Protein 6PFZ (pdb70)

Radius of gyration: 51.64 Å; Cα contacts (8 Å, |Δi|>4): 5431; chains: 4; bounding box: 135×80×158 Å

Nearest PDB structures (foldseek):
  6pfz-assembly1_D  TM=1.002E+00  e=0.000E+00  Archaeoglobus fulgidus DSM 4304
  6pfz-assembly2_A  TM=9.974E-01  e=3.075E-101  Archaeoglobus fulgidus DSM 4304
  6pfz-assembly1_C  TM=9.922E-01  e=6.246E-100  Archaeoglobus fulgidus DSM 4304
  3cgc-assembly1_B  TM=9.602E-01  e=4.867E-48  Bacillus anthracis str. Ames
  2cdu-assembly1_B  TM=9.432E-01  e=9.566E-44  Fructilactobacillus sanfranciscensis

Sequence (2153 aa):
MNVVVIGGGAAGLKAASRIRRKDGDASITVVEAGKYVSLGRCGLPYYVGGLVHEVDNLRETTVRDEAYFKKLKNIDVLTETVATEIDRSRKTVKIVRNGSEDELNYDYLVIATGARPAKPPIEGIEAEGVVTLTSAEEAEKIIEMWEEGAEKAVVIGAGFIGLESAEALKNLDMEVTVIEMMDRVAPAMLDREMAVLVENHLREKGVNVVTSTRVEKIVSQKVRAVIANGKEYPADVVVVATGIKPNSELAEKAGLKIGETGAIWVDEYMRTSDESIYAGGDCVETTCLVTGKKIIAPFGDVANKQGRVIGENITGGRAVFPGVIRTAIFKVFDFTAASAGVNEQMAKEAGLDYFTVIAPSPDRAHYYPQANYIRLKLIVEKGSWRVIGAQGVGMGEVAKRIDVLSTAIQAGMTIDQLANLDLAYAPPYSPALDPVITIANVAMNKRDGLFEGINVFEKEDIVILDVRSEEERIESEKVIHIPILELRERLDEIPRDKEIVVVCAIGLRSFEASRILKHAGFEKVKILEGGMAFWFMNVVVIGGGAAGLKAASRIRRKDGDASITVVEAGKYVSLGRCGLPYYVGGLVHEVDNLRETTYGAVRDEAYFKKLKNIDVLTETVATEIDRSRKTVKIVRNGSEDELNYDYLVIATGARPAKPPIEGIEAEGVVTLTSAEEAEKIIEMWEEGAEKAVVIGAGFIGLESAEALKNLDMEVTVIEMMDRVAPAMLDREMAVLVENHLREKGVNVVTSTRVEKIVSQDDKVRAVIANGKEYPADVVVVATGIKPNSELAEKAGLKIGETGAIWVDEYMRTSDESIYAGGDCVETTCLVTGKKIIAPFGDVANKQGRVIGENITGGRAVFPGVIRTAIFKVFDFTAASAGVNEQMAKEAGLDYFTVIAPSPDRAHYYPQANYIRLKLIVEKGSWRVIGAQGVGMGEVAKRIDVLSTAIQAGMTIDQLANLDLAYAPPYSPALDPVITIANVAMNKRDGLFEGINVFELKDIVILDVRSEEERIESEKVIHIPILELRERLDEIPRDKEIVVVCAIGLRSFEASRILKHAGFEKVKILEGGMAFWFMNVVVIGGGAAGLKAASRIRRKDGDASITVVEAGKYVSLGRCGLPYYVGGLVHEVDNLRETTYGAVRDEAYFKKLKNIDVLTETVATEIDRSRKTVKIVRNGSEDELNYDYLVIATGARPAKPPIEGIEAEGVVTLTSAEEAEKIIEMWEEGAEKAVVIGAGFIGLESAEALKNLDMEVTVIEMMDRVAPAMLDREMAVLVENHLREKGVNVVTSTRVEKIVSQDDKVRAVIANGKEYPADVVVVATGIKPNSELAEKAGLKIGETGAIWVDEYMRTSDESIYAGGDCVETTCLVTGKKIIAPFGDVANKQGRVIGENITGGRAVFPGVIRTAIFKVFDFTAASAGVNEQMAKEAGLDYFTVIAPSPDRAHYYPQANYIRLKLIVEKGSWRVIGAQGVGMGEVAKRIDVLSTAIQAGMTIDQLANLDLAYAPPYSPALDPVITIANVAMNKRDGLFEGINVFELKEDIVILDVRSEEERIESEKVIHIPILELRERLDEIPRDKEIVVVCAIGLRSFEASRILKHAGFKVKILEGGMAFWFMNVVVIGGGAAGLKAASRIRRKDGDASITVVEAGKYVSLGRCGLPYYVGGLVHEVDNLRETRDEAYFKKLKNIDVLTETVATEIDRSRKTVKIVRNGSEDELNYDYLVIATGARPAKPPIEGIEAEGVVTLTSAEEAEKIIEMWEEGAEKAVVIGAGFIGLESAEALKNLDMEVTVIEMMDRVAPAMLDREMAVLVENHLREKGVNVVTSTRVEKIVSQDDKVRAVINGKEYPADVVVVATGIKPNSELAEKAGLKIGETGAIWVDEYMRTSDESIYAGGDCVETTCLVTGKKIIAPFGDVANKQGRVIGENITGGRAVFPGVIRTAIFKVFDFTAASAGVNEQMAKEAGLDYFTVIAPSPDRAHYYPQANYIRLKLIVEKGSWRVIGAQGVGMGEVAKRIDVLSTAIQAGMTIDQLANLDLAYAPPYSPALDPVITIANVAMNKRDGLFEGINVFELKEIVILDVRSEEEFKTRRKVIHIPILELRERLDEIPRDKEIVVVCAIGLRSFEASRILKHAGFEKVKILEGGMAFWF

Solvent-accessible surface area: 81467 Å² total; per-residue (Å²): 96,52,0,2,0,11,11,7,38,48,6,0,12,59,0,0,8,3,0,12,30,53,41,26,114,6,56,3,17,0,4,29,67,29,128,82,1,24,28,23,107,49,0,0,11,14,22,6,15,41,74,5,169,103,18,36,36,3,16,49,83,160,98,50,50,61,61,37,8,90,85,10,19,59,0,65,12,51,28,94,4,68,13,46,91,10,68,79,104,158,85,7,0,6,0,47,88,140,75,69,127,61,82,24,108,7,70,68,0,0,3,6,34,20,10,88,31,25,79,32,143,28,108,28,33,162,25,138,4,21,3,14,19,39,37,2,97,62,0,68,84,3,28,78,23,94,126,133,47,11,110,85,2,1,0,10,1,0,29,73,80,0,0,18,4,0,21,5,4,43,78,24,124,4,100,0,6,0,1,14,81,78,57,24,0,3,18,76,12,0,11,112,19,0,0,32,16,0,21,58,15,0,102,150,79,35,0,54,9,33,38,73,18,157,29,93,80,4,30,56,130,62,2,107,0,32,0,30,125,46,115,104,24,68,1,38,1,0,4,8,15,45,40,65,75,13,32,8,87,32,0,113,121,18,52,6,99,47,8,165,43,34,0,0,73,12,32,96,65,2,65,7,56,27,114,13,0,14,0,0,5,24,0,1,2,8,38,0,71,38,42,48,84,57,12,44,4,39,42,19,7,3,8,20,4,1,0,25,11,0,0,32,10,4,27,74,29,162,5,46,10,70,5,1,0,43,4,9,7,1,38,0,25,78,16,10,0,0,8,1,3,2,5,45,86,21,0,129,100,39,65,47,117,38,43,21,0,4,10,5,11,27,4,62,7,79,36,26,46,135,28,45,91,0,40,1,0,0,0,0,49,48,58,64,93,12,2,10,0,0,2,0,0,0,74,27,51,0,0,5,2,0,1,2,1,0,1,0,8,46,42,42,14,26,0,52,93,0,12,17,4,2,8,1,34,6,7,14,34,2,19,33,25,7,0,1,4,34,1,0,18,28,0,17,6,45,64,63,50,16,14,130,15,65,46,20,124,102,138,78,111,35,7,16,0,6,0,35,100,122,93,152,36,24,155,64,156,59,38,53,57,0,30,14,62,79,0,46,122,86,34,153,84,3,44,92,119,78,92,1,7,0,4,1,20,44,18,134,76,0,22,15,0,10,32,9,0,118,87,52,45,27,156,49,20,14,3,2,10,0,0,32,25,1,96,146,90,56,1,2,0,8,12,3,32,50,7,0,12,37,0,0,5,2,0,9,29,47,33,31,127,3,51,1,17,0,2,28,61,23,143,42,6,22,24,27,113,56,0,0,8,11,16,6,12,44,74,6,154,121,7,62,50,6,29,44,18,79,34,62,27,56,46,56,74,62,19,7,94,41,9,23,48,0,55,8,34,23,111,1,73,16,53,91,15,55,80,108,112,72,15,0,75,4,40,112,141,75,72,111,80,82,28,96,7,59,61,0,0,0,9,33,21,15,92,30,22,120,24,139,29,114,26,18,160,14,114,6,23,8,8,23,38,34,1,93,48,0,59,72,2,43,84,33,105,139,139,44,10,97,87,1,0,0,12,7,0,27,69,65,0,1,17,3,0,22,4,2,50,71,16,127,0,117,4,20,0,2,10,129,66,57,15,0,2,25,79,14,0,6,125,16,0,0,19,18,0,17,46,15,1,101,140,72,36,0,70,9,34,29,78,21,50,21,91,99,4,51,34,138,126,65,42,49,3,0,27,0,47,80,48,42,110,46,78,2,52,1,4,3,4,23,60,38,66,119,10,42,5,73,32,0,88,165,15,56,7,104,50,15,183,44,31,0,0,71,10,28,101,84,4,81,7,50,23,118,24,0,16,0,0,3,28,0,2,2,6,31,0,74,34,42,51,97,80,20,49,4,34,47,16,6,2,7,23,8,1,0,22,8,1,0,18,12,7,24,75,23,225,20,54,4,61,3,1,1,40,8,16,9,1,48,1,28,76,20,9,0,0,6,1,3,1,3,37,97,26,0,139,107,43,64,51,95,32,26,20,0,12,14,6,7,25,4,63,7,62,39,18,45,136,37,37,78,0,42,0,0,0,0,0,27,98,60,40,73,116,3,7,0,0,2,0,0,0,83,31,50,0,3,3,1,0,1,1,0,0,0,0,11,50,40,32,13,29,0,56,87,0,9,31,4,5,5,0,33,5,6,11,28,1,19,29,20,4,0,0,2,34,0,0,12,37,0,20,5,52,58,59,55,23,19,131,30,56,94,8,98,53,94,222,135,45,10,25,0,5,0,16,66,40,85,153,37,15,160,60,118,48,36,48,63,0,30,14,72,76,0,71,114,81,26,124,69,4,44,123,145,72,100,1,6,0,1,0,25,29,15,110,39,0,27,12,0,5,20,13,0,118,88,35,51,4,105,41,22,17,6,0,13,0,0,32,31,3,92,125,81,58,1,2,0,10,11,4,35,46,7,0,13,58,0,0,4,4,0,9,44,50,35,25,125,6,53,1,16,0,2,25,58,25,132,61,6,22,27,20,107,52,0,0,17,13,25,6,13,34,82,6,141,125,10,42,31,1,17,48,31,69,160,44,59,65,46,34,72,56,34,6,94,105,8,18,58,0,55,12,41,27,85,1,64,11,58,114,14,48,87,110,138,66,7,0,6,0,46,110,129,89,70,121,79,81,32,103,6,53,71,0,1,1,6,36,23,21,100,29,35,101,34,140,27,110,23,18,164,13,113,9,14,2,3,17,29,43,0,92,38,0,74,117,6,40,84,44,93,127,123,59,18,95,105,2,0,0,15,6,0,28,64,63,0,0,12,6,0,21,6,3,61,76,16,107,5,73,0,17,0,1,18,95,81,71,21,0,3,21,85,18,0,7,96,31,0,0,16,18,0,16,52,8,0,106,135,80,24,0,68,11,30,29,78,20,128,12,84,84,1,24,52,115,138,62,44,7,70,0,28,0,36,134,56,117,88,25,68,3,59,1,0,1,4,19,58,38,59,75,5,40,4,58,29,1,113,171,16,54,8,106,44,8,179,43,18,0,0,72,12,31,94,47,3,46,6,54,20,144,19,0,7,0,0,6,30,0,2,5,11,40,0,71,11,37,44,93,83,18,41,5,39,49,18,10,3,8,18,12,1,0,37,8,0,0,21,7,7,22,77,13,143,26,46,6,70,4,1,1,46,7,12,7,0,46,0,26,72,25,8,0,0,6,1,4,2,3,43,84,23,0,134,115,44,65,46,94,42,24,27,0,14,8,6,6,24,3,59,8,65,46,21,44,138,30,44,56,0,45,0,1,0,0,0,31,100,56,60,74,66,0,0,0,0,2,0,0,0,96,16,47,0,0,3,2,0,1,1,0,0,0,0,7,46,42,28,12,31,0,54,92,0,11,21,5,4,3,1,36,5,5,12,36,0,19,32,25,4,0,0,3,33,0,0,18,32,0,23,11,49,64,58,44,22,17,133,24,29,86,6,56,16,104,98,78,133,16,5,0,0,5,0,19,53,82,108,168,199,18,108,44,112,56,37,65,55,1,30,6,52,88,0,74,87,70,30,121,77,7,32,144,118,81,94,2,2,0,2,0,24,30,13,121,18,0,28,15,0,8,14,13,0,108,83,35,60,31,102,30,20,7,4,20,1,0,36,30,1,67,140,76,48,0,4,0,10,12,5,30,45,10,0,9,56,0,0,5,1,0,8,36,57,44,16,122,3,62,3,21,0,3,30,63,28,64,76,5,19,29,19,106,51,0,1,18,14,17,6,21,38,76,3,155,82,5,59,40,6,39,88,139,92,61,72,36,36,4,85,98,10,25,49,0,63,14,34,36,66,2,75,8,67,111,12,40,88,104,136,73,2,0,7,5,52,109,151,73,71,127,91,68,31,93,4,70,74,0,2,0,6,34,24,23,88,41,20,112,26,130,37,122,23,24,145,14,116,7,20,13,24,20,46,39,2,96,56,0,70,48,3,35,41,40,106,125,141,47,9,100,76,3,1,0,12,7,0,28,66,75,0,2,17,3,0,19,5,1,55,82,25,136,3,122,4,21,0,2,11,96,66,82,10,0,2,22,62,9,0,7,117,14,0,0,15,26,0,23,33,20,1,102,151,76,38,1,67,5,34,28,71,6,161,15,99,85,2,41,57,136,137,92,75,13,14,1,26,0,96,64,113,113,34,85,3,10,2,0,2,8,16,57,43,61,101,10,38,4,81,49,0,88,179,14,55,7,126,46,14,184,43,34,0,0,80,7,30,74,90,1,85,6,55,28,129,8,0,17,0,1,6,26,0,3,4,10,28,0,75,16,39,44,75,76,18,40,9,42,41,15,9,4,7,18,10,1,1,32,10,0,0,15,13,7,33,70,26,88,17,59,4,45,3,0,1,33,4,11,8,0,35,1,21,77,17,8,0,0,5,2,4,2,5,42,63,28,0,130,128,42,68,40,92,40,23,23,0,5,12,9,8,28,6,57,4,65,38,20,48,136,30,38,85,0,36,1,4,0,0,0,29,91,53,65,75,67,0,0,0,2,3,0,0,0,72,21,50,1,3,4,0,0,0,2,0,0,1,0,7,56,38,29,14,26,0,67,104,0,6,27,2,6,6,1,32,5,4,14,28,1,22,32,22,4,0,0,1,34,0,0,14,35,0,14,7,45,58,74,48,22,14,101,18,31,46,11,110,118,118,66,138,120,15,42,0,9,0,23,68,126,70,165,115,126,39,105,95,71,49,34,51,0,25,11,64,71,0,61,97,101,52,133,94,10,72,43,130,44,83,4,19,0,13,1,28,37,13,133,72,0,32,7,0,8,52,19,0,44,98,49,61,36,92,45,13,55,5,16,12,2,0,17,19,5,75,139

Structure (mmCIF, N/CA/C/O backbone):
data_6PFZ
#
_entry.id   6PFZ
#
_cell.length_a   84.976
_cell.length_b   100.355
_cell.length_c   136.196
_cell.angle_alpha   90.000
_cell.angle_beta   91.894
_cell.angle_gamma   90.000
#
_symmetry.space_group_name_H-M   'P 1 21 1'
#
loop_
_entity.id
_entity.type
_entity.pdbx_description
1 polymer 'NADH oxidase (NoxA-3)'
2 non-polymer 'FLAVIN-ADENINE DINUCLEOTIDE'
3 non-polymer 'COENZYME A'
4 non-polymer 'CALCIUM ION'
5 water water
#
loop_
_atom_site.group_PDB
_atom_site.id
_atom_site.type_symbol
_atom_site.label_atom_id
_atom_site.label_alt_id
_atom_site.label_comp_id
_atom_site.label_asym_id
_atom_site.label_entity_id
_atom_site.label_seq_id
_atom_site.pdbx_PDB_ins_code
_atom_site.Cartn_x
_atom_site.Cartn_y
_atom_site.Cartn_z
_atom_site.occupancy
_atom_site.B_iso_or_equiv
_atom_site.auth_seq_id
_atom_site.auth_comp_id
_atom_site.auth_asym_id
_atom_site.auth_atom_id
_atom_site.pdbx_PDB_model_num
ATOM 1 N N . MET A 1 1 ? -32.27053 12.07247 174.40210 1.000 69.99860 1 MET D N 1
ATOM 2 C CA . MET A 1 1 ? -32.52348 12.07535 175.85311 1.000 71.34352 1 MET D CA 1
ATOM 3 C C . MET A 1 1 ? -32.99424 13.44736 176.36928 1.000 68.88995 1 MET D C 1
ATOM 4 O O . MET A 1 1 ? -32.40209 14.48531 176.03238 1.000 75.09417 1 MET D O 1
ATOM 9 N N . ASN A 1 2 ? -34.04821 13.48044 177.18432 1.000 58.37431 2 ASN D N 1
ATOM 10 C CA . ASN A 1 2 ? -34.40399 14.70042 177.89447 1.000 58.72882 2 ASN D CA 1
ATOM 11 C C . ASN A 1 2 ? -34.43098 14.40925 179.39144 1.000 53.20252 2 ASN D C 1
ATOM 12 O O . ASN A 1 2 ? -34.98612 13.39729 179.83235 1.000 51.44796 2 ASN D O 1
ATOM 17 N N . VAL A 1 3 ? -33.77682 15.26706 180.16051 1.000 53.04678 3 VAL D N 1
ATOM 18 C CA . VAL A 1 3 ? -33.57980 15.05987 181.58648 1.000 51.50040 3 VAL D CA 1
ATOM 19 C C . VAL A 1 3 ? -34.28059 16.19290 182.30864 1.000 51.58867 3 VAL D C 1
ATOM 20 O O . VAL A 1 3 ? -34.20642 17.35594 181.88776 1.000 56.99052 3 VAL D O 1
ATOM 24 N N . VAL A 1 4 ? -34.99260 15.85989 183.36363 1.000 51.60454 4 VAL D N 1
ATOM 25 C CA . VAL A 1 4 ? -35.68042 16.86391 184.15776 1.000 49.26785 4 VAL D CA 1
ATOM 26 C C . VAL A 1 4 ? -35.05936 16.89866 185.54074 1.000 53.85849 4 VAL D C 1
ATOM 27 O O . VAL A 1 4 ? -34.57050 15.88252 186.06561 1.000 52.71406 4 VAL D O 1
ATOM 31 N N . VAL A 1 5 ? -34.99015 18.10959 186.08988 1.000 49.89916 5 VAL D N 1
ATOM 32 C CA . VAL A 1 5 ? -34.37606 18.37835 187.38089 1.000 50.06835 5 VAL D CA 1
ATOM 33 C C . VAL A 1 5 ? -35.32589 19.25440 188.20802 1.000 57.21367 5 VAL D C 1
ATOM 34 O O . VAL A 1 5 ? -35.60572 20.39349 187.79916 1.000 62.07922 5 VAL D O 1
ATOM 38 N N . ILE A 1 6 ? -35.69591 18.82033 189.39698 1.000 58.51006 6 ILE D N 1
ATOM 39 C CA . ILE A 1 6 ? -36.54276 19.58236 190.30510 1.000 57.61894 6 ILE D CA 1
ATOM 40 C C . ILE A 1 6 ? -35.69858 20.48813 191.18917 1.000 57.94404 6 ILE D C 1
ATOM 41 O O . ILE A 1 6 ? -35.11162 20.01793 192.13510 1.000 47.04848 6 ILE D O 1
ATOM 46 N N . GLY A 1 7 ? -35.71139 21.77216 190.91632 1.000 59.77437 7 GLY D N 1
ATOM 47 C CA . GLY A 1 7 ? -35.01921 22.67495 191.77539 1.000 44.82436 7 GLY D CA 1
ATOM 48 C C . GLY A 1 7 ? -33.64617 23.06578 191.42539 1.000 50.94372 7 GLY D C 1
ATOM 49 O O . GLY A 1 7 ? -32.81931 22.25468 191.12626 1.000 59.06473 7 GLY D O 1
ATOM 50 N N . GLY A 1 8 ? -33.42196 24.35873 191.49752 1.000 62.09223 8 GLY D N 1
ATOM 51 C CA . GLY A 1 8 ? -32.14588 24.93456 191.19054 1.000 66.56875 8 GLY D CA 1
ATOM 52 C C . GLY A 1 8 ? -31.35079 25.21430 192.42254 1.000 59.38510 8 GLY D C 1
ATOM 53 O O . GLY A 1 8 ? -30.97960 26.33221 192.66865 1.000 73.64292 8 GLY D O 1
ATOM 54 N N . GLY A 1 9 ? -31.08792 24.18917 193.19742 1.000 46.45334 9 GLY D N 1
ATOM 55 C CA . GLY A 1 9 ? -30.30585 24.36591 194.38341 1.000 46.21899 9 GLY D CA 1
ATOM 56 C C . GLY A 1 9 ? -28.95890 24.19377 193.79334 1.000 57.61723 9 GLY D C 1
ATOM 57 O O . GLY A 1 9 ? -28.81292 24.32088 192.61935 1.000 62.97084 9 GLY D O 1
ATOM 58 N N . ALA A 1 10 ? -27.97592 23.89152 194.60127 1.000 55.87320 10 ALA D N 1
ATOM 59 C CA . ALA A 1 10 ? -26.66197 23.65737 194.11720 1.000 56.08625 10 ALA D CA 1
ATOM 60 C C . ALA A 1 10 ? -26.67720 22.35945 193.42505 1.000 52.51636 10 ALA D C 1
ATOM 61 O O . ALA A 1 10 ? -26.33926 22.26252 192.29503 1.000 66.94838 10 ALA D O 1
ATOM 63 N N . ALA A 1 11 ? -27.08334 21.33143 194.11595 1.000 43.48166 11 ALA D N 1
ATOM 64 C CA . ALA A 1 11 ? -27.12757 19.99951 193.51380 1.000 39.82981 11 ALA D CA 1
ATOM 65 C C . ALA A 1 11 ? -27.84762 20.00477 192.17583 1.000 41.95857 11 ALA D C 1
ATOM 66 O O . ALA A 1 11 ? -27.34275 19.44180 191.19375 1.000 37.34142 11 ALA D O 1
ATOM 68 N N . GLY A 1 12 ? -29.04753 20.59297 192.13194 1.000 45.59712 12 GLY D N 1
ATOM 69 C CA . GLY A 1 12 ? -29.81958 20.57423 190.90396 1.000 41.87477 12 GLY D CA 1
ATOM 70 C C . GLY A 1 12 ? -29.05753 21.14524 189.72200 1.000 51.03476 12 GLY D C 1
ATOM 71 O O . GLY A 1 12 ? -28.94767 20.50434 188.66792 1.000 53.07604 12 GLY D O 1
ATOM 72 N N . LEU A 1 13 ? -28.48434 22.35013 189.87912 1.000 48.89694 13 LEU D N 1
ATOM 73 C CA . LEU A 1 13 ? -27.81628 22.97215 188.72816 1.000 44.50627 13 LEU D CA 1
ATOM 74 C C . LEU A 1 13 ? -26.40237 22.44096 188.47205 1.000 50.55024 13 LEU D C 1
ATOM 75 O O . LEU A 1 13 ? -25.96541 22.46402 187.32504 1.000 63.88843 13 LEU D O 1
ATOM 80 N N . LYS A 1 14 ? -25.69242 21.92673 189.47896 1.000 44.74944 14 LYS D N 1
ATOM 81 C CA . LYS A 1 14 ? -24.43053 21.29157 189.11485 1.000 49.70511 14 LYS D CA 1
ATOM 82 C C . LYS A 1 14 ? -24.66677 19.98569 188.37771 1.000 48.02146 14 LYS D C 1
ATOM 83 O O . LYS A 1 14 ? -23.97685 19.70170 187.39865 1.000 52.62007 14 LYS D O 1
ATOM 89 N N . ALA A 1 15 ? -25.66087 19.20180 188.80966 1.000 53.02506 15 ALA D N 1
ATOM 90 C CA . ALA A 1 15 ? -26.05009 18.01695 188.04254 1.000 44.36470 15 ALA D CA 1
ATOM 91 C C . ALA A 1 15 ? -26.37409 18.37517 186.59359 1.000 45.18386 15 ALA D C 1
ATOM 92 O O . ALA A 1 15 ? -25.82622 17.77518 185.65550 1.000 49.54092 15 ALA D O 1
ATOM 94 N N . ALA A 1 16 ? -27.28194 19.34433 186.39773 1.000 44.34039 16 ALA D N 1
ATOM 95 C CA . ALA A 1 16 ? -27.64092 19.75754 185.04479 1.000 45.35425 16 ALA D CA 1
ATOM 96 C C . ALA A 1 16 ? -26.41188 20.21043 184.26580 1.000 48.08453 16 ALA D C 1
ATOM 97 O O . ALA A 1 16 ? -26.24598 19.85854 183.08775 1.000 55.72522 16 ALA D O 1
ATOM 99 N N . SER A 1 17 ? -25.51674 20.95222 184.91585 1.000 44.35300 17 SER D N 1
ATOM 100 C CA . SER A 1 17 ? -24.35568 21.46811 184.20486 1.000 46.71979 17 SER D CA 1
ATOM 101 C C . SER A 1 17 ? -23.41088 20.33701 183.79270 1.000 44.50399 17 SER D C 1
ATOM 102 O O . SER A 1 17 ? -22.91193 20.30806 182.65868 1.000 51.34620 17 SER D O 1
ATOM 105 N N . ARG A 1 18 ? -23.19300 19.36988 184.67159 1.000 43.04759 18 ARG D N 1
ATOM 106 C CA . ARG A 1 18 ? -22.32319 18.25778 184.31943 1.000 47.80865 18 ARG D CA 1
ATOM 107 C C . ARG A 1 18 ? -22.91036 17.47300 183.16736 1.000 49.72561 18 ARG D C 1
ATOM 108 O O . ARG A 1 18 ? -22.16647 16.92798 182.34227 1.000 57.08751 18 ARG D O 1
ATOM 116 N N . ILE A 1 19 ? -24.24138 17.34022 183.11940 1.000 47.17195 19 ILE D N 1
ATOM 117 C CA . ILE A 1 19 ? -24.80853 16.66744 181.94834 1.000 52.32565 19 ILE D CA 1
ATOM 118 C C . ILE A 1 19 ? -24.54145 17.46654 180.68242 1.000 51.65327 19 ILE D C 1
ATOM 119 O O . ILE A 1 19 ? -24.09057 16.91358 179.67234 1.000 53.26779 19 ILE D O 1
ATOM 124 N N . ARG A 1 20 ? -24.83324 18.76158 180.74258 1.000 47.70927 20 ARG D N 1
ATOM 125 C CA . ARG A 1 20 ? -24.65414 19.66068 179.60867 1.000 50.54079 20 ARG D CA 1
ATOM 126 C C . ARG A 1 20 ? -23.25917 19.60753 178.99161 1.000 51.51234 20 ARG D C 1
ATOM 127 O O . ARG A 1 20 ? -23.11621 19.66064 177.77062 1.000 56.87020 20 ARG D O 1
ATOM 135 N N . ARG A 1 21 ? -22.23216 19.50927 179.82957 1.000 51.31329 21 ARG D N 1
ATOM 136 C CA . ARG A 1 21 ? -20.87218 19.47111 179.32251 1.000 55.64694 21 ARG D CA 1
ATOM 137 C C . ARG A 1 21 ? -20.55142 18.15714 178.61235 1.000 65.74470 21 ARG D C 1
ATOM 138 O O . ARG A 1 21 ? -19.70445 18.13411 177.70732 1.000 67.79645 21 ARG D O 1
ATOM 146 N N . LYS A 1 22 ? -21.25657 17.08821 178.94026 1.000 60.42009 22 LYS D N 1
ATOM 147 C CA . LYS A 1 22 ? -21.01780 15.81325 178.30811 1.000 50.92972 22 LYS D CA 1
ATOM 148 C C . LYS A 1 22 ? -22.04289 15.45753 177.24810 1.000 59.97981 22 LYS D C 1
ATOM 149 O O . LYS A 1 22 ? -21.86008 14.44958 176.55998 1.000 61.74250 22 LYS D O 1
ATOM 155 N N . ASP A 1 23 ? -23.11977 16.23672 177.10623 1.000 59.74706 23 ASP D N 1
ATOM 156 C CA . ASP A 1 23 ? -24.09985 16.00699 176.04724 1.000 62.48108 23 ASP D CA 1
ATOM 157 C C . ASP A 1 23 ? -24.73366 17.32614 175.62641 1.000 68.48703 23 ASP D C 1
ATOM 158 O O . ASP A 1 23 ? -25.46753 17.96217 176.39651 1.000 69.18729 23 ASP D O 1
ATOM 163 N N . GLY A 1 24 ? -24.37664 17.74522 174.40645 1.000 69.20637 24 GLY D N 1
ATOM 164 C CA . GLY A 1 24 ? -24.92647 18.93337 173.79660 1.000 65.48654 24 GLY D CA 1
ATOM 165 C C . GLY A 1 24 ? -26.29452 18.74866 173.21763 1.000 69.73614 24 GLY D C 1
ATOM 166 O O . GLY A 1 24 ? -26.97238 19.72480 172.87276 1.000 83.22869 24 GLY D O 1
ATOM 167 N N . ASP A 1 25 ? -26.71672 17.50474 173.06851 1.000 66.83267 25 ASP D N 1
ATOM 168 C CA . ASP A 1 25 ? -27.99379 17.25001 172.43952 1.000 67.06410 25 ASP D CA 1
ATOM 169 C C . ASP A 1 25 ? -29.13978 17.05508 173.44254 1.000 72.30742 25 ASP D C 1
ATOM 170 O O . ASP A 1 25 ? -30.28575 17.35630 173.09562 1.000 72.93991 25 ASP D O 1
ATOM 175 N N . ALA A 1 26 ? -28.83079 16.67989 174.68549 1.000 69.46951 26 ALA D N 1
ATOM 176 C CA . ALA A 1 26 ? -29.88981 16.33196 175.62149 1.000 57.70135 26 ALA D CA 1
ATOM 177 C C . ALA A 1 26 ? -30.69361 17.56705 175.94966 1.000 52.36646 26 ALA D C 1
ATOM 178 O O . ALA A 1 26 ? -30.17043 18.67596 175.96476 1.000 52.20649 26 ALA D O 1
ATOM 180 N N . SER A 1 27 ? -31.97463 17.37522 176.18368 1.000 56.52431 27 SER D N 1
ATOM 181 C CA . SER A 1 27 ? -32.80844 18.45630 176.68684 1.000 60.27186 27 SER D CA 1
ATOM 182 C C . SER A 1 27 ? -32.79439 18.39013 178.20483 1.000 54.23096 27 SER D C 1
ATOM 183 O O . SER A 1 27 ? -33.09654 17.34611 178.79672 1.000 61.33966 27 SER D O 1
ATOM 186 N N . ILE A 1 28 ? -32.39920 19.48199 178.83394 1.000 51.26783 28 ILE D N 1
ATOM 187 C CA . ILE A 1 28 ? -32.34514 19.53182 180.28194 1.000 53.26517 28 ILE D CA 1
ATOM 188 C C . ILE A 1 28 ? -33.29595 20.63392 180.71210 1.000 62.61549 28 ILE D C 1
ATOM 189 O O . ILE A 1 28 ? -33.16078 21.78895 180.27922 1.000 66.92769 28 ILE D O 1
ATOM 194 N N . THR A 1 29 ? -34.31798 20.26100 181.47310 1.000 66.25918 29 THR D N 1
ATOM 195 C CA . THR A 1 29 ? -35.25180 21.22908 182.05624 1.000 60.81727 29 THR D CA 1
ATOM 196 C C . THR A 1 29 ? -35.16175 21.22590 183.57623 1.000 53.59931 29 THR D C 1
ATOM 197 O O . THR A 1 29 ? -35.27289 20.17284 184.21312 1.000 57.48168 29 THR D O 1
ATOM 201 N N . VAL A 1 30 ? -35.01854 22.41581 184.14936 1.000 53.24615 30 VAL D N 1
ATOM 202 C CA . VAL A 1 30 ? -34.90745 22.59763 185.59538 1.000 51.62448 30 VAL D CA 1
ATOM 203 C C . VAL A 1 30 ? -36.10431 23.41777 186.06252 1.000 57.53597 30 VAL D C 1
ATOM 204 O O . VAL A 1 30 ? -36.34315 24.52986 185.56465 1.000 52.01136 30 VAL D O 1
ATOM 208 N N . VAL A 1 31 ? -36.85936 22.87078 187.01848 1.000 58.22210 31 VAL D N 1
ATOM 209 C CA . VAL A 1 31 ? -38.04824 23.52291 187.55660 1.000 55.05033 31 VAL D CA 1
ATOM 210 C C . VAL A 1 31 ? -37.74410 24.06670 188.94665 1.000 60.71565 31 VAL D C 1
ATOM 211 O O . VAL A 1 31 ? -37.30118 23.31653 189.82855 1.000 62.97510 31 VAL D O 1
ATOM 215 N N . GLU A 1 32 ? -38.06989 25.34573 189.16580 1.000 60.62665 32 GLU D N 1
ATOM 216 C CA . GLU A 1 32 ? -37.73573 26.05654 190.39487 1.000 52.89052 32 GLU D CA 1
ATOM 217 C C . GLU A 1 32 ? -38.96360 26.75567 190.95300 1.000 57.28358 32 GLU D C 1
ATOM 218 O O . GLU A 1 32 ? -39.58949 27.56985 190.26311 1.000 55.35093 32 GLU D O 1
ATOM 224 N N . ALA A 1 33 ? -39.25259 26.48357 192.23298 1.000 64.64236 33 ALA D N 1
ATOM 225 C CA . ALA A 1 33 ? -40.46750 26.94169 192.90207 1.000 63.57760 33 ALA D CA 1
ATOM 226 C C . ALA A 1 33 ? -40.42425 28.40564 193.28823 1.000 64.28112 33 ALA D C 1
ATOM 227 O O . ALA A 1 33 ? -41.47515 29.03779 193.42234 1.000 71.81370 33 ALA D O 1
ATOM 229 N N . GLY A 1 34 ? -39.23516 28.96443 193.44925 1.000 67.77094 34 GLY D N 1
ATOM 230 C CA . GLY A 1 34 ? -39.07293 30.32336 193.88940 1.000 75.79796 34 GLY D CA 1
ATOM 231 C C . GLY A 1 34 ? -38.61383 31.17642 192.72248 1.000 67.60693 34 GLY D C 1
ATOM 232 O O . GLY A 1 34 ? -38.35295 30.68950 191.62541 1.000 59.56903 34 GLY D O 1
ATOM 233 N N . LYS A 1 35 ? -38.55462 32.48438 192.97662 1.000 70.97829 35 LYS D N 1
ATOM 234 C CA . LYS A 1 35 ? -38.20251 33.41444 191.91572 1.000 59.94202 35 LYS D CA 1
ATOM 235 C C . LYS A 1 35 ? -36.73855 33.26025 191.53064 1.000 60.16633 35 LYS D C 1
ATOM 236 O O . LYS A 1 35 ? -36.40359 33.27733 190.34063 1.000 56.29670 35 LYS D O 1
ATOM 242 N N . TYR A 1 36 ? -35.89954 33.08901 192.52259 1.000 72.70420 36 TYR D N 1
ATOM 243 C CA . TYR A 1 36 ? -34.49155 33.03682 192.26954 1.000 67.51945 36 TYR D CA 1
ATOM 244 C C . TYR A 1 36 ? -33.77177 31.74972 192.06337 1.000 59.41707 36 TYR D C 1
ATOM 245 O O . TYR A 1 36 ? -33.64487 30.91961 192.93927 1.000 51.95261 36 TYR D O 1
ATOM 254 N N . VAL A 1 37 ? -33.16683 31.61676 190.91233 1.000 67.19491 37 VAL D N 1
ATOM 255 C CA . VAL A 1 37 ? -32.43003 30.42567 190.61917 1.000 66.24881 37 VAL D CA 1
ATOM 256 C C . VAL A 1 37 ? -30.96800 30.52440 190.95712 1.000 74.38659 37 VAL D C 1
ATOM 257 O O . VAL A 1 37 ? -30.31087 31.45534 190.57421 1.000 81.26434 37 VAL D O 1
ATOM 261 N N . SER A 1 38 ? -30.45813 29.53024 191.65799 1.000 71.94034 38 SER D N 1
ATOM 262 C CA . SER A 1 38 ? -29.04513 29.45699 191.96093 1.000 79.54959 38 SER D CA 1
ATOM 263 C C . SER A 1 38 ? -28.42395 30.35677 193.00801 1.000 87.93762 38 SER D C 1
ATOM 264 O O . SER A 1 38 ? -27.21792 30.52958 193.00299 1.000 86.97698 38 SER D O 1
ATOM 267 N N . LEU A 1 39 ? -29.21583 30.92180 193.89810 1.000 88.53367 39 LEU D N 1
ATOM 268 C CA . LEU A 1 39 ? -28.68165 31.80360 194.91718 1.000 75.17362 39 LEU D CA 1
ATOM 269 C C . LEU A 1 39 ? -27.74874 31.04635 195.82006 1.000 67.76862 39 LEU D C 1
ATOM 270 O O . LEU A 1 39 ? -27.99491 29.90535 196.13095 1.000 62.73236 39 LEU D O 1
ATOM 275 N N . GLY A 1 40 ? -26.67262 31.68713 196.24710 1.000 63.24841 40 GLY D N 1
ATOM 276 C CA . GLY A 1 40 ? -25.72469 31.02588 197.11199 1.000 59.25162 40 GLY D CA 1
ATOM 277 C C . GLY A 1 40 ? -26.21562 31.18980 198.51602 1.000 65.32156 40 GLY D C 1
ATOM 278 O O . GLY A 1 40 ? -25.98744 32.18669 199.15013 1.000 60.94063 40 GLY D O 1
ATOM 279 N N . ARG A 1 41 ? -26.89775 30.23585 199.07294 1.000 71.68978 41 ARG D N 1
ATOM 280 C CA . ARG A 1 41 ? -27.36466 30.45177 200.42198 1.000 60.86736 41 ARG D CA 1
ATOM 281 C C . ARG A 1 41 ? -26.30760 30.62848 201.49896 1.000 59.68628 41 ARG D C 1
ATOM 282 O O . ARG A 1 41 ? -26.48945 31.34241 202.43505 1.000 56.08005 41 ARG D O 1
ATOM 290 N N . CYS A 1 42 ? -25.21371 29.92332 201.37385 1.000 63.76940 42 CYS D N 1
ATOM 291 C CA . CYS A 1 42 ? -24.17769 29.86104 202.39280 1.000 53.22251 42 CYS D CA 1
ATOM 292 C C . CYS A 1 42 ? -23.66645 31.24492 202.75794 1.000 48.21481 42 CYS D C 1
ATOM 293 O O . CYS A 1 42 ? -23.09339 31.40771 203.83993 1.000 56.05166 42 CYS D O 1
ATOM 296 N N . GLY A 1 43 ? -23.89733 32.24006 201.89206 1.000 42.91342 43 GLY D N 1
ATOM 297 C CA . GLY A 1 43 ? -23.54710 33.63498 202.07820 1.000 42.40848 43 GLY D CA 1
ATOM 298 C C . GLY A 1 43 ? -24.62393 34.57809 202.60935 1.000 46.94531 43 GLY D C 1
ATOM 299 O O . GLY A 1 43 ? -24.33573 35.76002 202.82547 1.000 41.49960 43 GLY D O 1
ATOM 300 N N . LEU A 1 44 ? -25.86000 34.10926 202.81134 1.000 48.48118 44 LEU D N 1
ATOM 301 C CA . LEU A 1 44 ? -26.87083 35.00836 203.34348 1.000 37.94957 44 LEU D CA 1
ATOM 302 C C . LEU A 1 44 ? -26.50569 35.58015 204.70053 1.000 47.84237 44 LEU D C 1
ATOM 303 O O . LEU A 1 44 ? -26.79450 36.76518 204.91567 1.000 39.45021 44 LEU D O 1
ATOM 308 N N . PRO A 1 45 ? -25.86078 34.85195 205.62542 1.000 56.98436 45 PRO D N 1
ATOM 309 C CA . PRO A 1 45 ? -25.46762 35.51474 206.88948 1.000 44.88548 45 PRO D CA 1
ATOM 310 C C . PRO A 1 45 ? -24.55645 36.69063 206.65258 1.000 35.41344 45 PRO D C 1
ATOM 311 O O . PRO A 1 45 ? -24.84725 37.78362 207.15071 1.000 38.09629 45 PRO D O 1
ATOM 315 N N . TYR A 1 46 ? -23.51450 36.51855 205.82152 1.000 36.79734 46 TYR D N 1
ATOM 316 C CA . TYR A 1 46 ? -22.55534 37.59243 205.53561 1.000 47.79322 46 TYR D CA 1
ATOM 317 C C . TYR A 1 46 ? -23.16820 38.71162 204.71076 1.000 49.31177 46 TYR D C 1
ATOM 318 O O . TYR A 1 46 ? -22.63902 39.82754 204.69786 1.000 46.90425 46 TYR D O 1
ATOM 327 N N . TYR A 1 47 ? -24.29126 38.43888 204.05477 1.000 47.64387 47 TYR D N 1
ATOM 328 C CA . TYR A 1 47 ? -25.08812 39.50107 203.47392 1.000 42.70271 47 TYR D CA 1
ATOM 329 C C . TYR A 1 47 ? -25.73494 40.34505 204.56304 1.000 49.93908 47 TYR D C 1
ATOM 330 O O . TYR A 1 47 ? -25.62275 41.57003 204.56317 1.000 62.53030 47 TYR D O 1
ATOM 339 N N . VAL A 1 48 ? -26.44901 39.69006 205.47799 1.000 61.67924 48 VAL D N 1
ATOM 340 C CA . VAL A 1 48 ? -27.07686 40.41503 206.57209 1.000 52.43727 48 VAL D CA 1
ATOM 341 C C . VAL A 1 48 ? -26.01871 41.15878 207.37614 1.000 45.12182 48 VAL D C 1
ATOM 342 O O . VAL A 1 48 ? -26.19551 42.32776 207.74027 1.000 58.04638 48 VAL D O 1
ATOM 346 N N . GLY A 1 49 ? -24.89680 40.50657 207.64802 1.000 38.91343 49 GLY D N 1
ATOM 347 C CA . GLY A 1 49 ? -23.83368 41.14931 208.39806 1.000 42.33209 49 GLY D CA 1
ATOM 348 C C . GLY A 1 49 ? -23.11753 42.26128 207.65815 1.000 57.74353 49 GLY D C 1
ATOM 349 O O . GLY A 1 49 ? -22.30339 42.96309 208.26720 1.000 69.30813 49 GLY D O 1
ATOM 350 N N . GLY A 1 50 ? -23.38155 42.42247 206.36818 1.000 62.75800 50 GLY D N 1
ATOM 351 C CA . GLY A 1 50 ? -22.87340 43.54847 205.62829 1.000 55.30600 50 GLY D CA 1
ATOM 352 C C . GLY A 1 50 ? -21.59646 43.29836 204.86221 1.000 49.23732 50 GLY D C 1
ATOM 353 O O . GLY A 1 50 ? -21.19736 44.16638 204.08830 1.000 67.77594 50 GLY D O 1
ATOM 354 N N . LEU A 1 51 ? -20.95664 42.15824 205.03306 1.000 46.95157 51 LEU D N 1
ATOM 355 C CA . LEU A 1 51 ? -19.73671 41.87713 204.29399 1.000 52.31080 51 LEU D CA 1
ATOM 356 C C . LEU A 1 51 ? -20.02877 41.82234 202.82199 1.000 52.20434 51 LEU D C 1
ATOM 357 O O . LEU A 1 51 ? -19.21674 42.21930 202.02801 1.000 57.98179 51 LEU D O 1
ATOM 362 N N . VAL A 1 52 ? -21.20586 41.34956 202.47298 1.000 60.17494 52 VAL D N 1
ATOM 363 C CA . VAL A 1 52 ? -21.61292 41.27278 201.08899 1.000 60.74391 52 VAL D CA 1
ATOM 364 C C . VAL A 1 52 ? -22.62676 42.36896 200.92015 1.000 63.20522 52 VAL D C 1
ATOM 365 O O . VAL A 1 52 ? -23.63273 42.38305 201.59019 1.000 72.00255 52 VAL D O 1
ATOM 369 N N . HIS A 1 53 ? -22.38064 43.30103 200.02124 1.000 56.65876 53 HIS D N 1
ATOM 370 C CA . HIS A 1 53 ? -23.30847 44.40819 199.82840 1.000 72.29893 53 HIS D CA 1
ATOM 371 C C . HIS A 1 53 ? -24.69953 44.16348 199.28243 1.000 77.57829 53 HIS D C 1
ATOM 372 O O . HIS A 1 53 ? -25.64842 44.74657 199.75053 1.000 83.94902 53 HIS D O 1
ATOM 379 N N . GLU A 1 54 ? -24.81970 43.31961 198.28234 1.000 71.77895 54 GLU D N 1
ATOM 380 C CA . GLU A 1 54 ? -26.09576 43.10188 197.65436 1.000 72.70451 54 GLU D CA 1
ATOM 381 C C . GLU A 1 54 ? -26.46999 41.65194 197.62721 1.000 70.28486 54 GLU D C 1
ATOM 382 O O . GLU A 1 54 ? -25.63613 40.81583 197.42108 1.000 77.54721 54 GLU D O 1
ATOM 388 N N . VAL A 1 55 ? -27.73303 41.34812 197.80822 1.000 64.70380 55 VAL D N 1
ATOM 389 C CA . VAL A 1 55 ? -28.15125 39.96619 197.83008 1.000 71.23003 55 VAL D CA 1
ATOM 390 C C . VAL A 1 55 ? -27.79439 39.37528 196.52100 1.000 73.73144 55 VAL D C 1
ATOM 391 O O . VAL A 1 55 ? -27.43658 38.23323 196.42386 1.000 75.41114 55 VAL D O 1
ATOM 395 N N . ASP A 1 56 ? -27.91430 40.17741 195.49410 1.000 75.00149 56 ASP D N 1
ATOM 396 C CA . ASP A 1 56 ? -27.66343 39.70352 194.16603 1.000 75.08356 56 ASP D CA 1
ATOM 397 C C . ASP A 1 56 ? -26.25251 39.20632 193.97393 1.000 81.74586 56 ASP D C 1
ATOM 398 O O . ASP A 1 56 ? -25.99767 38.45638 193.06583 1.000 97.64502 56 ASP D O 1
ATOM 403 N N . ASN A 1 57 ? -25.32942 39.63408 194.80294 1.000 70.62293 57 ASN D N 1
ATOM 404 C CA . ASN A 1 57 ? -23.96349 39.19888 194.65384 1.000 67.32680 57 ASN D CA 1
ATOM 405 C C . ASN A 1 57 ? -23.79372 37.70884 194.79167 1.000 65.88154 57 ASN D C 1
ATOM 406 O O . ASN A 1 57 ? -22.97284 37.12678 194.12857 1.000 75.48035 57 ASN D O 1
ATOM 411 N N . LEU A 1 58 ? -24.56979 37.09786 195.66463 1.000 51.93880 58 LEU D N 1
ATOM 412 C CA . LEU A 1 58 ? -24.50700 35.67182 195.94347 1.000 60.18181 58 LEU D CA 1
ATOM 413 C C . LEU A 1 58 ? -24.89017 34.87602 194.71339 1.000 68.28025 58 LEU D C 1
ATOM 414 O O . LEU A 1 58 ? -24.87437 33.64601 194.75425 1.000 67.78817 58 LEU D O 1
ATOM 419 N N . ARG A 1 59 ? -25.21510 35.57719 193.61948 1.000 71.53258 59 ARG D N 1
ATOM 420 C CA . ARG A 1 59 ? -25.47125 34.96838 192.31742 1.000 68.10673 59 ARG D CA 1
ATOM 421 C C . ARG A 1 59 ? -24.58718 35.62336 191.23446 1.000 78.18799 59 ARG D C 1
ATOM 422 O O . ARG A 1 59 ? -25.08616 36.03056 190.18453 1.000 87.76682 59 ARG D O 1
ATOM 430 N N . GLU A 1 60 ? -23.31015 35.79613 191.47643 1.000 76.98531 60 GLU D N 1
ATOM 431 C CA . GLU A 1 60 ? -22.53708 36.45212 190.45448 1.000 80.74983 60 GLU D CA 1
ATOM 432 C C . GLU A 1 60 ? -21.26921 35.70795 190.18435 1.000 83.89170 60 GLU D C 1
ATOM 433 O O . GLU A 1 60 ? -20.93432 34.80482 190.90924 1.000 88.77259 60 GLU D O 1
ATOM 439 N N . THR A 1 61 ? -20.56219 36.09696 189.12737 1.000 84.68987 61 THR D N 1
ATOM 440 C CA . THR A 1 61 ? -19.30930 35.44880 188.76325 1.000 81.50368 61 THR D CA 1
ATOM 441 C C . THR A 1 61 ? -18.15414 36.44462 188.75432 1.000 75.27751 61 THR D C 1
ATOM 442 O O . THR A 1 61 ? -17.01919 36.09640 189.07924 1.000 59.91456 61 THR D O 1
ATOM 446 N N . THR A 1 62 ? -18.45196 37.68471 188.38147 1.000 80.55750 62 THR D N 1
ATOM 447 C CA . THR A 1 62 ? -17.43980 38.73356 188.32855 1.000 86.59409 62 THR D CA 1
ATOM 448 C C . THR A 1 62 ? -17.95163 39.95672 187.57571 1.000 86.95740 62 THR D C 1
ATOM 449 O O . THR A 1 62 ? -19.09256 40.38188 187.76379 1.000 95.89941 62 THR D O 1
ATOM 453 N N . VAL A 1 66 ? -25.64382 38.92401 186.92187 1.000 79.05282 66 VAL D N 1
ATOM 454 C CA . VAL A 1 66 ? -26.58693 38.04309 187.60781 1.000 79.25787 66 VAL D CA 1
ATOM 455 C C . VAL A 1 66 ? -26.91316 36.82724 186.73268 1.000 70.55748 66 VAL D C 1
ATOM 456 O O . VAL A 1 66 ? -27.23119 36.92142 185.54571 1.000 69.70493 66 VAL D O 1
ATOM 460 N N . ARG A 1 67 ? -26.77132 35.68414 187.37555 1.000 64.16734 67 ARG D N 1
ATOM 461 C CA . ARG A 1 67 ? -26.84955 34.36322 186.78440 1.000 53.06021 67 ARG D CA 1
ATOM 462 C C . ARG A 1 67 ? -28.27363 33.80643 186.89139 1.000 52.29166 67 ARG D C 1
ATOM 463 O O . ARG A 1 67 ? -28.54975 32.87739 187.65630 1.000 50.72489 67 ARG D O 1
ATOM 471 N N . ASP A 1 68 ? -29.17757 34.37767 186.09749 1.000 62.54580 68 ASP D N 1
ATOM 472 C CA . ASP A 1 68 ? -30.58563 33.98690 185.99850 1.000 68.51203 68 ASP D CA 1
ATOM 473 C C . ASP A 1 68 ? -30.85784 32.98407 184.86240 1.000 70.67782 68 ASP D C 1
ATOM 474 O O . ASP A 1 68 ? -29.93695 32.42699 184.24830 1.000 74.81471 68 ASP D O 1
ATOM 479 N N . GLU A 1 69 ? -32.15089 32.69430 184.63341 1.000 64.34528 69 GLU D N 1
ATOM 480 C CA . GLU A 1 69 ? -32.55908 31.73648 183.60132 1.000 62.26078 69 GLU D CA 1
ATOM 481 C C . GLU A 1 69 ? -31.99007 32.09855 182.23334 1.000 68.91564 69 GLU D C 1
ATOM 482 O O . GLU A 1 69 ? -31.64324 31.21658 181.43723 1.000 72.45405 69 GLU D O 1
ATOM 488 N N . ALA A 1 70 ? -31.92688 33.39457 181.92648 1.000 65.82264 70 ALA D N 1
ATOM 489 C CA . ALA A 1 70 ? -31.28286 33.81861 180.69451 1.000 61.83435 70 ALA D CA 1
ATOM 490 C C . ALA A 1 70 ? -29.82093 33.38738 180.68140 1.000 62.23166 70 ALA D C 1
ATOM 491 O O . ALA A 1 70 ? -29.29503 32.98741 179.63634 1.000 59.19207 70 ALA D O 1
ATOM 493 N N . TYR A 1 71 ? -29.13887 33.48114 181.83139 1.000 62.02012 71 TYR D N 1
ATOM 494 C CA . TYR A 1 71 ? -27.78295 32.93691 181.94128 1.000 60.55245 71 TYR D CA 1
ATOM 495 C C . TYR A 1 71 ? -27.76420 31.45095 181.60611 1.000 60.54841 71 TYR D C 1
ATOM 496 O O . TYR A 1 71 ? -27.00730 31.00893 180.72903 1.000 56.53592 71 TYR D O 1
ATOM 505 N N . PHE A 1 72 ? -28.59630 30.65900 182.28405 1.000 61.98065 72 PHE D N 1
ATOM 506 C CA . PHE A 1 72 ? -28.54954 29.21702 182.04289 1.000 57.87126 72 PHE D CA 1
ATOM 507 C C . PHE A 1 72 ? -29.01965 28.83525 180.64286 1.000 67.22024 72 PHE D C 1
ATOM 508 O O . PHE A 1 72 ? -28.68484 27.73725 180.16873 1.000 65.92075 72 PHE D O 1
ATOM 516 N N . LYS A 1 73 ? -29.78253 29.71445 179.98199 1.000 72.99661 73 LYS D N 1
ATOM 517 C CA . LYS A 1 73 ? -30.20062 29.49467 178.59898 1.000 67.85243 73 LYS D CA 1
ATOM 518 C C . LYS A 1 73 ? -29.09859 29.87461 177.62298 1.000 73.45532 73 LYS D C 1
ATOM 519 O O . LYS A 1 73 ? -28.76375 29.10665 176.71288 1.000 79.61459 73 LYS D O 1
ATOM 525 N N . LYS A 1 74 ? -28.53540 31.06450 177.80010 1.000 74.20218 74 LYS D N 1
ATOM 526 C CA . LYS A 1 74 ? -27.56136 31.56345 176.84512 1.000 69.14905 74 LYS D CA 1
ATOM 527 C C . LYS A 1 74 ? -26.25548 30.77823 176.95098 1.000 61.34933 74 LYS D C 1
ATOM 528 O O . LYS A 1 74 ? -25.62756 30.47024 175.93392 1.000 66.75145 74 LYS D O 1
ATOM 534 N N . LEU A 1 75 ? -25.84949 30.41203 178.16592 1.000 60.97666 75 LEU D N 1
ATOM 535 C CA . LEU A 1 75 ? -24.54258 29.79780 178.36481 1.000 62.48520 75 LEU D CA 1
ATOM 536 C C . LEU A 1 75 ? -24.58782 28.28281 178.33864 1.000 61.81518 75 LEU D C 1
ATOM 537 O O . LEU A 1 75 ? -23.67394 27.65573 177.80353 1.000 59.63283 75 LEU D O 1
ATOM 542 N N . LYS A 1 76 ? -25.62790 27.66291 178.87461 1.000 62.26797 76 LYS D N 1
ATOM 543 C CA . LYS A 1 76 ? -25.62213 26.20990 178.96744 1.000 57.67508 76 LYS D CA 1
ATOM 544 C C . LYS A 1 76 ? -26.78325 25.59817 178.21642 1.000 59.76320 76 LYS D C 1
ATOM 545 O O . LYS A 1 76 ? -26.96544 24.38120 178.25829 1.000 54.01930 76 LYS D O 1
ATOM 551 N N . ASN A 1 77 ? -27.55615 26.41437 177.52254 1.000 70.44318 77 ASN D N 1
ATOM 552 C CA . ASN A 1 77 ? -28.70425 25.95664 176.75853 1.000 73.10079 77 ASN D CA 1
ATOM 553 C C . ASN A 1 77 ? -29.58136 25.06068 177.62246 1.000 65.39963 77 ASN D C 1
ATOM 554 O O . ASN A 1 77 ? -30.03954 23.99680 177.19336 1.000 59.64657 77 ASN D O 1
ATOM 559 N N . ILE A 1 78 ? -29.75525 25.47357 178.87651 1.000 61.55952 78 ILE D N 1
ATOM 560 C CA . ILE A 1 78 ? -30.60232 24.78659 179.84347 1.000 61.32459 78 ILE D CA 1
ATOM 561 C C . ILE A 1 78 ? -31.87118 25.60677 180.05761 1.000 62.08053 78 ILE D C 1
ATOM 562 O O . ILE A 1 78 ? -31.80398 26.83474 180.20874 1.000 70.04510 78 ILE D O 1
ATOM 567 N N . ASP A 1 79 ? -33.02829 24.94396 179.99457 1.000 60.55471 79 ASP D N 1
ATOM 568 C CA . ASP A 1 79 ? -34.31118 25.63215 180.12570 1.000 59.20323 79 ASP D CA 1
ATOM 569 C C . ASP A 1 79 ? -34.72313 25.58605 181.58971 1.000 57.55602 79 ASP D C 1
ATOM 570 O O . ASP A 1 79 ? -35.18227 24.55607 182.08561 1.000 57.32040 79 ASP D O 1
ATOM 575 N N . VAL A 1 80 ? -34.53992 26.71094 182.27783 1.000 59.02163 80 VAL D N 1
ATOM 576 C CA . VAL A 1 80 ? -34.81185 26.86183 183.70385 1.000 58.04057 80 VAL D CA 1
ATOM 577 C C . VAL A 1 80 ? -36.17474 27.51303 183.85798 1.000 57.50223 80 VAL D C 1
ATOM 578 O O . VAL A 1 80 ? -36.41158 28.61412 183.35211 1.000 60.66700 80 VAL D O 1
ATOM 582 N N . LEU A 1 81 ? -37.08483 26.80810 184.51393 1.000 55.61588 81 LEU D N 1
ATOM 583 C CA . LEU A 1 81 ? -38.43674 27.29729 184.74704 1.000 61.71199 81 LEU D CA 1
ATOM 584 C C . LEU A 1 81 ? -38.58161 27.82015 186.17910 1.000 71.38539 81 LEU D C 1
ATOM 585 O O . LEU A 1 81 ? -38.66269 27.04405 187.13302 1.000 72.33823 81 LEU D O 1
ATOM 590 N N . THR A 1 82 ? -38.68639 29.13815 186.30725 1.000 75.04339 82 THR D N 1
ATOM 591 C CA . THR A 1 82 ? -38.81425 29.75502 187.61633 1.000 67.58952 82 THR D CA 1
ATOM 592 C C . THR A 1 82 ? -40.26224 29.69620 188.08037 1.000 77.14558 82 THR D C 1
ATOM 593 O O . THR A 1 82 ? -41.19027 29.71044 187.26641 1.000 84.49105 82 THR D O 1
ATOM 597 N N . GLU A 1 83 ? -40.45321 29.58608 189.40237 1.000 73.70112 83 GLU D N 1
ATOM 598 C CA . GLU A 1 83 ? -41.78117 29.70923 189.99443 1.000 63.56787 83 GLU D CA 1
ATOM 599 C C . GLU A 1 83 ? -42.71835 28.67744 189.39635 1.000 57.37325 83 GLU D C 1
ATOM 600 O O . GLU A 1 83 ? -43.86732 28.95666 189.04142 1.000 63.13556 83 GLU D O 1
ATOM 606 N N . THR A 1 84 ? -42.19255 27.47837 189.25620 1.000 53.62856 84 THR D N 1
ATOM 607 C CA . THR A 1 84 ? -42.92774 26.34455 188.74910 1.000 53.75120 84 THR D CA 1
ATOM 608 C C . THR A 1 84 ? -42.77388 25.25741 189.79697 1.000 61.12446 84 THR D C 1
ATOM 609 O O . THR A 1 84 ? -41.65494 24.81320 190.06588 1.000 70.87705 84 THR D O 1
ATOM 613 N N . VAL A 1 85 ? -43.85993 24.81951 190.38696 1.000 52.37148 85 VAL D N 1
ATOM 614 C CA . VAL A 1 85 ? -43.73405 23.82237 191.43984 1.000 52.47421 85 VAL D CA 1
ATOM 615 C C . VAL A 1 85 ? -43.93129 22.44947 190.81569 1.000 60.01380 85 VAL D C 1
ATOM 616 O O . VAL A 1 85 ? -44.75235 22.27771 189.91271 1.000 70.90455 85 VAL D O 1
ATOM 620 N N . ALA A 1 86 ? -43.11142 21.49230 191.21656 1.000 57.09355 86 ALA D N 1
ATOM 621 C CA . ALA A 1 86 ? -43.31666 20.10437 190.83641 1.000 54.01000 86 ALA D CA 1
ATOM 622 C C . ALA A 1 86 ? -44.18472 19.48239 191.91937 1.000 63.96999 86 ALA D C 1
ATOM 623 O O . ALA A 1 86 ? -43.82167 19.51920 193.09836 1.000 60.55511 86 ALA D O 1
ATOM 625 N N . THR A 1 87 ? -45.35081 18.95462 191.52435 1.000 75.66857 87 THR D N 1
ATOM 626 C CA . THR A 1 87 ? -46.37786 18.47268 192.44534 1.000 66.60362 87 THR D CA 1
ATOM 627 C C . THR A 1 87 ? -46.35509 16.97365 192.63717 1.000 59.40130 87 THR D C 1
ATOM 628 O O . THR A 1 87 ? -46.53012 16.51055 193.76512 1.000 65.80998 87 THR D O 1
ATOM 632 N N . GLU A 1 88 ? -46.15225 16.19374 191.57707 1.000 62.46555 88 GLU D N 1
ATOM 633 C CA . GLU A 1 88 ? -46.19948 14.73874 191.68091 1.000 59.90226 88 GLU D CA 1
ATOM 634 C C . GLU A 1 88 ? -45.21061 14.13069 190.69781 1.000 55.19394 88 GLU D C 1
ATOM 635 O O . GLU A 1 88 ? -44.97956 14.67478 189.61486 1.000 59.09511 88 GLU D O 1
ATOM 641 N N . ILE A 1 89 ? -44.60577 13.01355 191.07766 1.000 44.66834 89 ILE D N 1
ATOM 642 C CA . ILE A 1 89 ? -43.77292 12.27153 190.13855 1.000 59.08037 89 ILE D CA 1
ATOM 643 C C . ILE A 1 89 ? -44.41315 10.90365 189.91742 1.000 82.79223 89 ILE D C 1
ATOM 644 O O . ILE A 1 89 ? -44.81122 10.24561 190.88836 1.000 99.73717 89 ILE D O 1
ATOM 649 N N . ASP A 1 90 ? -44.49727 10.45081 188.64837 1.000 78.79485 90 ASP D N 1
ATOM 650 C CA . ASP A 1 90 ? -44.98349 9.09592 188.35823 1.000 68.26433 90 ASP D CA 1
ATOM 651 C C . ASP A 1 90 ? -43.99365 8.30685 187.51211 1.000 63.14854 90 ASP D C 1
ATOM 652 O O . ASP A 1 90 ? -43.80165 8.59396 186.32713 1.000 59.53178 90 ASP D O 1
ATOM 657 N N . ARG A 1 91 ? -43.42079 7.28469 188.15697 1.000 71.96471 91 ARG D N 1
ATOM 658 C CA . ARG A 1 91 ? -42.33794 6.46858 187.62284 1.000 73.97012 91 ARG D CA 1
ATOM 659 C C . ARG A 1 91 ? -42.78012 5.53677 186.51575 1.000 76.14791 91 ARG D C 1
ATOM 660 O O . ARG A 1 91 ? -41.96321 5.17974 185.66068 1.000 81.81885 91 ARG D O 1
ATOM 668 N N . SER A 1 92 ? -44.04119 5.12598 186.50875 1.000 65.46680 92 SER D N 1
ATOM 669 C CA . SER A 1 92 ? -44.48737 4.23616 185.44767 1.000 72.13679 92 SER D CA 1
ATOM 670 C C . SER A 1 92 ? -44.59330 4.99733 184.13676 1.000 76.80412 92 SER D C 1
ATOM 671 O O . SER A 1 92 ? -44.04440 4.59636 183.09869 1.000 84.41143 92 SER D O 1
ATOM 674 N N . ARG A 1 93 ? -45.28912 6.11143 184.19891 1.000 70.47818 93 ARG D N 1
ATOM 675 C CA . ARG A 1 93 ? -45.50801 7.05259 183.13902 1.000 70.40276 93 ARG D CA 1
ATOM 676 C C . ARG A 1 93 ? -44.24491 7.77644 182.69206 1.000 74.20073 93 ARG D C 1
ATOM 677 O O . ARG A 1 93 ? -44.20687 8.29756 181.56512 1.000 69.73738 93 ARG D O 1
ATOM 685 N N . LYS A 1 94 ? -43.22688 7.79018 183.56102 1.000 74.72607 94 LYS D N 1
ATOM 686 C CA . LYS A 1 94 ? -42.03275 8.63400 183.47807 1.000 64.35098 94 LYS D CA 1
ATOM 687 C C . LYS A 1 94 ? -42.40653 10.07110 183.12525 1.000 54.74333 94 LYS D C 1
ATOM 688 O O . LYS A 1 94 ? -41.92947 10.66313 182.15730 1.000 60.79016 94 LYS D O 1
ATOM 694 N N . THR A 1 95 ? -43.27241 10.63514 183.95134 1.000 56.11605 95 THR D N 1
ATOM 695 C CA . THR A 1 95 ? -43.67020 12.02422 183.79351 1.000 70.70080 95 THR D CA 1
ATOM 696 C C . THR A 1 95 ? -43.64003 12.74206 185.14359 1.000 73.59997 95 THR D C 1
ATOM 697 O O . THR A 1 95 ? -43.68609 12.12495 186.21753 1.000 70.54533 95 THR D O 1
ATOM 701 N N . VAL A 1 96 ? -43.56883 14.07006 185.06874 1.000 64.69550 96 VAL D N 1
ATOM 702 C CA . VAL A 1 96 ? -43.59665 14.93193 186.24184 1.000 57.55751 96 VAL D CA 1
ATOM 703 C C . VAL A 1 96 ? -44.64749 16.00413 185.98800 1.000 50.52241 96 VAL D C 1
ATOM 704 O O . VAL A 1 96 ? -44.63542 16.66225 184.94107 1.000 48.61147 96 VAL D O 1
ATOM 708 N N . LYS A 1 97 ? -45.58743 16.13318 186.90705 1.000 51.13182 97 LYS D N 1
ATOM 709 C CA . LYS A 1 97 ? -46.61627 17.15935 186.79620 1.000 64.85673 97 LYS D CA 1
ATOM 710 C C . LYS A 1 97 ? -46.12104 18.46020 187.42933 1.000 71.76531 97 LYS D C 1
ATOM 711 O O . LYS A 1 97 ? -45.68800 18.46800 188.59131 1.000 60.29499 97 LYS D O 1
ATOM 713 N N . ILE A 1 98 ? -46.14190 19.54729 186.65545 1.000 77.40801 98 ILE D N 1
ATOM 714 C CA . ILE A 1 98 ? -45.78467 20.86518 187.16858 1.000 68.92766 98 ILE D CA 1
ATOM 715 C C . ILE A 1 98 ? -46.99753 21.79338 187.11773 1.000 69.94036 98 ILE D C 1
ATOM 716 O O . ILE A 1 98 ? -47.86958 21.67461 186.25175 1.000 69.90613 98 ILE D O 1
ATOM 721 N N . VAL A 1 99 ? -47.02134 22.75828 188.03384 1.000 66.55632 99 VAL D N 1
ATOM 722 C CA . VAL A 1 99 ? -47.97616 23.86543 188.01000 1.000 63.30775 99 VAL D CA 1
ATOM 723 C C . VAL A 1 99 ? -47.15897 25.13332 187.81811 1.000 57.45592 99 VAL D C 1
ATOM 724 O O . VAL A 1 99 ? -46.44387 25.57711 188.72914 1.000 54.55329 99 VAL D O 1
ATOM 728 N N . ARG A 1 100 ? -47.30692 25.73448 186.64119 1.000 66.01660 100 ARG D N 1
ATOM 729 C CA . ARG A 1 100 ? -46.64273 26.98441 186.29030 1.000 66.45578 100 ARG D CA 1
ATOM 730 C C . ARG A 1 100 ? -47.72960 27.96064 185.83945 1.000 71.19992 100 ARG D C 1
ATOM 731 O O . ARG A 1 100 ? -48.50668 27.64986 184.93745 1.000 72.21710 100 ARG D O 1
ATOM 739 N N . ASN A 1 101 ? -47.79339 29.13357 186.46659 1.000 76.22723 101 ASN D N 1
ATOM 740 C CA . ASN A 1 101 ? -48.80525 30.10077 186.12773 1.000 79.70603 101 ASN D CA 1
ATOM 741 C C . ASN A 1 101 ? -50.20629 29.71195 186.49974 1.000 84.49098 101 ASN D C 1
ATOM 742 O O . ASN A 1 101 ? -51.15226 30.08018 185.82882 1.000 87.25984 101 ASN D O 1
ATOM 747 N N . GLY A 1 102 ? -50.34537 28.96286 187.57066 1.000 75.61268 102 GLY D N 1
ATOM 748 C CA . GLY A 1 102 ? -51.66342 28.58401 188.01267 1.000 74.86763 102 GLY D CA 1
ATOM 749 C C . GLY A 1 102 ? -52.36158 27.76924 186.97660 1.000 71.42486 102 GLY D C 1
ATOM 750 O O . GLY A 1 102 ? -53.55459 27.74444 186.89964 1.000 73.68765 102 GLY D O 1
ATOM 751 N N . SER A 1 103 ? -51.58172 27.07921 186.18550 1.000 66.87575 103 SER D N 1
ATOM 752 C CA . SER A 1 103 ? -52.08990 26.21240 185.18042 1.000 65.10711 103 SER D CA 1
ATOM 753 C C . SER A 1 1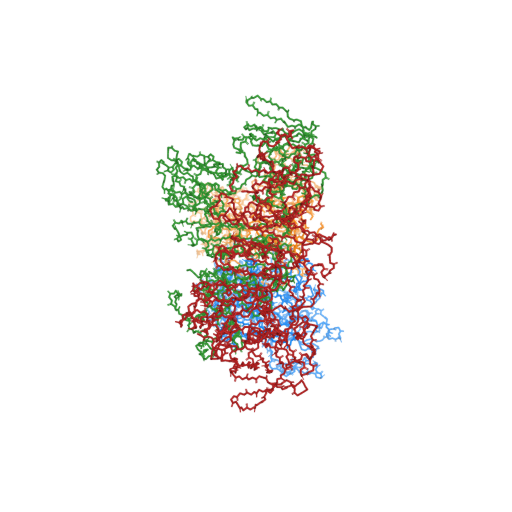03 ? -51.24907 25.03423 185.46725 1.000 69.42613 103 SER D C 1
ATOM 754 O O . SER A 1 103 ? -50.23803 25.15000 186.11523 1.000 65.25738 103 SER D O 1
ATOM 757 N N . GLU A 1 104 ? -51.69127 23.88836 185.01414 1.000 71.89809 104 GLU D N 1
ATOM 758 C CA . GLU A 1 104 ? -51.04046 22.61922 185.29298 1.000 66.61280 104 GLU D CA 1
ATOM 759 C C . GLU A 1 104 ? -50.65561 21.99631 183.95789 1.000 64.79101 104 GLU D C 1
ATOM 760 O O . GLU A 1 104 ? -51.45164 22.01754 183.01492 1.000 70.30822 104 GLU D O 1
ATOM 766 N N . ASP A 1 105 ? -49.39968 21.59113 183.82980 1.000 57.46343 105 ASP D N 1
ATOM 767 C CA . ASP A 1 105 ? -48.89783 20.89318 182.65570 1.000 67.51312 105 ASP D CA 1
ATOM 768 C C . ASP A 1 105 ? -48.16001 19.64001 183.12253 1.000 62.51999 105 ASP D C 1
ATOM 769 O O . ASP A 1 105 ? -48.13302 19.32987 184.31550 1.000 55.62531 105 ASP D O 1
ATOM 774 N N . GLU A 1 106 ? -47.55916 18.91202 182.18443 1.000 60.00507 106 GLU D N 1
ATOM 775 C CA . GLU A 1 106 ? -46.72833 17.76185 182.50327 1.000 64.10475 106 GLU D CA 1
ATOM 776 C C . GLU A 1 106 ? -45.40536 17.81073 181.74623 1.000 62.98965 106 GLU D C 1
ATOM 777 O O . GLU A 1 106 ? -45.29430 18.41483 180.67629 1.000 62.66523 106 GLU D O 1
ATOM 783 N N . LEU A 1 107 ? -44.39844 17.16350 182.33412 1.000 60.38871 107 LEU D N 1
ATOM 784 C CA . LEU A 1 107 ? -43.03046 17.12134 181.83006 1.000 54.97887 107 LEU D CA 1
ATOM 785 C C . LEU A 1 107 ? -42.65470 15.66931 181.56889 1.000 67.97005 107 LEU D C 1
ATOM 786 O O . LEU A 1 107 ? -42.71380 14.83422 182.48079 1.000 73.12017 107 LEU D O 1
ATOM 791 N N . ASN A 1 108 ? -42.25979 15.37139 180.33284 1.000 71.27279 108 ASN D N 1
ATOM 792 C CA . ASN A 1 108 ? -41.81002 14.03035 179.98667 1.000 63.26870 108 ASN D CA 1
ATOM 793 C C . ASN A 1 108 ? -40.33403 13.88108 180.33360 1.000 62.46753 108 ASN D C 1
ATOM 794 O O . ASN A 1 108 ? -39.54289 14.80998 180.13268 1.000 69.15370 108 ASN D O 1
ATOM 799 N N . TYR A 1 109 ? -39.95220 12.71096 180.85445 1.000 57.38494 109 TYR D N 1
ATOM 800 C CA . TYR A 1 109 ? -38.54822 12.49070 181.16838 1.000 59.69618 109 TYR D CA 1
ATOM 801 C C . TYR A 1 109 ? -38.10546 11.05767 180.88920 1.000 69.98933 109 TYR D C 1
ATOM 802 O O . TYR A 1 109 ? -38.87860 10.10077 181.02712 1.000 64.77903 109 TYR D O 1
ATOM 811 N N . ASP A 1 110 ? -36.81949 10.92550 180.53614 1.000 79.86782 110 ASP D N 1
ATOM 812 C CA . ASP A 1 110 ? -36.07769 9.66339 180.48397 1.000 68.89751 110 ASP D CA 1
ATOM 813 C C . ASP A 1 110 ? -35.27868 9.41912 181.75891 1.000 71.86530 110 ASP D C 1
ATOM 814 O O . ASP A 1 110 ? -35.27184 8.30206 182.29279 1.000 87.35729 110 ASP D O 1
ATOM 819 N N . TYR A 1 111 ? -34.55551 10.43295 182.22100 1.000 56.69952 111 TYR D N 1
ATOM 820 C CA . TYR A 1 111 ? -33.95346 10.45071 183.54398 1.000 51.91369 111 TYR D CA 1
ATOM 821 C C . TYR A 1 111 ? -34.43023 11.68970 184.29014 1.000 66.68196 111 TYR D C 1
ATOM 822 O O . TYR A 1 111 ? -34.53008 12.78678 183.70926 1.000 75.60098 111 TYR D O 1
ATOM 831 N N . LEU A 1 112 ? -34.70421 11.49760 185.57913 1.000 63.53015 112 LEU D N 1
ATOM 832 C CA . LEU A 1 112 ? -35.21102 12.52458 186.47426 1.000 55.28989 112 LEU D CA 1
ATOM 833 C C . LEU A 1 112 ? -34.26495 12.70030 187.65024 1.000 46.31397 112 LEU D C 1
ATOM 834 O O . LEU A 1 112 ? -33.82508 11.72416 188.26312 1.000 48.86384 112 LEU D O 1
ATOM 839 N N . VAL A 1 113 ? -33.99374 13.94522 188.00137 1.000 52.08973 113 VAL D N 1
ATOM 840 C CA . VAL A 1 113 ? -33.18165 14.25396 189.16538 1.000 58.03037 113 VAL D CA 1
ATOM 841 C C . VAL A 1 113 ? -34.06249 14.98198 190.16849 1.000 58.17558 113 VAL D C 1
ATOM 842 O O . VAL A 1 113 ? -34.73635 15.94813 189.80463 1.000 73.38737 113 VAL D O 1
ATOM 846 N N . ILE A 1 114 ? -34.12553 14.46685 191.39844 1.000 44.27509 114 ILE D N 1
ATOM 847 C CA . ILE A 1 114 ? -34.80138 15.13184 192.51654 1.000 53.77899 114 ILE D CA 1
ATOM 848 C C . ILE A 1 114 ? -33.74324 15.84857 193.35758 1.000 53.47454 114 ILE D C 1
ATOM 849 O O . ILE A 1 114 ? -32.90932 15.19437 194.00047 1.000 43.34511 114 ILE D O 1
ATOM 854 N N . ALA A 1 115 ? -33.75703 17.18457 193.37773 1.000 49.60287 115 ALA D N 1
ATOM 855 C CA . ALA A 1 115 ? -32.78388 17.93133 194.16478 1.000 51.70045 115 ALA D CA 1
ATOM 856 C C . ALA A 1 115 ? -33.50967 19.06837 194.86493 1.000 53.76134 115 ALA D C 1
ATOM 857 O O . ALA A 1 115 ? -33.22049 20.24734 194.71105 1.000 46.79145 115 ALA D O 1
ATOM 859 N N . THR A 1 116 ? -34.47770 18.68843 195.66592 1.000 57.04081 116 THR D N 1
ATOM 860 C CA . THR A 1 116 ? -35.39253 19.63651 196.26606 1.000 48.69275 116 THR D CA 1
ATOM 861 C C . THR A 1 116 ? -34.87239 20.21428 197.56811 1.000 46.87040 116 THR D C 1
ATOM 862 O O . THR A 1 116 ? -35.59125 20.98632 198.21222 1.000 49.16149 116 THR D O 1
ATOM 866 N N . GLY A 1 117 ? -33.68244 19.80604 198.00902 1.000 47.88973 117 GLY D N 1
ATOM 867 C CA . GLY A 1 117 ? -33.18629 20.44483 199.21207 1.000 53.98440 117 GLY D CA 1
ATOM 868 C C . GLY A 1 117 ? -34.02030 20.10482 200.43507 1.000 56.46976 117 GLY D C 1
ATOM 869 O O . GLY A 1 117 ? -34.72146 19.10193 200.47598 1.000 62.26119 117 GLY D O 1
ATOM 870 N N . ALA A 1 118 ? -33.95413 20.98370 201.43416 1.000 49.37878 118 ALA D N 1
ATOM 871 C CA . ALA A 1 118 ? -34.54712 20.74365 202.74216 1.000 35.35761 118 ALA D CA 1
ATOM 872 C C . ALA A 1 118 ? -35.24190 21.99570 203.25432 1.000 35.50923 118 ALA D C 1
ATOM 873 O O . ALA A 1 118 ? -34.77673 23.11365 203.02843 1.000 42.25951 118 ALA D O 1
ATOM 875 N N . ARG A 1 119 ? -36.37291 21.82181 203.85635 1.000 44.90270 119 ARG D N 1
ATOM 876 C CA . ARG A 1 119 ? -36.97170 22.96583 204.52650 1.000 53.82024 119 ARG D CA 1
ATOM 877 C C . ARG A 1 119 ? -36.47663 23.06659 205.96249 1.000 50.25218 119 ARG D C 1
ATOM 878 O O . ARG A 1 119 ? -36.01977 22.07545 206.54136 1.000 44.15648 119 ARG D O 1
ATOM 886 N N . PRO A 1 120 ? -36.56942 24.25454 206.57463 1.000 45.75466 120 PRO D N 1
ATOM 887 C CA . PRO A 1 120 ? -36.15535 24.38731 207.97763 1.000 48.11254 120 PRO D CA 1
ATOM 888 C C . PRO A 1 120 ? -37.15542 23.70537 208.89259 1.000 52.30580 120 PRO D C 1
ATOM 889 O O . PRO A 1 120 ? -38.36139 23.95157 208.80766 1.000 56.71810 120 PRO D O 1
ATOM 893 N N . ALA A 1 121 ? -36.64852 22.88419 209.80748 1.000 63.79353 121 ALA D N 1
ATOM 894 C CA . ALA A 1 121 ? -37.54758 22.28122 210.78644 1.000 72.70502 121 ALA D CA 1
ATOM 895 C C . ALA A 1 121 ? -38.07537 23.37520 211.69858 1.000 72.66668 121 ALA D C 1
ATOM 896 O O . ALA A 1 121 ? -37.31022 24.20002 212.22865 1.000 71.14268 121 ALA D O 1
ATOM 898 N N . LYS A 1 122 ? -39.39036 23.36939 211.88963 1.000 63.78653 122 LYS D N 1
ATOM 899 C CA . LYS A 1 122 ? -40.02617 24.45741 212.61578 1.000 61.69362 122 LYS D CA 1
ATOM 900 C C . LYS A 1 122 ? -40.52420 23.93334 213.94274 1.000 58.64221 122 LYS D C 1
ATOM 901 O O . LYS A 1 122 ? -41.46033 23.11548 213.96368 1.000 69.86124 122 LYS D O 1
ATOM 907 N N . PRO A 1 123 ? -39.95109 24.35212 215.06776 1.000 53.63816 123 PRO D N 1
ATOM 908 C CA . PRO A 1 123 ? -40.38313 23.79604 216.35972 1.000 57.78690 123 PRO D CA 1
ATOM 909 C C . PRO A 1 123 ? -41.83907 24.12624 216.64181 1.000 54.75380 123 PRO D C 1
ATOM 910 O O . PRO A 1 123 ? -42.27889 25.27633 216.49795 1.000 50.30476 123 PRO D O 1
ATOM 914 N N . PRO A 1 124 ? -42.62922 23.11033 217.01272 1.000 62.75437 124 PRO D N 1
ATOM 915 C CA . PRO A 1 124 ? -44.07218 23.30853 217.22780 1.000 66.82032 124 PRO D CA 1
ATOM 916 C C . PRO A 1 124 ? -44.37901 24.07043 218.51289 1.000 71.03971 124 PRO D C 1
ATOM 917 O O . PRO A 1 124 ? -44.56106 23.50334 219.59984 1.000 66.76099 124 PRO D O 1
ATOM 921 N N . ILE A 1 125 ? -44.43981 25.38946 218.36804 1.000 71.50109 125 ILE D N 1
ATOM 922 C CA . ILE A 1 125 ? -44.51062 26.33435 219.46815 1.000 68.92173 125 ILE D CA 1
ATOM 923 C C . ILE A 1 125 ? -45.59346 27.36556 219.15631 1.000 61.49052 125 ILE D C 1
ATOM 924 O O . ILE A 1 125 ? -45.95947 27.57074 217.99734 1.000 62.32838 125 ILE D O 1
ATOM 929 N N . GLU A 1 126 ? -46.17733 27.94253 220.19839 1.000 56.90880 126 GLU D N 1
ATOM 930 C CA . GLU A 1 126 ? -47.16718 28.98271 219.96055 1.000 62.47340 126 GLU D CA 1
ATOM 931 C C . GLU A 1 126 ? -46.50399 30.27166 219.47867 1.000 63.83245 126 GLU D C 1
ATOM 932 O O . GLU A 1 126 ? -45.48790 30.70044 220.03068 1.000 59.67454 126 GLU D O 1
ATOM 938 N N . GLY A 1 127 ? -47.05993 30.88387 218.42776 1.000 67.00004 127 GLY D N 1
ATOM 939 C CA . GLY A 1 127 ? -46.50975 32.14184 217.95088 1.000 66.91203 127 GLY D CA 1
ATOM 940 C C . GLY A 1 127 ? -45.31580 32.03775 217.02682 1.000 63.96994 127 GLY D C 1
ATOM 941 O O . GLY A 1 127 ? -44.69665 33.07069 216.71792 1.000 52.80101 127 GLY D O 1
ATOM 942 N N . ILE A 1 128 ? -44.96101 30.82474 216.58967 1.000 69.94141 128 ILE D N 1
ATOM 943 C CA . ILE A 1 128 ? -43.82507 30.65466 215.69761 1.000 63.49448 128 ILE D CA 1
ATOM 944 C C . ILE A 1 128 ? -44.06302 31.26186 214.32069 1.000 67.74402 128 ILE D C 1
ATOM 945 O O . ILE A 1 128 ? -43.10503 31.41479 213.55067 1.000 76.88609 128 ILE D O 1
ATOM 950 N N . GLU A 1 129 ? -45.30098 31.62909 213.98378 1.000 62.10675 129 GLU D N 1
ATOM 951 C CA . GLU A 1 129 ? -45.59992 32.27328 212.71186 1.000 57.66841 129 GLU D CA 1
ATOM 952 C C . GLU A 1 129 ? -45.79668 33.77529 212.90904 1.000 59.49748 129 GLU D C 1
ATOM 953 O O . GLU A 1 129 ? -46.14560 34.50545 211.97313 1.000 71.29820 129 GLU D O 1
ATOM 959 N N . ALA A 1 130 ? -45.43255 34.29010 214.07408 1.000 51.89854 130 ALA D N 1
ATOM 960 C CA . ALA A 1 130 ? -45.55732 35.72310 214.25225 1.000 60.64465 130 ALA D CA 1
ATOM 961 C C . ALA A 1 130 ? -44.60723 36.47705 213.31530 1.000 61.40011 130 ALA D C 1
ATOM 962 O O . ALA A 1 130 ? -43.72035 35.90099 212.65820 1.000 64.74548 130 ALA D O 1
ATOM 964 N N . GLU A 1 131 ? -44.82603 37.80310 213.24945 1.000 55.48060 131 GLU D N 1
ATOM 965 C CA . GLU A 1 131 ? -44.01092 38.68106 212.41452 1.000 49.42358 131 GLU D CA 1
ATOM 966 C C . GLU A 1 131 ? -42.76982 39.09778 213.18152 1.000 53.87090 131 GLU D C 1
ATOM 967 O O . GLU A 1 131 ? -42.85372 39.51866 214.34257 1.000 52.89441 131 GLU D O 1
ATOM 973 N N . GLY A 1 132 ? -41.61986 39.02467 212.50347 1.000 49.81433 132 GLY D N 1
ATOM 974 C CA . GLY A 1 132 ? -40.31982 39.10540 213.13643 1.000 45.14725 132 GLY D CA 1
ATOM 975 C C . GLY A 1 132 ? -39.63303 37.77326 213.34426 1.000 48.62284 132 GLY D C 1
ATOM 976 O O . GLY A 1 132 ? -38.43602 37.75404 213.66221 1.000 51.11590 132 GLY D O 1
ATOM 977 N N . VAL A 1 133 ? -40.36421 36.66639 213.21116 1.000 55.70666 133 VAL D N 1
ATOM 978 C CA . VAL A 1 133 ? -39.78842 35.32930 213.27499 1.000 53.58859 133 VAL D CA 1
ATOM 979 C C . VAL A 1 133 ? -39.30753 34.94138 211.88993 1.000 53.25183 133 VAL D C 1
ATOM 980 O O . VAL A 1 133 ? -40.09057 34.93861 210.93296 1.000 62.04523 133 VAL D O 1
ATOM 984 N N . VAL A 1 134 ? -38.03359 34.57419 211.77784 1.000 52.81502 134 VAL D N 1
ATOM 985 C CA . VAL A 1 134 ? -37.47369 34.24324 210.47578 1.000 50.46478 134 VAL D CA 1
ATOM 986 C C . VAL A 1 134 ? -36.61789 32.98110 210.54561 1.000 46.06805 134 VAL D C 1
ATOM 987 O O . VAL A 1 134 ? -36.24793 32.48192 211.61354 1.000 42.47407 134 VAL D O 1
ATOM 991 N N . THR A 1 135 ? -36.29501 32.49518 209.35754 1.000 52.39044 135 THR D N 1
ATOM 992 C CA . THR A 1 135 ? -35.27718 31.49805 209.11339 1.000 57.05537 135 THR D CA 1
ATOM 993 C C . THR A 1 135 ? -34.33011 32.15001 208.12643 1.000 69.20836 135 THR D C 1
ATOM 994 O O . THR A 1 135 ? -34.75700 33.00716 207.35354 1.000 76.47724 135 THR D O 1
ATOM 998 N N . LEU A 1 136 ? -33.05917 31.75681 208.12534 1.000 66.52097 136 LEU D N 1
ATOM 999 C CA . LEU A 1 136 ? -32.19113 32.27479 207.06237 1.000 58.05674 136 LEU D CA 1
ATOM 1000 C C . LEU A 1 136 ? -32.14032 31.32391 205.88326 1.000 66.23013 136 LEU D C 1
ATOM 1001 O O . LEU A 1 136 ? -31.07339 31.05780 205.35119 1.000 82.60786 136 LEU D O 1
ATOM 1006 N N . THR A 1 137 ? -33.28841 30.88015 205.39925 1.000 59.22065 137 THR D N 1
ATOM 1007 C CA . THR A 1 137 ? -33.25661 29.87026 204.35814 1.000 63.34951 137 THR D CA 1
ATOM 1008 C C . THR A 1 137 ? -33.32957 30.48143 202.97821 1.000 62.39860 137 THR D C 1
ATOM 1009 O O . THR A 1 137 ? -32.77669 29.90245 202.03712 1.000 51.58956 137 THR D O 1
ATOM 1013 N N . SER A 1 138 ? -33.83838 31.70552 202.86936 1.000 62.46811 138 SER D N 1
ATOM 1014 C CA . SER A 1 138 ? -33.97033 32.32469 201.57244 1.000 61.08768 138 SER D CA 1
ATOM 1015 C C . SER A 1 138 ? -33.62609 33.80263 201.63259 1.000 54.95044 138 SER D C 1
ATOM 1016 O O . SER A 1 138 ? -33.64595 34.45751 202.68766 1.000 53.49423 138 SER D O 1
ATOM 1019 N N . ALA A 1 139 ? -33.33005 34.31771 200.44364 1.000 42.58650 139 ALA D N 1
ATOM 1020 C CA . ALA A 1 139 ? -33.01183 35.71968 200.32878 1.000 46.09610 139 ALA D CA 1
ATOM 1021 C C . ALA A 1 139 ? -34.16368 36.55580 200.83592 1.000 47.76416 139 ALA D C 1
ATOM 1022 O O . ALA A 1 139 ? -33.94049 37.63670 201.39003 1.000 61.60342 139 ALA D O 1
ATOM 1024 N N . GLU A 1 140 ? -35.40177 36.07002 200.65191 1.000 48.27127 140 GLU D N 1
ATOM 1025 C CA . GLU A 1 140 ? -36.59264 36.76115 201.17203 1.000 52.13004 140 GLU D CA 1
ATOM 1026 C C . GLU A 1 140 ? -36.55155 36.93097 202.68405 1.000 47.26260 140 GLU D C 1
ATOM 1027 O O . GLU A 1 140 ? -36.73536 38.04194 203.19718 1.000 48.95956 140 GLU D O 1
ATOM 1033 N N . GLU A 1 141 ? -36.26470 35.85984 203.41792 1.000 43.95935 141 GLU D N 1
ATOM 1034 C CA . GLU A 1 141 ? -36.22962 36.00568 204.86493 1.000 42.96842 141 GLU D CA 1
ATOM 1035 C C . GLU A 1 141 ? -35.05347 36.87144 205.29299 1.000 48.63031 141 GLU D C 1
ATOM 1036 O O . GLU A 1 141 ? -35.20530 37.72737 206.16909 1.000 54.44541 141 GLU D O 1
ATOM 1042 N N . ALA A 1 142 ? -33.90051 36.72833 204.63093 1.000 52.32417 142 ALA D N 1
ATOM 1043 C CA . ALA A 1 142 ? -32.72038 37.51610 205.00097 1.000 59.77006 142 ALA D CA 1
ATOM 1044 C C . ALA A 1 142 ? -32.97614 39.02316 204.89815 1.000 55.43396 142 ALA D C 1
ATOM 1045 O O . ALA A 1 142 ? -32.66499 39.79000 205.82323 1.000 50.51185 142 ALA D O 1
ATOM 1047 N N . GLU A 1 143 ? -33.51111 39.47137 203.76122 1.000 52.74454 143 GLU D N 1
ATOM 1048 C CA . GLU A 1 143 ? -33.75189 40.90941 203.71139 1.000 60.88631 143 GLU D CA 1
ATOM 1049 C C . GLU A 1 143 ? -34.97979 41.31152 204.51948 1.000 56.16692 143 GLU D C 1
ATOM 1050 O O . GLU A 1 143 ? -35.09759 42.49449 204.88662 1.000 67.04561 143 GLU D O 1
ATOM 1056 N N . LYS A 1 144 ? -35.85993 40.36262 204.86741 1.000 46.29102 144 LYS D N 1
ATOM 1057 C CA . LYS A 1 144 ? -36.82584 40.69465 205.90648 1.000 46.76426 144 LYS D CA 1
ATOM 1058 C C . LYS A 1 144 ? -36.10772 41.12340 207.18350 1.000 45.62261 144 LYS D C 1
ATOM 1059 O O . LYS A 1 144 ? -36.43554 42.15338 207.78163 1.000 54.92868 144 LYS D O 1
ATOM 1065 N N . ILE A 1 145 ? -35.04682 40.40319 207.55938 1.000 44.54659 145 ILE D N 1
ATOM 1066 C CA . ILE A 1 145 ? -34.28271 40.84293 208.72641 1.000 46.20331 145 ILE D CA 1
ATOM 1067 C C . ILE A 1 145 ? -33.72050 42.24387 208.49854 1.000 48.11900 145 ILE D C 1
ATOM 1068 O O . ILE A 1 145 ? -33.86033 43.13480 209.35065 1.000 49.17596 145 ILE D O 1
ATOM 1073 N N . ILE A 1 146 ? -33.10051 42.46990 207.33254 1.000 46.40780 146 ILE D N 1
ATOM 1074 C CA . ILE A 1 146 ? -32.41231 43.74981 207.20466 1.000 52.70120 146 ILE D CA 1
ATOM 1075 C C . ILE A 1 146 ? -33.40412 44.89996 207.28683 1.000 51.98828 146 ILE D C 1
ATOM 1076 O O . ILE A 1 146 ? -33.11494 45.93284 207.90593 1.000 63.50561 146 ILE D O 1
ATOM 1081 N N . GLU A 1 147 ? -34.63117 44.67920 206.82085 1.000 50.18841 147 GLU D N 1
ATOM 1082 C CA . GLU A 1 147 ? -35.59500 45.77336 206.81001 1.000 53.92697 147 GLU D CA 1
ATOM 1083 C C . GLU A 1 147 ? -36.18991 46.01430 208.18206 1.000 64.63394 147 GLU D C 1
ATOM 1084 O O . GLU A 1 147 ? -36.37271 47.17628 208.57619 1.000 62.26946 147 GLU D O 1
ATOM 1090 N N . MET A 1 148 ? -36.37705 44.95324 208.97994 1.000 67.10117 148 MET D N 1
ATOM 1091 C CA . MET A 1 148 ? -36.79497 45.16015 210.36298 1.000 58.60928 148 MET D CA 1
ATOM 1092 C C . MET A 1 148 ? -35.73982 45.89289 211.16903 1.000 58.30848 148 MET D C 1
ATOM 1093 O O . MET A 1 148 ? -36.06068 46.55683 212.15111 1.000 55.97403 148 MET D O 1
ATOM 1098 N N . TRP A 1 149 ? -34.48286 45.75173 210.79996 1.000 58.34208 149 TRP D N 1
ATOM 1099 C CA . TRP A 1 149 ? -33.46670 46.57050 211.44002 1.000 61.69541 149 TRP D CA 1
ATOM 1100 C C . TRP A 1 149 ? -33.50050 48.00056 210.91218 1.000 64.74768 149 TRP D C 1
ATOM 1101 O O . TRP A 1 149 ? -33.23232 48.95244 211.66128 1.000 63.92441 149 TRP D O 1
ATOM 1112 N N . GLU A 1 150 ? -33.77452 48.15075 209.61121 1.000 58.69586 150 GLU D N 1
ATOM 1113 C CA . GLU A 1 150 ? -33.95433 49.47185 209.03636 1.000 60.98043 150 GLU D CA 1
ATOM 1114 C C . GLU A 1 150 ? -35.08619 50.19695 209.74749 1.000 73.21879 150 GLU D C 1
ATOM 1115 O O . GLU A 1 150 ? -34.99399 51.39890 210.02962 1.000 80.91710 150 GLU D O 1
ATOM 1121 N N . GLU A 1 151 ? -36.14229 49.46708 210.08744 1.000 67.94923 151 GLU D N 1
ATOM 1122 C CA . GLU A 1 151 ? -37.22018 50.01716 210.89354 1.000 63.53346 151 GLU D CA 1
ATOM 1123 C C . GLU A 1 151 ? -36.83110 50.17593 212.35455 1.000 61.35571 151 GLU D C 1
ATOM 1124 O O . GLU A 1 151 ? -37.59898 50.75897 213.12364 1.000 79.24609 151 GLU D O 1
ATOM 1130 N N . GLY A 1 152 ? -35.70317 49.62570 212.77444 1.000 54.03481 152 GLY D N 1
ATOM 1131 C CA . GLY A 1 152 ? -35.15906 50.01347 214.05547 1.000 60.21374 152 GLY D CA 1
ATOM 1132 C C . GLY A 1 152 ? -35.19720 48.92136 215.09835 1.000 62.08307 152 GLY D C 1
ATOM 1133 O O . GLY A 1 152 ? -35.36411 49.19926 216.28938 1.000 70.85266 152 GLY D O 1
ATOM 1134 N N . ALA A 1 153 ? -34.99041 47.67838 214.68820 1.000 54.07474 153 ALA D N 1
ATOM 1135 C CA . ALA A 1 153 ? -34.98455 46.59227 215.64808 1.000 52.60721 153 ALA D CA 1
ATOM 1136 C C . ALA A 1 153 ? -33.61353 46.54398 216.30002 1.000 59.44416 153 ALA D C 1
ATOM 1137 O O . ALA A 1 153 ? -32.58754 46.65989 215.62000 1.000 66.02267 153 ALA D O 1
ATOM 1139 N N . GLU A 1 154 ? -33.58551 46.34683 217.60800 1.000 65.43676 154 GLU D N 1
ATOM 1140 C CA . GLU A 1 154 ? -32.33151 46.22455 218.31994 1.000 65.75724 154 GLU D CA 1
ATOM 1141 C C . GLU A 1 154 ? -32.16467 44.98842 219.21179 1.000 65.75153 154 GLU D C 1
ATOM 1142 O O . GLU A 1 154 ? -31.11069 44.75919 219.74573 1.000 68.85559 154 GLU D O 1
ATOM 1148 N N . LYS A 1 155 ? -33.19979 44.18957 219.35974 1.000 58.49787 155 LYS D N 1
ATOM 1149 C CA . LYS A 1 155 ? -33.14895 43.00846 220.20861 1.000 59.92804 155 LYS D CA 1
ATOM 1150 C C . LYS A 1 155 ? -33.37517 41.74959 219.40647 1.000 54.01895 155 LYS D C 1
ATOM 1151 O O . LYS A 1 155 ? -34.23421 41.72182 218.57050 1.000 49.67266 155 LYS D O 1
ATOM 1157 N N . ALA A 1 156 ? -32.59633 40.70944 219.64133 1.000 57.30059 156 ALA D N 1
ATOM 1158 C CA . ALA A 1 156 ? -32.77755 39.48055 218.90020 1.000 49.78092 156 ALA D CA 1
ATOM 1159 C C . ALA A 1 156 ? -32.53672 38.23343 219.67005 1.000 42.36847 156 ALA D C 1
ATOM 1160 O O . ALA A 1 156 ? -31.75170 38.17120 220.56801 1.000 43.60839 156 ALA D O 1
ATOM 1162 N N . VAL A 1 157 ? -33.23390 37.21558 219.27096 1.000 41.55903 157 VAL D N 1
ATOM 1163 C CA . VAL A 1 157 ? -33.07608 35.90449 219.87081 1.000 45.52122 157 VAL D CA 1
ATOM 1164 C C . VAL A 1 157 ? -32.90029 34.86959 218.76568 1.000 52.77523 157 VAL D C 1
ATOM 1165 O O . VAL A 1 157 ? -33.67433 34.84282 217.79571 1.000 61.75854 157 VAL D O 1
ATOM 1169 N N . VAL A 1 158 ? -31.85341 34.05341 218.88855 1.000 40.81414 158 VAL D N 1
ATOM 1170 C CA . VAL A 1 158 ? -31.57262 32.93246 218.00042 1.000 44.85400 158 VAL D CA 1
ATOM 1171 C C . VAL A 1 158 ? -31.86180 31.65442 218.78428 1.000 51.17640 158 VAL D C 1
ATOM 1172 O O . VAL A 1 158 ? -31.44578 31.51422 219.94625 1.000 50.76167 158 VAL D O 1
ATOM 1176 N N . ILE A 1 159 ? -32.62096 30.74961 218.18321 1.000 47.32232 159 ILE D N 1
ATOM 1177 C CA . ILE A 1 159 ? -32.85815 29.43458 218.76907 1.000 54.85431 159 ILE D CA 1
ATOM 1178 C C . ILE A 1 159 ? -32.07534 28.41455 217.95393 1.000 58.99450 159 ILE D C 1
ATOM 1179 O O . ILE A 1 159 ? -32.39542 28.16573 216.77991 1.000 58.54147 159 ILE D O 1
ATOM 1184 N N . GLY A 1 160 ? -31.05041 27.82931 218.58683 1.000 53.66930 160 GLY D N 1
ATOM 1185 C CA . GLY A 1 160 ? -30.12858 26.91324 217.95169 1.000 51.50771 160 GLY D CA 1
ATOM 1186 C C . GLY A 1 160 ? -28.69350 27.41101 217.92869 1.000 54.52298 160 GLY D C 1
ATOM 1187 O O . GLY A 1 160 ? -28.37836 28.43903 217.32680 1.000 54.65636 160 GLY D O 1
ATOM 1188 N N . ALA A 1 161 ? -27.80160 26.64380 218.54957 1.000 55.98661 161 ALA D N 1
ATOM 1189 C CA . ALA A 1 161 ? -26.38056 26.90659 218.46555 1.000 53.10045 161 ALA D CA 1
ATOM 1190 C C . ALA A 1 161 ? -25.70974 26.06760 217.36743 1.000 54.74693 161 ALA D C 1
ATOM 1191 O O . ALA A 1 161 ? -24.50478 25.78540 217.44635 1.000 52.71614 161 ALA D O 1
ATOM 1193 N N . GLY A 1 162 ? -26.45683 25.69784 216.32342 1.000 47.29440 162 GLY D N 1
ATOM 1194 C CA . GLY A 1 162 ? -25.85897 25.09888 215.15733 1.000 47.52358 162 GLY D CA 1
ATOM 1195 C C . GLY A 1 162 ? -25.07783 26.17983 214.43942 1.000 62.60583 162 GLY D C 1
ATOM 1196 O O . GLY A 1 162 ? -25.03463 27.33878 214.85755 1.000 72.71988 162 GLY D O 1
ATOM 1197 N N . PHE A 1 163 ? -24.43993 25.80286 213.32635 1.000 62.88275 163 PHE D N 1
ATOM 1198 C CA . PHE A 1 163 ? -23.66379 26.80582 212.59444 1.000 54.56413 163 PHE D CA 1
ATOM 1199 C C . PHE A 1 163 ? -24.55864 27.91002 212.03560 1.000 47.11377 163 PHE D C 1
ATOM 1200 O O . PHE A 1 163 ? -24.24744 29.09895 212.19972 1.000 46.66706 163 PHE D O 1
ATOM 1208 N N . ILE A 1 164 ? -25.73571 27.55927 211.51160 1.000 40.53197 164 ILE D N 1
ATOM 1209 C CA . ILE A 1 164 ? -26.58957 28.60746 210.96375 1.000 41.09412 164 ILE D CA 1
ATOM 1210 C C . ILE A 1 164 ? -26.97437 29.58640 212.05587 1.000 42.82356 164 ILE D C 1
ATOM 1211 O O . ILE A 1 164 ? -26.83318 30.80940 211.89900 1.000 39.16321 164 ILE D O 1
ATOM 1216 N N . GLY A 1 165 ? -27.37541 29.06234 213.21183 1.000 50.52421 165 GLY D N 1
ATOM 1217 C CA . GLY A 1 165 ? -27.70723 29.93126 214.32694 1.000 40.70195 165 GLY D CA 1
ATOM 1218 C C . GLY A 1 165 ? -26.55108 30.82703 214.72600 1.000 46.72476 165 GLY D C 1
ATOM 1219 O O . GLY A 1 165 ? -26.72188 32.03404 214.91114 1.000 49.01363 165 GLY D O 1
ATOM 1220 N N . LEU A 1 166 ? -25.34617 30.25283 214.82889 1.000 54.53658 166 LEU D N 1
ATOM 1221 C CA . LEU A 1 166 ? -24.21102 31.02960 215.32393 1.000 57.74380 166 LEU D CA 1
ATOM 1222 C C . LEU A 1 166 ? -23.77689 32.12264 214.33204 1.000 65.72738 166 LEU D C 1
ATOM 1223 O O . LEU A 1 166 ? -23.57469 33.28856 214.71916 1.000 51.54598 166 LEU D O 1
ATOM 1228 N N . GLU A 1 167 ? -23.72799 31.76578 213.05400 1.000 68.94663 167 GLU D N 1
ATOM 1229 C CA . GLU A 1 167 ? -23.40588 32.73384 212.02209 1.000 62.43979 167 GLU D CA 1
ATOM 1230 C C . GLU A 1 167 ? -24.43369 33.86499 212.10426 1.000 64.52205 167 GLU D C 1
ATOM 1231 O O . GLU A 1 167 ? -24.10552 35.02597 211.85838 1.000 74.97532 167 GLU D O 1
ATOM 1237 N N . SER A 1 168 ? -25.67573 33.52615 212.45527 1.000 49.03231 168 SER D N 1
ATOM 1238 C CA . SER A 1 168 ? -26.72757 34.53130 212.58242 1.000 44.47426 168 SER D CA 1
ATOM 1239 C C . SER A 1 168 ? -26.49139 35.40513 213.79951 1.000 39.60854 168 SER D C 1
ATOM 1240 O O . SER A 1 168 ? -26.79220 36.59918 213.79165 1.000 37.99956 168 SER D O 1
ATOM 1243 N N . ALA A 1 169 ? -26.00144 34.81293 214.87642 1.000 46.27513 169 ALA D N 1
ATOM 1244 C CA . ALA A 1 169 ? -25.66227 35.62075 216.03350 1.000 45.63621 169 ALA D CA 1
ATOM 1245 C C . ALA A 1 169 ? -24.63212 36.68163 215.64558 1.000 50.21424 169 ALA D C 1
ATOM 1246 O O . ALA A 1 169 ? -24.77192 37.85861 216.00972 1.000 52.39399 169 ALA D O 1
ATOM 1248 N N . GLU A 1 170 ? -23.58620 36.29955 214.89050 1.000 53.80270 170 GLU D N 1
ATOM 1249 C CA . GLU A 1 170 ? -22.61605 37.34343 214.57658 1.000 55.91129 170 GLU D CA 1
ATOM 1250 C C . GLU A 1 170 ? -23.20793 38.33663 213.57972 1.000 60.83580 170 GLU D C 1
ATOM 1251 O O . GLU A 1 170 ? -23.06773 39.55559 213.74685 1.000 55.27523 170 GLU D O 1
ATOM 1257 N N . ALA A 1 171 ? -23.94704 37.84286 212.58669 1.000 56.16251 171 ALA D N 1
ATOM 1258 C CA . ALA A 1 171 ? -24.50194 38.75406 211.59281 1.000 45.80335 171 ALA D CA 1
ATOM 1259 C C . ALA A 1 171 ? -25.42775 39.76914 212.23996 1.000 48.45725 171 ALA D C 1
ATOM 1260 O O . ALA A 1 171 ? -25.38958 40.95517 211.90709 1.000 55.20079 171 ALA D O 1
ATOM 1262 N N . LEU A 1 172 ? -26.22379 39.32715 213.20494 1.000 53.27083 172 LEU D N 1
ATOM 1263 C CA . LEU A 1 172 ? -27.20163 40.17323 213.87107 1.000 42.14639 172 LEU D CA 1
ATOM 1264 C C . LEU A 1 172 ? -26.51644 41.13602 214.83715 1.000 45.23886 172 LEU D C 1
ATOM 1265 O O . LEU A 1 172 ? -26.93025 42.29907 214.96330 1.000 54.85321 172 LEU D O 1
ATOM 1270 N N . LYS A 1 173 ? -25.45249 40.67277 215.50706 1.000 42.41286 173 LYS D N 1
ATOM 1271 C CA . LYS A 1 173 ? -24.66832 41.56155 216.35813 1.000 47.85793 173 LYS D CA 1
ATOM 1272 C C . LYS A 1 173 ? -23.86619 42.56852 215.54222 1.000 61.31448 173 LYS D C 1
ATOM 1273 O O . LYS A 1 173 ? -23.52500 43.64341 216.04532 1.000 68.39130 173 LYS D O 1
ATOM 1279 N N . ASN A 1 174 ? -23.49929 42.22360 214.30716 1.000 55.62430 174 ASN D N 1
ATOM 1280 C CA . ASN A 1 174 ? -22.87316 43.22159 213.45725 1.000 47.60285 174 ASN D CA 1
ATOM 1281 C C . ASN A 1 174 ? -23.80699 44.38078 213.14442 1.000 57.40248 174 ASN D C 1
ATOM 1282 O O . ASN A 1 174 ? -23.34783 45.45075 212.72252 1.000 66.90925 174 ASN D O 1
ATOM 1287 N N . LEU A 1 175 ? -25.10401 44.19996 213.34544 1.000 50.72749 175 LEU D N 1
ATOM 1288 C CA . LEU A 1 175 ? -26.06885 45.26514 213.14060 1.000 58.55495 175 LEU D CA 1
ATOM 1289 C C . LEU A 1 175 ? -26.24167 46.06002 214.42970 1.000 69.19650 175 LEU D C 1
ATOM 1290 O O . LEU A 1 175 ? -27.12754 46.91815 214.53082 1.000 81.69334 175 LEU D O 1
ATOM 1295 N N . ASP A 1 176 ? -25.31568 45.83277 215.36264 1.000 61.94996 176 ASP D N 1
ATOM 1296 C CA . ASP A 1 176 ? -25.30454 46.36261 216.71770 1.000 52.52340 176 ASP D CA 1
ATOM 1297 C C . ASP A 1 176 ? -26.65554 46.20475 217.40973 1.000 49.33271 176 ASP D C 1
ATOM 1298 O O . ASP A 1 176 ? -27.21737 47.13478 217.97885 1.000 50.68230 176 ASP D O 1
ATOM 1303 N N . MET A 1 177 ? -27.16574 44.99084 217.34761 1.000 58.15804 177 MET D N 1
ATOM 1304 C CA . MET A 1 177 ? -28.31578 44.54393 218.11460 1.000 55.30286 177 MET D CA 1
ATOM 1305 C C . MET A 1 177 ? -27.76586 43.77971 219.30450 1.000 57.42048 177 MET D C 1
ATOM 1306 O O . MET A 1 177 ? -26.57990 43.46752 219.36042 1.000 56.84523 177 MET D O 1
ATOM 1311 N N . GLU A 1 178 ? -28.62286 43.52074 220.28250 1.000 64.17964 178 GLU D N 1
ATOM 1312 C CA . GLU A 1 178 ? -28.22995 42.72555 221.43539 1.000 62.60945 178 GLU D CA 1
ATOM 1313 C C . GLU A 1 178 ? -28.77218 41.32166 221.20926 1.000 55.64609 178 GLU D C 1
ATOM 1314 O O . GLU A 1 178 ? -29.98521 41.13087 221.06128 1.000 53.59683 178 GLU D O 1
ATOM 1320 N N . VAL A 1 179 ? -27.87333 40.35352 221.15311 1.000 55.39783 179 VAL D N 1
ATOM 1321 C CA . VAL A 1 179 ? -28.17956 39.05964 220.55998 1.000 53.66408 179 VAL D CA 1
ATOM 1322 C C . VAL A 1 179 ? -28.10369 37.98750 221.63886 1.000 43.97643 179 VAL D C 1
ATOM 1323 O O . VAL A 1 179 ? -27.02971 37.74627 222.20179 1.000 45.64512 179 VAL D O 1
ATOM 1327 N N . THR A 1 180 ? -29.18580 37.23066 221.80281 1.000 42.88119 180 THR D N 1
ATOM 1328 C CA . THR A 1 180 ? -29.18595 36.10155 222.72569 1.000 46.94476 180 THR D CA 1
ATOM 1329 C C . THR A 1 180 ? -29.39818 34.79667 221.97955 1.000 49.66386 180 THR D C 1
ATOM 1330 O O . THR A 1 180 ? -30.23323 34.70991 221.06957 1.000 43.89448 180 THR D O 1
ATOM 1334 N N . VAL A 1 181 ? -28.67433 33.76951 222.40540 1.000 55.38786 181 VAL D N 1
ATOM 1335 C CA . VAL A 1 181 ? -28.76756 32.45259 221.79726 1.000 53.39367 181 VAL D CA 1
ATOM 1336 C C . VAL A 1 181 ? -29.27468 31.46355 222.84517 1.000 62.30038 181 VAL D C 1
ATOM 1337 O O . VAL A 1 181 ? -28.78264 31.43435 223.98415 1.000 51.11491 181 VAL D O 1
ATOM 1341 N N . ILE A 1 182 ? -30.30781 30.71376 222.48612 1.000 67.94353 182 ILE D N 1
ATOM 1342 C CA . ILE A 1 182 ? -30.89594 29.71375 223.36103 1.000 64.60536 182 ILE D CA 1
ATOM 1343 C C . ILE A 1 182 ? -30.75018 28.36081 222.67187 1.000 55.49497 182 ILE D C 1
ATOM 1344 O O . ILE A 1 182 ? -31.31725 28.16202 221.58987 1.000 51.93456 182 ILE D O 1
ATOM 1349 N N . GLU A 1 183 ? -30.03830 27.41962 223.30974 1.000 48.14470 183 GLU D N 1
ATOM 1350 C CA . GLU A 1 183 ? -29.88854 26.06366 222.76858 1.000 53.28981 183 GLU D CA 1
ATOM 1351 C C . GLU A 1 183 ? -30.24366 25.01460 223.84248 1.000 56.12175 183 GLU D C 1
ATOM 1352 O O . GLU A 1 183 ? -29.80461 25.10240 224.99447 1.000 45.45457 183 GLU D O 1
ATOM 1358 N N . MET A 1 184 ? -31.03384 24.00777 223.43440 1.000 55.73005 184 MET D N 1
ATOM 1359 C CA . MET A 1 184 ? -31.49996 22.99773 224.37930 1.000 61.95849 184 MET D CA 1
ATOM 1360 C C . MET A 1 184 ? -30.36108 22.14749 224.94316 1.000 64.76266 184 MET D C 1
ATOM 1361 O O . MET A 1 184 ? -30.46311 21.67138 226.08211 1.000 81.05805 184 MET D O 1
ATOM 1366 N N . MET A 1 185 ? -29.29214 21.91341 224.18610 1.000 56.99721 185 MET D N 1
ATOM 1367 C CA . MET A 1 185 ? -28.25226 21.03818 224.70596 1.000 56.66040 185 MET D CA 1
ATOM 1368 C C . MET A 1 185 ? -27.23211 21.80693 225.56301 1.000 58.35081 185 MET D C 1
ATOM 1369 O O . MET A 1 185 ? -27.18691 23.03492 225.58314 1.000 73.26155 185 MET D O 1
ATOM 1374 N N . ASP A 1 186 ? -26.38820 21.05671 226.26989 1.000 46.88914 186 ASP D N 1
ATOM 1375 C CA . ASP A 1 186 ? -25.45608 21.60845 227.25492 1.000 53.04280 186 ASP D CA 1
ATOM 1376 C C . ASP A 1 186 ? -24.33097 22.43534 226.66697 1.000 51.78907 186 ASP D C 1
ATOM 1377 O O . ASP A 1 186 ? -23.50286 22.94012 227.43300 1.000 46.40620 186 ASP D O 1
ATOM 1382 N N . ARG A 1 187 ? -24.20801 22.49447 225.34997 1.000 58.89035 187 ARG D N 1
ATOM 1383 C CA . ARG A 1 187 ? -23.05893 23.14536 224.74101 1.000 63.34390 187 ARG D CA 1
ATOM 1384 C C . ARG A 1 187 ? -23.44988 23.75557 223.40009 1.000 56.54618 187 ARG D C 1
ATOM 1385 O O . ARG A 1 187 ? -24.28899 23.21578 222.66206 1.000 64.00075 187 ARG D O 1
ATOM 1393 N N . VAL A 1 188 ? -22.78272 24.85250 223.06019 1.000 46.25866 188 VAL D N 1
ATOM 1394 C CA . VAL A 1 188 ? -22.93768 25.38668 221.71925 1.000 51.25246 188 VAL D CA 1
ATOM 1395 C C . VAL A 1 188 ? -22.41888 24.39171 220.66012 1.000 48.88841 188 VAL D C 1
ATOM 1396 O O . VAL A 1 188 ? -21.65402 23.46456 220.96499 1.000 56.82140 188 VAL D O 1
ATOM 1400 N N . ALA A 1 189 ? -22.89790 24.55093 219.43016 1.000 42.58416 189 ALA D N 1
ATOM 1401 C CA . ALA A 1 189 ? -22.49507 23.71099 218.30405 1.000 41.98207 189 ALA D CA 1
ATOM 1402 C C . ALA A 1 189 ? -22.44430 22.21294 218.66788 1.000 53.01184 189 ALA D C 1
ATOM 1403 O O . ALA A 1 189 ? -21.41440 21.57880 218.49677 1.000 50.16689 189 ALA D O 1
ATOM 1405 N N . PRO A 1 190 ? -23.58037 21.66207 219.16186 1.000 59.39010 190 PRO D N 1
ATOM 1406 C CA . PRO A 1 190 ? -23.52458 20.23401 219.60470 1.000 55.62844 190 PRO D CA 1
ATOM 1407 C C . PRO A 1 190 ? -2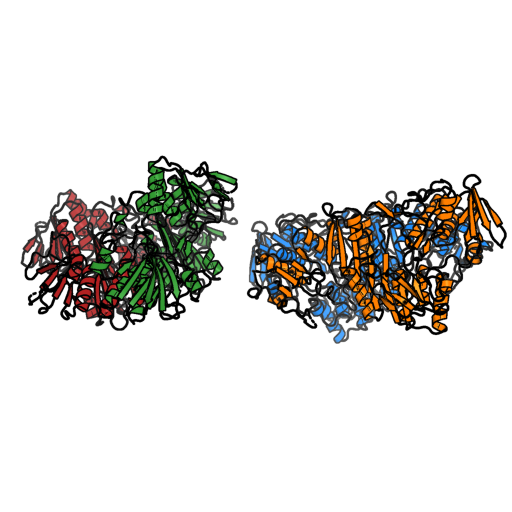3.01377 19.23604 218.57656 1.000 50.07284 190 PRO D C 1
ATOM 1408 O O . PRO A 1 190 ? -22.14489 18.42086 218.92244 1.000 48.22888 190 PRO D O 1
ATOM 1412 N N . ALA A 1 191 ? -23.52482 19.25526 217.33159 1.000 49.21989 191 ALA D N 1
ATOM 1413 C CA . ALA A 1 191 ? -23.12501 18.24531 216.35046 1.000 41.22571 191 ALA D CA 1
ATOM 1414 C C . ALA A 1 191 ? -21.62702 18.27910 216.08741 1.000 42.86010 191 ALA D C 1
ATOM 1415 O O . ALA A 1 191 ? -21.02919 17.24704 215.77027 1.000 47.86242 191 ALA D O 1
ATOM 1417 N N . MET A 1 192 ? -20.99683 19.43798 216.25251 1.000 49.78836 192 MET D N 1
ATOM 1418 C CA . MET A 1 192 ? -19.58382 19.56480 215.92148 1.000 53.43488 192 MET D CA 1
ATOM 1419 C C . MET A 1 192 ? -18.66881 19.36652 217.12642 1.000 53.17525 192 MET D C 1
ATOM 1420 O O . MET A 1 192 ? -17.69393 18.61237 217.05430 1.000 47.54580 192 MET D O 1
ATOM 1425 N N . LEU A 1 193 ? -18.97567 19.97044 218.26150 1.000 52.74627 193 LEU D N 1
ATOM 1426 C CA . LEU A 1 193 ? -17.97362 20.03716 219.30547 1.000 49.68037 193 LEU D CA 1
ATOM 1427 C C . LEU A 1 193 ? -18.40069 19.31909 220.57940 1.000 49.10169 193 LEU D C 1
ATOM 1428 O O . LEU A 1 193 ? -19.57373 18.97725 220.79541 1.000 57.86172 193 LEU D O 1
ATOM 1433 N N . ASP A 1 194 ? -17.40269 19.12683 221.43335 1.000 47.42197 194 ASP D N 1
ATOM 1434 C CA . ASP A 1 194 ? -17.54071 18.63670 222.79430 1.000 47.39760 194 ASP D CA 1
ATOM 1435 C C . ASP A 1 194 ? -17.46649 19.78758 223.79442 1.000 52.80291 194 ASP D C 1
ATOM 1436 O O . ASP A 1 194 ? -17.04233 20.90655 223.46853 1.000 57.03396 194 ASP D O 1
ATOM 1441 N N . ARG A 1 195 ? -17.89849 19.50251 225.02941 1.000 57.14045 195 ARG D N 1
ATOM 1442 C CA . ARG A 1 195 ? -18.10629 20.58643 225.98654 1.000 60.09629 195 ARG D CA 1
ATOM 1443 C C . ARG A 1 195 ? -16.80616 21.30719 226.28557 1.000 63.80017 195 ARG D C 1
ATOM 1444 O O . ARG A 1 195 ? -16.74297 22.54318 226.26471 1.000 74.81032 195 ARG D O 1
ATOM 1452 N N . GLU A 1 196 ? -15.74927 20.53800 226.52344 1.000 53.04800 196 GLU D N 1
ATOM 1453 C CA . GLU A 1 196 ? -14.44017 21.11576 226.79346 1.000 52.66739 196 GLU D CA 1
ATOM 1454 C C . GLU A 1 196 ? -14.07505 22.13882 225.71656 1.000 58.00823 196 GLU D C 1
ATOM 1455 O O . GLU A 1 196 ? -13.56287 23.21571 226.02266 1.000 55.86023 196 GLU D O 1
ATOM 1461 N N . MET A 1 197 ? -14.34015 21.79801 224.45753 1.000 64.18538 197 MET D N 1
ATOM 1462 C CA . MET A 1 197 ? -14.04305 22.68908 223.34762 1.000 57.92344 197 MET D CA 1
ATOM 1463 C C . MET A 1 197 ? -15.13289 23.72328 223.18478 1.000 53.84644 197 MET D C 1
ATOM 1464 O O . MET A 1 197 ? -14.82972 24.89425 222.93690 1.000 63.64381 197 MET D O 1
ATOM 1469 N N . ALA A 1 198 ? -16.38595 23.30345 223.38478 1.000 48.81394 198 ALA D N 1
ATOM 1470 C CA . ALA A 1 198 ? -17.51983 24.15767 223.06992 1.000 46.75317 198 ALA D CA 1
ATOM 1471 C C . ALA A 1 198 ? -17.59360 25.36658 223.98405 1.000 43.86979 198 ALA D C 1
ATOM 1472 O O . ALA A 1 198 ? -18.13645 26.41071 223.59519 1.000 55.44551 198 ALA D O 1
ATOM 1474 N N . VAL A 1 199 ? -17.05458 25.25135 225.19502 1.000 44.89684 199 VAL D N 1
ATOM 1475 C CA . VAL A 1 199 ? -17.10636 26.39126 226.09015 1.000 50.45402 199 VAL D CA 1
ATOM 1476 C C . VAL A 1 199 ? -16.29419 27.57519 225.56425 1.000 64.07837 199 VAL D C 1
ATOM 1477 O O . VAL A 1 199 ? -16.61300 28.72421 225.86939 1.000 84.24349 199 VAL D O 1
ATOM 1481 N N . LEU A 1 200 ? -15.21427 27.27910 224.84618 1.000 50.78971 200 LEU D N 1
ATOM 1482 C CA . LEU A 1 200 ? -14.34012 28.31502 224.31427 1.000 47.15450 200 LEU D CA 1
ATOM 1483 C C . LEU A 1 200 ? -15.15702 29.17726 223.38039 1.000 43.57045 200 LEU D C 1
ATOM 1484 O O . LEU A 1 200 ? -15.21482 30.39925 223.51953 1.000 49.86867 200 LEU D O 1
ATOM 1489 N N . VAL A 1 201 ? -15.79616 28.51747 222.42534 1.000 41.98791 201 VAL D N 1
ATOM 1490 C CA . VAL A 1 201 ? -16.64409 29.19771 221.46545 1.000 41.45648 201 VAL D CA 1
ATOM 1491 C C . VAL A 1 201 ? -17.67093 30.04379 222.20258 1.000 43.79866 201 VAL D C 1
ATOM 1492 O O . VAL A 1 201 ? -17.82774 31.25384 221.95472 1.000 45.57928 201 VAL D O 1
ATOM 1496 N N . GLU A 1 202 ? -18.37399 29.41579 223.13854 1.000 49.45981 202 GLU D N 1
ATOM 1497 C CA . GLU A 1 202 ? -19.31085 30.13285 223.99165 1.000 64.68188 202 GLU D CA 1
ATOM 1498 C C . GLU A 1 202 ? -18.69162 31.41868 224.55977 1.000 67.13677 202 GLU D C 1
ATOM 1499 O O . GLU A 1 202 ? -19.15746 32.53679 224.28292 1.000 72.00552 202 GLU D O 1
ATOM 1505 N N . ASN A 1 203 ? -17.58162 31.27643 225.29772 1.000 51.49732 203 ASN D N 1
ATOM 1506 C CA . ASN A 1 203 ? -17.00441 32.40625 226.00782 1.000 50.02812 203 ASN D CA 1
ATOM 1507 C C . ASN A 1 203 ? -16.55028 33.48829 225.05493 1.000 56.85035 203 ASN D C 1
ATOM 1508 O O . ASN A 1 203 ? -16.70508 34.67428 225.35307 1.000 52.82975 203 ASN D O 1
ATOM 1513 N N . HIS A 1 204 ? -15.99438 33.10933 223.89986 1.000 63.00506 204 HIS D N 1
ATOM 1514 C CA . HIS A 1 204 ? -15.70425 34.13840 222.91097 1.000 58.66314 204 HIS D CA 1
ATOM 1515 C C . HIS A 1 204 ? -16.97915 34.86065 222.47610 1.000 49.69153 204 HIS D C 1
ATOM 1516 O O . HIS A 1 204 ? -16.96197 36.08167 222.26923 1.000 48.83286 204 HIS D O 1
ATOM 1523 N N . LEU A 1 205 ? -18.10727 34.14383 222.40206 1.000 44.65723 205 LEU D N 1
ATOM 1524 C CA . LEU A 1 205 ? -19.36118 34.79707 222.05318 1.000 43.63958 205 LEU D CA 1
ATOM 1525 C C . LEU A 1 205 ? -19.74398 35.82401 223.10931 1.000 51.95952 205 LEU D C 1
ATOM 1526 O O . LEU A 1 205 ? -20.05581 36.97710 222.77845 1.000 63.60759 205 LEU D O 1
ATOM 1531 N N . ARG A 1 206 ? -19.74699 35.42787 224.39326 1.000 49.33814 206 ARG D N 1
ATOM 1532 C CA . ARG A 1 206 ? -20.10680 36.40381 225.43239 1.000 53.64971 206 ARG D CA 1
ATOM 1533 C C . ARG A 1 206 ? -19.08662 37.52963 225.57047 1.000 56.54183 206 ARG D C 1
ATOM 1534 O O . ARG A 1 206 ? -19.45743 38.66066 225.89262 1.000 68.35043 206 ARG D O 1
ATOM 1542 N N . GLU A 1 207 ? -17.80867 37.26246 225.32940 1.000 57.62586 207 GLU D N 1
ATOM 1543 C CA . GLU A 1 207 ? -16.83549 38.33329 225.42748 1.000 53.10613 207 GLU D CA 1
ATOM 1544 C C . GLU A 1 207 ? -16.94839 39.26744 224.24859 1.000 47.90444 207 GLU D C 1
ATOM 1545 O O . GLU A 1 207 ? -16.44221 40.38936 224.31170 1.000 49.44743 207 GLU D O 1
ATOM 1551 N N . LYS A 1 208 ? -17.60650 38.81867 223.18256 1.000 54.76721 208 LYS D N 1
ATOM 1552 C CA . LYS A 1 208 ? -18.02241 39.65586 222.07167 1.000 59.40432 208 LYS D CA 1
ATOM 1553 C C . LYS A 1 208 ? -19.48234 40.06208 222.18177 1.000 63.17339 208 LYS D C 1
ATOM 1554 O O . LYS A 1 208 ? -20.07631 40.48728 221.19084 1.000 71.18999 208 LYS D O 1
ATOM 1560 N N . GLY A 1 209 ? -20.09433 39.86404 223.34077 1.000 51.72182 209 GLY D N 1
ATOM 1561 C CA . GLY A 1 209 ? -21.38522 40.46622 223.57189 1.000 46.60484 209 GLY D CA 1
ATOM 1562 C C . GLY A 1 209 ? -22.58535 39.79848 222.93386 1.000 63.21901 209 GLY D C 1
ATOM 1563 O O . GLY A 1 209 ? -23.64426 40.43666 222.84797 1.000 72.15053 209 GLY D O 1
ATOM 1564 N N . VAL A 1 210 ? -22.46957 38.58653 222.40972 1.000 57.77474 210 VAL D N 1
ATOM 1565 C CA . VAL A 1 210 ? -23.66770 37.82375 222.09268 1.000 50.47103 210 VAL D CA 1
ATOM 1566 C C . VAL A 1 210 ? -23.85881 36.85165 223.24557 1.000 57.97195 210 VAL D C 1
ATOM 1567 O O . VAL A 1 210 ? -23.08795 35.90251 223.40644 1.000 80.65002 210 VAL D O 1
ATOM 1571 N N . ASN A 1 211 ? -24.86874 37.09072 224.07164 1.000 53.41799 211 ASN D N 1
ATOM 1572 C CA . ASN A 1 211 ? -25.09783 36.26662 225.24955 1.000 51.30831 211 ASN D CA 1
ATOM 1573 C C . ASN A 1 211 ? -25.76805 34.94877 224.86243 1.000 58.56745 211 ASN D C 1
ATOM 1574 O O . ASN A 1 211 ? -26.42211 34.82999 223.82644 1.000 51.69181 211 ASN D O 1
ATOM 1579 N N . VAL A 1 212 ? -25.50219 33.92264 225.64931 1.000 68.39980 212 VAL D N 1
ATOM 1580 C CA . VAL A 1 212 ? -25.87141 32.57274 225.26817 1.000 61.66104 212 VAL D CA 1
ATOM 1581 C C . VAL A 1 212 ? -26.35149 31.81368 226.49110 1.000 54.69152 212 VAL D C 1
ATOM 1582 O O . VAL A 1 212 ? -25.74444 31.89147 227.56209 1.000 57.54556 212 VAL D O 1
ATOM 1586 N N . VAL A 1 213 ? -27.44461 31.07387 226.32406 1.000 49.36427 213 VAL D N 1
ATOM 1587 C CA . VAL A 1 213 ? -28.05070 30.29085 227.39399 1.000 51.42600 213 VAL D CA 1
ATOM 1588 C C . VAL A 1 213 ? -28.11694 28.85392 226.89283 1.000 53.27999 213 VAL D C 1
ATOM 1589 O O . VAL A 1 213 ? -28.70903 28.58113 225.83582 1.000 53.76212 213 VAL D O 1
ATOM 1593 N N . THR A 1 214 ? -27.39106 27.95573 227.54270 1.000 63.97603 214 THR D N 1
ATOM 1594 C CA . THR A 1 214 ? -27.44630 26.56478 227.12555 1.000 62.63247 214 THR D CA 1
ATOM 1595 C C . THR A 1 214 ? -28.40039 25.79984 228.01750 1.000 60.05593 214 THR D C 1
ATOM 1596 O O . THR A 1 214 ? -28.79727 26.26878 229.08557 1.000 59.84085 214 THR D O 1
ATOM 1600 N N . SER A 1 215 ? -28.68360 24.56593 227.59737 1.000 51.24801 215 SER D N 1
ATOM 1601 C CA . SER A 1 215 ? -29.54771 23.65098 228.33730 1.000 45.92697 215 SER D CA 1
ATOM 1602 C C . SER A 1 215 ? -30.83459 24.36514 228.73943 1.000 52.59604 215 SER D C 1
ATOM 1603 O O . SER A 1 215 ? -31.21253 24.42507 229.91045 1.000 57.99560 215 SER D O 1
ATOM 1606 N N . THR A 1 216 ? -31.43152 25.02535 227.74752 1.000 55.53319 216 THR D N 1
ATOM 1607 C CA . THR A 1 216 ? -32.70340 25.71954 227.85565 1.000 44.68045 216 THR D CA 1
ATOM 1608 C C . THR A 1 216 ? -33.56250 25.39881 226.63864 1.000 48.08106 216 THR D C 1
ATOM 1609 O O . THR A 1 216 ? -33.06053 25.44185 225.51463 1.000 55.28176 216 THR D O 1
ATOM 1613 N N . ARG A 1 217 ? -34.85753 25.15199 226.83566 1.000 52.74856 217 ARG D N 1
ATOM 1614 C CA . ARG A 1 217 ? -35.80359 25.05627 225.72669 1.000 47.34955 217 ARG D CA 1
ATOM 1615 C C . ARG A 1 217 ? -36.60739 26.33941 225.56786 1.000 51.36713 217 ARG D C 1
ATOM 1616 O O . ARG A 1 217 ? -36.74223 27.14033 226.49096 1.000 63.68418 217 ARG D O 1
ATOM 1624 N N . VAL A 1 218 ? -37.15940 26.52863 224.38490 1.000 46.72022 218 VAL D N 1
ATOM 1625 C CA . VAL A 1 218 ? -38.05924 27.64680 224.14806 1.000 57.88491 218 VAL D CA 1
ATOM 1626 C C . VAL A 1 218 ? -39.47532 27.11101 224.28405 1.000 62.47548 218 VAL D C 1
ATOM 1627 O O . VAL A 1 218 ? -39.77351 26.02211 223.77494 1.000 59.60298 218 VAL D O 1
ATOM 1631 N N . GLU A 1 219 ? -40.34617 27.85607 224.98117 1.000 61.18686 219 GLU D N 1
ATOM 1632 C CA . GLU A 1 219 ? -41.64724 27.32923 225.40316 1.000 53.90398 219 GLU D CA 1
ATOM 1633 C C . GLU A 1 219 ? -42.81015 28.04848 224.76328 1.000 61.20702 219 GLU D C 1
ATOM 1634 O O . GLU A 1 219 ? -43.84126 27.43568 224.48025 1.000 54.12410 219 GLU D O 1
ATOM 1640 N N . LYS A 1 220 ? -42.64295 29.35248 224.56342 1.000 68.18163 220 LYS D N 1
ATOM 1641 C CA . LYS A 1 220 ? -43.58784 30.22771 223.88556 1.000 63.60985 220 LYS D CA 1
ATOM 1642 C C . LYS A 1 220 ? -42.88866 31.47166 223.35167 1.000 64.54781 220 LYS D C 1
ATOM 1643 O O . LYS A 1 220 ? -41.85857 31.91243 223.87468 1.000 63.96173 220 LYS D O 1
ATOM 1649 N N . ILE A 1 221 ? -43.54360 32.05887 222.35376 1.000 58.54044 221 ILE D N 1
ATOM 1650 C CA . ILE A 1 221 ? -43.22542 33.36388 221.79789 1.000 57.96814 221 ILE D CA 1
ATOM 1651 C C . ILE A 1 221 ? -44.45427 34.25006 221.95804 1.000 63.62615 221 ILE D C 1
ATOM 1652 O O . ILE A 1 221 ? -45.54934 33.89028 221.51004 1.000 72.78694 221 ILE D O 1
ATOM 1657 N N . VAL A 1 222 ? -44.29707 35.36296 222.63916 1.000 59.96746 222 VAL D N 1
ATOM 1658 C CA . VAL A 1 222 ? -45.36091 36.32911 222.82331 1.000 62.98228 222 VAL D CA 1
ATOM 1659 C C . VAL A 1 222 ? -45.24679 37.31922 221.67041 1.000 65.53835 222 VAL D C 1
ATOM 1660 O O . VAL A 1 222 ? -44.21081 37.39013 221.01438 1.000 60.86432 222 VAL D O 1
ATOM 1664 N N . SER A 1 223 ? -46.31468 38.07441 221.42454 1.000 63.25007 223 SER D N 1
ATOM 1665 C CA . SER A 1 223 ? -46.35056 39.08854 220.37665 1.000 65.74376 223 SER D CA 1
ATOM 1666 C C . SER A 1 223 ? -47.44539 40.12069 220.55381 1.000 75.31555 223 SER D C 1
ATOM 1667 O O . SER A 1 223 ? -48.13635 40.13969 221.54884 1.000 79.44812 223 SER D O 1
ATOM 1670 N N . GLN A 1 224 ? -47.60429 40.98083 219.55691 1.000 79.61506 224 GLN D N 1
ATOM 1671 C CA . GLN A 1 224 ? -48.61312 42.02298 219.59807 1.000 77.77209 224 GLN D CA 1
ATOM 1672 C C . GLN A 1 224 ? -49.08712 42.39222 218.20312 1.000 67.52309 224 GLN D C 1
ATOM 1673 O O . GLN A 1 224 ? -49.49128 41.53537 217.41904 1.000 55.25020 224 GLN D O 1
ATOM 1675 N N . LYS A 1 227 ? -45.94545 40.38276 217.86878 1.000 74.78185 227 LYS D N 1
ATOM 1676 C CA . LYS A 1 227 ? -44.66538 40.90760 217.41879 1.000 74.50528 227 LYS D CA 1
ATOM 1677 C C . LYS A 1 227 ? -43.49139 40.64931 218.37572 1.000 78.69444 227 LYS D C 1
ATOM 1678 O O . LYS A 1 227 ? -42.77323 41.54915 218.78080 1.000 78.70691 227 LYS D O 1
ATOM 1680 N N . VAL A 1 228 ? -43.34958 39.38025 218.71857 1.000 83.95791 228 VAL D N 1
ATOM 1681 C CA . VAL A 1 228 ? -42.27564 38.78599 219.51647 1.000 84.48665 228 VAL D CA 1
ATOM 1682 C C . VAL A 1 228 ? -41.80252 39.19275 220.93650 1.000 82.63248 228 VAL D C 1
ATOM 1683 O O . VAL A 1 228 ? -41.91233 40.32873 221.34863 1.000 51.23150 228 VAL D O 1
ATOM 1687 N N . ARG A 1 229 ? -41.24966 38.17259 221.61236 1.000 88.58731 229 ARG D N 1
ATOM 1688 C CA . ARG A 1 229 ? -40.67062 38.13635 222.96034 1.000 70.89854 229 ARG D CA 1
ATOM 1689 C C . ARG A 1 229 ? -40.62185 36.60831 223.25216 1.000 61.82102 229 ARG D C 1
ATOM 1690 O O . ARG A 1 229 ? -41.56696 35.94849 222.96412 1.000 65.19981 229 ARG D O 1
ATOM 1698 N N . ALA A 1 230 ? -39.53992 36.01808 223.75306 1.000 54.87111 230 ALA D N 1
ATOM 1699 C CA . ALA A 1 230 ? -39.50115 34.59206 223.83690 1.000 53.98564 230 ALA D CA 1
ATOM 1700 C C . ALA A 1 230 ? -39.31316 34.17288 225.24484 1.000 55.76739 230 ALA D C 1
ATOM 1701 O O . ALA A 1 230 ? -38.40007 34.59866 225.90186 1.000 54.25783 230 ALA D O 1
ATOM 1703 N N . VAL A 1 231 ? -40.19528 33.32396 225.71178 1.000 61.37993 231 VAL D N 1
ATOM 1704 C CA . VAL A 1 231 ? -40.10131 32.83780 227.04972 1.000 68.88747 231 VAL D CA 1
ATOM 1705 C C . VAL A 1 231 ? -39.20950 31.63167 226.94355 1.000 74.28080 231 VAL D C 1
ATOM 1706 O O . VAL A 1 231 ? -39.39166 30.80879 226.07847 1.000 67.40868 231 VAL D O 1
ATOM 1710 N N . ILE A 1 232 ? -38.23048 31.53242 227.81851 1.000 79.93241 232 ILE D N 1
ATOM 1711 C CA . ILE A 1 232 ? -37.32066 30.42228 227.77335 1.000 76.31138 232 ILE D CA 1
ATOM 1712 C C . ILE A 1 232 ? -37.48774 29.66416 229.03627 1.000 79.44584 232 ILE D C 1
ATOM 1713 O O . ILE A 1 232 ? -38.10262 30.17316 229.95535 1.000 77.26653 232 ILE D O 1
ATOM 1715 N N . ALA A 1 233 ? -36.90392 28.46106 229.10711 1.000 78.81357 233 ALA D N 1
ATOM 1716 C CA . ALA A 1 233 ? -36.95002 27.58594 230.28501 1.000 72.07794 233 ALA D CA 1
ATOM 1717 C C . ALA A 1 233 ? -36.69784 28.44376 231.46310 1.000 84.58019 233 ALA D C 1
ATOM 1718 O O . ALA A 1 233 ? -36.07568 29.47668 231.31820 1.000 92.53016 233 ALA D O 1
ATOM 1720 N N . ASN A 1 234 ? -37.19986 28.06271 232.62108 1.000 80.09822 234 ASN D N 1
ATOM 1721 C CA . ASN A 1 234 ? -37.02168 28.90055 233.77417 1.000 76.24175 234 ASN D CA 1
ATOM 1722 C C . ASN A 1 234 ? -37.89551 30.08073 233.44733 1.000 81.09447 234 ASN D C 1
ATOM 1723 O O . ASN A 1 234 ? -37.79632 31.12365 234.04844 1.000 98.83822 234 ASN D O 1
ATOM 1728 N N . GLY A 1 235 ? -38.76557 29.92298 232.46734 1.000 66.53527 235 GLY D N 1
ATOM 1729 C CA . GLY A 1 235 ? -39.64340 31.03014 232.24750 1.000 70.05044 235 GLY D CA 1
ATOM 1730 C C . GLY A 1 235 ? -38.91820 32.32803 232.19762 1.000 76.06699 235 GLY D C 1
ATOM 1731 O O . GLY A 1 235 ? -39.49202 33.36209 232.45876 1.000 73.42801 235 GLY D O 1
ATOM 1732 N N . LYS A 1 236 ? -37.65622 32.29387 231.84557 1.000 80.03641 236 LYS D N 1
ATOM 1733 C CA . LYS A 1 236 ? -36.92602 33.53677 231.76868 1.000 74.27376 236 LYS D CA 1
ATOM 1734 C C . LYS A 1 236 ? -37.52797 34.14400 230.54577 1.000 60.93859 236 LYS D C 1
ATOM 1735 O O . LYS A 1 236 ? -37.71112 33.45614 229.56670 1.000 57.49866 236 LYS D O 1
ATOM 1741 N N . GLU A 1 237 ? -37.86077 35.41505 230.58693 1.000 51.80905 237 GLU D N 1
ATOM 1742 C CA . GLU A 1 237 ? -38.38472 36.01626 229.38101 1.000 52.39561 237 GLU D CA 1
ATOM 1743 C C . GLU A 1 237 ? -37.32759 36.94916 228.79108 1.000 63.70467 237 GLU D C 1
ATOM 1744 O O . GLU A 1 237 ? -36.82442 37.83701 229.47616 1.000 73.31901 237 GLU D O 1
ATOM 1750 N N . TYR A 1 238 ? -37.00967 36.72026 227.49504 1.000 68.64550 238 TYR D N 1
ATOM 1751 C CA . TYR A 1 238 ? -36.06059 37.44420 226.65709 1.000 69.52702 238 TYR D CA 1
ATOM 1752 C C . TYR A 1 238 ? -36.79248 38.33942 225.71422 1.000 71.14495 238 TYR D C 1
ATOM 1753 O O . TYR A 1 238 ? -37.55260 37.81764 224.84919 1.000 62.61216 238 TYR D O 1
ATOM 1762 N N . PRO A 1 239 ? -36.76127 39.62540 225.85536 1.000 71.94807 239 PRO D N 1
ATOM 1763 C CA . PRO A 1 239 ? -37.45818 40.47062 224.87948 1.000 66.04207 239 PRO D CA 1
ATOM 1764 C C . PRO A 1 239 ? -36.93026 40.25170 223.46944 1.000 54.27746 239 PRO D C 1
ATOM 1765 O O . PRO A 1 239 ? -35.70931 39.97452 223.30236 1.000 47.71422 239 PRO D O 1
ATOM 1769 N N . ALA A 1 240 ? -37.75827 40.45193 222.52749 1.000 62.53285 240 ALA D N 1
ATOM 1770 C CA . ALA A 1 240 ? -37.28335 40.21001 221.19944 1.000 58.24212 240 ALA D CA 1
ATOM 1771 C C . ALA A 1 240 ? -37.96526 41.05524 220.12356 1.000 61.72304 240 ALA D C 1
ATOM 1772 O O . ALA A 1 240 ? -39.18323 41.24843 220.13963 1.000 68.97970 240 ALA D O 1
ATOM 1774 N N . ASP A 1 241 ? -37.18322 41.54122 219.18759 1.000 53.12659 241 ASP D N 1
ATOM 1775 C CA . ASP A 1 241 ? -37.78915 42.19044 218.05569 1.000 48.73271 241 ASP D CA 1
ATOM 1776 C C . ASP A 1 241 ? -37.54632 41.43655 216.75859 1.000 49.11417 241 ASP D C 1
ATOM 1777 O O . ASP A 1 241 ? -38.27732 41.65277 215.78864 1.000 51.83274 241 ASP D O 1
ATOM 1782 N N . VAL A 1 242 ? -36.57247 40.52740 216.73245 1.000 52.68903 242 VAL D N 1
ATOM 1783 C CA . VAL A 1 242 ? -36.40666 39.55749 215.66534 1.000 50.70078 242 VAL D CA 1
ATOM 1784 C C . VAL A 1 242 ? -36.03684 38.25736 216.35218 1.000 53.70610 242 VAL D C 1
ATOM 1785 O O . VAL A 1 242 ? -35.38180 38.25713 217.39916 1.000 60.82345 242 VAL D O 1
ATOM 1789 N N . VAL A 1 243 ? -36.50704 37.14349 215.80907 1.000 53.25909 243 VAL D N 1
ATOM 1790 C CA . VAL A 1 243 ? -36.02623 35.82937 216.22791 1.000 47.02556 243 VAL D CA 1
ATOM 1791 C C . VAL A 1 243 ? -35.69840 35.03046 214.97280 1.000 49.08172 243 VAL D C 1
ATOM 1792 O O . VAL A 1 243 ? -36.43343 35.10069 213.97784 1.000 47.02822 243 VAL D O 1
ATOM 1796 N N . VAL A 1 244 ? -34.53551 34.37827 214.96169 1.000 50.48441 244 VAL D N 1
ATOM 1797 C CA . VAL A 1 244 ? -34.22270 33.41534 213.91257 1.000 42.20798 244 VAL D CA 1
ATOM 1798 C C . VAL A 1 244 ? -34.23290 32.02527 214.53641 1.000 40.66253 244 VAL D C 1
ATOM 1799 O O . VAL A 1 244 ? -33.57090 31.76505 215.55036 1.000 41.02739 244 VAL D O 1
ATOM 1803 N N . VAL A 1 245 ? -35.00606 31.14946 213.93934 1.000 51.53979 245 VAL D N 1
ATOM 1804 C CA . VAL A 1 245 ? -35.07126 29.77142 214.38319 1.000 50.46168 245 VAL D CA 1
ATOM 1805 C C . VAL A 1 245 ? -34.04741 29.01535 213.57207 1.000 43.27506 245 VAL D C 1
ATOM 1806 O O . VAL A 1 245 ? -34.12745 29.01150 212.33907 1.000 50.48600 245 VAL D O 1
ATOM 1810 N N . ALA A 1 246 ? -33.08448 28.39512 214.24496 1.000 38.70858 246 ALA D N 1
ATOM 1811 C CA . ALA A 1 246 ? -32.02563 27.62803 213.59084 1.000 38.44051 246 ALA D CA 1
ATOM 1812 C C . ALA A 1 246 ? -31.89182 26.26093 214.26268 1.000 41.03315 246 ALA D C 1
ATOM 1813 O O . ALA A 1 246 ? -30.84486 25.88371 214.79960 1.000 43.76426 246 ALA D O 1
ATOM 1815 N N . THR A 1 247 ? -32.99494 25.51611 214.23864 1.000 39.06826 247 THR D N 1
ATOM 1816 C CA . THR A 1 247 ? -33.15510 24.32304 215.05551 1.000 40.41733 247 THR D CA 1
ATOM 1817 C C . THR A 1 247 ? -32.86533 23.03208 214.30735 1.000 46.74227 247 THR D C 1
ATOM 1818 O O . THR A 1 247 ? -32.83248 21.96001 214.92323 1.000 59.44625 247 THR D O 1
ATOM 1822 N N . GLY A 1 248 ? -32.53336 23.11317 213.03635 1.000 41.43090 248 GLY D N 1
ATOM 1823 C CA . GLY A 1 248 ? -32.41258 21.94425 212.20321 1.000 44.06362 248 GLY D CA 1
ATOM 1824 C C . GLY A 1 248 ? -33.36261 22.02053 211.03026 1.000 47.10377 248 GLY D C 1
ATOM 1825 O O . GLY A 1 248 ? -34.09446 22.99167 210.84439 1.000 45.02056 248 GLY D O 1
ATOM 1826 N N . ILE A 1 249 ? -33.30580 20.98161 210.20514 1.000 51.05415 249 ILE D N 1
ATOM 1827 C CA . ILE A 1 249 ? -33.99085 20.97686 208.92916 1.000 54.19245 249 ILE D CA 1
ATOM 1828 C C . ILE A 1 249 ? -34.81806 19.69501 208.80005 1.000 57.36226 249 ILE D C 1
ATOM 1829 O O . ILE A 1 249 ? -34.85616 18.86491 209.70996 1.000 60.26455 249 ILE D O 1
ATOM 1834 N N . LYS A 1 250 ? -35.52512 19.57225 207.66306 1.000 52.82351 250 LYS D N 1
ATOM 1835 C CA . LYS A 1 250 ? -36.28233 18.36942 207.23696 1.000 60.73050 250 LYS D CA 1
ATOM 1836 C C . LYS A 1 250 ? -36.01240 18.24554 205.73793 1.000 66.45215 250 LYS D C 1
ATOM 1837 O O . LYS A 1 250 ? -36.14627 19.24865 205.00705 1.000 70.23556 250 LYS D O 1
ATOM 1843 N N . PRO A 1 251 ? -35.65461 17.05554 205.23478 1.000 58.15148 251 PRO D N 1
ATOM 1844 C CA . PRO A 1 251 ? -35.40569 16.91167 203.79276 1.000 41.34891 251 PRO D CA 1
ATOM 1845 C C . PRO A 1 251 ? -36.69970 17.01596 203.00682 1.000 53.20819 251 PRO D C 1
ATOM 1846 O O . PRO A 1 251 ? -37.74976 16.54307 203.45680 1.000 60.94517 251 PRO D O 1
ATOM 1850 N N . ASN A 1 252 ? -36.63264 17.68208 201.84789 1.000 53.72374 252 ASN D N 1
ATOM 1851 C CA . ASN A 1 252 ? -37.82263 17.89636 201.01596 1.000 52.93188 252 ASN D CA 1
ATOM 1852 C C . ASN A 1 252 ? -38.05186 16.68550 200.10283 1.000 54.25539 252 ASN D C 1
ATOM 1853 O O . ASN A 1 252 ? -37.99289 16.74963 198.87084 1.000 51.32741 252 ASN D O 1
ATOM 1858 N N . SER A 1 253 ? -38.37401 15.56948 200.76372 1.000 49.05014 253 SER D N 1
ATOM 1859 C CA . SER A 1 253 ? -38.42324 14.24055 200.17557 1.000 46.41171 253 SER D CA 1
ATOM 1860 C C . SER A 1 253 ? -39.83834 13.70680 199.94656 1.000 46.83715 253 SER D C 1
ATOM 1861 O O . SER A 1 253 ? -40.00054 12.50285 199.70843 1.000 42.93154 253 SER D O 1
ATOM 1864 N N . GLU A 1 254 ? -40.86920 14.54995 200.06269 1.000 60.26164 254 GLU D N 1
ATOM 1865 C CA . GLU A 1 254 ? -42.23528 14.03616 200.16669 1.000 61.22334 254 GLU D CA 1
ATOM 1866 C C . GLU A 1 254 ? -42.77840 13.54039 198.83265 1.000 55.14015 254 GLU D C 1
ATOM 1867 O O . GLU A 1 254 ? -43.49356 12.53051 198.79056 1.000 66.77670 254 GLU D O 1
ATOM 1873 N N . LEU A 1 255 ? -42.48533 14.24747 197.74172 1.000 52.41863 255 LEU D N 1
ATOM 1874 C CA . LEU A 1 255 ? -42.87346 13.76968 196.41668 1.000 60.69165 255 LEU D CA 1
ATOM 1875 C C . LEU A 1 255 ? -42.25968 12.41961 196.13351 1.000 62.77320 255 LEU D C 1
ATOM 1876 O O . LEU A 1 255 ? -42.81583 11.62879 195.35844 1.000 58.66470 255 LEU D O 1
ATOM 1881 N N . ALA A 1 256 ? -41.10170 12.16036 196.74344 1.000 55.11850 256 ALA D N 1
ATOM 1882 C CA . ALA A 1 256 ? -40.41491 10.89127 196.56127 1.000 56.87567 256 ALA D CA 1
ATOM 1883 C C . ALA A 1 256 ? -41.19207 9.72733 197.17417 1.000 60.60487 256 ALA D C 1
ATOM 1884 O O . ALA A 1 256 ? -41.48525 8.74345 196.48707 1.000 62.82321 256 ALA D O 1
ATOM 1886 N N . GLU A 1 257 ? -41.54401 9.80824 198.46019 1.000 57.05761 257 GLU D N 1
ATOM 1887 C CA . GLU A 1 257 ? -42.25617 8.66429 199.01608 1.000 57.33413 257 GLU D CA 1
ATOM 1888 C C . GLU A 1 257 ? -43.66420 8.60157 198.45713 1.000 62.28972 257 GLU D C 1
ATOM 1889 O O . GLU A 1 257 ? -44.24838 7.51268 198.36703 1.000 82.90496 257 GLU D O 1
ATOM 1895 N N . LYS A 1 258 ? -44.22703 9.75071 198.07628 1.000 52.34997 258 LYS D N 1
ATOM 1896 C CA . LYS A 1 258 ? -45.52706 9.71698 197.42732 1.000 56.83317 258 LYS D CA 1
ATOM 1897 C C . LYS A 1 258 ? -45.44722 9.02813 196.06024 1.000 60.81052 258 LYS D C 1
ATOM 1898 O O . LYS A 1 258 ? -46.43833 8.44133 195.61221 1.000 70.03456 258 LYS D O 1
ATOM 1904 N N . ALA A 1 259 ? -44.28025 9.01601 195.42320 1.000 61.47916 259 ALA D N 1
ATOM 1905 C CA . ALA A 1 259 ? -44.08641 8.27812 194.17711 1.000 65.94661 259 ALA D CA 1
ATOM 1906 C C . ALA A 1 259 ? -43.70864 6.79504 194.37393 1.000 59.38892 259 ALA D C 1
ATOM 1907 O O . ALA A 1 259 ? -43.51179 6.08412 193.37684 1.000 58.09369 259 ALA D O 1
ATOM 1909 N N . GLY A 1 260 ? -43.67267 6.29589 195.61287 1.000 57.33667 260 GLY D N 1
ATOM 1910 C CA . GLY A 1 260 ? -43.27487 4.93280 195.90970 1.000 68.08980 260 GLY D CA 1
ATOM 1911 C C . GLY A 1 260 ? -41.77891 4.66055 196.00962 1.000 68.58836 260 GLY D C 1
ATOM 1912 O O . GLY A 1 260 ? -41.39309 3.51346 196.27947 1.000 65.63765 260 GLY D O 1
ATOM 1913 N N . LEU A 1 261 ? -40.93076 5.67444 195.83170 1.000 63.71364 261 LEU D N 1
ATOM 1914 C CA . LEU A 1 261 ? -39.49278 5.49019 195.99963 1.000 58.23725 261 LEU D CA 1
ATOM 1915 C C . LEU A 1 261 ? -39.15776 5.29497 197.45959 1.000 59.21823 261 LEU D C 1
ATOM 1916 O O . LEU A 1 261 ? -39.96469 5.54600 198.34865 1.000 75.00802 261 LEU D O 1
ATOM 1921 N N . LYS A 1 262 ? -37.94082 4.86675 197.70650 1.000 60.88519 262 LYS D N 1
ATOM 1922 C CA . LYS A 1 262 ? -37.58084 4.40154 199.03443 1.000 67.69026 262 LYS D CA 1
ATOM 1923 C C . LYS A 1 262 ? -37.08163 5.57237 199.86755 1.000 60.69193 262 LYS D C 1
ATOM 1924 O O . LYS A 1 262 ? -36.24852 6.36329 199.40461 1.000 60.14024 262 LYS D O 1
ATOM 1930 N N . ILE A 1 263 ? -37.58956 5.68531 201.09258 1.000 56.09383 263 ILE D N 1
ATOM 1931 C CA . ILE A 1 263 ? -37.16137 6.72514 202.02668 1.000 56.20966 263 ILE D CA 1
ATOM 1932 C C . ILE A 1 263 ? -36.33143 6.08389 203.13258 1.000 56.39599 263 ILE D C 1
ATOM 1933 O O . ILE A 1 263 ? -36.76956 5.11189 203.75448 1.000 62.39977 263 ILE D O 1
ATOM 1938 N N . GLY A 1 264 ? -35.14733 6.63467 203.38960 1.000 44.30204 264 GLY D N 1
ATOM 1939 C CA . GLY A 1 264 ? -34.24839 6.04942 204.35950 1.000 49.92355 264 GLY D CA 1
ATOM 1940 C C . GLY A 1 264 ? -34.65429 6.31332 205.80254 1.000 53.05174 264 GLY D C 1
ATOM 1941 O O . GLY A 1 264 ? -35.57516 7.07343 206.11166 1.000 52.77114 264 GLY D O 1
ATOM 1942 N N . GLU A 1 265 ? -33.92236 5.67010 206.70844 1.000 51.98347 265 GLU D N 1
ATOM 1943 C CA . GLU A 1 265 ? -34.24729 5.76400 208.12246 1.000 55.70946 265 GLU D CA 1
ATOM 1944 C C . GLU A 1 265 ? -34.20205 7.17293 208.68362 1.000 49.54687 265 GLU D C 1
ATOM 1945 O O . GLU A 1 265 ? -34.89897 7.44693 209.65968 1.000 46.33430 265 GLU D O 1
ATOM 1951 N N . THR A 1 266 ? -33.56393 8.10990 208.00270 1.000 45.59382 266 THR D N 1
ATOM 1952 C CA . THR A 1 266 ? -33.46869 9.50884 208.41286 1.000 45.71650 266 THR D CA 1
ATOM 1953 C C . THR A 1 266 ? -34.64557 10.38308 207.97800 1.000 47.35766 266 THR D C 1
ATOM 1954 O O . THR A 1 266 ? -34.76237 11.52904 208.43613 1.000 51.13970 266 THR D O 1
ATOM 1958 N N . GLY A 1 267 ? -35.49867 9.90531 207.09298 1.000 54.82207 267 GLY D N 1
ATOM 1959 C CA . GLY A 1 267 ? -36.50856 10.74354 206.48711 1.000 54.31668 267 GLY D CA 1
ATOM 1960 C C . GLY A 1 267 ? -36.11453 11.30363 205.13816 1.000 47.45396 267 GLY D C 1
ATOM 1961 O O . GLY A 1 267 ? -36.99147 11.81685 204.41825 1.000 53.99537 267 GLY D O 1
ATOM 1962 N N . ALA A 1 268 ? -34.84956 11.15647 204.75009 1.000 40.33597 268 ALA D N 1
ATOM 1963 C CA . ALA A 1 268 ? -34.37253 11.65154 203.47313 1.000 40.70791 268 ALA D CA 1
ATOM 1964 C C . ALA A 1 268 ? -34.47074 10.55167 202.42101 1.000 52.10748 268 ALA D C 1
ATOM 1965 O O . ALA A 1 268 ? -34.54792 9.36365 202.75288 1.000 54.35543 268 ALA D O 1
ATOM 1967 N N . ILE A 1 269 ? -34.48673 10.95582 201.13806 1.000 58.71996 269 ILE D N 1
ATOM 1968 C CA . ILE A 1 269 ? -34.50592 9.95794 200.06995 1.000 57.14695 269 ILE D CA 1
ATOM 1969 C C . ILE A 1 269 ? -33.27006 9.09473 200.17880 1.000 49.68661 269 ILE D C 1
ATOM 1970 O O . ILE A 1 269 ? -32.16697 9.60753 200.38982 1.000 52.71942 269 ILE D O 1
ATOM 1975 N N . TRP A 1 270 ? -33.46627 7.77577 200.14066 1.000 47.87649 270 TRP D N 1
ATOM 1976 C CA . TRP A 1 270 ? -32.34942 6.84360 200.09752 1.000 49.45706 270 TRP D CA 1
ATOM 1977 C C . TRP A 1 270 ? -31.69647 6.82165 198.71449 1.000 50.62569 270 TRP D C 1
ATOM 1978 O O . TRP A 1 270 ? -32.37750 6.85487 197.68152 1.000 52.55999 270 TRP D O 1
ATOM 1989 N N . VAL A 1 271 ? -30.36448 6.79944 198.69944 1.000 47.02598 271 VAL D N 1
ATOM 1990 C CA . VAL A 1 271 ? -29.62754 6.65346 197.45739 1.000 43.68348 271 VAL D CA 1
ATOM 1991 C C . VAL A 1 271 ? -28.52270 5.63926 197.65924 1.000 40.72373 271 VAL D C 1
ATOM 1992 O O . VAL A 1 271 ? -28.02169 5.44506 198.77320 1.000 42.12559 271 VAL D O 1
ATOM 1996 N N . ASP A 1 272 ? -28.15784 4.97233 196.57215 1.000 40.73703 272 ASP D N 1
ATOM 1997 C CA . ASP A 1 272 ? -27.01098 4.08614 196.61801 1.000 46.17841 272 ASP D CA 1
ATOM 1998 C C . ASP A 1 272 ? -25.74986 4.89697 196.33105 1.000 53.67490 272 ASP D C 1
ATOM 1999 O O . ASP A 1 272 ? -25.80668 6.10501 196.09119 1.000 54.63878 272 ASP D O 1
ATOM 2004 N N . GLU A 1 273 ? -24.60197 4.21980 196.27594 1.000 52.10751 273 GLU D N 1
ATOM 2005 C CA . GLU A 1 273 ? -23.35087 4.93263 196.00597 1.000 52.09210 273 GLU D CA 1
ATOM 2006 C C . GLU A 1 273 ? -23.36881 5.64878 194.65105 1.000 50.64191 273 GLU D C 1
ATOM 2007 O O . GLU A 1 273 ? -22.66866 6.64669 194.48014 1.000 40.86728 273 GLU D O 1
ATOM 2013 N N . TYR A 1 274 ? -24.10193 5.12401 193.66502 1.000 51.05728 274 TYR D N 1
ATOM 2014 C CA . TYR A 1 274 ? -24.17787 5.76517 192.35509 1.000 43.24176 274 TYR D CA 1
ATOM 2015 C C . TYR A 1 274 ? -25.07468 6.98931 192.33726 1.000 51.47184 274 TYR D C 1
ATOM 2016 O O . TYR A 1 274 ? -25.06560 7.70943 191.32135 1.000 57.81784 274 TYR D O 1
ATOM 2025 N N . MET A 1 275 ? -25.82460 7.22131 193.43432 1.000 48.73883 275 MET D N 1
ATOM 2026 C CA . MET A 1 275 ? -26.73642 8.33942 193.70848 1.000 53.14815 275 MET D CA 1
ATOM 2027 C C . MET A 1 275 ? -28.10248 8.07271 193.11450 1.000 51.77570 275 MET D C 1
ATOM 2028 O O . MET A 1 275 ? -28.90534 8.99586 192.90863 1.000 49.09851 275 MET D O 1
ATOM 2033 N N . ARG A 1 276 ? -28.33269 6.81778 192.76137 1.000 46.69053 276 ARG D N 1
ATOM 2034 C CA . ARG A 1 276 ? -29.65778 6.37604 192.37936 1.000 52.37507 276 ARG D CA 1
ATOM 2035 C C . ARG A 1 276 ? -30.49578 6.03803 193.59636 1.000 60.11296 276 ARG D C 1
ATOM 2036 O O . ARG A 1 276 ? -29.97680 5.71783 194.67130 1.000 68.30823 276 ARG D O 1
ATOM 2044 N N . THR A 1 277 ? -31.80780 5.97227 193.34140 1.000 50.78346 277 THR D N 1
ATOM 2045 C CA . THR A 1 277 ? -32.95883 5.60936 194.15140 1.000 47.16015 277 THR D CA 1
ATOM 2046 C C . THR A 1 277 ? -33.49706 4.22048 193.81126 1.000 51.08890 277 THR D C 1
ATOM 2047 O O . THR A 1 277 ? -32.81521 3.42745 193.15215 1.000 55.37688 277 THR D O 1
ATOM 2051 N N . SER A 1 278 ? -34.71310 3.91762 194.27927 1.000 55.19949 278 SER D N 1
ATOM 2052 C CA . SER A 1 278 ? -35.36331 2.67777 193.86916 1.000 49.82753 278 SER D CA 1
ATOM 2053 C C . SER A 1 278 ? -35.52136 2.66697 192.35716 1.000 61.06127 278 SER D C 1
ATOM 2054 O O . SER A 1 278 ? -34.95953 1.79896 191.67005 1.000 69.05058 278 SER D O 1
ATOM 2057 N N . ASP A 1 279 ? -36.13722 3.68713 191.77930 1.000 63.20753 279 ASP D N 1
ATOM 2058 C CA . ASP A 1 279 ? -36.22727 3.75231 190.32531 1.000 65.92209 279 ASP D CA 1
ATOM 2059 C C . ASP A 1 279 ? -34.88821 4.21616 189.78031 1.000 58.97737 279 ASP D C 1
ATOM 2060 O O . ASP A 1 279 ? -34.40104 5.24804 190.15141 1.000 53.42331 279 ASP D O 1
ATOM 2065 N N . GLU A 1 280 ? -34.30937 3.42417 188.88320 1.000 62.34561 280 GLU D N 1
ATOM 2066 C CA . GLU A 1 280 ? -33.01834 3.74903 188.28719 1.000 59.44485 280 GLU D CA 1
ATOM 2067 C C . GLU A 1 280 ? -33.04417 5.02413 187.44234 1.000 63.21706 280 GLU D C 1
ATOM 2068 O O . GLU A 1 280 ? -32.01407 5.67598 187.26437 1.000 69.06492 280 GLU D O 1
ATOM 2074 N N . SER A 1 281 ? -34.21513 5.37637 186.92242 1.000 59.85591 281 SER D N 1
ATOM 2075 C CA . SER A 1 281 ? -34.34598 6.55248 186.10556 1.000 61.95107 281 SER D CA 1
ATOM 2076 C C . SER A 1 281 ? -34.37375 7.79439 186.95570 1.000 67.91692 281 SER D C 1
ATOM 2077 O O . SER A 1 281 ? -34.28460 8.89244 186.40882 1.000 71.06863 281 SER D O 1
ATOM 2080 N N . ILE A 1 282 ? -34.40973 7.62725 188.27768 1.000 53.72245 282 ILE D N 1
ATOM 2081 C CA . ILE A 1 282 ? -34.58152 8.71817 189.22381 1.000 47.67182 282 ILE D CA 1
ATOM 2082 C C . ILE A 1 282 ? -33.34648 8.76187 190.11777 1.000 52.62017 282 ILE D C 1
ATOM 2083 O O . ILE A 1 282 ? -33.15958 7.90175 190.99666 1.000 47.32722 282 ILE D O 1
ATOM 2088 N N . TYR A 1 283 ? -32.49133 9.75777 189.87185 1.000 53.33944 283 TYR D N 1
ATOM 2089 C CA . TYR A 1 283 ? -31.35325 10.06149 190.72184 1.000 48.53814 283 TYR D CA 1
ATOM 2090 C C . TYR A 1 283 ? -31.75304 11.16645 191.68798 1.000 50.75624 283 TYR D C 1
ATOM 2091 O O . TYR A 1 283 ? -32.61892 11.99662 191.40310 1.000 49.06943 283 TYR D O 1
ATOM 2100 N N . ALA A 1 284 ? -31.10300 11.18321 192.83396 1.000 55.77907 284 ALA D N 1
ATOM 2101 C CA . ALA A 1 284 ? -31.46981 12.14416 193.85008 1.000 50.29243 284 ALA D CA 1
ATOM 2102 C C . ALA A 1 284 ? -30.21472 12.50887 194.60607 1.000 47.88303 284 ALA D C 1
ATOM 2103 O O . ALA A 1 284 ? -29.37585 11.64071 194.88495 1.000 57.80146 284 ALA D O 1
ATOM 2105 N N . GLY A 1 285 ? -30.07351 13.79982 194.87821 1.000 36.26759 285 GLY D N 1
ATOM 2106 C CA . GLY A 1 285 ? -28.89341 14.28256 195.55822 1.000 37.01968 285 GLY D CA 1
ATOM 2107 C C . GLY A 1 285 ? -29.15917 15.63453 196.16839 1.000 46.73511 285 GLY D C 1
ATOM 2108 O O . GLY A 1 285 ? -30.08507 16.35272 195.76950 1.000 58.06999 285 GLY D O 1
ATOM 2109 N N . GLY A 1 286 ? -28.28307 16.01629 197.07940 1.000 36.23552 286 GLY D N 1
ATOM 2110 C CA . GLY A 1 286 ? -28.44185 17.29224 197.73555 1.000 38.45864 286 GLY D CA 1
ATOM 2111 C C . GLY A 1 286 ? -28.99083 17.10817 199.13255 1.000 40.82582 286 GLY D C 1
ATOM 2112 O O . GLY A 1 286 ? -28.79697 16.05607 199.74142 1.000 36.04478 286 GLY D O 1
ATOM 2113 N N . ASP A 1 287 ? -29.67465 18.12822 199.65168 1.000 43.11854 287 ASP D N 1
ATOM 2114 C CA . ASP A 1 287 ? -30.12460 18.11614 201.03970 1.000 44.28632 287 ASP D CA 1
ATOM 2115 C C . ASP A 1 287 ? -31.24174 17.12528 201.33163 1.000 51.56033 287 ASP D C 1
ATOM 2116 O O . ASP A 1 287 ? -31.61072 16.97821 202.50563 1.000 53.27774 287 ASP D O 1
ATOM 2121 N N . CYS A 1 288 ? -31.86987 16.55950 200.30359 1.000 52.14061 288 CYS D N 1
ATOM 2122 C CA . CYS A 1 288 ? -32.95701 15.61065 200.48452 1.000 50.40666 288 CYS D CA 1
ATOM 2123 C C . CYS A 1 288 ? -32.51124 14.15456 200.61334 1.000 49.29136 288 CYS D C 1
ATOM 2124 O O . CYS A 1 288 ? -33.36937 13.27268 200.77228 1.000 45.55360 288 CYS D O 1
ATOM 2127 N N . VAL A 1 289 ? -31.22129 13.86036 200.57626 1.000 43.05314 289 VAL D N 1
ATOM 2128 C CA . VAL A 1 289 ? -30.82151 12.47032 200.40709 1.000 41.97992 289 VAL D CA 1
ATOM 2129 C C . VAL A 1 289 ? -30.10854 11.99407 201.65001 1.000 50.84107 289 VAL D C 1
ATOM 2130 O O . VAL A 1 289 ? -29.44440 12.75788 202.36207 1.000 52.99206 289 VAL D O 1
ATOM 2134 N N . GLU A 1 290 ? -30.30974 10.71407 201.92888 1.000 54.63440 290 GLU D N 1
ATOM 2135 C CA . GLU A 1 290 ? -29.55081 10.01283 202.94477 1.000 55.12458 290 GLU D CA 1
ATOM 2136 C C . GLU A 1 290 ? -28.13187 9.74867 202.43069 1.000 57.31358 290 GLU D C 1
ATOM 2137 O O . GLU A 1 290 ? -27.92096 9.48677 201.23765 1.000 56.25797 290 GLU D O 1
ATOM 2143 N N . THR A 1 291 ? -27.16283 9.78341 203.35766 1.000 53.97637 291 THR D N 1
ATOM 2144 C CA . THR A 1 291 ? -25.73186 9.64321 203.08659 1.000 47.12551 291 THR D CA 1
ATOM 2145 C C . THR A 1 291 ? -25.12998 8.68500 204.10146 1.000 43.22181 291 THR D C 1
ATOM 2146 O O . THR A 1 291 ? -25.70798 8.40898 205.15245 1.000 40.14910 291 THR D O 1
ATOM 2150 N N . THR A 1 292 ? -23.91106 8.25284 203.83836 1.000 43.63763 292 THR D N 1
ATOM 2151 C CA . THR A 1 292 ? -23.20116 7.40462 204.77724 1.000 42.16575 292 THR D CA 1
ATOM 2152 C C . THR A 1 292 ? -22.15100 8.21937 205.51930 1.000 48.88662 292 THR D C 1
ATOM 2153 O O . THR A 1 292 ? -21.43290 9.00633 204.90136 1.000 54.49534 292 THR D O 1
ATOM 2157 N N . CYS A 1 293 ? -22.08898 8.06321 206.84428 1.000 56.04725 293 CYS D N 1
ATOM 2158 C CA . CYS A 1 293 ? -20.95587 8.54994 207.63729 1.000 59.73642 293 CYS D CA 1
ATOM 2159 C C . CYS A 1 293 ? -19.84204 7.50878 207.52913 1.000 51.96733 293 CYS D C 1
ATOM 2160 O O . CYS A 1 293 ? -20.01521 6.35176 207.93201 1.000 52.22118 293 CYS D O 1
ATOM 2163 N N . LEU A 1 294 ? -18.69900 7.89566 206.98313 1.000 40.03158 294 LEU D N 1
ATOM 2164 C CA . LEU A 1 294 ? -17.77018 6.83755 206.63498 1.000 40.78746 294 LEU D CA 1
ATOM 2165 C C . LEU A 1 294 ? -17.03423 6.22630 207.81088 1.000 35.10882 294 LEU D C 1
ATOM 2166 O O . LEU A 1 294 ? -16.48041 5.13523 207.65574 1.000 44.32776 294 LEU D O 1
ATOM 2171 N N . VAL A 1 295 ? -16.93108 6.88916 208.95595 1.000 34.67446 295 VAL D N 1
ATOM 2172 C CA . VAL A 1 295 ? -16.15815 6.22192 209.99985 1.000 35.89993 295 VAL D CA 1
ATOM 2173 C C . VAL A 1 295 ? -16.99929 5.18097 210.73976 1.000 54.46891 295 VAL D C 1
ATOM 2174 O O . VAL A 1 295 ? -16.46342 4.21382 211.27864 1.000 54.16242 295 VAL D O 1
ATOM 2178 N N . THR A 1 296 ? -18.31126 5.35517 210.79783 1.000 64.84824 296 THR D N 1
ATOM 2179 C CA . THR A 1 296 ? -19.13638 4.42022 211.54976 1.000 62.29548 296 THR D CA 1
ATOM 2180 C C . THR A 1 296 ? -20.06554 3.58546 210.67770 1.000 50.05799 296 THR D C 1
ATOM 2181 O O . THR A 1 296 ? -20.61568 2.59549 211.16061 1.000 44.81893 296 THR D O 1
ATOM 2185 N N . GLY A 1 297 ? -20.21454 3.93463 209.40274 1.000 47.09841 297 GLY D N 1
ATOM 2186 C CA . GLY A 1 297 ? -21.18567 3.30888 208.53871 1.000 45.98372 297 GLY D CA 1
ATOM 2187 C C . GLY A 1 297 ? -22.60359 3.77208 208.75681 1.000 47.86030 297 GLY D C 1
ATOM 2188 O O . GLY A 1 297 ? -23.50169 3.29430 208.05979 1.000 51.63720 297 GLY D O 1
ATOM 2189 N N . LYS A 1 298 ? -22.82141 4.68001 209.68192 1.000 51.68058 298 LYS D N 1
ATOM 2190 C CA . LYS A 1 298 ? -24.15132 5.16619 209.97303 1.000 54.90039 298 LYS D CA 1
ATOM 2191 C C . LYS A 1 298 ? -24.80124 5.95142 208.85714 1.000 60.80979 298 LYS D C 1
ATOM 2192 O O . LYS A 1 298 ? -24.13516 6.62839 208.11219 1.000 61.22117 298 LYS D O 1
ATOM 2198 N N . LYS A 1 299 ? -26.12025 5.85964 208.75218 1.000 58.45866 299 LYS D N 1
ATOM 2199 C CA . LYS A 1 299 ? -26.87517 6.61187 207.75329 1.000 54.28293 299 LYS D CA 1
ATOM 2200 C C . LYS A 1 299 ? -27.29494 7.93886 208.39445 1.000 55.07621 299 LYS D C 1
ATOM 2201 O O . LYS A 1 299 ? -27.78289 7.95181 209.53347 1.000 51.76103 299 LYS D O 1
ATOM 2207 N N . ILE A 1 300 ? -27.04779 9.05690 207.68657 1.000 52.16771 300 ILE D N 1
ATOM 2208 C CA . ILE A 1 300 ? -27.21055 10.41287 208.22673 1.000 50.89907 300 ILE D CA 1
ATOM 2209 C C . ILE A 1 300 ? -27.66045 11.35007 207.11285 1.000 49.24081 300 ILE D C 1
ATOM 2210 O O . ILE A 1 300 ? -27.73755 10.98721 205.93781 1.000 50.05172 300 ILE D O 1
ATOM 2215 N N . ILE A 1 301 ? -27.97324 12.56907 207.49000 1.000 42.87178 301 ILE D N 1
ATOM 2216 C CA . ILE A 1 301 ? -28.30711 13.60423 206.53513 1.000 45.10060 301 ILE D CA 1
ATOM 2217 C C . ILE A 1 301 ? -27.19994 14.63604 206.65020 1.000 46.79660 301 ILE D C 1
ATOM 2218 O O . ILE A 1 301 ? -26.95282 15.17288 207.73725 1.000 38.39441 301 ILE D O 1
ATOM 2223 N N . ALA A 1 302 ? -26.47995 14.85105 205.55420 1.000 54.07403 302 ALA D N 1
ATOM 2224 C CA . ALA A 1 302 ? -25.39779 15.82288 205.57127 1.000 45.70871 302 ALA D CA 1
ATOM 2225 C C . ALA A 1 302 ? -25.80963 17.04504 204.76042 1.000 36.72224 302 ALA D C 1
ATOM 2226 O O . ALA A 1 302 ? -25.32564 17.25409 203.63443 1.000 38.49269 302 ALA D O 1
ATOM 2228 N N . PRO A 1 303 ? -26.57148 17.87110 205.30154 1.000 37.92618 303 PRO D N 1
ATOM 2229 C CA . PRO A 1 303 ? -27.17434 18.94728 204.49568 1.000 43.45266 303 PRO D CA 1
ATOM 2230 C C . PRO A 1 303 ? -26.17816 20.08414 204.32678 1.000 53.22150 303 PRO D C 1
ATOM 2231 O O . PRO A 1 303 ? -26.27597 21.15009 204.94090 1.000 56.66518 303 PRO D O 1
ATOM 2235 N N . PHE A 1 304 ? -25.14723 19.83807 203.52571 1.000 44.33148 304 PHE D N 1
ATOM 2236 C CA . PHE A 1 304 ? -24.08508 20.81392 203.35978 1.000 46.61996 304 PHE D CA 1
ATOM 2237 C C . PHE A 1 304 ? -23.90709 21.11406 201.88381 1.000 58.80785 304 PHE D C 1
ATOM 2238 O O . PHE A 1 304 ? -24.24425 20.28621 201.02573 1.000 60.79915 304 PHE D O 1
ATOM 2246 N N . GLY A 1 305 ? -23.36891 22.31200 201.60892 1.000 51.66132 305 GLY D N 1
ATOM 2247 C CA . GLY A 1 305 ? -23.20489 22.73213 200.23296 1.000 36.85735 305 GLY D CA 1
ATOM 2248 C C . GLY A 1 305 ? -22.11704 21.96004 199.50984 1.000 41.51328 305 GLY D C 1
ATOM 2249 O O . GLY A 1 305 ? -22.32016 21.51420 198.37679 1.000 44.85762 305 GLY D O 1
ATOM 2250 N N . ASP A 1 306 ? -21.00807 21.65679 200.19476 1.000 48.09700 306 ASP D N 1
ATOM 2251 C CA . ASP A 1 306 ? -19.97222 20.86370 199.52864 1.000 47.22693 306 ASP D CA 1
ATOM 2252 C C . ASP A 1 306 ? -20.46545 19.45582 199.17250 1.000 45.17508 306 ASP D C 1
ATOM 2253 O O . ASP A 1 306 ? -20.25357 18.98891 198.04143 1.000 40.37783 306 ASP D O 1
ATOM 2258 N N . VAL A 1 307 ? -21.20952 18.79483 200.06645 1.000 38.48181 307 VAL D N 1
ATOM 2259 C CA . VAL A 1 307 ? -21.66875 17.47195 199.66432 1.000 35.17020 307 VAL D CA 1
ATOM 2260 C C . VAL A 1 307 ? -22.68177 17.60424 198.54437 1.000 41.75568 307 VAL D C 1
ATOM 2261 O O . VAL A 1 307 ? -22.75294 16.74635 197.64828 1.000 49.37887 307 VAL D O 1
ATOM 2265 N N . ALA A 1 308 ? -23.43360 18.70136 198.54152 1.000 45.33896 308 ALA D N 1
ATOM 2266 C CA . ALA A 1 308 ? -24.43460 18.90163 197.50958 1.000 42.42568 308 ALA D CA 1
ATOM 2267 C C . ALA A 1 308 ? -23.78965 18.92769 196.13156 1.000 50.76984 308 ALA D C 1
ATOM 2268 O O . ALA A 1 308 ? -24.24879 18.23286 195.21550 1.000 60.10936 308 ALA D O 1
ATOM 2270 N N . ASN A 1 309 ? -22.71553 19.72353 195.96361 1.000 52.45075 309 ASN D N 1
ATOM 2271 C CA . ASN A 1 309 ? -22.07456 19.80958 194.63759 1.000 44.79371 309 ASN D CA 1
ATOM 2272 C C . ASN A 1 309 ? -21.33278 18.51850 194.27442 1.000 37.99832 309 ASN D C 1
ATOM 2273 O O . ASN A 1 309 ? -21.29289 18.13163 193.08938 1.000 45.99718 309 ASN D O 1
ATOM 2278 N N . LYS A 1 310 ? -20.68785 17.85329 195.24332 1.000 31.25295 310 LYS D N 1
ATOM 2279 C CA . LYS A 1 310 ? -19.99506 16.62723 194.86216 1.000 32.23422 310 LYS D CA 1
ATOM 2280 C C . LYS A 1 310 ? -20.99724 15.62845 194.28408 1.000 38.74712 310 LYS D C 1
ATOM 2281 O O . LYS A 1 310 ? -20.84536 15.14055 193.14902 1.000 33.31920 310 LYS D O 1
ATOM 2287 N N . GLN A 1 311 ? -22.11024 15.43955 194.99610 1.000 47.51451 311 GLN D N 1
ATOM 2288 C CA . GLN A 1 311 ? -23.16640 14.56377 194.51705 1.000 44.08215 311 GLN D CA 1
ATOM 2289 C C . GLN A 1 311 ? -23.68637 15.03300 193.17412 1.000 49.31513 311 GLN D C 1
ATOM 2290 O O . GLN A 1 311 ? -23.80453 14.24613 192.23403 1.000 52.50050 311 GLN D O 1
ATOM 2296 N N . GLY A 1 312 ? -24.02217 16.31607 193.07427 1.000 52.96830 312 GLY D N 1
ATOM 2297 C CA . GLY A 1 312 ? -24.55114 16.84029 191.83135 1.000 56.25932 312 GLY D CA 1
ATOM 2298 C C . GLY A 1 312 ? -23.65823 16.52128 190.65728 1.000 50.66854 312 GLY D C 1
ATOM 2299 O O . GLY A 1 312 ? -24.14832 16.18648 189.57226 1.000 51.32279 312 GLY D O 1
ATOM 2300 N N . ARG A 1 313 ? -22.32722 16.57004 190.86824 1.000 50.33573 313 ARG D N 1
ATOM 2301 C CA . ARG A 1 313 ? -21.41531 16.22102 189.78417 1.000 50.49519 313 ARG D CA 1
ATOM 2302 C C . ARG A 1 313 ? -21.47856 14.73807 189.45400 1.000 55.36968 313 ARG D C 1
ATOM 2303 O O . ARG A 1 313 ? -21.48366 14.35020 188.27396 1.000 46.02041 313 ARG D O 1
ATOM 2311 N N . VAL A 1 314 ? -21.54666 13.88597 190.47191 1.000 54.63153 314 VAL D N 1
ATOM 2312 C CA . VAL A 1 314 ? -21.56489 12.47101 190.13675 1.000 39.22370 314 VAL D CA 1
ATOM 2313 C C . VAL A 1 314 ? -22.90198 12.09129 189.47976 1.000 41.11505 314 VAL D C 1
ATOM 2314 O O . VAL A 1 314 ? -22.93913 11.32441 188.49867 1.000 42.12058 314 VAL D O 1
ATOM 2318 N N . ILE A 1 315 ? -24.01087 12.68241 189.95786 1.000 45.97502 315 ILE D N 1
ATOM 2319 C CA . ILE A 1 315 ? -25.33092 12.50169 189.34589 1.000 45.50204 315 ILE D CA 1
ATOM 2320 C C . ILE A 1 315 ? -25.27792 12.84185 187.86593 1.000 47.36294 315 ILE D C 1
ATOM 2321 O O . ILE A 1 315 ? -25.62108 12.01500 186.99885 1.000 48.73879 315 ILE D O 1
ATOM 2326 N N . GLY A 1 316 ? -24.78974 14.05381 187.55705 1.000 51.27855 316 GLY D N 1
ATOM 2327 C CA . GLY A 1 316 ? -24.64373 14.44394 186.17009 1.000 50.79517 316 GLY D CA 1
ATOM 2328 C C . GLY A 1 316 ? -23.76391 13.47889 185.39195 1.000 56.80706 316 GLY D C 1
ATOM 2329 O O . GLY A 1 316 ? -24.05200 13.17706 184.23092 1.000 51.94391 316 GLY D O 1
ATOM 2330 N N . GLU A 1 317 ? -22.75098 12.89365 186.04984 1.000 59.29890 317 GLU D N 1
ATOM 2331 C CA . GLU A 1 317 ? -21.84215 11.97759 185.35271 1.000 44.34364 317 GLU D CA 1
ATOM 2332 C C . GLU A 1 317 ? -22.49837 10.65473 184.96558 1.000 47.86354 317 GLU D C 1
ATOM 2333 O O . GLU A 1 317 ? -22.15950 10.07980 183.92150 1.000 55.91716 317 GLU D O 1
ATOM 2339 N N . ASN A 1 318 ? -23.44042 10.15579 185.76056 1.000 50.39891 318 ASN D N 1
ATOM 2340 C CA . ASN A 1 318 ? -24.04164 8.86993 185.41144 1.000 58.76665 318 ASN D CA 1
ATOM 2341 C C . ASN A 1 318 ? -25.25765 8.98222 184.52650 1.000 56.18545 318 ASN D C 1
ATOM 2342 O O . ASN A 1 318 ? -25.50883 8.07335 183.72340 1.000 49.70054 318 ASN D O 1
ATOM 2347 N N . ILE A 1 319 ? -26.05448 10.03533 184.68264 1.000 56.99651 319 ILE D N 1
ATOM 2348 C CA . ILE A 1 319 ? -27.08747 10.29260 183.69971 1.000 43.46926 319 ILE D CA 1
ATOM 2349 C C . ILE A 1 319 ? -26.47554 10.21766 182.30468 1.000 48.53061 319 ILE D C 1
ATOM 2350 O O . ILE A 1 319 ? -27.04067 9.61186 181.38063 1.000 47.03334 319 ILE D O 1
ATOM 2355 N N . THR A 1 320 ? -25.27245 10.77849 182.15370 1.000 60.77559 320 THR D N 1
ATOM 2356 C CA . THR A 1 320 ? -24.51948 10.91451 180.90468 1.000 56.59762 320 THR D CA 1
ATOM 2357 C C . THR A 1 320 ? -23.55567 9.74538 180.70552 1.000 63.33858 320 THR D C 1
ATOM 2358 O O . THR A 1 320 ? -22.45567 9.85527 180.15549 1.000 69.91053 320 THR D O 1
ATOM 2362 N N . GLY A 1 321 ? -24.01284 8.57141 181.10740 1.000 64.26742 321 GLY D N 1
ATOM 2363 C CA . GLY A 1 321 ? -23.35205 7.32233 180.82124 1.000 61.02940 321 GLY D CA 1
ATOM 2364 C C . GLY A 1 321 ? -22.11007 7.02705 181.63016 1.000 52.61634 321 GLY D C 1
ATOM 2365 O O . GLY A 1 321 ? -21.19519 6.35996 181.13005 1.000 55.59183 321 GLY D O 1
ATOM 2366 N N . GLY A 1 322 ? -22.09497 7.37090 182.89620 1.000 53.22964 322 GLY D N 1
ATOM 2367 C CA . GLY A 1 322 ? -20.84598 7.13663 183.56513 1.000 55.01369 322 GLY D CA 1
ATOM 2368 C C . GLY A 1 322 ? -21.00507 6.26352 184.76903 1.000 59.98216 322 GLY D C 1
ATOM 2369 O O . GLY A 1 322 ? -22.04717 5.62166 184.99100 1.000 59.57707 322 GLY D O 1
ATOM 2370 N N . ARG A 1 323 ? -19.94005 6.25726 185.55899 1.000 60.40759 323 ARG D N 1
ATOM 2371 C CA . ARG A 1 323 ? -19.87612 5.49711 186.79191 1.000 61.16205 323 ARG D CA 1
ATOM 2372 C C . ARG A 1 323 ? -19.36993 6.46991 187.86600 1.000 71.81513 323 ARG D C 1
ATOM 2373 O O . ARG A 1 323 ? -18.17089 6.66470 188.10497 1.000 64.53472 323 ARG D O 1
ATOM 2381 N N . ALA A 1 324 ? -20.31580 7.08999 188.53410 1.000 78.44086 324 ALA D N 1
ATOM 2382 C CA . ALA A 1 324 ? -19.99862 8.01582 189.59019 1.000 65.34010 324 ALA D CA 1
ATOM 2383 C C . ALA A 1 324 ? -20.15668 7.33769 190.92412 1.000 60.37735 324 ALA D C 1
ATOM 2384 O O . ALA A 1 324 ? -21.05280 6.51281 191.11206 1.000 63.27005 324 ALA D O 1
ATOM 2386 N N . VAL A 1 325 ? -19.29759 7.68545 191.86613 1.000 45.47767 325 VAL D N 1
ATOM 2387 C CA . VAL A 1 325 ? -19.45163 7.12133 193.19107 1.000 38.72525 325 VAL D CA 1
ATOM 2388 C C . VAL A 1 325 ? -19.31841 8.23419 194.19719 1.000 45.53284 325 VAL D C 1
ATOM 2389 O O . VAL A 1 325 ? -18.42728 9.08307 194.06626 1.000 50.63465 325 VAL D O 1
ATOM 2393 N N . PHE A 1 326 ? -20.22838 8.25023 195.16123 1.000 55.23670 326 PHE D N 1
ATOM 2394 C CA . PHE A 1 326 ? -20.18719 9.14209 196.31833 1.000 54.15985 326 PHE D CA 1
ATOM 2395 C C . PHE A 1 326 ? -20.34229 8.24398 197.53523 1.000 55.10269 326 PHE D C 1
ATOM 2396 O O . PHE A 1 326 ? -21.49032 7.95812 197.95624 1.000 74.12306 326 PHE D O 1
ATOM 2404 N N . PRO A 1 327 ? -19.25233 7.81474 198.16614 1.000 42.30978 327 PRO D N 1
ATOM 2405 C CA . PRO A 1 327 ? -19.34445 6.80763 199.24303 1.000 39.45919 327 PRO D CA 1
ATOM 2406 C C . PRO A 1 327 ? -19.96733 7.32358 200.53711 1.000 41.26136 327 PRO D C 1
ATOM 2407 O O . PRO A 1 327 ? -20.34542 6.52555 201.40304 1.000 42.68889 327 PRO D O 1
ATOM 2411 N N . GLY A 1 328 ? -20.05111 8.61458 200.72426 1.000 52.37514 328 GLY D N 1
ATOM 2412 C CA . GLY A 1 328 ? -20.49499 9.11350 201.99433 1.000 41.37949 328 GLY D CA 1
ATOM 2413 C C . GLY A 1 328 ? -19.66578 10.31533 202.33744 1.000 41.29126 328 GLY D C 1
ATOM 2414 O O . GLY A 1 328 ? -19.08072 10.93934 201.46049 1.000 43.52502 328 GLY D O 1
ATOM 2415 N N . VAL A 1 329 ? -19.67868 10.67819 203.61248 1.000 40.04428 329 VAL D N 1
ATOM 2416 C CA . VAL A 1 329 ? -19.03947 11.87704 204.10859 1.000 34.06501 329 VAL D CA 1
ATOM 2417 C C . VAL A 1 329 ? -18.41847 11.56379 205.46453 1.000 47.78138 329 VAL D C 1
ATOM 2418 O O . VAL A 1 329 ? -18.55663 10.45875 205.99541 1.000 53.81069 329 VAL D O 1
ATOM 2422 N N . ILE A 1 330 ? -17.76929 12.57662 206.03662 1.000 49.33469 330 ILE D N 1
ATOM 2423 C CA . ILE A 1 330 ? -17.07926 12.48037 207.31759 1.000 40.86690 330 ILE D CA 1
ATOM 2424 C C . ILE A 1 330 ? -17.54605 13.55033 208.29372 1.000 40.85354 330 ILE D C 1
ATOM 2425 O O . ILE A 1 330 ? -17.02000 13.63712 209.41072 1.000 38.46735 330 ILE D O 1
ATOM 2430 N N . ARG A 1 331 ? -18.56694 14.33453 207.91785 1.000 46.43368 331 ARG D N 1
ATOM 2431 C CA . ARG A 1 331 ? -19.14375 15.37353 208.77399 1.000 40.05143 331 ARG D CA 1
ATOM 2432 C C . ARG A 1 331 ? -18.08457 16.40132 209.17906 1.000 32.81518 331 ARG D C 1
ATOM 2433 O O . ARG A 1 331 ? -17.97146 16.79417 210.34510 1.000 45.93539 331 ARG D O 1
ATOM 2441 N N . THR A 1 332 ? -17.28254 16.81130 208.20908 1.000 25.46425 332 THR D N 1
ATOM 2442 C CA . THR A 1 332 ? -16.28037 17.85612 208.39216 1.000 47.28462 332 THR D CA 1
ATOM 2443 C C . THR A 1 332 ? -16.92316 19.21025 208.12634 1.000 33.67689 332 THR D C 1
ATOM 2444 O O . THR A 1 332 ? -17.09914 19.60641 206.97039 1.000 30.34741 332 THR D O 1
ATOM 2448 N N . ALA A 1 333 ? -17.20701 19.95318 209.18243 1.000 38.61060 333 ALA D N 1
ATOM 2449 C CA . ALA A 1 333 ? -17.85981 21.24429 209.05460 1.000 38.29049 333 ALA D CA 1
ATOM 2450 C C . ALA A 1 333 ? -17.00462 22.28508 209.74569 1.000 25.50704 333 ALA D C 1
ATOM 2451 O O . ALA A 1 333 ? -16.19563 21.97785 210.62762 1.000 29.61283 333 ALA D O 1
ATOM 2453 N N . ILE A 1 334 ? -17.19343 23.52616 209.32283 1.000 24.52567 334 ILE D N 1
ATOM 2454 C CA . ILE A 1 334 ? -16.43424 24.64598 209.85893 1.000 34.70422 334 ILE D CA 1
ATOM 2455 C C . ILE A 1 334 ? -17.35504 25.85012 209.91210 1.000 38.35504 334 ILE D C 1
ATOM 2456 O O . ILE A 1 334 ? -18.19005 26.03535 209.02215 1.000 51.52036 334 ILE D O 1
ATOM 2461 N N . PHE A 1 335 ? -17.26188 26.64098 210.97318 1.000 25.03860 335 PHE D N 1
ATOM 2462 C CA . PHE A 1 335 ? -17.92368 27.93609 210.95035 1.000 33.70441 335 PHE D CA 1
ATOM 2463 C C . PHE A 1 335 ? -17.04649 28.96088 211.63344 1.000 30.86761 335 PHE D C 1
ATOM 2464 O O . PHE A 1 335 ? -16.14351 28.62365 212.40837 1.000 34.70984 335 PHE D O 1
ATOM 2472 N N . LYS A 1 336 ? -17.34430 30.21795 211.35859 1.000 28.89902 336 LYS D N 1
ATOM 2473 C CA . LYS A 1 336 ? -16.64210 31.34178 211.92369 1.000 38.91589 336 LYS D CA 1
ATOM 2474 C C . LYS A 1 336 ? -17.53094 32.17382 212.80282 1.000 42.38466 336 LYS D C 1
ATOM 2475 O O . LYS A 1 336 ? -18.59289 32.57603 212.41090 1.000 52.21942 336 LYS D O 1
ATOM 2481 N N . VAL A 1 337 ? -17.08285 32.43761 214.00783 1.000 34.96261 337 VAL D N 1
ATOM 2482 C CA . VAL A 1 337 ? -17.81669 33.25663 214.90895 1.000 35.69787 337 VAL D CA 1
ATOM 2483 C C . VAL A 1 337 ? -16.85151 34.28843 215.35603 1.000 43.19261 337 VAL D C 1
ATOM 2484 O O . VAL A 1 337 ? -15.93853 33.99020 216.08596 1.000 34.30828 337 VAL D O 1
ATOM 2488 N N . PHE A 1 338 ? -17.04933 35.51551 214.93617 1.000 53.37379 338 PHE D N 1
ATOM 2489 C CA . PHE A 1 338 ? -16.17314 36.57932 215.36126 1.000 47.49585 338 PHE D CA 1
ATOM 2490 C C . PHE A 1 338 ? -14.71419 36.36512 215.04718 1.000 38.91226 338 PHE D C 1
ATOM 2491 O O . PHE A 1 338 ? -14.35425 36.23019 213.91415 1.000 35.66028 338 PHE D O 1
ATOM 2499 N N . ASP A 1 339 ? -13.87215 36.39588 216.06316 1.000 41.94775 339 ASP D N 1
ATOM 2500 C CA . ASP A 1 339 ? -12.44418 36.22667 215.91108 1.000 41.52308 339 ASP D CA 1
ATOM 2501 C C . ASP A 1 339 ? -12.02840 34.78059 215.99891 1.000 42.49881 339 ASP D C 1
ATOM 2502 O O . ASP A 1 339 ? -10.88346 34.47043 215.84883 1.000 52.46948 339 ASP D O 1
ATOM 2507 N N . PHE A 1 340 ? -12.98853 33.90672 216.23984 1.000 48.10994 340 PHE D N 1
ATOM 2508 C CA . PHE A 1 340 ? -12.77175 32.48766 216.41368 1.000 44.78810 340 PHE D CA 1
ATOM 2509 C C . PHE A 1 340 ? -13.25193 31.61686 215.29060 1.000 44.66752 340 PHE D C 1
ATOM 2510 O O . PHE A 1 340 ? -14.18690 31.94609 214.61667 1.000 47.83251 340 PHE D O 1
ATOM 2518 N N . THR A 1 341 ? -12.59712 30.47978 215.11744 1.000 47.35163 341 THR D N 1
ATOM 2519 C CA . THR A 1 341 ? -12.98531 29.53196 214.09235 1.000 46.27447 341 THR D CA 1
ATOM 2520 C C . THR A 1 341 ? -13.21248 28.24191 214.84722 1.000 47.43059 341 THR D C 1
ATOM 2521 O O . THR A 1 341 ? -12.44250 27.94168 215.76815 1.000 47.98993 341 THR D O 1
ATOM 2525 N N . ALA A 1 342 ? -14.30061 27.53112 214.52718 1.000 55.18792 342 ALA D N 1
ATOM 2526 C CA . ALA A 1 342 ? -14.59879 26.21810 215.11104 1.000 46.87415 342 ALA D CA 1
ATOM 2527 C C . ALA A 1 342 ? -14.81400 25.21126 213.98193 1.000 52.88969 342 ALA D C 1
ATOM 2528 O O . ALA A 1 342 ? -15.50198 25.52648 212.99299 1.000 66.40551 342 ALA D O 1
ATOM 2530 N N . ALA A 1 343 ? -14.22818 24.00715 214.12278 1.000 39.29323 343 ALA D N 1
ATOM 2531 C CA . ALA A 1 343 ? -14.31138 23.00428 213.06367 1.000 35.97331 343 ALA D CA 1
ATOM 2532 C C . ALA A 1 343 ? -14.23558 21.60420 213.64151 1.000 43.65329 343 ALA D C 1
ATOM 2533 O O . ALA A 1 343 ? -13.55158 21.36198 214.63846 1.000 48.52641 343 ALA D O 1
ATOM 2535 N N . SER A 1 344 ? -14.85375 20.66638 212.92542 1.000 47.97397 344 SER D N 1
ATOM 2536 C CA . SER A 1 344 ? -14.91996 19.26335 213.31327 1.000 47.22171 344 SER D CA 1
ATOM 2537 C C . SER A 1 344 ? -14.84214 18.40548 212.06017 1.000 48.91538 344 SER D C 1
ATOM 2538 O O . SER A 1 344 ? -15.22312 18.83066 210.95823 1.000 48.29306 344 SER D O 1
ATOM 2541 N N . ALA A 1 345 ? -14.27533 17.21937 212.22502 1.000 51.92270 345 ALA D N 1
ATOM 2542 C CA . ALA A 1 345 ? -14.26552 16.22349 211.17190 1.000 45.80779 345 ALA D CA 1
ATOM 2543 C C . ALA A 1 345 ? -14.36972 14.85943 211.82375 1.000 51.70676 345 ALA D C 1
ATOM 2544 O O . ALA A 1 345 ? -13.82371 14.63622 212.91271 1.000 57.34546 345 ALA D O 1
ATOM 2546 N N . GLY A 1 346 ? -15.06588 13.95361 211.17468 1.000 44.61045 346 GLY D N 1
ATOM 2547 C CA . GLY A 1 346 ? -15.06807 12.63955 211.74553 1.000 46.00279 346 GLY D CA 1
ATOM 2548 C C . GLY A 1 346 ? -15.99004 12.55056 212.94456 1.000 44.01895 346 GLY D C 1
ATOM 2549 O O . GLY A 1 346 ? -16.86990 13.37567 213.18468 1.000 41.86997 346 GLY D O 1
ATOM 2550 N N . VAL A 1 347 ? -15.75917 11.53944 213.70743 1.000 55.79693 347 VAL D N 1
ATOM 2551 C CA . VAL A 1 347 ? -16.66918 11.26646 214.80144 1.000 58.46407 347 VAL D CA 1
ATOM 2552 C C . VAL A 1 347 ? -16.39599 12.18428 215.99353 1.000 58.88324 347 VAL D C 1
ATOM 2553 O O . VAL A 1 347 ? -15.29590 12.70408 216.21855 1.000 60.42247 347 VAL D O 1
ATOM 2557 N N . ASN A 1 348 ? -17.46092 12.43937 216.71960 1.000 64.08507 348 ASN D N 1
ATOM 2558 C CA . ASN A 1 348 ? -17.44076 13.18023 217.95668 1.000 63.73632 348 ASN D CA 1
ATOM 2559 C C . ASN A 1 348 ? -17.69286 12.22914 219.13158 1.000 57.66475 348 ASN D C 1
ATOM 2560 O O . ASN A 1 348 ? -18.18805 11.11824 218.94148 1.000 64.24600 348 ASN D O 1
ATOM 2565 N N . GLU A 1 349 ? -17.37375 12.67395 220.35562 1.000 53.07006 349 GLU D N 1
ATOM 2566 C CA . GLU A 1 349 ? -17.51384 11.80984 221.53853 1.000 54.71855 349 GLU D CA 1
ATOM 2567 C C . GLU A 1 349 ? -18.89494 11.16004 221.63851 1.000 58.53830 349 GLU D C 1
ATOM 2568 O O . GLU A 1 349 ? -19.00613 9.93804 221.84237 1.000 60.12324 349 GLU D O 1
ATOM 2574 N N . GLN A 1 350 ? -19.95882 11.96622 221.53864 1.000 49.72431 350 GLN D N 1
ATOM 2575 C CA . GLN A 1 350 ? -21.29090 11.41142 221.71862 1.000 49.04223 350 GLN D CA 1
ATOM 2576 C C . GLN A 1 350 ? -21.59910 10.39759 220.63352 1.000 53.14714 350 GLN D C 1
ATOM 2577 O O . GLN A 1 350 ? -22.00627 9.25962 220.91541 1.000 49.06287 350 GLN D O 1
ATOM 2583 N N . MET A 1 351 ? -21.34308 10.77469 219.37955 1.000 62.43878 351 MET D N 1
ATOM 2584 C CA . MET A 1 351 ? -21.61127 9.87085 218.27746 1.000 64.79116 351 MET D CA 1
ATOM 2585 C C . MET A 1 351 ? -20.68146 8.65970 218.28329 1.000 56.78771 351 MET D C 1
ATOM 2586 O O . MET A 1 351 ? -21.01165 7.62582 217.69319 1.000 50.25976 351 MET D O 1
ATOM 2591 N N . ALA A 1 352 ? -19.52042 8.76745 218.92326 1.000 58.58783 352 ALA D N 1
ATOM 2592 C CA . ALA A 1 352 ? -18.63260 7.61430 219.02910 1.000 61.06017 352 ALA D CA 1
ATOM 2593 C C . ALA A 1 352 ? -19.17672 6.59427 220.01200 1.000 59.91355 352 ALA D C 1
ATOM 2594 O O . ALA A 1 352 ? -19.21892 5.39531 219.70987 1.000 58.13946 352 ALA D O 1
ATOM 2596 N N . LYS A 1 353 ? -19.60761 7.04721 221.20107 1.000 56.53506 353 LYS D N 1
ATOM 2597 C CA . LYS A 1 353 ? -20.20373 6.09120 222.13198 1.000 53.90154 353 LYS D CA 1
ATOM 2598 C C . LYS A 1 353 ? -21.51384 5.52747 221.58497 1.000 59.76766 353 LYS D C 1
ATOM 2599 O O . LYS A 1 353 ? -21.79702 4.33749 221.77685 1.000 57.39925 353 LYS D O 1
ATOM 2605 N N . GLU A 1 354 ? -22.32173 6.34867 220.89009 1.000 64.28872 354 GLU D N 1
ATOM 2606 C CA . GLU A 1 354 ? -23.55384 5.79193 220.33607 1.000 62.80884 354 GLU D CA 1
ATOM 2607 C C . GLU A 1 354 ? -23.24003 4.85701 219.17796 1.000 62.49037 354 GLU D C 1
ATOM 2608 O O . GLU A 1 354 ? -24.05618 3.98717 218.86689 1.000 67.36082 354 GLU D O 1
ATOM 2614 N N . ALA A 1 355 ? -22.07203 5.00190 218.54793 1.000 65.46831 355 ALA D N 1
ATOM 2615 C CA . ALA A 1 355 ? -21.58622 4.01493 217.58780 1.000 62.94142 355 ALA D CA 1
ATOM 2616 C C . ALA A 1 355 ? -20.89338 2.84074 218.26465 1.000 56.05461 355 ALA D C 1
ATOM 2617 O O . ALA A 1 355 ? -20.45456 1.90975 217.58852 1.000 50.93403 355 ALA D O 1
ATOM 2619 N N . GLY A 1 356 ? -20.74033 2.89557 219.57965 1.000 62.05671 356 GLY D N 1
ATOM 2620 C CA . GLY A 1 356 ? -20.19748 1.77240 220.30050 1.000 61.12930 356 GLY D CA 1
ATOM 2621 C C . GLY A 1 356 ? -18.72352 1.52518 220.15242 1.000 57.74854 356 GLY D C 1
ATOM 2622 O O . GLY A 1 356 ? -18.26768 0.42608 220.47728 1.000 69.67588 356 GLY D O 1
ATOM 2623 N N . LEU A 1 357 ? -17.96039 2.50012 219.67250 1.000 54.28752 357 LEU D N 1
ATOM 2624 C CA . LEU A 1 357 ? -16.52242 2.31991 219.52343 1.000 59.83222 357 LEU D CA 1
ATOM 2625 C C . LEU A 1 357 ? -15.79432 2.65765 220.82044 1.000 73.01729 357 LEU D C 1
ATOM 2626 O O . LEU A 1 357 ? -16.16814 3.60062 221.52956 1.000 76.23091 357 LEU D O 1
ATOM 2631 N N . ASP A 1 358 ? -14.71342 1.92844 221.10832 1.000 74.36291 358 ASP D N 1
ATOM 2632 C CA . ASP A 1 358 ? -13.95134 2.19918 222.32432 1.000 75.31048 358 ASP D CA 1
ATOM 2633 C C . ASP A 1 358 ? -12.69924 2.93204 221.88135 1.000 70.65296 358 ASP D C 1
ATOM 2634 O O . ASP A 1 358 ? -11.97834 2.46002 220.99727 1.000 71.94979 358 ASP D O 1
ATOM 2639 N N . TYR A 1 359 ? -12.50403 4.11494 222.45248 1.000 65.53077 359 TYR D N 1
ATOM 2640 C CA . TYR A 1 359 ? -11.60588 5.14185 221.96156 1.000 61.67049 359 TYR D CA 1
ATOM 2641 C C . TYR A 1 359 ? -10.99273 5.84962 223.14362 1.000 61.60936 359 TYR D C 1
ATOM 2642 O O . TYR A 1 359 ? -11.44571 5.71857 224.28062 1.000 60.05514 359 TYR D O 1
ATOM 2651 N N . PHE A 1 360 ? -9.98761 6.65050 222.84467 1.000 69.41709 360 PHE D N 1
ATOM 2652 C CA . PHE A 1 360 ? -9.43543 7.57230 223.80775 1.000 66.18443 360 PHE D CA 1
ATOM 2653 C C . PHE A 1 360 ? -9.27423 8.94635 223.17290 1.000 58.78455 360 PHE D C 1
ATOM 2654 O O . PHE A 1 360 ? -9.36925 9.14250 221.94893 1.000 44.73028 360 PHE D O 1
ATOM 2662 N N . THR A 1 361 ? -9.09505 9.90922 224.05400 1.000 68.21234 361 THR D N 1
ATOM 2663 C CA . THR A 1 361 ? -9.13484 11.30727 223.68816 1.000 65.74587 361 THR D CA 1
ATOM 2664 C C . THR A 1 361 ? -7.84771 12.01502 224.10320 1.000 66.20201 361 THR D C 1
ATOM 2665 O O . THR A 1 361 ? -7.20374 11.63680 225.09113 1.000 69.73255 361 THR D O 1
ATOM 2669 N N . VAL A 1 362 ? -7.44958 13.03904 223.34130 1.000 55.40107 362 VAL D N 1
ATOM 2670 C CA . VAL A 1 362 ? -6.34843 13.88281 223.79235 1.000 49.49314 362 VAL D CA 1
ATOM 2671 C C . VAL A 1 362 ? -6.53823 15.28990 223.26752 1.000 43.34356 362 VAL D C 1
ATOM 2672 O O . VAL A 1 362 ? -7.13723 15.49512 222.21156 1.000 50.16861 362 VAL D O 1
ATOM 2676 N N . ILE A 1 363 ? -6.06104 16.27274 224.03661 1.000 45.11182 363 ILE D N 1
ATOM 2677 C CA . ILE A 1 363 ? -6.18783 17.69180 223.68877 1.000 51.01750 363 ILE D CA 1
ATOM 2678 C C . ILE A 1 363 ? -4.82872 18.37757 223.82080 1.000 47.98846 363 ILE D C 1
ATOM 2679 O O . ILE A 1 363 ? -4.19569 18.30435 224.87977 1.000 57.00063 363 ILE D O 1
ATOM 2684 N N . ALA A 1 364 ? -4.38864 19.07662 222.77186 1.000 36.56904 364 ALA D N 1
ATOM 2685 C CA . ALA A 1 364 ? -3.08654 19.74541 222.82989 1.000 41.67814 364 ALA D CA 1
ATOM 2686 C C . ALA A 1 364 ? -3.01937 20.98550 221.93703 1.000 48.76265 364 ALA D C 1
ATOM 2687 O O . ALA A 1 364 ? -2.66443 20.90457 220.75000 1.000 52.67874 364 ALA D O 1
ATOM 2689 N N . PRO A 1 365 ? -3.28316 22.16547 222.50117 1.000 48.63800 365 PRO D N 1
ATOM 2690 C CA . PRO A 1 365 ? -3.06599 23.42052 221.75430 1.000 45.01372 365 PRO D CA 1
ATOM 2691 C C . PRO A 1 365 ? -1.59295 23.74332 221.49728 1.000 52.90915 365 PRO D C 1
ATOM 2692 O O . PRO A 1 365 ? -0.69299 23.34009 222.23920 1.000 60.65334 365 PRO D O 1
ATOM 2696 N N . SER A 1 366 ? -1.35787 24.47840 220.40836 1.000 53.45697 366 SER D N 1
ATOM 2697 C CA . SER A 1 366 ? -0.02286 24.70925 219.86233 1.000 51.98510 366 SER D CA 1
ATOM 2698 C C . SER A 1 366 ? -0.06570 25.94336 218.97047 1.000 50.16327 366 SER D C 1
ATOM 2699 O O . SER A 1 366 ? -1.14264 26.36558 218.53156 1.000 50.92067 366 SER D O 1
ATOM 2702 N N . PRO A 1 367 ? 1.08639 26.54521 218.68450 1.000 45.18067 367 PRO D N 1
ATOM 2703 C CA . PRO A 1 367 ? 1.08956 27.81929 217.93364 1.000 50.32092 367 PRO D CA 1
ATOM 2704 C C . PRO A 1 367 ? 0.76049 27.72051 216.43064 1.000 50.57496 367 PRO D C 1
ATOM 2705 O O . PRO A 1 367 ? 1.16632 26.80653 215.71153 1.000 52.75145 367 PRO D O 1
ATOM 2709 N N . ASP A 1 368 ? 0.01464 28.72968 215.98478 1.000 57.61072 368 ASP D N 1
ATOM 2710 C CA . ASP A 1 368 ? -0.36338 28.96090 214.59682 1.000 43.98961 368 ASP D CA 1
ATOM 2711 C C . ASP A 1 368 ? 0.84459 28.96381 213.67778 1.000 45.88377 368 ASP D C 1
ATOM 2712 O O . ASP A 1 368 ? 0.83045 28.36793 212.59471 1.000 47.25302 368 ASP D O 1
ATOM 2717 N N . ARG A 1 369 ? 1.90371 29.65159 214.10382 1.000 49.39051 369 ARG D N 1
ATOM 2718 C CA . ARG A 1 369 ? 3.14970 29.76348 213.36978 1.000 40.43137 369 ARG D CA 1
ATOM 2719 C C . ARG A 1 369 ? 4.27873 29.69619 214.37774 1.000 39.55162 369 ARG D C 1
ATOM 2720 O O . ARG A 1 369 ? 4.04475 29.53509 215.57473 1.000 50.49340 369 ARG D O 1
ATOM 2728 N N . ALA A 1 370 ? 5.51573 29.81305 213.89870 1.000 42.23305 370 ALA D N 1
ATOM 2729 C CA . ALA A 1 370 ? 6.64277 29.87176 214.82267 1.000 53.75765 370 ALA D CA 1
ATOM 2730 C C . ALA A 1 370 ? 6.40499 30.97869 215.85380 1.000 52.14980 370 ALA D C 1
ATOM 2731 O O . ALA A 1 370 ? 6.04316 32.11578 215.50294 1.000 47.56737 370 ALA D O 1
ATOM 2733 N N . HIS A 1 371 ? 6.58298 30.61651 217.13575 1.000 54.25463 371 HIS D N 1
ATOM 2734 C CA . HIS A 1 371 ? 6.16515 31.47845 218.24287 1.000 64.93966 371 HIS D CA 1
ATOM 2735 C C . HIS A 1 371 ? 6.73837 32.88938 218.12900 1.000 66.04122 371 HIS D C 1
ATOM 2736 O O . HIS A 1 371 ? 6.08554 33.84943 218.56214 1.000 66.32081 371 HIS D O 1
ATOM 2743 N N . TYR A 1 372 ? 7.96638 33.02724 217.57897 1.000 63.32654 372 TYR D N 1
ATOM 2744 C CA . TYR A 1 372 ? 8.62857 34.32216 217.36409 1.000 71.62832 372 TYR D CA 1
ATOM 2745 C C . TYR A 1 372 ? 8.08065 35.09238 216.16620 1.000 64.04826 372 TYR D C 1
ATOM 2746 O O . TYR A 1 372 ? 8.36484 36.29435 216.04033 1.000 53.93504 372 TYR D O 1
ATOM 2755 N N . TYR A 1 373 ? 7.35451 34.40960 215.22915 1.000 48.31072 373 TYR D N 1
ATOM 2756 C CA . TYR A 1 373 ? 6.79358 35.11882 214.08625 1.000 53.38056 373 TYR D CA 1
ATOM 2757 C C . TYR A 1 373 ? 5.57772 35.92697 214.50739 1.000 66.76077 373 TYR D C 1
ATOM 2758 O O . TYR A 1 373 ? 4.80569 35.49899 215.39337 1.000 76.10344 373 TYR D O 1
ATOM 2767 N N . PRO A 1 374 ? 5.34588 37.08007 213.90453 1.000 66.26675 374 PRO D N 1
ATOM 2768 C CA . PRO A 1 374 ? 4.20003 37.93121 214.28266 1.000 59.34575 374 PRO D CA 1
ATOM 2769 C C . PRO A 1 374 ? 2.85092 37.28546 213.95464 1.000 61.45691 374 PRO D C 1
ATOM 2770 O O . PRO A 1 374 ? 2.71577 36.58760 212.94557 1.000 66.98593 374 PRO D O 1
ATOM 2774 N N . GLN A 1 375 ? 1.85400 37.59953 214.77471 1.000 63.36225 375 GLN D N 1
ATOM 2775 C CA . GLN A 1 375 ? 0.44992 37.11476 214.68871 1.000 55.54395 375 GLN D CA 1
ATOM 2776 C C . GLN A 1 375 ? 0.30769 35.61176 214.88055 1.000 56.62854 375 GLN D C 1
ATOM 2777 O O . GLN A 1 375 ? -0.64943 35.00397 214.38451 1.000 58.16434 375 GLN D O 1
ATOM 2783 N N . ALA A 1 376 ? 1.23662 34.99753 215.59544 1.000 61.20898 376 ALA D N 1
ATOM 2784 C CA . ALA A 1 376 ? 1.03641 33.62552 215.99830 1.000 55.87584 376 ALA D CA 1
ATOM 2785 C C . ALA A 1 376 ? -0.14856 33.56060 216.95433 1.000 54.54585 376 ALA D C 1
ATOM 2786 O O . ALA A 1 376 ? -0.23340 34.34151 217.89842 1.000 57.59438 376 ALA D O 1
ATOM 2788 N N . ASN A 1 377 ? -1.08771 32.66878 216.70527 1.000 48.15392 377 ASN D N 1
ATOM 2789 C CA . ASN A 1 377 ? -2.07772 32.38182 217.73027 1.000 44.72857 377 ASN D CA 1
ATOM 2790 C C . ASN A 1 377 ? -1.93193 30.94774 218.20510 1.000 42.56166 377 ASN D C 1
ATOM 2791 O O . ASN A 1 377 ? -1.15907 30.16568 217.66399 1.000 38.27128 377 ASN D O 1
ATOM 2796 N N . TYR A 1 378 ? -2.63394 30.62473 219.27209 1.000 52.66499 378 TYR D N 1
ATOM 2797 C CA . TYR A 1 378 ? -2.64214 29.26867 219.80894 1.000 49.73794 378 TYR D CA 1
ATOM 2798 C C . TYR A 1 378 ? -3.98525 28.63893 219.46192 1.000 53.66816 378 TYR D C 1
ATOM 2799 O O . TYR A 1 378 ? -5.02616 29.06903 219.96801 1.000 53.56570 378 TYR D O 1
ATOM 2808 N N . ILE A 1 379 ? -3.97244 27.66303 218.56181 1.000 41.35466 379 ILE D N 1
ATOM 2809 C CA . ILE A 1 379 ? -5.19956 26.94825 218.25478 1.000 34.42860 379 ILE D CA 1
ATOM 2810 C C . ILE A 1 379 ? -5.31870 25.81916 219.25865 1.000 45.52304 379 ILE D C 1
ATOM 2811 O O . ILE A 1 379 ? -4.31476 25.36094 219.80656 1.000 57.03389 379 ILE D O 1
ATOM 2816 N N . ARG A 1 380 ? -6.54176 25.37832 219.53765 1.000 43.02611 380 ARG D N 1
ATOM 2817 C CA . ARG A 1 380 ? -6.75592 24.22626 220.39853 1.000 41.28810 380 ARG D CA 1
ATOM 2818 C C . ARG A 1 380 ? -7.28413 23.08544 219.54642 1.000 38.76938 380 ARG D C 1
ATOM 2819 O O . ARG A 1 380 ? -8.31413 23.22768 218.88647 1.000 33.39605 380 ARG D O 1
ATOM 2827 N N . LEU A 1 381 ? -6.57130 21.97233 219.55327 1.000 45.68065 381 LEU D N 1
ATOM 2828 C CA . LEU A 1 381 ? -6.98652 20.78447 218.83015 1.000 47.63355 381 LEU D CA 1
ATOM 2829 C C . LEU A 1 381 ? -7.36865 19.69442 219.81404 1.000 45.38555 381 LEU D C 1
ATOM 2830 O O . LEU A 1 381 ? -6.67866 19.43620 220.81699 1.000 38.18701 381 LEU D O 1
ATOM 2835 N N . LYS A 1 382 ? -8.46777 19.05563 219.50901 1.000 37.31551 382 LYS D N 1
ATOM 2836 C CA . LYS A 1 382 ? -8.83094 17.84061 220.17989 1.000 48.09824 382 LYS D CA 1
ATOM 2837 C C . LYS A 1 382 ? -8.86715 16.71973 219.17476 1.000 43.15046 382 LYS D C 1
ATOM 2838 O O . LYS A 1 382 ? -9.42516 16.88294 218.08780 1.000 35.13347 382 LYS D O 1
ATOM 2844 N N . LEU A 1 383 ? -8.31432 15.57260 219.58061 1.000 58.55261 383 LEU D N 1
ATOM 2845 C CA . LEU A 1 383 ? -8.17854 14.36767 218.76547 1.000 56.78792 383 LEU D CA 1
ATOM 2846 C C . LEU A 1 383 ? -8.84070 13.15770 219.43336 1.000 48.22888 383 LEU D C 1
ATOM 2847 O O . LEU A 1 383 ? -8.53272 12.82252 220.59131 1.000 44.36871 383 LEU D O 1
ATOM 2852 N N . ILE A 1 384 ? -9.69584 12.46992 218.67831 1.000 37.74071 384 ILE D N 1
ATOM 2853 C CA . ILE A 1 384 ? -10.37401 11.26998 219.13720 1.000 38.36819 384 ILE D CA 1
ATOM 2854 C C . ILE A 1 384 ? -9.79923 10.10297 218.34105 1.000 47.49822 384 ILE D C 1
ATOM 2855 O O . ILE A 1 384 ? -10.04930 9.95815 217.12805 1.000 48.93185 384 ILE D O 1
ATOM 2860 N N . VAL A 1 385 ? -9.03634 9.24778 219.01793 1.000 54.22250 385 VAL D N 1
ATOM 2861 C CA . VAL A 1 385 ? -8.41755 8.09275 218.36778 1.000 52.78195 385 VAL D CA 1
ATOM 2862 C C . VAL A 1 385 ? -9.00474 6.75679 218.82565 1.000 54.29923 385 VAL D C 1
ATOM 2863 O O . VAL A 1 385 ? -9.11674 6.49168 220.02362 1.000 44.13870 385 VAL D O 1
ATOM 2867 N N . GLU A 1 386 ? -9.37491 5.92296 217.85757 1.000 53.28103 386 GLU D N 1
ATOM 2868 C CA . GLU A 1 386 ? -9.95711 4.60902 218.12744 1.000 61.20109 386 GLU D CA 1
ATOM 2869 C C . GLU A 1 386 ? -8.97824 3.61680 218.76129 1.000 63.18754 386 GLU D C 1
ATOM 2870 O O . GLU A 1 386 ? -7.79126 3.60164 218.43625 1.000 57.66709 386 GLU D O 1
ATOM 2876 N N . LYS A 1 387 ? -9.49734 2.79378 219.66822 1.000 60.24615 387 LYS D N 1
ATOM 2877 C CA . LYS A 1 387 ? -8.70547 1.78157 220.36808 1.000 55.82795 387 LYS D CA 1
ATOM 2878 C C . LYS A 1 387 ? -8.30969 0.59661 219.48393 1.000 66.56605 387 LYS D C 1
ATOM 2879 O O . LYS A 1 387 ? -9.00378 0.26283 218.52392 1.000 83.23726 387 LYS D O 1
ATOM 2881 N N . GLY A 1 388 ? -7.18778 -0.03461 219.82482 1.000 50.93372 388 GLY D N 1
ATOM 2882 C CA . GLY A 1 388 ? -6.68099 -1.18561 219.09467 1.000 53.10921 388 GLY D CA 1
ATOM 2883 C C . GLY A 1 388 ? -6.07899 -0.84255 217.74669 1.000 52.32954 388 GLY D C 1
ATOM 2884 O O . GLY A 1 388 ? -4.90804 -1.12271 217.48961 1.000 52.63744 388 GLY D O 1
ATOM 2885 N N . SER A 1 389 ? -6.90192 -0.24632 216.88778 1.000 63.97124 389 SER D N 1
ATOM 2886 C CA . SER A 1 389 ? -6.49791 0.15776 215.54481 1.000 63.06717 389 SER D CA 1
ATOM 2887 C C . SER A 1 389 ? -5.41474 1.23259 215.54689 1.000 67.06815 389 SER D C 1
ATOM 2888 O O . SER A 1 389 ? -4.49677 1.20054 214.72686 1.000 76.98962 389 SER D O 1
ATOM 2891 N N . TRP A 1 390 ? -5.78656 2.18156 216.38502 1.000 60.41575 390 TRP D N 1
ATOM 2892 C CA . TRP A 1 390 ? -5.17835 3.43843 216.67213 1.000 57.65863 390 TRP D CA 1
ATOM 2893 C C . TRP A 1 390 ? -5.49322 4.47559 215.64426 1.000 61.98975 390 TRP D C 1
ATOM 2894 O O . TRP A 1 390 ? -4.84007 5.46850 215.55035 1.000 56.54858 390 TRP D O 1
ATOM 2905 N N . ARG A 1 391 ? -6.54929 4.22784 214.89827 1.000 68.23620 391 ARG D N 1
ATOM 2906 C CA . ARG A 1 391 ? -7.02418 5.11804 213.85939 1.000 54.93155 391 ARG D CA 1
ATOM 2907 C C . ARG A 1 391 ? -7.53596 6.43206 214.38056 1.000 45.40838 391 ARG D C 1
ATOM 2908 O O . ARG A 1 391 ? -8.04091 6.49002 215.45058 1.000 40.21204 391 ARG D O 1
ATOM 2910 N N . VAL A 1 392 ? -7.40182 7.49912 213.61067 1.000 34.62387 392 VAL D N 1
ATOM 2911 C CA . VAL A 1 392 ? -7.89660 8.77816 214.03683 1.000 44.72794 392 VAL D CA 1
ATOM 2912 C C . VAL A 1 392 ? -9.27562 8.79644 213.45789 1.000 43.41437 392 VAL D C 1
ATOM 2913 O O . VAL A 1 392 ? -9.42368 8.69860 212.26888 1.000 44.48471 392 VAL D O 1
ATOM 2917 N N . ILE A 1 393 ? -10.28457 8.91450 214.30394 1.000 42.10646 393 ILE D N 1
ATOM 2918 C CA . ILE A 1 393 ? -11.67159 8.87878 213.84498 1.000 41.77170 393 ILE D CA 1
ATOM 2919 C C . ILE A 1 393 ? -12.39537 10.18886 214.07016 1.000 47.77482 393 ILE D C 1
ATOM 2920 O O . ILE A 1 393 ? -13.55037 10.32410 213.63122 1.000 55.07196 393 ILE D O 1
ATOM 2925 N N . GLY A 1 394 ? -11.78120 11.14769 214.74324 1.000 36.61662 394 GLY D N 1
ATOM 2926 C CA . GLY A 1 394 ? -12.39699 12.44678 214.80341 1.000 36.58685 394 GLY D CA 1
ATOM 2927 C C . GLY A 1 394 ? -11.45180 13.49757 215.33049 1.000 43.28814 394 GLY D C 1
ATOM 2928 O O . GLY A 1 394 ? -10.55982 13.19534 216.13343 1.000 47.48349 394 GLY D O 1
ATOM 2929 N N . ALA A 1 395 ? -11.59562 14.73265 214.84464 1.000 48.43952 395 ALA D N 1
ATOM 2930 C CA . ALA A 1 395 ? -10.84243 15.83947 215.41174 1.000 48.39808 395 ALA D CA 1
ATOM 2931 C C . ALA A 1 395 ? -11.68123 17.11160 215.42591 1.000 39.07834 395 ALA D C 1
ATOM 2932 O O . ALA A 1 395 ? -12.51222 17.35183 214.54597 1.000 45.02072 395 ALA D O 1
ATOM 2934 N N . GLN A 1 396 ? -11.44606 17.92445 216.44199 1.000 34.96865 396 GLN D N 1
ATOM 2935 C CA . GLN A 1 396 ? -12.08885 19.21054 216.56916 1.000 34.47949 396 GLN D CA 1
ATOM 2936 C C . GLN A 1 396 ? -11.01068 20.22333 216.86423 1.000 33.50453 396 GLN D C 1
ATOM 2937 O O . GLN A 1 396 ? -10.03570 19.92410 217.56416 1.000 33.85011 396 GLN D O 1
ATOM 2943 N N . GLY A 1 397 ? -11.19351 21.41242 216.31937 1.000 31.96877 397 GLY D N 1
ATOM 2944 C CA . GLY A 1 397 ? -10.32233 22.50525 216.64446 1.000 31.84612 397 GLY D CA 1
ATOM 2945 C C . GLY A 1 397 ? -11.07012 23.81235 216.74364 1.000 37.69995 397 GLY D C 1
ATOM 2946 O O . GLY A 1 397 ? -11.94810 24.10259 215.91570 1.000 37.65935 397 GLY D O 1
ATOM 2947 N N . VAL A 1 398 ? -10.70195 24.63219 217.73172 1.000 34.01048 398 VAL D N 1
ATOM 2948 C CA . VAL A 1 398 ? -11.29773 25.94726 217.92389 1.000 35.20464 398 VAL D CA 1
ATOM 2949 C C . VAL A 1 398 ? -10.18856 26.93404 218.25996 1.000 35.41342 398 VAL D C 1
ATOM 2950 O O . VAL A 1 398 ? -9.14260 26.56182 218.81088 1.000 34.88611 398 VAL D O 1
ATOM 2954 N N . GLY A 1 399 ? -10.42437 28.21411 217.99411 1.000 38.33176 399 GLY D N 1
ATOM 2955 C CA . GLY A 1 399 ? -9.44220 29.22192 218.34919 1.000 34.72011 399 GLY D CA 1
ATOM 2956 C C . GLY A 1 399 ? -9.37503 30.47100 217.49832 1.000 38.11213 399 GLY D C 1
ATOM 2957 O O . GLY A 1 399 ? -10.11804 30.63123 216.53137 1.000 37.51712 399 GLY D O 1
ATOM 2958 N N . MET A 1 400 ? -8.39489 31.27982 217.76238 1.000 56.87753 400 MET D N 1
ATOM 2959 C CA . MET A 1 400 ? -8.19774 32.44587 216.98550 1.000 60.63509 400 MET D CA 1
ATOM 2960 C C . MET A 1 400 ? -6.97783 32.05376 216.22441 1.000 65.12723 400 MET D C 1
ATOM 2961 O O . MET A 1 400 ? -6.01987 31.63354 216.83233 1.000 77.26635 400 MET D O 1
ATOM 2966 N N . GLY A 1 401 ? -6.99186 32.15991 214.91143 1.000 54.11888 401 GLY D N 1
ATOM 2967 C CA . GLY A 1 401 ? -5.81995 31.78581 214.15734 1.000 45.80745 401 GLY D CA 1
ATOM 2968 C C . GLY A 1 401 ? -6.22814 30.82400 213.11225 1.000 35.70783 401 GLY D C 1
ATOM 2969 O O . GLY A 1 401 ? -7.39517 30.64120 212.93227 1.000 44.12237 401 GLY D O 1
ATOM 2970 N N . GLU A 1 402 ? -5.28426 30.20692 212.43014 1.000 34.68298 402 GLU D N 1
ATOM 2971 C CA . GLU A 1 402 ? -5.65245 29.28410 211.39005 1.000 49.12733 402 GLU D CA 1
ATOM 2972 C C . GLU A 1 402 ? -5.89564 27.92207 211.95491 1.000 51.35194 402 GLU D C 1
ATOM 2973 O O . GLU A 1 402 ? -4.98475 27.19190 212.21779 1.000 43.42517 402 GLU D O 1
ATOM 2979 N N . VAL A 1 403 ? -7.15469 27.57625 212.13292 1.000 39.18010 403 VAL D N 1
ATOM 2980 C CA . VAL A 1 403 ? -7.45888 26.23625 212.59878 1.000 39.96496 403 VAL D CA 1
ATOM 2981 C C . VAL A 1 403 ? -7.87706 25.43845 211.37070 1.000 33.93675 403 VAL D C 1
ATOM 2982 O O . VAL A 1 403 ? -7.52325 24.26341 211.22956 1.000 31.55337 403 VAL D O 1
ATOM 2986 N N . ALA A 1 404 ? -8.53698 26.11366 210.42380 1.000 35.41104 404 ALA D N 1
ATOM 2987 C CA . ALA A 1 404 ? -9.12314 25.41488 209.28375 1.000 39.19820 404 ALA D CA 1
ATOM 2988 C C . ALA A 1 404 ? -8.08130 24.54880 208.56361 1.000 43.67339 404 ALA D C 1
ATOM 2989 O O . ALA A 1 404 ? -8.37949 23.42490 208.12650 1.000 40.54946 404 ALA D O 1
ATOM 2991 N N . LYS A 1 405 ? -6.85223 25.04562 208.42762 1.000 25.95915 405 LYS D N 1
ATOM 2992 C CA . LYS A 1 405 ? -5.85638 24.21853 207.78549 1.000 26.80364 405 LYS D CA 1
ATOM 2993 C C . LYS A 1 405 ? -5.74357 22.86344 208.49934 1.000 43.17371 405 LYS D C 1
ATOM 2994 O O . LYS A 1 405 ? -5.89176 21.79353 207.87122 1.000 55.87501 405 LYS D O 1
ATOM 3000 N N . ARG A 1 406 ? -5.57452 22.88426 209.83333 1.000 43.31259 406 ARG D N 1
ATOM 3001 C CA . ARG A 1 406 ? -5.32969 21.61914 210.52618 1.000 36.38449 406 ARG D CA 1
ATOM 3002 C C . ARG A 1 406 ? -6.54084 20.69434 210.47312 1.000 34.23152 406 ARG D C 1
ATOM 3003 O O . ARG A 1 406 ? -6.37504 19.47632 210.42098 1.000 41.17864 406 ARG D O 1
ATOM 3011 N N . ILE A 1 407 ? -7.75276 21.23354 210.42923 1.000 30.76604 407 ILE D N 1
ATOM 3012 C CA . ILE A 1 407 ? -8.88991 20.32574 210.27417 1.000 42.09822 407 ILE D CA 1
ATOM 3013 C C . ILE A 1 407 ? -9.00804 19.80892 208.82711 1.000 58.13880 407 ILE D C 1
ATOM 3014 O O . ILE A 1 407 ? -9.47923 18.68602 208.61300 1.000 54.63214 407 ILE D O 1
ATOM 3019 N N . ASP A 1 408 ? -8.57096 20.56496 207.80718 1.000 56.16364 408 ASP D N 1
ATOM 3020 C CA . ASP A 1 408 ? -8.58910 19.98812 206.46312 1.000 34.04087 408 ASP D CA 1
ATOM 3021 C C . ASP A 1 408 ? -7.59129 18.83797 206.35295 1.000 41.36235 408 ASP D C 1
ATOM 3022 O O . ASP A 1 408 ? -7.93148 17.75908 205.83384 1.000 44.76449 408 ASP D O 1
ATOM 3027 N N . VAL A 1 409 ? -6.39224 19.00272 206.92693 1.000 51.17379 409 VAL D N 1
ATOM 3028 C CA . VAL A 1 409 ? -5.39841 17.92856 206.88377 1.000 41.92387 409 VAL D CA 1
ATOM 3029 C C . VAL A 1 409 ? -5.86557 16.71955 207.69565 1.000 48.98699 409 VAL D C 1
ATOM 3030 O O . VAL A 1 409 ? -5.83277 15.57560 207.20752 1.000 54.32916 409 VAL D O 1
ATOM 3034 N N . LEU A 1 410 ? -6.34449 16.95848 208.93470 1.000 50.90334 410 LEU D N 1
ATOM 3035 C CA . LEU A 1 410 ? -6.79963 15.85446 209.77359 1.000 41.88200 410 LEU D CA 1
ATOM 3036 C C . LEU A 1 410 ? -8.02576 15.17072 209.18056 1.000 39.87433 410 LEU D C 1
ATOM 3037 O O . LEU A 1 410 ? -8.15795 13.93873 209.27642 1.000 42.21448 410 LEU D O 1
ATOM 3042 N N . SER A 1 411 ? -8.90667 15.93093 208.52567 1.000 29.44369 411 SER D N 1
ATOM 3043 C CA . SER A 1 411 ? -10.04579 15.30719 207.87565 1.000 31.28353 411 SER D CA 1
ATOM 3044 C C . SER A 1 411 ? -9.56398 14.35823 206.79152 1.000 35.99470 411 SER D C 1
ATOM 3045 O O . SER A 1 411 ? -10.05416 13.21832 206.67741 1.000 35.37557 411 SER D O 1
ATOM 3048 N N . THR A 1 412 ? -8.54694 14.79116 206.03153 1.000 35.03493 412 THR D N 1
ATOM 3049 C CA . THR A 1 412 ? -7.95012 13.90517 205.03541 1.000 38.41685 412 THR D CA 1
ATOM 3050 C C . THR A 1 412 ? -7.38329 12.64201 205.67025 1.000 45.07120 412 THR D C 1
ATOM 3051 O O . THR A 1 412 ? -7.59349 11.53410 205.15913 1.000 38.85674 412 THR D O 1
ATOM 3055 N N . ALA A 1 413 ? -6.65023 12.78477 206.77824 1.000 53.72336 413 ALA D N 1
ATOM 3056 C CA . ALA A 1 413 ? -6.08839 11.60761 207.43108 1.000 53.07185 413 ALA D CA 1
ATOM 3057 C C . ALA A 1 413 ? -7.18853 10.64674 207.87002 1.000 58.26166 413 ALA D C 1
ATOM 3058 O O . ALA A 1 413 ? -7.05473 9.41873 207.70887 1.000 52.61496 413 ALA D O 1
ATOM 3060 N N . ILE A 1 414 ? -8.27542 11.19184 208.44612 1.000 56.29602 414 ILE D N 1
ATOM 3061 C CA . ILE A 1 414 ? -9.37953 10.36396 208.92607 1.000 46.58563 414 ILE D CA 1
ATOM 3062 C C . ILE A 1 414 ? -10.01270 9.59619 207.77700 1.000 40.61437 414 ILE D C 1
ATOM 3063 O O . ILE A 1 414 ? -10.29388 8.39723 207.89388 1.000 46.49165 414 ILE D O 1
ATOM 3068 N N . GLN A 1 415 ? -10.22464 10.25936 206.63909 1.000 36.27594 415 GLN D N 1
ATOM 3069 C CA . GLN A 1 415 ? -10.83279 9.54058 205.52603 1.000 39.08420 415 GLN D CA 1
ATOM 3070 C C . GLN A 1 415 ? -9.89598 8.49250 204.91088 1.000 51.14026 415 GLN D C 1
ATOM 3071 O O . GLN A 1 415 ? -10.38015 7.52664 204.30878 1.000 59.86789 415 GLN D O 1
ATOM 3077 N N . ALA A 1 416 ? -8.57595 8.63627 205.09884 1.000 53.42918 416 ALA D N 1
ATOM 3078 C CA . ALA A 1 416 ? -7.55911 7.69015 204.67170 1.000 47.07640 416 ALA D CA 1
ATOM 3079 C C . ALA A 1 416 ? -7.25524 6.63999 205.71257 1.000 48.15091 416 ALA D C 1
ATOM 3080 O O . ALA A 1 416 ? -6.39739 5.78888 205.47744 1.000 60.55406 416 ALA D O 1
ATOM 3082 N N . GLY A 1 417 ? -7.89819 6.70496 206.86860 1.000 52.63143 417 GLY D N 1
ATOM 3083 C CA . GLY A 1 417 ? -7.68031 5.70881 207.89848 1.000 56.01396 417 GLY D CA 1
ATOM 3084 C C . GLY A 1 417 ? -6.33428 5.75752 208.57744 1.000 54.97504 417 GLY D C 1
ATOM 3085 O O . GLY A 1 417 ? -5.83842 4.72439 209.03730 1.000 68.65292 417 GLY D O 1
ATOM 3086 N N . MET A 1 418 ? -5.70909 6.91842 208.63054 1.000 43.52027 418 MET D N 1
ATOM 3087 C CA . MET A 1 418 ? -4.39906 6.99714 209.24851 1.000 42.29116 418 MET D CA 1
ATOM 3088 C C . MET A 1 418 ? -4.44603 6.78198 210.75748 1.000 40.98162 418 MET D C 1
ATOM 3089 O O . MET A 1 418 ? -5.40395 7.16105 211.45056 1.000 46.65531 418 MET D O 1
ATOM 3094 N N . THR A 1 419 ? -3.41912 6.12576 211.25937 1.000 40.41729 419 THR D N 1
ATOM 3095 C CA . THR A 1 419 ? -3.22209 5.98557 212.68935 1.000 40.78028 419 THR D CA 1
ATOM 3096 C C . THR A 1 419 ? -2.31189 7.11537 213.16744 1.000 45.85258 419 THR D C 1
ATOM 3097 O O . THR A 1 419 ? -1.53983 7.68333 212.39448 1.000 44.93632 419 THR D O 1
ATOM 3101 N N . ILE A 1 420 ? -2.41779 7.44524 214.45448 1.000 53.92358 420 ILE D N 1
ATOM 3102 C CA . ILE A 1 420 ? -1.56561 8.47004 215.05857 1.000 44.48742 420 ILE D CA 1
ATOM 3103 C C . ILE A 1 420 ? -0.09466 8.17283 214.84048 1.000 36.82701 420 ILE D C 1
ATOM 3104 O O . ILE A 1 420 ? 0.74448 9.08470 214.82955 1.000 39.39651 420 ILE D O 1
ATOM 3109 N N . ASP A 1 421 ? 0.24013 6.90780 214.64432 1.000 42.16033 421 ASP D N 1
ATOM 3110 C CA . ASP A 1 421 ? 1.62506 6.54060 214.42823 1.000 45.00272 421 ASP D CA 1
ATOM 3111 C C . ASP A 1 421 ? 2.09308 6.94568 213.04626 1.000 44.33684 421 ASP D C 1
ATOM 3112 O O . ASP A 1 421 ? 3.21815 7.42052 212.88827 1.000 52.17947 421 ASP D O 1
ATOM 3117 N N . GLN A 1 422 ? 1.23202 6.81093 212.03728 1.000 51.08154 422 GLN D N 1
ATOM 3118 C CA . GLN A 1 422 ? 1.57305 7.34803 210.72932 1.000 49.94579 422 GLN D CA 1
ATOM 3119 C C . GLN A 1 422 ? 1.26129 8.83709 210.62550 1.000 34.45164 422 GLN D C 1
ATOM 3120 O O . GLN A 1 422 ? 1.89837 9.53308 209.82756 1.000 38.71366 422 GLN D O 1
ATOM 3126 N N . LEU A 1 423 ? 0.32540 9.34515 211.42659 1.000 39.07132 423 LEU D N 1
ATOM 3127 C CA . LEU A 1 423 ? 0.10463 10.79017 211.47777 1.000 42.04274 423 LEU D CA 1
ATOM 3128 C C . LEU A 1 423 ? 1.35276 11.54592 211.94180 1.000 44.73860 423 LEU D C 1
ATOM 3129 O O . LEU A 1 423 ? 1.65392 12.63293 211.42792 1.000 31.42323 423 LEU D O 1
ATOM 3134 N N . ALA A 1 424 ? 2.09371 10.99270 212.90771 1.000 51.80171 424 ALA D N 1
ATOM 3135 C CA . ALA A 1 424 ? 3.21785 11.73346 213.46976 1.000 43.79685 424 ALA D CA 1
ATOM 3136 C C . ALA A 1 424 ? 4.30486 12.03740 212.45075 1.000 46.91826 424 ALA D C 1
ATOM 3137 O O . ALA A 1 424 ? 5.04602 13.00526 212.63883 1.000 51.36284 424 ALA D O 1
ATOM 3139 N N . ASN A 1 425 ? 4.40670 11.24950 211.37466 1.000 45.64382 425 ASN D N 1
ATOM 3140 C CA . ASN A 1 425 ? 5.47768 11.37145 210.38963 1.000 49.10099 425 ASN D CA 1
ATOM 3141 C C . ASN A 1 425 ? 5.07376 12.16065 209.15874 1.000 46.54744 425 ASN D C 1
ATOM 3142 O O . ASN A 1 425 ? 5.87875 12.31862 208.23072 1.000 62.16880 425 ASN D O 1
ATOM 3147 N N . LEU A 1 426 ? 3.88385 12.73283 209.17884 1.000 36.80880 426 LEU D N 1
ATOM 3148 C CA . LEU A 1 426 ? 3.27789 13.27206 207.97793 1.000 41.73548 426 LEU D CA 1
ATOM 3149 C C . LEU A 1 426 ? 4.11706 14.45699 207.50003 1.000 32.58562 426 LEU D C 1
ATOM 3150 O O . LEU A 1 426 ? 4.53023 15.30183 208.29611 1.000 33.27588 426 LEU D O 1
ATOM 3155 N N . ASP A 1 427 ? 4.50601 14.44607 206.23901 1.000 33.98479 427 ASP D N 1
ATOM 3156 C CA . ASP A 1 427 ? 5.33017 15.53899 205.74511 1.000 43.24089 427 ASP D CA 1
ATOM 3157 C C . ASP A 1 427 ? 4.39434 16.68218 205.35827 1.000 37.88339 427 ASP D C 1
ATOM 3158 O O . ASP A 1 427 ? 3.63428 16.55541 204.39228 1.000 46.70919 427 ASP D O 1
ATOM 3163 N N . LEU A 1 428 ? 4.44154 17.79309 206.10939 1.000 33.19876 428 LEU D N 1
ATOM 3164 C CA . LEU A 1 428 ? 3.64072 18.98424 205.86456 1.000 25.49830 428 LEU D CA 1
ATOM 3165 C C . LEU A 1 428 ? 4.52089 20.15215 205.46865 1.000 32.23789 428 LEU D C 1
ATOM 3166 O O . LEU A 1 428 ? 5.75188 20.06595 205.51460 1.000 38.00585 428 LEU D O 1
ATOM 3171 N N . ALA A 1 429 ? 3.86205 21.26329 205.10680 1.000 32.15622 429 ALA D N 1
ATOM 3172 C CA . ALA A 1 429 ? 4.53922 22.45925 204.57291 1.000 31.16437 429 ALA D CA 1
ATOM 3173 C C . ALA A 1 429 ? 4.86042 23.42507 205.69701 1.000 37.78833 429 ALA D C 1
ATOM 3174 O O . ALA A 1 429 ? 4.01956 24.22516 206.10813 1.000 59.01258 429 ALA D O 1
ATOM 3176 N N . TYR A 1 430 ? 6.11343 23.44283 206.10597 1.000 30.05224 430 TYR D N 1
ATOM 3177 C CA . TYR A 1 430 ? 6.54160 24.22263 207.25104 1.000 32.37753 430 TYR D CA 1
ATOM 3178 C C . TYR A 1 430 ? 7.52276 25.33052 206.88413 1.000 48.48565 430 TYR D C 1
ATOM 3179 O O . TYR A 1 430 ? 8.55170 25.08842 206.24106 1.000 52.23462 430 TYR D O 1
ATOM 3188 N N . ALA A 1 431 ? 7.21397 26.54051 207.34127 1.000 55.55678 431 ALA D N 1
ATOM 3189 C CA . ALA A 1 431 ? 8.12815 27.67437 207.35637 1.000 50.06005 431 ALA D CA 1
ATOM 3190 C C . ALA A 1 431 ? 7.60834 28.63633 208.41149 1.000 42.78719 431 ALA D C 1
ATOM 3191 O O . ALA A 1 431 ? 6.40136 28.65349 208.68154 1.000 40.07286 431 ALA D O 1
ATOM 3193 N N . PRO A 1 432 ? 8.47249 29.40312 209.05255 1.000 38.59629 432 PRO D N 1
ATOM 3194 C CA . PRO A 1 432 ? 8.06865 30.16105 210.22765 1.000 40.19988 432 PRO D CA 1
ATOM 3195 C C . PRO A 1 432 ? 6.75677 30.92128 210.07778 1.000 40.56704 432 PRO D C 1
ATOM 3196 O O . PRO A 1 432 ? 5.97781 30.96429 211.03682 1.000 41.48064 432 PRO D O 1
ATOM 3200 N N . PRO A 1 433 ? 6.43682 31.52446 208.93386 1.000 40.56379 433 PRO D N 1
ATOM 3201 C CA . PRO A 1 433 ? 5.14693 32.22567 208.85099 1.000 40.18176 433 PRO D CA 1
ATOM 3202 C C . PRO A 1 433 ? 3.92778 31.33089 208.65493 1.000 39.04142 433 PRO D C 1
ATOM 3203 O O . PRO A 1 433 ? 2.80286 31.84306 208.67603 1.000 36.72407 433 PRO D O 1
ATOM 3207 N N . TYR A 1 434 ? 4.08956 30.01888 208.49678 1.000 45.17609 434 TYR D N 1
ATOM 3208 C CA . TYR A 1 434 ? 2.98641 29.11009 208.19672 1.000 34.18291 434 TYR D CA 1
ATOM 3209 C C . TYR A 1 434 ? 2.75528 28.02801 209.24860 1.000 47.06542 434 TYR D C 1
ATOM 3210 O O . TYR A 1 434 ? 1.63820 27.50817 209.33359 1.000 58.82655 434 TYR D O 1
ATOM 3219 N N . SER A 1 435 ? 3.77524 27.64176 209.97352 1.000 43.67303 435 SER D N 1
ATOM 3220 C CA . SER A 1 435 ? 3.60212 26.62868 210.95942 1.000 43.57622 435 SER D CA 1
ATOM 3221 C C . SER A 1 435 ? 4.81216 26.66739 211.79738 1.000 38.62606 435 SER D C 1
ATOM 3222 O O . SER A 1 435 ? 5.77223 27.23429 211.38040 1.000 36.16611 435 SER D O 1
ATOM 3225 N N . PRO A 1 436 ? 4.75010 26.01427 213.01630 1.000 44.21942 436 PRO D N 1
ATOM 3226 C CA . PRO A 1 436 ? 6.01312 25.98698 213.74625 1.000 41.40073 436 PRO D CA 1
ATOM 3227 C C . PRO A 1 436 ? 6.79791 24.81792 213.17009 1.000 44.57318 436 PRO D C 1
ATOM 3228 O O . PRO A 1 436 ? 6.42380 24.33110 212.11905 1.000 37.81530 436 PRO D O 1
ATOM 3232 N N . ALA A 1 437 ? 7.87787 24.37868 213.78801 1.000 49.35158 437 ALA D N 1
ATOM 3233 C CA . ALA A 1 437 ? 8.63167 23.27363 213.21785 1.000 54.54173 437 ALA D CA 1
ATOM 3234 C C . ALA A 1 437 ? 7.79047 22.02477 213.10274 1.000 55.16669 437 ALA D C 1
ATOM 3235 O O . ALA A 1 437 ? 7.78733 21.39289 212.09467 1.000 47.77207 437 ALA D O 1
ATOM 3237 N N . LEU A 1 438 ? 7.04545 21.68578 214.13373 1.000 48.55488 438 LEU D N 1
ATOM 3238 C CA . LEU A 1 438 ? 6.17727 20.53992 214.11264 1.000 33.61565 438 LEU D CA 1
ATOM 3239 C C . LEU A 1 438 ? 4.84437 21.15413 214.12775 1.000 44.41628 438 LEU D C 1
ATOM 3240 O O . LEU A 1 438 ? 4.53552 21.92608 215.00085 1.000 55.10831 438 LEU D O 1
ATOM 3245 N N . ASP A 1 439 ? 4.04228 20.81736 213.14975 1.000 46.54708 439 ASP D N 1
ATOM 3246 C CA . ASP A 1 439 ? 2.75237 21.40258 213.04686 1.000 42.52569 439 ASP D CA 1
ATOM 3247 C C . ASP A 1 439 ? 1.86734 20.95760 214.14184 1.000 47.39188 439 ASP D C 1
ATOM 3248 O O . ASP A 1 439 ? 2.03219 19.90051 214.68172 1.000 46.53939 439 ASP D O 1
ATOM 3253 N N . PRO A 1 440 ? 0.90548 21.77871 214.48897 1.000 54.78016 440 PRO D N 1
ATOM 3254 C CA . PRO A 1 440 ? -0.01455 21.36274 215.55896 1.000 48.95489 440 PRO D CA 1
ATOM 3255 C C . PRO A 1 440 ? -0.59278 19.96685 215.37082 1.000 53.28043 440 PRO D C 1
ATOM 3256 O O . PRO A 1 440 ? -0.73785 19.23576 216.36374 1.000 58.31425 440 PRO D O 1
ATOM 3260 N N . VAL A 1 441 ? -0.85789 19.55803 214.11979 1.000 46.60150 441 VAL D N 1
ATOM 3261 C CA . VAL A 1 441 ? -1.34411 18.21014 213.83265 1.000 39.34260 441 VAL D CA 1
ATOM 3262 C C . VAL A 1 441 ? -0.31726 17.17593 214.25550 1.000 42.36861 441 VAL D C 1
ATOM 3263 O O . VAL A 1 441 ? -0.63139 16.18190 214.92540 1.000 51.06522 441 VAL D O 1
ATOM 3267 N N . ILE A 1 442 ? 0.93576 17.40477 213.90448 1.000 42.82044 442 ILE D N 1
ATOM 3268 C CA . ILE A 1 442 ? 1.97263 16.45357 214.26133 1.000 50.70704 442 ILE D CA 1
ATOM 3269 C C . ILE A 1 442 ? 2.12067 16.39637 215.77632 1.000 49.11632 442 ILE D C 1
ATOM 3270 O O . ILE A 1 442 ? 2.33953 15.32927 216.35719 1.000 35.58777 442 ILE D O 1
ATOM 3275 N N . THR A 1 443 ? 1.99788 17.54532 216.44445 1.000 54.12319 443 THR D N 1
ATOM 3276 C CA . THR A 1 443 ? 2.16794 17.56413 217.89145 1.000 44.93346 443 THR D CA 1
ATOM 3277 C C . THR A 1 443 ? 1.05184 16.80422 218.59841 1.000 40.21367 443 THR D C 1
ATOM 3278 O O . THR A 1 443 ? 1.31974 15.96409 219.46130 1.000 38.38247 443 THR D O 1
ATOM 3282 N N . ILE A 1 444 ? -0.20513 17.03947 218.21648 1.000 41.62438 444 ILE D N 1
ATOM 3283 C CA . ILE A 1 444 ? -1.28223 16.29956 218.86744 1.000 36.93106 444 ILE D CA 1
ATOM 3284 C C . ILE A 1 444 ? -1.11347 14.80957 218.60126 1.000 38.31288 444 ILE D C 1
ATOM 3285 O O . ILE A 1 444 ? -1.38357 13.97751 219.48218 1.000 39.69560 444 ILE D O 1
ATOM 3290 N N . ALA A 1 445 ? -0.59757 14.44762 217.41820 1.000 50.13180 445 ALA D N 1
ATOM 3291 C CA . ALA A 1 445 ? -0.31381 13.04261 217.14003 1.000 45.79606 445 ALA D CA 1
ATOM 3292 C C . ALA A 1 445 ? 0.63414 12.48734 218.18994 1.000 43.91498 445 ALA D C 1
ATOM 3293 O O . ALA A 1 445 ? 0.37200 11.42931 218.78483 1.000 41.02445 445 ALA D O 1
ATOM 3295 N N . ASN A 1 446 ? 1.70527 13.24013 218.48998 1.000 49.76593 446 ASN D N 1
ATOM 3296 C CA . ASN A 1 446 ? 2.68223 12.75887 219.46289 1.000 45.87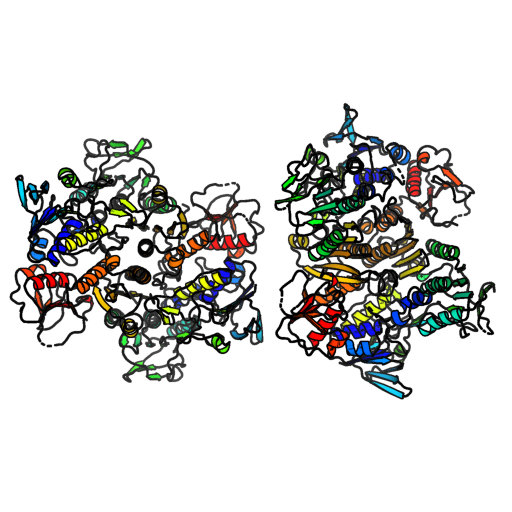876 446 ASN D CA 1
ATOM 3297 C C . ASN A 1 446 ? 2.09528 12.71481 220.85991 1.000 38.10544 446 ASN D C 1
ATOM 3298 O O . ASN A 1 446 ? 2.36216 11.77568 221.61679 1.000 40.18431 446 ASN D O 1
ATOM 3303 N N . VAL A 1 447 ? 1.27945 13.70189 221.22005 1.000 37.78696 447 VAL D N 1
ATOM 3304 C CA . VAL A 1 447 ? 0.67849 13.68984 222.55007 1.000 38.69548 447 VAL D CA 1
ATOM 3305 C C . VAL A 1 447 ? -0.24769 12.48397 222.68597 1.000 36.35964 447 VAL D C 1
ATOM 3306 O O . VAL A 1 447 ? -0.29076 11.82486 223.73790 1.000 37.32206 447 VAL D O 1
ATOM 3310 N N . ALA A 1 448 ? -0.97478 12.15421 221.61296 1.000 30.85185 448 ALA D N 1
ATOM 3311 C CA . ALA A 1 448 ? -1.78598 10.94333 221.62385 1.000 38.22778 448 ALA D CA 1
ATOM 3312 C C . ALA A 1 448 ? -0.92617 9.69418 221.80468 1.000 46.92115 448 ALA D C 1
ATOM 3313 O O . ALA A 1 448 ? -1.18626 8.88012 222.70260 1.000 52.87383 448 ALA D O 1
ATOM 3315 N N . MET A 1 449 ? 0.13878 9.54010 221.00562 1.000 47.82062 449 MET D N 1
ATOM 3316 C CA . MET A 1 449 ? 0.99260 8.37394 221.22946 1.000 57.95099 449 MET D CA 1
ATOM 3317 C C . MET A 1 449 ? 1.62366 8.40368 222.61244 1.000 66.57384 449 MET D C 1
ATOM 3318 O O . MET A 1 449 ? 2.19251 7.39454 223.04531 1.000 71.54558 449 MET D O 1
ATOM 3323 N N . ASN A 1 450 ? 1.63487 9.55761 223.27457 1.000 58.80022 450 ASN D N 1
ATOM 3324 C CA . ASN A 1 450 ? 2.09892 9.57538 224.64956 1.000 57.41758 450 ASN D CA 1
ATOM 3325 C C . ASN A 1 450 ? 1.02688 9.08544 225.61454 1.000 53.55656 450 ASN D C 1
ATOM 3326 O O . ASN A 1 450 ? 1.36083 8.51427 226.65846 1.000 46.21339 450 ASN D O 1
ATOM 3331 N N . LYS A 1 451 ? -0.25410 9.31668 225.31261 1.000 58.01923 451 LYS D N 1
ATOM 3332 C CA . LYS A 1 451 ? -1.29617 8.67875 226.11358 1.000 53.44426 451 LYS D CA 1
ATOM 3333 C C . LYS A 1 451 ? -1.30641 7.18478 225.89941 1.000 45.34369 451 LYS D C 1
ATOM 3334 O O . LYS A 1 451 ? -1.22550 6.41866 226.86032 1.000 44.58739 451 LYS D O 1
ATOM 3340 N N . ARG A 1 452 ? -1.39053 6.75793 224.64337 1.000 44.90485 452 ARG D N 1
ATOM 3341 C CA . ARG A 1 452 ? -1.45276 5.33498 224.34821 1.000 55.66477 452 ARG D CA 1
ATOM 3342 C C . ARG A 1 452 ? -0.25486 4.60172 224.95808 1.000 54.73473 452 ARG D C 1
ATOM 3343 O O . ARG A 1 452 ? -0.41200 3.55767 225.60997 1.000 49.51709 452 ARG D O 1
ATOM 3351 N N . ASP A 1 453 ? 0.94823 5.17254 224.81510 1.000 58.75909 453 ASP D N 1
ATOM 3352 C CA . ASP A 1 453 ? 2.10615 4.55629 225.47099 1.000 66.39068 453 ASP D CA 1
ATOM 3353 C C . ASP A 1 453 ? 2.08223 4.68912 227.01001 1.000 64.52629 453 ASP D C 1
ATOM 3354 O O . ASP A 1 453 ? 2.98517 4.15390 227.66891 1.000 55.36823 453 ASP D O 1
ATOM 3359 N N . GLY A 1 454 ? 1.08736 5.36421 227.60112 1.000 62.33286 454 GLY D N 1
ATOM 3360 C CA . GLY A 1 454 ? 1.00643 5.46306 229.04413 1.000 43.88550 454 GLY D CA 1
ATOM 3361 C C . GLY A 1 454 ? 2.00360 6.40583 229.67720 1.000 58.42850 454 GLY D C 1
ATOM 3362 O O . GLY A 1 454 ? 2.14964 6.37267 230.89919 1.000 58.88477 454 GLY D O 1
ATOM 3363 N N . LEU A 1 455 ? 2.72270 7.23180 228.89727 1.000 65.19473 455 LEU D N 1
ATOM 3364 C CA . LEU A 1 455 ? 3.77286 8.07657 229.48233 1.000 55.01667 455 LEU D CA 1
ATOM 3365 C C . LEU A 1 455 ? 3.19707 9.19357 230.31647 1.000 46.56496 455 LEU D C 1
ATOM 3366 O O . LEU A 1 455 ? 3.91319 9.77336 231.13651 1.000 51.15751 455 LEU D O 1
ATOM 3371 N N . PHE A 1 456 ? 1.93011 9.52279 230.12956 1.000 42.83904 456 PHE D N 1
ATOM 3372 C CA . PHE A 1 456 ? 1.30930 10.48079 231.02369 1.000 48.43864 456 PHE D CA 1
ATOM 3373 C C . PHE A 1 456 ? -0.13976 10.05899 231.23869 1.000 54.44237 456 PHE D C 1
ATOM 3374 O O . PHE A 1 456 ? -0.79988 9.52720 230.34466 1.000 47.97996 456 PHE D O 1
ATOM 3382 N N . GLU A 1 457 ? -0.62968 10.31594 232.42974 1.000 68.21050 457 GLU D N 1
ATOM 3383 C CA . GLU A 1 457 ? -2.04969 10.17113 232.71678 1.000 67.30334 457 GLU D CA 1
ATOM 3384 C C . GLU A 1 457 ? -2.65247 11.55922 232.80595 1.000 61.79157 457 GLU D C 1
ATOM 3385 O O . GLU A 1 457 ? -2.43831 12.30907 233.76303 1.000 60.94409 457 GLU D O 1
ATOM 3391 N N . GLY A 1 458 ? -3.44446 11.81446 231.77801 1.000 62.10767 458 GLY D N 1
ATOM 3392 C CA . GLY A 1 458 ? -4.01527 13.10258 231.51318 1.000 59.44914 458 GLY D CA 1
ATOM 3393 C C . GLY A 1 458 ? -5.51227 13.02079 231.75222 1.000 60.28173 458 GLY D C 1
ATOM 3394 O O . GLY A 1 458 ? -6.18544 12.08794 231.30414 1.000 64.88906 458 GLY D O 1
ATOM 3395 N N . ILE A 1 459 ? -6.04208 14.08180 232.36036 1.000 53.39005 459 ILE D N 1
ATOM 3396 C CA . ILE A 1 459 ? -7.46705 14.25300 232.61243 1.000 53.83003 459 ILE D CA 1
ATOM 3397 C C . ILE A 1 459 ? -7.88784 15.65311 232.21361 1.000 59.55810 459 ILE D C 1
ATOM 3398 O O . ILE A 1 459 ? -7.09170 16.55298 232.23968 1.000 71.48430 459 ILE D O 1
ATOM 3403 N N . ASN A 1 460 ? -9.14982 15.83335 231.86167 1.000 63.08014 460 ASN D N 1
ATOM 3404 C CA . ASN A 1 460 ? -9.64963 17.13248 231.40284 1.000 69.21311 460 ASN D CA 1
ATOM 3405 C C . ASN A 1 460 ? -10.10643 18.19445 232.37097 1.000 60.21288 460 ASN D C 1
ATOM 3406 O O . ASN A 1 460 ? -9.99341 18.07330 233.55595 1.000 70.13639 460 ASN D O 1
ATOM 3411 N N . VAL A 1 461 ? -10.64528 19.27459 231.81511 1.000 52.29687 461 VAL D N 1
ATOM 3412 C CA . VAL A 1 461 ? -11.13507 20.38758 232.62026 1.000 60.24569 461 VAL D CA 1
ATOM 3413 C C . VAL A 1 461 ? -12.39711 20.00070 233.38326 1.000 69.03593 461 VAL D C 1
ATOM 3414 O O . VAL A 1 461 ? -13.48604 20.49790 233.09436 1.000 66.56377 461 VAL D O 1
ATOM 3418 N N . PHE A 1 462 ? -12.24321 19.11156 234.35915 1.000 72.85359 462 PHE D N 1
ATOM 3419 C CA . PHE A 1 462 ? -13.36925 18.65665 235.16614 1.000 67.30035 462 PHE D CA 1
ATOM 3420 C C . PHE A 1 462 ? -12.89332 17.97543 236.44405 1.000 71.01843 462 PHE D C 1
ATOM 3421 O O . PHE A 1 462 ? -12.79151 16.74941 236.50391 1.000 69.71588 462 PHE D O 1
ATOM 3429 N N . GLU A 1 463 ? -12.60215 18.77627 237.46313 1.000 69.01522 463 GLU D N 1
ATOM 3430 C CA . GLU A 1 463 ? -12.13619 18.25205 238.74105 1.000 71.74821 463 GLU D CA 1
ATOM 3431 C C . GLU A 1 463 ? -13.30622 17.82414 239.62205 1.000 70.96898 463 GLU D C 1
ATOM 3432 O O . GLU A 1 463 ? -14.09507 18.65721 240.06917 1.000 57.13663 463 GLU D O 1
ATOM 3438 N N . LYS A 1 470 ? -13.28608 17.79668 243.70205 1.000 90.19246 470 LYS D N 1
ATOM 3439 C CA . LYS A 1 470 ? -13.63703 17.77657 245.11806 1.000 80.09931 470 LYS D CA 1
ATOM 3440 C C . LYS A 1 470 ? -13.01319 16.59040 245.83390 1.000 75.72655 470 LYS D C 1
ATOM 3441 O O . LYS A 1 470 ? -13.68728 15.84043 246.51284 1.000 63.22228 470 LYS D O 1
ATOM 3443 N N . GLU A 1 471 ? -11.70822 16.43621 245.65783 1.000 81.20995 471 GLU D N 1
ATOM 3444 C CA . GLU A 1 471 ? -10.94037 15.35802 246.25168 1.000 81.91802 471 GLU D CA 1
ATOM 3445 C C . GLU A 1 471 ? -9.63026 15.93676 246.73670 1.000 97.38995 471 GLU D C 1
ATOM 3446 O O . GLU A 1 471 ? -9.19512 16.93475 246.22680 1.000 105.25416 471 GLU D O 1
ATOM 3448 N N . ASP A 1 472 ? -8.99032 15.32155 247.71561 1.000 100.75090 472 ASP D N 1
ATOM 3449 C CA . ASP A 1 472 ? -7.73322 15.85029 248.22662 1.000 93.60421 472 ASP D CA 1
ATOM 3450 C C . ASP A 1 472 ? -6.70626 15.84125 247.13558 1.000 88.35117 472 ASP D C 1
ATOM 3451 O O . ASP A 1 472 ? -6.50444 14.83029 246.49546 1.000 89.14534 472 ASP D O 1
ATOM 3456 N N . ILE A 1 473 ? -6.08509 16.97318 246.87469 1.000 96.29182 473 ILE D N 1
ATOM 3457 C CA . ILE A 1 473 ? -5.11913 16.98815 245.80465 1.000 89.46293 473 ILE D CA 1
ATOM 3458 C C . ILE A 1 473 ? -4.40292 18.30704 245.75478 1.000 76.45303 473 ILE D C 1
ATOM 3459 O O . ILE A 1 473 ? -4.91674 19.33907 246.18491 1.000 77.67764 473 ILE D O 1
ATOM 3464 N N . VAL A 1 474 ? -3.19895 18.25691 245.21873 1.000 68.63065 474 VAL D N 1
ATOM 3465 C CA . VAL A 1 474 ? -2.38776 19.44479 245.10183 1.000 77.43939 474 VAL D CA 1
ATOM 3466 C C . VAL A 1 474 ? -2.25977 19.76794 243.61586 1.000 77.18442 474 VAL D C 1
ATOM 3467 O O . VAL A 1 474 ? -1.92094 18.89598 242.80175 1.000 69.62186 474 VAL D O 1
ATOM 3471 N N . ILE A 1 475 ? -2.57558 21.00503 243.26101 1.000 75.09916 475 ILE D N 1
ATOM 3472 C CA . ILE A 1 475 ? -2.47456 21.48717 241.89606 1.000 68.38381 475 ILE D CA 1
ATOM 3473 C C . ILE A 1 475 ? -1.08647 22.09996 241.74108 1.000 65.28483 475 ILE D C 1
ATOM 3474 O O . ILE A 1 475 ? -0.79228 23.15185 242.31119 1.000 58.43035 475 ILE D O 1
ATOM 3479 N N . LEU A 1 476 ? -0.21960 21.40791 240.99197 1.000 79.17781 476 LEU D N 1
ATOM 3480 C CA . LEU A 1 476 ? 1.15246 21.85572 240.74497 1.000 81.25751 476 LEU D CA 1
ATOM 3481 C C . LEU A 1 476 ? 1.10457 22.84186 239.58808 1.000 85.53169 476 LEU D C 1
ATOM 3482 O O . LEU A 1 476 ? 0.65948 22.49405 238.49206 1.000 83.43438 476 LEU D O 1
ATOM 3487 N N . ASP A 1 477 ? 1.53478 24.07376 239.82820 1.000 86.59850 477 ASP D N 1
ATOM 3488 C CA . ASP A 1 477 ? 1.33291 25.14391 238.86033 1.000 81.13168 477 ASP D CA 1
ATOM 3489 C C . ASP A 1 477 ? 2.66194 25.48977 238.18832 1.000 76.07736 477 ASP D C 1
ATOM 3490 O O . ASP A 1 477 ? 3.52306 26.13457 238.79736 1.000 81.39606 477 ASP D O 1
ATOM 3495 N N . VAL A 1 478 ? 2.95584 25.13186 236.96127 1.000 72.63928 478 VAL D N 1
ATOM 3496 C CA . VAL A 1 478 ? 4.25790 25.60370 236.52428 1.000 67.31900 478 VAL D CA 1
ATOM 3497 C C . VAL A 1 478 ? 4.04705 26.77084 235.61342 1.000 74.29770 478 VAL D C 1
ATOM 3498 O O . VAL A 1 478 ? 3.47999 26.63605 234.56542 1.000 88.16570 478 VAL D O 1
ATOM 3502 N N . ARG A 1 479 ? 4.49225 27.93472 236.03753 1.000 75.20799 479 ARG D N 1
ATOM 3503 C CA . ARG A 1 479 ? 4.32941 29.12784 235.24867 1.000 78.80956 479 ARG D CA 1
ATOM 3504 C C . ARG A 1 479 ? 5.21860 30.22664 235.77776 1.000 81.21581 479 ARG D C 1
ATOM 3505 O O . ARG A 1 479 ? 5.82162 30.08842 236.81972 1.000 81.35683 479 ARG D O 1
ATOM 3513 N N . SER A 1 480 ? 5.32175 31.31770 235.04488 1.000 84.98468 480 SER D N 1
ATOM 3514 C CA . SER A 1 480 ? 6.14494 32.42252 235.48197 1.000 84.53140 480 SER D CA 1
ATOM 3515 C C . SER A 1 480 ? 5.37115 33.60258 236.07413 1.000 86.67590 480 SER D C 1
ATOM 3516 O O . SER A 1 480 ? 5.69426 34.09041 237.14318 1.000 81.38981 480 SER D O 1
ATOM 3519 N N . GLU A 1 481 ? 4.33719 34.05182 235.38122 1.000 91.94947 481 GLU D N 1
ATOM 3520 C CA . GLU A 1 481 ? 3.54439 35.18189 235.85038 1.000 89.90675 481 GLU D CA 1
ATOM 3521 C C . GLU A 1 481 ? 2.12733 34.73709 236.13438 1.000 89.14673 481 GLU D C 1
ATOM 3522 O O . GLU A 1 481 ? 1.48720 34.14128 235.28034 1.000 76.67733 481 GLU D O 1
ATOM 3528 N N . GLU A 1 482 ? 1.63142 35.03503 237.32943 1.000 95.77832 482 GLU D N 1
ATOM 3529 C CA . GLU A 1 482 ? 0.30637 34.60520 237.67143 1.000 92.78192 482 GLU D CA 1
ATOM 3530 C C . GLU A 1 482 ? -0.63645 35.79536 237.59460 1.000 100.82417 482 GLU D C 1
ATOM 3531 O O . GLU A 1 482 ? -0.73328 36.63027 238.48670 1.000 97.71218 482 GLU D O 1
ATOM 3537 N N . GLU A 1 483 ? -1.33548 35.86560 236.48163 1.000 103.26848 483 GLU D N 1
ATOM 3538 C CA . GLU A 1 483 ? -2.28932 36.91977 236.28179 1.000 101.75221 483 GLU D CA 1
ATOM 3539 C C . GLU A 1 483 ? -3.56044 36.28703 235.72576 1.000 96.54539 483 GLU D C 1
ATOM 3540 O O . GLU A 1 483 ? -3.74663 35.06605 235.79163 1.000 90.31565 483 GLU D O 1
ATOM 3546 N N . ARG A 1 488 ? -4.67484 33.46007 237.00149 1.000 80.93435 488 ARG D N 1
ATOM 3547 C CA . ARG A 1 488 ? -4.60506 32.02203 237.19232 1.000 77.77073 488 ARG D CA 1
ATOM 3548 C C . ARG A 1 488 ? -5.59510 31.51407 238.23130 1.000 77.68993 488 ARG D C 1
ATOM 3549 O O . ARG A 1 488 ? -6.29596 32.28012 238.83241 1.000 76.32778 488 ARG D O 1
ATOM 3551 N N . ILE A 1 489 ? -5.68231 30.19807 238.37416 1.000 76.11457 489 ILE D N 1
ATOM 3552 C CA . ILE A 1 489 ? -6.62139 29.49012 239.24811 1.000 72.58385 489 ILE D CA 1
ATOM 3553 C C . ILE A 1 489 ? -6.94624 30.10202 240.60219 1.000 96.35176 489 ILE D C 1
ATOM 3554 O O . ILE A 1 489 ? -7.87328 29.67909 241.29118 1.000 101.90244 489 ILE D O 1
ATOM 3559 N N . GLU A 1 490 ? -6.19907 31.11186 240.98828 1.000 112.36268 490 GLU D N 1
ATOM 3560 C CA . GLU A 1 490 ? -6.44292 31.74175 242.27636 1.000 108.46424 490 GLU D CA 1
ATOM 3561 C C . GLU A 1 490 ? -5.95603 30.79556 243.32024 1.000 111.37163 490 GLU D C 1
ATOM 3562 O O . GLU A 1 490 ? -4.78100 30.89733 243.70320 1.000 116.46834 490 GLU D O 1
ATOM 3568 N N . SER A 1 491 ? -6.79916 29.87064 243.77516 1.000 97.76488 491 SER D N 1
ATOM 3569 C CA . SER A 1 491 ? -6.28427 28.92945 244.76304 1.000 93.64013 491 SER D CA 1
ATOM 3570 C C . SER A 1 491 ? -7.17043 27.81853 245.26495 1.000 91.09475 491 SER D C 1
ATOM 3571 O O . SER A 1 491 ? -8.19650 27.52076 244.69695 1.000 88.76031 491 SER D O 1
ATOM 3574 N N . GLU A 1 492 ? -6.68548 27.22733 246.35386 1.000 96.84760 492 GLU D N 1
ATOM 3575 C CA . GLU A 1 492 ? -7.26663 26.15134 247.09476 1.000 99.36037 492 GLU D CA 1
ATOM 3576 C C . GLU A 1 492 ? -6.49583 24.93526 246.71560 1.000 87.32400 492 GLU D C 1
ATOM 3577 O O . GLU A 1 492 ? -6.88298 24.22643 245.80653 1.000 82.21938 492 GLU D O 1
ATOM 3583 N N . LYS A 1 493 ? -5.39384 24.70701 247.41053 1.000 71.02672 493 LYS D N 1
ATOM 3584 C CA . LYS A 1 493 ? -4.58004 23.54291 247.15337 1.000 70.05732 493 LYS D CA 1
ATOM 3585 C C . LYS A 1 493 ? -3.76005 23.73092 245.91236 1.000 79.06653 493 LYS D C 1
ATOM 3586 O O . LYS A 1 493 ? -3.62623 22.82899 245.11625 1.000 83.24426 493 LYS D O 1
ATOM 3588 N N . VAL A 1 494 ? -3.20487 24.91885 245.75747 1.000 80.61606 494 VAL D N 1
ATOM 3589 C CA . VAL A 1 494 ? -2.38286 25.23885 244.61848 1.000 68.29344 494 VAL D CA 1
ATOM 3590 C C . VAL A 1 494 ? -0.99580 25.53457 245.10146 1.000 74.23968 494 VAL D C 1
ATOM 3591 O O . VAL A 1 494 ? -0.82564 26.31945 246.00354 1.000 80.77458 494 VAL D O 1
ATOM 3595 N N . ILE A 1 495 ? 0.00808 24.91848 244.50236 1.000 78.27171 495 ILE D N 1
ATOM 3596 C CA . ILE A 1 495 ? 1.37114 25.19622 244.89834 1.000 76.17059 495 ILE D CA 1
ATOM 3597 C C . ILE A 1 495 ? 2.04217 25.70025 243.66237 1.000 67.91368 495 ILE D C 1
ATOM 3598 O O . ILE A 1 495 ? 1.92104 25.11639 242.62731 1.000 69.18025 495 ILE D O 1
ATOM 3603 N N . HIS A 1 496 ? 2.74335 26.80013 243.77647 1.000 68.94883 496 HIS D N 1
ATOM 3604 C CA . HIS A 1 496 ? 3.38940 27.36916 242.62351 1.000 78.51601 496 HIS D CA 1
ATOM 3605 C C . HIS A 1 496 ? 4.90037 27.14091 242.66143 1.000 85.81600 496 HIS D C 1
ATOM 3606 O O . HIS A 1 496 ? 5.58047 27.59670 243.58945 1.000 87.73175 496 HIS D O 1
ATOM 3613 N N . ILE A 1 497 ? 5.42522 26.48995 241.61933 1.000 82.23531 497 ILE D N 1
ATOM 3614 C CA . ILE A 1 497 ? 6.85818 26.23674 241.41525 1.000 74.59019 497 ILE D CA 1
ATOM 3615 C C . ILE A 1 497 ? 7.12114 26.33587 239.91425 1.000 66.93556 497 ILE D C 1
ATOM 3616 O O . ILE A 1 497 ? 6.72997 25.43602 239.16217 1.000 63.98722 497 ILE D O 1
ATOM 3621 N N . PRO A 1 498 ? 7.75929 27.39682 239.43635 1.000 68.44907 498 PRO D N 1
ATOM 3622 C CA . PRO A 1 498 ? 8.01025 27.49494 237.99035 1.000 67.33090 498 PRO D CA 1
ATOM 3623 C C . PRO A 1 498 ? 8.86505 26.32786 237.54719 1.000 65.44257 498 PRO D C 1
ATOM 3624 O O . PRO A 1 498 ? 9.71000 25.84864 238.29710 1.000 66.57574 498 PRO D O 1
ATOM 3628 N N . ILE A 1 499 ? 8.67794 25.90803 236.28815 1.000 63.30123 499 ILE D N 1
ATOM 3629 C CA . ILE A 1 499 ? 9.22572 24.61399 235.85698 1.000 67.00796 499 ILE D CA 1
ATOM 3630 C C . ILE A 1 499 ? 10.73972 24.62474 235.91993 1.000 70.76888 499 ILE D C 1
ATOM 3631 O O . ILE A 1 499 ? 11.36757 23.60561 236.25679 1.000 78.86268 499 ILE D O 1
ATOM 3636 N N . LEU A 1 500 ? 11.37689 25.77168 235.61303 1.000 63.28286 500 LEU D N 1
ATOM 3637 C CA . LEU A 1 500 ? 12.83689 25.78145 235.57798 1.000 62.03464 500 LEU D CA 1
ATOM 3638 C C . LEU A 1 500 ? 13.47293 25.72020 236.95295 1.000 65.96921 500 LEU D C 1
ATOM 3639 O O . LEU A 1 500 ? 14.69191 25.56299 237.03489 1.000 69.00813 500 LEU D O 1
ATOM 3644 N N . GLU A 1 501 ? 12.68698 25.81220 238.01199 1.000 67.28453 501 GLU D N 1
ATOM 3645 C CA . GLU A 1 501 ? 13.17400 25.58297 239.35595 1.000 71.53829 501 GLU D CA 1
ATOM 3646 C C . GLU A 1 501 ? 12.67181 24.27999 239.91982 1.000 76.57852 501 GLU D C 1
ATOM 3647 O O . GLU A 1 501 ? 13.13978 23.85880 240.97775 1.000 84.74377 501 GLU D O 1
ATOM 3653 N N . LEU A 1 502 ? 11.76468 23.61421 239.21578 1.000 69.72074 502 LEU D N 1
ATOM 3654 C CA . LEU A 1 502 ? 11.06553 22.49725 239.81868 1.000 76.56481 502 LEU D CA 1
ATOM 3655 C C . LEU A 1 502 ? 12.02935 21.35507 240.09251 1.000 93.83563 502 LEU D C 1
ATOM 3656 O O . LEU A 1 502 ? 11.81427 20.60500 241.04944 1.000 99.23875 502 LEU D O 1
ATOM 3661 N N . ARG A 1 503 ? 13.08130 21.20100 239.25346 1.000 92.09873 503 ARG D N 1
ATOM 3662 C CA . ARG A 1 503 ? 13.94611 20.01085 239.31929 1.000 81.01401 503 ARG D CA 1
ATOM 3663 C C . ARG A 1 503 ? 14.51612 19.75261 240.71024 1.000 72.48756 503 ARG D C 1
ATOM 3664 O O . ARG A 1 503 ? 14.64696 18.59454 241.12411 1.000 69.05001 503 ARG D O 1
ATOM 3672 N N . GLU A 1 504 ? 14.79733 20.87749 241.35536 1.000 72.03928 504 GLU D N 1
ATOM 3673 C CA . GLU A 1 504 ? 15.35239 20.99525 242.67635 1.000 78.82672 504 GLU D CA 1
ATOM 3674 C C . GLU A 1 504 ? 14.34447 21.19029 243.81541 1.000 86.28721 504 GLU D C 1
ATOM 3675 O O . GLU A 1 504 ? 14.43740 20.52416 244.83333 1.000 83.02499 504 GLU D O 1
ATOM 3681 N N . ARG A 1 505 ? 13.41161 22.11945 243.66755 1.000 87.81779 505 ARG D N 1
ATOM 3682 C CA . ARG A 1 505 ? 12.42268 22.36349 244.70861 1.000 81.36311 505 ARG D CA 1
ATOM 3683 C C . ARG A 1 505 ? 11.41751 21.24665 244.74752 1.000 80.21312 505 ARG D C 1
ATOM 3684 O O . ARG A 1 505 ? 10.44649 21.28188 244.03656 1.000 87.98353 505 ARG D O 1
ATOM 3692 N N . LEU A 1 506 ? 11.63837 20.19653 245.49440 1.000 77.11828 506 LEU D N 1
ATOM 3693 C CA . LEU A 1 506 ? 10.64620 19.15269 245.44332 1.000 78.93571 506 LEU D CA 1
ATOM 3694 C C . LEU A 1 506 ? 10.11219 18.78462 246.78130 1.000 87.08029 506 LEU D C 1
ATOM 3695 O O . LEU A 1 506 ? 8.95314 18.40480 246.89130 1.000 84.31060 506 LEU D O 1
ATOM 3700 N N . ASP A 1 507 ? 10.94425 18.90738 247.81128 1.000 92.75003 507 ASP D N 1
ATOM 3701 C CA . ASP A 1 507 ? 10.42726 18.64731 249.12627 1.000 102.79228 507 ASP D CA 1
ATOM 3702 C C . ASP A 1 507 ? 9.75448 19.96839 249.34844 1.000 100.32741 507 ASP D C 1
ATOM 3703 O O . ASP A 1 507 ? 10.29664 20.88824 249.91752 1.000 101.51724 507 ASP D O 1
ATOM 3708 N N . GLU A 1 508 ? 8.55546 20.00764 248.80249 1.000 96.51674 508 GLU D N 1
ATOM 3709 C CA . GLU A 1 508 ? 7.62664 21.10079 248.84865 1.000 87.22119 508 GLU D CA 1
ATOM 3710 C C . GLU A 1 508 ? 6.36851 20.40804 248.39062 1.000 91.05282 508 GLU D C 1
ATOM 3711 O O . GLU A 1 508 ? 5.33655 20.52313 249.00367 1.000 106.11067 508 GLU D O 1
ATOM 3717 N N . ILE A 1 509 ? 6.46635 19.65914 247.30853 1.000 84.56747 509 ILE D N 1
ATOM 3718 C CA . ILE A 1 509 ? 5.33022 18.93338 246.81549 1.000 89.93442 509 ILE D CA 1
ATOM 3719 C C . ILE A 1 509 ? 5.28305 17.69529 247.66435 1.000 103.32286 509 ILE D C 1
ATOM 3720 O O . ILE A 1 509 ? 6.18192 16.86816 247.58922 1.000 113.60678 509 ILE D O 1
ATOM 3725 N N . PRO A 1 510 ? 4.26807 17.63436 248.50038 1.000 100.90413 510 PRO D N 1
ATOM 3726 C CA . PRO A 1 510 ? 4.06694 16.54328 249.43727 1.000 99.49380 510 PRO D CA 1
ATOM 3727 C C . PRO A 1 510 ? 3.92870 15.22138 248.73712 1.000 109.54598 510 PRO D C 1
ATOM 3728 O O . PRO A 1 510 ? 2.95964 14.98462 248.04313 1.000 116.62327 510 PRO D O 1
ATOM 3732 N N . ARG A 1 511 ? 4.89957 14.35021 248.92299 1.000 111.72113 511 ARG D N 1
ATOM 3733 C CA . ARG A 1 511 ? 4.84834 13.04929 248.29484 1.000 108.79809 511 ARG D CA 1
ATOM 3734 C C . ARG A 1 511 ? 3.75823 12.20839 248.92779 1.000 114.59498 511 ARG D C 1
ATOM 3735 O O . ARG A 1 511 ? 3.97506 11.04532 249.23565 1.000 119.00387 511 ARG D O 1
ATOM 3737 N N . ASP A 1 512 ? 2.58233 12.79055 249.13190 1.000 112.34612 512 ASP D N 1
ATOM 3738 C CA . ASP A 1 512 ? 1.49124 12.05566 249.76086 1.000 100.85869 512 ASP D CA 1
ATOM 3739 C C . ASP A 1 512 ? 0.25220 12.04595 248.92990 1.000 94.09013 512 ASP D C 1
ATOM 3740 O O . ASP A 1 512 ? -0.36197 11.00906 248.76081 1.000 94.71413 512 ASP D O 1
ATOM 3745 N N . LYS A 1 513 ? -0.14563 13.20106 248.44105 1.000 92.91277 513 LYS D N 1
ATOM 3746 C CA . LYS A 1 513 ? -1.39165 13.27534 247.70710 1.000 88.73662 513 LYS D CA 1
ATOM 3747 C C . LYS A 1 513 ? -1.30271 13.19850 246.20009 1.000 87.05478 513 LYS D C 1
ATOM 3748 O O . LYS A 1 513 ? -0.24770 13.38339 245.63507 1.000 74.89957 513 LYS D O 1
ATOM 3754 N N . GLU A 1 514 ? -2.44178 12.91375 245.57110 1.000 102.72080 514 GLU D N 1
ATOM 3755 C CA . GLU A 1 514 ? -2.52284 12.88593 244.12210 1.000 89.54468 514 GLU D CA 1
ATOM 3756 C C . GLU A 1 514 ? -2.26764 14.28795 243.58225 1.000 81.92529 514 GLU D C 1
ATOM 3757 O O . GLU A 1 514 ? -2.86546 15.26899 244.03138 1.000 88.89863 514 GLU D O 1
ATOM 3763 N N . ILE A 1 515 ? -1.36366 14.38991 242.64622 1.000 77.73235 515 ILE D N 1
ATOM 3764 C CA . ILE A 1 515 ? -0.90847 15.68189 242.15335 1.000 83.17846 515 ILE D CA 1
ATOM 3765 C C . ILE A 1 515 ? -1.53348 15.90114 240.78740 1.000 83.96739 515 ILE D C 1
ATOM 3766 O O . ILE A 1 515 ? -1.66566 14.95625 240.00330 1.000 80.61529 515 ILE D O 1
ATOM 3771 N N . VAL A 1 516 ? -1.95130 17.12724 240.50055 1.000 81.50292 516 VAL D N 1
ATOM 3772 C CA . VAL A 1 516 ? -2.50330 17.44848 239.18861 1.000 74.11350 516 VAL D CA 1
ATOM 3773 C C . VAL A 1 516 ? -1.65414 18.59540 238.64171 1.000 73.61780 516 VAL D C 1
ATOM 3774 O O . VAL A 1 516 ? -1.68194 19.71235 239.16183 1.000 78.41096 516 VAL D O 1
ATOM 3778 N N . VAL A 1 517 ? -0.76022 18.28537 237.70864 1.000 75.21383 517 VAL D N 1
ATOM 3779 C CA . VAL A 1 517 ? 0.07693 19.33830 237.13473 1.000 67.69372 517 VAL D CA 1
ATOM 3780 C C . VAL A 1 517 ? -0.72499 20.12154 236.11184 1.000 66.07308 517 VAL D C 1
ATOM 3781 O O . VAL A 1 517 ? -1.36411 19.55174 235.21980 1.000 62.82551 517 VAL D O 1
ATOM 3785 N N . VAL A 1 518 ? -0.71977 21.43852 236.25699 1.000 69.05737 518 VAL D N 1
ATOM 3786 C CA . VAL A 1 518 ? -1.44366 22.34574 235.37612 1.000 65.02291 518 VAL D CA 1
ATOM 3787 C C . VAL A 1 518 ? -0.48051 23.42764 234.89121 1.000 73.63738 518 VAL D C 1
ATOM 3788 O O . VAL A 1 518 ? 0.24462 24.03643 235.69125 1.000 82.60110 518 VAL D O 1
ATOM 3792 N N . CYS A 1 519 ? -0.38253 23.59277 233.57122 1.000 74.44637 519 CYS D N 1
ATOM 3793 C CA . CYS A 1 519 ? 0.43762 24.68370 233.04331 1.000 71.22710 519 CYS D CA 1
ATOM 3794 C C . CYS A 1 519 ? -0.39529 25.48594 232.05543 1.000 76.25827 519 CYS D C 1
ATOM 3795 O O . CYS A 1 519 ? -1.59833 25.23615 231.90145 1.000 74.16816 519 CYS D O 1
ATOM 3798 N N . ALA A 1 520 ? 0.25983 26.38992 231.32851 1.000 80.35130 520 ALA D N 1
ATOM 3799 C CA . ALA A 1 520 ? -0.43605 27.34613 230.46064 1.000 78.16656 520 ALA D CA 1
ATOM 3800 C C . ALA A 1 520 ? -1.16320 26.66837 229.30360 1.000 77.40791 520 ALA D C 1
ATOM 3801 O O . ALA A 1 520 ? -2.32516 26.98959 229.01367 1.000 87.09431 520 ALA D O 1
ATOM 3803 N N . ILE A 1 521 ? -0.49137 25.75435 228.59847 1.000 69.72709 521 ILE D N 1
ATOM 3804 C CA . ILE A 1 521 ? -1.08251 25.13257 227.42142 1.000 65.15153 521 ILE D CA 1
ATOM 3805 C C . ILE A 1 521 ? -1.10375 23.59456 227.53725 1.000 65.79259 521 ILE D C 1
ATOM 3806 O O . ILE A 1 521 ? -1.94188 22.91776 226.92420 1.000 76.09978 521 ILE D O 1
ATOM 3811 N N . GLY A 1 522 ? -0.33081 23.02734 228.45216 1.000 62.83892 522 GLY D N 1
ATOM 3812 C CA . GLY A 1 522 ? -0.28903 21.58131 228.60499 1.000 62.41173 522 GLY D CA 1
ATOM 3813 C C . GLY A 1 522 ? 1.04886 20.97314 228.28887 1.000 58.18018 522 GLY D C 1
ATOM 3814 O O . GLY A 1 522 ? 1.24068 19.77208 228.53573 1.000 52.45779 522 GLY D O 1
ATOM 3815 N N . LEU A 1 523 ? 1.96696 21.74706 227.71193 1.000 68.67594 523 LEU D N 1
ATOM 3816 C CA . LEU A 1 523 ? 3.26686 21.23590 227.28582 1.000 55.81878 523 LEU D CA 1
ATOM 3817 C C . LEU A 1 523 ? 4.28789 21.13261 228.42677 1.000 48.94485 523 LEU D C 1
ATOM 3818 O O . LEU A 1 523 ? 4.80773 20.03749 228.74363 1.000 47.62850 523 LEU D O 1
ATOM 3823 N N . ARG A 1 524 ? 4.53009 22.23949 229.11989 1.000 49.54558 524 ARG D N 1
ATOM 3824 C CA . ARG A 1 524 ? 5.50112 22.15422 230.18684 1.000 58.45712 524 ARG D CA 1
ATOM 3825 C C . ARG A 1 524 ? 5.00102 21.28417 231.30976 1.000 65.08385 524 ARG D C 1
ATOM 3826 O O . ARG A 1 524 ? 5.81297 20.76696 232.08268 1.000 62.70330 524 ARG D O 1
ATOM 3834 N N . SER A 1 525 ? 3.67999 21.08237 231.37679 1.000 67.67738 525 SER D N 1
ATOM 3835 C CA . SER A 1 525 ? 3.11688 20.13436 232.32670 1.000 65.13001 525 SER D CA 1
ATOM 3836 C C . SER A 1 525 ? 3.60864 18.74131 232.03753 1.000 57.09053 525 SER D C 1
ATOM 3837 O O . SER A 1 525 ? 4.02456 18.02314 232.94243 1.000 54.96267 525 SER D O 1
ATOM 3840 N N . PHE A 1 526 ? 3.55753 18.33546 230.77249 1.000 55.80098 526 PHE D N 1
ATOM 3841 C CA . PHE A 1 526 ? 4.08631 17.03142 230.42232 1.000 57.82395 526 PHE D CA 1
ATOM 3842 C C . PHE A 1 526 ? 5.54131 16.92514 230.86425 1.000 67.31911 526 PHE D C 1
ATOM 3843 O O . PHE A 1 526 ? 5.93617 15.89901 231.43912 1.000 84.71891 526 PHE D O 1
ATOM 3851 N N . GLU A 1 527 ? 6.36847 17.96903 230.63734 1.000 53.57881 527 GLU D N 1
ATOM 3852 C CA . GLU A 1 527 ? 7.74445 17.72776 231.10726 1.000 52.09453 527 GLU D CA 1
ATOM 3853 C C . GLU A 1 527 ? 7.85852 17.79757 232.63927 1.000 58.01450 527 GLU D C 1
ATOM 3854 O O . GLU A 1 527 ? 8.75744 17.15736 233.20916 1.000 63.57838 527 GLU D O 1
ATOM 3860 N N . ALA A 1 528 ? 6.91565 18.45364 233.33138 1.000 59.06955 528 ALA D N 1
ATOM 3861 C CA . ALA A 1 528 ? 6.87769 18.39348 234.79137 1.000 51.55016 528 ALA D CA 1
ATOM 3862 C C . ALA A 1 528 ? 6.45249 17.01150 235.26923 1.000 54.10305 528 ALA D C 1
ATOM 3863 O O . ALA A 1 528 ? 7.12642 16.38930 236.10114 1.000 56.30793 528 ALA D O 1
ATOM 3865 N N . SER A 1 529 ? 5.33739 16.51773 234.73722 1.000 54.40722 529 SER D N 1
ATOM 3866 C CA . SER A 1 529 ? 4.81320 15.20778 235.09609 1.000 57.49754 529 SER D CA 1
ATOM 3867 C C . SER A 1 529 ? 5.86702 14.12363 234.92093 1.000 62.51677 529 SER D C 1
ATOM 3868 O O . SER A 1 529 ? 5.98491 13.22452 235.76682 1.000 63.87930 529 SER D O 1
ATOM 3871 N N . ARG A 1 530 ? 6.65199 14.19163 233.82991 1.000 72.38072 530 ARG D N 1
ATOM 3872 C CA . ARG A 1 530 ? 7.71283 13.20048 233.65976 1.000 64.63520 530 ARG D CA 1
ATOM 3873 C C . ARG A 1 530 ? 8.84290 13.44819 234.65074 1.000 65.77110 530 ARG D C 1
ATOM 3874 O O . ARG A 1 530 ? 9.41477 12.48404 235.17561 1.000 72.34512 530 ARG D O 1
ATOM 3882 N N . ILE A 1 531 ? 9.13111 14.71310 234.98387 1.000 65.38791 531 ILE D N 1
ATOM 3883 C CA . ILE A 1 531 ? 10.16319 14.95483 235.99686 1.000 73.79778 531 ILE D CA 1
ATOM 3884 C C . ILE A 1 531 ? 9.81712 14.23974 237.29980 1.000 88.78836 531 ILE D C 1
ATOM 3885 O O . ILE A 1 531 ? 10.63102 13.47654 237.86568 1.000 97.99318 531 ILE D O 1
ATOM 3890 N N . LEU A 1 532 ? 8.57117 14.40188 237.75886 1.000 82.01259 532 LEU D N 1
ATOM 3891 C CA . LEU A 1 532 ? 8.12911 13.74881 238.99080 1.000 79.48435 532 LEU D CA 1
ATOM 3892 C C . LEU A 1 532 ? 8.07687 12.24884 238.85764 1.000 73.47441 532 LEU D C 1
ATOM 3893 O O . LEU A 1 532 ? 8.39279 11.52968 239.81754 1.000 72.38457 532 LEU D O 1
ATOM 3898 N N . LYS A 1 533 ? 7.70674 11.74403 237.66559 1.000 80.18284 533 LYS D N 1
ATOM 3899 C CA . LYS A 1 533 ? 7.78751 10.31605 237.40443 1.000 91.21520 533 LYS D CA 1
ATOM 3900 C C . LYS A 1 533 ? 9.18244 9.78879 237.74632 1.000 89.87044 533 LYS D C 1
ATOM 3901 O O . LYS A 1 533 ? 9.31630 8.79668 238.47220 1.000 87.57587 533 LYS D O 1
ATOM 3907 N N . HIS A 1 534 ? 10.19754 10.54567 237.34837 1.000 92.37737 534 HIS D N 1
ATOM 3908 C CA . HIS A 1 534 ? 11.56350 10.21441 237.69928 1.000 94.05656 534 HIS D CA 1
ATOM 3909 C C . HIS A 1 534 ? 11.67157 10.26622 239.22928 1.000 89.38020 534 HIS D C 1
ATOM 3910 O O . HIS A 1 534 ? 12.31645 9.40806 239.83116 1.000 90.95986 534 HIS D O 1
ATOM 3917 N N . ALA A 1 535 ? 11.04075 11.26125 239.86442 1.000 86.83367 535 ALA D N 1
ATOM 3918 C CA . ALA A 1 535 ? 11.08481 11.34408 241.32642 1.000 95.40599 535 ALA D CA 1
ATOM 3919 C C . ALA A 1 535 ? 10.21267 10.28914 242.02634 1.000 108.31826 535 ALA D C 1
ATOM 3920 O O . ALA A 1 535 ? 10.27470 10.16999 243.25832 1.000 82.65049 535 ALA D O 1
ATOM 3922 N N . GLY A 1 536 ? 9.48151 9.46534 241.26827 1.000 103.69172 536 GLY D N 1
ATOM 3923 C CA . GLY A 1 536 ? 8.64537 8.41341 241.82818 1.000 94.04027 536 GLY D CA 1
ATOM 3924 C C . GLY A 1 536 ? 7.34646 8.87055 242.46728 1.000 88.45050 536 GLY D C 1
ATOM 3925 O O . GLY A 1 536 ? 6.83538 8.17053 243.34022 1.000 89.87789 536 GLY D O 1
ATOM 3926 N N . PHE A 1 537 ? 6.81163 10.01767 242.09243 1.000 77.56539 537 PHE D N 1
ATOM 3927 C CA . PHE A 1 537 ? 5.59273 10.48980 242.71053 1.000 82.12386 537 PHE D CA 1
ATOM 3928 C C . PHE A 1 537 ? 4.36958 9.61601 242.52448 1.000 93.60060 537 PHE D C 1
ATOM 3929 O O . PHE A 1 537 ? 3.39563 9.72508 243.25252 1.000 97.72752 537 PHE D O 1
ATOM 3937 N N . GLU A 1 538 ? 4.41541 8.73411 241.55338 1.000 97.68477 538 GLU D N 1
ATOM 3938 C CA . GLU A 1 538 ? 3.29926 7.83932 241.27832 1.000 100.58098 538 GLU D CA 1
ATOM 3939 C C . GLU A 1 538 ? 1.99635 8.51057 240.93644 1.000 98.12996 538 GLU D C 1
ATOM 3940 O O . GLU A 1 538 ? 1.62332 8.59276 239.77546 1.000 88.42842 538 GLU D O 1
ATOM 3946 N N . LYS A 1 539 ? 1.29546 8.96956 241.95852 1.000 100.80875 539 LYS D N 1
ATOM 3947 C CA . LYS A 1 539 ? -0.00645 9.58379 241.75863 1.000 98.84686 539 LYS D CA 1
ATOM 3948 C C . LYS A 1 539 ? 0.03676 10.99884 241.23179 1.000 93.56139 539 LYS D C 1
ATOM 3949 O O . LYS A 1 539 ? -0.43507 11.93585 241.83491 1.000 95.10649 539 LYS D O 1
ATOM 3951 N N . VAL A 1 540 ? 0.61273 11.11788 240.06478 1.000 90.98931 540 VAL D N 1
ATOM 3952 C CA . VAL A 1 540 ? 0.73990 12.36094 239.36192 1.000 91.29397 540 VAL D CA 1
ATOM 3953 C C . VAL A 1 540 ? -0.07716 12.23221 238.11393 1.000 85.88364 540 VAL D C 1
ATOM 3954 O O . VAL A 1 540 ? 0.02566 11.26128 237.39682 1.000 87.51320 540 VAL D O 1
ATOM 3958 N N . LYS A 1 541 ? -0.90702 13.21837 237.86208 1.000 74.15288 541 LYS D N 1
ATOM 3959 C CA . LYS A 1 541 ? -1.72306 13.19663 236.69010 1.000 65.71014 541 LYS D CA 1
ATOM 3960 C C . LYS A 1 541 ? -1.53187 14.53767 236.11725 1.000 69.39799 541 LYS D C 1
ATOM 3961 O O . LYS A 1 541 ? -0.87172 15.36850 236.68332 1.000 76.46651 541 LYS D O 1
ATOM 3963 N N . ILE A 1 542 ? -2.12088 14.74889 234.97629 1.000 68.30547 542 ILE D N 1
ATOM 3964 C CA . ILE A 1 542 ? -1.99770 16.03595 234.28843 1.000 61.40524 542 ILE D CA 1
ATOM 3965 C C . ILE A 1 542 ? -3.30764 16.56222 233.70854 1.000 57.53420 542 ILE D C 1
ATOM 3966 O O . ILE A 1 542 ? -4.17678 15.79240 233.28348 1.000 55.77780 542 ILE D O 1
ATOM 3971 N N . LEU A 1 543 ? -3.44943 17.90124 233.70369 1.000 56.57442 543 LEU D N 1
ATOM 3972 C CA . LEU A 1 543 ? -4.57234 18.57849 233.04081 1.000 56.22503 543 LEU D CA 1
ATOM 3973 C C . LEU A 1 543 ? -4.22537 18.78860 231.57482 1.000 69.76281 543 LEU D C 1
ATOM 3974 O O . LEU A 1 543 ? -3.57522 19.77754 231.21391 1.000 76.48342 543 LEU D O 1
ATOM 3979 N N . GLU A 1 544 ? -4.74054 17.90978 230.71474 1.000 75.67058 544 GLU D N 1
ATOM 3980 C CA . GLU A 1 544 ? -4.51757 18.03391 229.28275 1.000 71.11074 544 GLU D CA 1
ATOM 3981 C C . GLU A 1 544 ? -5.39941 19.15511 228.73791 1.000 73.75380 544 GLU D C 1
ATOM 3982 O O . GLU A 1 544 ? -6.60139 19.22527 229.01596 1.000 80.08910 544 GLU D O 1
ATOM 3988 N N . GLY A 1 545 ? -4.77829 20.08109 227.99799 1.000 65.86818 545 GLY D N 1
ATOM 3989 C CA . GLY A 1 545 ? -5.42112 21.29825 227.54215 1.000 75.32803 545 GLY D CA 1
ATOM 3990 C C . GLY A 1 545 ? -4.80789 22.56208 228.14627 1.000 81.13673 545 GLY D C 1
ATOM 3991 O O . GLY A 1 545 ? -4.90775 23.63616 227.54739 1.000 85.32651 545 GLY D O 1
ATOM 3992 N N . GLY A 1 546 ? -4.23287 22.44486 229.33523 1.000 71.98465 546 GLY D N 1
ATOM 3993 C CA . GLY A 1 546 ? -3.61566 23.61669 229.92834 1.000 64.64900 546 GLY D CA 1
ATOM 3994 C C . GLY A 1 546 ? -4.60348 24.61578 230.50449 1.000 60.40059 546 GLY D C 1
ATOM 3995 O O . GLY A 1 546 ? -5.81751 24.40197 230.56351 1.000 57.52088 546 GLY D O 1
ATOM 3996 N N . MET A 1 547 ? -4.04129 25.75065 230.91760 1.000 58.19272 547 MET D N 1
ATOM 3997 C CA . MET A 1 547 ? -4.82909 26.84871 231.46575 1.000 63.17198 547 MET D CA 1
ATOM 3998 C C . MET A 1 547 ? -5.90805 27.34199 230.52285 1.000 72.41746 547 MET D C 1
ATOM 3999 O O . MET A 1 547 ? -6.85993 27.98209 230.97795 1.000 79.92788 547 MET D O 1
ATOM 4004 N N . ALA A 1 548 ? -5.76314 27.09711 229.22081 1.000 71.97540 548 ALA D N 1
ATOM 4005 C CA . ALA A 1 548 ? -6.71309 27.63337 228.25591 1.000 69.40023 548 ALA D CA 1
ATOM 4006 C C . ALA A 1 548 ? -8.14715 27.19357 228.53991 1.000 71.13653 548 ALA D C 1
ATOM 4007 O O . ALA A 1 548 ? -9.09204 27.91775 228.21103 1.000 87.25455 548 ALA D O 1
ATOM 4009 N N . PHE A 1 549 ? -8.34231 26.02053 229.12979 1.000 59.74153 549 PHE D N 1
ATOM 4010 C CA . PHE A 1 549 ? -9.70139 25.48473 229.26678 1.000 65.22694 549 PHE D CA 1
ATOM 4011 C C . PHE A 1 549 ? -10.31129 25.78567 230.63583 1.000 70.14795 549 PHE D C 1
ATOM 4012 O O . PHE A 1 549 ? -10.82741 24.89568 231.32375 1.000 71.85075 549 PHE D O 1
ATOM 4020 N N . TRP A 1 550 ? -10.27607 27.05962 231.03197 1.000 75.34682 550 TRP D N 1
ATOM 4021 C CA . TRP A 1 550 ? -10.51297 27.40851 232.42302 1.000 62.74108 550 TRP D CA 1
ATOM 4022 C C . TRP A 1 550 ? -11.32376 28.70062 232.56020 1.000 64.52319 550 TRP D C 1
ATOM 4023 O O . TRP A 1 550 ? -11.25965 29.59670 231.70730 1.000 63.18049 550 TRP D O 1
ATOM 4034 N N . PHE A 1 551 ? -12.07970 28.78261 233.66723 1.000 64.43868 551 PHE D N 1
ATOM 4035 C CA . PHE A 1 551 ? -12.97852 29.89972 233.99039 1.000 69.15543 551 PHE D CA 1
ATOM 4036 C C . PHE A 1 551 ? -12.83438 30.42454 235.40945 1.000 75.68395 551 PHE D C 1
ATOM 4037 O O . PHE A 1 551 ? -13.78127 31.00763 235.95155 1.000 75.13330 551 PHE D O 1
ATOM 4045 N N . MET B 1 1 ? 8.63505 16.16450 165.77146 1.000 40.91448 1 MET A N 1
ATOM 4046 C CA . MET B 1 1 ? 7.88610 16.34413 164.51338 1.000 44.11282 1 MET A CA 1
ATOM 4047 C C . MET B 1 1 ? 7.29210 15.02799 164.04276 1.000 53.41784 1 MET A C 1
ATOM 4048 O O . MET B 1 1 ? 7.75307 13.95112 164.46510 1.000 63.49078 1 MET A O 1
ATOM 4053 N N . ASN B 1 2 ? 6.29514 15.10674 163.15269 1.000 39.01475 2 ASN A N 1
ATOM 4054 C CA . ASN B 1 2 ? 5.67214 13.91857 162.57503 1.000 39.10118 2 ASN A CA 1
ATOM 4055 C C . ASN B 1 2 ? 6.06020 13.76512 161.10909 1.000 41.20546 2 ASN A C 1
ATOM 4056 O O . ASN B 1 2 ? 5.79724 14.65988 160.29681 1.000 53.97883 2 ASN A O 1
ATOM 4061 N N . VAL B 1 3 ? 6.62219 12.60101 160.75747 1.000 39.65507 3 VAL A N 1
ATOM 4062 C CA . VAL B 1 3 ? 7.00524 12.30258 159.37857 1.000 35.75466 3 VAL A CA 1
ATOM 4063 C C . VAL B 1 3 ? 6.19724 11.10446 158.93090 1.000 28.82772 3 VAL A C 1
ATOM 4064 O O . VAL B 1 3 ? 6.28821 10.02364 159.52624 1.000 30.11346 3 VAL A O 1
ATOM 4068 N N . VAL B 1 4 ? 5.46929 11.27214 157.84383 1.000 29.76314 4 VAL A N 1
ATOM 4069 C CA . VAL B 1 4 ? 4.73830 10.17696 157.24313 1.000 35.60463 4 VAL A CA 1
ATOM 4070 C C . VAL B 1 4 ? 5.37734 9.95454 155.88822 1.000 46.70610 4 VAL A C 1
ATOM 4071 O O . VAL B 1 4 ? 5.73838 10.91733 155.19194 1.000 47.81106 4 VAL A O 1
ATOM 4075 N N . VAL B 1 5 ? 5.52534 8.69343 155.52061 1.000 49.72612 5 VAL A N 1
ATOM 4076 C CA . VAL B 1 5 ? 6.10138 8.27405 154.27276 1.000 40.40405 5 VAL A CA 1
ATOM 4077 C C . VAL B 1 5 ? 5.15739 7.31487 153.66001 1.000 34.53681 5 VAL A C 1
ATOM 4078 O O . VAL B 1 5 ? 4.82036 6.37507 154.29929 1.000 30.85782 5 VAL A O 1
ATOM 4082 N N . ILE B 1 6 ? 4.73544 7.52251 152.43894 1.000 31.10244 6 ILE A N 1
ATOM 4083 C CA . ILE B 1 6 ? 3.85345 6.57733 151.83619 1.000 33.56234 6 ILE A CA 1
ATOM 4084 C C . ILE B 1 6 ? 4.66148 5.72405 150.92648 1.000 36.32501 6 ILE A C 1
ATOM 4085 O O . ILE B 1 6 ? 5.34251 6.20679 150.09236 1.000 34.23363 6 ILE A O 1
ATOM 4090 N N . GLY B 1 7 ? 4.55845 4.43210 151.10587 1.000 39.12916 7 GLY A N 1
ATOM 4091 C CA . GLY B 1 7 ? 5.25947 3.46386 150.32519 1.000 24.15309 7 GLY A CA 1
ATOM 4092 C C . GLY B 1 7 ? 6.38343 3.10011 151.19334 1.000 29.90686 7 GLY A C 1
ATOM 4093 O O . GLY B 1 7 ? 6.96042 3.95028 151.78310 1.000 36.18420 7 GLY A O 1
ATOM 4094 N N . GLY B 1 8 ? 6.69841 1.83212 151.24874 1.000 35.69048 8 GLY A N 1
ATOM 4095 C CA . GLY B 1 8 ? 7.77238 1.39836 152.07791 1.000 32.03401 8 GLY A CA 1
ATOM 4096 C C . GLY B 1 8 ? 8.71239 0.48314 151.38322 1.000 41.29410 8 GLY A C 1
ATOM 4097 O O . GLY B 1 8 ? 8.86636 -0.66976 151.72958 1.000 28.93577 8 GLY A O 1
ATOM 4098 N N . GLY B 1 9 ? 9.29844 1.04581 150.34007 1.000 58.44587 9 GLY A N 1
ATOM 4099 C CA . GLY B 1 9 ? 10.27546 0.43453 149.47029 1.000 46.98667 9 GLY A CA 1
ATOM 4100 C C . GLY B 1 9 ? 11.65046 0.99959 149.71517 1.000 39.67006 9 GLY A C 1
ATOM 4101 O O . GLY B 1 9 ? 11.94143 1.42792 150.79406 1.000 44.52730 9 GLY A O 1
ATOM 4102 N N . ALA B 1 10 ? 12.51150 0.96328 148.72122 1.000 40.37054 10 ALA A N 1
ATOM 4103 C CA . ALA B 1 10 ? 13.84950 1.46832 148.90012 1.000 49.27166 10 ALA A CA 1
ATOM 4104 C C . ALA B 1 10 ? 13.93351 2.93640 149.18267 1.000 47.02679 10 ALA A C 1
ATOM 4105 O O . ALA B 1 10 ? 14.50947 3.33569 150.16157 1.000 51.31002 10 ALA A O 1
ATOM 4107 N N . ALA B 1 11 ? 13.28355 3.73916 148.37141 1.000 49.42030 11 ALA A N 1
ATOM 4108 C CA . ALA B 1 11 ? 13.31556 5.15822 148.56998 1.000 30.35101 11 ALA A CA 1
ATOM 4109 C C . ALA B 1 11 ? 12.67751 5.49262 149.84685 1.000 43.36616 11 ALA A C 1
ATOM 4110 O O . ALA B 1 11 ? 13.19849 6.22985 150.63065 1.000 53.29095 11 ALA A O 1
ATOM 4112 N N . GLY B 1 12 ? 11.54650 4.87970 150.08099 1.000 55.43798 12 GLY A N 1
ATOM 4113 C CA . GLY B 1 12 ? 10.79946 5.16107 151.26788 1.000 54.93052 12 GLY A CA 1
ATOM 4114 C C . GLY B 1 12 ? 11.53341 4.86544 152.51900 1.000 65.42546 12 GLY A C 1
ATOM 4115 O O . GLY B 1 12 ? 11.43638 5.62972 153.43476 1.000 64.36887 12 GLY A O 1
ATOM 4116 N N . LEU B 1 13 ? 12.25439 3.75845 152.57136 1.000 54.87686 13 LEU A N 1
ATOM 4117 C CA . LEU B 1 13 ? 12.97034 3.44081 153.79148 1.000 38.94119 13 LEU A CA 1
ATOM 4118 C C . LEU B 1 13 ? 14.30934 4.08883 153.90334 1.000 36.73619 13 LEU A C 1
ATOM 4119 O O . LEU B 1 13 ? 14.81730 4.20115 154.97732 1.000 36.36963 13 LEU A O 1
ATOM 4124 N N . LYS B 1 14 ? 14.90139 4.48049 152.80624 1.000 36.77061 14 LYS A N 1
ATOM 4125 C CA . LYS B 1 14 ? 16.14839 5.15850 152.89808 1.000 36.61413 14 LYS A CA 1
ATOM 4126 C C . LYS B 1 14 ? 15.80339 6.45171 153.56068 1.000 38.74035 14 LYS A C 1
ATOM 4127 O O . LYS B 1 14 ? 16.46036 6.87097 154.44958 1.000 38.87149 14 LYS A O 1
ATOM 4133 N N . ALA B 1 15 ? 14.73441 7.07859 153.12645 1.000 41.36561 15 ALA A N 1
ATOM 4134 C CA . ALA B 1 15 ? 14.30240 8.32478 153.74605 1.000 36.82455 15 ALA A CA 1
ATOM 4135 C C . ALA B 1 15 ? 14.03434 8.13224 155.24210 1.000 39.45685 15 ALA A C 1
ATOM 4136 O O . ALA B 1 15 ? 14.65532 8.79249 156.08592 1.000 55.47880 15 ALA A O 1
ATOM 4138 N N . ALA B 1 16 ? 13.15532 7.18936 155.59535 1.000 33.00289 16 ALA A N 1
ATOM 4139 C CA . ALA B 1 16 ? 12.82426 7.00779 156.99940 1.000 33.53199 16 ALA A CA 1
ATOM 4140 C C . ALA B 1 16 ? 14.06723 6.74303 157.85352 1.000 33.79116 16 ALA A C 1
ATOM 4141 O O . ALA B 1 16 ? 14.19819 7.27836 158.96237 1.000 39.11804 16 ALA A O 1
ATOM 4143 N N . SER B 1 17 ? 14.99824 5.92386 157.34481 1.000 42.08597 17 SER A N 1
ATOM 4144 C CA . SER B 1 17 ? 16.16820 5.49108 158.11198 1.000 38.79593 17 SER A CA 1
ATOM 4145 C C . SER B 1 17 ? 17.15021 6.62814 158.34968 1.000 33.46196 17 SER A C 1
ATOM 4146 O O . SER B 1 17 ? 17.74717 6.73846 159.43266 1.000 44.05700 17 SER A O 1
ATOM 4149 N N . ARG B 1 18 ? 17.35426 7.45683 157.33243 1.000 34.92564 18 ARG A N 1
ATOM 4150 C CA . ARG B 1 18 ? 18.18927 8.63387 157.49111 1.000 33.09162 18 ARG A CA 1
ATOM 4151 C C . ARG B 1 18 ? 17.55024 9.58518 158.48979 1.000 32.96509 18 ARG A C 1
ATOM 4152 O O . ARG B 1 18 ? 18.21421 10.07945 159.41667 1.000 34.96601 18 ARG A O 1
ATOM 4160 N N . ILE B 1 19 ? 16.22725 9.75017 158.39469 1.000 41.94310 19 ILE A N 1
ATOM 4161 C CA . ILE B 1 19 ? 15.55122 10.64446 159.32740 1.000 37.32939 19 ILE A CA 1
ATOM 4162 C C . ILE B 1 19 ? 15.77116 10.18189 160.75155 1.000 32.57612 19 ILE A C 1
ATOM 4163 O O . ILE B 1 19 ? 16.10714 10.99615 161.61931 1.000 36.00540 19 ILE A O 1
ATOM 4168 N N . ARG B 1 20 ? 15.67014 8.86397 161.00594 1.000 33.69879 20 ARG A N 1
ATOM 4169 C CA . ARG B 1 20 ? 15.86808 8.40538 162.37509 1.000 36.82566 20 ARG A CA 1
ATOM 4170 C C . ARG B 1 20 ? 17.32606 8.54549 162.81110 1.000 40.00827 20 ARG A C 1
ATOM 4171 O O . ARG B 1 20 ? 17.59802 8.82784 163.98702 1.000 44.18607 20 ARG A O 1
ATOM 4179 N N . ARG B 1 21 ? 18.28810 8.36720 161.90019 1.000 47.95959 21 ARG A N 1
ATOM 4180 C CA . ARG B 1 21 ? 19.66208 8.53332 162.36019 1.000 45.87347 21 ARG A CA 1
ATOM 4181 C C . ARG B 1 21 ? 19.90508 9.95045 162.79077 1.000 37.79217 21 ARG A C 1
ATOM 4182 O O . ARG B 1 21 ? 20.72105 10.19071 163.68073 1.000 38.30815 21 ARG A O 1
ATOM 4190 N N . LYS B 1 22 ? 19.19312 10.89328 162.19046 1.000 38.24666 22 LYS A N 1
ATOM 4191 C CA . LYS B 1 22 ? 19.47613 12.29834 162.41204 1.000 40.67075 22 LYS A CA 1
ATOM 4192 C C . LYS B 1 22 ? 18.56010 12.94966 163.43281 1.000 44.55956 22 LYS A C 1
ATOM 4193 O O . LYS B 1 22 ? 18.86309 14.05580 163.89449 1.000 44.38493 22 LYS A O 1
ATOM 4199 N N . ASP B 1 23 ? 17.45808 12.29379 163.80097 1.000 51.27012 23 ASP A N 1
ATOM 4200 C CA . ASP B 1 23 ? 16.46005 12.89008 164.70175 1.000 59.12464 23 ASP A CA 1
ATOM 4201 C C . ASP B 1 23 ? 15.86600 11.73633 165.50608 1.000 55.48491 23 ASP A C 1
ATOM 4202 O O . ASP B 1 23 ? 14.93101 11.07420 165.04524 1.000 50.77991 23 ASP A O 1
ATOM 4207 N N . GLY B 1 24 ? 16.35496 11.55169 166.73515 1.000 56.72628 24 GLY A N 1
ATOM 4208 C CA . GLY B 1 24 ? 15.84991 10.46495 167.56546 1.000 60.32908 24 GLY A CA 1
ATOM 4209 C C . GLY B 1 24 ? 14.48989 10.70316 168.17734 1.000 63.08905 24 GLY A C 1
ATOM 4210 O O . GLY B 1 24 ? 13.84986 9.74630 168.62061 1.000 61.35251 24 GLY A O 1
ATOM 4211 N N . ASP B 1 25 ? 14.03191 11.95915 168.13994 1.000 60.94077 25 ASP A N 1
ATOM 4212 C CA . ASP B 1 25 ? 12.79189 12.44434 168.72475 1.000 53.37501 25 ASP A CA 1
ATOM 4213 C C . ASP B 1 25 ? 11.63593 12.45306 167.72670 1.000 50.35126 25 ASP A C 1
ATOM 4214 O O . ASP B 1 25 ? 10.47291 12.44320 168.13966 1.000 50.53680 25 ASP A O 1
ATOM 4219 N N . ALA B 1 26 ? 11.90698 12.41866 166.43072 1.000 53.56096 26 ALA A N 1
ATOM 4220 C CA . ALA B 1 26 ? 10.80501 12.47239 165.48066 1.000 43.31312 26 ALA A CA 1
ATOM 4221 C C . ALA B 1 26 ? 9.99600 11.16139 165.45803 1.000 42.38402 26 ALA A C 1
ATOM 4222 O O . ALA B 1 26 ? 10.52298 10.04844 165.65039 1.000 44.43160 26 ALA A O 1
ATOM 4224 N N . SER B 1 27 ? 8.69501 11.30732 165.18794 1.000 47.46459 27 SER A N 1
ATOM 4225 C CA . SER B 1 27 ? 7.82000 10.16826 164.94525 1.000 49.80242 27 SER A CA 1
ATOM 4226 C C . SER B 1 27 ? 7.81806 9.87881 163.45034 1.000 45.93879 27 SER A C 1
ATOM 4227 O O . SER B 1 27 ? 7.44310 10.74657 162.65706 1.000 48.63989 27 SER A O 1
ATOM 4230 N N . ILE B 1 28 ? 8.22806 8.67568 163.06372 1.000 53.29192 28 ILE A N 1
ATOM 4231 C CA . ILE B 1 28 ? 8.26310 8.30426 161.66083 1.000 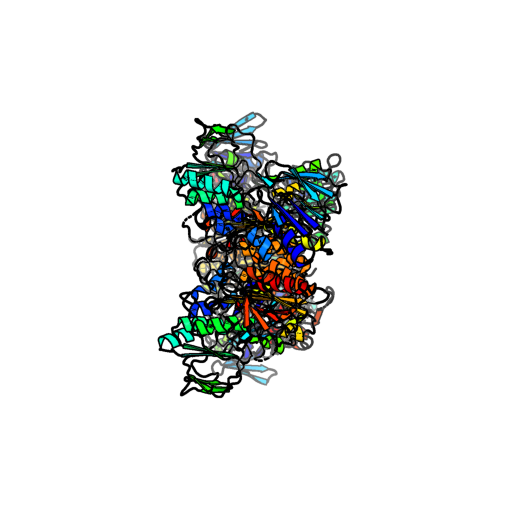56.85440 28 ILE A CA 1
ATOM 4232 C C . ILE B 1 28 ? 7.34010 7.11821 161.47016 1.000 54.13081 28 ILE A C 1
ATOM 4233 O O . ILE B 1 28 ? 7.60206 6.01136 161.96750 1.000 37.90029 28 ILE A O 1
ATOM 4238 N N . THR B 1 29 ? 6.28213 7.34900 160.71005 1.000 44.84750 29 THR A N 1
ATOM 4239 C CA . THR B 1 29 ? 5.30713 6.34489 160.32631 1.000 36.36132 29 THR A CA 1
ATOM 4240 C C . THR B 1 29 ? 5.44618 6.13943 158.82038 1.000 39.51200 29 THR A C 1
ATOM 4241 O O . THR B 1 29 ? 5.49723 7.11820 158.06209 1.000 38.08008 29 THR A O 1
ATOM 4245 N N . VAL B 1 30 ? 5.54918 4.88630 158.38377 1.000 41.22648 30 VAL A N 1
ATOM 4246 C CA . VAL B 1 30 ? 5.57223 4.56587 156.95886 1.000 39.26982 30 VAL A CA 1
ATOM 4247 C C . VAL B 1 30 ? 4.43523 3.58680 156.67612 1.000 40.94539 30 VAL A C 1
ATOM 4248 O O . VAL B 1 30 ? 4.28019 2.58001 157.38242 1.000 36.47475 30 VAL A O 1
ATOM 4252 N N . VAL B 1 31 ? 3.60627 3.91450 155.67099 1.000 41.11361 31 VAL A N 1
ATOM 4253 C CA . VAL B 1 31 ? 2.47628 3.08540 155.27720 1.000 29.15835 31 VAL A CA 1
ATOM 4254 C C . VAL B 1 31 ? 2.91231 2.29802 154.05845 1.000 29.54893 31 VAL A C 1
ATOM 4255 O O . VAL B 1 31 ? 3.62735 2.81175 153.19132 1.000 36.84541 31 VAL A O 1
ATOM 4259 N N . GLU B 1 32 ? 2.59230 1.01403 154.06483 1.000 31.23976 32 GLU A N 1
ATOM 4260 C CA . GLU B 1 32 ? 2.95233 0.06771 153.02013 1.000 33.07646 32 GLU A CA 1
ATOM 4261 C C . GLU B 1 32 ? 1.67433 -0.64940 152.63530 1.000 38.75495 32 GLU A C 1
ATOM 4262 O O . GLU B 1 32 ? 0.92229 -1.10712 153.50541 1.000 40.66450 32 GLU A O 1
ATOM 4268 N N . ALA B 1 33 ? 1.40238 -0.69078 151.33930 1.000 41.14392 33 ALA A N 1
ATOM 4269 C CA . ALA B 1 33 ? 0.14939 -1.25290 150.89542 1.000 35.88690 33 ALA A CA 1
ATOM 4270 C C . ALA B 1 33 ? 0.15436 -2.76887 151.00688 1.000 33.29695 33 ALA A C 1
ATOM 4271 O O . ALA B 1 33 ? -0.91265 -3.37481 151.14903 1.000 27.41656 33 ALA A O 1
ATOM 4273 N N . GLY B 1 34 ? 1.32736 -3.39188 151.00612 1.000 28.18753 34 GLY A N 1
ATOM 4274 C CA . GLY B 1 34 ? 1.42134 -4.82691 150.93056 1.000 29.62694 34 GLY A CA 1
ATOM 4275 C C . GLY B 1 34 ? 1.86328 -5.46952 152.22877 1.000 34.37817 34 GLY A C 1
ATOM 4276 O O . GLY B 1 34 ? 1.93225 -4.85020 153.28358 1.000 29.69319 34 GLY A O 1
ATOM 4277 N N . LYS B 1 35 ? 2.11127 -6.77656 152.11517 1.000 42.35390 35 LYS A N 1
ATOM 4278 C CA . LYS B 1 35 ? 2.55722 -7.61323 153.21644 1.000 45.14030 35 LYS A CA 1
ATOM 4279 C C . LYS B 1 35 ? 4.03121 -7.36217 153.47642 1.000 54.29140 35 LYS A C 1
ATOM 4280 O O . LYS B 1 35 ? 4.46517 -7.19283 154.62139 1.000 60.40990 35 LYS A O 1
ATOM 4286 N N . TYR B 1 36 ? 4.78725 -7.27751 152.39943 1.000 51.53582 36 TYR A N 1
ATOM 4287 C CA . TYR B 1 36 ? 6.23525 -7.26552 152.40548 1.000 56.66869 36 TYR A CA 1
ATOM 4288 C C . TYR B 1 36 ? 6.68027 -5.81352 152.42605 1.000 53.47857 36 TYR A C 1
ATOM 4289 O O . TYR B 1 36 ? 5.98530 -4.95268 151.88177 1.000 49.19439 36 TYR A O 1
ATOM 4298 N N . VAL B 1 37 ? 7.73425 -5.52031 153.18001 1.000 50.07561 37 VAL A N 1
ATOM 4299 C CA . VAL B 1 37 ? 8.33926 -4.19132 153.18062 1.000 41.09212 37 VAL A CA 1
ATOM 4300 C C . VAL B 1 37 ? 9.85826 -4.32634 153.16072 1.000 53.76140 37 VAL A C 1
ATOM 4301 O O . VAL B 1 37 ? 10.41823 -5.20715 153.82701 1.000 54.70988 37 VAL A O 1
ATOM 4305 N N . SER B 1 38 ? 10.53130 -3.41657 152.43547 1.000 59.63696 38 SER A N 1
ATOM 4306 C CA . SER B 1 38 ? 11.99031 -3.45464 152.26854 1.000 58.32025 38 SER A CA 1
ATOM 4307 C C . SER B 1 38 ? 12.45232 -4.68289 151.47093 1.000 64.41149 38 SER A C 1
ATOM 4308 O O . SER B 1 38 ? 13.57331 -5.16284 151.65812 1.000 59.72814 38 SER A O 1
ATOM 4311 N N . LEU B 1 39 ? 11.58735 -5.23913 150.62606 1.000 64.90494 39 LEU A N 1
ATOM 4312 C CA . LEU B 1 39 ? 11.94036 -6.43136 149.87644 1.000 61.32522 39 LEU A CA 1
ATOM 4313 C C . LEU B 1 39 ? 12.83341 -6.03973 148.72035 1.000 47.81389 39 LEU A C 1
ATOM 4314 O O . LEU B 1 39 ? 12.45145 -5.19297 147.91308 1.000 45.51076 39 LEU A O 1
ATOM 4319 N N . GLY B 1 40 ? 13.97841 -6.71278 148.59460 1.000 44.59514 40 GLY A N 1
ATOM 4320 C CA . GLY B 1 40 ? 14.94245 -6.41411 147.55055 1.000 41.31484 40 GLY A CA 1
ATOM 4321 C C . GLY B 1 40 ? 14.50649 -6.98051 146.21070 1.000 38.64345 40 GLY A C 1
ATOM 4322 O O . GLY B 1 40 ? 14.91349 -8.07264 145.78205 1.000 32.50313 40 GLY A O 1
ATOM 4323 N N . ARG B 1 41 ? 13.63853 -6.22770 145.54144 1.000 45.40258 41 ARG A N 1
ATOM 4324 C CA . ARG B 1 41 ? 13.00056 -6.77505 144.35958 1.000 44.23312 41 ARG A CA 1
ATOM 4325 C C . ARG B 1 41 ? 13.97260 -6.96041 143.22968 1.000 41.83923 41 ARG A C 1
ATOM 4326 O O . ARG B 1 41 ? 13.70463 -7.76768 142.32991 1.000 57.29106 41 ARG A O 1
ATOM 4334 N N . CYS B 1 42 ? 15.09361 -6.22641 143.25050 1.000 40.44782 42 CYS A N 1
ATOM 4335 C CA . CYS B 1 42 ? 16.06365 -6.32375 142.17056 1.000 35.62882 42 CYS A CA 1
ATOM 4336 C C . CYS B 1 42 ? 16.61064 -7.71980 142.04301 1.000 35.58124 42 CYS A C 1
ATOM 4337 O O . CYS B 1 42 ? 17.09068 -8.07513 140.96613 1.000 42.26292 42 CYS A O 1
ATOM 4340 N N . GLY B 1 43 ? 16.50259 -8.51948 143.09924 1.000 46.82606 43 GLY A N 1
ATOM 4341 C CA . GLY B 1 43 ? 16.89557 -9.90746 143.18768 1.000 48.66364 43 GLY A CA 1
ATOM 4342 C C . GLY B 1 43 ? 15.81357 -10.93353 142.89595 1.000 52.72136 43 GLY A C 1
ATOM 4343 O O . GLY B 1 43 ? 16.08455 -12.12751 142.98232 1.000 46.42432 43 GLY A O 1
ATOM 4344 N N . LEU B 1 44 ? 14.57258 -10.54960 142.60779 1.000 43.32346 44 LEU A N 1
ATOM 4345 C CA . LEU B 1 44 ? 13.57858 -11.57368 142.32206 1.000 43.97369 44 LEU A CA 1
ATOM 4346 C C . LEU B 1 44 ? 13.90961 -12.44305 141.09734 1.000 39.84371 44 LEU A C 1
ATOM 4347 O O . LEU B 1 44 ? 13.54460 -13.60504 141.10968 1.000 39.15075 44 LEU A O 1
ATOM 4352 N N . PRO B 1 45 ? 14.57466 -11.92538 140.04721 1.000 44.84753 45 PRO A N 1
ATOM 4353 C CA . PRO B 1 45 ? 14.99369 -12.86871 138.98251 1.000 33.82808 45 PRO A CA 1
ATOM 4354 C C . PRO B 1 45 ? 15.89765 -13.97856 139.49888 1.000 28.06861 45 PRO A C 1
ATOM 4355 O O . PRO B 1 45 ? 15.63765 -15.15765 139.21423 1.000 28.72723 45 PRO A O 1
ATOM 4359 N N . TYR B 1 46 ? 16.90363 -13.64632 140.32881 1.000 29.04735 46 TYR A N 1
ATOM 4360 C CA . TYR B 1 46 ? 17.85960 -14.63018 140.85615 1.000 41.97949 46 TYR A CA 1
ATOM 4361 C C . TYR B 1 46 ? 17.21655 -15.61387 141.83442 1.000 54.32478 46 TYR A C 1
ATOM 4362 O O . TYR B 1 46 ? 17.72952 -16.72081 142.05378 1.000 54.37729 46 TYR A O 1
ATOM 4371 N N . TYR B 1 47 ? 16.07653 -15.25569 142.38427 1.000 53.48838 47 TYR A N 1
ATOM 4372 C CA . TYR B 1 47 ? 15.28849 -16.19045 143.14653 1.000 51.27409 47 TYR A CA 1
ATOM 4373 C C . TYR B 1 47 ? 14.60351 -17.18072 142.23680 1.000 50.34371 47 TYR A C 1
ATOM 4374 O O . TYR B 1 47 ? 14.70149 -18.39365 142.44417 1.000 66.00457 47 TYR A O 1
ATOM 4383 N N . VAL B 1 48 ? 13.89856 -16.67801 141.22362 1.000 39.28279 48 VAL A N 1
ATOM 4384 C CA . VAL B 1 48 ? 13.17958 -17.58527 140.34587 1.000 38.85137 48 VAL A CA 1
ATOM 4385 C C . VAL B 1 48 ? 14.16459 -18.57747 139.71821 1.000 46.45869 48 VAL A C 1
ATOM 4386 O O . VAL B 1 48 ? 13.92157 -19.79348 139.69057 1.000 38.52976 48 VAL A O 1
ATOM 4390 N N . GLY B 1 49 ? 15.30961 -18.07563 139.24810 1.000 36.21287 49 GLY A N 1
ATOM 4391 C CA . GLY B 1 49 ? 16.35363 -18.85583 138.62737 1.000 41.62038 49 GLY A CA 1
ATOM 4392 C C . GLY B 1 49 ? 17.10258 -19.77256 139.57068 1.000 50.39907 49 GLY A C 1
ATOM 4393 O O . GLY B 1 49 ? 17.97659 -20.51671 139.11294 1.000 51.19462 49 GLY A O 1
ATOM 4394 N N . GLY B 1 50 ? 16.85553 -19.68416 140.87564 1.000 53.37341 50 GLY A N 1
ATOM 4395 C CA . GLY B 1 50 ? 17.40148 -20.65688 141.80796 1.000 46.49418 50 GLY A CA 1
ATOM 4396 C C . GLY B 1 50 ? 18.69846 -20.28169 142.51090 1.000 48.29715 50 GLY A C 1
ATOM 4397 O O . GLY B 1 50 ? 19.15542 -21.04943 143.37115 1.000 52.28579 50 GLY A O 1
ATOM 4398 N N . LEU B 1 51 ? 19.28149 -19.13779 142.18357 1.000 53.90858 51 LEU A N 1
ATOM 4399 C CA . LEU B 1 51 ? 20.51047 -18.66261 142.81847 1.000 55.84659 51 LEU A CA 1
ATOM 4400 C C . LEU B 1 51 ? 20.29942 -18.33417 144.26537 1.000 55.07924 51 LEU A C 1
ATOM 4401 O O . LEU B 1 51 ? 21.15639 -18.55194 145.07446 1.000 58.47579 51 LEU A O 1
ATOM 4406 N N . VAL B 1 52 ? 19.15142 -17.76906 144.58015 1.000 59.32869 52 VAL A N 1
ATOM 4407 C CA . VAL B 1 52 ? 18.81437 -17.45364 145.94904 1.000 62.61039 52 VAL A CA 1
ATOM 4408 C C . VAL B 1 52 ? 17.76634 -18.50354 146.26132 1.000 67.59907 52 VAL A C 1
ATOM 4409 O O . VAL B 1 52 ? 16.82837 -18.66075 145.52733 1.000 71.91178 52 VAL A O 1
ATOM 4413 N N . HIS B 1 53 ? 17.93829 -19.24521 147.33055 1.000 64.29549 53 HIS A N 1
ATOM 4414 C CA . HIS B 1 53 ? 17.03727 -20.33911 147.63485 1.000 58.18201 53 HIS A CA 1
ATOM 4415 C C . HIS B 1 53 ? 15.57626 -20.08400 147.94572 1.000 54.95268 53 HIS A C 1
ATOM 4416 O O . HIS B 1 53 ? 14.71926 -20.89008 147.63893 1.000 58.55319 53 HIS A O 1
ATOM 4423 N N . GLU B 1 54 ? 15.30825 -18.96780 148.57937 1.000 55.43221 54 GLU A N 1
ATOM 4424 C CA . GLU B 1 54 ? 13.96924 -18.59366 148.98221 1.000 62.95454 54 GLU A CA 1
ATOM 4425 C C . GLU B 1 54 ? 13.86626 -17.05364 149.04673 1.000 60.72928 54 GLU A C 1
ATOM 4426 O O . GLU B 1 54 ? 14.83825 -16.34257 149.32056 1.000 53.69246 54 GLU A O 1
ATOM 4432 N N . VAL B 1 55 ? 12.67227 -16.53472 148.74053 1.000 68.33701 55 VAL A N 1
ATOM 4433 C CA . VAL B 1 55 ? 12.43429 -15.08573 148.68908 1.000 61.43384 55 VAL A CA 1
ATOM 4434 C C . VAL B 1 55 ? 12.71725 -14.35333 150.02087 1.000 51.47914 55 VAL A C 1
ATOM 4435 O O . VAL B 1 55 ? 13.07227 -13.16234 149.99152 1.000 50.63330 55 VAL A O 1
ATOM 4439 N N . ASP B 1 56 ? 12.60720 -14.98897 151.20406 1.000 48.21456 56 ASP A N 1
ATOM 4440 C CA . ASP B 1 56 ? 12.97616 -14.23960 152.43385 1.000 68.22931 56 ASP A CA 1
ATOM 4441 C C . ASP B 1 56 ? 14.48117 -13.92160 152.50881 1.000 67.42824 56 ASP A C 1
ATOM 4442 O O . ASP B 1 56 ? 14.93114 -13.21532 153.43061 1.000 66.86030 56 ASP A O 1
ATOM 4447 N N . ASN B 1 57 ? 15.26719 -14.43589 151.56499 1.000 59.28643 57 ASN A N 1
ATOM 4448 C CA . ASN B 1 57 ? 16.66220 -14.05294 151.48893 1.000 61.03790 57 ASN A CA 1
ATOM 4449 C C . ASN B 1 57 ? 16.82925 -12.72916 150.76053 1.000 56.10869 57 ASN A C 1
ATOM 4450 O O . ASN B 1 57 ? 17.92625 -12.15817 150.77840 1.000 52.93555 57 ASN A O 1
ATOM 4455 N N . LEU B 1 58 ? 15.73527 -12.15930 150.25432 1.000 59.61165 58 LEU A N 1
ATOM 4456 C CA . LEU B 1 58 ? 15.74931 -10.83748 149.65092 1.000 53.43710 58 LEU A CA 1
ATOM 4457 C C . LEU B 1 58 ? 15.31929 -9.72519 150.58957 1.000 54.04171 58 LEU A C 1
ATOM 4458 O O . LEU B 1 58 ? 15.29432 -8.56232 150.16621 1.000 54.71186 58 LEU A O 1
ATOM 4463 N N . ARG B 1 59 ? 14.93124 -10.04281 151.82465 1.000 58.44425 59 ARG A N 1
ATOM 4464 C CA . ARG B 1 59 ? 14.71122 -9.02250 152.84233 1.000 62.78489 59 ARG A CA 1
ATOM 4465 C C . ARG B 1 59 ? 15.40416 -9.43011 154.14848 1.000 62.83450 59 ARG A C 1
ATOM 4466 O O . ARG B 1 59 ? 14.79912 -9.42078 155.22245 1.000 72.75809 59 ARG A O 1
ATOM 4474 N N . GLU B 1 60 ? 16.70216 -9.74515 154.06262 1.000 55.06912 60 GLU A N 1
ATOM 4475 C CA . GLU B 1 60 ? 17.52211 -10.11582 155.21677 1.000 59.34312 60 GLU A CA 1
ATOM 4476 C C . GLU B 1 60 ? 18.65212 -9.12878 155.37451 1.000 56.01052 60 GLU A C 1
ATOM 4477 O O . GLU B 1 60 ? 18.86016 -8.25004 154.53825 1.000 65.79431 60 GLU A O 1
ATOM 4483 N N . THR B 1 61 ? 19.41908 -9.34547 156.43261 1.000 53.44905 61 THR A N 1
ATOM 4484 C CA . THR B 1 61 ? 20.69907 -8.70541 156.69246 1.000 54.25566 61 THR A CA 1
ATOM 4485 C C . THR B 1 61 ? 21.79707 -9.76247 156.54282 1.000 55.45422 61 THR A C 1
ATOM 4486 O O . THR B 1 61 ? 21.52406 -10.91657 156.20716 1.000 69.01375 61 THR A O 1
ATOM 4490 N N . THR B 1 62 ? 23.02106 -9.36541 156.78575 1.000 48.01791 62 THR A N 1
ATOM 4491 C CA . THR B 1 62 ? 24.08605 -10.29945 156.70707 1.000 48.50151 62 THR A CA 1
ATOM 4492 C C . THR B 1 62 ? 23.74000 -11.31813 157.75037 1.000 56.05286 62 THR A C 1
ATOM 4493 O O . THR B 1 62 ? 23.88699 -12.49419 157.54073 1.000 59.71119 62 THR A O 1
ATOM 4497 N N . TYR B 1 63 ? 23.26396 -10.85877 158.89221 1.000 57.86619 63 TYR A N 1
ATOM 4498 C CA . TYR B 1 63 ? 22.81091 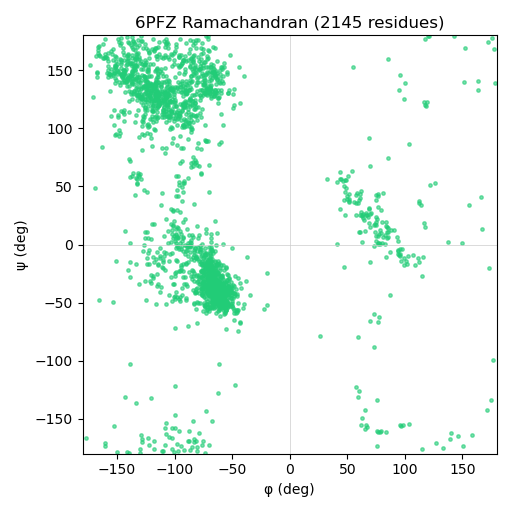-11.76246 159.90747 1.000 58.48760 63 TYR A CA 1
ATOM 4499 C C . TYR B 1 63 ? 21.46293 -12.07563 159.28051 1.000 63.50191 63 TYR A C 1
ATOM 4500 O O . TYR B 1 63 ? 20.99997 -11.31388 158.44926 1.000 51.05810 63 TYR A O 1
ATOM 4509 N N . GLY B 1 64 ? 20.85091 -13.18952 159.62683 1.000 72.15537 64 GLY A N 1
ATOM 4510 C CA . GLY B 1 64 ? 19.60993 -13.58170 158.99290 1.000 71.02538 64 GLY A CA 1
ATOM 4511 C C . GLY B 1 64 ? 18.32190 -13.26647 159.68275 1.000 70.90866 64 GLY A C 1
ATOM 4512 O O . GLY B 1 64 ? 17.52288 -14.14838 159.95999 1.000 67.95031 64 GLY A O 1
ATOM 4513 N N . ALA B 1 65 ? 18.12891 -11.98440 159.90936 1.000 60.04531 65 ALA A N 1
ATOM 4514 C CA . ALA B 1 65 ? 16.99589 -11.42018 160.57914 1.000 55.58086 65 ALA A CA 1
ATOM 4515 C C . ALA B 1 65 ? 16.17694 -10.74650 159.49591 1.000 67.49038 65 ALA A C 1
ATOM 4516 O O . ALA B 1 65 ? 16.67398 -9.92473 158.76568 1.000 65.59577 65 ALA A O 1
ATOM 4518 N N . VAL B 1 66 ? 14.91294 -11.11852 159.38297 1.000 67.19754 66 VAL A N 1
ATOM 4519 C CA . VAL B 1 66 ? 14.03799 -10.53881 158.39377 1.000 64.82740 66 VAL A CA 1
ATOM 4520 C C . VAL B 1 66 ? 13.63799 -9.13569 158.76632 1.000 59.50545 66 VAL A C 1
ATOM 4521 O O . VAL B 1 66 ? 13.35195 -8.85434 159.90023 1.000 59.22724 66 VAL A O 1
ATOM 4525 N N . ARG B 1 67 ? 13.60304 -8.25999 157.78506 1.000 58.35762 67 ARG A N 1
ATOM 4526 C CA . ARG B 1 67 ? 13.23905 -6.90190 158.04663 1.000 56.35078 67 ARG A CA 1
ATOM 4527 C C . ARG B 1 67 ? 11.75105 -6.74088 158.05453 1.000 48.07599 67 ARG A C 1
ATOM 4528 O O . ARG B 1 67 ? 11.19109 -6.09013 157.21431 1.000 42.09373 67 ARG A O 1
ATOM 4536 N N . ASP B 1 68 ? 11.11700 -7.34057 159.04268 1.000 47.19064 68 ASP A N 1
ATOM 4537 C CA . ASP B 1 68 ? 9.69500 -7.18351 159.18558 1.000 48.99900 68 ASP A CA 1
ATOM 4538 C C . ASP B 1 68 ? 9.46499 -5.92526 160.00119 1.000 50.38757 68 ASP A C 1
ATOM 4539 O O . ASP B 1 68 ? 10.40198 -5.25313 160.45902 1.000 53.26885 68 ASP A O 1
ATOM 4544 N N . GLU B 1 69 ? 8.20598 -5.58020 160.16404 1.000 59.13967 69 GLU A N 1
ATOM 4545 C CA . GLU B 1 69 ? 7.97197 -4.34997 160.89366 1.000 61.97104 69 GLU A CA 1
ATOM 4546 C C . GLU B 1 69 ? 8.61292 -4.43056 162.27071 1.000 64.34539 69 GLU A C 1
ATOM 4547 O O . GLU B 1 69 ? 9.22591 -3.45743 162.71344 1.000 59.96371 69 GLU A O 1
ATOM 4553 N N . ALA B 1 70 ? 8.60088 -5.61437 162.89407 1.000 63.61073 70 ALA A N 1
ATOM 4554 C CA . ALA B 1 70 ? 9.24483 -5.76499 164.19514 1.000 52.94814 70 ALA A CA 1
ATOM 4555 C C . ALA B 1 70 ? 10.69684 -5.31502 164.14405 1.000 42.76464 70 ALA A C 1
ATOM 4556 O O . ALA B 1 70 ? 11.15181 -4.58076 165.02885 1.000 43.45944 70 ALA A O 1
ATOM 4558 N N . TYR B 1 71 ? 11.41087 -5.68335 163.07019 1.000 49.08165 71 TYR A N 1
ATOM 4559 C CA . TYR B 1 71 ? 12.77389 -5.20644 162.84310 1.000 44.64444 71 TYR A CA 1
ATOM 4560 C C . TYR B 1 71 ? 12.83091 -3.68345 162.82764 1.000 44.02043 71 TYR A C 1
ATOM 4561 O O . TYR B 1 71 ? 13.62189 -3.07223 163.55848 1.000 42.45676 71 TYR A O 1
ATOM 4570 N N . PHE B 1 72 ? 12.01395 -3.04269 161.98842 1.000 49.88200 72 PHE A N 1
ATOM 4571 C CA . PHE B 1 72 ? 12.11997 -1.58170 161.95198 1.000 43.34044 72 PHE A CA 1
ATOM 4572 C C . PHE B 1 72 ? 11.63893 -0.92930 163.24876 1.000 45.96491 72 PHE A C 1
ATOM 4573 O O . PHE B 1 72 ? 12.01593 0.21578 163.54343 1.000 36.83643 72 PHE A O 1
ATOM 4581 N N . LYS B 1 73 ? 10.84189 -1.62705 164.05294 1.000 51.35450 73 LYS A N 1
ATOM 4582 C CA . LYS B 1 73 ? 10.43885 -0.99467 165.29573 1.000 46.62067 73 LYS A CA 1
ATOM 4583 C C . LYS B 1 73 ? 11.54281 -1.10937 166.32981 1.000 49.18020 73 LYS A C 1
ATOM 4584 O O . LYS B 1 73 ? 11.96380 -0.10020 166.90852 1.000 43.66864 73 LYS A O 1
ATOM 4590 N N . LYS B 1 74 ? 12.06479 -2.31431 166.54320 1.000 46.26427 74 LYS A N 1
ATOM 4591 C CA . LYS B 1 74 ? 13.10975 -2.42202 167.54927 1.000 50.87431 74 LYS A CA 1
ATOM 4592 C C . LYS B 1 74 ? 14.35677 -1.65517 167.10408 1.000 45.05845 74 LYS A C 1
ATOM 4593 O O . LYS B 1 74 ? 14.85676 -0.80695 167.84584 1.000 40.79577 74 LYS A O 1
ATOM 4595 N N . LEU B 1 75 ? 14.86181 -1.96454 165.91420 1.000 58.89707 75 LEU A N 1
ATOM 4596 C CA . LEU B 1 75 ? 16.09584 -1.36471 165.39106 1.000 64.01525 75 LEU A CA 1
ATOM 4597 C C . LEU B 1 75 ? 16.14788 0.11116 164.95461 1.000 58.61438 75 LEU A C 1
ATOM 4598 O O . LEU B 1 75 ? 17.23188 0.69414 164.93248 1.000 70.68434 75 LEU A O 1
ATOM 4603 N N . LYS B 1 76 ? 15.02090 0.71706 164.60039 1.000 48.59230 76 LYS A N 1
ATOM 4604 C CA . LYS B 1 76 ? 15.05793 2.09193 164.14997 1.000 51.90883 76 LYS A CA 1
ATOM 4605 C C . LYS B 1 76 ? 13.90392 2.87911 164.70569 1.000 55.46157 76 LYS A C 1
ATOM 4606 O O . LYS B 1 76 ? 13.80795 4.08202 164.41732 1.000 47.04239 76 LYS A O 1
ATOM 4612 N N . ASN B 1 77 ? 13.05788 2.24337 165.52185 1.000 55.85227 77 ASN A N 1
ATOM 4613 C CA . ASN B 1 77 ? 11.91087 2.91756 166.09860 1.000 62.16573 77 ASN A CA 1
ATOM 4614 C C . ASN B 1 77 ? 11.07292 3.62025 165.03636 1.000 41.56986 77 ASN A C 1
ATOM 4615 O O . ASN B 1 77 ? 10.69893 4.78529 165.17499 1.000 34.96604 77 ASN A O 1
ATOM 4620 N N . ILE B 1 78 ? 10.85295 2.92192 163.93456 1.000 40.79533 78 ILE A N 1
ATOM 4621 C CA . ILE B 1 78 ? 10.02600 3.37559 162.82739 1.000 43.24723 78 ILE A CA 1
ATOM 4622 C C . ILE B 1 78 ? 8.75799 2.52862 162.86060 1.000 45.13992 78 ILE A C 1
ATOM 4623 O O . ILE B 1 78 ? 8.83397 1.29765 162.97398 1.000 46.47768 78 ILE A O 1
ATOM 4628 N N . ASP B 1 79 ? 7.59100 3.17261 162.79736 1.000 47.48199 79 ASP A N 1
ATOM 4629 C CA . ASP B 1 79 ? 6.31298 2.45366 162.90453 1.000 47.59730 79 ASP A CA 1
ATOM 4630 C C . ASP B 1 79 ? 5.82703 2.07424 161.51063 1.000 36.54903 79 ASP A C 1
ATOM 4631 O O . ASP B 1 79 ? 5.23107 2.89804 160.81536 1.000 39.62909 79 ASP A O 1
ATOM 4636 N N . VAL B 1 80 ? 6.02303 0.81712 161.11402 1.000 43.84790 80 VAL A N 1
ATOM 4637 C CA . VAL B 1 80 ? 5.70308 0.36271 159.75514 1.000 48.25220 80 VAL A CA 1
ATOM 4638 C C . VAL B 1 80 ? 4.33207 -0.31127 159.75830 1.000 44.83320 80 VAL A C 1
ATOM 4639 O O . VAL B 1 80 ? 4.15303 -1.37909 160.35461 1.000 49.20602 80 VAL A O 1
ATOM 4643 N N . LEU B 1 81 ? 3.35210 0.28154 159.09108 1.000 34.41048 81 LEU A N 1
ATOM 4644 C CA . LEU B 1 81 ? 2.03009 -0.33345 159.04922 1.000 37.35173 81 LEU A CA 1
ATOM 4645 C C . LEU B 1 81 ? 1.83213 -1.01886 157.70342 1.000 31.19914 81 LEU A C 1
ATOM 4646 O O . LEU B 1 81 ? 1.52718 -0.35216 156.71420 1.000 30.26945 81 LEU A O 1
ATOM 4651 N N . THR B 1 82 ? 2.00712 -2.33888 157.64382 1.000 33.12682 82 THR A N 1
ATOM 4652 C CA . THR B 1 82 ? 1.83716 -2.99527 156.36702 1.000 29.79197 82 THR A CA 1
ATOM 4653 C C . THR B 1 82 ? 0.34417 -3.24132 156.11004 1.000 35.97633 82 THR A C 1
ATOM 4654 O O . THR B 1 82 ? -0.50686 -3.02005 156.97594 1.000 44.36588 82 THR A O 1
ATOM 4658 N N . GLU B 1 83 ? 0.02921 -3.63969 154.87914 1.000 39.17495 83 GLU A N 1
ATOM 4659 C CA . GLU B 1 83 ? -1.35178 -3.84981 154.42616 1.000 43.03593 83 GLU A CA 1
ATOM 4660 C C . GLU B 1 83 ? -2.25177 -2.63472 154.70775 1.000 49.46427 83 GLU A C 1
ATOM 4661 O O . GLU B 1 83 ? -3.43679 -2.75661 155.00375 1.000 42.22800 83 GLU A O 1
ATOM 4667 N N . THR B 1 84 ? -1.68875 -1.44578 154.52241 1.000 44.56867 84 THR A N 1
ATOM 4668 C CA . THR B 1 84 ? -2.33074 -0.15770 154.74600 1.000 39.55247 84 THR A CA 1
ATOM 4669 C C . THR B 1 84 ? -2.24768 0.65990 153.45675 1.000 36.82712 84 THR A C 1
ATOM 4670 O O . THR B 1 84 ? -1.15466 0.86773 152.92073 1.000 30.52854 84 THR A O 1
ATOM 4674 N N . VAL B 1 85 ? -3.37466 1.08876 152.92958 1.000 47.43970 85 VAL A N 1
ATOM 4675 C CA . VAL B 1 85 ? -3.35460 1.86238 151.69335 1.000 38.90353 85 VAL A CA 1
ATOM 4676 C C . VAL B 1 85 ? -3.41059 3.34648 151.99490 1.000 31.73747 85 VAL A C 1
ATOM 4677 O O . VAL B 1 85 ? -4.11862 3.77676 152.90074 1.000 36.85202 85 VAL A O 1
ATOM 4681 N N . ALA B 1 86 ? -2.64756 4.12624 151.24669 1.000 35.08083 86 ALA A N 1
ATOM 4682 C CA . ALA B 1 86 ? -2.78054 5.57824 151.23924 1.000 34.46194 86 ALA A CA 1
ATOM 4683 C C . ALA B 1 86 ? -3.76349 5.97592 150.14608 1.000 39.99751 86 ALA A C 1
ATOM 4684 O O . ALA B 1 86 ? -3.50445 5.73256 148.96517 1.000 55.66315 86 ALA A O 1
ATOM 4686 N N . THR B 1 87 ? -4.87150 6.59905 150.51685 1.000 34.89638 87 THR A N 1
ATOM 4687 C CA . THR B 1 87 ? -5.88446 6.88775 149.51273 1.000 34.45831 87 THR A CA 1
ATOM 4688 C C . THR B 1 87 ? -5.85642 8.34062 149.05629 1.000 39.76644 87 THR A C 1
ATOM 4689 O O . THR B 1 87 ? -6.16737 8.62227 147.89719 1.000 46.87714 87 THR A O 1
ATOM 4693 N N . GLU B 1 88 ? -5.52044 9.27288 149.95102 1.000 37.42874 88 GLU A N 1
ATOM 4694 C CA . GLU B 1 88 ? -5.59741 10.69779 149.65658 1.000 42.90480 88 GLU A CA 1
ATOM 4695 C C . GLU B 1 88 ? -4.65844 11.45306 150.57739 1.000 66.76897 88 GLU A C 1
ATOM 4696 O O . GLU B 1 88 ? -4.46249 11.06641 151.73251 1.000 51.50609 88 GLU A O 1
ATOM 4702 N N . ILE B 1 89 ? -4.08740 12.54590 150.06708 1.000 59.77121 89 ILE A N 1
ATOM 4703 C CA . ILE B 1 89 ? -3.33142 13.52413 150.84881 1.000 43.62391 89 ILE A CA 1
ATOM 4704 C C . ILE B 1 89 ? -4.09741 14.83516 150.90938 1.000 54.20821 89 ILE A C 1
ATOM 4705 O O . ILE B 1 89 ? -4.66436 15.28186 149.90223 1.000 62.80347 89 ILE A O 1
ATOM 4710 N N . ASP B 1 90 ? -4.11744 15.44351 152.08420 1.000 45.06207 90 ASP A N 1
ATOM 4711 C CA . ASP B 1 90 ? -4.73943 16.74858 152.27978 1.000 44.62597 90 ASP A CA 1
ATOM 4712 C C . ASP B 1 90 ? -3.68044 17.69674 152.84453 1.000 51.63056 90 ASP A C 1
ATOM 4713 O O . ASP B 1 90 ? -3.41549 17.69810 154.05554 1.000 55.13242 90 ASP A O 1
ATOM 4718 N N . ARG B 1 91 ? -3.13840 18.54246 151.95630 1.000 55.40792 91 ARG A N 1
ATOM 4719 C CA . ARG B 1 91 ? -2.04940 19.45654 152.27406 1.000 48.37371 91 ARG A CA 1
ATOM 4720 C C . ARG B 1 91 ? -2.54941 20.66779 153.04867 1.000 60.76029 91 ARG A C 1
ATOM 4721 O O . ARG B 1 91 ? -1.77543 21.30200 153.78151 1.000 62.75227 91 ARG A O 1
ATOM 4729 N N . SER B 1 92 ? -3.82140 21.03974 152.83651 1.000 63.90100 92 SER A N 1
ATOM 4730 C CA . SER B 1 92 ? -4.40941 22.14597 153.58616 1.000 68.18304 92 SER A CA 1
ATOM 4731 C C . SER B 1 92 ? -4.70147 21.73041 155.02127 1.000 57.35159 92 SER A C 1
ATOM 4732 O O . SER B 1 92 ? -4.56450 22.54869 155.93103 1.000 61.97277 92 SER A O 1
ATOM 4735 N N . ARG B 1 93 ? -5.03150 20.46649 155.25964 1.000 60.95310 93 ARG A N 1
ATOM 4736 C CA . ARG B 1 93 ? -5.08056 19.95990 156.62179 1.000 56.03761 93 ARG A CA 1
ATOM 4737 C C . ARG B 1 93 ? -3.82258 19.19401 157.04207 1.000 68.32100 93 ARG A C 1
ATOM 4738 O O . ARG B 1 93 ? -3.75263 18.75736 158.19521 1.000 68.85828 93 ARG A O 1
ATOM 4746 N N . LYS B 1 94 ? -2.84255 19.00573 156.15117 1.000 50.44257 94 LYS A N 1
ATOM 4747 C CA . LYS B 1 94 ? -1.61357 18.23679 156.41645 1.000 45.31958 94 LYS A CA 1
ATOM 4748 C C . LYS B 1 94 ? -1.90161 16.88501 157.11085 1.000 44.96512 94 LYS A C 1
ATOM 4749 O O . LYS B 1 94 ? -1.37966 16.56133 158.17896 1.000 51.03277 94 LYS A O 1
ATOM 4755 N N . THR B 1 95 ? -2.77160 16.09383 156.49105 1.000 46.40534 95 THR A N 1
ATOM 4756 C CA . THR B 1 95 ? -3.06464 14.74798 156.97745 1.000 43.80269 95 THR A CA 1
ATOM 4757 C C . THR B 1 95 ? -3.09660 13.85761 155.74972 1.000 53.79668 95 THR A C 1
ATOM 4758 O O . THR B 1 95 ? -3.21155 14.34227 154.61857 1.000 77.32864 95 THR A O 1
ATOM 4762 N N . VAL B 1 96 ? -3.00163 12.55067 155.95812 1.000 46.25647 96 VAL A N 1
ATOM 4763 C CA . VAL B 1 96 ? -3.11160 11.60534 154.85440 1.000 36.83058 96 VAL A CA 1
ATOM 4764 C C . VAL B 1 96 ? -4.09763 10.52147 155.25169 1.000 44.25702 96 VAL A C 1
ATOM 4765 O O . VAL B 1 96 ? -4.02967 9.99281 156.36986 1.000 62.08922 96 VAL A O 1
ATOM 4769 N N . LYS B 1 97 ? -5.03960 10.23721 154.35074 1.000 48.50913 97 LYS A N 1
ATOM 4770 C CA . LYS B 1 97 ? -6.09062 9.24628 154.54601 1.000 46.75495 97 LYS A CA 1
ATOM 4771 C C . LYS B 1 97 ? -5.53762 7.86218 154.22545 1.000 47.90677 97 LYS A C 1
ATOM 4772 O O . LYS B 1 97 ? -5.02458 7.62584 153.11754 1.000 40.91791 97 LYS A O 1
ATOM 4778 N N . ILE B 1 98 ? -5.59667 6.95848 155.20872 1.000 47.29558 98 ILE A N 1
ATOM 4779 C CA . ILE B 1 98 ? -5.19868 5.56942 155.02415 1.000 44.11375 98 ILE A CA 1
ATOM 4780 C C . ILE B 1 98 ? -6.42770 4.70250 155.23037 1.000 47.92279 98 ILE A C 1
ATOM 4781 O O . ILE B 1 98 ? -7.38372 5.10171 155.90021 1.000 52.08373 98 ILE A O 1
ATOM 4786 N N . VAL B 1 99 ? -6.35270 3.47035 154.76175 1.000 48.73923 99 VAL A N 1
ATOM 4787 C CA . VAL B 1 99 ? -7.36772 2.46944 155.00201 1.000 52.44952 99 VAL A CA 1
ATOM 4788 C C . VAL B 1 99 ? -6.64376 1.26561 155.58641 1.000 50.41122 99 VAL A C 1
ATOM 4789 O O . VAL B 1 99 ? -5.92074 0.62639 154.88763 1.000 53.06560 99 VAL A O 1
ATOM 4793 N N . ARG B 1 100 ? -6.83981 0.96599 156.85349 1.000 56.48106 100 ARG A N 1
ATOM 4794 C CA . ARG B 1 100 ? -6.19684 -0.18984 157.42186 1.000 46.86879 100 ARG A CA 1
ATOM 4795 C C . ARG B 1 100 ? -7.25688 -1.06966 157.96309 1.000 46.20308 100 ARG A C 1
ATOM 4796 O O . ARG B 1 100 ? -8.03590 -0.65641 158.78194 1.000 47.81108 100 ARG A O 1
ATOM 4804 N N . ASN B 1 101 ? -7.27287 -2.30480 157.52146 1.000 42.69533 101 ASN A N 1
ATOM 4805 C CA . ASN B 1 101 ? -8.24990 -3.23964 157.99571 1.000 43.58582 101 ASN A CA 1
ATOM 4806 C C . ASN B 1 101 ? -9.65489 -2.94275 157.59457 1.000 45.51690 101 ASN A C 1
ATOM 4807 O O . ASN B 1 101 ? -10.57892 -3.33753 158.26265 1.000 61.13665 101 ASN A O 1
ATOM 4812 N N . GLY B 1 102 ? -9.82084 -2.24808 156.49935 1.000 43.32671 102 GLY A N 1
ATOM 4813 C CA . GLY B 1 102 ? -11.14381 -1.92620 156.04620 1.000 44.45145 102 GLY A CA 1
ATOM 4814 C C . GLY B 1 102 ? -11.74283 -0.75398 156.75083 1.000 56.36875 102 GLY A C 1
ATOM 4815 O O . GLY B 1 102 ? -12.88681 -0.45403 156.52969 1.000 82.48704 102 GLY A O 1
ATOM 4816 N N . SER B 1 103 ? -10.96885 -0.08173 157.58265 1.000 50.80712 103 SER A N 1
ATOM 4817 C CA . SER B 1 103 ? -11.43586 1.09649 158.28328 1.000 56.89525 103 SER A CA 1
ATOM 4818 C C . SER B 1 103 ? -10.59083 2.21432 157.75897 1.000 54.03350 103 SER A C 1
ATOM 4819 O O . SER B 1 103 ? -9.44782 2.01821 157.47007 1.000 41.88621 103 SER A O 1
ATOM 4822 N N . GLU B 1 104 ? -11.17081 3.38628 157.62059 1.000 47.95176 104 GLU A N 1
ATOM 4823 C CA . GLU B 1 104 ? -10.48077 4.52511 157.09127 1.000 42.73399 104 GLU A CA 1
ATOM 4824 C C . GLU B 1 104 ? -9.91980 5.34045 158.22705 1.000 52.52663 104 GLU A C 1
ATOM 4825 O O . GLU B 1 104 ? -10.61284 5.63474 159.16593 1.000 65.06156 104 GLU A O 1
ATOM 4831 N N . ASP B 1 105 ? -8.65580 5.71041 158.15798 1.000 54.98931 105 ASP A N 1
ATOM 4832 C CA . ASP B 1 105 ? -8.06883 6.48973 159.22877 1.000 50.91223 105 ASP A CA 1
ATOM 4833 C C . ASP B 1 105 ? -7.21480 7.64358 158.78045 1.000 53.57354 105 ASP A C 1
ATOM 4834 O O . ASP B 1 105 ? -7.01975 7.83323 157.61940 1.000 59.55227 105 ASP A O 1
ATOM 4839 N N . GLU B 1 106 ? -6.74082 8.44786 159.71422 1.000 61.46878 106 GLU A N 1
ATOM 4840 C CA . GLU B 1 106 ? -5.93579 9.59374 159.34191 1.000 50.53470 106 GLU A CA 1
ATOM 4841 C C . GLU B 1 106 ? -4.59082 9.53593 160.03997 1.000 55.11008 106 GLU A C 1
ATOM 4842 O O . GLU B 1 106 ? -4.45687 9.01327 161.15114 1.000 55.94179 106 GLU A O 1
ATOM 4848 N N . LEU B 1 107 ? -3.59579 10.07371 159.33685 1.000 63.74136 107 LEU A N 1
ATOM 4849 C CA . LEU B 1 107 ? -2.20980 10.16682 159.76387 1.000 54.46212 107 LEU A CA 1
ATOM 4850 C C . LEU B 1 107 ? -1.82278 11.63879 159.70444 1.000 48.00266 107 LEU A C 1
ATOM 4851 O O . LEU B 1 107 ? -2.03073 12.29348 158.67223 1.000 47.47467 107 LEU A O 1
ATOM 4856 N N . ASN B 1 108 ? -1.33381 12.17813 160.82130 1.000 51.93972 108 ASN A N 1
ATOM 4857 C CA . ASN B 1 108 ? -0.84980 13.55914 160.86989 1.000 54.46482 108 ASN A CA 1
ATOM 4858 C C . ASN B 1 108 ? 0.62022 13.64500 160.48192 1.000 49.83680 108 ASN A C 1
ATOM 4859 O O . ASN B 1 108 ? 1.44119 12.86414 160.97119 1.000 53.30662 108 ASN A O 1
ATOM 4864 N N . TYR B 1 109 ? 0.97626 14.66676 159.69463 1.000 49.77034 109 TYR A N 1
ATOM 4865 C CA . TYR B 1 109 ? 2.37328 14.85762 159.30762 1.000 55.69362 109 TYR A CA 1
ATOM 4866 C C . TYR B 1 109 ? 2.78830 16.32662 159.30919 1.000 56.88462 109 TYR A C 1
ATOM 4867 O O . TYR B 1 109 ? 2.05432 17.21149 158.84690 1.000 41.34851 109 TYR A O 1
ATOM 4876 N N . ASP B 1 110 ? 4.05729 16.54071 159.67217 1.000 57.10804 110 ASP A N 1
ATOM 4877 C CA . ASP B 1 110 ? 4.78031 17.79665 159.51082 1.000 43.50525 110 ASP A CA 1
ATOM 4878 C C . ASP B 1 110 ? 5.47636 17.80123 158.15485 1.000 38.58848 110 ASP A C 1
ATOM 4879 O O . ASP B 1 110 ? 5.34640 18.76200 157.39955 1.000 45.29214 110 ASP A O 1
ATOM 4884 N N . TYR B 1 111 ? 6.17336 16.70912 157.81820 1.000 44.10350 111 TYR A N 1
ATOM 4885 C CA . TYR B 1 111 ? 6.71940 16.44371 156.48830 1.000 44.66731 111 TYR A CA 1
ATOM 4886 C C . TYR B 1 111 ? 6.21241 15.11456 155.96469 1.000 34.67952 111 TYR A C 1
ATOM 4887 O O . TYR B 1 111 ? 6.20137 14.11478 156.68799 1.000 43.37486 111 TYR A O 1
ATOM 4896 N N . LEU B 1 112 ? 5.90545 15.06717 154.68169 1.000 32.76582 112 LEU A N 1
ATOM 4897 C CA . LEU B 1 112 ? 5.43846 13.83999 154.06505 1.000 36.60282 112 LEU A CA 1
ATOM 4898 C C . LEU B 1 112 ? 6.40750 13.45764 152.93820 1.000 36.84801 112 LEU A C 1
ATOM 4899 O O . LEU B 1 112 ? 6.85454 14.31139 152.15396 1.000 34.93505 112 LEU A O 1
ATOM 4904 N N . VAL B 1 113 ? 6.73449 12.17261 152.85460 1.000 37.82935 113 VAL A N 1
ATOM 4905 C CA . VAL B 1 113 ? 7.60452 11.63628 151.81380 1.000 38.19580 113 VAL A CA 1
ATOM 4906 C C . VAL B 1 113 ? 6.74754 10.70603 150.95605 1.000 40.53834 113 VAL A C 1
ATOM 4907 O O . VAL B 1 113 ? 6.11551 9.79520 151.49730 1.000 39.76891 113 VAL A O 1
ATOM 4911 N N . ILE B 1 114 ? 6.69259 10.94463 149.64097 1.000 32.78248 114 ILE A N 1
ATOM 4912 C CA . ILE B 1 114 ? 5.96862 10.06836 148.71521 1.000 39.32841 114 ILE A CA 1
ATOM 4913 C C . ILE B 1 114 ? 6.95563 9.11216 148.07954 1.000 43.44464 114 ILE A C 1
ATOM 4914 O O . ILE B 1 114 ? 7.84966 9.53492 147.33844 1.000 54.10998 114 ILE A O 1
ATOM 4919 N N . ALA B 1 115 ? 6.80660 7.81824 148.33592 1.000 56.52718 115 ALA A N 1
ATOM 4920 C CA . ALA B 1 115 ? 7.72261 6.85305 147.75125 1.000 58.58900 115 ALA A CA 1
ATOM 4921 C C . ALA B 1 115 ? 6.91961 5.66090 147.23358 1.000 42.10949 115 ALA A C 1
ATOM 4922 O O . ALA B 1 115 ? 7.06958 4.52403 147.67893 1.000 50.80737 115 ALA A O 1
ATOM 4924 N N . THR B 1 116 ? 6.03765 5.93762 146.27947 1.000 27.40515 116 THR A N 1
ATOM 4925 C CA . THR B 1 116 ? 5.06666 4.95850 145.82573 1.000 28.85644 116 THR A CA 1
ATOM 4926 C C . THR B 1 116 ? 5.57269 4.08814 144.68901 1.000 33.23869 116 THR A C 1
ATOM 4927 O O . THR B 1 116 ? 4.84870 3.20002 144.24725 1.000 26.44154 116 THR A O 1
ATOM 4931 N N . GLY B 1 117 ? 6.75771 4.34997 144.17497 1.000 36.96161 117 GLY A N 1
ATOM 4932 C CA . GLY B 1 117 ? 7.28274 3.51665 143.12825 1.000 48.93959 117 GLY A CA 1
ATOM 4933 C C . GLY B 1 117 ? 6.46279 3.60127 141.85719 1.000 50.36920 117 GLY A C 1
ATOM 4934 O O . GLY B 1 117 ? 5.72581 4.54721 141.61388 1.000 55.01284 117 GLY A O 1
ATOM 4935 N N . ALA B 1 118 ? 6.60281 2.57602 141.02951 1.000 40.44097 118 ALA A N 1
ATOM 4936 C CA . ALA B 1 118 ? 5.94886 2.55564 139.73349 1.000 39.66921 118 ALA A CA 1
ATOM 4937 C C . ALA B 1 118 ? 5.37885 1.16258 139.53289 1.000 46.76109 118 ALA A C 1
ATOM 4938 O O . ALA B 1 118 ? 6.00882 0.16768 139.89521 1.000 58.66172 118 ALA A O 1
ATOM 4940 N N . ARG B 1 119 ? 4.18687 1.09443 138.99086 1.000 37.07846 119 ARG A N 1
ATOM 4941 C CA . ARG B 1 119 ? 3.57986 -0.18266 138.65323 1.000 37.90747 119 ARG A CA 1
ATOM 4942 C C . ARG B 1 119 ? 4.05891 -0.65908 137.28639 1.000 45.82843 119 ARG A C 1
ATOM 4943 O O . ARG B 1 119 ? 4.61795 0.11968 136.51318 1.000 51.22560 119 ARG A O 1
ATOM 4951 N N . PRO B 1 120 ? 3.90590 -1.94218 136.96877 1.000 46.43538 120 PRO A N 1
ATOM 4952 C CA . PRO B 1 120 ? 4.22895 -2.37359 135.60492 1.000 40.20951 120 PRO A CA 1
ATOM 4953 C C . PRO B 1 120 ? 3.22599 -1.81588 134.61171 1.000 48.08063 120 PRO A C 1
ATOM 4954 O O . PRO B 1 120 ? 2.02699 -1.70678 134.88663 1.000 33.47861 120 PRO A O 1
ATOM 4958 N N . ALA B 1 121 ? 3.77404 -1.33923 133.49959 1.000 62.40587 121 ALA A N 1
ATOM 4959 C CA . ALA B 1 121 ? 2.97709 -0.90856 132.36343 1.000 52.38978 121 ALA A CA 1
ATOM 4960 C C . ALA B 1 121 ? 2.33410 -2.11775 131.72077 1.000 51.41311 121 ALA A C 1
ATOM 4961 O O . ALA B 1 121 ? 2.99010 -3.13883 131.48110 1.000 57.50742 121 ALA A O 1
ATOM 4963 N N . LYS B 1 122 ? 1.04911 -1.97182 131.42068 1.000 43.08291 122 LYS A N 1
ATOM 4964 C CA . LYS B 1 122 ? 0.19312 -3.02797 130.90096 1.000 44.87058 122 LYS A CA 1
ATOM 4965 C C . LYS B 1 122 ? -0.11782 -2.74041 129.44386 1.000 47.97751 122 LYS A C 1
ATOM 4966 O O . LYS B 1 122 ? -0.87380 -1.79649 129.14655 1.000 55.60617 122 LYS A O 1
ATOM 4972 N N . PRO B 1 123 ? 0.42320 -3.50870 128.50512 1.000 47.90319 123 PRO A N 1
ATOM 4973 C CA . PRO B 1 123 ? 0.07526 -3.28512 127.10404 1.000 52.39723 123 PRO A CA 1
ATOM 4974 C C . PRO B 1 123 ? -1.40174 -3.56916 126.90607 1.000 49.92675 123 PRO A C 1
ATOM 4975 O O . PRO B 1 123 ? -1.91177 -4.60402 127.35436 1.000 54.78008 123 PRO A O 1
ATOM 4979 N N . PRO B 1 124 ? -2.12070 -2.69035 126.26177 1.000 46.72919 124 PRO A N 1
ATOM 4980 C CA . PRO B 1 124 ? -3.55370 -2.94639 126.04880 1.000 51.21364 124 PRO A CA 1
ATOM 4981 C C . PRO B 1 124 ? -3.79167 -4.06369 125.04413 1.000 53.28890 124 PRO A C 1
ATOM 4982 O O . PRO B 1 124 ? -3.90563 -3.84806 123.83106 1.000 57.69282 124 PRO A O 1
ATOM 4986 N N . ILE B 1 125 ? -3.85271 -5.27753 125.56949 1.000 52.72416 125 ILE A N 1
ATOM 4987 C CA . ILE B 1 125 ? -3.91769 -6.48678 124.76186 1.000 55.04680 125 ILE A CA 1
ATOM 4988 C C . ILE B 1 125 ? -5.01073 -7.38160 125.32009 1.000 57.30723 125 ILE A C 1
ATOM 4989 O O . ILE B 1 125 ? -5.17477 -7.51022 126.54412 1.000 62.02222 125 ILE A O 1
ATOM 4994 N N . GLU B 1 126 ? -5.71270 -8.05486 124.42027 1.000 64.39905 126 GLU A N 1
ATOM 4995 C CA . GLU B 1 126 ? -6.71573 -9.00872 124.84052 1.000 67.26880 126 GLU A CA 1
ATOM 4996 C C . GLU B 1 126 ? -6.04677 -10.22253 125.47791 1.000 59.75574 126 GLU A C 1
ATOM 4997 O O . GLU B 1 126 ? -5.13175 -10.82172 124.89913 1.000 65.66092 126 GLU A O 1
ATOM 5003 N N . GLY B 1 127 ? -6.53082 -10.60017 126.65801 1.000 63.74140 127 GLY A N 1
ATOM 5004 C CA . GLY B 1 127 ? -5.95486 -11.68795 127.41936 1.000 53.72484 127 GLY A CA 1
ATOM 5005 C C . GLY B 1 127 ? -4.78189 -11.32469 128.30129 1.000 50.26450 127 GLY A C 1
ATOM 5006 O O . GLY B 1 127 ? -4.19792 -12.21851 128.92759 1.000 45.41050 127 GLY A O 1
ATOM 5007 N N . ILE B 1 128 ? -4.43988 -10.04166 128.42692 1.000 59.13246 128 ILE A N 1
ATOM 5008 C CA . ILE B 1 128 ? -3.27890 -9.72843 129.24087 1.000 56.97771 128 ILE A CA 1
ATOM 5009 C C . ILE B 1 128 ? -3.54396 -10.01298 130.72094 1.000 54.57494 128 ILE A C 1
ATOM 5010 O O . ILE B 1 128 ? -2.59299 -10.12475 131.50401 1.000 50.99284 128 ILE A O 1
ATOM 5015 N N . GLU B 1 129 ? -4.80098 -10.21084 131.12395 1.000 60.44812 129 GLU A N 1
ATOM 5016 C CA . GLU B 1 129 ? -5.10804 -10.52041 132.51504 1.000 56.56272 129 GLU A CA 1
ATOM 5017 C C . GLU B 1 129 ? -5.36307 -12.00634 132.73948 1.000 56.68778 129 GLU A C 1
ATOM 5018 O O . GLU B 1 129 ? -5.71011 -12.40700 133.85359 1.000 62.59746 129 GLU A O 1
ATOM 5024 N N . ALA B 1 130 ? -5.13704 -12.83765 131.72974 1.000 49.61942 130 ALA A N 1
ATOM 5025 C CA . ALA B 1 130 ? -5.35006 -14.26561 131.86116 1.000 48.71338 130 ALA A CA 1
ATOM 5026 C C . ALA B 1 130 ? -4.35511 -14.87232 132.85439 1.000 47.49475 130 ALA A C 1
ATOM 5027 O O . ALA B 1 130 ? -3.40111 -14.23120 133.29923 1.000 53.57283 130 ALA A O 1
ATOM 5029 N N . GLU B 1 131 ? -4.58314 -16.13121 133.20776 1.000 46.31131 131 GLU A N 1
ATOM 5030 C CA . GLU B 1 131 ? -3.72118 -16.79092 134.18399 1.000 49.10688 131 GLU A CA 1
ATOM 5031 C C . GLU B 1 131 ? -2.49616 -17.42313 133.54823 1.000 43.26812 131 GLU A C 1
ATOM 5032 O O . GLU B 1 131 ? -2.57713 -18.08445 132.51143 1.000 49.49583 131 GLU A O 1
ATOM 5038 N N . GLY B 1 132 ? -1.35319 -17.20495 134.19221 1.000 31.95086 132 GLY A N 1
ATOM 5039 C CA . GLY B 1 132 ? -0.05517 -17.44314 133.61433 1.000 32.12455 132 GLY A CA 1
ATOM 5040 C C . GLY B 1 132 ? 0.63687 -16.19732 133.07298 1.000 42.88322 132 GLY A C 1
ATOM 5041 O O . GLY B 1 132 ? 1.85988 -16.22540 132.85403 1.000 37.72177 132 GLY A O 1
ATOM 5042 N N . VAL B 1 133 ? -0.09111 -15.10838 132.84362 1.000 52.06345 133 VAL A N 1
ATOM 5043 C CA . VAL B 1 133 ? 0.54992 -13.84648 132.52326 1.000 47.02357 133 VAL A CA 1
ATOM 5044 C C . VAL B 1 133 ? 0.86588 -13.16409 133.84006 1.000 55.65061 133 VAL A C 1
ATOM 5045 O O . VAL B 1 133 ? -0.02515 -12.96382 134.67397 1.000 56.49071 133 VAL A O 1
ATOM 5049 N N . VAL B 1 134 ? 2.13688 -12.82904 134.03501 1.000 64.41878 134 VAL A N 1
ATOM 5050 C CA . VAL B 1 134 ? 2.63684 -12.26767 135.28286 1.000 66.73855 134 VAL A CA 1
ATOM 5051 C C . VAL B 1 134 ? 3.63386 -11.16078 134.96056 1.000 51.14674 134 VAL A C 1
ATOM 5052 O O . VAL B 1 134 ? 4.04991 -10.97414 133.80952 1.000 35.50128 134 VAL A O 1
ATOM 5056 N N . THR B 1 135 ? 4.06383 -10.46647 136.01437 1.000 47.02563 135 THR A N 1
ATOM 5057 C CA . THR B 1 135 ? 5.13485 -9.48250 135.95511 1.000 39.32386 135 THR A CA 1
ATOM 5058 C C . THR B 1 135 ? 6.24880 -9.86922 136.92527 1.000 40.85044 135 THR A C 1
ATOM 5059 O O . THR B 1 135 ? 6.13076 -10.81999 137.68255 1.000 50.51564 135 THR A O 1
ATOM 5063 N N . LEU B 1 136 ? 7.41782 -9.28128 136.78813 1.000 38.74445 136 LEU A N 1
ATOM 5064 C CA . LEU B 1 136 ? 8.36977 -9.47596 137.87823 1.000 40.08740 136 LEU A CA 1
ATOM 5065 C C . LEU B 1 136 ? 8.30775 -8.29467 138.82887 1.000 45.20223 136 LEU A C 1
ATOM 5066 O O . LEU B 1 136 ? 9.30475 -7.61961 139.05370 1.000 51.27340 136 LEU A O 1
ATOM 5071 N N . THR B 1 137 ? 7.11974 -7.96550 139.33172 1.000 44.51787 137 THR A N 1
ATOM 5072 C CA . THR B 1 137 ? 6.98372 -6.78624 140.17736 1.000 48.28871 137 THR A CA 1
ATOM 5073 C C . THR B 1 137 ? 6.97666 -7.09579 141.66245 1.000 61.88860 137 THR A C 1
ATOM 5074 O O . THR B 1 137 ? 7.35164 -6.23755 142.46621 1.000 74.12267 137 THR A O 1
ATOM 5078 N N . SER B 1 138 ? 6.62063 -8.31167 142.06181 1.000 60.26496 138 SER A N 1
ATOM 5079 C CA . SER B 1 138 ? 6.46357 -8.56623 143.47688 1.000 46.63142 138 SER A CA 1
ATOM 5080 C C . SER B 1 138 ? 6.83654 -9.99814 143.81533 1.000 41.56154 138 SER A C 1
ATOM 5081 O O . SER B 1 138 ? 6.79656 -10.89640 142.95860 1.000 50.78627 138 SER A O 1
ATOM 5084 N N . ALA B 1 139 ? 7.14249 -10.21675 145.10241 1.000 38.40226 139 ALA A N 1
ATOM 5085 C CA . ALA B 1 139 ? 7.52246 -11.56563 145.52483 1.000 43.74736 139 ALA A CA 1
ATOM 5086 C C . ALA B 1 139 ? 6.39346 -12.54570 145.24309 1.000 49.77646 139 ALA A C 1
ATOM 5087 O O . ALA B 1 139 ? 6.62746 -13.65385 144.75143 1.000 57.88019 139 ALA A O 1
ATOM 5089 N N . GLU B 1 140 ? 5.15545 -12.10862 145.46291 1.000 49.68179 140 GLU A N 1
ATOM 5090 C CA . GLU B 1 140 ? 3.99945 -12.94869 145.18412 1.000 57.93810 140 GLU A CA 1
ATOM 5091 C C . GLU B 1 140 ? 3.99250 -13.34913 143.70924 1.000 45.46318 140 GLU A C 1
ATOM 5092 O O . GLU B 1 140 ? 3.66950 -14.49623 143.36757 1.000 51.27929 140 GLU A O 1
ATOM 5098 N N . GLU B 1 141 ? 4.38155 -12.41540 142.82997 1.000 41.51673 141 GLU A N 1
ATOM 5099 C CA . GLU B 1 141 ? 4.41660 -12.66184 141.39105 1.000 38.56682 141 GLU A CA 1
ATOM 5100 C C . GLU B 1 141 ? 5.49860 -13.68497 141.00440 1.000 38.58840 141 GLU A C 1
ATOM 5101 O O . GLU B 1 141 ? 5.22962 -14.65720 140.25868 1.000 46.35343 141 GLU A O 1
ATOM 5107 N N . ALA B 1 142 ? 6.69858 -13.54881 141.58840 1.000 47.54080 142 ALA A N 1
ATOM 5108 C CA . ALA B 1 142 ? 7.76858 -14.52789 141.35874 1.000 47.10142 142 ALA A CA 1
ATOM 5109 C C . ALA B 1 142 ? 7.38254 -15.93274 141.85015 1.000 37.66788 142 ALA A C 1
ATOM 5110 O O . ALA B 1 142 ? 7.66055 -16.95095 141.18247 1.000 38.89076 142 ALA A O 1
ATOM 5112 N N . GLU B 1 143 ? 6.76650 -16.01537 143.03315 1.000 36.54762 143 GLU A N 1
ATOM 5113 C CA . GLU B 1 143 ? 6.28446 -17.30923 143.49853 1.000 40.15129 143 GLU A CA 1
ATOM 5114 C C . GLU B 1 143 ? 5.26749 -17.88451 142.52066 1.000 47.88353 143 GLU A C 1
ATOM 5115 O O . GLU B 1 143 ? 5.35649 -19.05463 142.14002 1.000 47.35688 143 GLU A O 1
ATOM 5121 N N . LYS B 1 144 ? 4.30152 -17.07663 142.08438 1.000 46.15432 144 LYS A N 1
ATOM 5122 C CA . LYS B 1 144 ? 3.37955 -17.55793 141.06649 1.000 32.61223 144 LYS A CA 1
ATOM 5123 C C . LYS B 1 144 ? 4.13858 -18.26328 139.94973 1.000 33.97113 144 LYS A C 1
ATOM 5124 O O . LYS B 1 144 ? 3.75858 -19.36739 139.54205 1.000 32.44672 144 LYS A O 1
ATOM 5130 N N . ILE B 1 145 ? 5.26061 -17.68443 139.49060 1.000 40.35025 145 ILE A N 1
ATOM 5131 C CA . ILE B 1 145 ? 6.04964 -18.37775 138.46084 1.000 43.53782 145 ILE A CA 1
ATOM 5132 C C . ILE B 1 145 ? 6.51760 -19.75061 138.95928 1.000 38.58397 145 ILE A C 1
ATOM 5133 O O . ILE B 1 145 ? 6.33461 -20.77381 138.28358 1.000 32.33440 145 ILE A O 1
ATOM 5138 N N . ILE B 1 146 ? 7.10256 -19.80625 140.16231 1.000 31.89260 146 ILE A N 1
ATOM 5139 C CA . ILE B 1 146 ? 7.68152 -21.08913 140.58173 1.000 40.98017 146 ILE A CA 1
ATOM 5140 C C . ILE B 1 146 ? 6.60350 -22.16207 140.72501 1.000 42.16436 146 ILE A C 1
ATOM 5141 O O . ILE B 1 146 ? 6.85750 -23.32716 140.44037 1.000 60.49865 146 ILE A O 1
ATOM 5146 N N . GLU B 1 147 ? 5.40550 -21.70894 141.10583 1.000 41.66913 147 GLU A N 1
ATOM 5147 C CA . GLU B 1 147 ? 4.22048 -22.55189 141.21604 1.000 44.12380 147 GLU A CA 1
ATOM 5148 C C . GLU B 1 147 ? 3.80953 -23.08031 139.83718 1.000 45.77874 147 GLU A C 1
ATOM 5149 O O . GLU B 1 147 ? 3.51052 -24.26634 139.69853 1.000 52.52462 147 GLU A O 1
ATOM 5155 N N . MET B 1 148 ? 3.80858 -22.22162 138.80992 1.000 44.38308 148 MET A N 1
ATOM 5156 C CA . MET B 1 148 ? 3.47362 -22.71802 137.45606 1.000 54.19245 148 MET A CA 1
ATOM 5157 C C . MET B 1 148 ? 4.53763 -23.68520 136.90839 1.000 57.91364 148 MET A C 1
ATOM 5158 O O . MET B 1 148 ? 4.19064 -24.65041 136.21367 1.000 60.86096 148 MET A O 1
ATOM 5163 N N . TRP B 1 149 ? 5.80261 -23.53509 137.33440 1.000 63.26855 149 TRP A N 1
ATOM 5164 C CA . TRP B 1 149 ? 6.86262 -24.46123 136.91472 1.000 55.00411 149 TRP A CA 1
ATOM 5165 C C . TRP B 1 149 ? 6.67158 -25.81903 137.55812 1.000 53.64728 149 TRP A C 1
ATOM 5166 O O . TRP B 1 149 ? 6.68859 -26.85724 136.87044 1.000 59.38432 149 TRP A O 1
ATOM 5177 N N . GLU B 1 150 ? 6.36353 -25.79964 138.85610 1.000 40.24065 150 GLU A N 1
ATOM 5178 C CA . GLU B 1 150 ? 6.10748 -27.01541 139.59546 1.000 45.58778 150 GLU A CA 1
ATOM 5179 C C . GLU B 1 150 ? 4.94150 -27.78257 139.00165 1.000 51.27104 150 GLU A C 1
ATOM 5180 O O . GLU B 1 150 ? 4.96148 -29.01659 138.96103 1.000 69.90214 150 GLU A O 1
ATOM 5186 N N . GLU B 1 151 ? 3.89852 -27.08169 138.57540 1.000 53.28149 151 GLU A N 1
ATOM 5187 C CA . GLU B 1 151 ? 2.76154 -27.74087 137.93956 1.000 57.49774 151 GLU A CA 1
ATOM 5188 C C . GLU B 1 151 ? 3.01159 -28.11631 136.49168 1.000 51.90133 151 GLU A C 1
ATOM 5189 O O . GLU B 1 151 ? 2.09661 -28.63249 135.84580 1.000 55.79141 151 GLU A O 1
ATOM 5195 N N . GLY B 1 152 ? 4.14261 -27.72450 135.92260 1.000 58.28672 152 GLY A N 1
ATOM 5196 C CA . GLY B 1 152 ? 4.55965 -28.29289 134.65579 1.000 70.54997 152 GLY A CA 1
ATOM 5197 C C . GLY B 1 152 ? 4.58071 -27.31524 133.50450 1.000 80.37948 152 GLY A C 1
ATOM 5198 O O . GLY B 1 152 ? 4.39475 -27.69859 132.33961 1.000 85.41483 152 GLY A O 1
ATOM 5199 N N . ALA B 1 153 ? 4.91572 -26.06315 133.79313 1.000 64.55045 153 ALA A N 1
ATOM 5200 C CA . ALA B 1 153 ? 5.02277 -25.07047 132.74683 1.000 47.64828 153 ALA A CA 1
ATOM 5201 C C . ALA B 1 153 ? 6.39679 -25.23268 132.12493 1.000 45.88205 153 ALA A C 1
ATOM 5202 O O . ALA B 1 153 ? 7.40176 -25.15048 132.83095 1.000 62.77717 153 ALA A O 1
ATOM 5204 N N . GLU B 1 154 ? 6.44583 -25.49007 130.81901 1.000 41.74840 154 GLU A N 1
ATOM 5205 C CA . GLU B 1 154 ? 7.70086 -25.72431 130.10913 1.000 43.03705 154 GLU A CA 1
ATOM 5206 C C . GLU B 1 154 ? 7.93391 -24.75066 128.95084 1.000 40.59787 154 GLU A C 1
ATOM 5207 O O . GLU B 1 154 ? 8.99994 -24.76486 128.32489 1.000 44.06282 154 GLU A O 1
ATOM 5213 N N . LYS B 1 155 ? 6.98194 -23.90274 128.64755 1.000 38.16790 155 LYS A N 1
ATOM 5214 C CA . LYS B 1 155 ? 7.09599 -23.03209 127.50229 1.000 36.17452 155 LYS A CA 1
ATOM 5215 C C . LYS B 1 155 ? 6.80699 -21.62294 127.98285 1.000 42.68784 155 LYS A C 1
ATOM 5216 O O . LYS B 1 155 ? 5.90196 -21.40768 128.78575 1.000 42.13774 155 LYS A O 1
ATOM 5222 N N . ALA B 1 156 ? 7.62702 -20.68007 127.57760 1.000 39.76133 156 ALA A N 1
ATOM 5223 C CA . ALA B 1 156 ? 7.53401 -19.36289 128.17720 1.000 41.10863 156 ALA A CA 1
ATOM 5224 C C . ALA B 1 156 ? 7.72307 -18.31822 127.10189 1.000 44.24477 156 ALA A C 1
ATOM 5225 O O . ALA B 1 156 ? 8.53910 -18.48850 126.19197 1.000 41.14178 156 ALA A O 1
ATOM 5227 N N . VAL B 1 157 ? 6.98608 -17.22617 127.23053 1.000 42.65832 157 VAL A N 1
ATOM 5228 C CA . VAL B 1 157 ? 7.14612 -16.08644 126.35419 1.000 41.08911 157 VAL A CA 1
ATOM 5229 C C . VAL B 1 157 ? 7.31111 -14.84418 127.20382 1.000 43.20045 157 VAL A C 1
ATOM 5230 O O . VAL B 1 157 ? 6.47308 -14.56391 128.06470 1.000 40.66726 157 VAL A O 1
ATOM 5234 N N . VAL B 1 158 ? 8.38513 -14.10027 126.94363 1.000 38.00861 158 VAL A N 1
ATOM 5235 C CA . VAL B 1 158 ? 8.68712 -12.84307 127.61726 1.000 34.06297 158 VAL A CA 1
ATOM 5236 C C . VAL B 1 158 ? 8.45617 -11.74037 126.61892 1.000 50.17774 158 VAL A C 1
ATOM 5237 O O . VAL B 1 158 ? 9.07621 -11.74870 125.55594 1.000 54.68164 158 VAL A O 1
ATOM 5241 N N . ILE B 1 159 ? 7.65317 -10.74326 126.96859 1.000 30.19198 159 ILE A N 1
ATOM 5242 C CA . ILE B 1 159 ? 7.38122 -9.61853 126.07323 1.000 36.67968 159 ILE A CA 1
ATOM 5243 C C . ILE B 1 159 ? 8.18521 -8.42339 126.56790 1.000 43.35831 159 ILE A C 1
ATOM 5244 O O . ILE B 1 159 ? 7.86118 -7.83307 127.60771 1.000 32.31869 159 ILE A O 1
ATOM 5249 N N . GLY B 1 160 ? 9.20725 -8.02363 125.81382 1.000 30.72063 160 GLY A N 1
ATOM 5250 C CA . GLY B 1 160 ? 10.07924 -6.98949 126.31654 1.000 28.42791 160 GLY A CA 1
ATOM 5251 C C . GLY B 1 160 ? 11.49923 -7.48146 126.47074 1.000 32.69486 160 GLY A C 1
ATOM 5252 O O . GLY B 1 160 ? 11.75219 -8.42023 127.22503 1.000 33.64580 160 GLY A O 1
ATOM 5253 N N . ALA B 1 161 ? 12.43826 -6.85169 125.75758 1.000 39.49688 161 ALA A N 1
ATOM 5254 C CA . ALA B 1 161 ? 13.85126 -7.16767 125.87873 1.000 45.27130 161 ALA A CA 1
ATOM 5255 C C . ALA B 1 161 ? 14.62024 -6.16842 126.74146 1.000 36.77431 161 ALA A C 1
ATOM 5256 O O . ALA B 1 161 ? 15.82825 -5.98149 126.54945 1.000 39.05211 161 ALA A O 1
ATOM 5258 N N . GLY B 1 162 ? 13.97521 -5.54511 127.71425 1.000 37.38918 162 GLY A N 1
ATOM 5259 C CA . GLY B 1 162 ? 14.72518 -4.70985 128.62102 1.000 32.90146 162 GLY A CA 1
ATOM 5260 C C . GLY B 1 162 ? 15.59614 -5.56059 129.52031 1.000 34.77248 162 GLY A C 1
ATOM 5261 O O . GLY B 1 162 ? 15.75213 -6.76964 129.33669 1.000 53.48378 162 GLY A O 1
ATOM 5262 N N . PHE B 1 163 ? 16.21111 -4.89830 130.50213 1.000 39.87896 163 PHE A N 1
ATOM 5263 C CA . PHE B 1 163 ? 16.96706 -5.65600 131.49939 1.000 43.16067 163 PHE A CA 1
ATOM 5264 C C . PHE B 1 163 ? 16.06702 -6.62876 132.27065 1.000 41.34142 163 PHE A C 1
ATOM 5265 O O . PHE B 1 163 ? 16.48100 -7.75267 132.57801 1.000 52.58396 163 PHE A O 1
ATOM 5273 N N . ILE B 1 164 ? 14.83501 -6.23064 132.58949 1.000 35.67891 164 ILE A N 1
ATOM 5274 C CA . ILE B 1 164 ? 13.99197 -7.13740 133.36873 1.000 46.20679 164 ILE A CA 1
ATOM 5275 C C . ILE B 1 164 ? 13.56899 -8.32065 132.51407 1.000 50.41938 164 ILE A C 1
ATOM 5276 O O . ILE B 1 164 ? 13.57596 -9.47351 132.96642 1.000 49.81806 164 ILE A O 1
ATOM 5281 N N . GLY B 1 165 ? 13.18504 -8.06302 131.26798 1.000 52.80049 165 GLY A N 1
ATOM 5282 C CA . GLY B 1 165 ? 12.82906 -9.16329 130.38630 1.000 43.49339 165 GLY A CA 1
ATOM 5283 C C . GLY B 1 165 ? 13.95905 -10.16035 130.23865 1.000 35.94926 165 GLY A C 1
ATOM 5284 O O . GLY B 1 165 ? 13.77003 -11.36329 130.40200 1.000 30.41538 165 GLY A O 1
ATOM 5285 N N . LEU B 1 166 ? 15.14707 -9.64645 129.93253 1.000 48.84331 166 LEU A N 1
ATOM 5286 C CA . LEU B 1 166 ? 16.32907 -10.48352 129.76683 1.000 30.88592 166 LEU A CA 1
ATOM 5287 C C . LEU B 1 166 ? 16.57401 -11.31414 131.02009 1.000 28.86962 166 LEU A C 1
ATOM 5288 O O . LEU B 1 166 ? 16.59099 -12.54316 130.96647 1.000 31.55156 166 LEU A O 1
ATOM 5293 N N . GLU B 1 167 ? 16.76397 -10.63480 132.14890 1.000 37.05294 167 GLU A N 1
ATOM 5294 C CA . GLU B 1 167 ? 16.99792 -11.31542 133.41711 1.000 38.21472 167 GLU A CA 1
ATOM 5295 C C . GLU B 1 167 ? 15.95790 -12.41135 133.59240 1.000 38.04238 167 GLU A C 1
ATOM 5296 O O . GLU B 1 167 ? 16.27687 -13.53224 133.99076 1.000 30.83403 167 GLU A O 1
ATOM 5302 N N . SER B 1 168 ? 14.70891 -12.07643 133.28526 1.000 36.25852 168 SER A N 1
ATOM 5303 C CA . SER B 1 168 ? 13.60190 -13.02939 133.38550 1.000 34.41125 168 SER A CA 1
ATOM 5304 C C . SER B 1 168 ? 13.78592 -14.20668 132.44387 1.000 35.24649 168 SER A C 1
ATOM 5305 O O . SER B 1 168 ? 13.44589 -15.34957 132.78720 1.000 33.69556 168 SER A O 1
ATOM 5308 N N . ALA B 1 169 ? 14.24997 -13.93005 131.22180 1.000 32.14392 169 ALA A N 1
ATOM 5309 C CA . ALA B 1 169 ? 14.48099 -14.97835 130.24213 1.000 32.14468 169 ALA A CA 1
ATOM 5310 C C . ALA B 1 169 ? 15.51696 -15.96121 130.75546 1.000 39.34019 169 ALA A C 1
ATOM 5311 O O . ALA B 1 169 ? 15.30794 -17.17922 130.71683 1.000 40.60903 169 ALA A O 1
ATOM 5313 N N . GLU B 1 170 ? 16.63195 -15.44506 131.29035 1.000 35.57654 170 GLU A N 1
ATOM 5314 C CA . GLU B 1 170 ? 17.63491 -16.37792 131.78667 1.000 31.98593 170 GLU A CA 1
ATOM 5315 C C . GLU B 1 170 ? 17.09986 -17.12955 132.98188 1.000 34.50813 170 GLU A C 1
ATOM 5316 O O . GLU B 1 170 ? 17.26984 -18.35553 133.07726 1.000 43.14921 170 GLU A O 1
ATOM 5322 N N . ALA B 1 171 ? 16.39484 -16.43027 133.87964 1.000 37.15781 171 ALA A N 1
ATOM 5323 C CA . ALA B 1 171 ? 15.89978 -17.13791 135.04484 1.000 42.70907 171 ALA A CA 1
ATOM 5324 C C . ALA B 1 171 ? 14.92878 -18.23003 134.61513 1.000 48.41163 171 ALA A C 1
ATOM 5325 O O . ALA B 1 171 ? 14.84575 -19.29984 135.23845 1.000 57.17778 171 ALA A O 1
ATOM 5327 N N . LEU B 1 172 ? 14.18983 -17.96135 133.54802 1.000 46.73825 172 LEU A N 1
ATOM 5328 C CA . LEU B 1 172 ? 13.17683 -18.88148 133.06026 1.000 47.33878 172 LEU A CA 1
ATOM 5329 C C . LEU B 1 172 ? 13.83185 -20.08370 132.37365 1.000 51.55610 172 LEU A C 1
ATOM 5330 O O . LEU B 1 172 ? 13.33483 -21.22166 132.46998 1.000 38.36736 172 LEU A O 1
ATOM 5335 N N . LYS B 1 173 ? 14.96887 -19.84592 131.70262 1.000 46.76906 173 LYS A N 1
ATOM 5336 C CA . LYS B 1 173 ? 15.73388 -20.91011 131.07997 1.000 41.68003 173 LYS A CA 1
ATOM 5337 C C . LYS B 1 173 ? 16.39683 -21.81481 132.12127 1.000 35.72195 173 LYS A C 1
ATOM 5338 O O . LYS B 1 173 ? 16.54683 -23.01887 131.91064 1.000 34.31767 173 LYS A O 1
ATOM 5344 N N . ASN B 1 174 ? 16.79080 -21.25447 133.24712 1.000 36.40391 174 ASN A N 1
ATOM 5345 C CA . ASN B 1 174 ? 17.19274 -22.03512 134.40837 1.000 44.83148 174 ASN A CA 1
ATOM 5346 C C . ASN B 1 174 ? 16.05171 -22.90295 134.94559 1.000 33.48833 174 ASN A C 1
ATOM 5347 O O . ASN B 1 174 ? 16.27567 -23.75068 135.81786 1.000 29.73164 174 ASN A O 1
ATOM 5352 N N . LEU B 1 175 ? 14.82173 -22.64506 134.51547 1.000 29.47787 175 LEU A N 1
ATOM 5353 C CA . LEU B 1 175 ? 13.70371 -23.48794 134.86868 1.000 29.75719 175 LEU A CA 1
ATOM 5354 C C . LEU B 1 175 ? 13.43173 -24.58825 133.82700 1.000 35.98392 175 LEU A C 1
ATOM 5355 O O . LEU B 1 175 ? 12.33473 -25.16124 133.80914 1.000 42.60716 175 LEU A O 1
ATOM 5360 N N . ASP B 1 176 ? 14.41476 -24.90452 132.98714 1.000 40.67270 176 ASP A N 1
ATOM 5361 C CA . ASP B 1 176 ? 14.27579 -25.90484 131.92943 1.000 35.80360 176 ASP A CA 1
ATOM 5362 C C . ASP B 1 176 ? 13.02982 -25.63408 131.07030 1.000 41.66764 176 ASP A C 1
ATOM 5363 O O . ASP B 1 176 ? 12.35983 -26.55922 130.59156 1.000 47.40333 176 ASP A O 1
ATOM 5368 N N . MET B 1 177 ? 12.73885 -24.35015 130.83490 1.000 37.30557 177 MET A N 1
ATOM 5369 C CA . MET B 1 177 ? 11.65489 -23.91840 129.95673 1.000 39.01045 177 MET A CA 1
ATOM 5370 C C . MET B 1 177 ? 12.21394 -23.41481 128.63160 1.000 53.85844 177 MET A C 1
ATOM 5371 O O . MET B 1 177 ? 13.19895 -22.66983 128.61241 1.000 69.36613 177 MET A O 1
ATOM 5376 N N . GLU B 1 178 ? 11.57698 -23.77614 127.52269 1.000 46.87027 178 GLU A N 1
ATOM 5377 C CA . GLU B 1 178 ? 11.94304 -23.14353 126.26151 1.000 46.40116 178 GLU A CA 1
ATOM 5378 C C . GLU B 1 178 ? 11.39806 -21.71353 126.24605 1.000 40.89835 178 GLU A C 1
ATOM 5379 O O . GLU B 1 178 ? 10.23305 -21.48041 126.57894 1.000 45.38277 178 GLU A O 1
ATOM 5385 N N . VAL B 1 179 ? 12.24708 -20.73864 125.90879 1.000 51.32710 179 VAL A N 1
ATOM 5386 C CA . VAL B 1 179 ? 11.92409 -19.32956 126.15635 1.000 42.94709 179 VAL A CA 1
ATOM 5387 C C . VAL B 1 179 ? 12.01115 -18.52095 124.85511 1.000 35.47161 179 VAL A C 1
ATOM 5388 O O . VAL B 1 179 ? 12.96718 -18.65020 124.08118 1.000 43.63723 179 VAL A O 1
ATOM 5392 N N . THR B 1 180 ? 11.00317 -17.71402 124.60383 1.000 31.74717 180 THR A N 1
ATOM 5393 C CA . THR B 1 180 ? 11.02222 -16.80236 123.48155 1.000 36.71777 180 THR A CA 1
ATOM 5394 C C . THR B 1 180 ? 10.87722 -15.38020 123.99711 1.000 46.19160 180 THR A C 1
ATOM 5395 O O . THR B 1 180 ? 10.03819 -15.10693 124.86000 1.000 38.95775 180 THR A O 1
ATOM 5399 N N . VAL B 1 181 ? 11.63425 -14.45438 123.43986 1.000 51.05397 181 VAL A N 1
ATOM 5400 C CA . VAL B 1 181 ? 11.50226 -13.06526 123.83743 1.000 58.38973 181 VAL A CA 1
ATOM 5401 C C . VAL B 1 181 ? 11.03031 -12.27462 122.63018 1.000 50.83407 181 VAL A C 1
ATOM 5402 O O . VAL B 1 181 ? 11.56135 -12.43996 121.52025 1.000 55.20592 181 VAL A O 1
ATOM 5406 N N . ILE B 1 182 ? 9.99031 -11.46654 122.83789 1.000 53.84350 182 ILE A N 1
ATOM 5407 C CA . ILE B 1 182 ? 9.37436 -10.66985 121.78363 1.000 64.90514 182 ILE A CA 1
ATOM 5408 C C . ILE B 1 182 ? 9.61137 -9.20676 122.11019 1.000 56.68662 182 ILE A C 1
ATOM 5409 O O . ILE B 1 182 ? 9.17934 -8.72043 123.16803 1.000 50.77698 182 ILE A O 1
ATOM 5414 N N . GLU B 1 183 ? 10.24442 -8.49305 121.17800 1.000 54.44452 183 GLU A N 1
ATOM 5415 C CA . GLU B 1 183 ? 10.55343 -7.09099 121.36859 1.000 43.78497 183 GLU A CA 1
ATOM 5416 C C . GLU B 1 183 ? 9.99148 -6.26233 120.22631 1.000 47.66898 183 GLU A C 1
ATOM 5417 O O . GLU B 1 183 ? 10.13752 -6.62069 119.05643 1.000 45.11784 183 GLU A O 1
ATOM 5423 N N . MET B 1 184 ? 9.34548 -5.15422 120.58595 1.000 54.09255 184 MET A N 1
ATOM 5424 C CA . MET B 1 184 ? 8.77153 -4.23150 119.60965 1.000 71.33843 184 MET A CA 1
ATOM 5425 C C . MET B 1 184 ? 9.85757 -3.54377 118.78348 1.000 52.93245 184 MET A C 1
ATOM 5426 O O . MET B 1 184 ? 9.66762 -3.29713 117.59040 1.000 46.12489 184 MET A O 1
ATOM 5431 N N . MET B 1 185 ? 11.01155 -3.27560 119.38445 1.000 45.41746 185 MET A N 1
ATOM 5432 C CA . MET B 1 185 ? 12.08258 -2.50380 118.77525 1.000 48.64710 185 MET A CA 1
ATOM 5433 C C . MET B 1 185 ? 12.98061 -3.38008 117.88455 1.000 56.41701 185 MET A C 1
ATOM 5434 O O . MET B 1 185 ? 12.88959 -4.61408 117.86892 1.000 69.48215 185 MET A O 1
ATOM 5439 N N . ASP B 1 186 ? 13.87964 -2.71932 117.14639 1.000 49.45301 186 ASP A N 1
ATOM 5440 C CA . ASP B 1 186 ? 14.76367 -3.42361 116.22363 1.000 45.02929 186 ASP A CA 1
ATOM 5441 C C . ASP B 1 186 ? 15.84963 -4.22540 116.94292 1.000 42.35676 186 ASP A C 1
ATOM 5442 O O . ASP B 1 186 ? 16.63165 -4.90262 116.27515 1.000 60.32529 186 ASP A O 1
ATOM 5447 N N . ARG B 1 187 ? 15.99358 -4.07401 118.25488 1.000 35.35950 187 ARG A N 1
ATOM 5448 C CA . ARG B 1 187 ? 17.06755 -4.76481 118.94513 1.000 42.88180 187 ARG A CA 1
ATOM 5449 C C . ARG B 1 187 ? 16.64649 -5.05037 120.37720 1.000 53.26095 187 ARG A C 1
ATOM 5450 O O . ARG B 1 187 ? 15.71948 -4.43820 120.90498 1.000 51.51252 187 ARG A O 1
ATOM 5458 N N . VAL B 1 188 ? 17.29845 -6.03520 120.98452 1.000 57.24732 188 VAL A N 1
ATOM 5459 C CA . VAL B 1 188 ? 17.14440 -6.22176 122.41857 1.000 45.69791 188 VAL A CA 1
ATOM 5460 C C . VAL B 1 188 ? 17.80238 -5.05354 123.16624 1.000 45.55456 188 VAL A C 1
ATOM 5461 O O . VAL B 1 188 ? 18.77841 -4.44570 122.66709 1.000 52.63764 188 VAL A O 1
ATOM 5465 N N . ALA B 1 189 ? 17.33534 -4.80717 124.38115 1.000 50.26734 189 ALA A N 1
ATOM 5466 C CA . ALA B 1 189 ? 17.76533 -3.67292 125.21182 1.000 56.92885 189 ALA A CA 1
ATOM 5467 C C . ALA B 1 189 ? 17.78137 -2.31013 124.52441 1.000 49.32334 189 ALA A C 1
ATOM 5468 O O . ALA B 1 189 ? 18.80838 -1.64914 124.52325 1.000 40.38528 189 ALA A O 1
ATOM 5470 N N . PRO B 1 190 ? 16.63740 -1.89229 123.94924 1.000 51.03866 190 PRO A N 1
ATOM 5471 C CA . PRO B 1 190 ? 16.63444 -0.60852 123.17985 1.000 48.62178 190 PRO A CA 1
ATOM 5472 C C . PRO B 1 190 ? 17.15843 0.56272 123.98551 1.000 43.10678 190 PRO A C 1
ATOM 5473 O O . PRO B 1 190 ? 17.99446 1.32854 123.45331 1.000 42.64433 190 PRO A O 1
ATOM 5477 N N . ALA B 1 191 ? 16.69738 0.80110 125.22042 1.000 44.28156 191 ALA A N 1
ATOM 5478 C CA . ALA B 1 191 ? 17.05437 1.99932 125.98307 1.000 46.33478 191 ALA A CA 1
ATOM 5479 C C . ALA B 1 191 ? 18.54336 2.07737 126.21411 1.000 39.31190 191 ALA A C 1
ATOM 5480 O O . ALA B 1 191 ? 19.10037 3.16543 126.41480 1.000 50.34789 191 ALA A O 1
ATOM 5482 N N . MET B 1 192 ? 19.19935 0.93837 126.23248 1.000 44.15645 192 MET A N 1
ATOM 5483 C CA . MET B 1 192 ? 20.59533 0.83546 126.59056 1.000 45.50168 192 MET A CA 1
ATOM 5484 C C . MET B 1 192 ? 21.56037 0.74909 125.39762 1.000 52.95315 192 MET A C 1
ATOM 5485 O O . MET B 1 192 ? 22.60338 1.40907 125.39146 1.000 52.24538 192 MET A O 1
ATOM 5490 N N . LEU B 1 193 ? 21.26940 -0.05022 124.38185 1.000 50.51186 193 LEU A N 1
ATOM 5491 C CA . LEU B 1 193 ? 22.28144 -0.32754 123.36798 1.000 40.47908 193 LEU A CA 1
ATOM 5492 C C . LEU B 1 193 ? 21.84950 0.07704 121.96184 1.000 41.98746 193 LEU A C 1
ATOM 5493 O O . LEU B 1 193 ? 20.67651 0.16995 121.61277 1.000 39.88978 193 LEU A O 1
ATOM 5498 N N . ASP B 1 194 ? 22.85253 0.32578 121.12680 1.000 46.86457 194 ASP A N 1
ATOM 5499 C CA . ASP B 1 194 ? 22.61959 0.72536 119.74467 1.000 53.98677 194 ASP A CA 1
ATOM 5500 C C . ASP B 1 194 ? 22.00460 -0.41488 118.93999 1.000 65.92122 194 ASP A C 1
ATOM 5501 O O . ASP B 1 194 ? 21.30757 -1.26970 119.48723 1.000 83.79736 194 ASP A O 1
ATOM 5506 N N . ARG B 1 195 ? 22.26665 -0.42227 117.63700 1.000 75.03100 195 ARG A N 1
ATOM 5507 C CA . ARG B 1 195 ? 21.73967 -1.45554 116.75430 1.000 70.06384 195 ARG A CA 1
ATOM 5508 C C . ARG B 1 195 ? 22.74867 -2.58361 116.56168 1.000 50.66918 195 ARG A C 1
ATOM 5509 O O . ARG B 1 195 ? 22.37966 -3.70671 116.21801 1.000 49.38362 195 ARG A O 1
ATOM 5517 N N . GLU B 1 196 ? 24.02166 -2.27656 116.78563 1.000 55.81321 196 GLU A N 1
ATOM 5518 C CA . GLU B 1 196 ? 25.08565 -3.26361 116.63697 1.000 48.76285 196 GLU A CA 1
ATOM 5519 C C . GLU B 1 196 ? 25.30259 -4.03922 117.93222 1.000 65.04096 196 GLU A C 1
ATOM 5520 O O . GLU B 1 196 ? 24.98358 -5.22519 118.01756 1.000 87.30268 196 GLU A O 1
ATOM 5526 N N . MET B 1 197 ? 25.84957 -3.36193 118.93603 1.000 70.53394 197 MET A N 1
ATOM 5527 C CA . MET B 1 197 ? 26.11051 -3.98554 120.22823 1.000 57.97050 197 MET A CA 1
ATOM 5528 C C . MET B 1 197 ? 24.92048 -4.81838 120.69044 1.000 52.31762 197 MET A C 1
ATOM 5529 O O . MET B 1 197 ? 25.07944 -5.79416 121.42374 1.000 42.55313 197 MET A O 1
ATOM 5534 N N . ALA B 1 198 ? 23.72650 -4.42550 120.25827 1.000 50.98719 198 ALA A N 1
ATOM 5535 C CA . ALA B 1 198 ? 22.50648 -5.13337 120.62744 1.000 47.00422 198 ALA A CA 1
ATOM 5536 C C . ALA B 1 198 ? 22.45049 -6.51257 119.97686 1.000 50.69751 198 ALA A C 1
ATOM 5537 O O . ALA B 1 198 ? 21.75346 -7.40741 120.45610 1.000 57.32854 198 ALA A O 1
ATOM 5539 N N . VAL B 1 199 ? 23.18753 -6.67591 118.88294 1.000 60.34355 199 VAL A N 1
ATOM 5540 C CA . VAL B 1 199 ? 23.22254 -7.93913 118.16932 1.000 59.55639 199 VAL A CA 1
ATOM 5541 C C . VAL B 1 199 ? 24.06249 -8.94590 118.94466 1.000 51.07053 199 VAL A C 1
ATOM 5542 O O . VAL B 1 199 ? 23.62247 -10.07083 119.14998 1.000 56.28111 199 VAL A O 1
ATOM 5546 N N . LEU B 1 200 ? 25.15648 -8.50372 119.57756 1.000 44.62645 200 LEU A N 1
ATOM 5547 C CA . LEU B 1 200 ? 26.05244 -9.47054 120.21889 1.000 40.70338 200 LEU A CA 1
ATOM 5548 C C . LEU B 1 200 ? 25.44738 -10.09615 121.46806 1.000 44.03150 200 LEU A C 1
ATOM 5549 O O . LEU B 1 200 ? 25.62036 -11.31108 121.71643 1.000 46.70472 200 LEU A O 1
ATOM 5554 N N . VAL B 1 201 ? 24.67537 -9.30692 122.22279 1.000 42.81808 201 VAL A N 1
ATOM 5555 C CA . VAL B 1 201 ? 23.86432 -9.87458 123.28993 1.000 38.49736 201 VAL A CA 1
ATOM 5556 C C . VAL B 1 201 ? 22.86833 -10.86375 122.70019 1.000 40.70513 201 VAL A C 1
ATOM 5557 O O . VAL B 1 201 ? 22.78730 -12.02562 123.11954 1.000 43.93994 201 VAL A O 1
ATOM 5561 N N . GLU B 1 202 ? 22.13037 -10.42605 121.68203 1.000 36.74581 202 GLU A N 1
ATOM 5562 C CA . GLU B 1 202 ? 21.15339 -11.29223 121.03326 1.000 38.74181 202 GLU A CA 1
ATOM 5563 C C . GLU B 1 202 ? 21.72638 -12.66634 120.68670 1.000 43.98181 202 GLU A C 1
ATOM 5564 O O . GLU B 1 202 ? 21.16635 -13.69522 121.07499 1.000 49.56271 202 GLU A O 1
ATOM 5570 N N . ASN B 1 203 ? 22.82041 -12.71559 119.92475 1.000 49.28372 203 ASN A N 1
ATOM 5571 C CA . ASN B 1 203 ? 23.31341 -14.03371 119.55317 1.000 44.86880 203 ASN A CA 1
ATOM 5572 C C . ASN B 1 203 ? 23.71135 -14.81234 120.79242 1.000 41.00545 203 ASN A C 1
ATOM 5573 O O . ASN B 1 203 ? 23.47933 -16.02631 120.87078 1.000 42.61615 203 ASN A O 1
ATOM 5578 N N . HIS B 1 204 ? 24.27832 -14.14004 121.79724 1.000 38.36395 204 HIS A N 1
ATOM 5579 C CA . HIS B 1 204 ? 24.59326 -14.89868 122.99848 1.000 35.74123 204 HIS A CA 1
ATOM 5580 C C . HIS B 1 204 ? 23.34924 -15.56149 123.56864 1.000 43.09362 204 HIS A C 1
ATOM 5581 O O . HIS B 1 204 ? 23.40720 -16.71034 124.04999 1.000 48.90045 204 HIS A O 1
ATOM 5588 N N . LEU B 1 205 ? 22.20725 -14.87051 123.45339 1.000 54.43380 205 LEU A N 1
ATOM 5589 C CA . LEU B 1 205 ? 20.93722 -15.41036 123.90550 1.000 38.46954 205 LEU A CA 1
ATOM 5590 C C . LEU B 1 205 ? 20.53424 -16.60361 123.06485 1.000 45.54492 205 LEU A C 1
ATOM 5591 O O . LEU B 1 205 ? 20.31221 -17.69544 123.59417 1.000 50.41943 205 LEU A O 1
ATOM 5596 N N . ARG B 1 206 ? 20.50829 -16.44701 121.74180 1.000 38.38356 206 ARG A N 1
ATOM 5597 C CA . ARG B 1 206 ? 20.08131 -17.57725 120.93113 1.000 41.12747 206 ARG A CA 1
ATOM 5598 C C . ARG B 1 206 ? 21.02429 -18.75620 121.12052 1.000 37.73494 206 ARG A C 1
ATOM 5599 O O . ARG B 1 206 ? 20.58127 -19.91418 121.17285 1.000 41.35068 206 ARG A O 1
ATOM 5607 N N . GLU B 1 207 ? 22.30528 -18.48615 121.35449 1.000 48.85839 207 GLU A N 1
ATOM 5608 C CA . GLU B 1 207 ? 23.23226 -19.59111 121.53086 1.000 47.01597 207 GLU A CA 1
ATOM 5609 C C . GLU B 1 207 ? 23.09520 -20.23869 122.89705 1.000 38.20986 207 GLU A C 1
ATOM 5610 O O . GLU B 1 207 ? 23.46718 -21.40665 123.03542 1.000 33.98831 207 GLU A O 1
ATOM 5616 N N . LYS B 1 208 ? 22.44817 -19.56339 123.85682 1.000 43.18792 208 LYS A N 1
ATOM 5617 C CA . LYS B 1 208 ? 22.05712 -20.21301 125.10200 1.000 43.76936 208 LYS A CA 1
ATOM 5618 C C . LYS B 1 208 ? 20.61511 -20.72300 125.06510 1.000 43.40647 208 LYS A C 1
ATOM 5619 O O . LYS B 1 208 ? 20.11107 -21.22969 126.08324 1.000 42.91554 208 LYS A O 1
ATOM 5625 N N . GLY B 1 209 ? 19.99316 -20.73435 123.88608 1.000 47.11934 209 GLY A N 1
ATOM 5626 C CA . GLY B 1 209 ? 18.68015 -21.32737 123.76521 1.000 43.46796 209 GLY A CA 1
ATOM 5627 C C . GLY B 1 209 ? 17.53115 -20.42324 124.14889 1.000 42.55058 209 GLY A C 1
ATOM 5628 O O . GLY B 1 209 ? 16.42813 -20.91014 124.42200 1.000 46.17210 209 GLY A O 1
ATOM 5629 N N . VAL B 1 210 ? 17.76216 -19.12121 124.24551 1.000 46.37343 210 VAL A N 1
ATOM 5630 C CA . VAL B 1 210 ? 16.69017 -18.14716 124.37617 1.000 40.63483 210 VAL A CA 1
ATOM 5631 C C . VAL B 1 210 ? 16.42423 -17.61758 122.98800 1.000 45.97239 210 VAL A C 1
ATOM 5632 O O . VAL B 1 210 ? 17.24426 -16.88076 122.42881 1.000 51.18270 210 VAL A O 1
ATOM 5636 N N . ASN B 1 211 ? 15.29225 -17.98873 122.42207 1.000 48.50966 211 ASN A N 1
ATOM 5637 C CA . ASN B 1 211 ? 14.97230 -17.53814 121.08192 1.000 55.12422 211 ASN A CA 1
ATOM 5638 C C . ASN B 1 211 ? 14.42332 -16.10912 121.12547 1.000 57.95782 211 ASN A C 1
ATOM 5639 O O . ASN B 1 211 ? 13.68129 -15.73183 122.04033 1.000 58.34775 211 ASN A O 1
ATOM 5644 N N . VAL B 1 212 ? 14.77737 -15.30942 120.12524 1.000 55.32237 212 VAL A N 1
ATOM 5645 C CA . VAL B 1 212 ? 14.60038 -13.86639 120.22379 1.000 54.64232 212 VAL A CA 1
ATOM 5646 C C . VAL B 1 212 ? 14.06044 -13.34678 118.90762 1.000 45.20466 212 VAL A C 1
ATOM 5647 O O . VAL B 1 212 ? 14.56347 -13.70912 117.83974 1.000 52.45773 212 VAL A O 1
ATOM 5651 N N . VAL B 1 213 ? 12.99545 -12.56375 118.97134 1.000 46.58836 213 VAL A N 1
ATOM 5652 C CA . VAL B 1 213 ? 12.38450 -12.01711 117.77615 1.000 46.51035 213 VAL A CA 1
ATOM 5653 C C . VAL B 1 213 ? 12.12851 -10.53203 118.01069 1.000 48.27236 213 VAL A C 1
ATOM 5654 O O . VAL B 1 213 ? 11.29948 -10.15476 118.85654 1.000 50.76857 213 VAL A O 1
ATOM 5658 N N . THR B 1 214 ? 12.86455 -9.69226 117.28746 1.000 57.24883 214 THR A N 1
ATOM 5659 C CA . THR B 1 214 ? 12.77456 -8.24722 117.42202 1.000 55.70099 214 THR A CA 1
ATOM 5660 C C . THR B 1 214 ? 11.83161 -7.65252 116.38880 1.000 50.24135 214 THR A C 1
ATOM 5661 O O . THR B 1 214 ? 11.19963 -8.35175 115.59699 1.000 42.98896 214 THR A O 1
ATOM 5665 N N . SER B 1 215 ? 11.65762 -6.34348 116.50340 1.000 47.15491 215 SER A N 1
ATOM 5666 C CA . SER B 1 215 ? 10.90166 -5.55076 115.55713 1.000 44.58194 215 SER A CA 1
ATOM 5667 C C . SER B 1 215 ? 9.51767 -6.14882 115.29626 1.000 47.27732 215 SER A C 1
ATOM 5668 O O . SER B 1 215 ? 9.01071 -6.12116 114.17623 1.000 76.08852 215 SER A O 1
ATOM 5671 N N . THR B 1 216 ? 8.88662 -6.70350 116.33241 1.000 42.76180 216 THR A N 1
ATOM 5672 C CA . THR B 1 216 ? 7.51762 -7.19853 116.18850 1.000 45.07979 216 THR A CA 1
ATOM 5673 C C . THR B 1 216 ? 6.67958 -6.80415 117.39435 1.000 41.82718 216 THR A C 1
ATOM 5674 O O . THR B 1 216 ? 7.16854 -6.76081 118.52736 1.000 40.49787 216 THR A O 1
ATOM 5678 N N . ARG B 1 217 ? 5.41059 -6.53521 117.14522 1.000 49.60063 217 ARG A N 1
ATOM 5679 C CA . ARG B 1 217 ? 4.47655 -6.31787 118.23212 1.000 39.38981 217 ARG A CA 1
ATOM 5680 C C . ARG B 1 217 ? 3.71553 -7.58476 118.54948 1.000 43.13687 217 ARG A C 1
ATOM 5681 O O . ARG B 1 217 ? 3.69054 -8.55499 117.78677 1.000 44.05317 217 ARG A O 1
ATOM 5683 N N . VAL B 1 218 ? 3.15848 -7.57840 119.73146 1.000 52.30261 218 VAL A N 1
ATOM 5684 C CA . VAL B 1 218 ? 2.29345 -8.64224 120.19575 1.000 52.34324 218 VAL A CA 1
ATOM 5685 C C . VAL B 1 218 ? 0.88547 -8.20832 119.87556 1.000 58.60029 218 VAL A C 1
ATOM 5686 O O . VAL B 1 218 ? 0.54248 -7.01928 120.01019 1.000 60.28093 218 VAL A O 1
ATOM 5690 N N . GLU B 1 219 ? 0.07447 -9.14346 119.40181 1.000 59.32718 219 GLU A N 1
ATOM 5691 C CA . GLU B 1 219 ? -1.24150 -8.71957 118.97364 1.000 62.74755 219 GLU A CA 1
ATOM 5692 C C . GLU B 1 219 ? -2.34754 -9.24029 119.85475 1.000 47.42286 219 GLU A C 1
ATOM 5693 O O . GLU B 1 219 ? -3.30354 -8.50020 120.08849 1.000 44.46644 219 GLU A O 1
ATOM 5699 N N . LYS B 1 220 ? -2.24158 -10.46913 120.36313 1.000 41.55700 220 LYS A N 1
ATOM 5700 C CA . LYS B 1 220 ? -3.17462 -10.93281 121.37823 1.000 43.42164 220 LYS A CA 1
ATOM 5701 C C . LYS B 1 220 ? -2.63467 -12.15158 122.16062 1.000 48.83505 220 LYS A C 1
ATOM 5702 O O . LYS B 1 220 ? -1.70566 -12.84173 121.71787 1.000 55.28309 220 LYS A O 1
ATOM 5708 N N . ILE B 1 221 ? -3.20872 -12.37922 123.34667 1.000 49.80012 221 ILE A N 1
ATOM 5709 C CA . ILE B 1 221 ? -2.85276 -13.51997 124.18303 1.000 49.17469 221 ILE A CA 1
ATOM 5710 C C . ILE B 1 221 ? -4.04778 -14.44792 124.27627 1.000 51.18005 221 ILE A C 1
ATOM 5711 O O . ILE B 1 221 ? -5.11279 -14.08376 124.78912 1.000 51.42367 221 ILE A O 1
ATOM 5716 N N . VAL B 1 222 ? -3.84878 -15.65606 123.82764 1.000 45.46257 222 VAL A N 1
ATOM 5717 C CA . VAL B 1 222 ? -4.87379 -16.68106 123.78691 1.000 51.99591 222 VAL A CA 1
ATOM 5718 C C . VAL B 1 222 ? -4.89085 -17.35165 125.13412 1.000 64.22910 222 VAL A C 1
ATOM 5719 O O . VAL B 1 222 ? -3.83387 -17.65350 125.70225 1.000 62.73480 222 VAL A O 1
ATOM 5723 N N . SER B 1 223 ? -6.07987 -17.65449 125.63816 1.000 65.02648 223 SER A N 1
ATOM 5724 C CA . SER B 1 223 ? -6.20493 -18.26008 126.95534 1.000 61.63625 223 SER A CA 1
ATOM 5725 C C . SER B 1 223 ? -6.70895 -19.68101 127.16576 1.000 66.21350 223 SER A C 1
ATOM 5726 O O . SER B 1 223 ? -6.18499 -20.37976 128.01999 1.000 71.56596 223 SER A O 1
ATOM 5729 N N . GLN B 1 224 ? -7.72793 -20.10722 126.44785 1.000 66.62085 224 GLN A N 1
ATOM 5730 C CA . GLN B 1 224 ? -8.25296 -21.45115 126.65923 1.000 71.64751 224 GLN A CA 1
ATOM 5731 C C . GLN B 1 224 ? -8.53102 -21.71370 128.14230 1.000 78.98756 224 GLN A C 1
ATOM 5732 O O . GLN B 1 224 ? -7.97705 -22.64352 128.73461 1.000 75.29517 224 GLN A O 1
ATOM 5738 N N . ASP B 1 225 ? -9.39803 -20.88251 128.72302 1.000 70.96942 225 ASP A N 1
ATOM 5739 C CA . ASP B 1 225 ? -9.76608 -20.96308 130.12103 1.000 55.62087 225 ASP A CA 1
ATOM 5740 C C . ASP B 1 225 ? -8.65110 -20.37985 130.93889 1.000 54.56193 225 ASP A C 1
ATOM 5741 O O . ASP B 1 225 ? -8.26015 -20.90454 131.96207 1.000 44.59495 225 ASP A O 1
ATOM 5746 N N . ASP B 1 226 ? -8.12907 -19.25799 130.48857 1.000 70.99218 226 ASP A N 1
ATOM 5747 C CA . ASP B 1 226 ? -7.02209 -18.63179 131.17943 1.000 65.66360 226 ASP A CA 1
ATOM 5748 C C . ASP B 1 226 ? -5.76110 -19.50886 131.01174 1.000 58.38184 226 ASP A C 1
ATOM 5749 O O . ASP B 1 226 ? -5.53514 -20.38862 131.81001 1.000 49.33182 226 ASP A O 1
ATOM 5754 N N . LYS B 1 227 ? -4.94505 -19.27718 129.98670 1.000 58.72796 227 LYS A N 1
ATOM 5755 C CA . LYS B 1 227 ? -3.74606 -20.08625 129.80999 1.000 63.17325 227 LYS A CA 1
ATOM 5756 C C . LYS B 1 227 ? -2.80601 -19.91563 128.60297 1.000 63.54302 227 LYS A C 1
ATOM 5757 O O . LYS B 1 227 ? -1.96000 -19.03165 128.57574 1.000 54.36281 227 LYS A O 1
ATOM 5759 N N . VAL B 1 228 ? -3.02699 -20.83291 127.65224 1.000 61.25270 228 VAL A N 1
ATOM 5760 C CA . VAL B 1 228 ? -2.34394 -21.18431 126.37438 1.000 65.45009 228 VAL A CA 1
ATOM 5761 C C . VAL B 1 228 ? -1.40790 -20.43461 125.41518 1.000 59.66528 228 VAL A C 1
ATOM 5762 O O . VAL B 1 228 ? -0.37189 -20.97471 125.12639 1.000 48.67526 228 VAL A O 1
ATOM 5766 N N . ARG B 1 229 ? -1.70286 -19.28078 124.85182 1.000 55.69422 229 ARG A N 1
ATOM 5767 C CA . ARG B 1 229 ? -0.62682 -18.76106 123.96171 1.000 45.91056 229 ARG A CA 1
ATOM 5768 C C . ARG B 1 229 ? -0.59478 -17.31822 123.46227 1.000 42.59809 229 ARG A C 1
ATOM 5769 O O . ARG B 1 229 ? -1.57578 -16.63619 123.49202 1.000 62.67589 229 ARG A O 1
ATOM 5771 N N . ALA B 1 230 ? 0.55924 -16.88338 122.97618 1.000 45.41784 230 ALA A N 1
ATOM 5772 C CA . ALA B 1 230 ? 0.75128 -15.51753 122.49577 1.000 48.04938 230 ALA A CA 1
ATOM 5773 C C . ALA B 1 230 ? 0.92133 -15.38499 120.98974 1.000 55.15867 230 ALA A C 1
ATOM 5774 O O . ALA B 1 230 ? 1.45035 -16.25318 120.36402 1.000 43.77316 230 ALA A O 1
ATOM 5776 N N . VAL B 1 231 ? 0.42337 -14.31216 120.38039 1.000 53.43595 231 VAL A N 1
ATOM 5777 C CA . VAL B 1 231 ? 0.47843 -14.12561 118.92334 1.000 55.77468 231 VAL A CA 1
ATOM 5778 C C . VAL B 1 231 ? 1.28646 -12.91474 118.52600 1.000 55.75245 231 VAL A C 1
ATOM 5779 O O . VAL B 1 231 ? 1.10145 -11.88657 119.08468 1.000 50.82806 231 VAL A O 1
ATOM 5783 N N . ILE B 1 232 ? 2.16349 -13.03405 117.54107 1.000 58.12277 232 ILE A N 1
ATOM 5784 C CA . ILE B 1 232 ? 3.02152 -11.91317 117.17277 1.000 55.65754 232 ILE A CA 1
ATOM 5785 C C . ILE B 1 232 ? 2.95958 -11.20758 115.82155 1.000 58.57499 232 ILE A C 1
ATOM 5786 O O . ILE B 1 232 ? 2.64561 -11.79089 114.78571 1.000 54.35467 232 ILE A O 1
ATOM 5788 N N . ALA B 1 233 ? 3.32160 -9.92357 115.85617 1.000 79.06141 233 ALA A N 1
ATOM 5789 C CA . ALA B 1 233 ? 3.36065 -8.99492 114.70289 1.000 76.77541 233 ALA A CA 1
ATOM 5790 C C . ALA B 1 233 ? 3.40470 -9.63433 113.35909 1.000 78.93819 233 ALA A C 1
ATOM 5791 O O . ALA B 1 233 ? 3.01574 -9.04263 112.36689 1.000 84.30366 233 ALA A O 1
ATOM 5793 N N . ASN B 1 234 ? 3.90168 -10.84335 113.32347 1.000 73.36379 234 ASN A N 1
ATOM 5794 C CA . ASN B 1 234 ? 3.88972 -11.58272 112.11470 1.000 79.99846 234 ASN A CA 1
ATOM 5795 C C . ASN B 1 234 ? 2.65071 -12.45969 112.14192 1.000 76.79066 234 ASN A C 1
ATOM 5796 O O . ASN B 1 234 ? 2.42173 -13.20697 111.21313 1.000 87.39993 234 ASN A O 1
ATOM 5798 N N . GLY B 1 235 ? 1.84467 -12.37436 113.19286 1.000 56.08107 235 GLY A N 1
ATOM 5799 C CA . GLY B 1 235 ? 0.66465 -13.19332 113.26606 1.000 57.81990 235 GLY A CA 1
ATOM 5800 C C . GLY B 1 235 ? 1.06363 -14.62628 113.44351 1.000 54.24206 235 GLY A C 1
ATOM 5801 O O . GLY B 1 235 ? 0.28363 -15.51734 113.20675 1.000 54.21443 235 GLY A O 1
ATOM 5802 N N . LYS B 1 236 ? 2.29461 -14.83716 113.86862 1.000 45.07832 236 LYS A N 1
ATOM 5803 C CA . LYS B 1 236 ? 2.79258 -16.15109 114.11704 1.000 44.48635 236 LYS A CA 1
ATOM 5804 C C . LYS B 1 236 ? 2.46653 -16.43265 115.56111 1.000 50.55712 236 LYS A C 1
ATOM 5805 O O . LYS B 1 236 ? 2.60751 -15.58640 116.39186 1.000 43.45311 236 LYS A O 1
ATOM 5807 N N . GLU B 1 237 ? 2.01150 -17.62856 115.85246 1.000 55.17615 237 GLU A N 1
ATOM 5808 C CA . GLU B 1 237 ? 1.63444 -17.99415 117.18256 1.000 48.19339 237 GLU A CA 1
ATOM 5809 C C . GLU B 1 237 ? 2.77241 -18.60393 117.95279 1.000 55.44926 237 GLU A C 1
ATOM 5810 O O . GLU B 1 237 ? 3.46442 -19.45409 117.44407 1.000 65.51973 237 GLU A O 1
ATOM 5816 N N . TYR B 1 238 ? 2.95837 -18.19156 119.19667 1.000 59.56709 238 TYR A N 1
ATOM 5817 C CA . TYR B 1 238 ? 4.01433 -18.77433 119.98488 1.000 49.63419 238 TYR A CA 1
ATOM 5818 C C . TYR B 1 238 ? 3.37228 -19.42897 121.15706 1.000 56.87199 238 TYR A C 1
ATOM 5819 O O . TYR B 1 238 ? 2.69126 -18.78773 121.91384 1.000 70.11919 238 TYR A O 1
ATOM 5828 N N . PRO B 1 239 ? 3.60025 -20.78594 121.26948 1.000 53.74944 239 PRO A N 1
ATOM 5829 C CA . PRO B 1 239 ? 2.97720 -21.41758 122.42765 1.000 60.12571 239 PRO A CA 1
ATOM 5830 C C . PRO B 1 239 ? 3.69516 -21.08620 123.70357 1.000 57.98917 239 PRO A C 1
ATOM 5831 O O . PRO B 1 239 ? 4.90316 -21.08521 123.72162 1.000 58.30783 239 PRO A O 1
ATOM 5835 N N . ALA B 1 240 ? 2.94312 -20.81687 124.75546 1.000 53.36569 240 ALA A N 1
ATOM 5836 C CA . ALA B 1 240 ? 3.52108 -20.47849 126.02438 1.000 48.44648 240 ALA A CA 1
ATOM 5837 C C . ALA B 1 240 ? 2.74003 -20.96412 127.22450 1.000 42.07434 240 ALA A C 1
ATOM 5838 O O . ALA B 1 240 ? 1.54703 -20.97511 127.20446 1.000 40.57235 240 ALA A O 1
ATOM 5840 N N . ASP B 1 241 ? 3.44298 -21.33681 128.27964 1.000 33.48365 241 ASP A N 1
ATOM 5841 C CA . ASP B 1 241 ? 2.84293 -21.72641 129.54674 1.000 33.62852 241 ASP A CA 1
ATOM 5842 C C . ASP B 1 241 ? 3.07490 -20.72209 130.64044 1.000 36.05701 241 ASP A C 1
ATOM 5843 O O . ASP B 1 241 ? 2.54386 -20.89375 131.71747 1.000 40.76797 241 ASP A O 1
ATOM 5848 N N . VAL B 1 242 ? 3.97792 -19.78116 130.44719 1.000 36.30455 242 VAL A N 1
ATOM 5849 C CA . VAL B 1 242 ? 4.00891 -18.56191 131.24582 1.000 35.00926 242 VAL A CA 1
ATOM 5850 C C . VAL B 1 242 ? 4.34596 -17.43220 130.30349 1.000 36.41497 242 VAL A C 1
ATOM 5851 O O . VAL B 1 242 ? 5.12499 -17.60550 129.35757 1.000 37.17583 242 VAL A O 1
ATOM 5855 N N . VAL B 1 243 ? 3.75196 -16.27812 130.56212 1.000 50.31831 243 VAL A N 1
ATOM 5856 C CA . VAL B 1 243 ? 4.10300 -15.05633 129.87376 1.000 57.45749 243 VAL A CA 1
ATOM 5857 C C . VAL B 1 243 ? 4.44798 -14.03301 130.93346 1.000 61.74788 243 VAL A C 1
ATOM 5858 O O . VAL B 1 243 ? 3.64395 -13.79073 131.84836 1.000 71.28310 243 VAL A O 1
ATOM 5862 N N . VAL B 1 244 ? 5.64599 -13.45006 130.83133 1.000 43.33509 244 VAL A N 1
ATOM 5863 C CA . VAL B 1 244 ? 6.05297 -12.38779 131.73202 1.000 45.06173 244 VAL A CA 1
ATOM 5864 C C . VAL B 1 244 ? 6.05002 -11.12605 130.89164 1.000 39.16581 244 VAL A C 1
ATOM 5865 O O . VAL B 1 244 ? 6.62306 -11.10139 129.79666 1.000 38.97312 244 VAL A O 1
ATOM 5869 N N . VAL B 1 245 ? 5.31001 -10.12390 131.33331 1.000 37.26455 245 VAL A N 1
ATOM 5870 C CA . VAL B 1 245 ? 5.24706 -8.86912 130.60493 1.000 34.17900 245 VAL A CA 1
ATOM 5871 C C . VAL B 1 245 ? 6.25204 -7.94095 131.22168 1.000 32.95683 245 VAL A C 1
ATOM 5872 O O . VAL B 1 245 ? 6.18900 -7.67558 132.42560 1.000 44.40354 245 VAL A O 1
ATOM 5876 N N . ALA B 1 246 ? 7.20008 -7.48020 130.42358 1.000 34.93808 246 ALA A N 1
ATOM 5877 C CA . ALA B 1 246 ? 8.17307 -6.53006 130.93933 1.000 48.01456 246 ALA A CA 1
ATOM 5878 C C . ALA B 1 246 ? 8.35312 -5.37336 129.95198 1.000 43.39024 246 ALA A C 1
ATOM 5879 O O . ALA B 1 246 ? 9.45714 -5.03650 129.53192 1.000 45.67989 246 ALA A O 1
ATOM 5881 N N . THR B 1 247 ? 7.25415 -4.70145 129.62874 1.000 35.21874 247 THR A N 1
ATOM 5882 C CA . THR B 1 247 ? 7.22720 -3.73677 128.54244 1.000 40.57102 247 THR A CA 1
ATOM 5883 C C . THR B 1 247 ? 7.46220 -2.32463 129.01302 1.000 46.99715 247 THR A C 1
ATOM 5884 O O . THR B 1 247 ? 7.22724 -1.38486 128.24873 1.000 57.71350 247 THR A O 1
ATOM 5888 N N . GLY B 1 248 ? 7.84115 -2.15226 130.26099 1.000 40.48497 248 GLY A N 1
ATOM 5889 C CA . GLY B 1 248 ? 7.96215 -0.84309 130.84159 1.000 47.88373 248 GLY A CA 1
ATOM 5890 C C . GLY B 1 248 ? 7.05211 -0.70071 132.03652 1.000 43.29142 248 GLY A C 1
ATOM 5891 O O . GLY B 1 248 ? 6.32908 -1.62059 132.41077 1.000 54.07913 248 GLY A O 1
ATOM 5892 N N . ILE B 1 249 ? 7.12610 0.49147 132.64316 1.000 33.86947 249 ILE A N 1
ATOM 5893 C CA . ILE B 1 249 ? 6.51605 0.80187 133.92904 1.000 40.10053 249 ILE A CA 1
ATOM 5894 C C . ILE B 1 249 ? 5.69907 2.09385 133.82062 1.000 42.20644 249 ILE A C 1
ATOM 5895 O O . ILE B 1 249 ? 5.61112 2.71553 132.76043 1.000 34.34474 249 ILE A O 1
ATOM 5900 N N . LYS B 1 250 ? 5.08604 2.49220 134.95247 1.000 50.86077 250 LYS A N 1
ATOM 5901 C CA . LYS B 1 250 ? 4.22305 3.67123 135.03708 1.000 47.65143 250 LYS A CA 1
ATOM 5902 C C . LYS B 1 250 ? 4.24900 4.23167 136.46691 1.000 49.03922 250 LYS A C 1
ATOM 5903 O O . LYS B 1 250 ? 3.80596 3.55596 137.42710 1.000 53.82194 250 LYS A O 1
ATOM 5909 N N . PRO B 1 251 ? 4.76801 5.45372 136.65056 1.000 45.12166 251 PRO A N 1
ATOM 5910 C CA . PRO B 1 251 ? 4.97797 5.97713 138.01241 1.000 48.52464 251 PRO A CA 1
ATOM 5911 C C . PRO B 1 251 ? 3.68894 6.08739 138.83433 1.000 47.46014 251 PRO A C 1
ATOM 5912 O O . PRO B 1 251 ? 2.64396 6.52226 138.34816 1.000 45.92350 251 PRO A O 1
ATOM 5916 N N . ASN B 1 252 ? 3.77988 5.71978 140.11445 1.000 35.88447 252 ASN A N 1
ATOM 5917 C CA . ASN B 1 252 ? 2.59285 5.69305 140.96941 1.000 39.30003 252 ASN A CA 1
ATOM 5918 C C . ASN B 1 252 ? 2.33085 7.11219 141.41297 1.000 38.99312 252 ASN A C 1
ATOM 5919 O O . ASN B 1 252 ? 2.38981 7.46455 142.59486 1.000 40.27089 252 ASN A O 1
ATOM 5924 N N . SER B 1 253 ? 1.94890 7.90390 140.43571 1.000 40.57890 253 SER A N 1
ATOM 5925 C CA . SER B 1 253 ? 1.94391 9.32996 140.61928 1.000 38.39241 253 SER A CA 1
ATOM 5926 C C . SER B 1 253 ? 0.56591 9.88707 140.94506 1.000 39.79938 253 SER A C 1
ATOM 5927 O O . SER B 1 253 ? 0.45891 11.08217 141.25269 1.000 40.01319 253 SER A O 1
ATOM 5930 N N . GLU B 1 254 ? -0.46111 9.03212 141.04828 1.000 45.26237 254 GLU A N 1
ATOM 5931 C CA . GLU B 1 254 ? -1.83411 9.53516 141.14308 1.000 51.57805 254 GLU A CA 1
ATOM 5932 C C . GLU B 1 254 ? -2.18615 10.14159 142.51588 1.000 46.45161 254 GLU A C 1
ATOM 5933 O O . GLU B 1 254 ? -2.95314 11.12261 142.55755 1.000 39.94165 254 GLU A O 1
ATOM 5939 N N . LEU B 1 255 ? -1.66720 9.63892 143.64805 1.000 38.52105 255 LEU A N 1
ATOM 5940 C CA . LEU B 1 255 ? -1.94324 10.39430 144.86681 1.000 36.78073 255 LEU A CA 1
ATOM 5941 C C . LEU B 1 255 ? -1.47621 11.82626 144.75940 1.000 37.31114 255 LEU A C 1
ATOM 5942 O O . LEU B 1 255 ? -2.25221 12.74734 145.01109 1.000 40.98281 255 LEU A O 1
ATOM 5947 N N . ALA B 1 256 ? -0.25219 12.03709 144.27738 1.000 41.54808 256 ALA A N 1
ATOM 5948 C CA . ALA B 1 256 ? 0.30282 13.38709 144.27399 1.000 38.92468 256 ALA A CA 1
ATOM 5949 C C . ALA B 1 256 ? -0.48313 14.29381 143.34068 1.000 36.80345 256 ALA A C 1
ATOM 5950 O O . ALA B 1 256 ? -0.85613 15.40993 143.72133 1.000 34.19358 256 ALA A O 1
ATOM 5952 N N . GLU B 1 257 ? -0.79509 13.81145 142.13582 1.000 37.40018 257 GLU A N 1
ATOM 5953 C CA . GLU B 1 257 ? -1.52904 14.66518 141.21053 1.000 43.62238 257 GLU A CA 1
ATOM 5954 C C . GLU B 1 257 ? -2.89206 14.98237 141.75939 1.000 40.24625 257 GLU A C 1
ATOM 5955 O O . GLU B 1 257 ? -3.21105 16.15544 141.98402 1.000 63.84411 257 GLU A O 1
ATOM 5961 N N . LYS B 1 258 ? -3.71708 13.95946 142.02266 1.000 43.53515 258 LYS A N 1
ATOM 5962 C CA . LYS B 1 258 ? -5.03410 14.22765 142.60853 1.000 63.79051 258 LYS A CA 1
ATOM 5963 C C . LYS B 1 258 ? -4.93814 15.09703 143.87727 1.000 52.57364 258 LYS A C 1
ATOM 5964 O O . LYS B 1 258 ? -5.84314 15.88813 144.15600 1.000 48.98342 258 LYS A O 1
ATOM 5970 N N . ALA B 1 259 ? -3.82117 15.00425 144.63334 1.000 51.87437 259 ALA A N 1
ATOM 5971 C CA . ALA B 1 259 ? -3.53320 15.94557 145.71707 1.000 45.50499 259 ALA A CA 1
ATOM 5972 C C . ALA B 1 259 ? -3.11116 17.38241 145.20065 1.000 55.87318 259 ALA A C 1
ATOM 5973 O O . ALA B 1 259 ? -2.57518 18.21764 145.96342 1.000 61.02332 259 ALA A O 1
ATOM 5975 N N . GLY B 1 260 ? -3.23211 17.70902 143.91755 1.000 55.37014 260 GLY A N 1
ATOM 5976 C CA . GLY B 1 260 ? -2.88007 19.03588 143.46516 1.000 57.12031 260 GLY A CA 1
ATOM 5977 C C . GLY B 1 260 ? -1.40306 19.30381 143.29013 1.000 59.47856 260 GLY A C 1
ATOM 5978 O O . GLY B 1 260 ? -1.04203 20.43470 142.94080 1.000 74.68939 260 GLY A O 1
ATOM 5979 N N . LEU B 1 261 ? -0.53808 18.32288 143.54846 1.000 58.09527 261 LEU A N 1
ATOM 5980 C CA . LEU B 1 261 ? 0.88593 18.47678 143.28747 1.000 46.97112 261 LEU A CA 1
ATOM 5981 C C . LEU B 1 261 ? 1.12498 18.44832 141.78149 1.000 50.34108 261 LEU A C 1
ATOM 5982 O O . LEU B 1 261 ? 0.29501 17.94810 141.01161 1.000 49.07885 261 LEU A O 1
ATOM 5987 N N . LYS B 1 262 ? 2.29101 18.93618 141.36938 1.000 40.86284 262 LYS A N 1
ATOM 5988 C CA . LYS B 1 262 ? 2.55906 19.18275 139.96032 1.000 46.79503 262 LYS A CA 1
ATOM 5989 C C . LYS B 1 262 ? 3.22207 17.93657 139.38872 1.000 49.07518 262 LYS A C 1
ATOM 5990 O O . LYS B 1 262 ? 4.15204 17.39674 139.98392 1.000 57.96504 262 LYS A O 1
ATOM 5996 N N . ILE B 1 263 ? 2.73810 17.49223 138.24284 1.000 47.43523 263 ILE A N 1
ATOM 5997 C CA . ILE B 1 263 ? 3.27711 16.29903 137.60822 1.000 46.82052 263 ILE A CA 1
ATOM 5998 C C . ILE B 1 263 ? 4.05417 16.75265 136.38211 1.000 50.33051 263 ILE A C 1
ATOM 5999 O O . ILE B 1 263 ? 3.52521 17.51241 135.56886 1.000 65.83438 263 ILE A O 1
ATOM 6004 N N . GLY B 1 264 ? 5.30517 16.31359 136.24129 1.000 48.27376 264 GLY A N 1
ATOM 6005 C CA . GLY B 1 264 ? 6.11821 16.75224 135.12119 1.000 49.18149 264 GLY A CA 1
ATOM 6006 C C . GLY B 1 264 ? 5.63925 16.10285 133.83437 1.000 49.00513 264 GLY A C 1
ATOM 6007 O O . GLY B 1 264 ? 4.66724 15.35686 133.80656 1.000 40.27812 264 GLY A O 1
ATOM 6008 N N . GLU B 1 265 ? 6.30930 16.43851 132.73129 1.000 45.07240 265 GLU A N 1
ATOM 6009 C CA . GLU B 1 265 ? 5.85434 15.89213 131.46044 1.000 51.65310 265 GLU A CA 1
ATOM 6010 C C . GLU B 1 265 ? 5.99532 14.37010 131.38491 1.000 60.54728 265 GLU A C 1
ATOM 6011 O O . GLU B 1 265 ? 5.34335 13.74486 130.53707 1.000 74.61563 265 GLU A O 1
ATOM 6017 N N . THR B 1 266 ? 6.74628 13.74737 132.28712 1.000 52.59820 266 THR A N 1
ATOM 6018 C CA . THR B 1 266 ? 6.85227 12.30332 132.12956 1.000 49.82970 266 THR A CA 1
ATOM 6019 C C . THR B 1 266 ? 5.67724 11.54652 132.74175 1.000 42.77431 266 THR A C 1
ATOM 6020 O O . THR B 1 266 ? 5.44923 10.39142 132.39009 1.000 48.17302 266 THR A O 1
ATOM 6024 N N . GLY B 1 267 ? 4.86821 12.20677 133.54752 1.000 45.58827 267 GLY A N 1
ATOM 6025 C CA . GLY B 1 267 ? 3.84818 11.57003 134.35267 1.000 51.42830 267 GLY A CA 1
ATOM 6026 C C . GLY B 1 267 ? 4.24512 11.33747 135.79776 1.000 45.76843 267 GLY A C 1
ATOM 6027 O O . GLY B 1 267 ? 3.36508 11.08573 136.63080 1.000 44.59234 267 GLY A O 1
ATOM 6028 N N . ALA B 1 268 ? 5.52311 11.50555 136.12776 1.000 40.21579 268 ALA A N 1
ATOM 6029 C CA . ALA B 1 268 ? 6.03805 11.30595 137.46884 1.000 40.81899 268 ALA A CA 1
ATOM 6030 C C . ALA B 1 268 ? 6.02704 12.61418 138.24244 1.000 37.12665 268 ALA A C 1
ATOM 6031 O O . ALA B 1 268 ? 5.99308 13.70201 137.67211 1.000 41.35192 268 ALA A O 1
ATOM 6033 N N . ILE B 1 269 ? 6.05299 12.48959 139.56648 1.000 47.58233 269 ILE A N 1
ATOM 6034 C CA . ILE B 1 269 ? 6.01997 13.66185 140.42712 1.000 59.48254 269 ILE A CA 1
ATOM 6035 C C . ILE B 1 269 ? 7.24099 14.52775 140.17090 1.000 65.76517 269 ILE A C 1
ATOM 6036 O O . ILE B 1 269 ? 8.38299 14.04876 140.23409 1.000 55.28548 269 ILE A O 1
ATOM 6041 N N . TRP B 1 270 ? 7.00602 15.82067 139.90150 1.000 63.26591 270 TRP A N 1
ATOM 6042 C CA . TRP B 1 270 ? 8.08804 16.78762 139.78125 1.000 51.19257 270 TRP A CA 1
ATOM 6043 C C . TRP B 1 270 ? 8.73999 17.05003 141.14520 1.000 42.13936 270 TRP A C 1
ATOM 6044 O O . TRP B 1 270 ? 8.06995 17.24335 142.16611 1.000 40.91786 270 TRP A O 1
ATOM 6055 N N . VAL B 1 271 ? 10.06199 17.05602 141.15524 1.000 45.17531 271 VAL A N 1
ATOM 6056 C CA . VAL B 1 271 ? 10.84195 17.39837 142.33917 1.000 45.71556 271 VAL A CA 1
ATOM 6057 C C . VAL B 1 271 ? 11.94698 18.33922 141.90493 1.000 46.05431 271 VAL A C 1
ATOM 6058 O O . VAL B 1 271 ? 12.38702 18.29487 140.75796 1.000 42.86872 271 VAL A O 1
ATOM 6062 N N . ASP B 1 272 ? 12.39995 19.17150 142.83969 1.000 41.41156 272 ASP A N 1
ATOM 6063 C CA . ASP B 1 272 ? 13.49297 20.10541 142.60845 1.000 43.70626 272 ASP A CA 1
ATOM 6064 C C . ASP B 1 272 ? 14.82696 19.37146 142.80572 1.000 54.32726 272 ASP A C 1
ATOM 6065 O O . ASP B 1 272 ? 14.87894 18.13348 142.88510 1.000 49.97025 272 ASP A O 1
ATOM 6070 N N . GLU B 1 273 ? 15.93597 20.12445 142.83353 1.000 59.94765 273 GLU A N 1
ATOM 6071 C CA . GLU B 1 273 ? 17.23195 19.50852 143.11877 1.000 51.49864 273 GLU A CA 1
ATOM 6072 C C . GLU B 1 273 ? 17.24289 18.82294 144.48898 1.000 46.92829 273 GLU A C 1
ATOM 6073 O O . GLU B 1 273 ? 17.84387 17.76098 144.66232 1.000 46.96436 273 GLU A O 1
ATOM 6079 N N . TYR B 1 274 ? 16.64386 19.46825 145.48576 1.000 47.89519 274 TYR A N 1
ATOM 6080 C CA . TYR B 1 274 ? 16.61980 18.98966 146.85890 1.000 44.38831 274 TYR A CA 1
ATOM 6081 C C . TYR B 1 274 ? 15.57078 17.93174 147.07919 1.000 44.88497 274 TYR A C 1
ATOM 6082 O O . TYR B 1 274 ? 15.46873 17.43009 148.20433 1.000 42.34329 274 TYR A O 1
ATOM 6091 N N . MET B 1 275 ? 14.74881 17.66244 146.05324 1.000 52.53501 275 MET A N 1
ATOM 6092 C CA . MET B 1 275 ? 13.73380 16.60945 146.05352 1.000 42.52504 275 MET A CA 1
ATOM 6093 C C . MET B 1 275 ? 12.39078 17.02866 146.66834 1.000 52.04053 275 MET A C 1
ATOM 6094 O O . MET B 1 275 ? 11.57776 16.15377 147.00158 1.000 49.88957 275 MET A O 1
ATOM 6099 N N . ARG B 1 276 ? 12.16079 18.34172 146.86293 1.000 47.61062 276 ARG A N 1
ATOM 6100 C CA . ARG B 1 276 ? 10.86378 18.84486 147.27873 1.000 31.85161 276 ARG A CA 1
ATOM 6101 C C . ARG B 1 276 ? 9.94483 18.90051 146.07268 1.000 39.56558 276 ARG A C 1
ATOM 6102 O O . ARG B 1 276 ? 10.38287 18.86015 144.92271 1.000 38.67403 276 ARG A O 1
ATOM 6110 N N . THR B 1 277 ? 8.64882 18.96461 146.34461 1.000 47.86455 277 THR A N 1
ATOM 6111 C CA . THR B 1 277 ? 7.73686 19.11229 145.24253 1.000 53.10510 277 THR A CA 1
ATOM 6112 C C . THR B 1 277 ? 7.15688 20.52830 145.26308 1.000 57.27393 277 THR A C 1
ATOM 6113 O O . THR B 1 277 ? 7.74087 21.45348 145.86682 1.000 56.46657 277 THR A O 1
ATOM 6117 N N . SER B 1 278 ? 5.99691 20.68812 144.62199 1.000 49.86004 278 SER A N 1
ATOM 6118 C CA . SER B 1 278 ? 5.27492 21.94415 144.69158 1.000 49.39109 278 SER A CA 1
ATOM 6119 C C . SER B 1 278 ? 5.04587 22.33959 146.14545 1.000 49.43600 278 SER A C 1
ATOM 6120 O O . SER B 1 278 ? 5.36387 23.46471 146.55412 1.000 59.46872 278 SER A O 1
ATOM 6123 N N . ASP B 1 279 ? 4.49683 21.42884 146.94571 1.000 48.91339 279 ASP A N 1
ATOM 6124 C CA . ASP B 1 279 ? 4.34378 21.68828 148.37462 1.000 56.96148 279 ASP A CA 1
ATOM 6125 C C . ASP B 1 279 ? 5.69775 21.53247 149.04672 1.000 46.15408 279 ASP A C 1
ATOM 6126 O O . ASP B 1 279 ? 6.43975 20.58738 148.78004 1.000 46.91193 279 ASP A O 1
ATOM 6131 N N . GLU B 1 280 ? 6.04673 22.49371 149.87844 1.000 38.88704 280 GLU A N 1
ATOM 6132 C CA . GLU B 1 280 ? 7.36571 22.40988 150.46952 1.000 47.59943 280 GLU A CA 1
ATOM 6133 C C . GLU B 1 280 ? 7.45765 21.48824 151.66980 1.000 46.25391 280 GLU A C 1
ATOM 6134 O O . GLU B 1 280 ? 8.56963 21.27737 152.16091 1.000 46.19179 280 GLU A O 1
ATOM 6140 N N . SER B 1 281 ? 6.32062 21.04142 152.22089 1.000 44.48294 281 SER A N 1
ATOM 6141 C CA . SER B 1 281 ? 6.28357 20.02774 153.27520 1.000 45.62083 281 SER A CA 1
ATOM 6142 C C . SER B 1 281 ? 6.24757 18.62257 152.71163 1.000 53.93157 281 SER A C 1
ATOM 6143 O O . SER B 1 281 ? 6.19553 17.65281 153.49292 1.000 60.64130 281 SER A O 1
ATOM 6146 N N . ILE B 1 282 ? 6.22162 18.49917 151.38466 1.000 46.89305 282 ILE A N 1
ATOM 6147 C CA . ILE B 1 282 ? 6.01463 17.22697 150.73604 1.000 42.11589 282 ILE A CA 1
ATOM 6148 C C . ILE B 1 282 ? 7.24566 16.95170 149.89117 1.000 45.10677 282 ILE A C 1
ATOM 6149 O O . ILE B 1 282 ? 7.46871 17.61839 148.87298 1.000 34.13688 282 ILE A O 1
ATOM 6154 N N . TYR B 1 283 ? 8.05763 15.98683 150.33349 1.000 51.99397 283 TYR A N 1
ATOM 6155 C CA . TYR B 1 283 ? 9.18565 15.44159 149.58970 1.000 51.85868 283 TYR A CA 1
ATOM 6156 C C . TYR B 1 283 ? 8.78866 14.15038 148.88208 1.000 42.20847 283 TYR A C 1
ATOM 6157 O O . TYR B 1 283 ? 7.86664 13.44651 149.30026 1.000 28.76528 283 TYR A O 1
ATOM 6166 N N . ALA B 1 284 ? 9.48870 13.83004 147.80020 1.000 34.25404 284 ALA A N 1
ATOM 6167 C CA . ALA B 1 284 ? 9.11571 12.63582 147.06055 1.000 40.78848 284 ALA A CA 1
ATOM 6168 C C . ALA B 1 284 ? 10.33373 12.03059 146.35878 1.000 37.69126 284 ALA A C 1
ATOM 6169 O O . ALA B 1 284 ? 11.20176 12.75743 145.87359 1.000 36.57719 284 ALA A O 1
ATOM 6171 N N . GLY B 1 285 ? 10.40571 10.69258 146.33319 1.000 29.46363 285 GLY A N 1
ATOM 6172 C CA . GLY B 1 285 ? 11.55673 10.02439 145.75943 1.000 33.92648 285 GLY A CA 1
ATOM 6173 C C . GLY B 1 285 ? 11.27073 8.61925 145.27185 1.000 47.82923 285 GLY A C 1
ATOM 6174 O O . GLY B 1 285 ? 10.21471 8.02734 145.51699 1.000 65.61215 285 GLY A O 1
ATOM 6175 N N . GLY B 1 286 ? 12.20975 8.10201 144.51604 1.000 35.53333 286 GLY A N 1
ATOM 6176 C CA . GLY B 1 286 ? 12.06975 6.75886 144.03344 1.000 34.33721 286 GLY A CA 1
ATOM 6177 C C . GLY B 1 286 ? 11.54880 6.68744 142.61045 1.000 34.71691 286 GLY A C 1
ATOM 6178 O O . GLY B 1 286 ? 11.66984 7.61719 141.81417 1.000 33.48942 286 GLY A O 1
ATOM 6179 N N . ASP B 1 287 ? 10.93580 5.55135 142.30777 1.000 40.61187 287 ASP A N 1
ATOM 6180 C CA . ASP B 1 287 ? 10.49185 5.30495 140.94482 1.000 28.73949 287 ASP A CA 1
ATOM 6181 C C . ASP B 1 287 ? 9.30487 6.17084 140.54052 1.000 36.63094 287 ASP A C 1
ATOM 6182 O O . ASP B 1 287 ? 8.96492 6.18248 139.35450 1.000 47.32244 287 ASP A O 1
ATOM 6187 N N . CYS B 1 288 ? 8.62085 6.83313 141.48629 1.000 29.79946 288 CYS A N 1
ATOM 6188 C CA . CYS B 1 288 ? 7.47687 7.66604 141.12499 1.000 41.17818 288 CYS A CA 1
ATOM 6189 C C . CYS B 1 288 ? 7.87390 9.09191 140.72058 1.000 40.54394 288 CYS A C 1
ATOM 6190 O O . CYS B 1 288 ? 6.98793 9.91184 140.43830 1.000 35.07312 288 CYS A O 1
ATOM 6193 N N . VAL B 1 289 ? 9.17191 9.40389 140.70953 1.000 36.30354 289 VAL A N 1
ATOM 6194 C CA . VAL B 1 289 ? 9.66793 10.77488 140.69213 1.000 25.87495 289 VAL A CA 1
ATOM 6195 C C . VAL B 1 289 ? 10.44098 11.02848 139.41709 1.000 26.90289 289 VAL A C 1
ATOM 6196 O O . VAL B 1 289 ? 11.25898 10.20135 139.00237 1.000 49.18630 289 VAL A O 1
ATOM 6200 N N . GLU B 1 290 ? 10.24001 12.20631 138.84472 1.000 32.01966 290 GLU A N 1
ATOM 6201 C CA . GLU B 1 290 ? 10.95107 12.65694 137.65061 1.000 32.45820 290 GLU A CA 1
ATOM 6202 C C . GLU B 1 290 ? 12.38506 13.10302 137.96453 1.000 37.20791 290 GLU A C 1
ATOM 6203 O O . GLU B 1 290 ? 12.68703 13.65334 139.03238 1.000 48.60394 290 GLU A O 1
ATOM 6209 N N . THR B 1 291 ? 13.27509 12.88472 137.01463 1.000 37.75557 291 THR A N 1
ATOM 6210 C CA . THR B 1 291 ? 14.66409 13.23976 137.22157 1.000 36.60913 291 THR A CA 1
ATOM 6211 C C . THR B 1 291 ? 15.26714 13.83737 135.94942 1.000 35.67295 291 THR A C 1
ATOM 6212 O O . THR B 1 291 ? 14.63219 13.90606 134.89137 1.000 36.93813 291 THR A O 1
ATOM 6216 N N . THR B 1 292 ? 16.50515 14.30039 136.06732 1.000 37.18693 292 THR A N 1
ATOM 6217 C CA . THR B 1 292 ? 17.22620 14.88404 134.93917 1.000 42.50620 292 THR A CA 1
ATOM 6218 C C . THR B 1 292 ? 18.27921 13.95884 134.33949 1.000 36.59907 292 THR A C 1
ATOM 6219 O O . THR B 1 292 ? 19.11017 13.38105 135.05270 1.000 39.33322 292 THR A O 1
ATOM 6223 N N . CYS B 1 293 ? 18.30426 13.88844 133.02252 1.000 29.19778 293 CYS A N 1
ATOM 6224 C CA . CYS B 1 293 ? 19.46927 13.33023 132.35673 1.000 31.37552 293 CYS A CA 1
ATOM 6225 C C . CYS B 1 293 ? 20.55329 14.40120 132.32044 1.000 41.74145 293 CYS A C 1
ATOM 6226 O O . CYS B 1 293 ? 20.35332 15.46602 131.72511 1.000 37.59954 293 CYS A O 1
ATOM 6229 N N . LEU B 1 294 ? 21.69326 14.13538 132.96657 1.000 44.17217 294 LEU A N 1
ATOM 6230 C CA . LEU B 1 294 ? 22.73527 15.15140 133.06030 1.000 23.74843 294 LEU A CA 1
ATOM 6231 C C . LEU B 1 294 ? 23.48632 15.32399 131.75827 1.000 34.79862 294 LEU A C 1
ATOM 6232 O O . LEU B 1 294 ? 24.03434 16.40892 131.54797 1.000 32.76775 294 LEU A O 1
ATOM 6237 N N . VAL B 1 295 ? 23.47534 14.32272 130.85958 1.000 34.26451 295 VAL A N 1
ATOM 6238 C CA . VAL B 1 295 ? 24.14739 14.50732 129.58055 1.000 41.96194 295 VAL A CA 1
ATOM 6239 C C . VAL B 1 295 ? 23.34544 15.46407 128.71723 1.000 42.70185 295 VAL A C 1
ATOM 6240 O O . VAL B 1 295 ? 23.91447 16.31986 128.03199 1.000 54.34074 295 VAL A O 1
ATOM 6244 N N . THR B 1 296 ? 22.01843 15.41512 128.80419 1.000 47.43654 296 THR A N 1
ATOM 6245 C CA . THR B 1 296 ? 21.20548 16.28987 127.96490 1.000 52.35137 296 THR A CA 1
ATOM 6246 C C . THR B 1 296 ? 20.34946 17.32311 128.71155 1.000 43.30718 296 THR A C 1
ATOM 6247 O O . THR B 1 296 ? 19.80850 18.22692 128.06526 1.000 45.20446 296 THR A O 1
ATOM 6251 N N . GLY B 1 297 ? 20.18841 17.23151 130.02557 1.000 38.73100 297 GLY A N 1
ATOM 6252 C CA . GLY B 1 297 ? 19.25840 18.13872 130.68326 1.000 44.28462 297 GLY A CA 1
ATOM 6253 C C . GLY B 1 297 ? 17.78340 17.81568 130.48330 1.000 49.40530 297 GLY A C 1
ATOM 6254 O O . GLY B 1 297 ? 16.92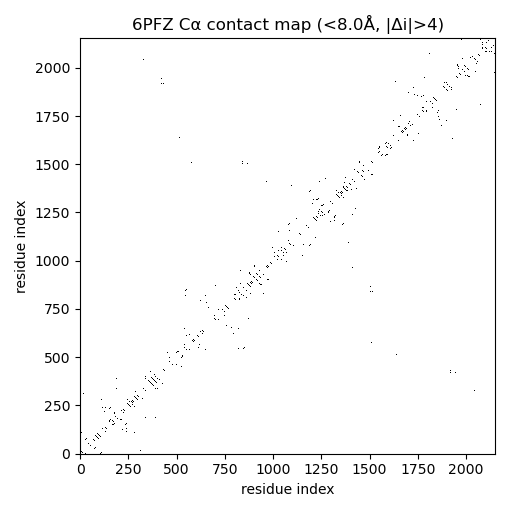540 18.60882 130.89203 1.000 49.48281 297 GLY A O 1
ATOM 6255 N N . LYS B 1 298 ? 17.46341 16.72448 129.79662 1.000 49.93925 298 LYS A N 1
ATOM 6256 C CA . LYS B 1 298 ? 16.09342 16.28743 129.58570 1.000 45.74707 298 LYS A CA 1
ATOM 6257 C C . LYS B 1 298 ? 15.51236 15.71383 130.87086 1.000 37.86344 298 LYS A C 1
ATOM 6258 O O . LYS B 1 298 ? 16.21432 15.09006 131.66907 1.000 40.14048 298 LYS A O 1
ATOM 6264 N N . LYS B 1 299 ? 14.21635 15.90991 131.07675 1.000 42.98314 299 LYS A N 1
ATOM 6265 C CA . LYS B 1 299 ? 13.57930 15.34327 132.26190 1.000 40.53128 299 LYS A CA 1
ATOM 6266 C C . LYS B 1 299 ? 13.03530 13.96618 131.92429 1.000 35.34141 299 LYS A C 1
ATOM 6267 O O . LYS B 1 299 ? 12.49034 13.76885 130.83133 1.000 39.84766 299 LYS A O 1
ATOM 6273 N N . ILE B 1 300 ? 13.31025 12.98844 132.80660 1.000 36.00375 300 ILE A N 1
ATOM 6274 C CA . ILE B 1 300 ? 13.07824 11.56636 132.51502 1.000 39.48765 300 ILE A CA 1
ATOM 6275 C C . ILE B 1 300 ? 12.73419 10.74374 133.75526 1.000 33.26130 300 ILE A C 1
ATOM 6276 O O . ILE B 1 300 ? 12.76315 11.24408 134.88311 1.000 36.89025 300 ILE A O 1
ATOM 6281 N N . ILE B 1 301 ? 12.44918 9.45368 133.55464 1.000 37.53240 301 ILE A N 1
ATOM 6282 C CA . ILE B 1 301 ? 12.13613 8.53902 134.64991 1.000 42.94095 301 ILE A CA 1
ATOM 6283 C C . ILE B 1 301 ? 13.28411 7.55105 134.80325 1.000 31.56698 301 ILE A C 1
ATOM 6284 O O . ILE B 1 301 ? 13.52813 6.73077 133.90851 1.000 37.83651 301 ILE A O 1
ATOM 6289 N N . ALA B 1 302 ? 13.97107 7.59838 135.93926 1.000 36.76844 302 ALA A N 1
ATOM 6290 C CA . ALA B 1 302 ? 15.08204 6.67944 136.17458 1.000 33.06998 302 ALA A CA 1
ATOM 6291 C C . ALA B 1 302 ? 14.70299 5.68178 137.26487 1.000 41.41206 302 ALA A C 1
ATOM 6292 O O . ALA B 1 302 ? 15.01895 5.89013 138.44582 1.000 50.54161 302 ALA A O 1
ATOM 6294 N N . PRO B 1 303 ? 14.01299 4.63868 136.92316 1.000 30.88112 303 PRO A N 1
ATOM 6295 C CA . PRO B 1 303 ? 13.42494 3.69899 137.91742 1.000 31.71871 303 PRO A CA 1
ATOM 6296 C C . PRO B 1 303 ? 14.39291 2.61211 138.35979 1.000 32.60723 303 PRO A C 1
ATOM 6297 O O . PRO B 1 303 ? 14.22691 1.45902 138.04813 1.000 35.89048 303 PRO A O 1
ATOM 6301 N N . PHE B 1 304 ? 15.40789 2.99633 139.12171 1.000 35.41143 304 PHE A N 1
ATOM 6302 C CA . PHE B 1 304 ? 16.48786 2.11444 139.53702 1.000 32.78157 304 PHE A CA 1
ATOM 6303 C C . PHE B 1 304 ? 16.66280 2.18790 141.04700 1.000 39.56125 304 PHE A C 1
ATOM 6304 O O . PHE B 1 304 ? 16.27579 3.16410 141.69669 1.000 36.41419 304 PHE A O 1
ATOM 6312 N N . GLY B 1 305 ? 17.21577 1.11706 141.60835 1.000 52.95028 305 GLY A N 1
ATOM 6313 C CA . GLY B 1 305 ? 17.37871 1.05350 143.05137 1.000 36.81387 305 GLY A CA 1
ATOM 6314 C C . GLY B 1 305 ? 18.51271 1.90464 143.55716 1.000 29.50727 305 GLY A C 1
ATOM 6315 O O . GLY B 1 305 ? 18.43767 2.46297 144.66499 1.000 24.28870 305 GLY A O 1
ATOM 6316 N N . ASP B 1 306 ? 19.54974 2.05037 142.73715 1.000 39.36434 306 ASP A N 1
ATOM 6317 C CA . ASP B 1 306 ? 20.68674 2.88547 143.09194 1.000 34.57866 306 ASP A CA 1
ATOM 6318 C C . ASP B 1 306 ? 20.20075 4.32850 143.19549 1.000 35.55815 306 ASP A C 1
ATOM 6319 O O . ASP B 1 306 ? 20.56472 5.05278 144.12228 1.000 37.66474 306 ASP A O 1
ATOM 6324 N N . VAL B 1 307 ? 19.37079 4.73722 142.23733 1.000 30.48758 307 VAL A N 1
ATOM 6325 C CA . VAL B 1 307 ? 18.81281 6.08523 142.22490 1.000 27.06650 307 VAL A CA 1
ATOM 6326 C C . VAL B 1 307 ? 17.80677 6.26258 143.34581 1.000 38.13349 307 VAL A C 1
ATOM 6327 O O . VAL B 1 307 ? 17.73576 7.32477 143.96549 1.000 45.67424 307 VAL A O 1
ATOM 6331 N N . ALA B 1 308 ? 17.02874 5.21768 143.64710 1.000 34.85400 308 ALA A N 1
ATOM 6332 C CA . ALA B 1 308 ? 16.04170 5.31302 144.72503 1.000 35.30247 308 ALA A CA 1
ATOM 6333 C C . ALA B 1 308 ? 16.71166 5.53542 146.07299 1.000 47.95192 308 ALA A C 1
ATOM 6334 O O . ALA B 1 308 ? 16.33964 6.44965 146.80470 1.000 39.55015 308 ALA A O 1
ATOM 6336 N N . ASN B 1 309 ? 17.72963 4.73351 146.41127 1.000 43.27759 309 ASN A N 1
ATOM 6337 C CA . ASN B 1 309 ? 18.39359 4.95689 147.69323 1.000 30.97821 309 ASN A CA 1
ATOM 6338 C C . ASN B 1 309 ? 19.10160 6.29489 147.72385 1.000 34.75417 309 ASN A C 1
ATOM 6339 O O . ASN B 1 309 ? 19.00758 7.01720 148.72463 1.000 41.94560 309 ASN A O 1
ATOM 6344 N N . LYS B 1 310 ? 19.75165 6.67555 146.60976 1.000 32.98514 310 LYS A N 1
ATOM 6345 C CA . LYS B 1 310 ? 20.42967 7.96652 146.56739 1.000 36.12671 310 LYS A CA 1
ATOM 6346 C C . LYS B 1 310 ? 19.44367 9.09762 146.84601 1.000 33.55472 310 LYS A C 1
ATOM 6347 O O . LYS B 1 310 ? 19.66865 9.94289 147.74376 1.000 38.50220 310 LYS A O 1
ATOM 6353 N N . GLN B 1 311 ? 18.29370 9.06443 146.16998 1.000 25.90660 311 GLN A N 1
ATOM 6354 C CA . GLN B 1 311 ? 17.28870 10.08052 146.42963 1.000 35.52845 311 GLN A CA 1
ATOM 6355 C C . GLN B 1 311 ? 16.82865 10.02697 147.88063 1.000 53.93759 311 GLN A C 1
ATOM 6356 O O . GLN B 1 311 ? 16.82963 11.04818 148.57432 1.000 58.01265 311 GLN A O 1
ATOM 6362 N N . GLY B 1 312 ? 16.45261 8.82812 148.35598 1.000 52.94833 312 GLY A N 1
ATOM 6363 C CA . GLY B 1 312 ? 15.90256 8.68053 149.69701 1.000 37.74843 312 GLY A CA 1
ATOM 6364 C C . GLY B 1 312 ? 16.80153 9.23285 150.78187 1.000 41.00862 312 GLY A C 1
ATOM 6365 O O . GLY B 1 312 ? 16.32750 9.81315 151.76568 1.000 49.89460 312 GLY A O 1
ATOM 6366 N N . ARG B 1 313 ? 18.11353 9.05479 150.62897 1.000 35.64300 313 ARG A N 1
ATOM 6367 C CA . ARG B 1 313 ? 19.01850 9.58208 151.64185 1.000 35.26065 313 ARG A CA 1
ATOM 6368 C C . ARG B 1 313 ? 19.05052 11.09906 151.57239 1.000 43.00160 313 ARG A C 1
ATOM 6369 O O . ARG B 1 313 ? 19.08749 11.79138 152.61118 1.000 30.69061 313 ARG A O 1
ATOM 6377 N N . VAL B 1 314 ? 18.99457 11.63269 150.34123 1.000 53.31380 314 VAL A N 1
ATOM 6378 C CA . VAL B 1 314 ? 19.00960 13.08365 150.20379 1.000 39.20525 314 VAL A CA 1
ATOM 6379 C C . VAL B 1 314 ? 17.75458 13.67685 150.83856 1.000 43.87668 314 VAL A C 1
ATOM 6380 O O . VAL B 1 314 ? 17.83356 14.62210 151.63928 1.000 59.63765 314 VAL A O 1
ATOM 6384 N N . ILE B 1 315 ? 16.59558 13.04879 150.58471 1.000 44.04872 315 ILE A N 1
ATOM 6385 C CA . ILE B 1 315 ? 15.31857 13.46499 151.17253 1.000 43.62474 315 ILE A CA 1
ATOM 6386 C C . ILE B 1 315 ? 15.38351 13.44745 152.69654 1.000 42.65368 315 ILE A C 1
ATOM 6387 O O . ILE B 1 315 ? 15.04550 14.43366 153.36723 1.000 33.85262 315 ILE A O 1
ATOM 6392 N N . GLY B 1 316 ? 15.81347 12.32562 153.27490 1.000 49.14275 316 GLY A N 1
ATOM 6393 C CA . GLY B 1 316 ? 15.89342 12.29306 154.72391 1.000 52.17301 316 GLY A CA 1
ATOM 6394 C C . GLY B 1 316 ? 16.81041 13.36522 155.29162 1.000 43.26584 316 GLY A C 1
ATOM 6395 O O . GLY B 1 316 ? 16.48938 13.97353 156.32042 1.000 36.24941 316 GLY A O 1
ATOM 6396 N N . GLU B 1 317 ? 17.90744 13.68199 154.57856 1.000 49.85237 317 GLU A N 1
ATOM 6397 C CA . GLU B 1 317 ? 18.83943 14.68413 155.09229 1.000 52.89602 317 GLU A CA 1
ATOM 6398 C C . GLU B 1 317 ? 18.21845 16.07913 155.07685 1.000 52.94753 317 GLU A C 1
ATOM 6399 O O . GLU B 1 317 ? 18.48143 16.87841 155.99562 1.000 44.27039 317 GLU A O 1
ATOM 6405 N N . ASN B 1 318 ? 17.31649 16.35785 154.11673 1.000 47.86883 318 ASN A N 1
ATOM 6406 C CA . ASN B 1 318 ? 16.81851 17.72484 154.05230 1.000 41.56286 318 ASN A CA 1
ATOM 6407 C C . ASN B 1 318 ? 15.68648 17.99016 155.04317 1.000 47.42953 318 ASN A C 1
ATOM 6408 O O . ASN B 1 318 ? 15.70046 19.01337 155.74086 1.000 50.83437 318 ASN A O 1
ATOM 6413 N N . ILE B 1 319 ? 14.76146 17.04522 155.20543 1.000 50.92050 319 ILE A N 1
ATOM 6414 C CA . ILE B 1 319 ? 13.74642 17.16655 156.25235 1.000 49.76925 319 ILE A CA 1
ATOM 6415 C C . ILE B 1 319 ? 14.37838 17.51694 157.57927 1.000 48.64897 319 ILE A C 1
ATOM 6416 O O . ILE B 1 319 ? 13.88236 18.37217 158.32099 1.000 67.32239 319 ILE A O 1
ATOM 6421 N N . THR B 1 320 ? 15.49836 16.87902 157.87550 1.000 46.07636 320 THR A N 1
ATOM 6422 C CA . THR B 1 320 ? 16.17831 17.01740 159.15349 1.000 52.99100 320 THR A CA 1
ATOM 6423 C C . THR B 1 320 ? 17.24933 18.11837 159.11919 1.000 53.93782 320 THR A C 1
ATOM 6424 O O . THR B 1 320 ? 18.38631 17.97550 159.57728 1.000 60.55455 320 THR A O 1
ATOM 6428 N N . GLY B 1 321 ? 16.86236 19.25420 158.54183 1.000 44.15180 321 GLY A N 1
ATOM 6429 C CA . GLY B 1 321 ? 17.67537 20.44823 158.66950 1.000 58.00107 321 GLY A CA 1
ATOM 6430 C C . GLY B 1 321 ? 18.91740 20.42196 157.82556 1.000 65.55326 321 GLY A C 1
ATOM 6431 O O . GLY B 1 321 ? 20.01139 20.75809 158.30750 1.000 78.00151 321 GLY A O 1
ATOM 6432 N N . GLY B 1 322 ? 18.81145 19.96858 156.57669 1.000 60.08762 322 GLY A N 1
ATOM 6433 C CA . GLY B 1 322 ? 19.95348 19.83831 155.71677 1.000 62.99223 322 GLY A CA 1
ATOM 6434 C C . GLY B 1 322 ? 19.77654 20.53390 154.37756 1.000 62.62430 322 GLY A C 1
ATOM 6435 O O . GLY B 1 322 ? 18.68656 20.98880 154.00038 1.000 75.94991 322 GLY A O 1
ATOM 6436 N N . ARG B 1 323 ? 20.89156 20.61667 153.66957 1.000 51.09444 323 ARG A N 1
ATOM 6437 C CA . ARG B 1 323 ? 20.91462 20.93624 152.24648 1.000 48.51987 323 ARG A CA 1
ATOM 6438 C C . ARG B 1 323 ? 21.74763 19.81705 151.64985 1.000 51.77892 323 ARG A C 1
ATOM 6439 O O . ARG B 1 323 ? 22.96462 19.77809 151.83391 1.000 54.91825 323 ARG A O 1
ATOM 6447 N N . ALA B 1 324 ? 21.07364 18.85387 151.04411 1.000 58.55259 324 ALA A N 1
ATOM 6448 C CA . ALA B 1 324 ? 21.70266 17.83462 150.23345 1.000 44.13792 324 ALA A CA 1
ATOM 6449 C C . ALA B 1 324 ? 20.97271 17.86323 148.91141 1.000 50.16013 324 ALA A C 1
ATOM 6450 O O . ALA B 1 324 ? 19.81072 18.26022 148.82925 1.000 50.89711 324 ALA A O 1
ATOM 6452 N N . VAL B 1 325 ? 21.67774 17.50590 147.86255 1.000 59.13359 325 VAL A N 1
ATOM 6453 C CA . VAL B 1 325 ? 21.11479 17.60951 146.53149 1.000 48.13383 325 VAL A CA 1
ATOM 6454 C C . VAL B 1 325 ? 21.37981 16.34526 145.71989 1.000 42.54964 325 VAL A C 1
ATOM 6455 O O . VAL B 1 325 ? 22.32279 15.58932 145.98415 1.000 51.24938 325 VAL A O 1
ATOM 6459 N N . PHE B 1 326 ? 20.45884 16.06399 144.80994 1.000 34.76303 326 PHE A N 1
ATOM 6460 C CA . PHE B 1 326 ? 20.58486 14.99069 143.82927 1.000 38.09633 326 PHE A CA 1
ATOM 6461 C C . PHE B 1 326 ? 20.42792 15.62628 142.46507 1.000 47.61260 326 PHE A C 1
ATOM 6462 O O . PHE B 1 326 ? 19.28894 15.79915 141.99297 1.000 44.78990 326 PHE A O 1
ATOM 6470 N N . PRO B 1 327 ? 21.50795 15.97106 141.77100 1.000 45.49665 327 PRO A N 1
ATOM 6471 C CA . PRO B 1 327 ? 21.35201 16.75468 140.52776 1.000 42.41723 327 PRO A CA 1
ATOM 6472 C C . PRO B 1 327 ? 20.74204 15.98933 139.33897 1.000 38.51637 327 PRO A C 1
ATOM 6473 O O . PRO B 1 327 ? 20.24009 16.62905 138.40476 1.000 37.57074 327 PRO A O 1
ATOM 6477 N N . GLY B 1 328 ? 20.73303 14.67933 139.32937 1.000 41.92231 328 GLY A N 1
ATOM 6478 C CA . GLY B 1 328 ? 20.22906 13.96198 138.18157 1.000 40.52196 328 GLY A CA 1
ATOM 6479 C C . GLY B 1 328 ? 21.02305 12.69192 138.00498 1.000 38.53346 328 GLY A C 1
ATOM 6480 O O . GLY B 1 328 ? 21.71701 12.24719 138.91614 1.000 42.75963 328 GLY A O 1
ATOM 6481 N N . VAL B 1 329 ? 20.87709 12.09856 136.82416 1.000 36.10396 329 VAL A N 1
ATOM 6482 C CA . VAL B 1 329 ? 21.45808 10.80147 136.53857 1.000 37.63101 329 VAL A CA 1
ATOM 6483 C C . VAL B 1 329 ? 22.06914 10.82004 135.14059 1.000 36.12238 329 VAL A C 1
ATOM 6484 O O . VAL B 1 329 ? 22.05018 11.82783 134.44328 1.000 46.70738 329 VAL A O 1
ATOM 6488 N N . ILE B 1 330 ? 22.66314 9.67292 134.78396 1.000 36.60032 330 ILE A N 1
ATOM 6489 C CA . ILE B 1 330 ? 23.33918 9.46153 133.51005 1.000 38.85645 330 ILE A CA 1
ATOM 6490 C C . ILE B 1 330 ? 22.80819 8.22432 132.79240 1.000 41.22351 330 ILE A C 1
ATOM 6491 O O . ILE B 1 330 ? 23.20923 7.95497 131.65450 1.000 37.63453 330 ILE A O 1
ATOM 6496 N N . ARG B 1 331 ? 21.84416 7.51851 133.38858 1.000 34.52340 331 ARG A N 1
ATOM 6497 C CA . ARG B 1 331 ? 21.28217 6.31834 132.79692 1.000 34.41441 331 ARG A CA 1
ATOM 6498 C C . ARG B 1 331 ? 22.38016 5.29127 132.62828 1.000 37.84110 331 ARG A C 1
ATOM 6499 O O . ARG B 1 331 ? 22.47319 4.64195 131.58548 1.000 45.75807 331 ARG A O 1
ATOM 6507 N N . THR B 1 332 ? 23.25812 5.20257 133.63534 1.000 30.27704 332 THR A N 1
ATOM 6508 C CA . THR B 1 332 ? 24.27211 4.14957 133.70869 1.000 31.86429 332 THR A CA 1
ATOM 6509 C C . THR B 1 332 ? 23.61807 2.87475 134.25406 1.000 39.33688 332 THR A C 1
ATOM 6510 O O . THR B 1 332 ? 23.30502 2.77911 135.44107 1.000 46.92067 332 THR A O 1
ATOM 6514 N N . ALA B 1 333 ? 23.42209 1.89249 133.39035 1.000 34.81538 333 ALA A N 1
ATOM 6515 C CA . ALA B 1 333 ? 22.75306 0.65260 133.72370 1.000 40.01004 333 ALA A CA 1
ATOM 6516 C C . ALA B 1 333 ? 23.62006 -0.54053 133.34309 1.000 36.49817 333 ALA A C 1
ATOM 6517 O O . ALA B 1 333 ? 24.44909 -0.46281 132.44010 1.000 28.86137 333 ALA A O 1
ATOM 6519 N N . ILE B 1 334 ? 23.39702 -1.65932 134.02842 1.000 45.29008 334 ILE A N 1
ATOM 6520 C CA . ILE B 1 334 ? 24.08401 -2.91940 133.76883 1.000 37.44377 334 ILE A CA 1
ATOM 6521 C C . ILE B 1 334 ? 23.09399 -4.03731 134.03813 1.000 35.51794 334 ILE A C 1
ATOM 6522 O O . ILE B 1 334 ? 22.30895 -3.96301 134.98808 1.000 37.19393 334 ILE A O 1
ATOM 6527 N N . PHE B 1 335 ? 23.11401 -5.06157 133.19344 1.000 37.21980 335 PHE A N 1
ATOM 6528 C CA . PHE B 1 335 ? 22.41898 -6.30247 133.49379 1.000 31.75949 335 PHE A CA 1
ATOM 6529 C C . PHE B 1 335 ? 23.28298 -7.48462 133.04219 1.000 36.95032 335 PHE A C 1
ATOM 6530 O O . PHE B 1 335 ? 24.19701 -7.35188 132.20518 1.000 28.43166 335 PHE A O 1
ATOM 6538 N N . LYS B 1 336 ? 22.93595 -8.64946 133.55253 1.000 30.01847 336 LYS A N 1
ATOM 6539 C CA . LYS B 1 336 ? 23.62894 -9.87355 133.26092 1.000 39.04213 336 LYS A CA 1
ATOM 6540 C C . LYS B 1 336 ? 22.82596 -10.92376 132.54121 1.000 50.42249 336 LYS A C 1
ATOM 6541 O O . LYS B 1 336 ? 21.80493 -11.32061 132.98829 1.000 41.48488 336 LYS A O 1
ATOM 6547 N N . VAL B 1 337 ? 23.31799 -11.39011 131.42137 1.000 43.89088 337 VAL A N 1
ATOM 6548 C CA . VAL B 1 337 ? 22.67901 -12.43633 130.66667 1.000 37.72802 337 VAL A CA 1
ATOM 6549 C C . VAL B 1 337 ? 23.37797 -13.69320 131.10607 1.000 57.38772 337 VAL A C 1
ATOM 6550 O O . VAL B 1 337 ? 23.95394 -13.65089 132.16708 1.000 81.22266 337 VAL A O 1
ATOM 6554 N N . PHE B 1 338 ? 23.33299 -14.80142 130.37841 1.000 39.33537 338 PHE A N 1
ATOM 6555 C CA . PHE B 1 338 ? 23.98995 -15.98627 130.91179 1.000 54.28135 338 PHE A CA 1
ATOM 6556 C C . PHE B 1 338 ? 25.47695 -15.83423 131.11280 1.000 59.72960 338 PHE A C 1
ATOM 6557 O O . PHE B 1 338 ? 25.93390 -15.92290 132.21685 1.000 54.04138 338 PHE A O 1
ATOM 6565 N N . ASP B 1 339 ? 26.21899 -15.48755 130.08372 1.000 60.14304 339 ASP A N 1
ATOM 6566 C CA . ASP B 1 339 ? 27.64599 -15.26253 130.22171 1.000 50.55455 339 ASP A CA 1
ATOM 6567 C C . ASP B 1 339 ? 28.04202 -13.88366 129.78731 1.000 46.46282 339 ASP A C 1
ATOM 6568 O O . ASP B 1 339 ? 29.14902 -13.44358 130.10921 1.000 30.08259 339 ASP A O 1
ATOM 6573 N N . PHE B 1 340 ? 27.17606 -13.20987 129.05607 1.000 48.06978 340 PHE A N 1
ATOM 6574 C CA . PHE B 1 340 ? 27.51009 -11.84497 128.75467 1.000 55.68708 340 PHE A CA 1
ATOM 6575 C C . PHE B 1 340 ? 27.08406 -10.95461 129.90938 1.000 49.29690 340 PHE A C 1
ATOM 6576 O O . PHE B 1 340 ? 26.17302 -11.25236 130.70044 1.000 46.85058 340 PHE A O 1
ATOM 6584 N N . THR B 1 341 ? 27.73907 -9.83160 129.96807 1.000 33.68036 341 THR A N 1
ATOM 6585 C CA . THR B 1 341 ? 27.31905 -8.75734 130.81272 1.000 39.98925 341 THR A CA 1
ATOM 6586 C C . THR B 1 341 ? 27.17810 -7.59363 129.85137 1.000 39.29050 341 THR A C 1
ATOM 6587 O O . THR B 1 341 ? 27.93814 -7.49394 128.87636 1.000 30.85090 341 THR A O 1
ATOM 6591 N N . ALA B 1 342 ? 26.10010 -6.83857 130.01510 1.000 50.39906 342 ALA A N 1
ATOM 6592 C CA . ALA B 1 342 ? 25.82515 -5.69282 129.16674 1.000 50.41062 342 ALA A CA 1
ATOM 6593 C C . ALA B 1 342 ? 25.67013 -4.46255 130.04836 1.000 45.20981 342 ALA A C 1
ATOM 6594 O O . ALA B 1 342 ? 24.99909 -4.51823 131.09035 1.000 55.41579 342 ALA A O 1
ATOM 6596 N N . ALA B 1 343 ? 26.29416 -3.35469 129.63605 1.000 34.08504 343 ALA A N 1
ATOM 6597 C CA . ALA B 1 343 ? 26.28215 -2.14244 130.43968 1.000 28.85377 343 ALA A CA 1
ATOM 6598 C C . ALA B 1 343 ? 26.37520 -0.94172 129.51932 1.000 39.67253 343 ALA A C 1
ATOM 6599 O O . ALA B 1 343 ? 26.87824 -1.04107 128.40037 1.000 45.77896 343 ALA A O 1
ATOM 6601 N N . SER B 1 344 ? 25.84019 0.18343 129.99296 1.000 39.89749 344 SER A N 1
ATOM 6602 C CA . SER B 1 344 ? 25.83224 1.42920 129.24458 1.000 29.17370 344 SER A CA 1
ATOM 6603 C C . SER B 1 344 ? 25.83222 2.57450 130.21723 1.000 22.94356 344 SER A C 1
ATOM 6604 O O . SER B 1 344 ? 25.33217 2.45284 131.33225 1.000 29.32084 344 SER A O 1
ATOM 6607 N N . ALA B 1 345 ? 26.37325 3.69636 129.77791 1.000 21.39517 345 ALA A N 1
ATOM 6608 C CA . ALA B 1 345 ? 26.31423 4.92159 130.54754 1.000 26.39764 345 ALA A CA 1
ATOM 6609 C C . ALA B 1 345 ? 26.13129 6.04729 129.56319 1.000 36.69757 345 ALA A C 1
ATOM 6610 O O . ALA B 1 345 ? 26.69833 6.01496 128.47222 1.000 42.35787 345 ALA A O 1
ATOM 6612 N N . GLY B 1 346 ? 25.34428 7.03342 129.95486 1.000 45.58146 346 GLY A N 1
ATOM 6613 C CA . GLY B 1 346 ? 25.16233 8.18017 129.10950 1.000 42.16099 346 GLY A CA 1
ATOM 6614 C C . GLY B 1 346 ? 24.17137 7.93384 127.98954 1.000 41.07004 346 GLY A C 1
ATOM 6615 O O . GLY B 1 346 ? 23.26936 7.08587 128.04077 1.000 46.85389 346 GLY A O 1
ATOM 6616 N N . VAL B 1 347 ? 24.30242 8.77654 127.01029 1.000 52.97862 347 VAL A N 1
ATOM 6617 C CA . VAL B 1 347 ? 23.42846 8.81720 125.84925 1.000 47.64109 347 VAL A CA 1
ATOM 6618 C C . VAL B 1 347 ? 23.86849 7.79588 124.80057 1.000 49.90235 347 VAL A C 1
ATOM 6619 O O . VAL B 1 347 ? 25.06149 7.51580 124.59770 1.000 46.32118 347 VAL A O 1
ATOM 6623 N N . ASN B 1 348 ? 22.87951 7.24368 124.11270 1.000 57.33351 348 ASN A N 1
ATOM 6624 C CA . ASN B 1 348 ? 23.07054 6.37733 122.96097 1.000 39.48537 348 ASN A CA 1
ATOM 6625 C C . ASN B 1 348 ? 22.67460 7.15796 121.72072 1.000 43.52860 348 ASN A C 1
ATOM 6626 O O . ASN B 1 348 ? 22.20461 8.29299 121.79936 1.000 45.84081 348 ASN A O 1
ATOM 6631 N N . GLU B 1 349 ? 22.94563 6.55761 120.56791 1.000 46.33247 349 GLU A N 1
ATOM 6632 C CA . GLU B 1 349 ? 22.67069 7.23123 119.31270 1.000 39.55303 349 GLU A CA 1
ATOM 6633 C C . GLU B 1 349 ? 21.24569 7.78324 119.29148 1.000 42.61977 349 GLU A C 1
ATOM 6634 O O . GLU B 1 349 ? 21.03772 8.98019 119.12711 1.000 41.33367 349 GLU A O 1
ATOM 6640 N N . GLN B 1 350 ? 20.25567 6.94234 119.56369 1.000 33.95946 350 GLN A N 1
ATOM 6641 C CA . GLN B 1 350 ? 18.87869 7.36930 119.40151 1.000 38.05661 350 GLN A CA 1
ATOM 6642 C C . GLN B 1 350 ? 18.57367 8.53659 120.31715 1.000 41.09905 350 GLN A C 1
ATOM 6643 O O . GLN B 1 350 ? 17.95769 9.53247 119.90182 1.000 52.78526 350 GLN A O 1
ATOM 6649 N N . MET B 1 351 ? 19.02062 8.44496 121.56919 1.000 49.38201 351 MET A N 1
ATOM 6650 C CA . MET B 1 351 ? 18.83360 9.56624 122.47885 1.000 46.19876 351 MET A CA 1
ATOM 6651 C C . MET B 1 351 ? 19.72263 10.73611 122.08352 1.000 43.84802 351 MET A C 1
ATOM 6652 O O . MET B 1 351 ? 19.34263 11.89417 122.28616 1.000 48.01044 351 MET A O 1
ATOM 6657 N N . ALA B 1 352 ? 20.85465 10.46089 121.42565 1.000 52.64910 352 ALA A N 1
ATOM 6658 C CA . ALA B 1 352 ? 21.75768 11.54076 121.03636 1.000 48.26684 352 ALA A CA 1
ATOM 6659 C C . ALA B 1 352 ? 21.18173 12.34742 119.89009 1.000 45.51363 352 ALA A C 1
ATOM 6660 O O . ALA B 1 352 ? 21.28075 13.58142 119.88272 1.000 42.47454 352 ALA A O 1
ATOM 6662 N N . LYS B 1 353 ? 20.59476 11.65513 118.91028 1.000 40.76335 353 LYS A N 1
ATOM 6663 C CA . LYS B 1 353 ? 19.93881 12.29180 117.77306 1.000 41.98411 353 LYS A CA 1
ATOM 6664 C C . LYS B 1 353 ? 18.72980 13.06395 118.22578 1.000 45.58423 353 LYS A C 1
ATOM 6665 O O . LYS B 1 353 ? 18.45584 14.15180 117.70444 1.000 54.86688 353 LYS A O 1
ATOM 6671 N N . GLU B 1 354 ? 17.98476 12.52425 119.19992 1.000 45.60024 354 GLU A N 1
ATOM 6672 C CA . GLU B 1 354 ? 16.82675 13.28240 119.62864 1.000 46.11242 354 GLU A CA 1
ATOM 6673 C C . GLU B 1 354 ? 17.19074 14.48665 120.47429 1.000 73.45642 354 GLU A C 1
ATOM 6674 O O . GLU B 1 354 ? 16.46175 15.48765 120.45196 1.000 61.81800 354 GLU A O 1
ATOM 6680 N N . ALA B 1 355 ? 18.33971 14.50784 121.13133 1.000 44.15395 355 ALA A N 1
ATOM 6681 C CA . ALA B 1 355 ? 18.73970 15.74103 121.79597 1.000 39.55482 355 ALA A CA 1
ATOM 6682 C C . ALA B 1 355 ? 19.34575 16.76673 120.83268 1.000 48.13969 355 ALA A C 1
ATOM 6683 O O . ALA B 1 355 ? 19.68875 17.88386 121.26135 1.000 46.78228 355 ALA A O 1
ATOM 6685 N N . GLY B 1 356 ? 19.47980 16.41634 119.55179 1.000 52.38171 356 GLY A N 1
ATOM 6686 C CA . GLY B 1 356 ? 20.06884 17.29303 118.56255 1.000 51.56440 356 GLY A CA 1
ATOM 6687 C C . GLY B 1 356 ? 21.57184 17.41404 118.65757 1.000 55.94756 356 GLY A C 1
ATOM 6688 O O . GLY B 1 356 ? 22.15688 18.33386 118.06831 1.000 49.42533 356 GLY A O 1
ATOM 6689 N N . LEU B 1 357 ? 22.22780 16.49925 119.35487 1.000 60.48169 357 LEU A N 1
ATOM 6690 C CA . LEU B 1 357 ? 23.65980 16.66427 119.50287 1.000 55.30044 357 LEU A CA 1
ATOM 6691 C C . LEU B 1 357 ? 24.38684 16.11690 118.29807 1.000 60.46522 357 LEU A C 1
ATOM 6692 O O . LEU B 1 357 ? 23.91785 15.20170 117.61233 1.000 62.62169 357 LEU A O 1
ATOM 6697 N N . ASP B 1 358 ? 25.54586 16.70481 118.06193 1.000 57.48017 358 ASP A N 1
ATOM 6698 C CA . ASP B 1 358 ? 26.38190 16.45145 116.90404 1.000 54.88063 358 ASP A CA 1
ATOM 6699 C C . ASP B 1 358 ? 27.53887 15.59559 117.39734 1.000 60.10712 358 ASP A C 1
ATOM 6700 O O . ASP B 1 358 ? 28.35184 16.04782 118.20724 1.000 60.91283 358 ASP A O 1
ATOM 6705 N N . TYR B 1 359 ? 27.61687 14.35545 116.93872 1.000 59.06437 359 TYR A N 1
ATOM 6706 C CA . TYR B 1 359 ? 28.49383 13.43665 117.64404 1.000 45.72158 359 TYR A CA 1
ATOM 6707 C C . TYR B 1 359 ? 29.13186 12.50233 116.63434 1.000 38.12698 359 TYR A C 1
ATOM 6708 O O . TYR B 1 359 ? 28.66590 12.37200 115.49836 1.000 44.92031 359 TYR A O 1
ATOM 6717 N N . PHE B 1 360 ? 30.17983 11.81045 117.07359 1.000 42.90590 360 PHE A N 1
ATOM 6718 C CA . PHE B 1 360 ? 30.75884 10.72421 116.30494 1.000 50.50616 360 PHE A CA 1
ATOM 6719 C C . PHE B 1 360 ? 30.99079 9.54749 117.24231 1.000 40.44132 360 PHE A C 1
ATOM 6720 O O . PHE B 1 360 ? 31.04875 9.71487 118.46826 1.000 33.36480 360 PHE A O 1
ATOM 6728 N N . THR B 1 361 ? 31.14380 8.35831 116.63468 1.000 44.82020 361 THR A N 1
ATOM 6729 C CA . THR B 1 361 ? 31.06276 7.04650 117.27707 1.000 35.29195 361 THR A CA 1
ATOM 6730 C C . THR B 1 361 ? 32.33976 6.25242 117.06836 1.000 41.64064 361 THR A C 1
ATOM 6731 O O . THR B 1 361 ? 33.02380 6.42611 116.06133 1.000 40.78890 361 THR A O 1
ATOM 6735 N N . VAL B 1 362 ? 32.67271 5.36571 118.00964 1.000 52.86242 362 VAL A N 1
ATOM 6736 C CA . VAL B 1 362 ? 33.76171 4.42862 117.76097 1.000 42.49231 362 VAL A CA 1
ATOM 6737 C C . VAL B 1 362 ? 33.59766 3.12985 118.54235 1.000 42.08932 362 VAL A C 1
ATOM 6738 O O . VAL B 1 362 ? 33.12262 3.10821 119.68334 1.000 38.56421 362 VAL A O 1
ATOM 6742 N N . ILE B 1 363 ? 34.06867 2.03867 117.94170 1.000 47.73075 363 ILE A N 1
ATOM 6743 C CA . ILE B 1 363 ? 33.99163 0.71485 118.54410 1.000 52.22328 363 ILE A CA 1
ATOM 6744 C C . ILE B 1 363 ? 35.37663 0.07683 118.52335 1.000 43.81311 363 ILE A C 1
ATOM 6745 O O . ILE B 1 363 ? 35.99866 -0.03050 117.45940 1.000 41.15142 363 ILE A O 1
ATOM 6750 N N . ALA B 1 364 ? 35.85358 -0.35983 119.68850 1.000 45.35695 364 ALA A N 1
ATOM 6751 C CA . ALA B 1 364 ? 37.16156 -1.00781 119.79874 1.000 42.64354 364 ALA A CA 1
ATOM 6752 C C . ALA B 1 364 ? 37.18351 -2.01146 120.96205 1.000 43.35933 364 ALA A C 1
ATOM 6753 O O . ALA B 1 364 ? 37.43247 -1.64911 122.12595 1.000 39.70325 364 ALA A O 1
ATOM 6755 N N . PRO B 1 365 ? 36.94050 -3.28154 120.67742 1.000 41.45118 365 PRO A N 1
ATOM 6756 C CA . PRO B 1 365 ? 37.16145 -4.31924 121.68575 1.000 41.61342 365 PRO A CA 1
ATOM 6757 C C . PRO B 1 365 ? 38.63843 -4.47915 122.02985 1.000 42.48076 365 PRO A C 1
ATOM 6758 O O . PRO B 1 365 ? 39.53347 -4.12740 121.26578 1.000 54.15121 365 PRO A O 1
ATOM 6762 N N . SER B 1 366 ? 38.89138 -4.96179 123.23301 1.000 39.72192 366 SER A N 1
ATOM 6763 C CA . SER B 1 366 ? 40.23336 -4.97064 123.78406 1.000 40.87384 366 SER A CA 1
ATOM 6764 C C . SER B 1 366 ? 40.24031 -5.96029 124.92436 1.000 55.59077 366 SER A C 1
ATOM 6765 O O . SER B 1 366 ? 39.17128 -6.30812 125.45343 1.000 51.97007 366 SER A O 1
ATOM 6768 N N . PRO B 1 367 ? 41.40229 -6.43819 125.33455 1.000 50.70428 367 PRO A N 1
ATOM 6769 C CA . PRO B 1 367 ? 41.39923 -7.47688 126.35587 1.000 44.16565 367 PRO A CA 1
ATOM 6770 C C . PRO B 1 367 ? 41.06619 -6.90645 127.74068 1.000 48.33568 367 PRO A C 1
ATOM 6771 O O . PRO B 1 367 ? 41.37319 -5.76035 128.07034 1.000 40.12529 367 PRO A O 1
ATOM 6775 N N . ASP B 1 368 ? 40.29415 -7.70722 128.47189 1.000 50.88670 368 ASP A N 1
ATOM 6776 C CA . ASP B 1 368 ? 39.97410 -7.55079 129.88983 1.000 39.42276 368 ASP A CA 1
ATOM 6777 C C . ASP B 1 368 ? 41.23607 -7.52553 130.78687 1.000 40.15761 368 ASP A C 1
ATOM 6778 O O . ASP B 1 368 ? 41.29904 -6.80022 131.79266 1.000 35.46403 368 ASP A O 1
ATOM 6783 N N . ARG B 1 369 ? 42.22507 -8.32965 130.41916 1.000 47.37632 369 ARG A N 1
ATOM 6784 C CA . ARG B 1 369 ? 43.47004 -8.40844 131.17323 1.000 38.51315 369 ARG A CA 1
ATOM 6785 C C . ARG B 1 369 ? 44.61407 -8.71774 130.22336 1.000 33.93146 369 ARG A C 1
ATOM 6786 O O . ARG B 1 369 ? 44.39311 -8.96510 129.03843 1.000 44.15654 369 ARG A O 1
ATOM 6794 N N . ALA B 1 370 ? 45.83805 -8.70460 130.73841 1.000 25.62418 370 ALA A N 1
ATOM 6795 C CA . ALA B 1 370 ? 46.99108 -8.98887 129.89454 1.000 27.27599 370 ALA A CA 1
ATOM 6796 C C . ALA B 1 370 ? 46.73909 -10.27111 129.10691 1.000 37.04211 370 ALA A C 1
ATOM 6797 O O . ALA B 1 370 ? 46.29206 -11.27693 129.67020 1.000 37.74673 370 ALA A O 1
ATOM 6799 N N . HIS B 1 371 ? 46.95814 -10.20251 127.78190 1.000 44.22404 371 HIS A N 1
ATOM 6800 C CA . HIS B 1 371 ? 46.57916 -11.31577 126.90923 1.000 48.79854 371 HIS A CA 1
ATOM 6801 C C . HIS B 1 371 ? 47.25213 -12.61465 127.33464 1.000 52.72706 371 HIS A C 1
ATOM 6802 O O . HIS B 1 371 ? 46.61612 -13.67564 127.34794 1.000 49.07214 371 HIS A O 1
ATOM 6809 N N . TYR B 1 372 ? 48.50811 -12.55054 127.77767 1.000 51.90018 372 TYR A N 1
ATOM 6810 C CA . TYR B 1 372 ? 49.14008 -13.79942 128.17508 1.000 48.07050 372 TYR A CA 1
ATOM 6811 C C . TYR B 1 372 ? 48.58403 -14.34802 129.47922 1.000 50.21540 372 TYR A C 1
ATOM 6812 O O . TYR B 1 372 ? 48.77600 -15.53194 129.75159 1.000 53.29361 372 TYR A O 1
ATOM 6821 N N . TYR B 1 373 ? 47.88701 -13.51376 130.29894 1.000 57.58306 373 TYR A N 1
ATOM 6822 C CA . TYR B 1 373 ? 47.35095 -13.90436 131.60504 1.000 48.10257 373 TYR A CA 1
ATOM 6823 C C . TYR B 1 373 ? 46.08395 -14.73840 131.42725 1.000 35.08795 373 TYR A C 1
ATOM 6824 O O . TYR B 1 373 ? 45.31799 -14.48867 130.49814 1.000 32.12412 373 TYR A O 1
ATOM 6833 N N . PRO B 1 374 ? 45.84590 -15.72513 132.29854 1.000 41.79811 374 PRO A N 1
ATOM 6834 C CA . PRO B 1 374 ? 44.73390 -16.66318 132.08078 1.000 43.17444 374 PRO A CA 1
ATOM 6835 C C . PRO B 1 374 ? 43.34990 -16.05613 132.20154 1.000 44.10069 374 PRO A C 1
ATOM 6836 O O . PRO B 1 374 ? 43.10988 -15.15588 133.00926 1.000 43.36789 374 PRO A O 1
ATOM 6840 N N . GLN B 1 375 ? 42.42093 -16.61636 131.40968 1.000 43.34355 375 GLN A N 1
ATOM 6841 C CA . GLN B 1 375 ? 41.00594 -16.21737 131.28850 1.000 45.00605 375 GLN A CA 1
ATOM 6842 C C . GLN B 1 375 ? 40.82397 -14.79153 130.76306 1.000 42.17453 375 GLN A C 1
ATOM 6843 O O . GLN B 1 375 ? 39.77697 -14.17145 130.97884 1.000 39.15790 375 GLN A O 1
ATOM 6849 N N . ALA B 1 376 ? 41.78101 -14.24076 130.03593 1.000 42.98289 376 ALA A N 1
ATOM 6850 C CA . ALA B 1 376 ? 41.53605 -12.94695 129.42753 1.000 43.28086 376 ALA A CA 1
ATOM 6851 C C . ALA B 1 376 ? 40.37008 -13.07923 128.45153 1.000 50.62370 376 ALA A C 1
ATOM 6852 O O . ALA B 1 376 ? 40.27510 -14.06345 127.71782 1.000 54.24161 376 ALA A O 1
ATOM 6854 N N . ASN B 1 377 ? 39.42109 -12.15320 128.51321 1.000 51.38508 377 ASN A N 1
ATOM 6855 C CA . ASN B 1 377 ? 38.36913 -12.09849 127.50715 1.000 43.96819 377 ASN A CA 1
ATOM 6856 C C . ASN B 1 377 ? 38.48818 -10.79472 126.75276 1.000 37.73840 377 ASN A C 1
ATOM 6857 O O . ASN B 1 377 ? 39.22617 -9.88661 127.15151 1.000 32.87235 377 ASN A O 1
ATOM 6862 N N . TYR B 1 378 ? 37.74322 -10.69704 125.65470 1.000 38.98037 378 TYR A N 1
ATOM 6863 C CA . TYR B 1 378 ? 37.72726 -9.46928 124.86533 1.000 42.31268 378 TYR A CA 1
ATOM 6864 C C . TYR B 1 378 ? 36.41226 -8.77017 125.16307 1.000 45.81820 378 TYR A C 1
ATOM 6865 O O . TYR B 1 378 ? 35.35427 -9.19630 124.70116 1.000 68.40664 378 TYR A O 1
ATOM 6874 N N . ILE B 1 379 ? 36.46325 -7.71395 125.89075 1.000 37.35251 379 ILE A N 1
ATOM 6875 C CA . ILE B 1 379 ? 35.22525 -6.97690 126.02748 1.000 47.37120 379 ILE A CA 1
ATOM 6876 C C . ILE B 1 379 ? 35.14031 -6.05426 124.81520 1.000 53.29603 379 ILE A C 1
ATOM 6877 O O . ILE B 1 379 ? 36.17234 -5.69245 124.24613 1.000 46.87670 379 ILE A O 1
ATOM 6882 N N . ARG B 1 380 ? 33.92833 -5.72038 124.36205 1.000 56.86437 380 ARG A N 1
ATOM 6883 C CA . ARG B 1 380 ? 33.73338 -4.75371 123.28475 1.000 35.63307 380 ARG A CA 1
ATOM 6884 C C . ARG B 1 380 ? 33.11138 -3.48053 123.84434 1.000 36.56347 380 ARG A C 1
ATOM 6885 O O . ARG B 1 380 ? 32.02436 -3.53434 124.41732 1.000 48.58760 380 ARG A O 1
ATOM 6893 N N . LEU B 1 381 ? 33.77740 -2.33860 123.63602 1.000 32.56442 381 LEU A N 1
ATOM 6894 C CA . LEU B 1 381 ? 33.27940 -1.02647 124.03860 1.000 30.05397 381 LEU A CA 1
ATOM 6895 C C . LEU B 1 381 ? 32.82946 -0.22484 122.82834 1.000 41.14689 381 LEU A C 1
ATOM 6896 O O . LEU B 1 381 ? 33.43250 -0.30817 121.75739 1.000 45.92736 381 LEU A O 1
ATOM 6901 N N . LYS B 1 382 ? 31.73146 0.50222 122.97708 1.000 45.65787 382 LYS A N 1
ATOM 6902 C CA . LYS B 1 382 ? 31.35451 1.52894 122.02776 1.000 37.32272 382 LYS A CA 1
ATOM 6903 C C . LYS B 1 382 ? 31.35850 2.82717 122.79536 1.000 34.51609 382 LYS A C 1
ATOM 6904 O O . LYS B 1 382 ? 30.89646 2.87553 123.94633 1.000 37.02891 382 LYS A O 1
ATOM 6910 N N . LEU B 1 383 ? 31.90254 3.85897 122.16207 1.000 44.57217 383 LEU A N 1
ATOM 6911 C CA . LEU B 1 383 ? 32.06353 5.18215 122.75367 1.000 39.11660 383 LEU A CA 1
ATOM 6912 C C . LEU B 1 383 ? 31.40958 6.18588 121.82234 1.000 39.23775 383 LEU A C 1
ATOM 6913 O O . LEU B 1 383 ? 31.63962 6.14150 120.60137 1.000 41.15073 383 LEU A O 1
ATOM 6918 N N . ILE B 1 384 ? 30.56557 7.05606 122.38305 1.000 36.26659 384 ILE A N 1
ATOM 6919 C CA . ILE B 1 384 ? 29.90361 8.11784 121.62970 1.000 35.19921 384 ILE A CA 1
ATOM 6920 C C . ILE B 1 384 ? 30.39961 9.45100 122.16732 1.000 34.69664 384 ILE A C 1
ATOM 6921 O O . ILE B 1 384 ? 30.07257 9.83334 123.30019 1.000 42.29421 384 ILE A O 1
ATOM 6926 N N . VAL B 1 385 ? 31.20665 10.15174 121.36513 1.000 33.18539 385 VAL A N 1
ATOM 6927 C CA . VAL B 1 385 ? 31.79665 11.43285 121.74977 1.000 34.88356 385 VAL A CA 1
ATOM 6928 C C . VAL B 1 385 ? 31.19169 12.56361 120.93440 1.000 31.94279 385 VAL A C 1
ATOM 6929 O O . VAL B 1 385 ? 30.82974 12.39226 119.76644 1.000 33.33195 385 VAL A O 1
ATOM 6933 N N . GLU B 1 386 ? 31.08669 13.73080 121.55704 1.000 31.73923 386 GLU A N 1
ATOM 6934 C CA . GLU B 1 386 ? 30.45372 14.89763 120.95467 1.000 37.20220 386 GLU A CA 1
ATOM 6935 C C . GLU B 1 386 ? 31.46276 15.81841 120.27842 1.000 40.29863 386 GLU A C 1
ATOM 6936 O O . GLU B 1 386 ? 32.47674 16.16858 120.88236 1.000 45.07034 386 GLU A O 1
ATOM 6942 N N . LYS B 1 387 ? 31.13981 16.28605 119.07427 1.000 41.96019 387 LYS A N 1
ATOM 6943 C CA . LYS B 1 387 ? 32.11885 17.01079 118.26609 1.000 38.24157 387 LYS A CA 1
ATOM 6944 C C . LYS B 1 387 ? 32.34585 18.42895 118.80867 1.000 42.51986 387 LYS A C 1
ATOM 6945 O O . LYS B 1 387 ? 31.51983 18.98518 119.53247 1.000 67.23045 387 LYS A O 1
ATOM 6951 N N . GLY B 1 388 ? 33.50687 19.00384 118.49054 1.000 33.58303 388 GLY A N 1
ATOM 6952 C CA . GLY B 1 388 ? 33.86686 20.30400 119.03115 1.000 35.15734 388 GLY A CA 1
ATOM 6953 C C . GLY B 1 388 ? 34.34381 20.29243 120.46618 1.000 35.79878 388 GLY A C 1
ATOM 6954 O O . GLY B 1 388 ? 35.46280 20.70851 120.78909 1.000 33.44147 388 GLY A O 1
ATOM 6955 N N . SER B 1 389 ? 33.45677 19.88371 121.36427 1.000 49.35933 389 SER A N 1
ATOM 6956 C CA . SER B 1 389 ? 33.83872 19.77713 122.76631 1.000 45.05084 389 SER A CA 1
ATOM 6957 C C . SER B 1 389 ? 34.75669 18.59719 122.99271 1.000 46.89132 389 SER A C 1
ATOM 6958 O O . SER B 1 389 ? 35.60966 18.63545 123.89673 1.000 40.39479 389 SER A O 1
ATOM 6961 N N . TRP B 1 390 ? 34.58471 17.55594 122.16602 1.000 52.19882 390 TRP A N 1
ATOM 6962 C CA . TRP B 1 390 ? 35.21469 16.24396 122.24944 1.000 43.28525 390 TRP A CA 1
ATOM 6963 C C . TRP B 1 390 ? 34.88463 15.51936 123.55464 1.000 35.14942 390 TRP A C 1
ATOM 6964 O O . TRP B 1 390 ? 35.49061 14.47944 123.84498 1.000 38.10288 390 TRP A O 1
ATOM 6975 N N . ARG B 1 391 ? 33.93161 16.02361 124.34646 1.000 35.37165 391 ARG A N 1
ATOM 6976 C CA . ARG B 1 391 ? 33.64955 15.35200 125.60465 1.000 41.85000 391 ARG A CA 1
ATOM 6977 C C . ARG B 1 391 ? 32.89455 14.04192 125.33102 1.000 40.96497 391 ARG A C 1
ATOM 6978 O O . ARG B 1 391 ? 32.30259 13.84361 124.26006 1.000 41.88787 391 ARG A O 1
ATOM 6986 N N . VAL B 1 392 ? 32.97850 13.11021 126.28030 1.000 34.50463 392 VAL A N 1
ATOM 6987 C CA . VAL B 1 392 ? 32.44449 11.76416 126.08469 1.000 46.94113 392 VAL A CA 1
ATOM 6988 C C . VAL B 1 392 ? 31.01847 11.71334 126.64065 1.000 52.89898 392 VAL A C 1
ATOM 6989 O O . VAL B 1 392 ? 30.80342 11.85972 127.85260 1.000 46.60668 392 VAL A O 1
ATOM 6993 N N . ILE B 1 393 ? 30.04750 11.48309 125.75069 1.000 47.82247 393 ILE A N 1
ATOM 6994 C CA . ILE B 1 393 ? 28.64149 11.59821 126.10360 1.000 38.70531 393 ILE A CA 1
ATOM 6995 C C . ILE B 1 393 ? 27.92847 10.25724 126.15998 1.000 55.48498 393 ILE A C 1
ATOM 6996 O O . ILE B 1 393 ? 26.73945 10.22636 126.52294 1.000 53.94081 393 ILE A O 1
ATOM 7001 N N . GLY B 1 394 ? 28.57047 9.16412 125.78033 1.000 43.44036 394 GLY A N 1
ATOM 7002 C CA . GLY B 1 394 ? 27.93644 7.89020 126.03870 1.000 35.34102 394 GLY A CA 1
ATOM 7003 C C . GLY B 1 394 ? 28.89943 6.75113 125.84108 1.000 41.79907 394 GLY A C 1
ATOM 7004 O O . GLY B 1 394 ? 29.71547 6.78984 124.91610 1.000 56.23949 394 GLY A O 1
ATOM 7005 N N . ALA B 1 395 ? 28.79939 5.70237 126.64739 1.000 39.17957 395 ALA A N 1
ATOM 7006 C CA . ALA B 1 395 ? 29.61838 4.52030 126.44178 1.000 27.98128 395 ALA A CA 1
ATOM 7007 C C . ALA B 1 395 ? 28.75636 3.29338 126.64612 1.000 30.02300 395 ALA A C 1
ATOM 7008 O O . ALA B 1 395 ? 27.84533 3.29964 127.47309 1.000 26.96911 395 ALA A O 1
ATOM 7010 N N . GLN B 1 396 ? 29.03038 2.25613 125.86245 1.000 25.37644 396 GLN A N 1
ATOM 7011 C CA . GLN B 1 396 ? 28.38036 0.95918 125.98882 1.000 29.84129 396 GLN A CA 1
ATOM 7012 C C . GLN B 1 396 ? 29.43134 -0.13685 125.94319 1.000 38.66606 396 GLN A C 1
ATOM 7013 O O . GLN B 1 396 ? 30.38937 -0.06509 125.16820 1.000 47.48106 396 GLN A O 1
ATOM 7019 N N . GLY B 1 397 ? 29.23730 -1.16460 126.74549 1.000 35.80641 397 GLY A N 1
ATOM 7020 C CA . GLY B 1 397 ? 30.12329 -2.29763 126.69787 1.000 42.73398 397 GLY A CA 1
ATOM 7021 C C . GLY B 1 397 ? 29.32526 -3.56256 126.87022 1.000 39.74686 397 GLY A C 1
ATOM 7022 O O . GLY B 1 397 ? 28.34524 -3.54933 127.61518 1.000 48.70534 397 GLY A O 1
ATOM 7023 N N . VAL B 1 398 ? 29.68828 -4.63679 126.15856 1.000 39.46765 398 VAL A N 1
ATOM 7024 C CA . VAL B 1 398 ? 29.02426 -5.93075 126.25593 1.000 35.46124 398 VAL A CA 1
ATOM 7025 C C . VAL B 1 398 ? 30.06125 -7.03578 126.18230 1.000 40.62156 398 VAL A C 1
ATOM 7026 O O . VAL B 1 398 ? 31.18727 -6.83193 125.72829 1.000 59.45902 398 VAL A O 1
ATOM 7030 N N . GLY B 1 399 ? 29.70521 -8.20162 126.70365 1.000 31.68600 399 GLY A N 1
ATOM 7031 C CA . GLY B 1 399 ? 30.49421 -9.37072 126.41103 1.000 32.76983 399 GLY A CA 1
ATOM 7032 C C . GLY B 1 399 ? 30.82315 -10.18535 127.63629 1.000 29.39243 399 GLY A C 1
ATOM 7033 O O . GLY B 1 399 ? 30.38111 -9.91301 128.75519 1.000 32.47739 399 GLY A O 1
ATOM 7034 N N . MET B 1 400 ? 31.62315 -11.20643 127.40763 1.000 32.35492 400 MET A N 1
ATOM 7035 C CA . MET B 1 400 ? 32.17510 -11.99511 128.48489 1.000 36.83721 400 MET A CA 1
ATOM 7036 C C . MET B 1 400 ? 33.32608 -11.21594 129.11070 1.000 42.08152 400 MET A C 1
ATOM 7037 O O . MET B 1 400 ? 33.83512 -10.24411 128.55042 1.000 50.86192 400 MET A O 1
ATOM 7042 N N . GLY B 1 401 ? 33.72303 -11.63059 130.28084 1.000 41.30061 401 GLY A N 1
ATOM 7043 C CA . GLY B 1 401 ? 34.80102 -10.94840 130.95367 1.000 52.64789 401 GLY A CA 1
ATOM 7044 C C . GLY B 1 401 ? 34.35700 -9.71916 131.72228 1.000 40.99276 401 GLY A C 1
ATOM 7045 O O . GLY B 1 401 ? 33.16800 -9.46809 131.90016 1.000 46.88467 401 GLY A O 1
ATOM 7046 N N . GLU B 1 402 ? 35.33300 -8.85908 132.02806 1.000 38.69702 402 GLU A N 1
ATOM 7047 C CA . GLU B 1 402 ? 35.13598 -7.76779 132.97572 1.000 35.11768 402 GLU A CA 1
ATOM 7048 C C . GLU B 1 402 ? 34.71802 -6.49000 132.25331 1.000 30.39963 402 GLU A C 1
ATOM 7049 O O . GLU B 1 402 ? 35.50804 -5.56808 132.03507 1.000 39.35305 402 GLU A O 1
ATOM 7055 N N . VAL B 1 403 ? 33.42104 -6.39107 131.97424 1.000 24.69965 403 VAL A N 1
ATOM 7056 C CA . VAL B 1 403 ? 32.93608 -5.21127 131.27886 1.000 24.67573 403 VAL A CA 1
ATOM 7057 C C . VAL B 1 403 ? 32.49505 -4.14096 132.29652 1.000 30.18057 403 VAL A C 1
ATOM 7058 O O . VAL B 1 403 ? 32.70408 -2.93803 132.07016 1.000 24.17139 403 VAL A O 1
ATOM 7062 N N . ALA B 1 404 ? 31.95600 -4.57660 133.44863 1.000 26.00133 404 ALA A N 1
ATOM 7063 C CA . ALA B 1 404 ? 31.30098 -3.66131 134.37233 1.000 29.52953 404 ALA A CA 1
ATOM 7064 C C . ALA B 1 404 ? 32.24598 -2.56619 134.82303 1.000 34.72278 404 ALA A C 1
ATOM 7065 O O . ALA B 1 404 ? 31.87599 -1.37918 134.84266 1.000 30.89416 404 ALA A O 1
ATOM 7067 N N . LYS B 1 405 ? 33.48496 -2.94311 135.14219 1.000 23.76030 405 LYS A N 1
ATOM 7068 C CA . LYS B 1 405 ? 34.45396 -1.96598 135.60993 1.000 20.56585 405 LYS A CA 1
ATOM 7069 C C . LYS B 1 405 ? 34.64701 -0.81828 134.61659 1.000 27.82911 405 LYS A C 1
ATOM 7070 O O . LYS B 1 405 ? 34.66601 0.36084 135.01324 1.000 42.82236 405 LYS A O 1
ATOM 7076 N N . ARG B 1 406 ? 34.83505 -1.12668 133.33069 1.000 20.69698 406 ARG A N 1
ATOM 7077 C CA . ARG B 1 406 ? 35.10710 -0.02996 132.40537 1.000 26.00416 406 ARG A CA 1
ATOM 7078 C C . ARG B 1 406 ? 33.89012 0.88299 132.20105 1.000 38.12203 406 ARG A C 1
ATOM 7079 O O . ARG B 1 406 ? 34.05415 2.07890 131.89369 1.000 25.33854 406 ARG A O 1
ATOM 7087 N N . ILE B 1 407 ? 32.66611 0.35505 132.32816 1.000 40.99778 407 ILE A N 1
ATOM 7088 C CA . ILE B 1 407 ? 31.54613 1.28101 132.16884 1.000 40.11110 407 ILE A CA 1
ATOM 7089 C C . ILE B 1 407 ? 31.42809 2.12640 133.42058 1.000 26.01003 407 ILE A C 1
ATOM 7090 O O . ILE B 1 407 ? 30.93911 3.25639 133.37222 1.000 22.48221 407 ILE A O 1
ATOM 7095 N N . ASP B 1 408 ? 31.87704 1.60673 134.55575 1.000 31.27118 408 ASP A N 1
ATOM 7096 C CA . ASP B 1 408 ? 31.92301 2.45709 135.73150 1.000 42.66199 408 ASP A CA 1
ATOM 7097 C C . ASP B 1 408 ? 32.93203 3.58501 135.52319 1.000 32.24389 408 ASP A C 1
ATOM 7098 O O . ASP B 1 408 ? 32.66403 4.75912 135.84883 1.000 25.32154 408 ASP A O 1
ATOM 7103 N N . VAL B 1 409 ? 34.09305 3.26082 134.94433 1.000 32.28609 409 VAL A N 1
ATOM 7104 C CA . VAL B 1 409 ? 35.08707 4.31175 134.75405 1.000 31.92231 409 VAL A CA 1
ATOM 7105 C C . VAL B 1 409 ? 34.60912 5.30844 133.70573 1.000 30.55025 409 VAL A C 1
ATOM 7106 O O . VAL B 1 409 ? 34.75613 6.51549 133.87937 1.000 41.34604 409 VAL A O 1
ATOM 7110 N N . LEU B 1 410 ? 34.05216 4.82911 132.59886 1.000 27.08036 410 LEU A N 1
ATOM 7111 C CA . LEU B 1 410 ? 33.58921 5.76681 131.58555 1.000 23.48846 410 LEU A CA 1
ATOM 7112 C C . LEU B 1 410 ? 32.39220 6.56597 132.06627 1.000 31.91412 410 LEU A C 1
ATOM 7113 O O . LEU B 1 410 ? 32.23123 7.71485 131.65291 1.000 37.42722 410 LEU A O 1
ATOM 7118 N N . SER B 1 411 ? 31.52516 5.98424 132.90441 1.000 41.87485 411 SER A N 1
ATOM 7119 C CA . SER B 1 411 ? 30.38915 6.72842 133.44314 1.000 38.61420 411 SER A CA 1
ATOM 7120 C C . SER B 1 411 ? 30.84213 7.83469 134.37982 1.000 35.88599 411 SER A C 1
ATOM 7121 O O . SER B 1 411 ? 30.25814 8.92970 134.37747 1.000 32.57181 411 SER A O 1
ATOM 7124 N N . THR B 1 412 ? 31.84909 7.54194 135.22595 1.000 39.84114 412 THR A N 1
ATOM 7125 C CA . THR B 1 412 ? 32.45707 8.59518 136.04865 1.000 31.00859 412 THR A CA 1
ATOM 7126 C C . THR B 1 412 ? 33.06612 9.67890 135.16435 1.000 35.35480 412 THR A C 1
ATOM 7127 O O . THR B 1 412 ? 32.83113 10.87697 135.37698 1.000 33.04077 412 THR A O 1
ATOM 7131 N N . ALA B 1 413 ? 33.79015 9.25558 134.11850 1.000 34.27469 413 ALA A N 1
ATOM 7132 C CA . ALA B 1 413 ? 34.37620 10.16827 133.14225 1.000 32.49552 413 ALA A CA 1
ATOM 7133 C C . ALA B 1 413 ? 33.30824 11.03509 132.47495 1.000 36.18168 413 ALA A C 1
ATOM 7134 O O . ALA B 1 413 ? 33.49326 12.24903 132.31058 1.000 35.85715 413 ALA A O 1
ATOM 7136 N N . ILE B 1 414 ? 32.18725 10.42398 132.07309 1.000 35.49352 414 ILE A N 1
ATOM 7137 C CA . ILE B 1 414 ? 31.10628 11.18381 131.46582 1.000 34.14008 414 ILE A CA 1
ATOM 7138 C C . ILE B 1 414 ? 30.58226 12.21611 132.44748 1.000 30.48862 414 ILE A C 1
ATOM 7139 O O . ILE B 1 414 ? 30.50828 13.40802 132.12812 1.000 20.32725 414 ILE A O 1
ATOM 7144 N N . GLN B 1 415 ? 30.32120 11.79549 133.69560 1.000 25.67438 415 GLN A N 1
ATOM 7145 C CA . GLN B 1 415 ? 29.73518 12.72280 134.66730 1.000 31.05574 415 GLN A CA 1
ATOM 7146 C C . GLN B 1 415 ? 30.68118 13.82591 135.08300 1.000 41.19754 415 GLN A C 1
ATOM 7147 O O . GLN B 1 415 ? 30.21817 14.81310 135.68068 1.000 50.22159 415 GLN A O 1
ATOM 7153 N N . ALA B 1 416 ? 31.98518 13.65482 134.84510 1.000 36.97534 416 ALA A N 1
ATOM 7154 C CA . ALA B 1 416 ? 32.95019 14.72487 135.04181 1.000 37.89613 416 ALA A CA 1
ATOM 7155 C C . ALA B 1 416 ? 33.15525 15.54148 133.77957 1.000 36.72430 416 ALA A C 1
ATOM 7156 O O . ALA B 1 416 ? 33.98726 16.44247 133.77933 1.000 44.41568 416 ALA A O 1
ATOM 7158 N N . GLY B 1 417 ? 32.48228 15.19916 132.69065 1.000 35.01545 417 GLY A N 1
ATOM 7159 C CA . GLY B 1 417 ? 32.66934 15.92278 131.44944 1.000 39.38985 417 GLY A CA 1
ATOM 7160 C C . GLY B 1 417 ? 34.02436 15.76657 130.79254 1.000 38.53629 417 GLY A C 1
ATOM 7161 O O . GLY B 1 417 ? 34.39641 16.61031 129.97030 1.000 43.43915 417 GLY A O 1
ATOM 7162 N N . MET B 1 418 ? 34.74034 14.67064 131.07190 1.000 43.86706 418 MET A N 1
ATOM 7163 C CA . MET B 1 418 ? 36.08536 14.46446 130.53401 1.000 40.01732 418 MET A CA 1
ATOM 7164 C C . MET B 1 418 ? 36.06441 14.34800 129.01204 1.000 34.13953 418 MET A C 1
ATOM 7165 O O . MET B 1 418 ? 35.11143 13.84683 128.42416 1.000 31.54546 418 MET A O 1
ATOM 7170 N N . THR B 1 419 ? 37.08744 14.87879 128.36692 1.000 38.73523 419 THR A N 1
ATOM 7171 C CA . THR B 1 419 ? 37.20750 14.79735 126.91295 1.000 36.44715 419 THR A CA 1
ATOM 7172 C C . THR B 1 419 ? 38.00149 13.56123 126.56036 1.000 38.85682 419 THR A C 1
ATOM 7173 O O . THR B 1 419 ? 38.72146 13.01948 127.40155 1.000 43.76727 419 THR A O 1
ATOM 7177 N N . ILE B 1 420 ? 37.84754 13.08985 125.31249 1.000 26.80527 420 ILE A N 1
ATOM 7178 C CA . ILE B 1 420 ? 38.59953 11.89573 124.94288 1.000 24.03777 420 ILE A CA 1
ATOM 7179 C C . ILE B 1 420 ? 40.09153 12.13578 125.15387 1.000 26.02229 420 ILE A C 1
ATOM 7180 O O . ILE B 1 420 ? 40.81950 11.21489 125.53917 1.000 23.51597 420 ILE A O 1
ATOM 7185 N N . ASP B 1 421 ? 40.49655 13.38471 124.95750 1.000 32.50517 421 ASP A N 1
ATOM 7186 C CA . ASP B 1 421 ? 41.87255 13.80075 125.15343 1.000 35.30248 421 ASP A CA 1
ATOM 7187 C C . ASP B 1 421 ? 42.30349 13.54619 126.59452 1.000 32.88497 421 ASP A C 1
ATOM 7188 O O . ASP B 1 421 ? 43.40948 13.05824 126.82771 1.000 28.46451 421 ASP A O 1
ATOM 7193 N N . GLN B 1 422 ? 41.44946 13.86749 127.56839 1.000 26.27267 422 GLN A N 1
ATOM 7194 C CA . GLN B 1 422 ? 41.84641 13.62790 128.93248 1.000 33.42279 422 GLN A CA 1
ATOM 7195 C C . GLN B 1 422 ? 41.53137 12.19203 129.33190 1.000 34.49318 422 GLN A C 1
ATOM 7196 O O . GLN B 1 422 ? 42.33334 11.56523 130.03913 1.000 34.73148 422 GLN A O 1
ATOM 7202 N N . LEU B 1 423 ? 40.50039 11.58986 128.74605 1.000 37.20293 423 LEU A N 1
ATOM 7203 C CA . LEU B 1 423 ? 40.25236 10.18695 129.04046 1.000 32.26459 423 LEU A CA 1
ATOM 7204 C C . LEU B 1 423 ? 41.49836 9.34785 128.74277 1.000 35.31341 423 LEU A C 1
ATOM 7205 O O . LEU B 1 423 ? 41.87232 8.47708 129.53504 1.000 41.50160 423 LEU A O 1
ATOM 7210 N N . ALA B 1 424 ? 42.20940 9.67451 127.65969 1.000 30.49330 424 ALA A N 1
ATOM 7211 C CA . ALA B 1 424 ? 43.38141 8.91237 127.25997 1.000 31.48721 424 ALA A CA 1
ATOM 7212 C C . ALA B 1 424 ? 44.52337 8.93767 128.27400 1.000 29.93171 424 ALA A C 1
ATOM 7213 O O . ALA B 1 424 ? 45.38036 8.05664 128.20730 1.000 33.35725 424 ALA A O 1
ATOM 7215 N N . ASN B 1 425 ? 44.62135 9.93993 129.15270 1.000 37.67680 425 ASN A N 1
ATOM 7216 C CA . ASN B 1 425 ? 45.74132 10.02521 130.09972 1.000 34.14326 425 ASN A CA 1
ATOM 7217 C C . ASN B 1 425 ? 45.37926 9.57364 131.51284 1.000 40.09168 425 ASN A C 1
ATOM 7218 O O . ASN B 1 425 ? 46.16822 9.78091 132.45481 1.000 43.35317 425 ASN A O 1
ATOM 7223 N N . LEU B 1 426 ? 44.19924 8.99570 131.67897 1.000 39.63477 426 LEU A N 1
ATOM 7224 C CA . LEU B 1 426 ? 43.66719 8.74111 133.00103 1.000 35.98221 426 LEU A CA 1
ATOM 7225 C C . LEU B 1 426 ? 44.51015 7.67030 133.67039 1.000 25.98152 426 LEU A C 1
ATOM 7226 O O . LEU B 1 426 ? 44.79416 6.62312 133.06772 1.000 31.86907 426 LEU A O 1
ATOM 7231 N N . ASP B 1 427 ? 44.98611 7.95367 134.88032 1.000 28.48597 427 ASP A N 1
ATOM 7232 C CA . ASP B 1 427 ? 45.80607 6.97487 135.57865 1.000 27.45100 427 ASP A CA 1
ATOM 7233 C C . ASP B 1 427 ? 44.89103 5.91806 136.16793 1.000 32.74948 427 ASP A C 1
ATOM 7234 O O . ASP B 1 427 ? 44.13300 6.20435 137.10682 1.000 42.87880 427 ASP A O 1
ATOM 7239 N N . LEU B 1 428 ? 44.98904 4.68290 135.65531 1.000 32.62052 428 LEU A N 1
ATOM 7240 C CA . LEU B 1 428 ? 44.19800 3.58107 136.18462 1.000 22.95719 428 LEU A CA 1
ATOM 7241 C C . LEU B 1 428 ? 45.07596 2.60329 136.93395 1.000 30.42736 428 LEU A C 1
ATOM 7242 O O . LEU B 1 428 ? 46.30096 2.73029 136.99195 1.000 36.34873 428 LEU A O 1
ATOM 7247 N N . ALA B 1 429 ? 44.40793 1.62848 137.53622 1.000 38.31715 429 ALA A N 1
ATOM 7248 C CA . ALA B 1 429 ? 45.05089 0.57971 138.31456 1.000 32.59395 429 ALA A CA 1
ATOM 7249 C C . ALA B 1 429 ? 45.33391 -0.55759 137.34192 1.000 37.01629 429 ALA A C 1
ATOM 7250 O O . ALA B 1 429 ? 44.42691 -1.30070 136.95111 1.000 43.38894 429 ALA A O 1
ATOM 7252 N N . TYR B 1 430 ? 46.58092 -0.69373 136.93100 1.000 33.47016 430 TYR A N 1
ATOM 7253 C CA . TYR B 1 430 ? 46.95294 -1.71803 135.96633 1.000 32.87957 430 TYR A CA 1
ATOM 7254 C C . TYR B 1 430 ? 47.92891 -2.71186 136.57467 1.000 43.87562 430 TYR A C 1
ATOM 7255 O O . TYR B 1 430 ? 48.87789 -2.34166 137.27859 1.000 46.65482 430 TYR A O 1
ATOM 7264 N N . ALA B 1 431 ? 47.62690 -3.97792 136.36504 1.000 44.05583 431 ALA A N 1
ATOM 7265 C CA . ALA B 1 431 ? 48.51988 -5.08384 136.64941 1.000 42.55340 431 ALA A CA 1
ATOM 7266 C C . ALA B 1 431 ? 48.03689 -6.23710 135.79574 1.000 40.40171 431 ALA A C 1
ATOM 7267 O O . ALA B 1 431 ? 46.82690 -6.32417 135.51772 1.000 34.41266 431 ALA A O 1
ATOM 7269 N N . PRO B 1 432 ? 48.93490 -7.10425 135.32804 1.000 34.59941 432 PRO A N 1
ATOM 7270 C CA . PRO B 1 432 ? 48.56393 -8.06155 134.31731 1.000 37.17490 432 PRO A CA 1
ATOM 7271 C C . PRO B 1 432 ? 47.30190 -8.82142 134.69450 1.000 38.69173 432 PRO A C 1
ATOM 7272 O O . PRO B 1 432 ? 46.45993 -9.04368 133.81553 1.000 40.83737 432 PRO A O 1
ATOM 7276 N N . PRO B 1 433 ? 47.07385 -9.16903 135.97059 1.000 33.34929 433 PRO A N 1
ATOM 7277 C CA . PRO B 1 433 ? 45.85183 -9.91593 136.26777 1.000 28.30305 433 PRO A CA 1
ATOM 7278 C C . PRO B 1 433 ? 44.58984 -9.08092 136.24047 1.000 32.72935 433 PRO A C 1
ATOM 7279 O O . PRO B 1 433 ? 43.50583 -9.66591 136.21961 1.000 27.69746 433 PRO A O 1
ATOM 7283 N N . TYR B 1 434 ? 44.67586 -7.75497 136.08807 1.000 32.87846 434 TYR A N 1
ATOM 7284 C CA . TYR B 1 434 ? 43.49687 -6.88994 136.13577 1.000 29.97112 434 TYR A CA 1
ATOM 7285 C C . TYR B 1 434 ? 43.22793 -6.11832 134.86052 1.000 30.17105 434 TYR A C 1
ATOM 7286 O O . TYR B 1 434 ? 42.05694 -5.84239 134.58140 1.000 32.96662 434 TYR A O 1
ATOM 7295 N N . SER B 1 435 ? 44.25496 -5.78857 134.07246 1.000 47.92284 435 SER A N 1
ATOM 7296 C CA . SER B 1 435 ? 44.03602 -5.07695 132.81824 1.000 39.51340 435 SER A CA 1
ATOM 7297 C C . SER B 1 435 ? 45.27605 -5.23222 131.96233 1.000 43.56909 435 SER A C 1
ATOM 7298 O O . SER B 1 435 ? 46.31703 -5.71309 132.44152 1.000 30.65845 435 SER A O 1
ATOM 7301 N N . PRO B 1 436 ? 45.20510 -4.79460 130.73620 1.000 51.47281 436 PRO A N 1
ATOM 7302 C CA . PRO B 1 436 ? 46.37914 -4.75587 129.88123 1.000 39.30325 436 PRO A CA 1
ATOM 7303 C C . PRO B 1 436 ? 47.14314 -3.48575 130.29687 1.000 36.31868 436 PRO A C 1
ATOM 7304 O O . PRO B 1 436 ? 46.72111 -2.83347 131.22766 1.000 64.45809 436 PRO A O 1
ATOM 7308 N N . ALA B 1 437 ? 48.24916 -3.12596 129.67380 1.000 32.77013 437 ALA A N 1
ATOM 7309 C CA . ALA B 1 437 ? 48.94716 -1.91384 130.09246 1.000 38.14769 437 ALA A CA 1
ATOM 7310 C C . ALA B 1 437 ? 48.05519 -0.71388 129.91007 1.000 34.93619 437 ALA A C 1
ATOM 7311 O O . ALA B 1 437 ? 47.98017 0.13837 130.75180 1.000 29.23502 437 ALA A O 1
ATOM 7313 N N . LEU B 1 438 ? 47.35923 -0.66121 128.79502 1.000 32.70336 438 LEU A N 1
ATOM 7314 C CA . LEU B 1 438 ? 46.46825 0.42872 128.53066 1.000 35.05068 438 LEU A CA 1
ATOM 7315 C C . LEU B 1 438 ? 45.11124 -0.16023 128.64279 1.000 36.24923 438 LEU A C 1
ATOM 7316 O O . LEU B 1 438 ? 44.78726 -1.01645 127.89103 1.000 51.60731 438 LEU A O 1
ATOM 7321 N N . ASP B 1 439 ? 44.30521 0.31006 129.57261 1.000 32.20552 439 ASP A N 1
ATOM 7322 C CA . ASP B 1 439 ? 42.99320 -0.24185 129.78673 1.000 43.68182 439 ASP A CA 1
ATOM 7323 C C . ASP B 1 439 ? 42.10724 -0.04620 128.60864 1.000 44.41726 439 ASP A C 1
ATOM 7324 O O . ASP B 1 439 ? 42.07328 0.98462 128.01932 1.000 49.75567 439 ASP A O 1
ATOM 7329 N N . PRO B 1 440 ? 41.34524 -1.04529 128.26591 1.000 34.55275 440 PRO A N 1
ATOM 7330 C CA . PRO B 1 440 ? 40.44229 -0.88563 127.11783 1.000 21.23986 440 PRO A CA 1
ATOM 7331 C C . PRO B 1 440 ? 39.80631 0.50835 127.02438 1.000 40.03649 440 PRO A C 1
ATOM 7332 O O . PRO B 1 440 ? 39.50236 0.97902 125.92023 1.000 36.28813 440 PRO A O 1
ATOM 7336 N N . VAL B 1 441 ? 39.58527 1.15170 128.18618 1.000 21.73478 441 VAL A N 1
ATOM 7337 C CA . VAL B 1 441 ? 39.05429 2.51173 128.26075 1.000 22.45362 441 VAL A CA 1
ATOM 7338 C C . VAL B 1 441 ? 40.02833 3.49353 127.62749 1.000 22.84467 441 VAL A C 1
ATOM 7339 O O . VAL B 1 441 ? 39.64337 4.40731 126.87719 1.000 24.52461 441 VAL A O 1
ATOM 7343 N N . ILE B 1 442 ? 41.30431 3.34461 127.95258 1.000 34.27579 442 ILE A N 1
ATOM 7344 C CA . ILE B 1 442 ? 42.33234 4.18742 127.36436 1.000 23.97414 442 ILE A CA 1
ATOM 7345 C C . ILE B 1 442 ? 42.43040 3.92596 125.86045 1.000 27.50935 442 ILE A C 1
ATOM 7346 O O . ILE B 1 442 ? 42.54944 4.85972 125.05417 1.000 30.10798 442 ILE A O 1
ATOM 7351 N N . THR B 1 443 ? 42.38340 2.65684 125.45283 1.000 23.92616 443 THR A N 1
ATOM 7352 C CA . THR B 1 443 ? 42.62845 2.37241 124.04692 1.000 34.98305 443 THR A CA 1
ATOM 7353 C C . THR B 1 443 ? 41.48749 2.91517 123.20072 1.000 32.68451 443 THR A C 1
ATOM 7354 O O . THR B 1 443 ? 41.73053 3.55785 122.17053 1.000 33.42736 443 THR A O 1
ATOM 7358 N N . ILE B 1 444 ? 40.23847 2.72732 123.64573 1.000 26.60146 444 ILE A N 1
ATOM 7359 C CA . ILE B 1 444 ? 39.11650 3.30710 122.89451 1.000 33.79144 444 ILE A CA 1
ATOM 7360 C C . ILE B 1 444 ? 39.23652 4.83910 122.87205 1.000 31.35639 444 ILE A C 1
ATOM 7361 O O . ILE B 1 444 ? 38.94357 5.47179 121.84185 1.000 38.82515 444 ILE A O 1
ATOM 7366 N N . ALA B 1 445 ? 39.72849 5.45442 123.96788 1.000 37.30501 445 ALA A N 1
ATOM 7367 C CA . ALA B 1 445 ? 39.98551 6.89541 123.94245 1.000 41.93214 445 ALA A CA 1
ATOM 7368 C C . ALA B 1 445 ? 40.93556 7.25105 122.79838 1.000 43.57692 445 ALA A C 1
ATOM 7369 O O . ALA B 1 445 ? 40.71560 8.23183 122.05507 1.000 39.28044 445 ALA A O 1
ATOM 7371 N N . ASN B 1 446 ? 42.00355 6.44999 122.64166 1.000 43.72365 446 ASN A N 1
ATOM 7372 C CA . ASN B 1 446 ? 43.01259 6.73167 121.63362 1.000 43.56613 446 ASN A CA 1
ATOM 7373 C C . ASN B 1 446 ? 42.45464 6.54225 120.23165 1.000 32.98200 446 ASN A C 1
ATOM 7374 O O . ASN B 1 446 ? 42.72869 7.34798 119.33742 1.000 34.71349 446 ASN A O 1
ATOM 7379 N N . VAL B 1 447 ? 41.64364 5.49521 120.03594 1.000 32.40593 447 VAL A N 1
ATOM 7380 C CA . VAL B 1 447 ? 41.03868 5.22582 118.72700 1.000 40.52000 447 VAL A CA 1
ATOM 7381 C C . VAL B 1 447 ? 40.06171 6.34071 118.35062 1.000 35.74828 447 VAL A C 1
ATOM 7382 O O . VAL B 1 447 ? 39.98076 6.76636 117.18449 1.000 36.87425 447 VAL A O 1
ATOM 7386 N N . ALA B 1 448 ? 39.29968 6.82802 119.33445 1.000 35.36934 448 ALA A N 1
ATOM 7387 C CA . ALA B 1 448 ? 38.46270 7.99196 119.09706 1.000 40.95951 448 ALA A CA 1
ATOM 7388 C C . ALA B 1 448 ? 39.31374 9.19382 118.67473 1.000 50.50232 448 ALA A C 1
ATOM 7389 O O . ALA B 1 448 ? 38.95078 9.91954 117.72450 1.000 44.50323 448 ALA A O 1
ATOM 7391 N N . MET B 1 449 ? 40.44471 9.44202 119.37270 1.000 36.86724 449 MET A N 1
ATOM 7392 C CA . MET B 1 449 ? 41.29274 10.54287 118.91540 1.000 44.55363 449 MET A CA 1
ATOM 7393 C C . MET B 1 449 ? 41.85679 10.28344 117.52150 1.000 40.45619 449 MET A C 1
ATOM 7394 O O . MET B 1 449 ? 42.20083 11.23922 116.81622 1.000 41.43957 449 MET A O 1
ATOM 7399 N N . ASN B 1 450 ? 41.92079 9.02331 117.08388 1.000 40.46035 450 ASN A N 1
ATOM 7400 C CA . ASN B 1 450 ? 42.38984 8.77189 115.72497 1.000 40.14210 450 ASN A CA 1
ATOM 7401 C C . ASN B 1 450 ? 41.31089 9.08859 114.68584 1.000 53.05993 450 ASN A C 1
ATOM 7402 O O . ASN B 1 450 ? 41.58793 9.75928 113.68364 1.000 50.61981 450 ASN A O 1
ATOM 7407 N N . LYS B 1 451 ? 40.04687 8.74368 114.95389 1.000 61.84612 451 LYS A N 1
ATOM 7408 C CA . LYS B 1 451 ? 39.00391 9.18242 114.02972 1.000 42.54710 451 LYS A CA 1
ATOM 7409 C C . LYS B 1 451 ? 38.93893 10.69940 113.98626 1.000 47.96848 451 LYS A C 1
ATOM 7410 O O . LYS B 1 451 ? 38.97698 11.29608 112.90808 1.000 49.55007 451 LYS A O 1
ATOM 7416 N N . ARG B 1 452 ? 38.88390 11.33276 115.15306 1.000 43.47913 452 ARG A N 1
ATOM 7417 C CA . ARG B 1 452 ? 38.85491 12.78878 115.21462 1.000 45.04624 452 ARG A CA 1
ATOM 7418 C C . ARG B 1 452 ? 40.03695 13.37153 114.43649 1.000 48.38085 452 ARG A C 1
ATOM 7419 O O . ARG B 1 452 ? 39.86399 14.24227 113.58522 1.000 48.32844 452 ARG A O 1
ATOM 7427 N N . ASP B 1 453 ? 41.23693 12.87860 114.73668 1.000 45.49563 453 ASP A N 1
ATOM 7428 C CA . ASP B 1 453 ? 42.46496 13.33138 114.06759 1.000 46.86709 453 ASP A CA 1
ATOM 7429 C C . ASP B 1 453 ? 42.53401 12.91993 112.57872 1.000 59.28196 453 ASP A C 1
ATOM 7430 O O . ASP B 1 453 ? 43.54604 13.18572 111.90968 1.000 62.44097 453 ASP A O 1
ATOM 7435 N N . GLY B 1 454 ? 41.49502 12.25479 112.06588 1.000 51.05223 454 GLY A N 1
ATOM 7436 C CA . GLY B 1 454 ? 41.34507 11.86037 110.67500 1.000 48.77983 454 GLY A CA 1
ATOM 7437 C C . GLY B 1 454 ? 42.16207 10.66622 110.21239 1.000 48.26331 454 GLY A C 1
ATOM 7438 O O . GLY B 1 454 ? 42.09011 10.31786 109.03149 1.000 49.32099 454 GLY A O 1
ATOM 7439 N N . LEU B 1 455 ? 42.85403 9.96248 111.11363 1.000 66.62273 455 LEU A N 1
ATOM 7440 C CA . LEU B 1 455 ? 43.81603 8.93535 110.69998 1.000 46.53627 455 LEU A CA 1
ATOM 7441 C C . LEU B 1 455 ? 43.16204 7.67519 110.16634 1.000 53.68217 455 LEU A C 1
ATOM 7442 O O . LEU B 1 455 ? 43.85805 6.83601 109.57962 1.000 46.37657 455 LEU A O 1
ATOM 7447 N N . PHE B 1 456 ? 41.87103 7.48028 110.40135 1.000 45.35130 456 PHE A N 1
ATOM 7448 C CA . PHE B 1 456 ? 41.18804 6.38408 109.72965 1.000 47.92447 456 PHE A CA 1
ATOM 7449 C C . PHE B 1 456 ? 39.70405 6.70306 109.58250 1.000 48.16647 456 PHE A C 1
ATOM 7450 O O . PHE B 1 456 ? 39.15703 7.56928 110.27322 1.000 47.42616 456 PHE A O 1
ATOM 7458 N N . GLU B 1 457 ? 39.08407 6.01078 108.62069 1.000 59.76868 457 GLU A N 1
ATOM 7459 C CA . GLU B 1 457 ? 37.65409 6.03670 108.31362 1.000 56.07082 457 GLU A CA 1
ATOM 7460 C C . GLU B 1 457 ? 37.04006 4.65779 108.56702 1.000 47.25868 457 GLU A C 1
ATOM 7461 O O . GLU B 1 457 ? 37.54807 3.65662 108.05434 1.000 46.31604 457 GLU A O 1
ATOM 7467 N N . GLY B 1 458 ? 35.97603 4.58604 109.37100 1.000 45.50636 458 GLY A N 1
ATOM 7468 C CA . GLY B 1 458 ? 35.39700 3.30917 109.77737 1.000 45.33076 458 GLY A CA 1
ATOM 7469 C C . GLY B 1 458 ? 34.02801 2.98901 109.18341 1.000 53.39692 458 GLY A C 1
ATOM 7470 O O . GLY B 1 458 ? 33.28504 3.88490 108.78711 1.000 47.08220 458 GLY A O 1
ATOM 7471 N N . ILE B 1 459 ? 33.71400 1.70503 109.21879 1.000 54.77618 459 ILE A N 1
ATOM 7472 C CA . ILE B 1 459 ? 32.47301 1.15289 108.73491 1.000 56.68327 459 ILE A CA 1
ATOM 7473 C C . ILE B 1 459 ? 31.74896 0.29822 109.77714 1.000 62.06615 459 ILE A C 1
ATOM 7474 O O . ILE B 1 459 ? 32.32992 -0.38354 110.58137 1.000 60.45097 459 ILE A O 1
ATOM 7479 N N . ASN B 1 460 ? 30.44296 0.38422 109.72007 1.000 64.99474 460 ASN A N 1
ATOM 7480 C CA . ASN B 1 460 ? 29.51192 -0.31151 110.58324 1.000 62.43831 460 ASN A CA 1
ATOM 7481 C C . ASN B 1 460 ? 29.51092 -1.69967 110.03766 1.000 55.61252 460 ASN A C 1
ATOM 7482 O O . ASN B 1 460 ? 29.88096 -1.89702 108.90374 1.000 64.58552 460 ASN A O 1
ATOM 7487 N N . VAL B 1 461 ? 29.10188 -2.67043 110.81994 1.000 58.89649 461 VAL A N 1
ATOM 7488 C CA . VAL B 1 461 ? 29.13588 -4.03757 110.35236 1.000 62.54284 461 VAL A CA 1
ATOM 7489 C C . VAL B 1 461 ? 28.14092 -4.35589 109.27042 1.000 63.11815 461 VAL A C 1
ATOM 7490 O O . VAL B 1 461 ? 28.21693 -5.41407 108.67574 1.000 70.89698 461 VAL A O 1
ATOM 7494 N N . PHE B 1 462 ? 27.19394 -3.47095 109.02511 1.000 65.64619 462 PHE A N 1
ATOM 7495 C CA . PHE B 1 462 ? 26.21597 -3.74825 107.99916 1.000 71.29382 462 PHE A CA 1
ATOM 7496 C C . PHE B 1 462 ? 26.79103 -3.37667 106.63307 1.000 89.07431 462 PHE A C 1
ATOM 7497 O O . PHE B 1 462 ? 27.15505 -2.22475 106.37874 1.000 76.67779 462 PHE A O 1
ATOM 7505 N N . GLU B 1 463 ? 26.94205 -4.39893 105.78639 1.000 97.10267 463 GLU A N 1
ATOM 7506 C CA . GLU B 1 463 ? 27.55210 -4.26434 104.46337 1.000 83.67484 463 GLU A CA 1
ATOM 7507 C C . GLU B 1 463 ? 26.83214 -4.89169 103.27353 1.000 74.90067 463 GLU A C 1
ATOM 7508 O O . GLU B 1 463 ? 26.20012 -5.93066 103.35382 1.000 79.18393 463 GLU A O 1
ATOM 7514 N N . LEU B 1 464 ? 26.99719 -4.18903 102.16532 1.000 78.56842 464 LEU A N 1
ATOM 7515 C CA . LEU B 1 464 ? 26.45623 -4.47942 100.85939 1.000 84.75208 464 LEU A CA 1
ATOM 7516 C C . LEU B 1 464 ? 26.94824 -5.76163 100.17480 1.000 95.55722 464 LEU A C 1
ATOM 7517 O O . LEU B 1 464 ? 28.15524 -6.02466 100.13093 1.000 81.92926 464 LEU A O 1
ATOM 7522 N N . LYS B 1 465 ? 26.01425 -6.54578 99.64700 1.000 93.64875 465 LYS A N 1
ATOM 7523 C CA . LYS B 1 465 ? 26.35226 -7.79199 98.96939 1.000 82.73772 465 LYS A CA 1
ATOM 7524 C C . LYS B 1 465 ? 27.67123 -8.35885 99.48461 1.000 80.61271 465 LYS A C 1
ATOM 7525 O O . LYS B 1 465 ? 28.71026 -8.22706 98.83861 1.000 83.27152 465 LYS A O 1
ATOM 7531 N N . ASP B 1 472 ? 31.56651 -2.10651 94.18986 1.000 76.91989 472 ASP A N 1
ATOM 7532 C CA . ASP B 1 472 ? 32.67752 -2.92666 93.74516 1.000 79.48849 472 ASP A CA 1
ATOM 7533 C C . ASP B 1 472 ? 33.82949 -2.65640 94.64512 1.000 80.84071 472 ASP A C 1
ATOM 7534 O O . ASP B 1 472 ? 34.70051 -1.86850 94.34991 1.000 72.00343 472 ASP A O 1
ATOM 7539 N N . ILE B 1 473 ? 33.82144 -3.32706 95.77232 1.000 72.45183 473 ILE A N 1
ATOM 7540 C CA . ILE B 1 473 ? 34.81640 -3.08677 96.75828 1.000 68.06491 473 ILE A CA 1
ATOM 7541 C C . ILE B 1 473 ? 35.52037 -4.32566 97.14569 1.000 67.31904 473 ILE A C 1
ATOM 7542 O O . ILE B 1 473 ? 35.00637 -5.40769 97.01400 1.000 61.37431 473 ILE A O 1
ATOM 7547 N N . VAL B 1 474 ? 36.72936 -4.14753 97.62168 1.000 72.64623 474 VAL A N 1
ATOM 7548 C CA . VAL B 1 474 ? 37.51533 -5.25942 98.03105 1.000 67.20692 474 VAL A CA 1
ATOM 7549 C C . VAL B 1 474 ? 37.61627 -5.25497 99.51305 1.000 67.68304 474 VAL A C 1
ATOM 7550 O O . VAL B 1 474 ? 37.94926 -4.25379 100.10276 1.000 65.50819 474 VAL A O 1
ATOM 7554 N N . ILE B 1 475 ? 37.33324 -6.39879 100.09738 1.000 61.25035 475 ILE A N 1
ATOM 7555 C CA . ILE B 1 475 ? 37.48818 -6.60336 101.52945 1.000 59.98046 475 ILE A CA 1
ATOM 7556 C C . ILE B 1 475 ? 38.84516 -7.23830 101.78470 1.000 59.88080 475 ILE A C 1
ATOM 7557 O O . ILE B 1 475 ? 39.09816 -8.37343 101.36505 1.000 57.21034 475 ILE A O 1
ATOM 7562 N N . LEU B 1 476 ? 39.74215 -6.46512 102.38650 1.000 55.94532 476 LEU A N 1
ATOM 7563 C CA . LEU B 1 476 ? 41.06713 -6.96603 102.74770 1.000 51.32266 476 LEU A CA 1
ATOM 7564 C C . LEU B 1 476 ? 41.05707 -7.50660 104.18586 1.000 54.28570 476 LEU A C 1
ATOM 7565 O O . LEU B 1 476 ? 40.82204 -6.76230 105.14763 1.000 47.79310 476 LEU A O 1
ATOM 7570 N N . ASP B 1 477 ? 41.33705 -8.78656 104.31926 1.000 61.21022 477 ASP A N 1
ATOM 7571 C CA . ASP B 1 477 ? 41.41499 -9.45417 105.60747 1.000 57.93315 477 ASP A CA 1
ATOM 7572 C C . ASP B 1 477 ? 42.88998 -9.66810 105.89359 1.000 53.64576 477 ASP A C 1
ATOM 7573 O O . ASP B 1 477 ? 43.52999 -10.53329 105.28887 1.000 50.18729 477 ASP A O 1
ATOM 7578 N N . VAL B 1 478 ? 43.39795 -8.94681 106.88339 1.000 56.93606 478 VAL A N 1
ATOM 7579 C CA . VAL B 1 478 ? 44.81194 -9.03773 107.19647 1.000 53.35671 478 VAL A CA 1
ATOM 7580 C C . VAL B 1 478 ? 45.08488 -9.98238 108.35476 1.000 55.64427 478 VAL A C 1
ATOM 7581 O O . VAL B 1 478 ? 46.12086 -9.87520 109.01377 1.000 58.51287 478 VAL A O 1
ATOM 7585 N N . ARG B 1 479 ? 44.25786 -10.98932 108.54004 1.000 65.66480 479 ARG A N 1
ATOM 7586 C CA . ARG B 1 479 ? 44.41681 -11.95099 109.62734 1.000 64.12049 479 ARG A CA 1
ATOM 7587 C C . ARG B 1 479 ? 44.93880 -13.36809 109.31679 1.000 64.91809 479 ARG A C 1
ATOM 7588 O O . ARG B 1 479 ? 44.69383 -13.88840 108.26893 1.000 85.87220 479 ARG A O 1
ATOM 7596 N N . SER B 1 480 ? 45.76676 -13.87082 110.23097 1.000 53.87917 480 SER A N 1
ATOM 7597 C CA . SER B 1 480 ? 46.44175 -15.16587 110.12039 1.000 57.00505 480 SER A CA 1
ATOM 7598 C C . SER B 1 480 ? 45.59273 -16.43185 110.13174 1.000 66.72691 480 SER A C 1
ATOM 7599 O O . SER B 1 480 ? 45.86075 -17.36708 109.37803 1.000 54.97572 480 SER A O 1
ATOM 7602 N N . GLU B 1 481 ? 44.58170 -16.46858 110.98871 1.000 93.91503 481 GLU A N 1
ATOM 7603 C CA . GLU B 1 481 ? 43.74968 -17.65754 111.09004 1.000 88.51532 481 GLU A CA 1
ATOM 7604 C C . GLU B 1 481 ? 42.37570 -17.47871 110.47094 1.000 84.36087 481 GLU A C 1
ATOM 7605 O O . GLU B 1 481 ? 41.64670 -16.54060 110.79262 1.000 76.22591 481 GLU A O 1
ATOM 7611 N N . GLU B 1 482 ? 42.03173 -18.39697 109.57520 1.000 81.30473 482 GLU A N 1
ATOM 7612 C CA . GLU B 1 482 ? 40.76275 -18.36416 108.92414 1.000 71.39806 482 GLU A CA 1
ATOM 7613 C C . GLU B 1 482 ? 39.86272 -19.48001 109.37345 1.000 83.46267 482 GLU A C 1
ATOM 7614 O O . GLU B 1 482 ? 40.19771 -20.66203 109.30382 1.000 71.55807 482 GLU A O 1
ATOM 7620 N N . GLU B 1 483 ? 38.70171 -19.02885 109.83827 1.000 99.72824 483 GLU A N 1
ATOM 7621 C CA . GLU B 1 483 ? 37.59668 -19.81669 110.32646 1.000 85.11593 483 GLU A CA 1
ATOM 7622 C C . GLU B 1 483 ? 36.48869 -18.78964 110.43811 1.000 72.66507 483 GLU A C 1
ATOM 7623 O O . GLU B 1 483 ? 36.53873 -17.75784 109.77480 1.000 62.31291 483 GLU A O 1
ATOM 7629 N N . ARG B 1 488 ? 35.40778 -16.77014 108.75646 1.000 68.78904 488 ARG A N 1
ATOM 7630 C CA . ARG B 1 488 ? 35.80483 -15.89047 107.66121 1.000 69.73207 488 ARG A CA 1
ATOM 7631 C C . ARG B 1 488 ? 34.57186 -15.32267 106.95499 1.000 75.12637 488 ARG A C 1
ATOM 7632 O O . ARG B 1 488 ? 33.57786 -16.03471 106.78217 1.000 66.54295 488 ARG A O 1
ATOM 7634 N N . ILE B 1 489 ? 34.63289 -14.04179 106.57160 1.000 84.09879 489 ILE A N 1
ATOM 7635 C CA . ILE B 1 489 ? 33.65294 -13.44005 105.65938 1.000 75.91840 489 ILE A CA 1
ATOM 7636 C C . ILE B 1 489 ? 33.67598 -14.23845 104.36262 1.000 71.52637 489 ILE A C 1
ATOM 7637 O O . ILE B 1 489 ? 34.59601 -14.08571 103.54861 1.000 63.05057 489 ILE A O 1
ATOM 7642 N N . GLU B 1 490 ? 32.68197 -15.10750 104.15785 1.000 74.86983 490 GLU A N 1
ATOM 7643 C CA . GLU B 1 490 ? 32.68101 -15.98685 102.98812 1.000 71.37342 490 GLU A CA 1
ATOM 7644 C C . GLU B 1 490 ? 32.04906 -15.23820 101.81787 1.000 78.35490 490 GLU A C 1
ATOM 7645 O O . GLU B 1 490 ? 30.83006 -15.02419 101.78176 1.000 81.16328 490 GLU A O 1
ATOM 7651 N N . SER B 1 491 ? 32.89210 -14.84350 100.86678 1.000 85.01679 491 SER A N 1
ATOM 7652 C CA . SER B 1 491 ? 32.53115 -14.07785 99.68453 1.000 83.32537 491 SER A CA 1
ATOM 7653 C C . SER B 1 491 ? 33.71019 -14.18816 98.72861 1.000 83.37098 491 SER A C 1
ATOM 7654 O O . SER B 1 491 ? 34.81917 -14.54905 99.13176 1.000 90.42179 491 SER A O 1
ATOM 7657 N N . GLU B 1 492 ? 33.46724 -13.88954 97.46051 1.000 81.38319 492 GLU A N 1
ATOM 7658 C CA . GLU B 1 492 ? 34.53428 -13.88085 96.46955 1.000 71.79171 492 GLU A CA 1
ATOM 7659 C C . GLU B 1 492 ? 35.16130 -12.49791 96.31215 1.000 72.26358 492 GLU A C 1
ATOM 7660 O O . GLU B 1 492 ? 35.98634 -12.29319 95.40912 1.000 71.50154 492 GLU A O 1
ATOM 7662 N N . LYS B 1 493 ? 34.78028 -11.53665 97.16185 1.000 75.04477 493 LYS A N 1
ATOM 7663 C CA . LYS B 1 493 ? 35.38530 -10.21066 97.14647 1.000 64.36699 493 LYS A CA 1
ATOM 7664 C C . LYS B 1 493 ? 36.37626 -10.01532 98.29445 1.000 61.39801 493 LYS A C 1
ATOM 7665 O O . LYS B 1 493 ? 36.73826 -8.87323 98.60011 1.000 61.92186 493 LYS A O 1
ATOM 7667 N N . VAL B 1 494 ? 36.83222 -11.11214 98.91180 1.000 58.46164 494 VAL A N 1
ATOM 7668 C CA . VAL B 1 494 ? 37.69618 -11.09079 100.09582 1.000 61.50470 494 VAL A CA 1
ATOM 7669 C C . VAL B 1 494 ? 39.11819 -11.50192 99.72900 1.000 62.02874 494 VAL A C 1
ATOM 7670 O O . VAL B 1 494 ? 39.34319 -12.58809 99.18534 1.000 60.03800 494 VAL A O 1
ATOM 7674 N N . ILE B 1 495 ? 40.07518 -10.65183 100.08378 1.000 74.52883 495 ILE A N 1
ATOM 7675 C CA . ILE B 1 495 ? 41.49619 -10.87192 99.83290 1.000 71.02069 495 ILE A CA 1
ATOM 7676 C C . ILE B 1 495 ? 42.12813 -11.22853 101.16703 1.000 55.71121 495 ILE A C 1
ATOM 7677 O O . ILE B 1 495 ? 41.99111 -10.48723 102.14580 1.000 58.22899 495 ILE A O 1
ATOM 7682 N N . HIS B 1 496 ? 42.84512 -12.34353 101.19440 1.000 59.50755 496 HIS A N 1
ATOM 7683 C CA . HIS B 1 496 ? 43.50307 -12.73616 102.41954 1.000 65.11730 496 HIS A CA 1
ATOM 7684 C C . HIS B 1 496 ? 45.01607 -12.59121 102.32355 1.000 64.60803 496 HIS A C 1
ATOM 7685 O O . HIS B 1 496 ? 45.68109 -13.27846 101.54879 1.000 66.57581 496 HIS A O 1
ATOM 7692 N N . ILE B 1 497 ? 45.54105 -11.69397 103.14730 1.000 67.72023 497 ILE A N 1
ATOM 7693 C CA . ILE B 1 497 ? 46.98605 -11.45095 103.28028 1.000 59.31339 497 ILE A CA 1
ATOM 7694 C C . ILE B 1 497 ? 47.33100 -11.12451 104.73619 1.000 65.80479 497 ILE A C 1
ATOM 7695 O O . ILE B 1 497 ? 46.94500 -10.05535 105.23586 1.000 65.14874 497 ILE A O 1
ATOM 7700 N N . PRO B 1 498 ? 48.06796 -11.98230 105.44348 1.000 67.67031 498 PRO A N 1
ATOM 7701 C CA . PRO B 1 498 ? 48.39491 -11.69688 106.84641 1.000 61.78864 498 PRO A CA 1
ATOM 7702 C C . PRO B 1 498 ? 49.15593 -10.38785 106.99904 1.000 60.33124 498 PRO A C 1
ATOM 7703 O O . PRO B 1 498 ? 49.84297 -9.93313 106.07993 1.000 69.92077 498 PRO A O 1
ATOM 7707 N N . ILE B 1 499 ? 49.00789 -9.76249 108.16784 1.000 59.27721 499 ILE A N 1
ATOM 7708 C CA . ILE B 1 499 ? 49.48490 -8.39346 108.28145 1.000 66.48576 499 ILE A CA 1
ATOM 7709 C C . ILE B 1 499 ? 51.00491 -8.34553 108.10949 1.000 68.28906 499 ILE A C 1
ATOM 7710 O O . ILE B 1 499 ? 51.53395 -7.44874 107.44124 1.000 79.43189 499 ILE A O 1
ATOM 7715 N N . LEU B 1 500 ? 51.70388 -9.31637 108.68681 1.000 64.48873 500 LEU A N 1
ATOM 7716 C CA . LEU B 1 500 ? 53.16388 -9.37541 108.59788 1.000 60.77770 500 LEU A CA 1
ATOM 7717 C C . LEU B 1 500 ? 53.71593 -9.55185 107.17696 1.000 59.15205 500 LEU A C 1
ATOM 7718 O O . LEU B 1 500 ? 54.89894 -9.31094 106.93693 1.000 70.72866 500 LEU A O 1
ATOM 7723 N N . GLU B 1 501 ? 52.86896 -9.97412 106.24205 1.000 60.54597 501 GLU A N 1
ATOM 7724 C CA . GLU B 1 501 ? 53.28901 -10.18154 104.88513 1.000 54.49123 501 GLU A CA 1
ATOM 7725 C C . GLU B 1 501 ? 52.82106 -9.08181 103.97678 1.000 45.96117 501 GLU A C 1
ATOM 7726 O O . GLU B 1 501 ? 53.20410 -9.02416 102.84678 1.000 57.40112 501 GLU A O 1
ATOM 7732 N N . LEU B 1 502 ? 51.98505 -8.20265 104.47048 1.000 47.44208 502 LEU A N 1
ATOM 7733 C CA . LEU B 1 502 ? 51.40109 -7.17389 103.64115 1.000 47.17453 502 LEU A CA 1
ATOM 7734 C C . LEU B 1 502 ? 52.31913 -6.17210 102.98888 1.000 46.38570 502 LEU A C 1
ATOM 7735 O O . LEU B 1 502 ? 52.10918 -5.83545 101.84577 1.000 49.73224 502 LEU A O 1
ATOM 7740 N N . ARG B 1 503 ? 53.33111 -5.69590 103.68677 1.000 48.34843 503 ARG A N 1
ATOM 7741 C CA . ARG B 1 503 ? 54.21915 -4.72210 103.09251 1.000 53.80711 503 ARG A CA 1
ATOM 7742 C C . ARG B 1 503 ? 54.90118 -5.33447 101.89572 1.000 62.23148 503 ARG A C 1
ATOM 7743 O O . ARG B 1 503 ? 55.06223 -4.70878 100.87354 1.000 64.58162 503 ARG A O 1
ATOM 7751 N N . GLU B 1 504 ? 55.30716 -6.57944 102.01712 1.000 67.32758 504 GLU A N 1
ATOM 7752 C CA . GLU B 1 504 ? 55.98720 -7.23378 100.91034 1.000 63.11277 504 GLU A CA 1
ATOM 7753 C C . GLU B 1 504 ? 55.11924 -7.41014 99.67536 1.000 73.12551 504 GLU A C 1
ATOM 7754 O O . GLU B 1 504 ? 55.56129 -7.13649 98.55929 1.000 83.12085 504 GLU A O 1
ATOM 7760 N N . ARG B 1 505 ? 53.88023 -7.84207 99.85445 1.000 63.38658 505 ARG A N 1
ATOM 7761 C CA . ARG B 1 505 ? 53.03627 -8.07741 98.70049 1.000 65.32701 505 ARG A CA 1
ATOM 7762 C C . ARG B 1 505 ? 51.73928 -7.31244 98.56720 1.000 57.14914 505 ARG A C 1
ATOM 7763 O O . ARG B 1 505 ? 50.72226 -7.76829 98.99430 1.000 69.35842 505 ARG A O 1
ATOM 7771 N N . LEU B 1 506 ? 51.77332 -6.17764 97.90986 1.000 53.89992 506 LEU A N 1
ATOM 7772 C CA . LEU B 1 506 ? 50.60134 -5.34667 97.75757 1.000 52.79480 506 LEU A CA 1
ATOM 7773 C C . LEU B 1 506 ? 50.12639 -5.31509 96.33154 1.000 66.83245 506 LEU A C 1
ATOM 7774 O O . LEU B 1 506 ? 49.65942 -4.29923 95.85021 1.000 67.82018 506 LEU A O 1
ATOM 7779 N N . ASP B 1 507 ? 50.28140 -6.43031 95.64188 1.000 79.85541 507 ASP A N 1
ATOM 7780 C CA . ASP B 1 507 ? 50.00646 -6.52473 94.21690 1.000 79.14173 507 ASP A CA 1
ATOM 7781 C C . ASP B 1 507 ? 48.57146 -6.93781 93.91097 1.000 79.11579 507 ASP A C 1
ATOM 7782 O O . ASP B 1 507 ? 48.03851 -6.58512 92.85584 1.000 88.23433 507 ASP A O 1
ATOM 7787 N N . GLU B 1 508 ? 47.92642 -7.67553 94.80917 1.000 71.59064 508 GLU A N 1
ATOM 7788 C CA . GLU B 1 508 ? 46.53442 -8.04257 94.61623 1.000 67.43509 508 GLU A CA 1
ATOM 7789 C C . GLU B 1 508 ? 45.61842 -6.97640 95.12087 1.000 76.32915 508 GLU A C 1
ATOM 7790 O O . GLU B 1 508 ? 44.39142 -7.14341 95.05488 1.000 83.33487 508 GLU A O 1
ATOM 7796 N N . ILE B 1 509 ? 46.12341 -5.88924 95.67956 1.000 70.07135 509 ILE A N 1
ATOM 7797 C CA . ILE B 1 509 ? 45.37240 -4.85006 96.24122 1.000 73.60588 509 ILE A CA 1
ATOM 7798 C C . ILE B 1 509 ? 45.33845 -3.67936 95.26386 1.000 74.32026 509 ILE A C 1
ATOM 7799 O O . ILE B 1 509 ? 46.47547 -3.20147 94.92376 1.000 76.24142 509 ILE A O 1
ATOM 7804 N N . PRO B 1 510 ? 44.15348 -3.35248 94.80272 1.000 73.44907 510 PRO A N 1
ATOM 7805 C CA . PRO B 1 510 ? 43.92753 -2.36179 93.78141 1.000 78.81516 510 PRO A CA 1
ATOM 7806 C C . PRO B 1 510 ? 43.80052 -0.97762 94.31698 1.000 86.11231 510 PRO A C 1
ATOM 7807 O O . PRO B 1 510 ? 42.93650 -0.71737 95.13387 1.000 75.64982 510 PRO A O 1
ATOM 7811 N N . ARG B 1 511 ? 44.69555 -0.10376 93.89975 1.000 89.11651 511 ARG A N 1
ATOM 7812 C CA . ARG B 1 511 ? 44.66855 1.26038 94.37734 1.000 84.81767 511 ARG A CA 1
ATOM 7813 C C . ARG B 1 511 ? 43.39158 1.90826 93.91409 1.000 85.77642 511 ARG A C 1
ATOM 7814 O O . ARG B 1 511 ? 42.91257 2.87144 94.49978 1.000 93.41081 511 ARG A O 1
ATOM 7822 N N . ASP B 1 512 ? 42.87061 1.32194 92.85125 1.000 78.12821 512 ASP A N 1
ATOM 7823 C CA . ASP B 1 512 ? 41.72064 1.80774 92.14806 1.000 69.16201 512 ASP A CA 1
ATOM 7824 C C . ASP B 1 512 ? 40.35362 1.36891 92.64514 1.000 59.80444 512 ASP A C 1
ATOM 7825 O O . ASP B 1 512 ? 39.35464 1.72675 92.07000 1.000 57.41479 512 ASP A O 1
ATOM 7830 N N . LYS B 1 513 ? 40.30157 0.60424 93.72037 1.000 59.35121 513 LYS A N 1
ATOM 7831 C CA . LYS B 1 513 ? 39.02054 0.18843 94.27845 1.000 56.65036 513 LYS A CA 1
ATOM 7832 C C . LYS B 1 513 ? 38.94749 0.64586 95.71631 1.000 61.72554 513 LYS A C 1
ATOM 7833 O O . LYS B 1 513 ? 39.96247 0.93703 96.29626 1.000 66.91514 513 LYS A O 1
ATOM 7839 N N . GLU B 1 514 ? 37.75147 0.72005 96.28724 1.000 69.57561 514 GLU A N 1
ATOM 7840 C CA . GLU B 1 514 ? 37.61842 1.13547 97.67811 1.000 71.54090 514 GLU A CA 1
ATOM 7841 C C . GLU B 1 514 ? 37.87038 -0.10627 98.51750 1.000 73.32994 514 GLU A C 1
ATOM 7842 O O . GLU B 1 514 ? 37.11737 -1.07629 98.42076 1.000 79.47318 514 GLU A O 1
ATOM 7848 N N . ILE B 1 515 ? 38.92235 -0.10304 99.33353 1.000 59.38527 515 ILE A N 1
ATOM 7849 C CA . ILE B 1 515 ? 39.19530 -1.30181 100.11591 1.000 55.48201 515 ILE A CA 1
ATOM 7850 C C . ILE B 1 515 ? 38.80325 -1.24536 101.55988 1.000 55.97717 515 ILE A C 1
ATOM 7851 O O . ILE B 1 515 ? 39.07023 -0.28316 102.22859 1.000 58.78502 515 ILE A O 1
ATOM 7856 N N . VAL B 1 516 ? 38.17522 -2.29521 102.04317 1.000 55.28458 516 VAL A N 1
ATOM 7857 C CA . VAL B 1 516 ? 37.78316 -2.33678 103.42617 1.000 57.03799 516 VAL A CA 1
ATOM 7858 C C . VAL B 1 516 ? 38.63412 -3.32857 104.16150 1.000 65.12051 516 VAL A C 1
ATOM 7859 O O . VAL B 1 516 ? 38.51612 -4.50264 103.93585 1.000 68.62406 516 VAL A O 1
ATOM 7863 N N . VAL B 1 517 ? 39.47209 -2.85031 105.06439 1.000 61.70171 517 VAL A N 1
ATOM 7864 C CA . VAL B 1 517 ? 40.34705 -3.72509 105.83469 1.000 56.79362 517 VAL A CA 1
ATOM 7865 C C . VAL B 1 517 ? 39.57600 -4.33172 106.99684 1.000 61.32439 517 VAL A C 1
ATOM 7866 O O . VAL B 1 517 ? 38.90498 -3.62648 107.75860 1.000 75.83937 517 VAL A O 1
ATOM 7870 N N . VAL B 1 518 ? 39.65498 -5.64868 107.13024 1.000 56.22048 518 VAL A N 1
ATOM 7871 C CA . VAL B 1 518 ? 38.91993 -6.37436 108.16844 1.000 58.25705 518 VAL A CA 1
ATOM 7872 C C . VAL B 1 518 ? 39.87989 -7.29914 108.92575 1.000 64.63659 518 VAL A C 1
ATOM 7873 O O . VAL B 1 518 ? 40.45890 -8.21933 108.34005 1.000 69.65273 518 VAL A O 1
ATOM 7877 N N . CYS B 1 519 ? 39.96285 -7.12674 110.24270 1.000 58.68768 519 CYS A N 1
ATOM 7878 C CA . CYS B 1 519 ? 40.84380 -7.91950 111.08998 1.000 53.45525 519 CYS A CA 1
ATOM 7879 C C . CYS B 1 519 ? 39.98875 -8.59717 112.14615 1.000 51.02815 519 CYS A C 1
ATOM 7880 O O . CYS B 1 519 ? 38.76976 -8.60218 112.05911 1.000 53.39956 519 CYS A O 1
ATOM 7883 N N . ALA B 1 520 ? 40.63671 -9.24188 113.11137 1.000 60.22265 520 ALA A N 1
ATOM 7884 C CA . ALA B 1 520 ? 39.89166 -9.98456 114.12957 1.000 68.21905 520 ALA A CA 1
ATOM 7885 C C . ALA B 1 520 ? 39.12464 -9.04228 115.05025 1.000 71.23642 520 ALA A C 1
ATOM 7886 O O . ALA B 1 520 ? 37.93963 -9.25317 115.33827 1.000 66.86433 520 ALA A O 1
ATOM 7888 N N . ILE B 1 521 ? 39.80063 -8.01013 115.54597 1.000 76.96259 521 ILE A N 1
ATOM 7889 C CA . ILE B 1 521 ? 39.20561 -7.06684 116.48466 1.000 65.58218 521 ILE A CA 1
ATOM 7890 C C . ILE B 1 521 ? 39.27665 -5.62999 115.99923 1.000 61.13123 521 ILE A C 1
ATOM 7891 O O . ILE B 1 521 ? 38.68563 -4.75379 116.64194 1.000 66.42661 521 ILE A O 1
ATOM 7896 N N . GLY B 1 522 ? 40.04069 -5.33332 114.94316 1.000 66.50997 522 GLY A N 1
ATOM 7897 C CA . GLY B 1 522 ? 40.17673 -3.98247 114.45176 1.000 70.54535 522 GLY A CA 1
ATOM 7898 C C . GLY B 1 522 ? 41.55173 -3.38043 114.65763 1.000 68.71455 522 GLY A C 1
ATOM 7899 O O . GLY B 1 522 ? 41.85976 -2.34962 114.02033 1.000 61.31858 522 GLY A O 1
ATOM 7900 N N . LEU B 1 523 ? 42.41669 -4.02619 115.45586 1.000 70.51675 523 LEU A N 1
ATOM 7901 C CA . LEU B 1 523 ? 43.71768 -3.45709 115.85073 1.000 56.99654 523 LEU A CA 1
ATOM 7902 C C . LEU B 1 523 ? 44.67473 -3.46046 114.66677 1.000 59.25187 523 LEU A C 1
ATOM 7903 O O . LEU B 1 523 ? 45.19976 -2.40860 114.22747 1.000 52.81732 523 LEU A O 1
ATOM 7908 N N . ARG B 1 524 ? 44.86873 -4.64664 114.08014 1.000 70.11059 524 ARG A N 1
ATOM 7909 C CA . ARG B 1 524 ? 45.68178 -4.79101 112.89321 1.000 58.96665 524 ARG A CA 1
ATOM 7910 C C . ARG B 1 524 ? 45.01183 -4.19537 111.68501 1.000 53.14798 524 ARG A C 1
ATOM 7911 O O . ARG B 1 524 ? 45.70387 -3.82867 110.73692 1.000 55.08271 524 ARG A O 1
ATOM 7919 N N . SER B 1 525 ? 43.68583 -4.04235 111.71391 1.000 47.82912 525 SER A N 1
ATOM 7920 C CA . SER B 1 525 ? 43.06788 -3.25566 110.66765 1.000 49.52946 525 SER A CA 1
ATOM 7921 C C . SER B 1 525 ? 43.60290 -1.84365 110.70624 1.000 50.43479 525 SER A C 1
ATOM 7922 O O . SER B 1 525 ? 43.83294 -1.23797 109.65906 1.000 53.44571 525 SER A O 1
ATOM 7925 N N . PHE B 1 526 ? 43.73186 -1.27229 111.89907 1.000 52.84784 526 PHE A N 1
ATOM 7926 C CA . PHE B 1 526 ? 44.28987 0.06272 111.95169 1.000 49.36523 526 PHE A CA 1
ATOM 7927 C C . PHE B 1 526 ? 45.69589 0.08353 111.38173 1.000 47.56361 526 PHE A C 1
ATOM 7928 O O . PHE B 1 526 ? 45.99194 0.85124 110.43851 1.000 54.46955 526 PHE A O 1
ATOM 7936 N N . GLU B 1 527 ? 46.56186 -0.81333 111.88304 1.000 50.59895 527 GLU A N 1
ATOM 7937 C CA . GLU B 1 527 ? 47.94688 -0.63748 111.45104 1.000 47.90194 527 GLU A CA 1
ATOM 7938 C C . GLU B 1 527 ? 48.12493 -1.04692 109.99517 1.000 52.90108 527 GLU A C 1
ATOM 7939 O O . GLU B 1 527 ? 49.08496 -0.60813 109.34907 1.000 49.43361 527 GLU A O 1
ATOM 7945 N N . ALA B 1 528 ? 47.17794 -1.81308 109.45636 1.000 54.60904 528 ALA A N 1
ATOM 7946 C CA . ALA B 1 528 ? 47.16899 -2.08151 108.02545 1.000 54.31814 528 ALA A CA 1
ATOM 7947 C C . ALA B 1 528 ? 46.75904 -0.83374 107.25305 1.000 53.31308 528 ALA A C 1
ATOM 7948 O O . ALA B 1 528 ? 47.50508 -0.35401 106.38693 1.000 42.88987 528 ALA A O 1
ATOM 7950 N N . SER B 1 529 ? 45.60503 -0.25261 107.61683 1.000 58.97921 529 SER A N 1
ATOM 7951 C CA . SER B 1 529 ? 45.08507 0.90618 106.90146 1.000 57.28867 529 SER A CA 1
ATOM 7952 C C . SER B 1 529 ? 46.11409 2.02614 106.83816 1.000 57.74442 529 SER A C 1
ATOM 7953 O O . SER B 1 529 ? 46.22514 2.69583 105.80696 1.000 48.57253 529 SER A O 1
ATOM 7956 N N . ARG B 1 530 ? 46.89105 2.24546 107.91412 1.000 64.93259 530 ARG A N 1
ATOM 7957 C CA . ARG B 1 530 ? 47.81507 3.38343 107.83881 1.000 58.48747 530 ARG A CA 1
ATOM 7958 C C . ARG B 1 530 ? 48.94710 3.12511 106.85493 1.000 59.76066 530 ARG A C 1
ATOM 7959 O O . ARG B 1 530 ? 49.34514 4.03288 106.10767 1.000 66.75086 530 ARG A O 1
ATOM 7967 N N . ILE B 1 531 ? 49.45909 1.89909 106.79532 1.000 59.10624 531 ILE A N 1
ATOM 7968 C CA . ILE B 1 531 ? 50.48612 1.61877 105.79245 1.000 55.29554 531 ILE A CA 1
ATOM 7969 C C . ILE B 1 531 ? 49.92918 1.72534 104.36239 1.000 62.22651 531 ILE A C 1
ATOM 7970 O O . ILE B 1 531 ? 50.60022 2.27206 103.46825 1.000 66.89705 531 ILE A O 1
ATOM 7975 N N . LEU B 1 532 ? 48.69918 1.24028 104.11250 1.000 55.79672 532 LEU A N 1
ATOM 7976 C CA . LEU B 1 532 ? 48.14424 1.48289 102.78240 1.000 56.51486 532 LEU A CA 1
ATOM 7977 C C . LEU B 1 532 ? 48.02127 2.97580 102.49694 1.000 61.79639 532 LEU A C 1
ATOM 7978 O O . LEU B 1 532 ? 48.39231 3.41947 101.40782 1.000 61.59125 532 LEU A O 1
ATOM 7983 N N . LYS B 1 533 ? 47.56524 3.78211 103.47368 1.000 66.30275 533 LYS A N 1
ATOM 7984 C CA . LYS B 1 533 ? 47.47727 5.22704 103.24624 1.000 60.37286 533 LYS A CA 1
ATOM 7985 C C . LYS B 1 533 ? 48.83229 5.78590 102.86212 1.000 57.90041 533 LYS A C 1
ATOM 7986 O O . LYS B 1 533 ? 48.92233 6.66964 101.99286 1.000 76.83409 533 LYS A O 1
ATOM 7992 N N . HIS B 1 534 ? 49.90926 5.25307 103.46232 1.000 51.84515 534 HIS A N 1
ATOM 7993 C CA . HIS B 1 534 ? 51.22628 5.73093 103.05323 1.000 58.79463 534 HIS A CA 1
ATOM 7994 C C . HIS B 1 534 ? 51.65032 5.16851 101.69442 1.000 73.79459 534 HIS A C 1
ATOM 7995 O O . HIS B 1 534 ? 52.33836 5.85827 100.92423 1.000 94.65242 534 HIS A O 1
ATOM 8002 N N . ALA B 1 535 ? 51.25532 3.94742 101.38377 1.000 55.54567 535 ALA A N 1
ATOM 8003 C CA . ALA B 1 535 ? 51.34736 3.38102 100.04895 1.000 51.44151 535 ALA A CA 1
ATOM 8004 C C . ALA B 1 535 ? 50.38741 4.04872 99.02771 1.000 61.75916 535 ALA A C 1
ATOM 8005 O O . ALA B 1 535 ? 50.22044 3.46240 97.95588 1.000 70.55928 535 ALA A O 1
ATOM 8007 N N . GLY B 1 536 ? 49.69041 5.15082 99.31235 1.000 66.53024 536 GLY A N 1
ATOM 8008 C CA . GLY B 1 536 ? 48.85546 5.81853 98.32111 1.000 68.33043 536 GLY A CA 1
ATOM 8009 C C . GLY B 1 536 ? 47.49546 5.21546 98.04224 1.000 68.23703 536 GLY A C 1
ATOM 8010 O O . GLY B 1 536 ? 46.99951 5.30112 96.91120 1.000 80.51907 536 GLY A O 1
ATOM 8011 N N . PHE B 1 537 ? 46.89342 4.56676 99.02342 1.000 54.10857 537 PHE A N 1
ATOM 8012 C CA . PHE B 1 537 ? 45.58342 3.94974 98.87356 1.000 48.44810 537 PHE A CA 1
ATOM 8013 C C . PHE B 1 537 ? 44.52641 4.92789 99.33422 1.000 53.40768 537 PHE A C 1
ATOM 8014 O O . PHE B 1 537 ? 44.29937 5.06926 100.53517 1.000 61.92638 537 PHE A O 1
ATOM 8022 N N . GLU B 1 538 ? 43.86145 5.60261 98.39399 1.000 61.91082 538 GLU A N 1
ATOM 8023 C CA . GLU B 1 538 ? 43.09545 6.78174 98.79160 1.000 64.75035 538 GLU A CA 1
ATOM 8024 C C . GLU B 1 538 ? 41.78042 6.42296 99.46666 1.000 65.05515 538 GLU A C 1
ATOM 8025 O O . GLU B 1 538 ? 41.18341 7.28417 100.13038 1.000 75.90729 538 GLU A O 1
ATOM 8027 N N . LYS B 1 539 ? 41.33441 5.16093 99.35103 1.000 77.50868 539 LYS A N 1
ATOM 8028 C CA . LYS B 1 539 ? 39.97139 4.80907 99.72708 1.000 73.60306 539 LYS A CA 1
ATOM 8029 C C . LYS B 1 539 ? 39.98435 3.45329 100.45350 1.000 75.18525 539 LYS A C 1
ATOM 8030 O O . LYS B 1 539 ? 39.55236 2.42813 99.92679 1.000 73.39131 539 LYS A O 1
ATOM 8032 N N . VAL B 1 540 ? 40.46130 3.45466 101.70351 1.000 79.08263 540 VAL A N 1
ATOM 8033 C CA . VAL B 1 540 ? 40.35226 2.27492 102.55487 1.000 73.18626 540 VAL A CA 1
ATOM 8034 C C . VAL B 1 540 ? 39.57421 2.60431 103.82474 1.000 58.07936 540 VAL A C 1
ATOM 8035 O O . VAL B 1 540 ? 39.85020 3.60151 104.49745 1.000 61.55177 540 VAL A O 1
ATOM 8039 N N . LYS B 1 541 ? 38.69119 1.70744 104.21598 1.000 52.35219 541 LYS A N 1
ATOM 8040 C CA . LYS B 1 541 ? 37.91114 1.85882 105.42890 1.000 52.37101 541 LYS A CA 1
ATOM 8041 C C . LYS B 1 541 ? 38.14809 0.64309 106.32228 1.000 62.16028 541 LYS A C 1
ATOM 8042 O O . LYS B 1 541 ? 38.72809 -0.37004 105.90961 1.000 60.40424 541 LYS A O 1
ATOM 8044 N N . ILE B 1 542 ? 37.71805 0.74248 107.57623 1.000 65.03528 542 ILE A N 1
ATOM 8045 C CA . ILE B 1 542 ? 37.95700 -0.31423 108.55256 1.000 59.64035 542 ILE A CA 1
ATOM 8046 C C . ILE B 1 542 ? 36.63197 -0.75404 109.13665 1.000 49.49348 542 ILE A C 1
ATOM 8047 O O . ILE B 1 542 ? 35.80196 0.07809 109.51936 1.000 53.46606 542 ILE A O 1
ATOM 8052 N N . LEU B 1 543 ? 36.49794 -2.05198 109.32303 1.000 48.25121 543 LEU A N 1
ATOM 8053 C CA . LEU B 1 543 ? 35.32091 -2.58078 109.94215 1.000 59.22182 543 LEU A CA 1
ATOM 8054 C C . LEU B 1 543 ? 35.58886 -2.50333 111.41614 1.000 55.70998 543 LEU A C 1
ATOM 8055 O O . LEU B 1 543 ? 36.39183 -3.24119 111.93039 1.000 59.03733 543 LEU A O 1
ATOM 8060 N N . GLU B 1 544 ? 34.89285 -1.62411 112.10584 1.000 50.67195 544 GLU A N 1
ATOM 8061 C CA . GLU B 1 544 ? 35.10079 -1.47569 113.51881 1.000 57.14558 544 GLU A CA 1
ATOM 8062 C C . GLU B 1 544 ? 34.56075 -2.64245 114.28714 1.000 65.09189 544 GLU A C 1
ATOM 8063 O O . GLU B 1 544 ? 33.40675 -3.00247 114.15921 1.000 66.69776 544 GLU A O 1
ATOM 8069 N N . GLY B 1 545 ? 35.39471 -3.20120 115.14134 1.000 57.79434 545 GLY A N 1
ATOM 8070 C CA . GLY B 1 545 ? 35.03567 -4.34195 115.95367 1.000 58.34751 545 GLY A CA 1
ATOM 8071 C C . GLY B 1 545 ? 35.50067 -5.61515 115.31608 1.000 57.44179 545 GLY A C 1
ATOM 8072 O O . GLY B 1 545 ? 35.54964 -6.65196 115.93039 1.000 52.96886 545 GLY A O 1
ATOM 8073 N N . GLY B 1 546 ? 35.86272 -5.52053 114.06306 1.000 58.60975 546 GLY A N 1
ATOM 8074 C CA . GLY B 1 546 ? 36.38173 -6.65075 113.36543 1.000 55.16416 546 GLY A CA 1
ATOM 8075 C C . GLY B 1 546 ? 35.35272 -7.71076 113.30571 1.000 60.84725 546 GLY A C 1
ATOM 8076 O O . GLY B 1 546 ? 34.18472 -7.45271 113.42059 1.000 65.24776 546 GLY A O 1
ATOM 8077 N N . MET B 1 547 ? 35.82871 -8.92881 113.16310 1.000 65.77072 547 MET A N 1
ATOM 8078 C CA . MET B 1 547 ? 35.00370 -10.09283 113.04542 1.000 62.23340 547 MET A CA 1
ATOM 8079 C C . MET B 1 547 ? 34.19565 -10.24645 114.28343 1.000 60.00538 547 MET A C 1
ATOM 8080 O O . MET B 1 547 ? 33.10565 -10.78144 114.25756 1.000 55.60015 547 MET A O 1
ATOM 8085 N N . ALA B 1 548 ? 34.73662 -9.82311 115.40133 1.000 66.71626 548 ALA A N 1
ATOM 8086 C CA . ALA B 1 548 ? 33.97457 -10.09073 116.61838 1.000 76.22214 548 ALA A CA 1
ATOM 8087 C C . ALA B 1 548 ? 32.52058 -9.70077 116.44721 1.000 81.25813 548 ALA A C 1
ATOM 8088 O O . ALA B 1 548 ? 31.64555 -10.25755 117.11634 1.000 83.97016 548 ALA A O 1
ATOM 8090 N N . PHE B 1 549 ? 32.25062 -8.73503 115.57790 1.000 76.97232 549 PHE A N 1
ATOM 8091 C CA . PHE B 1 549 ? 30.88664 -8.28908 115.35672 1.000 74.41388 549 PHE A CA 1
ATOM 8092 C C . PHE B 1 549 ? 30.21867 -9.02841 114.21691 1.000 65.76834 549 PHE A C 1
ATOM 8093 O O . PHE B 1 549 ? 28.98867 -9.12341 114.17690 1.000 64.27922 549 PHE A O 1
ATOM 8101 N N . TRP B 1 550 ? 31.01070 -9.58170 113.31611 1.000 58.81071 550 TRP A N 1
ATOM 8102 C CA . TRP B 1 550 ? 30.45373 -10.28303 112.18130 1.000 64.59327 550 TRP A CA 1
ATOM 8103 C C . TRP B 1 550 ? 29.71370 -11.52789 112.64065 1.000 70.04292 550 TRP A C 1
ATOM 8104 O O . TRP B 1 550 ? 30.09365 -12.18660 113.61187 1.000 67.36454 550 TRP A O 1
ATOM 8115 N N . PHE B 1 551 ? 28.63972 -11.82709 111.91870 1.000 65.48342 551 PHE A N 1
ATOM 8116 C CA . PHE B 1 551 ? 27.74370 -12.93800 112.18801 1.000 64.88394 551 PHE A CA 1
ATOM 8117 C C . PHE B 1 551 ? 27.02174 -13.26939 110.87808 1.000 62.00651 551 PHE A C 1
ATOM 8118 O O . PHE B 1 551 ? 26.72678 -12.37363 110.07480 1.000 62.39211 551 PHE A O 1
ATOM 8126 N N . MET C 1 1 ? 62.81145 13.01185 107.77335 1.000 59.98242 1 MET B N 1
ATOM 8127 C CA . MET C 1 1 ? 63.47646 13.06677 109.04835 1.000 60.45426 1 MET B CA 1
ATOM 8128 C C . MET C 1 1 ? 63.78773 11.67176 109.49212 1.000 57.74784 1 MET B C 1
ATOM 8129 O O . MET C 1 1 ? 63.00290 10.78864 109.28699 1.000 49.42460 1 MET B O 1
ATOM 8134 N N . ASN C 1 2 ? 64.93278 11.45988 110.10207 1.000 58.73962 2 ASN B N 1
ATOM 8135 C CA . ASN C 1 2 ? 65.20304 10.12685 110.62386 1.000 48.70657 2 ASN B CA 1
ATOM 8136 C C . ASN C 1 2 ? 65.32305 10.20563 112.14687 1.000 33.19300 2 ASN B C 1
ATOM 8137 O O . ASN C 1 2 ? 65.95488 11.13067 112.67201 1.000 34.56528 2 ASN B O 1
ATOM 8142 N N . VAL C 1 3 ? 64.65924 9.26739 112.85073 1.000 36.58361 3 VAL B N 1
ATOM 8143 C CA . VAL C 1 3 ? 64.44325 9.29912 114.30174 1.000 36.78388 3 VAL B CA 1
ATOM 8144 C C . VAL C 1 3 ? 65.14348 8.14114 114.99154 1.000 33.33015 3 VAL B C 1
ATOM 8145 O O . VAL C 1 3 ? 65.09470 6.99721 114.52136 1.000 40.64700 3 VAL B O 1
ATOM 8149 N N . VAL C 1 4 ? 65.78244 8.43609 116.11958 1.000 43.55553 4 VAL B N 1
ATOM 8150 C CA . VAL C 1 4 ? 66.49365 7.43010 116.89541 1.000 44.17364 4 VAL B CA 1
ATOM 8151 C C . VAL C 1 4 ? 65.83770 7.26375 118.26539 1.000 45.38035 4 VAL B C 1
ATOM 8152 O O . VAL C 1 4 ? 65.38052 8.24057 118.87855 1.000 47.04607 4 VAL B O 1
ATOM 8156 N N . VAL C 1 5 ? 65.79394 6.02467 118.74719 1.000 41.55588 5 VAL B N 1
ATOM 8157 C CA . VAL C 1 5 ? 65.17002 5.68835 120.02315 1.000 35.01741 5 VAL B CA 1
ATOM 8158 C C . VAL C 1 5 ? 66.13520 4.81341 120.80500 1.000 46.16491 5 VAL B C 1
ATOM 8159 O O . VAL C 1 5 ? 66.38942 3.65652 120.42181 1.000 46.59610 5 VAL B O 1
ATOM 8163 N N . ILE C 1 6 ? 66.60812 5.32032 121.94007 1.000 42.31275 6 ILE B N 1
ATOM 8164 C CA . ILE C 1 6 ? 67.49828 4.54635 122.79594 1.000 50.54217 6 ILE B CA 1
ATOM 8165 C C . ILE C 1 6 ? 66.69246 3.67504 123.74381 1.000 52.20114 6 ILE B C 1
ATOM 8166 O O . ILE C 1 6 ? 65.93738 4.16977 124.58290 1.000 49.13625 6 ILE B O 1
ATOM 8171 N N . GLY C 1 7 ? 66.78571 2.37210 123.52160 1.000 53.45725 7 GLY B N 1
ATOM 8172 C CA . GLY C 1 7 ? 66.12992 1.32485 124.27444 1.000 53.56043 7 GLY B CA 1
ATOM 8173 C C . GLY C 1 7 ? 64.83400 0.85670 123.64638 1.000 51.34477 7 GLY B C 1
ATOM 8174 O O . GLY C 1 7 ? 64.04784 1.64264 123.08752 1.000 58.36392 7 GLY B O 1
ATOM 8175 N N . GLY C 1 8 ? 64.56225 -0.43137 123.80618 1.000 52.28601 8 GLY B N 1
ATOM 8176 C CA . GLY C 1 8 ? 63.32834 -0.94353 123.28512 1.000 50.61716 8 GLY B CA 1
ATOM 8177 C C . GLY C 1 8 ? 62.34043 -1.35589 124.36507 1.000 53.86671 8 GLY B C 1
ATOM 8178 O O . GLY C 1 8 ? 61.66363 -2.38499 124.21791 1.000 52.04471 8 GLY B O 1
ATOM 8179 N N . GLY C 1 9 ? 62.18129 -0.52508 125.40020 1.000 57.60573 9 GLY B N 1
ATOM 8180 C CA . GLY C 1 9 ? 61.14935 -0.78644 126.36617 1.000 46.31798 9 GLY B CA 1
ATOM 8181 C C . GLY C 1 9 ? 59.78827 -0.42261 125.82025 1.000 48.30777 9 GLY B C 1
ATOM 8182 O O . GLY C 1 9 ? 59.60120 -0.12246 124.63730 1.000 47.41230 9 GLY B O 1
ATOM 8183 N N . ALA C 1 10 ? 58.81429 -0.42594 126.73226 1.000 51.61540 10 ALA B N 1
ATOM 8184 C CA . ALA C 1 10 ? 57.45720 -0.01015 126.38535 1.000 50.22242 10 ALA B CA 1
ATOM 8185 C C . ALA C 1 10 ? 57.45692 1.39695 125.79357 1.000 46.76550 10 ALA B C 1
ATOM 8186 O O . ALA C 1 10 ? 56.85486 1.63800 124.73662 1.000 56.46296 10 ALA B O 1
ATOM 8188 N N . ALA C 1 11 ? 58.12775 2.34097 126.47371 1.000 43.83136 11 ALA B N 1
ATOM 8189 C CA . ALA C 1 11 ? 58.14248 3.72405 126.00093 1.000 41.04736 11 ALA B CA 1
ATOM 8190 C C . ALA C 1 11 ? 58.82444 3.81739 124.64094 1.000 46.30924 11 ALA B C 1
ATOM 8191 O O . ALA C 1 11 ? 58.25533 4.35044 123.68403 1.000 56.22273 11 ALA B O 1
ATOM 8193 N N . GLY C 1 12 ? 60.01255 3.23364 124.51083 1.000 55.27898 12 GLY B N 1
ATOM 8194 C CA . GLY C 1 12 ? 60.71452 3.32298 123.23983 1.000 47.81467 12 GLY B CA 1
ATOM 8195 C C . GLY C 1 12 ? 59.86059 2.86100 122.07477 1.000 50.18609 12 GLY B C 1
ATOM 8196 O O . GLY C 1 12 ? 59.66344 3.59612 121.10389 1.000 47.62409 12 GLY B O 1
ATOM 8197 N N . LEU C 1 13 ? 59.25482 1.67987 122.19359 1.000 45.69361 13 LEU B N 1
ATOM 8198 C CA . LEU C 1 13 ? 58.56191 1.13092 121.03151 1.000 50.56529 13 LEU B CA 1
ATOM 8199 C C . LEU C 1 13 ? 57.19379 1.73570 120.78863 1.000 43.01257 13 LEU B C 1
ATOM 8200 O O . LEU C 1 13 ? 56.74577 1.76979 119.63964 1.000 43.60053 13 LEU B O 1
ATOM 8205 N N . LYS C 1 14 ? 56.49672 2.19140 121.82771 1.000 47.02017 14 LYS B N 1
ATOM 8206 C CA . LYS C 1 14 ? 55.25658 2.89520 121.55184 1.000 49.52910 14 LYS B CA 1
ATOM 8207 C C . LYS C 1 14 ? 55.55532 4.19538 120.82104 1.000 42.32163 14 LYS B C 1
ATOM 8208 O O . LYS C 1 14 ? 54.84024 4.55439 119.87611 1.000 45.50170 14 LYS B O 1
ATOM 8214 N N . ALA C 1 15 ? 56.63219 4.88852 121.21914 1.000 40.24420 15 ALA B N 1
ATOM 8215 C CA . ALA C 1 15 ? 57.11496 6.03973 120.45532 1.000 43.86399 15 ALA B CA 1
ATOM 8216 C C . ALA C 1 15 ? 57.39401 5.66902 118.99625 1.000 42.20864 15 ALA B C 1
ATOM 8217 O O . ALA C 1 15 ? 56.80289 6.23505 118.07035 1.000 44.80283 15 ALA B O 1
ATOM 8219 N N . ALA C 1 16 ? 58.24420 4.66822 118.77808 1.000 41.39822 16 ALA B N 1
ATOM 8220 C CA . ALA C 1 16 ? 58.55826 4.25650 117.41501 1.000 37.17277 16 ALA B CA 1
ATOM 8221 C C . ALA C 1 16 ? 57.30031 3.95338 116.60498 1.000 43.42274 16 ALA B C 1
ATOM 8222 O O . ALA C 1 16 ? 57.18521 4.36555 115.44105 1.000 40.36269 16 ALA B O 1
ATOM 8224 N N . SER C 1 17 ? 56.33945 3.25210 117.21488 1.000 39.46774 17 SER B N 1
ATOM 8225 C CA . SER C 1 17 ? 55.14453 2.80299 116.50583 1.000 36.88939 17 SER B CA 1
ATOM 8226 C C . SER C 1 17 ? 54.20630 3.94986 116.18802 1.000 38.70491 17 SER B C 1
ATOM 8227 O O . SER C 1 17 ? 53.57929 3.96091 115.12203 1.000 57.27537 17 SER B O 1
ATOM 8230 N N . ARG C 1 18 ? 54.03514 4.87767 117.12617 1.000 31.39905 18 ARG B N 1
ATOM 8231 C CA . ARG C 1 18 ? 53.16092 6.01655 116.86837 1.000 37.52651 18 ARG B CA 1
ATOM 8232 C C . ARG C 1 18 ? 53.72573 6.89083 115.76650 1.000 39.74430 18 ARG B C 1
ATOM 8233 O O . ARG C 1 18 ? 53.01765 7.26785 114.81657 1.000 38.05057 18 ARG B O 1
ATOM 8241 N N . ILE C 1 19 ? 55.03168 7.16307 115.84752 1.000 46.54648 19 ILE B N 1
ATOM 8242 C CA . ILE C 1 19 ? 55.71052 7.92837 114.80264 1.000 48.51659 19 ILE B CA 1
ATOM 8243 C C . ILE C 1 19 ? 55.55264 7.22255 113.46653 1.000 44.64047 19 ILE B C 1
ATOM 8244 O O . ILE C 1 19 ? 55.35950 7.85868 112.42763 1.000 45.75069 19 ILE B O 1
ATOM 8249 N N . ARG C 1 20 ? 55.62689 5.89056 113.47631 1.000 52.01628 20 ARG B N 1
ATOM 8250 C CA . ARG C 1 20 ? 55.46802 5.15573 112.23420 1.000 46.47131 20 ARG B CA 1
ATOM 8251 C C . ARG C 1 20 ? 54.04899 5.24954 111.68823 1.000 51.63225 20 ARG B C 1
ATOM 8252 O O . ARG C 1 20 ? 53.86495 5.36270 110.47925 1.000 53.80558 20 ARG B O 1
ATOM 8260 N N . ARG C 1 21 ? 53.03101 5.22021 112.54524 1.000 43.91370 21 ARG B N 1
ATOM 8261 C CA . ARG C 1 21 ? 51.66198 5.35903 112.05028 1.000 40.06001 21 ARG B CA 1
ATOM 8262 C C . ARG C 1 21 ? 51.36970 6.75106 111.49151 1.000 43.77664 21 ARG B C 1
ATOM 8263 O O . ARG C 1 21 ? 50.45166 6.89301 110.68354 1.000 50.82391 21 ARG B O 1
ATOM 8271 N N . LYS C 1 22 ? 52.11451 7.78014 111.90766 1.000 50.94996 22 LYS B N 1
ATOM 8272 C CA . LYS C 1 22 ? 51.86225 9.12717 111.40388 1.000 44.91544 22 LYS B CA 1
ATOM 8273 C C . LYS C 1 22 ? 52.87514 9.62753 110.36895 1.000 44.56735 22 LYS B C 1
ATOM 8274 O O . LYS C 1 22 ? 52.61793 10.65858 109.73711 1.000 49.82356 22 LYS B O 1
ATOM 8280 N N . ASP C 1 23 ? 54.02626 8.98178 110.20383 1.000 48.04570 23 ASP B N 1
ATOM 8281 C CA . ASP C 1 23 ? 54.97917 9.36812 109.16888 1.000 45.08809 23 ASP B CA 1
ATOM 8282 C C . ASP C 1 23 ? 55.44340 8.08732 108.47067 1.000 45.86528 23 ASP B C 1
ATOM 8283 O O . ASP C 1 23 ? 56.19157 7.28638 109.04653 1.000 57.96891 23 ASP B O 1
ATOM 8288 N N . GLY C 1 24 ? 54.95443 7.84542 107.25263 1.000 42.62212 24 GLY B N 1
ATOM 8289 C CA . GLY C 1 24 ? 55.37865 6.64462 106.55044 1.000 42.92972 24 GLY B CA 1
ATOM 8290 C C . GLY C 1 24 ? 56.75363 6.73098 105.92343 1.000 57.46820 24 GLY B C 1
ATOM 8291 O O . GLY C 1 24 ? 57.35683 5.68914 105.62526 1.000 48.63902 24 GLY B O 1
ATOM 8292 N N . ASP C 1 25 ? 57.27939 7.94711 105.77262 1.000 64.17189 25 ASP B N 1
ATOM 8293 C CA . ASP C 1 25 ? 58.57435 8.16045 105.14463 1.000 53.55737 25 ASP B CA 1
ATOM 8294 C C . ASP C 1 25 ? 59.72135 8.20152 106.14062 1.000 52.30255 25 ASP B C 1
ATOM 8295 O O . ASP C 1 25 ? 60.86838 7.99680 105.73258 1.000 53.41341 25 ASP B O 1
ATOM 8300 N N . ALA C 1 26 ? 59.44533 8.38326 107.43066 1.000 45.59766 26 ALA B N 1
ATOM 8301 C CA . ALA C 1 26 ? 60.52731 8.57831 108.38067 1.000 60.32150 26 ALA B CA 1
ATOM 8302 C C . ALA C 1 26 ? 61.39355 7.33746 108.50046 1.000 48.84887 26 ALA B C 1
ATOM 8303 O O . ALA C 1 26 ? 60.95476 6.20542 108.24329 1.000 51.33631 26 ALA B O 1
ATOM 8305 N N . SER C 1 27 ? 62.66451 7.56965 108.81948 1.000 48.78990 27 SER B N 1
ATOM 8306 C CA . SER C 1 27 ? 63.57072 6.49477 109.19330 1.000 48.50786 27 SER B CA 1
ATOM 8307 C C . SER C 1 27 ? 63.52977 6.35252 110.71128 1.000 40.37919 27 SER B C 1
ATOM 8308 O O . SER C 1 27 ? 63.82359 7.31146 111.43343 1.000 55.16914 27 SER B O 1
ATOM 8311 N N . ILE C 1 28 ? 63.16200 5.17337 111.20609 1.000 42.67120 28 ILE B N 1
ATOM 8312 C CA . ILE C 1 28 ? 63.11206 4.94113 112.65006 1.000 45.60217 28 ILE B CA 1
ATOM 8313 C C . ILE C 1 28 ? 64.05229 3.81724 113.04287 1.000 42.63934 28 ILE B C 1
ATOM 8314 O O . ILE C 1 28 ? 63.84150 2.65826 112.67168 1.000 52.72509 28 ILE B O 1
ATOM 8319 N N . THR C 1 29 ? 65.05023 4.16831 113.83491 1.000 47.93684 29 THR B N 1
ATOM 8320 C CA . THR C 1 29 ? 66.00542 3.23440 114.39075 1.000 49.66377 29 THR B CA 1
ATOM 8321 C C . THR C 1 29 ? 65.85344 3.21813 115.90275 1.000 45.83416 29 THR B C 1
ATOM 8322 O O . THR C 1 29 ? 65.72325 4.27601 116.54192 1.000 45.36124 29 THR B O 1
ATOM 8326 N N . VAL C 1 30 ? 65.79068 2.01703 116.46456 1.000 44.81927 30 VAL B N 1
ATOM 8327 C CA . VAL C 1 30 ? 65.74373 1.84079 117.90553 1.000 38.40440 30 VAL B CA 1
ATOM 8328 C C . VAL C 1 30 ? 66.93790 0.98596 118.30538 1.000 42.90840 30 VAL B C 1
ATOM 8329 O O . VAL C 1 30 ? 67.16010 -0.08791 117.73420 1.000 46.21341 30 VAL B O 1
ATOM 8333 N N . VAL C 1 31 ? 67.72082 1.47696 119.25644 1.000 51.92391 31 VAL B N 1
ATOM 8334 C CA . VAL C 1 31 ? 68.90596 0.76811 119.70631 1.000 44.00428 31 VAL B CA 1
ATOM 8335 C C . VAL C 1 31 ? 68.57111 0.08184 121.01921 1.000 49.93483 31 VAL B C 1
ATOM 8336 O O . VAL C 1 31 ? 67.93401 0.68058 121.90631 1.000 47.52913 31 VAL B O 1
ATOM 8340 N N . GLU C 1 32 ? 68.95536 -1.19011 121.13200 1.000 47.27522 32 GLU B N 1
ATOM 8341 C CA . GLU C 1 32 ? 68.59953 -1.99836 122.28888 1.000 57.75982 32 GLU B CA 1
ATOM 8342 C C . GLU C 1 32 ? 69.84366 -2.65421 122.85176 1.000 67.32434 32 GLU B C 1
ATOM 8343 O O . GLU C 1 32 ? 70.58378 -3.31395 122.12464 1.000 68.11827 32 GLU B O 1
ATOM 8349 N N . ALA C 1 33 ? 70.07664 -2.47337 124.14078 1.000 66.38971 33 ALA B N 1
ATOM 8350 C CA . ALA C 1 33 ? 71.33274 -2.94022 124.70869 1.000 65.00245 33 ALA B CA 1
ATOM 8351 C C . ALA C 1 33 ? 71.37403 -4.45825 124.93945 1.000 63.76332 33 ALA B C 1
ATOM 8352 O O . ALA C 1 33 ? 72.47214 -5.03005 125.02734 1.000 72.45562 33 ALA B O 1
ATOM 8354 N N . GLY C 1 34 ? 70.21916 -5.11949 125.05636 1.000 56.38385 34 GLY B N 1
ATOM 8355 C CA . GLY C 1 34 ? 70.15144 -6.53355 125.33813 1.000 40.11807 34 GLY B CA 1
ATOM 8356 C C . GLY C 1 34 ? 69.64758 -7.34745 124.15201 1.000 48.65384 34 GLY B C 1
ATOM 8357 O O . GLY C 1 34 ? 69.36846 -6.83034 123.08010 1.000 58.61181 34 GLY B O 1
ATOM 8358 N N . LYS C 1 35 ? 69.52783 -8.65451 124.37180 1.000 64.41241 35 LYS B N 1
ATOM 8359 C CA . LYS C 1 35 ? 69.02899 -9.53844 123.32367 1.000 67.62673 35 LYS B CA 1
ATOM 8360 C C . LYS C 1 35 ? 67.52396 -9.39370 123.15371 1.000 59.89550 35 LYS B C 1
ATOM 8361 O O . LYS C 1 35 ? 67.00895 -9.44962 122.03371 1.000 55.57809 35 LYS B O 1
ATOM 8367 N N . TYR C 1 36 ? 66.81093 -9.20601 124.25375 1.000 77.86250 36 TYR B N 1
ATOM 8368 C CA . TYR C 1 36 ? 65.35292 -9.11830 124.27979 1.000 75.82646 36 TYR B CA 1
ATOM 8369 C C . TYR C 1 36 ? 64.89964 -7.68434 124.02702 1.000 62.92764 36 TYR B C 1
ATOM 8370 O O . TYR C 1 36 ? 65.64546 -6.73124 124.25716 1.000 54.92588 36 TYR B O 1
ATOM 8379 N N . VAL C 1 37 ? 63.69061 -7.55649 123.48006 1.000 57.84536 37 VAL B N 1
ATOM 8380 C CA . VAL C 1 37 ? 63.07136 -6.25957 123.23927 1.000 43.36272 37 VAL B CA 1
ATOM 8381 C C . VAL C 1 37 ? 61.57739 -6.45084 123.17326 1.000 59.48303 37 VAL B C 1
ATOM 8382 O O . VAL C 1 37 ? 61.08058 -7.47986 122.70111 1.000 62.45160 37 VAL B O 1
ATOM 8386 N N . SER C 1 38 ? 60.83420 -5.44106 123.63043 1.000 68.64878 38 SER B N 1
ATOM 8387 C CA . SER C 1 38 ? 59.37420 -5.43935 123.67146 1.000 63.35462 38 SER B CA 1
ATOM 8388 C C . SER C 1 38 ? 58.85943 -6.52660 124.61529 1.000 48.07526 38 SER B C 1
ATOM 8389 O O . SER C 1 38 ? 57.71951 -6.98380 124.50423 1.000 46.35142 38 SER B O 1
ATOM 8392 N N . LEU C 1 39 ? 59.71052 -6.94458 125.55021 1.000 52.38110 39 LEU B N 1
ATOM 8393 C CA . LEU C 1 39 ? 59.33873 -7.96980 126.50605 1.000 56.04909 39 LEU B CA 1
ATOM 8394 C C . LEU C 1 39 ? 58.36663 -7.37815 127.50016 1.000 56.66979 39 LEU B C 1
ATOM 8395 O O . LEU C 1 39 ? 58.56242 -6.26319 127.98933 1.000 45.33867 39 LEU B O 1
ATOM 8400 N N . GLY C 1 40 ? 57.27777 -8.09440 127.74206 1.000 62.63438 40 GLY B N 1
ATOM 8401 C CA . GLY C 1 40 ? 56.31570 -7.66274 128.72814 1.000 59.21971 40 GLY B CA 1
ATOM 8402 C C . GLY C 1 40 ? 56.89279 -8.05584 130.06407 1.000 44.89755 40 GLY B C 1
ATOM 8403 O O . GLY C 1 40 ? 56.64201 -9.16697 130.54790 1.000 37.87156 40 GLY B O 1
ATOM 8404 N N . ARG C 1 41 ? 57.72263 -7.16377 130.62420 1.000 45.98229 41 ARG B N 1
ATOM 8405 C CA . ARG C 1 41 ? 58.38670 -7.42785 131.89715 1.000 44.36542 41 ARG B CA 1
ATOM 8406 C C . ARG C 1 41 ? 57.38673 -7.51122 133.03715 1.000 41.87880 41 ARG B C 1
ATOM 8407 O O . ARG C 1 41 ? 57.60488 -8.23034 134.02603 1.000 40.60426 41 ARG B O 1
ATOM 8415 N N . CYS C 1 42 ? 56.27959 -6.78641 132.90228 1.000 45.15893 42 CYS B N 1
ATOM 8416 C CA . CYS C 1 42 ? 55.25860 -6.78277 133.92730 1.000 48.92587 42 CYS B CA 1
ATOM 8417 C C . CYS C 1 42 ? 54.71587 -8.17292 134.21808 1.000 59.87186 42 CYS B C 1
ATOM 8418 O O . CYS C 1 42 ? 54.10992 -8.36921 135.28606 1.000 64.38479 42 CYS B O 1
ATOM 8421 N N . GLY C 1 43 ? 54.93604 -9.13873 133.30193 1.000 59.69580 43 GLY B N 1
ATOM 8422 C CA . GLY C 1 43 ? 54.54831 -10.53082 133.40871 1.000 54.37764 43 GLY B CA 1
ATOM 8423 C C . GLY C 1 43 ? 55.59150 -11.49071 133.94254 1.000 50.31512 43 GLY B C 1
ATOM 8424 O O . GLY C 1 43 ? 55.28773 -12.67780 134.12136 1.000 60.80601 43 GLY B O 1
ATOM 8425 N N . LEU C 1 44 ? 56.81842 -11.04652 134.20860 1.000 48.12957 44 LEU B N 1
ATOM 8426 C CA . LEU C 1 44 ? 57.82361 -12.00439 134.65343 1.000 48.54655 44 LEU B CA 1
ATOM 8427 C C . LEU C 1 44 ? 57.48276 -12.68967 135.96533 1.000 40.57250 44 LEU B C 1
ATOM 8428 O O . LEU C 1 44 ? 57.85599 -13.86562 136.09913 1.000 41.58462 44 LEU B O 1
ATOM 8433 N N . PRO C 1 45 ? 56.83566 -12.06695 136.96043 1.000 39.86026 45 PRO B N 1
ATOM 8434 C CA . PRO C 1 45 ? 56.43783 -12.88321 138.12131 1.000 42.66883 45 PRO B CA 1
ATOM 8435 C C . PRO C 1 45 ? 55.51403 -13.97432 137.67015 1.000 43.46680 45 PRO B C 1
ATOM 8436 O O . PRO C 1 45 ? 55.74826 -15.15332 137.95696 1.000 47.84126 45 PRO B O 1
ATOM 8440 N N . TYR C 1 46 ? 54.54695 -13.62737 136.83722 1.000 46.70443 46 TYR B N 1
ATOM 8441 C CA . TYR C 1 46 ? 53.59414 -14.63048 136.40407 1.000 46.82061 46 TYR B CA 1
ATOM 8442 C C . TYR C 1 46 ? 54.23033 -15.68922 135.53089 1.000 60.04628 46 TYR B C 1
ATOM 8443 O O . TYR C 1 46 ? 53.68454 -16.79231 135.42272 1.000 74.15553 46 TYR B O 1
ATOM 8452 N N . TYR C 1 47 ? 55.40227 -15.41091 134.96792 1.000 54.46315 47 TYR B N 1
ATOM 8453 C CA . TYR C 1 47 ? 56.18046 -16.46566 134.32674 1.000 56.16322 47 TYR B CA 1
ATOM 8454 C C . TYR C 1 47 ? 56.82365 -17.39270 135.35758 1.000 48.56128 47 TYR B C 1
ATOM 8455 O O . TYR C 1 47 ? 56.67489 -18.61771 135.28139 1.000 51.14919 47 TYR B O 1
ATOM 8464 N N . VAL C 1 48 ? 57.54756 -16.80871 136.31667 1.000 51.24083 48 VAL B N 1
ATOM 8465 C CA . VAL C 1 48 ? 58.22072 -17.58475 137.35653 1.000 48.72850 48 VAL B CA 1
ATOM 8466 C C . VAL C 1 48 ? 57.21089 -18.43207 138.12341 1.000 49.24217 48 VAL B C 1
ATOM 8467 O O . VAL C 1 48 ? 57.42012 -19.62907 138.37622 1.000 47.37340 48 VAL B O 1
ATOM 8471 N N . GLY C 1 49 ? 56.08778 -17.82734 138.48953 1.000 58.64170 49 GLY B N 1
ATOM 8472 C CA . GLY C 1 49 ? 55.08493 -18.54565 139.24342 1.000 60.13511 49 GLY B CA 1
ATOM 8473 C C . GLY C 1 49 ? 54.42013 -19.65266 138.47326 1.000 65.46260 49 GLY B C 1
ATOM 8474 O O . GLY C 1 49 ? 53.61028 -20.38790 139.05015 1.000 68.49154 49 GLY B O 1
ATOM 8475 N N . GLY C 1 50 ? 54.69813 -19.75740 137.17524 1.000 61.20372 50 GLY B N 1
ATOM 8476 C CA . GLY C 1 50 ? 54.21734 -20.86937 136.41507 1.000 50.23266 50 GLY B CA 1
ATOM 8477 C C . GLY C 1 50 ? 52.91628 -20.61450 135.71112 1.000 56.27527 50 GLY B C 1
ATOM 8478 O O . GLY C 1 50 ? 52.47343 -21.47147 134.94499 1.000 60.73655 50 GLY B O 1
ATOM 8479 N N . LEU C 1 51 ? 52.29406 -19.47866 135.93131 1.000 62.55926 51 LEU B N 1
ATOM 8480 C CA . LEU C 1 51 ? 51.06100 -19.20278 135.22937 1.000 63.88536 51 LEU B CA 1
ATOM 8481 C C . LEU C 1 51 ? 51.29095 -19.06050 133.76039 1.000 59.29256 51 LEU B C 1
ATOM 8482 O O . LEU C 1 51 ? 50.47402 -19.45554 132.97634 1.000 73.84143 51 LEU B O 1
ATOM 8487 N N . VAL C 1 52 ? 52.39183 -18.44623 133.38548 1.000 56.02094 52 VAL B N 1
ATOM 8488 C CA . VAL C 1 52 ? 52.66577 -18.22396 131.98251 1.000 55.97424 52 VAL B CA 1
ATOM 8489 C C . VAL C 1 52 ? 53.44195 -19.24068 131.15134 1.000 74.18987 52 VAL B C 1
ATOM 8490 O O . VAL C 1 52 ? 53.37292 -19.18050 129.93735 1.000 78.82519 52 VAL B O 1
ATOM 8494 N N . HIS C 1 53 ? 54.13514 -20.18464 131.75618 1.000 66.47091 53 HIS B N 1
ATOM 8495 C CA . HIS C 1 53 ? 54.84632 -21.17238 130.96201 1.000 65.76591 53 HIS B CA 1
ATOM 8496 C C . HIS C 1 53 ? 55.84717 -20.45204 130.06911 1.000 65.38883 53 HIS B C 1
ATOM 8497 O O . HIS C 1 53 ? 56.61002 -19.65797 130.55223 1.000 90.20313 53 HIS B O 1
ATOM 8504 N N . GLU C 1 54 ? 55.88821 -20.74483 128.78306 1.000 60.34192 54 GLU B N 1
ATOM 8505 C CA . GLU C 1 54 ? 56.96911 -20.28749 127.92812 1.000 61.97324 54 GLU B CA 1
ATOM 8506 C C . GLU C 1 54 ? 57.23383 -18.81547 128.11635 1.000 57.96777 54 GLU B C 1
ATOM 8507 O O . GLU C 1 54 ? 56.34468 -18.02064 128.13949 1.000 60.42449 54 GLU B O 1
ATOM 8513 N N . VAL C 1 55 ? 58.48976 -18.46324 128.24239 1.000 58.33442 55 VAL B N 1
ATOM 8514 C CA . VAL C 1 55 ? 58.90151 -17.10120 128.48060 1.000 64.83893 55 VAL B CA 1
ATOM 8515 C C . VAL C 1 55 ? 58.62530 -16.11808 127.37976 1.000 62.51741 55 VAL B C 1
ATOM 8516 O O . VAL C 1 55 ? 58.51408 -14.94114 127.61195 1.000 53.45653 55 VAL B O 1
ATOM 8520 N N . ASP C 1 56 ? 58.56038 -16.60390 126.16569 1.000 73.59139 56 ASP B N 1
ATOM 8521 C CA . ASP C 1 56 ? 58.30020 -15.74777 125.03983 1.000 61.91152 56 ASP B CA 1
ATOM 8522 C C . ASP C 1 56 ? 56.88411 -15.30904 125.04192 1.000 62.41633 56 ASP B C 1
ATOM 8523 O O . ASP C 1 56 ? 56.50195 -14.48099 124.27405 1.000 65.91428 56 ASP B O 1
ATOM 8528 N N . ASN C 1 57 ? 56.07924 -15.90133 125.87183 1.000 62.94926 57 ASN B N 1
ATOM 8529 C CA . ASN C 1 57 ? 54.69717 -15.54059 125.87991 1.000 51.55373 57 ASN B CA 1
ATOM 8530 C C . ASN C 1 57 ? 54.58490 -14.08567 126.22414 1.000 62.52109 57 ASN B C 1
ATOM 8531 O O . ASN C 1 57 ? 53.72276 -13.40276 125.74826 1.000 72.13555 57 ASN B O 1
ATOM 8536 N N . LEU C 1 58 ? 55.46882 -13.61564 127.07021 1.000 58.96535 58 LEU B N 1
ATOM 8537 C CA . LEU C 1 58 ? 55.45456 -12.24470 127.46542 1.000 48.87929 58 LEU B CA 1
ATOM 8538 C C . LEU C 1 58 ? 55.68439 -11.41747 126.26055 1.000 54.11699 58 LEU B C 1
ATOM 8539 O O . LEU C 1 58 ? 55.16418 -10.33555 126.16573 1.000 70.88702 58 LEU B O 1
ATOM 8544 N N . ARG C 1 59 ? 56.48347 -11.92516 125.32846 1.000 57.81441 59 ARG B N 1
ATOM 8545 C CA . ARG C 1 59 ? 56.81031 -11.17591 124.11958 1.000 64.33554 59 ARG B CA 1
ATOM 8546 C C . ARG C 1 59 ? 56.00236 -11.51786 122.86753 1.000 64.18394 59 ARG B C 1
ATOM 8547 O O . ARG C 1 59 ? 56.39727 -11.13661 121.76559 1.000 68.68873 59 ARG B O 1
ATOM 8555 N N . GLU C 1 60 ? 54.88249 -12.22010 123.01044 1.000 64.19639 60 GLU B N 1
ATOM 8556 C CA . GLU C 1 60 ? 54.10554 -12.53506 121.83140 1.000 59.53915 60 GLU B CA 1
ATOM 8557 C C . GLU C 1 60 ? 52.84338 -11.72128 121.68754 1.000 65.84792 60 GLU B C 1
ATOM 8558 O O . GLU C 1 60 ? 52.48125 -10.96549 122.55867 1.000 59.79415 60 GLU B O 1
ATOM 8564 N N . THR C 1 61 ? 52.22940 -11.90022 120.53252 1.000 73.69756 61 THR B N 1
ATOM 8565 C CA . THR C 1 61 ? 51.07226 -11.23335 119.98865 1.000 66.46772 61 THR B CA 1
ATOM 8566 C C . THR C 1 61 ? 49.81941 -11.95866 120.45155 1.000 71.37002 61 THR B C 1
ATOM 8567 O O . THR C 1 61 ? 49.87163 -13.08074 120.98037 1.000 69.53214 61 THR B O 1
ATOM 8571 N N . THR C 1 62 ? 48.69128 -11.27085 120.28867 1.000 72.99544 62 THR B N 1
ATOM 8572 C CA . THR C 1 62 ? 47.37938 -11.80216 120.64960 1.000 71.01323 62 THR B CA 1
ATOM 8573 C C . THR C 1 62 ? 47.19565 -13.25012 120.17338 1.000 69.57925 62 THR B C 1
ATOM 8574 O O . THR C 1 62 ? 46.89684 -14.15331 120.96824 1.000 85.80580 62 THR B O 1
ATOM 8578 N N . TYR C 1 63 ? 47.36268 -13.47988 118.86734 1.000 66.38408 63 TYR B N 1
ATOM 8579 C CA . TYR C 1 63 ? 47.30892 -14.79679 118.22913 1.000 74.14535 63 TYR B CA 1
ATOM 8580 C C . TYR C 1 63 ? 48.50194 -14.93341 117.29909 1.000 79.86150 63 TYR B C 1
ATOM 8581 O O . TYR C 1 63 ? 48.39298 -15.23624 116.10604 1.000 75.19528 63 TYR B O 1
ATOM 8590 N N . GLY C 1 64 ? 49.68089 -14.67528 117.84612 1.000 80.11917 64 GLY B N 1
ATOM 8591 C CA . GLY C 1 64 ? 50.85090 -14.76892 117.01808 1.000 79.63620 64 GLY B CA 1
ATOM 8592 C C . GLY C 1 64 ? 52.07102 -15.32779 117.69798 1.000 73.41870 64 GLY B C 1
ATOM 8593 O O . GLY C 1 64 ? 52.01423 -16.37291 118.35781 1.000 66.44041 64 GLY B O 1
ATOM 8594 N N . ALA C 1 65 ? 53.18688 -14.62055 117.52408 1.000 86.74434 65 ALA B N 1
ATOM 8595 C CA . ALA C 1 65 ? 54.49398 -15.13736 117.90298 1.000 84.42147 65 ALA B CA 1
ATOM 8596 C C . ALA C 1 65 ? 55.48276 -13.97720 118.04915 1.000 70.86753 65 ALA B C 1
ATOM 8597 O O . ALA C 1 65 ? 55.10754 -12.79826 118.00034 1.000 60.99084 65 ALA B O 1
ATOM 8599 N N . VAL C 1 66 ? 56.75884 -14.34298 118.20507 1.000 55.30775 66 VAL B N 1
ATOM 8600 C CA . VAL C 1 66 ? 57.86468 -13.50684 118.66219 1.000 52.49728 66 VAL B CA 1
ATOM 8601 C C . VAL C 1 66 ? 57.91341 -12.10973 118.05941 1.000 48.24871 66 VAL B C 1
ATOM 8602 O O . VAL C 1 66 ? 57.98936 -11.93552 116.83244 1.000 41.11952 66 VAL B O 1
ATOM 8606 N N . ARG C 1 67 ? 57.87022 -11.09688 118.92057 1.000 60.18394 67 ARG B N 1
ATOM 8607 C CA . ARG C 1 67 ? 58.06596 -9.73477 118.45579 1.000 54.68536 67 ARG B CA 1
ATOM 8608 C C . ARG C 1 67 ? 59.52789 -9.36052 118.64483 1.000 54.33127 67 ARG B C 1
ATOM 8609 O O . ARG C 1 67 ? 59.90975 -8.56858 119.50495 1.000 52.10771 67 ARG B O 1
ATOM 8617 N N . ASP C 1 68 ? 60.33400 -9.99623 117.81472 1.000 61.52616 68 ASP B N 1
ATOM 8618 C CA . ASP C 1 68 ? 61.72993 -9.64494 117.67575 1.000 58.42627 68 ASP B CA 1
ATOM 8619 C C . ASP C 1 68 ? 61.91774 -8.72571 116.47490 1.000 55.64929 68 ASP B C 1
ATOM 8620 O O . ASP C 1 68 ? 60.97065 -8.32978 115.76897 1.000 58.30144 68 ASP B O 1
ATOM 8625 N N . GLU C 1 69 ? 63.18267 -8.39743 116.24793 1.000 60.53834 69 GLU B N 1
ATOM 8626 C CA . GLU C 1 69 ? 63.54847 -7.40820 115.24208 1.000 53.79824 69 GLU B CA 1
ATOM 8627 C C . GLU C 1 69 ? 62.90051 -7.71411 113.90004 1.000 46.49671 69 GLU B C 1
ATOM 8628 O O . GLU C 1 69 ? 62.46632 -6.79208 113.19420 1.000 44.24331 69 GLU B O 1
ATOM 8634 N N . ALA C 1 70 ? 62.76975 -9.01108 113.56384 1.000 50.45652 70 ALA B N 1
ATOM 8635 C CA . ALA C 1 70 ? 62.07981 -9.42002 112.33878 1.000 54.53347 70 ALA B CA 1
ATOM 8636 C C . ALA C 1 70 ? 60.62872 -8.95230 112.32388 1.000 60.06087 70 ALA B C 1
ATOM 8637 O O . ALA C 1 70 ? 60.14161 -8.43023 111.30597 1.000 58.70963 70 ALA B O 1
ATOM 8639 N N . TYR C 1 71 ? 59.93577 -9.09961 113.45986 1.000 49.84267 71 TYR B N 1
ATOM 8640 C CA . TYR C 1 71 ? 58.58267 -8.57289 113.59297 1.000 51.15228 71 TYR B CA 1
ATOM 8641 C C . TYR C 1 71 ? 58.55538 -7.08685 113.28520 1.000 53.06314 71 TYR B C 1
ATOM 8642 O O . TYR C 1 71 ? 57.86728 -6.64683 112.35428 1.000 52.84648 71 TYR B O 1
ATOM 8651 N N . PHE C 1 72 ? 59.37324 -6.30481 114.01332 1.000 55.78219 72 PHE B N 1
ATOM 8652 C CA . PHE C 1 72 ? 59.29896 -4.84380 113.90855 1.000 50.95846 72 PHE B CA 1
ATOM 8653 C C . PHE C 1 72 ? 59.75483 -4.29350 112.55963 1.000 55.03093 72 PHE B C 1
ATOM 8654 O O . PHE C 1 72 ? 59.37561 -3.15952 112.20582 1.000 53.49905 72 PHE B O 1
ATOM 8662 N N . LYS C 1 73 ? 60.57497 -5.05423 111.81850 1.000 46.67702 73 LYS B N 1
ATOM 8663 C CA . LYS C 1 73 ? 60.99087 -4.63393 110.48756 1.000 43.80725 73 LYS B CA 1
ATOM 8664 C C . LYS C 1 73 ? 59.93393 -5.00997 109.45852 1.000 49.37692 73 LYS B C 1
ATOM 8665 O O . LYS C 1 73 ? 59.49075 -4.16293 108.66866 1.000 52.61693 73 LYS B O 1
ATOM 8671 N N . LYS C 1 74 ? 59.49217 -6.26606 109.47332 1.000 52.83710 74 LYS B N 1
ATOM 8672 C CA . LYS C 1 74 ? 58.51523 -6.68209 108.47827 1.000 51.63512 74 LYS B CA 1
ATOM 8673 C C . LYS C 1 74 ? 57.19310 -5.94637 108.67340 1.000 52.10848 74 LYS B C 1
ATOM 8674 O O . LYS C 1 74 ? 56.57899 -5.47634 107.70049 1.000 54.93443 74 LYS B O 1
ATOM 8680 N N . LEU C 1 75 ? 56.77008 -5.78465 109.92744 1.000 46.95885 75 LEU B N 1
ATOM 8681 C CA . LEU C 1 75 ? 55.45098 -5.25095 110.20454 1.000 51.96456 75 LEU B CA 1
ATOM 8682 C C . LEU C 1 75 ? 55.45069 -3.73097 110.31078 1.000 49.95566 75 LEU B C 1
ATOM 8683 O O . LEU C 1 75 ? 54.47256 -3.07509 109.92390 1.000 53.73504 75 LEU B O 1
ATOM 8688 N N . LYS C 1 76 ? 56.50559 -3.13985 110.85986 1.000 43.66930 76 LYS B N 1
ATOM 8689 C CA . LYS C 1 76 ? 56.50631 -1.69589 111.06909 1.000 52.43861 76 LYS B CA 1
ATOM 8690 C C . LYS C 1 76 ? 57.66417 -0.96856 110.39619 1.000 58.91141 76 LYS B C 1
ATOM 8691 O O . LYS C 1 76 ? 57.78993 0.25344 110.58338 1.000 64.27619 76 LYS B O 1
ATOM 8697 N N . ASN C 1 77 ? 58.48629 -1.66127 109.59807 1.000 48.70969 77 ASN B N 1
ATOM 8698 C CA . ASN C 1 77 ? 59.61516 -1.01995 108.94316 1.000 39.85775 77 ASN B CA 1
ATOM 8699 C C . ASN C 1 77 ? 60.44202 -0.21595 109.94727 1.000 52.37726 77 ASN B C 1
ATOM 8700 O O . ASN C 1 77 ? 60.92380 0.88218 109.66344 1.000 54.44112 77 ASN B O 1
ATOM 8705 N N . ILE C 1 78 ? 60.60114 -0.76711 111.14918 1.000 62.63076 78 ILE B N 1
ATOM 8706 C CA . ILE C 1 78 ? 61.38303 -0.14213 112.20827 1.000 66.16725 78 ILE B CA 1
ATOM 8707 C C . ILE C 1 78 ? 62.68019 -0.93290 112.30813 1.000 66.59561 78 ILE B C 1
ATOM 8708 O O . ILE C 1 78 ? 62.65342 -2.17191 112.35293 1.000 66.95107 78 ILE B O 1
ATOM 8713 N N . ASP C 1 79 ? 63.81205 -0.22368 112.30823 1.000 55.98518 79 ASP B N 1
ATOM 8714 C CA . ASP C 1 79 ? 65.13817 -0.84344 112.38211 1.000 56.22520 79 ASP B CA 1
ATOM 8715 C C . ASP C 1 79 ? 65.51221 -0.96361 113.86108 1.000 54.51628 79 ASP B C 1
ATOM 8716 O O . ASP C 1 79 ? 65.83703 0.03735 114.50824 1.000 60.87819 79 ASP B O 1
ATOM 8721 N N . VAL C 1 80 ? 65.37845 -2.17472 114.42889 1.000 49.78952 80 VAL B N 1
ATOM 8722 C CA . VAL C 1 80 ? 65.63752 -2.43190 115.85285 1.000 53.50612 80 VAL B CA 1
ATOM 8723 C C . VAL C 1 80 ? 67.00265 -3.09465 115.93172 1.000 37.91708 80 VAL B C 1
ATOM 8724 O O . VAL C 1 80 ? 67.16187 -4.25256 115.53254 1.000 32.60165 80 VAL B O 1
ATOM 8728 N N . LEU C 1 81 ? 67.96853 -2.41056 116.51382 1.000 32.52718 81 LEU B N 1
ATOM 8729 C CA . LEU C 1 81 ? 69.31663 -2.93632 116.62272 1.000 38.79672 81 LEU B CA 1
ATOM 8730 C C . LEU C 1 81 ? 69.43175 -3.48952 118.01863 1.000 40.09287 81 LEU B C 1
ATOM 8731 O O . LEU C 1 81 ? 69.35762 -2.74169 118.99675 1.000 37.39445 81 LEU B O 1
ATOM 8736 N N . THR C 1 82 ? 69.53001 -4.79851 118.10442 1.000 35.69142 82 THR B N 1
ATOM 8737 C CA . THR C 1 82 ? 69.67616 -5.51968 119.35230 1.000 36.51144 82 THR B CA 1
ATOM 8738 C C . THR C 1 82 ? 71.15718 -5.58946 119.76127 1.000 38.38027 82 THR B C 1
ATOM 8739 O O . THR C 1 82 ? 72.06112 -5.35116 118.96130 1.000 41.71804 82 THR B O 1
ATOM 8743 N N . GLU C 1 83 ? 71.38624 -5.83063 121.04923 1.000 41.25900 83 GLU B N 1
ATOM 8744 C CA . GLU C 1 83 ? 72.70426 -5.85647 121.68321 1.000 43.64309 83 GLU B CA 1
ATOM 8745 C C . GLU C 1 83 ? 73.58803 -4.69323 121.23438 1.000 53.93216 83 GLU B C 1
ATOM 8746 O O . GLU C 1 83 ? 74.82305 -4.79199 121.20535 1.000 57.53852 83 GLU B O 1
ATOM 8752 N N . THR C 1 84 ? 72.93281 -3.57631 120.91357 1.000 47.24291 84 THR B N 1
ATOM 8753 C CA . THR C 1 84 ? 73.58056 -2.31214 120.60876 1.000 46.30505 84 THR B CA 1
ATOM 8754 C C . THR C 1 84 ? 73.39740 -1.35036 121.78591 1.000 44.22823 84 THR B C 1
ATOM 8755 O O . THR C 1 84 ? 72.26333 -0.99863 122.13999 1.000 46.09896 84 THR B O 1
ATOM 8759 N N . VAL C 1 85 ? 74.51032 -0.92924 122.38697 1.000 54.93191 85 VAL B N 1
ATOM 8760 C CA . VAL C 1 85 ? 74.49115 0.02558 123.48612 1.000 51.36764 85 VAL B CA 1
ATOM 8761 C C . VAL C 1 85 ? 74.77888 1.41972 122.95934 1.000 53.44614 85 VAL B C 1
ATOM 8762 O O . VAL C 1 85 ? 75.73283 1.62102 122.20936 1.000 58.90492 85 VAL B O 1
ATOM 8766 N N . ALA C 1 86 ? 73.99470 2.39150 123.39950 1.000 39.98034 86 ALA B N 1
ATOM 8767 C CA . ALA C 1 86 ? 74.25443 3.79759 123.12072 1.000 49.61654 86 ALA B CA 1
ATOM 8768 C C . ALA C 1 86 ? 75.08333 4.39357 124.25781 1.000 52.48076 86 ALA B C 1
ATOM 8769 O O . ALA C 1 86 ? 74.68036 4.30631 125.42980 1.000 65.49419 86 ALA B O 1
ATOM 8771 N N . THR C 1 87 ? 76.27222 4.93285 123.93188 1.000 40.01235 87 THR B N 1
ATOM 8772 C CA . THR C 1 87 ? 77.18214 5.42186 124.96294 1.000 41.36676 87 THR B CA 1
ATOM 8773 C C . THR C 1 87 ? 77.37185 6.93689 125.03518 1.000 46.12964 87 THR B C 1
ATOM 8774 O O . THR C 1 87 ? 77.84077 7.42281 126.06925 1.000 55.50854 87 THR B O 1
ATOM 8778 N N . GLU C 1 88 ? 77.07869 7.68800 123.98031 1.000 42.50267 88 GLU B N 1
ATOM 8779 C CA . GLU C 1 88 ? 77.29142 9.13104 123.98753 1.000 37.23428 88 GLU B CA 1
ATOM 8780 C C . GLU C 1 88 ? 76.11628 9.79192 123.29465 1.000 31.90507 88 GLU B C 1
ATOM 8781 O O . GLU C 1 88 ? 75.67636 9.32401 122.24159 1.000 37.97472 88 GLU B O 1
ATOM 8787 N N . ILE C 1 89 ? 75.60508 10.87373 123.86283 1.000 35.98204 89 ILE B N 1
ATOM 8788 C CA . ILE C 1 89 ? 74.69690 11.74968 123.12599 1.000 48.24910 89 ILE B CA 1
ATOM 8789 C C . ILE C 1 89 ? 75.37364 13.09784 122.89419 1.000 60.60541 89 ILE B C 1
ATOM 8790 O O . ILE C 1 89 ? 75.81153 13.74877 123.85829 1.000 60.62261 89 ILE B O 1
ATOM 8795 N N . ASP C 1 90 ? 75.32153 13.58203 121.63927 1.000 57.51497 90 ASP B N 1
ATOM 8796 C CA . ASP C 1 90 ? 75.91228 14.85822 121.21146 1.000 43.77002 90 ASP B CA 1
ATOM 8797 C C . ASP C 1 90 ? 74.81110 15.74810 120.63762 1.000 40.85516 90 ASP B C 1
ATOM 8798 O O . ASP C 1 90 ? 74.31213 15.50918 119.52759 1.000 42.58170 90 ASP B O 1
ATOM 8803 N N . ARG C 1 91 ? 74.43791 16.78991 121.37879 1.000 37.33665 91 ARG B N 1
ATOM 8804 C CA . ARG C 1 91 ? 73.26676 17.55974 120.98893 1.000 38.24668 91 ARG B CA 1
ATOM 8805 C C . ARG C 1 91 ? 73.53457 18.49098 119.81108 1.000 43.24110 91 ARG B C 1
ATOM 8806 O O . ARG C 1 91 ? 72.64152 18.68895 118.97712 1.000 48.19000 91 ARG B O 1
ATOM 8814 N N . SER C 1 92 ? 74.74646 19.02824 119.67014 1.000 51.50354 92 SER B N 1
ATOM 8815 C CA . SER C 1 92 ? 75.03827 19.94647 118.56829 1.000 49.63537 92 SER B CA 1
ATOM 8816 C C . SER C 1 92 ? 75.17539 19.20571 117.25017 1.000 52.88246 92 SER B C 1
ATOM 8817 O O . SER C 1 92 ? 74.66129 19.65177 116.21425 1.000 54.37773 92 SER B O 1
ATOM 8820 N N . ARG C 1 93 ? 75.89261 18.09884 117.25698 1.000 48.40783 93 ARG B N 1
ATOM 8821 C CA . ARG C 1 93 ? 76.00274 17.30406 116.05085 1.000 47.60841 93 ARG B CA 1
ATOM 8822 C C . ARG C 1 93 ? 74.75990 16.46386 115.78174 1.000 57.67503 93 ARG B C 1
ATOM 8823 O O . ARG C 1 93 ? 74.65400 15.88201 114.69164 1.000 64.63746 93 ARG B O 1
ATOM 8831 N N . LYS C 1 94 ? 73.83393 16.39253 116.74574 1.000 54.49764 94 LYS B N 1
ATOM 8832 C CA . LYS C 1 94 ? 72.61008 15.59131 116.66263 1.000 42.13542 94 LYS B CA 1
ATOM 8833 C C . LYS C 1 94 ? 72.89335 14.15444 116.19139 1.000 54.26038 94 LYS B C 1
ATOM 8834 O O . LYS C 1 94 ? 72.29243 13.64748 115.23132 1.000 60.08446 94 LYS B O 1
ATOM 8840 N N . THR C 1 95 ? 73.79549 13.48549 116.93927 1.000 57.14984 95 THR B N 1
ATOM 8841 C CA . THR C 1 95 ? 74.18475 12.08460 116.73505 1.000 56.79258 95 THR B CA 1
ATOM 8842 C C . THR C 1 95 ? 74.19791 11.33139 118.07193 1.000 59.45741 95 THR B C 1
ATOM 8843 O O . THR C 1 95 ? 74.22782 11.92222 119.16102 1.000 61.79172 95 THR B O 1
ATOM 8847 N N . VAL C 1 96 ? 74.20017 10.00140 117.97371 1.000 62.00292 96 VAL B N 1
ATOM 8848 C CA . VAL C 1 96 ? 74.33535 9.11325 119.12257 1.000 58.57206 96 VAL B CA 1
ATOM 8849 C C . VAL C 1 96 ? 75.45054 8.13551 118.80940 1.000 54.38770 96 VAL B C 1
ATOM 8850 O O . VAL C 1 96 ? 75.39266 7.42766 117.79329 1.000 67.70743 96 VAL B O 1
ATOM 8854 N N . LYS C 1 97 ? 76.44256 8.05856 119.68137 1.000 47.74245 97 LYS B N 1
ATOM 8855 C CA . LYS C 1 97 ? 77.50875 7.09480 119.48120 1.000 51.58862 97 LYS B CA 1
ATOM 8856 C C . LYS C 1 97 ? 77.04101 5.76161 120.06900 1.000 52.25202 97 LYS B C 1
ATOM 8857 O O . LYS C 1 97 ? 76.74504 5.67237 121.26499 1.000 51.91491 97 LYS B O 1
ATOM 8859 N N . ILE C 1 98 ? 76.97619 4.73273 119.23984 1.000 48.71969 98 ILE B N 1
ATOM 8860 C CA . ILE C 1 98 ? 76.62846 3.38560 119.67763 1.000 46.92244 98 ILE B CA 1
ATOM 8861 C C . ILE C 1 98 ? 77.86662 2.53886 119.52647 1.000 51.60990 98 ILE B C 1
ATOM 8862 O O . ILE C 1 98 ? 78.68956 2.78316 118.63950 1.000 81.89454 98 ILE B O 1
ATOM 8867 N N . VAL C 1 99 ? 77.90485 1.39976 120.20929 1.000 43.75419 99 VAL B N 1
ATOM 8868 C CA . VAL C 1 99 ? 78.91804 0.38199 119.97812 1.000 56.38903 99 VAL B CA 1
ATOM 8869 C C . VAL C 1 99 ? 78.13528 -0.90312 119.69692 1.000 50.80085 99 VAL B C 1
ATOM 8870 O O . VAL C 1 99 ? 77.42538 -1.37739 120.53886 1.000 38.25732 99 VAL B O 1
ATOM 8874 N N . ARG C 1 100 ? 78.26537 -1.43790 118.48783 1.000 73.26140 100 ARG B N 1
ATOM 8875 C CA . ARG C 1 100 ? 77.51759 -2.61597 118.03066 1.000 71.61062 100 ARG B CA 1
ATOM 8876 C C . ARG C 1 100 ? 78.12385 -4.01385 118.01143 1.000 47.40801 100 ARG B C 1
ATOM 8877 O O . ARG C 1 100 ? 77.47504 -4.94204 118.43529 1.000 62.69800 100 ARG B O 1
ATOM 8885 N N . ASN C 1 101 ? 79.32288 -4.18454 117.51438 1.000 54.72607 101 ASN B N 1
ATOM 8886 C CA . ASN C 1 101 ? 79.90813 -5.50742 117.46316 1.000 57.20224 101 ASN B CA 1
ATOM 8887 C C . ASN C 1 101 ? 81.28711 -5.36324 118.00617 1.000 72.23125 101 ASN B C 1
ATOM 8888 O O . ASN C 1 101 ? 82.26517 -5.69495 117.36810 1.000 64.06806 101 ASN B O 1
ATOM 8893 N N . GLY C 1 102 ? 81.36203 -4.84942 119.21325 1.000 75.04844 102 GLY B N 1
ATOM 8894 C CA . GLY C 1 102 ? 82.65099 -4.59227 119.79927 1.000 71.98773 102 GLY B CA 1
ATOM 8895 C C . GLY C 1 102 ? 83.32378 -3.53400 118.95343 1.000 73.56500 102 GLY B C 1
ATOM 8896 O O . GLY C 1 102 ? 84.52075 -3.38778 118.98244 1.000 83.74391 102 GLY B O 1
ATOM 8897 N N . SER C 1 103 ? 82.53062 -2.78704 118.21056 1.000 71.96152 103 SER B N 1
ATOM 8898 C CA . SER C 1 103 ? 82.98841 -1.74981 117.34872 1.000 84.69210 103 SER B CA 1
ATOM 8899 C C . SER C 1 103 ? 82.06820 -0.61003 117.63291 1.000 63.68773 103 SER B C 1
ATOM 8900 O O . SER C 1 103 ? 80.99324 -0.81032 118.10890 1.000 71.12439 103 SER B O 1
ATOM 8903 N N . GLU C 1 104 ? 82.49996 0.59509 117.35010 1.000 59.90729 104 GLU B N 1
ATOM 8904 C CA . GLU C 1 104 ? 81.70274 1.75690 117.63430 1.000 56.68913 104 GLU B CA 1
ATOM 8905 C C . GLU C 1 104 ? 81.26558 2.50201 116.39242 1.000 69.57513 104 GLU B C 1
ATOM 8906 O O . GLU C 1 104 ? 82.09549 2.94929 115.63848 1.000 72.78064 104 GLU B O 1
ATOM 8912 N N . ASP C 1 105 ? 79.96355 2.65379 116.18146 1.000 73.14227 105 ASP B N 1
ATOM 8913 C CA . ASP C 1 105 ? 79.47940 3.38389 115.01859 1.000 77.27294 105 ASP B CA 1
ATOM 8914 C C . ASP C 1 105 ? 78.69417 4.58765 115.53279 1.000 52.73075 105 ASP B C 1
ATOM 8915 O O . ASP C 1 105 ? 78.67513 4.87046 116.73983 1.000 48.07189 105 ASP B O 1
ATOM 8920 N N . GLU C 1 106 ? 78.09402 5.34068 114.61792 1.000 54.72817 106 GLU B N 1
ATOM 8921 C CA . GLU C 1 106 ? 77.32280 6.50847 115.02011 1.000 52.59419 106 GLU B CA 1
ATOM 8922 C C . GLU C 1 106 ? 76.01277 6.59234 114.25815 1.000 55.24632 106 GLU B C 1
ATOM 8923 O O . GLU C 1 106 ? 75.92483 6.20351 113.09408 1.000 44.02431 106 GLU B O 1
ATOM 8929 N N . LEU C 1 107 ? 75.01667 7.17105 114.92225 1.000 40.62530 107 LEU B N 1
ATOM 8930 C CA . LEU C 1 107 ? 73.66963 7.32787 114.40429 1.000 44.94154 107 LEU B CA 1
ATOM 8931 C C . LEU C 1 107 ? 73.31735 8.81181 114.38754 1.000 41.43548 107 LEU B C 1
ATOM 8932 O O . LEU C 1 107 ? 73.51522 9.51969 115.37265 1.000 54.61903 107 LEU B O 1
ATOM 8937 N N . ASN C 1 108 ? 72.86924 9.29290 113.25062 1.000 47.56235 108 ASN B N 1
ATOM 8938 C CA . ASN C 1 108 ? 72.37098 10.65282 113.13584 1.000 52.38208 108 ASN B CA 1
ATOM 8939 C C . ASN C 1 108 ? 70.91398 10.67648 113.56087 1.000 43.88779 108 ASN B C 1
ATOM 8940 O O . ASN C 1 108 ? 70.17516 9.70637 113.35772 1.000 43.14029 108 ASN B O 1
ATOM 8945 N N . TYR C 1 109 ? 70.48478 11.76730 114.16005 1.000 51.95737 109 TYR B N 1
ATOM 8946 C CA . TYR C 1 109 ? 69.10176 11.87197 114.57208 1.000 52.23409 109 TYR B CA 1
ATOM 8947 C C . TYR C 1 109 ? 68.54350 13.22391 114.26130 1.000 46.44236 109 TYR B C 1
ATOM 8948 O O . TYR C 1 109 ? 69.25032 14.18204 114.28745 1.000 52.14965 109 TYR B O 1
ATOM 8957 N N . ASP C 1 110 ? 67.27348 13.29472 113.93133 1.000 48.64970 110 ASP B N 1
ATOM 8958 C CA . ASP C 1 110 ? 66.64023 14.56464 113.70354 1.000 51.33220 110 ASP B CA 1
ATOM 8959 C C . ASP C 1 110 ? 65.89120 14.83129 114.99260 1.000 53.56327 110 ASP B C 1
ATOM 8960 O O . ASP C 1 110 ? 65.94600 15.90021 115.54177 1.000 42.78961 110 ASP B O 1
ATOM 8965 N N . TYR C 1 111 ? 65.21141 13.78908 115.45344 1.000 55.37152 111 TYR B N 1
ATOM 8966 C CA . TYR C 1 111 ? 64.45344 13.72874 116.68144 1.000 40.15496 111 TYR B CA 1
ATOM 8967 C C . TYR C 1 111 ? 64.95068 12.48073 117.36224 1.000 33.14197 111 TYR B C 1
ATOM 8968 O O . TYR C 1 111 ? 65.11486 11.49386 116.74508 1.000 32.29575 111 TYR B O 1
ATOM 8977 N N . LEU C 1 112 ? 65.19969 12.53757 118.64724 1.000 36.18371 112 LEU B N 1
ATOM 8978 C CA . LEU C 1 112 ? 65.70992 11.41455 119.38005 1.000 39.92370 112 LEU B CA 1
ATOM 8979 C C . LEU C 1 112 ? 64.81998 11.13920 120.54602 1.000 63.12993 112 LEU B C 1
ATOM 8980 O O . LEU C 1 112 ? 64.29682 12.03301 121.10717 1.000 54.37659 112 LEU B O 1
ATOM 8985 N N . VAL C 1 113 ? 64.63023 9.88510 120.89683 1.000 42.90119 113 VAL B N 1
ATOM 8986 C CA . VAL C 1 113 ? 63.80731 9.53376 122.05278 1.000 34.81181 113 VAL B CA 1
ATOM 8987 C C . VAL C 1 113 ? 64.68646 8.81377 123.07065 1.000 33.49399 113 VAL B C 1
ATOM 8988 O O . VAL C 1 113 ? 65.18967 7.71791 122.77947 1.000 41.52613 113 VAL B O 1
ATOM 8992 N N . ILE C 1 114 ? 64.77938 9.34759 124.29374 1.000 41.97770 114 ILE B N 1
ATOM 8993 C CA . ILE C 1 114 ? 65.47653 8.63755 125.36962 1.000 45.04874 114 ILE B CA 1
ATOM 8994 C C . ILE C 1 114 ? 64.43669 7.83723 126.14950 1.000 31.25694 114 ILE B C 1
ATOM 8995 O O . ILE C 1 114 ? 63.47759 8.39896 126.69860 1.000 26.96654 114 ILE B O 1
ATOM 9000 N N . ALA C 1 115 ? 64.57395 6.51027 126.08929 1.000 29.60359 115 ALA B N 1
ATOM 9001 C CA . ALA C 1 115 ? 63.65913 5.58499 126.73915 1.000 31.60951 115 ALA B CA 1
ATOM 9002 C C . ALA C 1 115 ? 64.46236 4.45004 127.35896 1.000 49.84282 115 ALA B C 1
ATOM 9003 O O . ALA C 1 115 ? 64.23958 3.27704 127.10178 1.000 52.95964 115 ALA B O 1
ATOM 9005 N N . THR C 1 116 ? 65.37930 4.81008 128.23501 1.000 45.74339 116 THR B N 1
ATOM 9006 C CA . THR C 1 116 ? 66.34749 3.87318 128.77584 1.000 38.86807 116 THR B CA 1
ATOM 9007 C C . THR C 1 116 ? 65.85065 3.11489 129.98773 1.000 35.28558 116 THR B C 1
ATOM 9008 O O . THR C 1 116 ? 66.56783 2.22495 130.45458 1.000 30.94034 116 THR B O 1
ATOM 9012 N N . GLY C 1 117 ? 64.65859 3.44958 130.51480 1.000 42.61402 117 GLY B N 1
ATOM 9013 C CA . GLY C 1 117 ? 64.09874 2.76529 131.66470 1.000 27.85024 117 GLY B CA 1
ATOM 9014 C C . GLY C 1 117 ? 64.93071 3.01025 132.91373 1.000 34.05623 117 GLY B C 1
ATOM 9015 O O . GLY C 1 117 ? 65.62452 4.01236 133.03788 1.000 28.09099 117 GLY B O 1
ATOM 9016 N N . ALA C 1 118 ? 64.83491 2.06908 133.86358 1.000 51.11471 118 ALA B N 1
ATOM 9017 C CA . ALA C 1 118 ? 65.47289 2.21499 135.17559 1.000 45.76537 118 ALA B CA 1
ATOM 9018 C C . ALA C 1 118 ? 66.13115 0.90405 135.60737 1.000 41.13327 118 ALA B C 1
ATOM 9019 O O . ALA C 1 118 ? 65.56636 -0.17003 135.41721 1.000 37.32997 118 ALA B O 1
ATOM 9021 N N . ARG C 1 119 ? 67.33114 0.99419 136.17537 1.000 42.69282 119 ARG B N 1
ATOM 9022 C CA . ARG C 1 119 ? 67.93038 -0.17680 136.78518 1.000 40.20487 119 ARG B CA 1
ATOM 9023 C C . ARG C 1 119 ? 67.40343 -0.33613 138.21316 1.000 47.51502 119 ARG B C 1
ATOM 9024 O O . ARG C 1 119 ? 66.89725 0.61868 138.79932 1.000 50.00253 119 ARG B O 1
ATOM 9032 N N . PRO C 1 120 ? 67.45566 -1.54121 138.78097 1.000 43.79095 120 PRO B N 1
ATOM 9033 C CA . PRO C 1 120 ? 67.11171 -1.67650 140.19195 1.000 34.69948 120 PRO B CA 1
ATOM 9034 C C . PRO C 1 120 ? 68.20861 -1.10242 141.05203 1.000 34.76269 120 PRO B C 1
ATOM 9035 O O . PRO C 1 120 ? 69.39365 -1.30816 140.79398 1.000 41.49353 120 PRO B O 1
ATOM 9039 N N . ALA C 1 121 ? 67.81148 -0.33366 142.05315 1.000 41.13344 121 ALA B N 1
ATOM 9040 C CA . ALA C 1 121 ? 68.77341 0.10237 143.05521 1.000 49.75271 121 ALA B CA 1
ATOM 9041 C C . ALA C 1 121 ? 69.18965 -1.09069 143.88501 1.000 50.65705 121 ALA B C 1
ATOM 9042 O O . ALA C 1 121 ? 68.35581 -1.89991 144.30690 1.000 58.37574 121 ALA B O 1
ATOM 9044 N N . LYS C 1 122 ? 70.48568 -1.23247 144.08397 1.000 47.18560 122 LYS B N 1
ATOM 9045 C CA . LYS C 1 122 ? 71.01891 -2.39648 144.78078 1.000 55.85221 122 LYS B CA 1
ATOM 9046 C C . LYS C 1 122 ? 71.64183 -1.88257 146.07385 1.000 50.76285 122 LYS B C 1
ATOM 9047 O O . LYS C 1 122 ? 72.59167 -1.07238 146.01997 1.000 54.68467 122 LYS B O 1
ATOM 9053 N N . PRO C 1 123 ? 71.10091 -2.23286 147.23681 1.000 39.36306 123 PRO B N 1
ATOM 9054 C CA . PRO C 1 123 ? 71.60683 -1.68896 148.51189 1.000 44.83096 123 PRO B CA 1
ATOM 9055 C C . PRO C 1 123 ? 73.04391 -2.11673 148.75480 1.000 41.81254 123 PRO B C 1
ATOM 9056 O O . PRO C 1 123 ? 73.44312 -3.22759 148.37262 1.000 41.80489 123 PRO B O 1
ATOM 9060 N N . PRO C 1 124 ? 73.86975 -1.24265 149.30093 1.000 52.70398 124 PRO B N 1
ATOM 9061 C CA . PRO C 1 124 ? 75.26183 -1.61943 149.57285 1.000 56.68123 124 PRO B CA 1
ATOM 9062 C C . PRO C 1 124 ? 75.38303 -2.58859 150.74769 1.000 57.11271 124 PRO B C 1
ATOM 9063 O O . PRO C 1 124 ? 75.58697 -2.21474 151.91375 1.000 71.32533 124 PRO B O 1
ATOM 9067 N N . ILE C 1 125 ? 75.30027 -3.86556 150.43549 1.000 35.36755 125 ILE B N 1
ATOM 9068 C CA . ILE C 1 125 ? 75.30948 -4.90372 151.44532 1.000 37.38821 125 ILE B CA 1
ATOM 9069 C C . ILE C 1 125 ? 76.36167 -5.93345 151.03814 1.000 38.39409 125 ILE B C 1
ATOM 9070 O O . ILE C 1 125 ? 76.52572 -6.24123 149.85009 1.000 44.61950 125 ILE B O 1
ATOM 9075 N N . GLU C 1 126 ? 77.08879 -6.46147 152.01805 1.000 40.41380 126 GLU B N 1
ATOM 9076 C CA . GLU C 1 126 ? 78.08698 -7.46123 151.68088 1.000 46.85246 126 GLU B CA 1
ATOM 9077 C C . GLU C 1 126 ? 77.40621 -8.73928 151.21768 1.000 51.82709 126 GLU B C 1
ATOM 9078 O O . GLU C 1 126 ? 76.44131 -9.20057 151.83462 1.000 49.26816 126 GLU B O 1
ATOM 9084 N N . GLY C 1 127 ? 77.91231 -9.29701 150.10959 1.000 52.55150 127 GLY B N 1
ATOM 9085 C CA . GLY C 1 127 ? 77.37852 -10.48001 149.47541 1.000 51.53347 127 GLY B CA 1
ATOM 9086 C C . GLY C 1 127 ? 76.23246 -10.22708 148.52346 1.000 57.63852 127 GLY B C 1
ATOM 9087 O O . GLY C 1 127 ? 75.68664 -11.18209 147.96532 1.000 61.77029 127 GLY B O 1
ATOM 9088 N N . ILE C 1 128 ? 75.87822 -8.97010 148.25067 1.000 59.36748 128 ILE B N 1
ATOM 9089 C CA . ILE C 1 128 ? 74.74515 -8.68918 147.36673 1.000 58.97815 128 ILE B CA 1
ATOM 9090 C C . ILE C 1 128 ? 75.00922 -9.13590 145.92765 1.000 52.05963 128 ILE B C 1
ATOM 9091 O O . ILE C 1 128 ? 74.07424 -9.32595 145.14463 1.000 38.37373 128 ILE B O 1
ATOM 9096 N N . GLU C 1 129 ? 76.28125 -9.35060 145.59860 1.000 60.87801 129 GLU B N 1
ATOM 9097 C CA . GLU C 1 129 ? 76.67432 -9.80531 144.26352 1.000 53.40389 129 GLU B CA 1
ATOM 9098 C C . GLU C 1 129 ? 76.99461 -11.30725 144.23228 1.000 48.43473 129 GLU B C 1
ATOM 9099 O O . GLU C 1 129 ? 77.63169 -11.79898 143.30119 1.000 54.31227 129 GLU B O 1
ATOM 9105 N N . ALA C 1 130 ? 76.54376 -12.01950 145.26017 1.000 54.24226 130 ALA B N 1
ATOM 9106 C CA . ALA C 1 130 ? 76.74604 -13.45448 145.40494 1.000 58.17789 130 ALA B CA 1
ATOM 9107 C C . ALA C 1 130 ? 75.81817 -14.18951 144.45084 1.000 65.13168 130 ALA B C 1
ATOM 9108 O O . ALA C 1 130 ? 74.91805 -13.60658 143.83094 1.000 52.28260 130 ALA B O 1
ATOM 9110 N N . GLU C 1 131 ? 76.05641 -15.48444 144.29463 1.000 65.52002 131 GLU B N 1
ATOM 9111 C CA . GLU C 1 131 ? 75.33053 -16.19641 143.26052 1.000 52.83293 131 GLU B CA 1
ATOM 9112 C C . GLU C 1 131 ? 74.05365 -16.73975 143.85645 1.000 48.45892 131 GLU B C 1
ATOM 9113 O O . GLU C 1 131 ? 74.08378 -17.37691 144.90735 1.000 58.59212 131 GLU B O 1
ATOM 9119 N N . GLY C 1 132 ? 72.93960 -16.53286 143.18750 1.000 49.18045 132 GLY B N 1
ATOM 9120 C CA . GLY C 1 132 ? 71.65965 -16.75821 143.83548 1.000 48.43241 132 GLY B CA 1
ATOM 9121 C C . GLY C 1 132 ? 70.94342 -15.50442 144.30369 1.000 44.64743 132 GLY B C 1
ATOM 9122 O O . GLY C 1 132 ? 69.72543 -15.55169 144.54170 1.000 49.17029 132 GLY B O 1
ATOM 9123 N N . VAL C 1 133 ? 71.65020 -14.38530 144.40586 1.000 53.45116 133 VAL B N 1
ATOM 9124 C CA . VAL C 1 133 ? 71.00396 -13.10446 144.62707 1.000 39.95187 133 VAL B CA 1
ATOM 9125 C C . VAL C 1 133 ? 70.54584 -12.60033 143.26316 1.000 43.14121 133 VAL B C 1
ATOM 9126 O O . VAL C 1 133 ? 71.32483 -12.60802 142.29315 1.000 53.10532 133 VAL B O 1
ATOM 9130 N N . VAL C 1 134 ? 69.26477 -12.22956 143.16124 1.000 46.44410 134 VAL B N 1
ATOM 9131 C CA . VAL C 1 134 ? 68.64668 -11.85547 141.89531 1.000 48.95981 134 VAL B CA 1
ATOM 9132 C C . VAL C 1 134 ? 67.78045 -10.62067 142.09951 1.000 39.39861 134 VAL B C 1
ATOM 9133 O O . VAL C 1 134 ? 67.54038 -10.17590 143.21459 1.000 40.81208 134 VAL B O 1
ATOM 9137 N N . THR C 1 135 ? 67.32233 -10.05658 140.99061 1.000 39.51702 135 THR B N 1
ATOM 9138 C CA . THR C 1 135 ? 66.24314 -9.08879 140.96278 1.000 40.70357 135 THR B CA 1
ATOM 9139 C C . THR C 1 135 ? 65.24522 -9.57181 139.91672 1.000 40.83404 135 THR B C 1
ATOM 9140 O O . THR C 1 135 ? 65.61434 -10.27559 138.99260 1.000 48.33106 135 THR B O 1
ATOM 9144 N N . LEU C 1 136 ? 63.99414 -9.14906 139.97280 1.000 40.36068 136 LEU B N 1
ATOM 9145 C CA . LEU C 1 136 ? 63.11420 -9.55205 138.88075 1.000 44.86323 136 LEU B CA 1
ATOM 9146 C C . LEU C 1 136 ? 63.08899 -8.53088 137.76391 1.000 51.76436 136 LEU B C 1
ATOM 9147 O O . LEU C 1 136 ? 62.01290 -8.10903 137.37399 1.000 63.41969 136 LEU B O 1
ATOM 9152 N N . THR C 1 137 ? 64.21590 -8.10858 137.21396 1.000 51.31626 137 THR B N 1
ATOM 9153 C CA . THR C 1 137 ? 64.11368 -7.02144 136.24514 1.000 54.65228 137 THR B CA 1
ATOM 9154 C C . THR C 1 137 ? 64.10675 -7.47321 134.79607 1.000 56.32663 137 THR B C 1
ATOM 9155 O O . THR C 1 137 ? 63.77558 -6.65914 133.91920 1.000 65.72899 137 THR B O 1
ATOM 9159 N N . SER C 1 138 ? 64.47698 -8.70809 134.50086 1.000 47.54553 138 SER B N 1
ATOM 9160 C CA . SER C 1 138 ? 64.61303 -9.07585 133.10480 1.000 52.02904 138 SER B CA 1
ATOM 9161 C C . SER C 1 138 ? 64.55532 -10.59783 132.95256 1.000 48.97630 138 SER B C 1
ATOM 9162 O O . SER C 1 138 ? 64.76947 -11.33794 133.91144 1.000 46.04720 138 SER B O 1
ATOM 9165 N N . ALA C 1 139 ? 64.27139 -11.05669 131.71849 1.000 52.98518 139 ALA B N 1
ATOM 9166 C CA . ALA C 1 139 ? 64.02166 -12.48770 131.48627 1.000 50.47696 139 ALA B CA 1
ATOM 9167 C C . ALA C 1 139 ? 65.21283 -13.36054 131.87311 1.000 54.06909 139 ALA B C 1
ATOM 9168 O O . ALA C 1 139 ? 65.02905 -14.44766 132.44594 1.000 56.65135 139 ALA B O 1
ATOM 9170 N N . GLU C 1 140 ? 66.43374 -12.90225 131.58017 1.000 61.14244 140 GLU B N 1
ATOM 9171 C CA . GLU C 1 140 ? 67.62089 -13.64110 132.01003 1.000 59.01523 140 GLU B CA 1
ATOM 9172 C C . GLU C 1 140 ? 67.64593 -13.75733 133.53602 1.000 61.80598 140 GLU B C 1
ATOM 9173 O O . GLU C 1 140 ? 67.89115 -14.84138 134.09284 1.000 67.86763 140 GLU B O 1
ATOM 9179 N N . GLU C 1 141 ? 67.30173 -12.66651 134.22819 1.000 46.20497 141 GLU B N 1
ATOM 9180 C CA . GLU C 1 141 ? 67.27776 -12.68675 135.68719 1.000 38.95231 141 GLU B CA 1
ATOM 9181 C C . GLU C 1 141 ? 66.19195 -13.63504 136.20106 1.000 47.13879 141 GLU B C 1
ATOM 9182 O O . GLU C 1 141 ? 66.35608 -14.28017 137.24195 1.000 71.20532 141 GLU B O 1
ATOM 9188 N N . ALA C 1 142 ? 65.07995 -13.70214 135.49106 1.000 51.82312 142 ALA B N 1
ATOM 9189 C CA . ALA C 1 142 ? 63.96712 -14.57241 135.84094 1.000 46.46375 142 ALA B CA 1
ATOM 9190 C C . ALA C 1 142 ? 64.23940 -16.02533 135.71170 1.000 44.38108 142 ALA B C 1
ATOM 9191 O O . ALA C 1 142 ? 63.86256 -16.79554 136.53158 1.000 46.29536 142 ALA B O 1
ATOM 9193 N N . GLU C 1 143 ? 64.87245 -16.40004 134.63263 1.000 41.42579 143 GLU B N 1
ATOM 9194 C CA . GLU C 1 143 ? 65.19772 -17.77594 134.39341 1.000 39.46870 143 GLU B CA 1
ATOM 9195 C C . GLU C 1 143 ? 66.21483 -18.32390 135.33731 1.000 51.59515 143 GLU B C 1
ATOM 9196 O O . GLU C 1 143 ? 66.16406 -19.47196 135.69713 1.000 66.78329 143 GLU B O 1
ATOM 9202 N N . LYS C 1 144 ? 67.15568 -17.50278 135.75743 1.000 55.41454 144 LYS B N 1
ATOM 9203 C CA . LYS C 1 144 ? 68.17978 -17.96773 136.66734 1.000 58.38202 144 LYS B CA 1
ATOM 9204 C C . LYS C 1 144 ? 67.47889 -18.45606 137.87327 1.000 59.13133 144 LYS B C 1
ATOM 9205 O O . LYS C 1 144 ? 67.83109 -19.44708 138.43111 1.000 62.19993 144 LYS B O 1
ATOM 9211 N N . ILE C 1 145 ? 66.45276 -17.74532 138.26140 1.000 55.53256 145 ILE B N 1
ATOM 9212 C CA . ILE C 1 145 ? 65.71885 -18.09864 139.44235 1.000 54.40131 145 ILE B CA 1
ATOM 9213 C C . ILE C 1 145 ? 65.10211 -19.46574 139.28114 1.000 49.27460 145 ILE B C 1
ATOM 9214 O O . ILE C 1 145 ? 65.15627 -20.28287 140.15901 1.000 56.01067 145 ILE B O 1
ATOM 9219 N N . ILE C 1 146 ? 64.51714 -19.70267 138.13411 1.000 51.12690 146 ILE B N 1
ATOM 9220 C CA . ILE C 1 146 ? 63.89838 -20.97675 137.88292 1.000 59.45847 146 ILE B CA 1
ATOM 9221 C C . ILE C 1 146 ? 64.91359 -22.10154 137.84572 1.000 61.76783 146 ILE B C 1
ATOM 9222 O O . ILE C 1 146 ? 64.61380 -23.17267 138.29156 1.000 56.21398 146 ILE B O 1
ATOM 9227 N N . GLU C 1 147 ? 66.10253 -21.79923 137.33076 1.000 66.21604 147 GLU B N 1
ATOM 9228 C CA . GLU C 1 147 ? 67.18371 -22.76402 137.26059 1.000 56.07163 147 GLU B CA 1
ATOM 9229 C C . GLU C 1 147 ? 67.52381 -23.19518 138.67851 1.000 64.03226 147 GLU B C 1
ATOM 9230 O O . GLU C 1 147 ? 67.69804 -24.38319 138.94432 1.000 76.18488 147 GLU B O 1
ATOM 9236 N N . MET C 1 148 ? 67.61164 -22.23131 139.59467 1.000 66.35933 148 MET B N 1
ATOM 9237 C CA . MET C 1 148 ? 67.91273 -22.57947 140.97061 1.000 58.01094 148 MET B CA 1
ATOM 9238 C C . MET C 1 148 ? 66.78989 -23.39378 141.56049 1.000 57.75849 148 MET B C 1
ATOM 9239 O O . MET C 1 148 ? 66.99004 -24.10790 142.54637 1.000 60.48630 148 MET B O 1
ATOM 9244 N N . TRP C 1 149 ? 65.59386 -23.26392 140.99753 1.000 64.32316 149 TRP B N 1
ATOM 9245 C CA . TRP C 1 149 ? 64.52503 -24.13220 141.45840 1.000 73.62350 149 TRP B CA 1
ATOM 9246 C C . TRP C 1 149 ? 64.60629 -25.53008 140.86018 1.000 61.77435 149 TRP B C 1
ATOM 9247 O O . TRP C 1 149 ? 64.31249 -26.51625 141.54603 1.000 55.05712 149 TRP B O 1
ATOM 9258 N N . GLU C 1 150 ? 64.92129 -25.62482 139.56216 1.000 60.56987 150 GLU B N 1
ATOM 9259 C CA . GLU C 1 150 ? 65.18853 -26.92167 138.94895 1.000 75.26730 150 GLU B CA 1
ATOM 9260 C C . GLU C 1 150 ? 66.40466 -27.57254 139.57583 1.000 77.95428 150 GLU B C 1
ATOM 9261 O O . GLU C 1 150 ? 66.37890 -28.76159 139.90064 1.000 84.15892 150 GLU B O 1
ATOM 9267 N N . GLU C 1 151 ? 67.45952 -26.79437 139.81994 1.000 75.79634 151 GLU B N 1
ATOM 9268 C CA . GLU C 1 151 ? 68.61564 -27.35926 140.50583 1.000 64.58625 151 GLU B CA 1
ATOM 9269 C C . GLU C 1 151 ? 68.26172 -27.69156 141.95379 1.000 60.64151 151 GLU B C 1
ATOM 9270 O O . GLU C 1 151 ? 68.95288 -28.49053 142.58465 1.000 61.92087 151 GLU B O 1
ATOM 9276 N N . GLY C 1 152 ? 67.15263 -27.17185 142.47088 1.000 58.06790 152 GLY B N 1
ATOM 9277 C CA . GLY C 1 152 ? 66.60175 -27.74415 143.67580 1.000 63.84792 152 GLY B CA 1
ATOM 9278 C C . GLY C 1 152 ? 66.61762 -26.95535 144.96593 1.000 62.34006 152 GLY B C 1
ATOM 9279 O O . GLY C 1 152 ? 66.87574 -27.53547 146.02183 1.000 74.10814 152 GLY B O 1
ATOM 9280 N N . ALA C 1 153 ? 66.41137 -25.64939 144.92014 1.000 52.00665 153 ALA B N 1
ATOM 9281 C CA . ALA C 1 153 ? 66.33624 -24.89460 146.16326 1.000 56.74397 153 ALA B CA 1
ATOM 9282 C C . ALA C 1 153 ? 64.89624 -24.83295 146.65829 1.000 58.51092 153 ALA B C 1
ATOM 9283 O O . ALA C 1 153 ? 63.95226 -25.00001 145.88327 1.000 63.85359 153 ALA B O 1
ATOM 9285 N N . GLU C 1 154 ? 64.73121 -24.59319 147.96833 1.000 51.47975 154 GLU B N 1
ATOM 9286 C CA . GLU C 1 154 ? 63.39315 -24.27753 148.46040 1.000 51.66736 154 GLU B CA 1
ATOM 9287 C C . GLU C 1 154 ? 63.33595 -23.15371 149.50358 1.000 68.98326 154 GLU B C 1
ATOM 9288 O O . GLU C 1 154 ? 62.24485 -22.61295 149.69668 1.000 83.89682 154 GLU B O 1
ATOM 9294 N N . LYS C 1 155 ? 64.42888 -22.71160 150.13663 1.000 71.36533 155 LYS B N 1
ATOM 9295 C CA . LYS C 1 155 ? 64.31967 -21.56276 151.04182 1.000 60.99500 155 LYS B CA 1
ATOM 9296 C C . LYS C 1 155 ? 64.71741 -20.25958 150.35702 1.000 58.78369 155 LYS B C 1
ATOM 9297 O O . LYS C 1 155 ? 65.79438 -20.14828 149.77702 1.000 61.27926 155 LYS B O 1
ATOM 9303 N N . ALA C 1 156 ? 63.88122 -19.24576 150.51619 1.000 62.22216 156 ALA B N 1
ATOM 9304 C CA . ALA C 1 156 ? 63.95598 -18.04562 149.70838 1.000 58.60886 156 ALA B CA 1
ATOM 9305 C C . ALA C 1 156 ? 63.76076 -16.85080 150.61658 1.000 60.76462 156 ALA B C 1
ATOM 9306 O O . ALA C 1 156 ? 63.11180 -16.96809 151.65857 1.000 61.74266 156 ALA B O 1
ATOM 9308 N N . VAL C 1 157 ? 64.39454 -15.72462 150.25275 1.000 64.48506 157 VAL B N 1
ATOM 9309 C CA . VAL C 1 157 ? 64.26431 -14.45976 150.97895 1.000 54.97690 157 VAL B CA 1
ATOM 9310 C C . VAL C 1 157 ? 64.00007 -13.31066 150.00414 1.000 51.96692 157 VAL B C 1
ATOM 9311 O O . VAL C 1 157 ? 64.75502 -13.11136 149.04416 1.000 54.59225 157 VAL B O 1
ATOM 9315 N N . VAL C 1 158 ? 62.96493 -12.52290 150.26228 1.000 56.16550 158 VAL B N 1
ATOM 9316 C CA . VAL C 1 158 ? 62.71268 -11.32082 149.47447 1.000 46.40392 158 VAL B CA 1
ATOM 9317 C C . VAL C 1 158 ? 63.02046 -10.10290 150.33966 1.000 45.25132 158 VAL B C 1
ATOM 9318 O O . VAL C 1 158 ? 62.60547 -10.04816 151.49968 1.000 53.70712 158 VAL B O 1
ATOM 9322 N N . ILE C 1 159 ? 63.80228 -9.17367 149.81380 1.000 62.09265 159 ILE B N 1
ATOM 9323 C CA . ILE C 1 159 ? 64.00503 -7.84672 150.40301 1.000 52.36609 159 ILE B CA 1
ATOM 9324 C C . ILE C 1 159 ? 63.34181 -6.76571 149.56219 1.000 39.38030 159 ILE B C 1
ATOM 9325 O O . ILE C 1 159 ? 63.72875 -6.52946 148.40822 1.000 54.38744 159 ILE B O 1
ATOM 9330 N N . GLY C 1 160 ? 62.37869 -6.07700 150.18131 1.000 30.68430 160 GLY B N 1
ATOM 9331 C CA . GLY C 1 160 ? 61.50749 -5.09007 149.58748 1.000 31.19597 160 GLY B CA 1
ATOM 9332 C C . GLY C 1 160 ? 60.09959 -5.61637 149.76342 1.000 41.74653 160 GLY B C 1
ATOM 9333 O O . GLY C 1 160 ? 59.85581 -6.76936 149.40324 1.000 47.50978 160 GLY B O 1
ATOM 9334 N N . ALA C 1 161 ? 59.19746 -4.88064 150.41355 1.000 47.47321 161 ALA B N 1
ATOM 9335 C CA . ALA C 1 161 ? 57.79254 -5.28391 150.42550 1.000 39.28911 161 ALA B CA 1
ATOM 9336 C C . ALA C 1 161 ? 56.95937 -4.47092 149.43264 1.000 39.63920 161 ALA B C 1
ATOM 9337 O O . ALA C 1 161 ? 55.74934 -4.28318 149.63769 1.000 30.49803 161 ALA B O 1
ATOM 9339 N N . GLY C 1 162 ? 57.58026 -3.99462 148.34971 1.000 31.06760 162 GLY B N 1
ATOM 9340 C CA . GLY C 1 162 ? 56.83712 -3.33660 147.28983 1.000 32.47525 162 GLY B CA 1
ATOM 9341 C C . GLY C 1 162 ? 56.04130 -4.32162 146.45468 1.000 41.75884 162 GLY B C 1
ATOM 9342 O O . GLY C 1 162 ? 56.08454 -5.53164 146.66249 1.000 60.42230 162 GLY B O 1
ATOM 9343 N N . PHE C 1 163 ? 55.33319 -3.81059 145.44277 1.000 39.55175 163 PHE B N 1
ATOM 9344 C CA . PHE C 1 163 ? 54.53936 -4.75362 144.66163 1.000 42.38309 163 PHE B CA 1
ATOM 9345 C C . PHE C 1 163 ? 55.43754 -5.76934 143.96346 1.000 39.18156 163 PHE B C 1
ATOM 9346 O O . PHE C 1 163 ? 55.08277 -6.94139 143.87727 1.000 54.71389 163 PHE B O 1
ATOM 9354 N N . ILE C 1 164 ? 56.60846 -5.36403 143.47551 1.000 27.87654 164 ILE B N 1
ATOM 9355 C CA . ILE C 1 164 ? 57.46764 -6.35076 142.81334 1.000 32.32220 164 ILE B CA 1
ATOM 9356 C C . ILE C 1 164 ? 57.90586 -7.39984 143.81716 1.000 39.94533 164 ILE B C 1
ATOM 9357 O O . ILE C 1 164 ? 57.84608 -8.61181 143.55397 1.000 35.89877 164 ILE B O 1
ATOM 9362 N N . GLY C 1 165 ? 58.30879 -6.95795 145.00523 1.000 43.79457 165 GLY B N 1
ATOM 9363 C CA . GLY C 1 165 ? 58.69098 -7.91704 146.02607 1.000 40.08164 165 GLY B CA 1
ATOM 9364 C C . GLY C 1 165 ? 57.57318 -8.88831 146.34393 1.000 47.73341 165 GLY B C 1
ATOM 9365 O O . GLY C 1 165 ? 57.77841 -10.10227 146.37673 1.000 47.49301 165 GLY B O 1
ATOM 9366 N N . LEU C 1 166 ? 56.35908 -8.36657 146.52203 1.000 50.00129 166 LEU B N 1
ATOM 9367 C CA . LEU C 1 166 ? 55.23024 -9.18785 146.94491 1.000 42.23301 166 LEU B CA 1
ATOM 9368 C C . LEU C 1 166 ? 54.83042 -10.17475 145.86176 1.000 36.82142 166 LEU B C 1
ATOM 9369 O O . LEU C 1 166 ? 54.62865 -11.36284 146.13458 1.000 34.16251 166 LEU B O 1
ATOM 9374 N N . GLU C 1 167 ? 54.74131 -9.71457 144.61984 1.000 33.34164 167 GLU B N 1
ATOM 9375 C CA . GLU C 1 167 ? 54.45447 -10.64846 143.54469 1.000 33.41907 167 GLU B CA 1
ATOM 9376 C C . GLU C 1 167 ? 55.56867 -11.67823 143.43351 1.000 40.95760 167 GLU B C 1
ATOM 9377 O O . GLU C 1 167 ? 55.32388 -12.81120 142.99134 1.000 34.76464 167 GLU B O 1
ATOM 9383 N N . SER C 1 168 ? 56.78361 -11.31907 143.89055 1.000 37.24982 168 SER B N 1
ATOM 9384 C CA . SER C 1 168 ? 57.88679 -12.27886 143.93339 1.000 29.61478 168 SER B CA 1
ATOM 9385 C C . SER C 1 168 ? 57.70001 -13.31307 145.02322 1.000 37.45927 168 SER B C 1
ATOM 9386 O O . SER C 1 168 ? 58.04123 -14.48697 144.82103 1.000 52.54994 168 SER B O 1
ATOM 9389 N N . ALA C 1 169 ? 57.22294 -12.89035 146.20330 1.000 39.79023 169 ALA B N 1
ATOM 9390 C CA . ALA C 1 169 ? 56.92614 -13.85458 147.26015 1.000 41.15727 169 ALA B CA 1
ATOM 9391 C C . ALA C 1 169 ? 55.86232 -14.83571 146.80101 1.000 42.81059 169 ALA B C 1
ATOM 9392 O O . ALA C 1 169 ? 56.01256 -16.04571 146.99681 1.000 53.71739 169 ALA B O 1
ATOM 9394 N N . GLU C 1 170 ? 54.79622 -14.34581 146.14410 1.000 52.84768 170 GLU B N 1
ATOM 9395 C CA . GLU C 1 170 ? 53.74539 -15.27894 145.73996 1.000 52.11350 170 GLU B CA 1
ATOM 9396 C C . GLU C 1 170 ? 54.29256 -16.22467 144.68881 1.000 57.21124 170 GLU B C 1
ATOM 9397 O O . GLU C 1 170 ? 54.01679 -17.43273 144.72762 1.000 46.33585 170 GLU B O 1
ATOM 9403 N N . ALA C 1 171 ? 55.11544 -15.69737 143.77288 1.000 55.14825 171 ALA B N 1
ATOM 9404 C CA . ALA C 1 171 ? 55.69259 -16.55009 142.74073 1.000 45.16926 171 ALA B CA 1
ATOM 9405 C C . ALA C 1 171 ? 56.59381 -17.61202 143.35355 1.000 47.96799 171 ALA B C 1
ATOM 9406 O O . ALA C 1 171 ? 56.53403 -18.78897 142.97637 1.000 60.56839 171 ALA B O 1
ATOM 9408 N N . LEU C 1 172 ? 57.37475 -17.23303 144.36060 1.000 46.17276 172 LEU B N 1
ATOM 9409 C CA . LEU C 1 172 ? 58.34093 -18.15593 144.92944 1.000 39.97956 172 LEU B CA 1
ATOM 9410 C C . LEU C 1 172 ? 57.62815 -19.24619 145.71028 1.000 39.18098 172 LEU B C 1
ATOM 9411 O O . LEU C 1 172 ? 57.96838 -20.43511 145.59108 1.000 47.52110 172 LEU B O 1
ATOM 9416 N N . LYS C 1 173 ? 56.56009 -18.86851 146.41635 1.000 44.48972 173 LYS B N 1
ATOM 9417 C CA . LYS C 1 173 ? 55.77228 -19.83778 147.15721 1.000 46.08262 173 LYS B CA 1
ATOM 9418 C C . LYS C 1 173 ? 55.03945 -20.78377 146.21107 1.000 47.24699 173 LYS B C 1
ATOM 9419 O O . LYS C 1 173 ? 54.82468 -21.95487 146.54988 1.000 65.16004 173 LYS B O 1
ATOM 9425 N N . ASN C 1 174 ? 54.67034 -20.30165 145.01615 1.000 41.60470 174 ASN B N 1
ATOM 9426 C CA . ASN C 1 174 ? 54.09350 -21.16660 143.98502 1.000 47.30232 174 ASN B CA 1
ATOM 9427 C C . ASN C 1 174 ? 55.07269 -22.22733 143.49084 1.000 49.03664 174 ASN B C 1
ATOM 9428 O O . ASN C 1 174 ? 54.64988 -23.22431 142.88268 1.000 56.06577 174 ASN B O 1
ATOM 9433 N N . LEU C 1 175 ? 56.36866 -22.02812 143.71785 1.000 41.01625 175 LEU B N 1
ATOM 9434 C CA . LEU C 1 175 ? 57.37384 -23.01788 143.40068 1.000 41.42210 175 LEU B CA 1
ATOM 9435 C C . LEU C 1 175 ? 57.63003 -23.93502 144.58853 1.000 55.24621 175 LEU B C 1
ATOM 9436 O O . LEU C 1 175 ? 58.68516 -24.56783 144.67442 1.000 71.13523 175 LEU B O 1
ATOM 9441 N N . ASP C 1 176 ? 56.66906 -24.02334 145.49753 1.000 53.33256 176 ASP B N 1
ATOM 9442 C CA . ASP C 1 176 ? 56.78422 -24.76052 146.75141 1.000 52.76025 176 ASP B CA 1
ATOM 9443 C C . ASP C 1 176 ? 57.97215 -24.32443 147.58546 1.000 58.73219 176 ASP B C 1
ATOM 9444 O O . ASP C 1 176 ? 58.50832 -25.13644 148.32833 1.000 64.01298 176 ASP B O 1
ATOM 9449 N N . MET C 1 177 ? 58.33291 -23.04736 147.61566 1.000 52.51965 177 MET B N 1
ATOM 9450 C CA . MET C 1 177 ? 59.46385 -22.66928 148.45971 1.000 46.56747 177 MET B CA 1
ATOM 9451 C C . MET C 1 177 ? 59.00774 -22.01158 149.75782 1.000 47.78739 177 MET B C 1
ATOM 9452 O O . MET C 1 177 ? 57.87665 -21.55081 149.87891 1.000 54.16327 177 MET B O 1
ATOM 9457 N N . GLU C 1 178 ? 59.91774 -21.95556 150.73082 1.000 48.72348 178 GLU B N 1
ATOM 9458 C CA . GLU C 1 178 ? 59.67962 -21.22380 151.97293 1.000 47.71125 178 GLU B CA 1
ATOM 9459 C C . GLU C 1 178 ? 60.19334 -19.78268 151.84316 1.000 42.22410 178 GLU B C 1
ATOM 9460 O O . GLU C 1 178 ? 61.40029 -19.56042 151.66818 1.000 42.17415 178 GLU B O 1
ATOM 9466 N N . VAL C 1 179 ? 59.28115 -18.80888 151.96933 1.000 42.29820 179 VAL B N 1
ATOM 9467 C CA . VAL C 1 179 ? 59.52288 -17.41177 151.61054 1.000 39.60315 179 VAL B CA 1
ATOM 9468 C C . VAL C 1 179 ? 59.47173 -16.53598 152.84669 1.000 37.96026 179 VAL B C 1
ATOM 9469 O O . VAL C 1 179 ? 58.50375 -16.58629 153.61169 1.000 43.97076 179 VAL B O 1
ATOM 9473 N N . THR C 1 180 ? 60.49257 -15.71281 153.02980 1.000 40.92208 180 THR B N 1
ATOM 9474 C CA . THR C 1 180 ? 60.44839 -14.66198 154.03197 1.000 41.72797 180 THR B CA 1
ATOM 9475 C C . THR C 1 180 ? 60.63812 -13.32783 153.31918 1.000 44.21356 180 THR B C 1
ATOM 9476 O O . THR C 1 180 ? 61.48108 -13.19952 152.40819 1.000 44.45402 180 THR B O 1
ATOM 9480 N N . VAL C 1 181 ? 59.86294 -12.32804 153.72435 1.000 53.27017 181 VAL B N 1
ATOM 9481 C CA . VAL C 1 181 ? 59.98067 -11.00393 153.13256 1.000 59.80524 181 VAL B CA 1
ATOM 9482 C C . VAL C 1 181 ? 60.40650 -10.03002 154.22171 1.000 47.12922 181 VAL B C 1
ATOM 9483 O O . VAL C 1 181 ? 59.82351 -10.00030 155.31372 1.000 53.98392 181 VAL B O 1
ATOM 9487 N N . ILE C 1 182 ? 61.44735 -9.26477 153.94282 1.000 37.09591 182 ILE B N 1
ATOM 9488 C CA . ILE C 1 182 ? 61.99218 -8.32482 154.89896 1.000 43.13423 182 ILE B CA 1
ATOM 9489 C C . ILE C 1 182 ? 61.75391 -6.92578 154.36819 1.000 40.10910 182 ILE B C 1
ATOM 9490 O O . ILE C 1 182 ? 62.06684 -6.62854 153.21023 1.000 37.43355 182 ILE B O 1
ATOM 9495 N N . GLU C 1 183 ? 61.12376 -6.09703 155.18133 1.000 39.46999 183 GLU B N 1
ATOM 9496 C CA . GLU C 1 183 ? 60.86550 -4.73902 154.78155 1.000 34.41041 183 GLU B CA 1
ATOM 9497 C C . GLU C 1 183 ? 61.40034 -3.84009 155.86668 1.000 33.29495 183 GLU B C 1
ATOM 9498 O O . GLU C 1 183 ? 61.23941 -4.12831 157.05364 1.000 29.76823 183 GLU B O 1
ATOM 9504 N N . MET C 1 184 ? 62.09113 -2.79189 155.42484 1.000 40.65482 184 MET B N 1
ATOM 9505 C CA . MET C 1 184 ? 62.68495 -1.78291 156.29499 1.000 49.34903 184 MET B CA 1
ATOM 9506 C C . MET C 1 184 ? 61.62279 -0.90022 156.95315 1.000 43.87541 184 MET B C 1
ATOM 9507 O O . MET C 1 184 ? 61.81570 -0.37036 158.05523 1.000 32.76671 184 MET B O 1
ATOM 9512 N N . MET C 1 185 ? 60.51674 -0.70832 156.26219 1.000 41.78149 185 MET B N 1
ATOM 9513 C CA . MET C 1 185 ? 59.45458 0.19441 156.64335 1.000 37.54026 185 MET B CA 1
ATOM 9514 C C . MET C 1 185 ? 58.47471 -0.42193 157.61727 1.000 53.53765 185 MET B C 1
ATOM 9515 O O . MET C 1 185 ? 58.46894 -1.61897 157.89208 1.000 69.44503 185 MET B O 1
ATOM 9520 N N . ASP C 1 186 ? 57.55655 0.42883 158.04642 1.000 57.94157 186 ASP B N 1
ATOM 9521 C CA . ASP C 1 186 ? 56.60963 0.10947 159.11438 1.000 50.67343 186 ASP B CA 1
ATOM 9522 C C . ASP C 1 186 ? 55.65583 -1.01065 158.73421 1.000 47.83117 186 ASP B C 1
ATOM 9523 O O . ASP C 1 186 ? 55.17698 -1.72888 159.61710 1.000 59.95189 186 ASP B O 1
ATOM 9528 N N . ARG C 1 187 ? 55.42286 -1.21949 157.43618 1.000 40.65067 187 ARG B N 1
ATOM 9529 C CA . ARG C 1 187 ? 54.39603 -2.15161 156.98505 1.000 35.35420 187 ARG B CA 1
ATOM 9530 C C . ARG C 1 187 ? 54.68510 -2.60833 155.55897 1.000 39.32366 187 ARG B C 1
ATOM 9531 O O . ARG C 1 187 ? 55.47497 -2.01006 154.84106 1.000 39.62341 187 ARG B O 1
ATOM 9539 N N . VAL C 1 188 ? 54.01030 -3.67239 155.15081 1.000 37.20521 188 VAL B N 1
ATOM 9540 C CA . VAL C 1 188 ? 54.03235 -4.07817 153.75875 1.000 48.61902 188 VAL B CA 1
ATOM 9541 C C . VAL C 1 188 ? 53.55412 -2.94411 152.83093 1.000 40.03361 188 VAL B C 1
ATOM 9542 O O . VAL C 1 188 ? 52.93994 -1.97330 153.27810 1.000 61.27439 188 VAL B O 1
ATOM 9546 N N . ALA C 1 189 ? 53.97612 -2.99382 151.54092 1.000 32.35754 189 ALA B N 1
ATOM 9547 C CA . ALA C 1 189 ? 53.53892 -2.06274 150.48707 1.000 32.14752 189 ALA B CA 1
ATOM 9548 C C . ALA C 1 189 ? 53.44465 -0.61783 150.97031 1.000 33.94472 189 ALA B C 1
ATOM 9549 O O . ALA C 1 189 ? 52.40653 0.03999 150.79542 1.000 32.22997 189 ALA B O 1
ATOM 9551 N N . PRO C 1 190 ? 54.52656 -0.08772 151.55737 1.000 34.36700 190 PRO B N 1
ATOM 9552 C CA . PRO C 1 190 ? 54.46631 1.24817 152.19159 1.000 35.31382 190 PRO B CA 1
ATOM 9553 C C . PRO C 1 190 ? 54.11908 2.37925 151.24077 1.000 36.66307 190 PRO B C 1
ATOM 9554 O O . PRO C 1 190 ? 53.36691 3.29105 151.60193 1.000 35.26971 190 PRO B O 1
ATOM 9558 N N . ALA C 1 191 ? 54.75406 2.40056 150.06777 1.000 38.64893 191 ALA B N 1
ATOM 9559 C CA . ALA C 1 191 ? 54.52085 3.46667 149.10594 1.000 43.77363 191 ALA B CA 1
ATOM 9560 C C . ALA C 1 191 ? 53.04783 3.53645 148.70797 1.000 45.32315 191 ALA B C 1
ATOM 9561 O O . ALA C 1 191 ? 52.56562 4.59443 148.27115 1.000 40.41228 191 ALA B O 1
ATOM 9563 N N . MET C 1 192 ? 52.33504 2.40830 148.81280 1.000 50.41467 192 MET B N 1
ATOM 9564 C CA . MET C 1 192 ? 50.94707 2.24510 148.38280 1.000 53.31098 192 MET B CA 1
ATOM 9565 C C . MET C 1 192 ? 49.90806 2.37272 149.50583 1.000 54.22774 192 MET B C 1
ATOM 9566 O O . MET C 1 192 ? 48.87193 3.01156 149.28695 1.000 48.77309 192 MET B O 1
ATOM 9571 N N . LEU C 1 193 ? 50.12219 1.75758 150.66273 1.000 54.24091 193 LEU B N 1
ATOM 9572 C CA . LEU C 1 193 ? 49.09219 1.83422 151.69876 1.000 49.51441 193 LEU B CA 1
ATOM 9573 C C . LEU C 1 193 ? 49.51813 2.26307 153.09782 1.000 38.47181 193 LEU B C 1
ATOM 9574 O O . LEU C 1 193 ? 50.69910 2.46126 153.38283 1.000 40.65426 193 LEU B O 1
ATOM 9579 N N . ASP C 1 194 ? 48.51512 2.39974 153.96185 1.000 43.62387 194 ASP B N 1
ATOM 9580 C CA . ASP C 1 194 ? 48.70906 2.79556 155.34891 1.000 45.50840 194 ASP B CA 1
ATOM 9581 C C . ASP C 1 194 ? 48.58631 1.57239 156.26072 1.000 39.60009 194 ASP B C 1
ATOM 9582 O O . ASP C 1 194 ? 48.02550 0.54035 155.86556 1.000 31.30414 194 ASP B O 1
ATOM 9587 N N . ARG C 1 195 ? 49.05530 1.70128 157.51574 1.000 42.66687 195 ARG B N 1
ATOM 9588 C CA . ARG C 1 195 ? 49.26754 0.50519 158.34554 1.000 49.02921 195 ARG B CA 1
ATOM 9589 C C . ARG C 1 195 ? 47.98469 -0.26609 158.56144 1.000 49.03640 195 ARG B C 1
ATOM 9590 O O . ARG C 1 195 ? 47.94992 -1.48707 158.38224 1.000 47.96260 195 ARG B O 1
ATOM 9598 N N . GLU C 1 196 ? 46.91756 0.44664 158.93756 1.000 39.83428 196 GLU B N 1
ATOM 9599 C CA . GLU C 1 196 ? 45.59968 -0.15863 159.06549 1.000 46.49777 196 GLU B CA 1
ATOM 9600 C C . GLU C 1 196 ? 45.25982 -1.01350 157.85035 1.000 48.88639 196 GLU B C 1
ATOM 9601 O O . GLU C 1 196 ? 44.72504 -2.11762 157.99219 1.000 39.90346 196 GLU B O 1
ATOM 9607 N N . MET C 1 197 ? 45.56071 -0.52125 156.64143 1.000 42.11072 197 MET B N 1
ATOM 9608 C CA . MET C 1 197 ? 45.28285 -1.32611 155.46330 1.000 33.50951 197 MET B CA 1
ATOM 9609 C C . MET C 1 197 ? 46.36605 -2.36587 155.20112 1.000 47.95489 197 MET B C 1
ATOM 9610 O O . MET C 1 197 ? 46.04926 -3.51587 154.86794 1.000 59.92212 197 MET B O 1
ATOM 9615 N N . ALA C 1 198 ? 47.64598 -2.00365 155.37816 1.000 53.00442 198 ALA B N 1
ATOM 9616 C CA . ALA C 1 198 ? 48.70515 -2.92938 154.97900 1.000 36.06197 198 ALA B CA 1
ATOM 9617 C C . ALA C 1 198 ? 48.75240 -4.16651 155.85480 1.000 44.31861 198 ALA B C 1
ATOM 9618 O O . ALA C 1 198 ? 49.12860 -5.23836 155.36363 1.000 47.31211 198 ALA B O 1
ATOM 9620 N N . VAL C 1 199 ? 48.33740 -4.05679 157.12783 1.000 54.82282 199 VAL B N 1
ATOM 9621 C CA . VAL C 1 199 ? 48.33663 -5.22394 158.02564 1.000 46.45559 199 VAL B CA 1
ATOM 9622 C C . VAL C 1 199 ? 47.46584 -6.34402 157.46747 1.000 45.94895 199 VAL B C 1
ATOM 9623 O O . VAL C 1 199 ? 47.79807 -7.51298 157.63428 1.000 55.65175 199 VAL B O 1
ATOM 9627 N N . LEU C 1 200 ? 46.37077 -6.02011 156.76454 1.000 58.37269 200 LEU B N 1
ATOM 9628 C CA . LEU C 1 200 ? 45.48697 -7.08321 156.29338 1.000 56.71692 200 LEU B CA 1
ATOM 9629 C C . LEU C 1 200 ? 46.12510 -7.86390 155.14625 1.000 38.05808 200 LEU B C 1
ATOM 9630 O O . LEU C 1 200 ? 45.95833 -9.08992 155.04006 1.000 39.22714 200 LEU B O 1
ATOM 9635 N N . VAL C 1 201 ? 46.89095 -7.17162 154.30835 1.000 35.93024 201 VAL B N 1
ATOM 9636 C CA . VAL C 1 201 ? 47.74207 -7.83530 153.32923 1.000 38.90832 201 VAL B CA 1
ATOM 9637 C C . VAL C 1 201 ? 48.78724 -8.68522 154.03808 1.000 38.92119 201 VAL B C 1
ATOM 9638 O O . VAL C 1 201 ? 49.00046 -9.86512 153.71889 1.000 35.69064 201 VAL B O 1
ATOM 9642 N N . GLU C 1 202 ? 49.46814 -8.08024 155.00417 1.000 56.25206 202 GLU B N 1
ATOM 9643 C CA . GLU C 1 202 ? 50.46629 -8.80417 155.78104 1.000 57.50218 202 GLU B CA 1
ATOM 9644 C C . GLU C 1 202 ? 49.90355 -10.14835 156.23883 1.000 49.88664 202 GLU B C 1
ATOM 9645 O O . GLU C 1 202 ? 50.42675 -11.21720 155.88966 1.000 55.48556 202 GLU B O 1
ATOM 9651 N N . ASN C 1 203 ? 48.76855 -10.09968 156.94286 1.000 51.46796 203 ASN B N 1
ATOM 9652 C CA . ASN C 1 203 ? 48.15979 -11.31088 157.47567 1.000 48.62962 203 ASN B CA 1
ATOM 9653 C C . ASN C 1 203 ? 47.71596 -12.27979 156.37452 1.000 45.47250 203 ASN B C 1
ATOM 9654 O O . ASN C 1 203 ? 47.84520 -13.49180 156.53733 1.000 41.11757 203 ASN B O 1
ATOM 9659 N N . HIS C 1 204 ? 47.20985 -11.78871 155.24361 1.000 52.08317 204 HIS B N 1
ATOM 9660 C CA . HIS C 1 204 ? 46.90102 -12.73760 154.18046 1.000 42.30620 204 HIS B CA 1
ATOM 9661 C C . HIS C 1 204 ? 48.14915 -13.46728 153.69133 1.000 40.68168 204 HIS B C 1
ATOM 9662 O O . HIS C 1 204 ? 48.10338 -14.67224 153.38414 1.000 37.63750 204 HIS B O 1
ATOM 9669 N N . LEU C 1 205 ? 49.28702 -12.76806 153.66343 1.000 43.60773 205 LEU B N 1
ATOM 9670 C CA . LEU C 1 205 ? 50.54414 -13.40876 153.30231 1.000 37.01606 205 LEU B CA 1
ATOM 9671 C C . LEU C 1 205 ? 50.94635 -14.46685 154.32813 1.000 53.29443 205 LEU B C 1
ATOM 9672 O O . LEU C 1 205 ? 51.16257 -15.63675 153.97194 1.000 58.94927 205 LEU B O 1
ATOM 9677 N N . ARG C 1 206 ? 51.00630 -14.09504 155.61919 1.000 63.52606 206 ARG B N 1
ATOM 9678 C CA . ARG C 1 206 ? 51.39150 -15.08613 156.62303 1.000 62.92536 206 ARG B CA 1
ATOM 9679 C C . ARG C 1 206 ? 50.39872 -16.23733 156.69486 1.000 57.06094 206 ARG B C 1
ATOM 9680 O O . ARG C 1 206 ? 50.79895 -17.39428 156.86267 1.000 53.73720 206 ARG B O 1
ATOM 9688 N N . GLU C 1 207 ? 49.12467 -15.96654 156.47292 1.000 55.03519 207 GLU B N 1
ATOM 9689 C CA . GLU C 1 207 ? 48.15288 -17.03473 156.50776 1.000 50.82866 207 GLU B CA 1
ATOM 9690 C C . GLU C 1 207 ? 48.27603 -17.92552 155.30162 1.000 52.98038 207 GLU B C 1
ATOM 9691 O O . GLU C 1 207 ? 47.80425 -19.05962 155.36244 1.000 53.55743 207 GLU B O 1
ATOM 9697 N N . LYS C 1 208 ? 48.97393 -17.47521 154.25168 1.000 66.97119 208 LYS B N 1
ATOM 9698 C CA . LYS C 1 208 ? 49.32308 -18.34897 153.13054 1.000 53.67368 208 LYS B CA 1
ATOM 9699 C C . LYS C 1 208 ? 50.77318 -18.85769 153.15443 1.000 37.59664 208 LYS B C 1
ATOM 9700 O O . LYS C 1 208 ? 51.25726 -19.37044 152.14535 1.000 46.70870 208 LYS B O 1
ATOM 9706 N N . GLY C 1 209 ? 51.45517 -18.75374 154.28444 1.000 31.52331 209 GLY B N 1
ATOM 9707 C CA . GLY C 1 209 ? 52.75730 -19.37852 154.41432 1.000 34.99742 209 GLY B CA 1
ATOM 9708 C C . GLY C 1 209 ? 53.93414 -18.58321 153.90943 1.000 39.10125 209 GLY B C 1
ATOM 9709 O O . GLY C 1 209 ? 55.04724 -19.11699 153.85533 1.000 44.72558 209 GLY B O 1
ATOM 9710 N N . VAL C 1 210 ? 53.73889 -17.30620 153.59864 1.000 46.05629 210 VAL B N 1
ATOM 9711 C CA . VAL C 1 210 ? 54.83170 -16.36795 153.35778 1.000 44.65042 210 VAL B CA 1
ATOM 9712 C C . VAL C 1 210 ? 55.06558 -15.61911 154.66589 1.000 50.95734 210 VAL B C 1
ATOM 9713 O O . VAL C 1 210 ? 54.20344 -14.86035 155.11902 1.000 48.48406 210 VAL B O 1
ATOM 9717 N N . ASN C 1 211 ? 56.21363 -15.86299 155.30084 1.000 47.09944 211 ASN B N 1
ATOM 9718 C CA . ASN C 1 211 ? 56.53552 -15.20113 156.55194 1.000 45.60668 211 ASN B CA 1
ATOM 9719 C C . ASN C 1 211 ? 57.03225 -13.80299 156.23715 1.000 47.28981 211 ASN B C 1
ATOM 9720 O O . ASN C 1 211 ? 57.67519 -13.57370 155.21118 1.000 57.70908 211 ASN B O 1
ATOM 9725 N N . VAL C 1 212 ? 56.69808 -12.85319 157.10031 1.000 33.23379 212 VAL B N 1
ATOM 9726 C CA . VAL C 1 212 ? 56.86981 -11.44211 156.78653 1.000 35.79925 212 VAL B CA 1
ATOM 9727 C C . VAL C 1 212 ? 57.42369 -10.72920 158.01764 1.000 37.38334 212 VAL B C 1
ATOM 9728 O O . VAL C 1 212 ? 56.92074 -10.89847 159.12662 1.000 39.01727 212 VAL B O 1
ATOM 9732 N N . VAL C 1 213 ? 58.47653 -9.93696 157.78875 1.000 43.22111 213 VAL B N 1
ATOM 9733 C CA . VAL C 1 213 ? 59.27842 -9.26997 158.81385 1.000 37.23362 213 VAL B CA 1
ATOM 9734 C C . VAL C 1 213 ? 59.33713 -7.79590 158.46108 1.000 37.55623 213 VAL B C 1
ATOM 9735 O O . VAL C 1 213 ? 60.06905 -7.42361 157.53513 1.000 40.33788 213 VAL B O 1
ATOM 9739 N N . THR C 1 214 ? 58.63798 -6.94015 159.21023 1.000 36.18714 214 THR B N 1
ATOM 9740 C CA . THR C 1 214 ? 58.64670 -5.51310 158.90645 1.000 32.75204 214 THR B CA 1
ATOM 9741 C C . THR C 1 214 ? 59.62857 -4.77406 159.80056 1.000 37.86091 214 THR B C 1
ATOM 9742 O O . THR C 1 214 ? 60.17669 -5.33210 160.74346 1.000 39.47222 214 THR B O 1
ATOM 9746 N N . SER C 1 215 ? 59.82032 -3.48597 159.48076 1.000 49.26122 215 SER B N 1
ATOM 9747 C CA . SER C 1 215 ? 60.64014 -2.50493 160.23291 1.000 49.12008 215 SER B CA 1
ATOM 9748 C C . SER C 1 215 ? 62.01425 -3.05673 160.62180 1.000 52.87187 215 SER B C 1
ATOM 9749 O O . SER C 1 215 ? 62.55021 -2.75480 161.69084 1.000 56.95477 215 SER B O 1
ATOM 9752 N N . THR C 1 216 ? 62.62139 -3.82847 159.71667 1.000 41.12833 216 THR B N 1
ATOM 9753 C CA . THR C 1 216 ? 63.97749 -4.32924 159.88757 1.000 45.23889 216 THR B CA 1
ATOM 9754 C C . THR C 1 216 ? 64.77144 -4.15488 158.60059 1.000 43.41907 216 THR B C 1
ATOM 9755 O O . THR C 1 216 ? 64.25647 -4.39380 157.50156 1.000 43.98927 216 THR B O 1
ATOM 9759 N N . ARG C 1 217 ? 66.04237 -3.81565 158.71162 1.000 42.26547 217 ARG B N 1
ATOM 9760 C CA . ARG C 1 217 ? 66.85334 -3.70631 157.52063 1.000 43.94323 217 ARG B CA 1
ATOM 9761 C C . ARG C 1 217 ? 67.87855 -4.82511 157.53544 1.000 46.49440 217 ARG B C 1
ATOM 9762 O O . ARG C 1 217 ? 68.24165 -5.29021 158.57836 1.000 48.39550 217 ARG B O 1
ATOM 9770 N N . VAL C 1 218 ? 68.29962 -5.27085 156.35936 1.000 49.66356 218 VAL B N 1
ATOM 9771 C CA . VAL C 1 218 ? 69.19883 -6.39765 156.19717 1.000 47.76726 218 VAL B CA 1
ATOM 9772 C C . VAL C 1 218 ? 70.59873 -5.85140 156.30524 1.000 51.03823 218 VAL B C 1
ATOM 9773 O O . VAL C 1 218 ? 70.86751 -4.71128 155.91841 1.000 50.92646 218 VAL B O 1
ATOM 9777 N N . GLU C 1 219 ? 71.45988 -6.60933 156.94210 1.000 52.97344 219 GLU B N 1
ATOM 9778 C CA . GLU C 1 219 ? 72.77380 -6.12114 157.32016 1.000 56.20049 219 GLU B CA 1
ATOM 9779 C C . GLU C 1 219 ? 73.89592 -6.82981 156.60103 1.000 54.80274 219 GLU B C 1
ATOM 9780 O O . GLU C 1 219 ? 74.88379 -6.19756 156.21912 1.000 58.34664 219 GLU B O 1
ATOM 9786 N N . LYS C 1 220 ? 73.72416 -8.10880 156.32583 1.000 61.88170 220 LYS B N 1
ATOM 9787 C CA . LYS C 1 220 ? 74.73828 -8.77448 155.53771 1.000 59.82536 220 LYS B CA 1
ATOM 9788 C C . LYS C 1 220 ? 74.06148 -9.87149 154.74255 1.000 52.14665 220 LYS B C 1
ATOM 9789 O O . LYS C 1 220 ? 72.98858 -10.36175 155.10348 1.000 45.21712 220 LYS B O 1
ATOM 9795 N N . ILE C 1 221 ? 74.70553 -10.22119 153.63548 1.000 51.42974 221 ILE B N 1
ATOM 9796 C CA . ILE C 1 221 ? 74.40275 -11.44013 152.90429 1.000 47.53768 221 ILE B CA 1
ATOM 9797 C C . ILE C 1 221 ? 75.61993 -12.32891 153.01113 1.000 58.37162 221 ILE B C 1
ATOM 9798 O O . ILE C 1 221 ? 76.75684 -11.92364 152.67618 1.000 67.67940 221 ILE B O 1
ATOM 9803 N N . VAL C 1 222 ? 75.34816 -13.50504 153.48995 1.000 67.06775 222 VAL B N 1
ATOM 9804 C CA . VAL C 1 222 ? 76.28537 -14.56491 153.82177 1.000 68.56634 222 VAL B CA 1
ATOM 9805 C C . VAL C 1 222 ? 76.51050 -15.36467 152.56264 1.000 66.33272 222 VAL B C 1
ATOM 9806 O O . VAL C 1 222 ? 75.55056 -15.73774 151.86359 1.000 58.13589 222 VAL B O 1
ATOM 9810 N N . SER C 1 223 ? 77.77255 -15.65337 152.23258 1.000 64.34643 223 SER B N 1
ATOM 9811 C CA . SER C 1 223 ? 78.02373 -16.64216 151.19041 1.000 61.86611 223 SER B CA 1
ATOM 9812 C C . SER C 1 223 ? 79.00494 -17.69405 151.69823 1.000 64.23190 223 SER B C 1
ATOM 9813 O O . SER C 1 223 ? 80.02988 -17.36596 152.32327 1.000 63.47982 223 SER B O 1
ATOM 9816 N N . GLN C 1 224 ? 78.80416 -18.91302 151.25104 1.000 55.43326 224 GLN B N 1
ATOM 9817 C CA . GLN C 1 224 ? 79.76836 -19.94287 151.49086 1.000 64.20029 224 GLN B CA 1
ATOM 9818 C C . GLN C 1 224 ? 80.10141 -20.29858 150.06180 1.000 73.71810 224 GLN B C 1
ATOM 9819 O O . GLN C 1 224 ? 79.54458 -21.21160 149.49166 1.000 79.46288 224 GLN B O 1
ATOM 9825 N N . ASP C 1 225 ? 81.02426 -19.53031 149.49791 1.000 77.81548 225 ASP B N 1
ATOM 9826 C CA . ASP C 1 225 ? 81.45526 -19.64401 148.11789 1.000 72.43882 225 ASP B CA 1
ATOM 9827 C C . ASP C 1 225 ? 80.31520 -19.38808 147.15694 1.000 84.89151 225 ASP B C 1
ATOM 9828 O O . ASP C 1 225 ? 80.16131 -20.04495 146.14284 1.000 79.73981 225 ASP B O 1
ATOM 9833 N N . ASP C 1 226 ? 79.57400 -18.33026 147.44012 1.000 93.68470 226 ASP B N 1
ATOM 9834 C CA . ASP C 1 226 ? 78.46291 -17.91835 146.61120 1.000 77.80856 226 ASP B CA 1
ATOM 9835 C C . ASP C 1 226 ? 77.33210 -18.89358 146.71606 1.000 72.79533 226 ASP B C 1
ATOM 9836 O O . ASP C 1 226 ? 76.96821 -19.55250 145.78196 1.000 75.81430 226 ASP B O 1
ATOM 9841 N N . LYS C 1 227 ? 76.75412 -18.92188 147.89207 1.000 59.62483 227 LYS B N 1
ATOM 9842 C CA . LYS C 1 227 ? 75.62128 -19.73914 148.17495 1.000 64.77339 227 LYS B CA 1
ATOM 9843 C C . LYS C 1 227 ? 74.91808 -18.63238 148.84114 1.000 55.54956 227 LYS B C 1
ATOM 9844 O O . LYS C 1 227 ? 74.95286 -17.54829 148.31531 1.000 43.92193 227 LYS B O 1
ATOM 9846 N N . VAL C 1 228 ? 74.28714 -18.85668 149.98311 1.000 56.43240 228 VAL B N 1
ATOM 9847 C CA . VAL C 1 228 ? 73.65193 -17.75791 150.66830 1.000 63.87031 228 VAL B CA 1
ATOM 9848 C C . VAL C 1 228 ? 72.90302 -18.12826 151.92925 1.000 72.47987 228 VAL B C 1
ATOM 9849 O O . VAL C 1 228 ? 72.67525 -19.29034 152.18507 1.000 51.71642 228 VAL B O 1
ATOM 9853 N N . ARG C 1 229 ? 72.55383 -17.04944 152.64642 1.000 84.04830 229 ARG B N 1
ATOM 9854 C CA . ARG C 1 229 ? 71.77681 -16.89979 153.87846 1.000 65.99161 229 ARG B CA 1
ATOM 9855 C C . ARG C 1 229 ? 71.80553 -15.39282 154.15470 1.000 60.42369 229 ARG B C 1
ATOM 9856 O O . ARG C 1 229 ? 72.82641 -14.80560 153.97478 1.000 65.84935 229 ARG B O 1
ATOM 9864 N N . ALA C 1 230 ? 70.71441 -14.76710 154.57681 1.000 61.28158 230 ALA B N 1
ATOM 9865 C CA . ALA C 1 230 ? 70.67914 -13.31615 154.82704 1.000 57.65534 230 ALA B CA 1
ATOM 9866 C C . ALA C 1 230 ? 70.61409 -12.97539 156.29310 1.000 49.52718 230 ALA B C 1
ATOM 9867 O O . ALA C 1 230 ? 70.25926 -13.79958 157.05397 1.000 54.69619 230 ALA B O 1
ATOM 9869 N N . VAL C 1 231 ? 70.94587 -11.75939 156.69929 1.000 46.39421 231 VAL B N 1
ATOM 9870 C CA . VAL C 1 231 ? 70.93482 -11.41962 158.11734 1.000 57.72874 231 VAL B CA 1
ATOM 9871 C C . VAL C 1 231 ? 69.91862 -10.32186 158.41253 1.000 51.97846 231 VAL B C 1
ATOM 9872 O O . VAL C 1 231 ? 69.92241 -9.27176 157.77070 1.000 47.77416 231 VAL B O 1
ATOM 9876 N N . ILE C 1 232 ? 69.05168 -10.57119 159.38850 1.000 66.92134 232 ILE B N 1
ATOM 9877 C CA . ILE C 1 232 ? 68.02950 -9.60444 159.77067 1.000 74.54007 232 ILE B CA 1
ATOM 9878 C C . ILE C 1 232 ? 68.61929 -8.48246 160.61884 1.000 72.18895 232 ILE B C 1
ATOM 9879 O O . ILE C 1 232 ? 69.76132 -8.56932 161.07081 1.000 86.86361 232 ILE B O 1
ATOM 9881 N N . ALA C 1 233 ? 67.83409 -7.43265 160.83002 1.000 72.16584 233 ALA B N 1
ATOM 9882 C CA . ALA C 1 233 ? 68.27689 -6.29169 161.62420 1.000 83.45837 233 ALA B CA 1
ATOM 9883 C C . ALA C 1 233 ? 68.37998 -6.65591 163.10114 1.000 73.64071 233 ALA B C 1
ATOM 9884 O O . ALA C 1 233 ? 69.29190 -6.21084 163.79820 1.000 89.44191 233 ALA B O 1
ATOM 9886 N N . ASN C 1 234 ? 67.43914 -7.46916 163.57302 1.000 55.30815 234 ASN B N 1
ATOM 9887 C CA . ASN C 1 234 ? 67.42224 -7.89439 164.96695 1.000 75.47373 234 ASN B CA 1
ATOM 9888 C C . ASN C 1 234 ? 68.58242 -8.82822 165.29879 1.000 77.68836 234 ASN B C 1
ATOM 9889 O O . ASN C 1 234 ? 68.74352 -9.25037 166.44372 1.000 82.43106 234 ASN B O 1
ATOM 9894 N N . GLY C 1 235 ? 69.38547 -9.14590 164.28973 1.000 53.27293 235 GLY B N 1
ATOM 9895 C CA . GLY C 1 235 ? 70.52564 -10.02571 164.47057 1.000 47.37519 235 GLY B CA 1
ATOM 9896 C C . GLY C 1 235 ? 70.22091 -11.45671 164.07435 1.000 62.33361 235 GLY B C 1
ATOM 9897 O O . GLY C 1 235 ? 71.09908 -12.32055 164.10720 1.000 72.84999 235 GLY B O 1
ATOM 9898 N N . LYS C 1 236 ? 68.97195 -11.70989 163.69832 1.000 68.48414 236 LYS B N 1
ATOM 9899 C CA . LYS C 1 236 ? 68.54820 -13.04390 163.29312 1.000 65.03796 236 LYS B CA 1
ATOM 9900 C C . LYS C 1 236 ? 69.13726 -13.42158 161.93805 1.000 59.17729 236 LYS B C 1
ATOM 9901 O O . LYS C 1 236 ? 69.56408 -12.55737 161.17318 1.000 48.24990 236 LYS B O 1
ATOM 9907 N N . GLU C 1 237 ? 69.15550 -14.71853 161.64784 1.000 59.61369 237 GLU B N 1
ATOM 9908 C CA . GLU C 1 237 ? 69.69258 -15.21322 160.38476 1.000 58.41017 237 GLU B CA 1
ATOM 9909 C C . GLU C 1 237 ? 68.65273 -16.03030 159.62664 1.000 53.18625 237 GLU B C 1
ATOM 9910 O O . GLU C 1 237 ? 68.18093 -17.05847 160.11448 1.000 48.03635 237 GLU B O 1
ATOM 9916 N N . TYR C 1 238 ? 68.29962 -15.56918 158.43172 1.000 53.28923 238 TYR B N 1
ATOM 9917 C CA . TYR C 1 238 ? 67.31074 -16.25923 157.60062 1.000 44.34778 238 TYR B CA 1
ATOM 9918 C C . TYR C 1 238 ? 67.99589 -17.08593 156.50948 1.000 45.64425 238 TYR B C 1
ATOM 9919 O O . TYR C 1 238 ? 68.59776 -16.50066 155.57157 1.000 46.15923 238 TYR B O 1
ATOM 9928 N N . PRO C 1 239 ? 68.03414 -18.41594 156.60427 1.000 54.29518 239 PRO B N 1
ATOM 9929 C CA . PRO C 1 239 ? 68.56628 -19.21866 155.49813 1.000 58.77557 239 PRO B CA 1
ATOM 9930 C C . PRO C 1 239 ? 67.86721 -18.92458 154.17319 1.000 47.42694 239 PRO B C 1
ATOM 9931 O O . PRO C 1 239 ? 66.68314 -18.58480 154.12926 1.000 38.80137 239 PRO B O 1
ATOM 9935 N N . ALA C 1 240 ? 68.65121 -19.02126 153.09216 1.000 47.55757 240 ALA B N 1
ATOM 9936 C CA . ALA C 1 240 ? 68.24813 -18.70112 151.72822 1.000 41.36235 240 ALA B CA 1
ATOM 9937 C C . ALA C 1 240 ? 69.11726 -19.44179 150.72909 1.000 45.15832 240 ALA B C 1
ATOM 9938 O O . ALA C 1 240 ? 70.27932 -19.72761 151.00703 1.000 57.00470 240 ALA B O 1
ATOM 9940 N N . ASP C 1 241 ? 68.50431 -19.80973 149.60004 1.000 41.26474 241 ASP B N 1
ATOM 9941 C CA . ASP C 1 241 ? 69.16938 -20.26941 148.38396 1.000 51.80792 241 ASP B CA 1
ATOM 9942 C C . ASP C 1 241 ? 68.88019 -19.34028 147.20111 1.000 52.37630 241 ASP B C 1
ATOM 9943 O O . ASP C 1 241 ? 69.56719 -19.41898 146.16509 1.000 47.59403 241 ASP B O 1
ATOM 9948 N N . VAL C 1 242 ? 67.88103 -18.47249 147.33126 1.000 51.69180 242 VAL B N 1
ATOM 9949 C CA . VAL C 1 242 ? 67.66780 -17.35639 146.43944 1.000 53.27629 242 VAL B CA 1
ATOM 9950 C C . VAL C 1 242 ? 67.34058 -16.13559 147.29364 1.000 41.11908 242 VAL B C 1
ATOM 9951 O O . VAL C 1 242 ? 66.64361 -16.23888 148.31063 1.000 37.21423 242 VAL B O 1
ATOM 9955 N N . VAL C 1 243 ? 67.83635 -14.98242 146.86982 1.000 41.13424 243 VAL B N 1
ATOM 9956 C CA . VAL C 1 243 ? 67.47111 -13.69258 147.42503 1.000 34.52509 243 VAL B CA 1
ATOM 9957 C C . VAL C 1 243 ? 66.98893 -12.85049 146.27017 1.000 31.74954 243 VAL B C 1
ATOM 9958 O O . VAL C 1 243 ? 67.68590 -12.72119 145.25518 1.000 30.75764 243 VAL B O 1
ATOM 9962 N N . VAL C 1 244 ? 65.82982 -12.22074 146.43229 1.000 35.30671 244 VAL B N 1
ATOM 9963 C CA . VAL C 1 244 ? 65.28563 -11.33468 145.40643 1.000 37.04734 244 VAL B CA 1
ATOM 9964 C C . VAL C 1 244 ? 65.20137 -9.91378 145.96766 1.000 33.41890 244 VAL B C 1
ATOM 9965 O O . VAL C 1 244 ? 64.37733 -9.64008 146.83872 1.000 32.69415 244 VAL B O 1
ATOM 9969 N N . VAL C 1 245 ? 66.05319 -9.01254 145.47879 1.000 41.55665 245 VAL B N 1
ATOM 9970 C CA . VAL C 1 245 ? 66.05593 -7.63762 145.97401 1.000 52.17390 245 VAL B CA 1
ATOM 9971 C C . VAL C 1 245 ? 65.06077 -6.84168 145.13115 1.000 69.89366 245 VAL B C 1
ATOM 9972 O O . VAL C 1 245 ? 65.13974 -6.80847 143.89416 1.000 39.82644 245 VAL B O 1
ATOM 9976 N N . ALA C 1 246 ? 64.05867 -6.29197 145.79226 1.000 40.39483 246 ALA B N 1
ATOM 9977 C CA . ALA C 1 246 ? 63.03451 -5.48707 145.14540 1.000 49.83511 246 ALA B CA 1
ATOM 9978 C C . ALA C 1 246 ? 62.90828 -4.24323 145.99660 1.000 53.73242 246 ALA B C 1
ATOM 9979 O O . ALA C 1 246 ? 61.88623 -3.93352 146.61466 1.000 41.14506 246 ALA B O 1
ATOM 9981 N N . THR C 1 247 ? 64.04915 -3.58002 146.07569 1.000 39.39598 247 THR B N 1
ATOM 9982 C CA . THR C 1 247 ? 64.28697 -2.53513 147.03185 1.000 35.16347 247 THR B CA 1
ATOM 9983 C C . THR C 1 247 ? 64.06070 -1.17007 146.42307 1.000 33.73911 247 THR B C 1
ATOM 9984 O O . THR C 1 247 ? 64.26051 -0.14714 147.07823 1.000 56.53048 247 THR B O 1
ATOM 9988 N N . GLY C 1 248 ? 63.59367 -1.13297 145.20508 1.000 39.55172 248 GLY B N 1
ATOM 9989 C CA . GLY C 1 248 ? 63.40243 0.10810 144.50728 1.000 36.42124 248 GLY B CA 1
ATOM 9990 C C . GLY C 1 248 ? 64.28340 0.17047 143.28128 1.000 45.20520 248 GLY B C 1
ATOM 9991 O O . GLY C 1 248 ? 65.11156 -0.70633 143.01713 1.000 59.83053 248 GLY B O 1
ATOM 9992 N N . ILE C 1 249 ? 64.11718 1.25455 142.54146 1.000 34.09287 249 ILE B N 1
ATOM 9993 C CA . ILE C 1 249 ? 64.74414 1.38488 141.25347 1.000 35.04431 249 ILE B CA 1
ATOM 9994 C C . ILE C 1 249 ? 65.50689 2.68102 141.29467 1.000 30.92851 249 ILE B C 1
ATOM 9995 O O . ILE C 1 249 ? 65.38575 3.45385 142.24279 1.000 32.39214 249 ILE B O 1
ATOM 10000 N N . LYS C 1 250 ? 66.29283 2.90334 140.23469 1.000 33.20676 250 LYS B N 1
ATOM 10001 C CA . LYS C 1 250 ? 67.17161 4.04353 140.07486 1.000 36.27479 250 LYS B CA 1
ATOM 10002 C C . LYS C 1 250 ? 67.19553 4.35878 138.58191 1.000 34.02456 250 LYS B C 1
ATOM 10003 O O . LYS C 1 250 ? 67.62568 3.51499 137.77877 1.000 35.03080 250 LYS B O 1
ATOM 10009 N N . PRO C 1 251 ? 66.68430 5.53474 138.17210 1.000 39.29387 251 PRO B N 1
ATOM 10010 C CA . PRO C 1 251 ? 66.40823 5.79592 136.73615 1.000 42.29129 251 PRO B CA 1
ATOM 10011 C C . PRO C 1 251 ? 67.67120 5.89729 135.91315 1.000 36.91516 251 PRO B C 1
ATOM 10012 O O . PRO C 1 251 ? 68.66610 6.46741 136.36623 1.000 49.51579 251 PRO B O 1
ATOM 10016 N N . ASN C 1 252 ? 67.63029 5.35648 134.69006 1.000 23.47629 252 ASN B N 1
ATOM 10017 C CA . ASN C 1 252 ? 68.82928 5.30285 133.82404 1.000 26.93361 252 ASN B CA 1
ATOM 10018 C C . ASN C 1 252 ? 68.99802 6.62000 133.07225 1.000 36.23768 252 ASN B C 1
ATOM 10019 O O . ASN C 1 252 ? 68.79699 6.71015 131.86326 1.000 44.28429 252 ASN B O 1
ATOM 10024 N N . SER C 1 253 ? 69.36583 7.66295 133.81541 1.000 42.45286 253 SER B N 1
ATOM 10025 C CA . SER C 1 253 ? 69.34656 9.02803 133.30362 1.000 44.12149 253 SER B CA 1
ATOM 10026 C C . SER C 1 253 ? 70.72446 9.55636 132.90169 1.000 45.40083 253 SER B C 1
ATOM 10027 O O . SER C 1 253 ? 70.82923 10.72044 132.48587 1.000 42.82529 253 SER B O 1
ATOM 10030 N N . GLU C 1 254 ? 71.76262 8.70855 132.94454 1.000 51.01985 254 GLU B N 1
ATOM 10031 C CA . GLU C 1 254 ? 73.14353 9.18382 132.89760 1.000 50.91805 254 GLU B CA 1
ATOM 10032 C C . GLU C 1 254 ? 73.58243 9.61813 131.49966 1.000 44.18149 254 GLU B C 1
ATOM 10033 O O . GLU C 1 254 ? 74.22222 10.66627 131.36582 1.000 48.47933 254 GLU B O 1
ATOM 10039 N N . LEU C 1 255 ? 73.21955 8.88623 130.44455 1.000 31.86615 255 LEU B N 1
ATOM 10040 C CA . LEU C 1 255 ? 73.50743 9.42149 129.11763 1.000 37.93448 255 LEU B CA 1
ATOM 10041 C C . LEU C 1 255 ? 72.99716 10.83942 128.99186 1.000 33.53180 255 LEU B C 1
ATOM 10042 O O . LEU C 1 255 ? 73.58299 11.65365 128.25799 1.000 39.94678 255 LEU B O 1
ATOM 10047 N N . ALA C 1 256 ? 71.89311 11.13309 129.69493 1.000 32.26768 256 ALA B N 1
ATOM 10048 C CA . ALA C 1 256 ? 71.29986 12.46698 129.71515 1.000 37.22524 256 ALA B CA 1
ATOM 10049 C C . ALA C 1 256 ? 72.15568 13.44801 130.50729 1.000 44.05020 256 ALA B C 1
ATOM 10050 O O . ALA C 1 256 ? 72.50847 14.52516 130.00346 1.000 31.02589 256 ALA B O 1
ATOM 10052 N N . GLU C 1 257 ? 72.53077 13.08389 131.74623 1.000 57.35979 257 GLU B N 1
ATOM 10053 C CA . GLU C 1 257 ? 73.26159 14.05690 132.55737 1.000 52.82224 257 GLU B CA 1
ATOM 10054 C C . GLU C 1 257 ? 74.63353 14.31825 131.97840 1.000 56.67593 257 GLU B C 1
ATOM 10055 O O . GLU C 1 257 ? 75.10932 15.44733 132.05157 1.000 54.12528 257 GLU B O 1
ATOM 10061 N N . LYS C 1 258 ? 75.22071 13.32147 131.30723 1.000 43.49859 258 LYS B N 1
ATOM 10062 C CA . LYS C 1 258 ? 76.47767 13.49083 130.57924 1.000 41.03663 258 LYS B CA 1
ATOM 10063 C C . LYS C 1 258 ? 76.31449 14.33400 129.31038 1.000 40.71411 258 LYS B C 1
ATOM 10064 O O . LYS C 1 258 ? 77.23334 15.09423 128.95448 1.000 33.29970 258 LYS B O 1
ATOM 10070 N N . ALA C 1 259 ? 75.16550 14.23189 128.62137 1.000 34.25256 259 ALA B N 1
ATOM 10071 C CA . ALA C 1 259 ? 74.93133 15.06603 127.44651 1.000 34.17164 259 ALA B CA 1
ATOM 10072 C C . ALA C 1 259 ? 74.50905 16.51390 127.80275 1.000 35.80868 259 ALA B C 1
ATOM 10073 O O . ALA C 1 259 ? 74.14889 17.30597 126.90488 1.000 35.59443 259 ALA B O 1
ATOM 10075 N N . GLY C 1 260 ? 74.56100 16.88970 129.07781 1.000 37.00843 260 GLY B N 1
ATOM 10076 C CA . GLY C 1 260 ? 74.20675 18.24258 129.44603 1.000 37.72814 260 GLY B CA 1
ATOM 10077 C C . GLY C 1 260 ? 72.72869 18.55827 129.57010 1.000 49.14747 260 GLY B C 1
ATOM 10078 O O . GLY C 1 260 ? 72.40147 19.71216 129.87629 1.000 59.39274 260 GLY B O 1
ATOM 10079 N N . LEU C 1 261 ? 71.83287 17.58414 129.35795 1.000 47.25915 261 LEU B N 1
ATOM 10080 C CA . LEU C 1 261 ? 70.39285 17.71983 129.55400 1.000 51.67533 261 LEU B CA 1
ATOM 10081 C C . LEU C 1 261 ? 70.05985 17.83453 131.04602 1.000 35.69108 261 LEU B C 1
ATOM 10082 O O . LEU C 1 261 ? 70.88691 17.56355 131.91796 1.000 37.60048 261 LEU B O 1
ATOM 10087 N N . LYS C 1 262 ? 68.82377 18.23424 131.33910 1.000 36.51913 262 LYS B N 1
ATOM 10088 C CA . LYS C 1 262 ? 68.44872 18.62896 132.69117 1.000 39.80665 262 LYS B CA 1
ATOM 10089 C C . LYS C 1 262 ? 67.93596 17.43473 133.49998 1.000 38.71328 262 LYS B C 1
ATOM 10090 O O . LYS C 1 262 ? 67.04009 16.69562 133.07588 1.000 35.01769 262 LYS B O 1
ATOM 10096 N N . ILE C 1 263 ? 68.47600 17.28864 134.69195 1.000 34.04981 263 ILE B N 1
ATOM 10097 C CA . ILE C 1 263 ? 68.08621 16.23442 135.61279 1.000 29.20298 263 ILE B CA 1
ATOM 10098 C C . ILE C 1 263 ? 67.22711 16.86208 136.70190 1.000 35.53655 263 ILE B C 1
ATOM 10099 O O . ILE C 1 263 ? 67.60292 17.89606 137.27306 1.000 53.00574 263 ILE B O 1
ATOM 10104 N N . GLY C 1 264 ? 66.04922 16.30782 136.94683 1.000 29.17286 264 GLY B N 1
ATOM 10105 C CA . GLY C 1 264 ? 65.19612 16.86949 137.97193 1.000 35.17133 264 GLY B CA 1
ATOM 10106 C C . GLY C 1 264 ? 65.62623 16.42535 139.35386 1.000 33.32000 264 GLY B C 1
ATOM 10107 O O . GLY C 1 264 ? 66.52939 15.60250 139.52171 1.000 28.57892 264 GLY B O 1
ATOM 10108 N N . GLU C 1 265 ? 64.95314 16.96606 140.36495 1.000 34.65419 265 GLU B N 1
ATOM 10109 C CA . GLU C 1 265 ? 65.33323 16.60392 141.72789 1.000 42.60836 265 GLU B CA 1
ATOM 10110 C C . GLU C 1 265 ? 65.18251 15.13484 142.05966 1.000 43.87725 265 GLU B C 1
ATOM 10111 O O . GLU C 1 265 ? 65.87162 14.66082 142.96657 1.000 43.15758 265 GLU B O 1
ATOM 10117 N N . THR C 1 266 ? 64.44565 14.36182 141.26754 1.000 45.24262 266 THR B N 1
ATOM 10118 C CA . THR C 1 266 ? 64.35793 12.93076 141.53332 1.000 32.37200 266 THR B CA 1
ATOM 10119 C C . THR C 1 266 ? 65.55607 12.14708 140.99017 1.000 42.16327 266 THR B C 1
ATOM 10120 O O . THR C 1 266 ? 65.71030 10.95106 141.30198 1.000 47.83973 266 THR B O 1
ATOM 10124 N N . GLY C 1 267 ? 66.39594 12.76837 140.16326 1.000 33.52663 267 GLY B N 1
ATOM 10125 C CA . GLY C 1 267 ? 67.44707 12.05468 139.47913 1.000 27.10249 267 GLY B CA 1
ATOM 10126 C C . GLY C 1 267 ? 67.09114 11.60384 138.08007 1.000 31.41436 267 GLY B C 1
ATOM 10127 O O . GLY C 1 267 ? 67.97122 11.11212 137.35898 1.000 45.69808 267 GLY B O 1
ATOM 10128 N N . ALA C 1 268 ? 65.82811 11.72366 137.68510 1.000 28.07182 268 ALA B N 1
ATOM 10129 C CA . ALA C 1 268 ? 65.35417 11.30678 136.37304 1.000 26.18204 268 ALA B CA 1
ATOM 10130 C C . ALA C 1 268 ? 65.37893 12.48793 135.42623 1.000 30.13686 268 ALA B C 1
ATOM 10131 O O . ALA C 1 268 ? 65.51471 13.64189 135.83441 1.000 42.43094 268 ALA B O 1
ATOM 10133 N N . ILE C 1 269 ? 65.31697 12.18312 134.13718 1.000 25.03773 269 ILE B N 1
ATOM 10134 C CA . ILE C 1 269 ? 65.30275 13.24228 133.15035 1.000 25.93439 269 ILE B CA 1
ATOM 10135 C C . ILE C 1 269 ? 64.05959 14.11001 133.35051 1.000 35.57758 269 ILE B C 1
ATOM 10136 O O . ILE C 1 269 ? 62.92268 13.62079 133.36445 1.000 31.63221 269 ILE B O 1
ATOM 10141 N N . TRP C 1 270 ? 64.26734 15.40703 133.49171 1.000 38.71570 270 TRP B N 1
ATOM 10142 C CA . TRP C 1 270 ? 63.15616 16.34282 133.47188 1.000 31.17791 270 TRP B CA 1
ATOM 10143 C C . TRP C 1 270 ? 62.58813 16.44593 132.06090 1.000 29.50221 270 TRP B C 1
ATOM 10144 O O . TRP C 1 270 ? 63.35010 16.49323 131.08390 1.000 38.86253 270 TRP B O 1
ATOM 10155 N N . VAL C 1 271 ? 61.24512 16.44669 131.95092 1.000 41.81225 271 VAL B N 1
ATOM 10156 C CA . VAL C 1 271 ? 60.52408 16.60776 130.68495 1.000 31.50047 271 VAL B CA 1
ATOM 10157 C C . VAL C 1 271 ? 59.35690 17.54750 130.91312 1.000 26.38821 271 VAL B C 1
ATOM 10158 O O . VAL C 1 271 ? 58.84489 17.65922 132.02814 1.000 27.67592 271 VAL B O 1
ATOM 10162 N N . ASP C 1 272 ? 58.93375 18.22758 129.86023 1.000 32.16516 272 ASP B N 1
ATOM 10163 C CA . ASP C 1 272 ? 57.80858 19.14235 129.97440 1.000 32.54399 272 ASP B CA 1
ATOM 10164 C C . ASP C 1 272 ? 56.48672 18.41313 129.75030 1.000 37.99619 272 ASP B C 1
ATOM 10165 O O . ASP C 1 272 ? 56.42195 17.18112 129.76310 1.000 46.75423 272 ASP B O 1
ATOM 10170 N N . GLU C 1 273 ? 55.40057 19.18695 129.60144 1.000 35.91793 273 GLU B N 1
ATOM 10171 C CA . GLU C 1 273 ? 54.08667 18.60374 129.35236 1.000 33.28251 273 GLU B CA 1
ATOM 10172 C C . GLU C 1 273 ? 54.10182 17.75094 128.09622 1.000 35.23753 273 GLU B C 1
ATOM 10173 O O . GLU C 1 273 ? 53.37301 16.76281 128.00108 1.000 48.82212 273 GLU B O 1
ATOM 10179 N N . TYR C 1 274 ? 54.80572 18.22724 127.06229 1.000 36.07814 274 TYR B N 1
ATOM 10180 C CA . TYR C 1 274 ? 54.90983 17.55846 125.77018 1.000 37.66403 274 TYR B CA 1
ATOM 10181 C C . TYR C 1 274 ? 55.95204 16.45966 125.78199 1.000 29.06454 274 TYR B C 1
ATOM 10182 O O . TYR C 1 274 ? 56.03417 15.69483 124.82087 1.000 25.05037 274 TYR B O 1
ATOM 10191 N N . MET C 1 275 ? 56.75606 16.40765 126.84397 1.000 34.50814 275 MET B N 1
ATOM 10192 C CA . MET C 1 275 ? 57.76126 15.38679 127.13380 1.000 35.09876 275 MET B CA 1
ATOM 10193 C C . MET C 1 275 ? 59.07019 15.70316 126.40383 1.000 37.30028 275 MET B C 1
ATOM 10194 O O . MET C 1 275 ? 59.88336 14.79536 126.13567 1.000 42.43717 275 MET B O 1
ATOM 10199 N N . ARG C 1 276 ? 59.23494 16.95826 125.99203 1.000 34.98163 276 ARG B N 1
ATOM 10200 C CA . ARG C 1 276 ? 60.54587 17.30159 125.51006 1.000 34.84888 276 ARG B CA 1
ATOM 10201 C C . ARG C 1 276 ? 61.45886 17.44757 126.72008 1.000 35.55115 276 ARG B C 1
ATOM 10202 O O . ARG C 1 276 ? 61.00486 17.50730 127.85709 1.000 47.77453 276 ARG B O 1
ATOM 10210 N N . THR C 1 277 ? 62.74986 17.45585 126.47306 1.000 32.49166 277 THR B N 1
ATOM 10211 C CA . THR C 1 277 ? 63.72984 17.62588 127.51007 1.000 27.44902 277 THR B CA 1
ATOM 10212 C C . THR C 1 277 ? 64.21956 19.07498 127.43930 1.000 35.80822 277 THR B C 1
ATOM 10213 O O . THR C 1 277 ? 63.51538 19.94493 126.91244 1.000 42.04267 277 THR B O 1
ATOM 10217 N N . SER C 1 278 ? 65.41451 19.34613 127.98032 1.000 30.50955 278 SER B N 1
ATOM 10218 C CA . SER C 1 278 ? 66.04026 20.64228 127.77652 1.000 28.99561 278 SER B CA 1
ATOM 10219 C C . SER C 1 278 ? 66.17719 20.91154 126.29356 1.000 37.00440 278 SER B C 1
ATOM 10220 O O . SER C 1 278 ? 65.77498 21.96554 125.79374 1.000 40.97712 278 SER B O 1
ATOM 10223 N N . ASP C 1 279 ? 66.76437 19.95077 125.57440 1.000 52.36610 279 ASP B N 1
ATOM 10224 C CA . ASP C 1 279 ? 66.92033 20.03903 124.12541 1.000 52.80930 279 ASP B CA 1
ATOM 10225 C C . ASP C 1 279 ? 65.59036 19.80188 123.43239 1.000 35.82318 279 ASP B C 1
ATOM 10226 O O . ASP C 1 279 ? 64.94357 18.76573 123.62024 1.000 31.47528 279 ASP B O 1
ATOM 10231 N N . GLU C 1 280 ? 65.26718 20.71397 122.51054 1.000 36.96867 280 GLU B N 1
ATOM 10232 C CA . GLU C 1 280 ? 63.95117 20.71982 121.88956 1.000 38.35467 280 GLU B CA 1
ATOM 10233 C C . GLU C 1 280 ? 63.80037 19.58595 120.89138 1.000 37.64220 280 GLU B C 1
ATOM 10234 O O . GLU C 1 280 ? 62.66442 19.31079 120.47736 1.000 23.17133 280 GLU B O 1
ATOM 10240 N N . SER C 1 281 ? 64.93349 18.95123 120.49627 1.000 32.73503 281 SER B N 1
ATOM 10241 C CA . SER C 1 281 ? 65.01269 17.80439 119.59408 1.000 29.44514 281 SER B CA 1
ATOM 10242 C C . SER C 1 281 ? 65.00196 16.45127 120.28187 1.000 35.41929 281 SER B C 1
ATOM 10243 O O . SER C 1 281 ? 64.95815 15.42437 119.59770 1.000 36.77464 281 SER B O 1
ATOM 10246 N N . ILE C 1 282 ? 65.04399 16.41207 121.59986 1.000 32.86337 282 ILE B N 1
ATOM 10247 C CA . ILE C 1 282 ? 65.17024 15.16798 122.34366 1.000 31.27419 282 ILE B CA 1
ATOM 10248 C C . ILE C 1 282 ? 63.93128 15.03160 123.23566 1.000 32.66607 282 ILE B C 1
ATOM 10249 O O . ILE C 1 282 ? 63.72513 15.84141 124.15379 1.000 26.78314 282 ILE B O 1
ATOM 10254 N N . TYR C 1 283 ? 63.06846 14.06648 122.91651 1.000 30.03340 283 TYR B N 1
ATOM 10255 C CA . TYR C 1 283 ? 61.92354 13.70113 123.74147 1.000 30.83726 283 TYR B CA 1
ATOM 10256 C C . TYR C 1 283 ? 62.32277 12.53807 124.63628 1.000 44.06748 283 TYR B C 1
ATOM 10257 O O . TYR C 1 283 ? 63.22792 11.77129 124.30215 1.000 44.81082 283 TYR B O 1
ATOM 10266 N N . ALA C 1 284 ? 61.65281 12.39975 125.78427 1.000 43.87855 284 ALA B N 1
ATOM 10267 C CA . ALA C 1 284 ? 62.04703 11.34168 126.71209 1.000 38.81936 284 ALA B CA 1
ATOM 10268 C C . ALA C 1 284 ? 60.84213 10.85333 127.46303 1.000 33.23735 284 ALA B C 1
ATOM 10269 O O . ALA C 1 284 ? 60.04498 11.66710 127.92717 1.000 38.33225 284 ALA B O 1
ATOM 10271 N N . GLY C 1 285 ? 60.76939 9.53229 127.65482 1.000 31.50976 285 GLY B N 1
ATOM 10272 C CA . GLY C 1 285 ? 59.62051 8.92596 128.29974 1.000 26.95108 285 GLY B CA 1
ATOM 10273 C C . GLY C 1 285 ? 59.94478 7.61192 128.97653 1.000 31.25855 285 GLY B C 1
ATOM 10274 O O . GLY C 1 285 ? 60.99789 7.00415 128.76342 1.000 26.57006 285 GLY B O 1
ATOM 10275 N N . GLY C 1 286 ? 59.03187 7.19661 129.83747 1.000 32.84649 286 GLY B N 1
ATOM 10276 C CA . GLY C 1 286 ? 59.19812 5.94653 130.52927 1.000 24.32936 286 GLY B CA 1
ATOM 10277 C C . GLY C 1 286 ? 59.79909 6.16942 131.89830 1.000 28.95579 286 GLY B C 1
ATOM 10278 O O . GLY C 1 286 ? 59.80589 7.27234 132.44648 1.000 28.11986 286 GLY B O 1
ATOM 10279 N N . ASP C 1 287 ? 60.43430 5.11247 132.38912 1.000 31.03809 287 ASP B N 1
ATOM 10280 C CA . ASP C 1 287 ? 60.93033 5.08734 133.76111 1.000 29.10593 287 ASP B CA 1
ATOM 10281 C C . ASP C 1 287 ? 62.13215 6.00654 134.00024 1.000 29.23564 287 ASP B C 1
ATOM 10282 O O . ASP C 1 287 ? 62.45312 6.27341 135.15428 1.000 55.85119 287 ASP B O 1
ATOM 10287 N N . CYS C 1 288 ? 62.82805 6.47283 132.97131 1.000 32.39964 288 CYS B N 1
ATOM 10288 C CA . CYS C 1 288 ? 63.97288 7.36502 133.16943 1.000 36.81586 288 CYS B CA 1
ATOM 10289 C C . CYS C 1 288 ? 63.52561 8.80591 133.31767 1.000 32.70730 288 CYS B C 1
ATOM 10290 O O . CYS C 1 288 ? 64.35543 9.73507 133.31081 1.000 26.70279 288 CYS B O 1
ATOM 10293 N N . VAL C 1 289 ? 62.22057 9.00765 133.38272 1.000 38.01994 289 VAL B N 1
ATOM 10294 C CA . VAL C 1 289 ? 61.59732 10.30456 133.22393 1.000 32.03684 289 VAL B CA 1
ATOM 10295 C C . VAL C 1 289 ? 60.93326 10.71722 134.52601 1.000 30.81982 289 VAL B C 1
ATOM 10296 O O . VAL C 1 289 ? 60.37642 9.89500 135.25389 1.000 27.68513 289 VAL B O 1
ATOM 10300 N N . GLU C 1 290 ? 61.05602 11.98719 134.85421 1.000 31.18986 290 GLU B N 1
ATOM 10301 C CA . GLU C 1 290 ? 60.32892 12.59688 135.95032 1.000 33.56885 290 GLU B CA 1
ATOM 10302 C C . GLU C 1 290 ? 58.90684 12.96068 135.51839 1.000 29.66711 290 GLU B C 1
ATOM 10303 O O . GLU C 1 290 ? 58.65076 13.29781 134.35445 1.000 21.91540 290 GLU B O 1
ATOM 10309 N N . THR C 1 291 ? 57.97287 12.88535 136.46840 1.000 30.26013 291 THR B N 1
ATOM 10310 C CA . THR C 1 291 ? 56.58379 13.26811 136.24948 1.000 28.32626 291 THR B CA 1
ATOM 10311 C C . THR C 1 291 ? 56.11166 14.04083 137.46761 1.000 38.10885 291 THR B C 1
ATOM 10312 O O . THR C 1 291 ? 56.78966 14.11680 138.49661 1.000 34.36544 291 THR B O 1
ATOM 10316 N N . THR C 1 292 ? 54.92755 14.60762 137.33871 1.000 32.91861 292 THR B N 1
ATOM 10317 C CA . THR C 1 292 ? 54.29742 15.37033 138.39184 1.000 29.53665 292 THR B CA 1
ATOM 10318 C C . THR C 1 292 ? 53.18958 14.54902 139.03073 1.000 30.34979 292 THR B C 1
ATOM 10319 O O . THR C 1 292 ? 52.36068 13.97898 138.31365 1.000 37.73317 292 THR B O 1
ATOM 10323 N N . CYS C 1 293 ? 53.14260 14.53580 140.37572 1.000 23.35103 293 CYS B N 1
ATOM 10324 C CA . CYS C 1 293 ? 51.99472 14.00246 141.11666 1.000 26.26142 293 CYS B CA 1
ATOM 10325 C C . CYS C 1 293 ? 50.86652 15.02525 141.05283 1.000 28.18949 293 CYS B C 1
ATOM 10326 O O . CYS C 1 293 ? 51.02931 16.15821 141.52301 1.000 32.68989 293 CYS B O 1
ATOM 10329 N N . LEU C 1 294 ? 49.76459 14.63214 140.42079 1.000 42.24984 294 LEU B N 1
ATOM 10330 C CA . LEU C 1 294 ? 48.61542 15.50496 140.20594 1.000 31.40901 294 LEU B CA 1
ATOM 10331 C C . LEU C 1 294 ? 47.85635 15.95961 141.44602 1.000 39.73874 294 LEU B C 1
ATOM 10332 O O . LEU C 1 294 ? 47.22614 17.01650 141.42820 1.000 39.06648 294 LEU B O 1
ATOM 10337 N N . VAL C 1 295 ? 47.90051 15.17745 142.51690 1.000 48.16452 295 VAL B N 1
ATOM 10338 C CA . VAL C 1 295 ? 47.16745 15.57412 143.70597 1.000 56.74282 295 VAL B CA 1
ATOM 10339 C C . VAL C 1 295 ? 47.91325 16.67815 144.44714 1.000 49.08811 295 VAL B C 1
ATOM 10340 O O . VAL C 1 295 ? 47.28408 17.59394 144.98629 1.000 48.99709 295 VAL B O 1
ATOM 10344 N N . THR C 1 296 ? 49.26326 16.61340 144.47711 1.000 43.53898 296 THR B N 1
ATOM 10345 C CA . THR C 1 296 ? 50.09610 17.53944 145.25725 1.000 36.15273 296 THR B CA 1
ATOM 10346 C C . THR C 1 296 ? 51.06792 18.38275 144.45837 1.000 40.11195 296 THR B C 1
ATOM 10347 O O . THR C 1 296 ? 51.75077 19.21378 145.06649 1.000 47.91339 296 THR B O 1
ATOM 10351 N N . GLY C 1 297 ? 51.27096 18.09499 143.16932 1.000 33.86950 297 GLY B N 1
ATOM 10352 C CA . GLY C 1 297 ? 52.24382 18.77931 142.34241 1.000 35.10286 297 GLY B CA 1
ATOM 10353 C C . GLY C 1 297 ? 53.69089 18.43654 142.62334 1.000 53.96861 297 GLY B C 1
ATOM 10354 O O . GLY C 1 297 ? 54.57279 18.89383 141.87840 1.000 69.42030 297 GLY B O 1
ATOM 10355 N N . LYS C 1 298 ? 53.96507 17.57744 143.60620 1.000 48.17348 298 LYS B N 1
ATOM 10356 C CA . LYS C 1 298 ? 55.33314 17.19566 143.89912 1.000 49.81627 298 LYS B CA 1
ATOM 10357 C C . LYS C 1 298 ? 55.87627 16.43095 142.69599 1.000 38.88793 298 LYS B C 1
ATOM 10358 O O . LYS C 1 298 ? 55.16241 15.67392 142.02688 1.000 30.75181 298 LYS B O 1
ATOM 10364 N N . LYS C 1 299 ? 57.14423 16.62024 142.39400 1.000 49.26159 299 LYS B N 1
ATOM 10365 C CA . LYS C 1 299 ? 57.71635 15.90553 141.26588 1.000 45.07293 299 LYS B CA 1
ATOM 10366 C C . LYS C 1 299 ? 58.34261 14.60458 141.74566 1.000 39.25513 299 LYS B C 1
ATOM 10367 O O . LYS C 1 299 ? 58.97964 14.55153 142.80965 1.000 32.71459 299 LYS B O 1
ATOM 10373 N N . ILE C 1 300 ? 58.07780 13.54165 140.96850 1.000 39.96126 300 ILE B N 1
ATOM 10374 C CA . ILE C 1 300 ? 58.30708 12.13764 141.31227 1.000 33.63826 300 ILE B CA 1
ATOM 10375 C C . ILE C 1 300 ? 58.68521 11.33391 140.07414 1.000 26.94037 300 ILE B C 1
ATOM 10376 O O . ILE C 1 300 ? 58.73810 11.84610 138.94722 1.000 40.84626 300 ILE B O 1
ATOM 10381 N N . ILE C 1 301 ? 58.96546 10.06192 140.30493 1.000 29.30766 301 ILE B N 1
ATOM 10382 C CA . ILE C 1 301 ? 59.22664 9.06214 139.28377 1.000 21.68369 301 ILE B CA 1
ATOM 10383 C C . ILE C 1 301 ? 58.07983 8.07291 139.35263 1.000 25.80292 301 ILE B C 1
ATOM 10384 O O . ILE C 1 301 ? 57.85196 7.47169 140.40853 1.000 31.18325 301 ILE B O 1
ATOM 10389 N N . ALA C 1 302 ? 57.34184 7.91994 138.26361 1.000 29.10966 302 ALA B N 1
ATOM 10390 C CA . ALA C 1 302 ? 56.23102 6.97772 138.27448 1.000 24.11707 302 ALA B CA 1
ATOM 10391 C C . ALA C 1 302 ? 56.63824 5.78194 137.43928 1.000 29.77761 302 ALA B C 1
ATOM 10392 O O . ALA C 1 302 ? 56.31324 5.73206 136.25128 1.000 37.01992 302 ALA B O 1
ATOM 10394 N N . PRO C 1 303 ? 57.42044 4.76599 138.01211 1.000 37.19948 303 PRO B N 1
ATOM 10395 C CA . PRO C 1 303 ? 58.01063 3.72125 137.12393 1.000 36.57189 303 PRO B CA 1
ATOM 10396 C C . PRO C 1 303 ? 57.01084 2.61811 136.80777 1.000 47.13855 303 PRO B C 1
ATOM 10397 O O . PRO C 1 303 ? 57.03706 1.50902 137.37959 1.000 52.06550 303 PRO B O 1
ATOM 10401 N N . PHE C 1 304 ? 56.03077 2.94105 135.96284 1.000 52.49576 304 PHE B N 1
ATOM 10402 C CA . PHE C 1 304 ? 54.96394 2.00390 135.65170 1.000 51.87071 304 PHE B CA 1
ATOM 10403 C C . PHE C 1 304 ? 54.79995 1.87211 134.14168 1.000 47.92847 304 PHE B C 1
ATOM 10404 O O . PHE C 1 304 ? 55.13676 2.78030 133.37082 1.000 57.12032 304 PHE B O 1
ATOM 10412 N N . GLY C 1 305 ? 54.33617 0.69008 133.73750 1.000 40.27426 305 GLY B N 1
ATOM 10413 C CA . GLY C 1 305 ? 54.20721 0.36828 132.33145 1.000 31.82869 305 GLY B CA 1
ATOM 10414 C C . GLY C 1 305 ? 53.02807 1.02816 131.66457 1.000 33.68869 305 GLY B C 1
ATOM 10415 O O . GLY C 1 305 ? 53.08200 1.32836 130.46962 1.000 33.38064 305 GLY B O 1
ATOM 10416 N N . ASP C 1 306 ? 51.92904 1.23384 132.39762 1.000 37.54133 306 ASP B N 1
ATOM 10417 C CA . ASP C 1 306 ? 50.83689 1.98072 131.79075 1.000 27.87539 306 ASP B CA 1
ATOM 10418 C C . ASP C 1 306 ? 51.24861 3.42685 131.50298 1.000 32.69330 306 ASP B C 1
ATOM 10419 O O . ASP C 1 306 ? 50.99650 3.92998 130.39406 1.000 44.47375 306 ASP B O 1
ATOM 10424 N N . VAL C 1 307 ? 51.94950 4.10183 132.43708 1.000 37.89983 307 VAL B N 1
ATOM 10425 C CA . VAL C 1 307 ? 52.36123 5.46597 132.09229 1.000 20.99546 307 VAL B CA 1
ATOM 10426 C C . VAL C 1 307 ? 53.46822 5.41834 131.05927 1.000 29.75752 307 VAL B C 1
ATOM 10427 O O . VAL C 1 307 ? 53.59404 6.33650 130.23441 1.000 35.38262 307 VAL B O 1
ATOM 10431 N N . ALA C 1 308 ? 54.27243 4.35350 131.06009 1.000 20.79924 308 ALA B N 1
ATOM 10432 C CA . ALA C 1 308 ? 55.30144 4.23386 130.03305 1.000 24.16793 308 ALA B CA 1
ATOM 10433 C C . ALA C 1 308 ? 54.66541 4.27696 128.65507 1.000 27.18278 308 ALA B C 1
ATOM 10434 O O . ALA C 1 308 ? 55.06224 5.09017 127.81519 1.000 29.55466 308 ALA B O 1
ATOM 10436 N N . ASN C 1 309 ? 53.61856 3.46779 128.41595 1.000 29.79777 309 ASN B N 1
ATOM 10437 C CA . ASN C 1 309 ? 53.00753 3.53489 127.08597 1.000 31.04876 309 ASN B CA 1
ATOM 10438 C C . ASN C 1 309 ? 52.30427 4.85580 126.82619 1.000 38.07345 309 ASN B C 1
ATOM 10439 O O . ASN C 1 309 ? 52.35316 5.36099 125.69427 1.000 31.91306 309 ASN B O 1
ATOM 10444 N N . LYS C 1 310 ? 51.65318 5.44051 127.83830 1.000 35.72898 310 LYS B N 1
ATOM 10445 C CA . LYS C 1 310 ? 51.00692 6.73842 127.60651 1.000 37.05609 310 LYS B CA 1
ATOM 10446 C C . LYS C 1 310 ? 52.02271 7.81468 127.19667 1.000 27.03284 310 LYS B C 1
ATOM 10447 O O . LYS C 1 310 ? 51.82756 8.54180 126.20579 1.000 31.46798 310 LYS B O 1
ATOM 10453 N N . GLN C 1 311 ? 53.12971 7.90578 127.93267 1.000 24.28864 311 GLN B N 1
ATOM 10454 C CA . GLN C 1 311 ? 54.16652 8.85603 127.58281 1.000 23.83016 311 GLN B CA 1
ATOM 10455 C C . GLN C 1 311 ? 54.70355 8.57036 126.20275 1.000 30.01448 311 GLN B C 1
ATOM 10456 O O . GLN C 1 311 ? 54.82637 9.46551 125.36189 1.000 31.37261 311 GLN B O 1
ATOM 10462 N N . GLY C 1 312 ? 55.04679 7.32246 125.95855 1.000 38.35150 312 GLY B N 1
ATOM 10463 C CA . GLY C 1 312 ? 55.58784 6.95877 124.65948 1.000 34.61504 312 GLY B CA 1
ATOM 10464 C C . GLY C 1 312 ? 54.67975 7.35678 123.52456 1.000 33.17799 312 GLY B C 1
ATOM 10465 O O . GLY C 1 312 ? 55.14264 7.85203 122.49063 1.000 38.10019 312 GLY B O 1
ATOM 10466 N N . ARG C 1 313 ? 53.36478 7.19550 123.71555 1.000 42.67594 313 ARG B N 1
ATOM 10467 C CA . ARG C 1 313 ? 52.43970 7.56949 122.65662 1.000 52.35091 313 ARG B CA 1
ATOM 10468 C C . ARG C 1 313 ? 52.40840 9.08852 122.43487 1.000 41.01412 313 ARG B C 1
ATOM 10469 O O . ARG C 1 313 ? 52.34730 9.55269 121.28194 1.000 35.62595 313 ARG B O 1
ATOM 10477 N N . VAL C 1 314 ? 52.44226 9.88935 123.50599 1.000 32.88182 314 VAL B N 1
ATOM 10478 C CA . VAL C 1 314 ? 52.43599 11.32539 123.24922 1.000 31.89161 314 VAL B CA 1
ATOM 10479 C C . VAL C 1 314 ? 53.75890 11.74775 122.60227 1.000 35.21175 314 VAL B C 1
ATOM 10480 O O . VAL C 1 314 ? 53.78172 12.59790 121.69441 1.000 38.41990 314 VAL B O 1
ATOM 10484 N N . ILE C 1 315 ? 54.87502 11.11390 123.00016 1.000 40.17664 315 ILE B N 1
ATOM 10485 C CA . ILE C 1 315 ? 56.16196 11.39825 122.34518 1.000 45.68374 315 ILE B CA 1
ATOM 10486 C C . ILE C 1 315 ? 56.00497 11.25146 120.84616 1.000 32.10835 315 ILE B C 1
ATOM 10487 O O . ILE C 1 315 ? 56.34078 12.14965 120.06030 1.000 26.42917 315 ILE B O 1
ATOM 10492 N N . GLY C 1 316 ? 55.48018 10.09642 120.43998 1.000 28.62209 316 GLY B N 1
ATOM 10493 C CA . GLY C 1 316 ? 55.27721 9.84361 119.03495 1.000 35.76832 316 GLY B CA 1
ATOM 10494 C C . GLY C 1 316 ? 54.33402 10.82653 118.38212 1.000 27.68085 316 GLY B C 1
ATOM 10495 O O . GLY C 1 316 ? 54.52493 11.18975 117.21417 1.000 31.22872 316 GLY B O 1
ATOM 10496 N N . GLU C 1 317 ? 53.31694 11.29322 119.11621 1.000 34.72452 317 GLU B N 1
ATOM 10497 C CA . GLU C 1 317 ? 52.39075 12.21015 118.45036 1.000 41.70230 317 GLU B CA 1
ATOM 10498 C C . GLU C 1 317 ? 53.05549 13.55432 118.20457 1.000 45.36033 317 GLU B C 1
ATOM 10499 O O . GLU C 1 317 ? 52.82435 14.18544 117.15767 1.000 40.99682 317 GLU B O 1
ATOM 10505 N N . ASN C 1 318 ? 53.96943 13.93835 119.09762 1.000 42.52661 318 ASN B N 1
ATOM 10506 C CA . ASN C 1 318 ? 54.56617 15.25947 119.05382 1.000 37.49162 318 ASN B CA 1
ATOM 10507 C C . ASN C 1 318 ? 55.75014 15.35685 118.10082 1.000 33.28362 318 ASN B C 1
ATOM 10508 O O . ASN C 1 318 ? 55.85694 16.36798 117.38998 1.000 33.20314 318 ASN B O 1
ATOM 10513 N N . ILE C 1 319 ? 56.60334 14.31702 118.04064 1.000 41.24437 319 ILE B N 1
ATOM 10514 C CA . ILE C 1 319 ? 57.64634 14.25038 117.01362 1.000 44.65370 319 ILE B CA 1
ATOM 10515 C C . ILE C 1 319 ? 57.05528 14.47049 115.63266 1.000 36.42802 319 ILE B C 1
ATOM 10516 O O . ILE C 1 319 ? 57.65814 15.13174 114.77976 1.000 35.80680 319 ILE B O 1
ATOM 10521 N N . THR C 1 320 ? 55.88238 13.90131 115.37659 1.000 39.52148 320 THR B N 1
ATOM 10522 C CA . THR C 1 320 ? 55.25834 14.05240 114.06862 1.000 39.00585 320 THR B CA 1
ATOM 10523 C C . THR C 1 320 ? 54.17913 15.14320 114.01581 1.000 52.59915 320 THR B C 1
ATOM 10524 O O . THR C 1 320 ? 53.15915 14.96511 113.34679 1.000 45.63427 320 THR B O 1
ATOM 10528 N N . GLY C 1 321 ? 54.40591 16.30214 114.63299 1.000 49.46962 321 GLY B N 1
ATOM 10529 C CA . GLY C 1 321 ? 53.52969 17.44900 114.45318 1.000 42.32821 321 GLY B CA 1
ATOM 10530 C C . GLY C 1 321 ? 52.24670 17.48463 115.25521 1.000 51.85321 321 GLY B C 1
ATOM 10531 O O . GLY C 1 321 ? 51.16963 17.78451 114.70627 1.000 63.84498 321 GLY B O 1
ATOM 10532 N N . GLY C 1 322 ? 52.30778 17.15744 116.53515 1.000 47.90084 322 GLY B N 1
ATOM 10533 C CA . GLY C 1 322 ? 51.13878 17.18608 117.37417 1.000 49.22937 322 GLY B CA 1
ATOM 10534 C C . GLY C 1 322 ? 51.41963 18.07594 118.56831 1.000 45.91816 322 GLY B C 1
ATOM 10535 O O . GLY C 1 322 ? 52.55555 18.48513 118.79536 1.000 56.78663 322 GLY B O 1
ATOM 10536 N N . ARG C 1 323 ? 50.37058 18.38162 119.31238 1.000 51.19405 323 ARG B N 1
ATOM 10537 C CA . ARG C 1 323 ? 50.51547 19.06045 120.59448 1.000 47.16161 323 ARG B CA 1
ATOM 10538 C C . ARG C 1 323 ? 49.73163 18.26313 121.65637 1.000 51.92252 323 ARG B C 1
ATOM 10539 O O . ARG C 1 323 ? 48.83555 18.76585 122.33046 1.000 54.03001 323 ARG B O 1
ATOM 10547 N N . ALA C 1 324 ? 50.06588 16.98117 121.80516 1.000 42.89940 324 ALA B N 1
ATOM 10548 C CA . ALA C 1 324 ? 49.48805 16.19289 122.88704 1.000 35.61108 324 ALA B CA 1
ATOM 10549 C C . ALA C 1 324 ? 50.27103 16.39983 124.17006 1.000 36.91839 324 ALA B C 1
ATOM 10550 O O . ALA C 1 324 ? 51.48699 16.58806 124.17207 1.000 51.06669 324 ALA B O 1
ATOM 10552 N N . VAL C 1 325 ? 49.57806 16.29752 125.27305 1.000 47.39523 325 VAL B N 1
ATOM 10553 C CA . VAL C 1 325 ? 50.15401 16.67243 126.54611 1.000 37.83229 325 VAL B CA 1
ATOM 10554 C C . VAL C 1 325 ? 49.99424 15.49225 127.46592 1.000 47.97083 325 VAL B C 1
ATOM 10555 O O . VAL C 1 325 ? 48.97638 14.79006 127.42182 1.000 66.71144 325 VAL B O 1
ATOM 10559 N N . PHE C 1 326 ? 51.00230 15.25231 128.28487 1.000 41.46536 326 PHE B N 1
ATOM 10560 C CA . PHE C 1 326 ? 50.88451 14.24413 129.32671 1.000 26.97334 326 PHE B CA 1
ATOM 10561 C C . PHE C 1 326 ? 51.13638 14.98697 130.61882 1.000 34.32013 326 PHE B C 1
ATOM 10562 O O . PHE C 1 326 ? 52.29836 15.13812 131.03883 1.000 41.88679 326 PHE B O 1
ATOM 10570 N N . PRO C 1 327 ? 50.08531 15.42966 131.30391 1.000 42.06146 327 PRO B N 1
ATOM 10571 C CA . PRO C 1 327 ? 50.28116 16.26951 132.48904 1.000 41.02072 327 PRO B CA 1
ATOM 10572 C C . PRO C 1 327 ? 50.87732 15.54843 133.69592 1.000 56.01849 327 PRO B C 1
ATOM 10573 O O . PRO C 1 327 ? 51.44820 16.22140 134.55902 1.000 44.45056 327 PRO B O 1
ATOM 10577 N N . GLY C 1 328 ? 50.79857 14.24440 133.80371 1.000 26.97686 328 GLY B N 1
ATOM 10578 C CA . GLY C 1 328 ? 51.25971 13.62529 135.03661 1.000 26.67963 328 GLY B CA 1
ATOM 10579 C C . GLY C 1 328 ? 50.32793 12.49404 135.47744 1.000 29.91458 328 GLY B C 1
ATOM 10580 O O . GLY C 1 328 ? 49.45700 12.06399 134.71938 1.000 27.03445 328 GLY B O 1
ATOM 10581 N N . VAL C 1 329 ? 50.49404 12.02187 136.73836 1.000 31.72285 329 VAL B N 1
ATOM 10582 C CA . VAL C 1 329 ? 49.91228 10.76368 137.23817 1.000 30.49216 329 VAL B CA 1
ATOM 10583 C C . VAL C 1 329 ? 49.32927 10.95634 138.63521 1.000 35.54402 329 VAL B C 1
ATOM 10584 O O . VAL C 1 329 ? 49.57308 11.95528 139.30036 1.000 33.13275 329 VAL B O 1
ATOM 10588 N N . ILE C 1 330 ? 48.69347 9.90614 139.13205 1.000 29.50294 330 ILE B N 1
ATOM 10589 C CA . ILE C 1 330 ? 48.05850 9.89281 140.45405 1.000 28.85582 330 ILE B CA 1
ATOM 10590 C C . ILE C 1 330 ? 48.63173 8.72779 141.26286 1.000 35.76237 330 ILE B C 1
ATOM 10591 O O . ILE C 1 330 ? 48.23879 8.50853 142.41183 1.000 34.05932 330 ILE B O 1
ATOM 10596 N N . ARG C 1 331 ? 49.70784 8.11808 140.74375 1.000 37.09508 331 ARG B N 1
ATOM 10597 C CA . ARG C 1 331 ? 50.27409 6.84612 141.20554 1.000 39.12940 331 ARG B CA 1
ATOM 10598 C C . ARG C 1 331 ? 49.17027 5.93782 141.73741 1.000 38.03142 331 ARG B C 1
ATOM 10599 O O . ARG C 1 331 ? 49.17637 5.48064 142.88234 1.000 50.05318 331 ARG B O 1
ATOM 10607 N N . THR C 1 332 ? 48.20131 5.69477 140.86538 1.000 31.75227 332 THR B N 1
ATOM 10608 C CA . THR C 1 332 ? 47.19351 4.66155 141.07323 1.000 31.59151 332 THR B CA 1
ATOM 10609 C C . THR C 1 332 ? 47.75776 3.32373 140.61401 1.000 33.53372 332 THR B C 1
ATOM 10610 O O . THR C 1 332 ? 47.81079 3.04193 139.41097 1.000 40.32717 332 THR B O 1
ATOM 10614 N N . ALA C 1 333 ? 48.10993 2.46964 141.56587 1.000 42.12627 333 ALA B N 1
ATOM 10615 C CA . ALA C 1 333 ? 48.73417 1.18781 141.28166 1.000 34.77845 333 ALA B CA 1
ATOM 10616 C C . ALA C 1 333 ? 47.94540 0.05055 141.93049 1.000 23.56598 333 ALA B C 1
ATOM 10617 O O . ALA C 1 333 ? 47.16938 0.24725 142.87553 1.000 30.82287 333 ALA B O 1
ATOM 10619 N N . ILE C 1 334 ? 48.14062 -1.15033 141.40629 1.000 20.95568 334 ILE B N 1
ATOM 10620 C CA . ILE C 1 334 ? 47.47186 -2.32854 141.94111 1.000 28.10146 334 ILE B CA 1
ATOM 10621 C C . ILE C 1 334 ? 48.44708 -3.49534 141.84091 1.000 28.42825 334 ILE B C 1
ATOM 10622 O O . ILE C 1 334 ? 49.20209 -3.60004 140.87189 1.000 31.99284 334 ILE B O 1
ATOM 10627 N N . PHE C 1 335 ? 48.45126 -4.35450 142.85178 1.000 31.13192 335 PHE B N 1
ATOM 10628 C CA . PHE C 1 335 ? 49.13750 -5.63235 142.76956 1.000 36.34892 335 PHE B CA 1
ATOM 10629 C C . PHE C 1 335 ? 48.23971 -6.69262 143.37541 1.000 36.28509 335 PHE B C 1
ATOM 10630 O O . PHE C 1 335 ? 47.27967 -6.38992 144.09247 1.000 39.09342 335 PHE B O 1
ATOM 10638 N N . LYS C 1 336 ? 48.52595 -7.94251 143.03020 1.000 34.89418 336 LYS B N 1
ATOM 10639 C CA . LYS C 1 336 ? 47.74117 -9.06974 143.50204 1.000 40.30552 336 LYS B CA 1
ATOM 10640 C C . LYS C 1 336 ? 48.62436 -10.01969 144.28387 1.000 47.70945 336 LYS B C 1
ATOM 10641 O O . LYS C 1 336 ? 49.65644 -10.47742 143.79279 1.000 47.48450 336 LYS B O 1
ATOM 10647 N N . VAL C 1 337 ? 48.21344 -10.30997 145.50983 1.000 45.52933 337 VAL B N 1
ATOM 10648 C CA . VAL C 1 337 ? 48.96262 -11.18596 146.35568 1.000 42.30804 337 VAL B CA 1
ATOM 10649 C C . VAL C 1 337 ? 48.06484 -12.33019 146.73851 1.000 46.41553 337 VAL B C 1
ATOM 10650 O O . VAL C 1 337 ? 47.23383 -12.19549 147.58954 1.000 51.49098 337 VAL B O 1
ATOM 10654 N N . PHE C 1 338 ? 48.23505 -13.47106 146.11133 1.000 30.80545 338 PHE B N 1
ATOM 10655 C CA . PHE C 1 338 ? 47.40327 -14.60527 146.42716 1.000 45.06182 338 PHE B CA 1
ATOM 10656 C C . PHE C 1 338 ? 45.94421 -14.29551 146.17423 1.000 52.80902 338 PHE B C 1
ATOM 10657 O O . PHE C 1 338 ? 45.60313 -13.93540 145.08629 1.000 58.22521 338 PHE B O 1
ATOM 10665 N N . ASP C 1 339 ? 45.07526 -14.48583 147.16121 1.000 60.85643 339 ASP B N 1
ATOM 10666 C CA . ASP C 1 339 ? 43.63721 -14.26609 147.02826 1.000 52.33138 339 ASP B CA 1
ATOM 10667 C C . ASP C 1 339 ? 43.14695 -12.84721 147.22350 1.000 38.56218 339 ASP B C 1
ATOM 10668 O O . ASP C 1 339 ? 42.01889 -12.55538 146.94956 1.000 38.76312 339 ASP B O 1
ATOM 10673 N N . PHE C 1 340 ? 44.01279 -11.98212 147.70862 1.000 35.62913 340 PHE B N 1
ATOM 10674 C CA . PHE C 1 340 ? 43.71052 -10.59322 147.94685 1.000 32.75596 340 PHE B CA 1
ATOM 10675 C C . PHE C 1 340 ? 44.13134 -9.69296 146.82499 1.000 38.24729 340 PHE B C 1
ATOM 10676 O O . PHE C 1 340 ? 44.94239 -10.03468 146.02292 1.000 50.78018 340 PHE B O 1
ATOM 10684 N N . THR C 1 341 ? 43.55811 -8.51706 146.79318 1.000 40.74960 341 THR B N 1
ATOM 10685 C CA . THR C 1 341 ? 43.92890 -7.49384 145.84534 1.000 31.50633 341 THR B CA 1
ATOM 10686 C C . THR C 1 341 ? 44.33368 -6.29390 146.67853 1.000 43.34303 341 THR B C 1
ATOM 10687 O O . THR C 1 341 ? 43.65563 -5.96518 147.66559 1.000 34.14545 341 THR B O 1
ATOM 10691 N N . ALA C 1 342 ? 45.44456 -5.66763 146.31461 1.000 30.62243 342 ALA B N 1
ATOM 10692 C CA . ALA C 1 342 ? 45.85333 -4.45265 146.98480 1.000 25.71808 342 ALA B CA 1
ATOM 10693 C C . ALA C 1 342 ? 45.91511 -3.36547 145.93397 1.000 27.58251 342 ALA B C 1
ATOM 10694 O O . ALA C 1 342 ? 46.54713 -3.55319 144.89393 1.000 35.93191 342 ALA B O 1
ATOM 10696 N N . ALA C 1 343 ? 45.28490 -2.22764 146.21216 1.000 28.40824 343 ALA B N 1
ATOM 10697 C CA . ALA C 1 343 ? 45.24068 -1.16349 145.22633 1.000 28.40639 343 ALA B CA 1
ATOM 10698 C C . ALA C 1 343 ? 45.10443 0.18537 145.91455 1.000 29.56244 343 ALA B C 1
ATOM 10699 O O . ALA C 1 343 ? 44.48042 0.30908 146.97458 1.000 34.33247 343 ALA B O 1
ATOM 10701 N N . SER C 1 344 ? 45.66523 1.20658 145.27670 1.000 35.52600 344 SER B N 1
ATOM 10702 C CA . SER C 1 344 ? 45.59798 2.53848 145.84292 1.000 32.46558 344 SER B CA 1
ATOM 10703 C C . SER C 1 344 ? 45.64177 3.54267 144.70708 1.000 26.38238 344 SER B C 1
ATOM 10704 O O . SER C 1 344 ? 46.14681 3.25094 143.61902 1.000 25.27620 344 SER B O 1
ATOM 10707 N N . ALA C 1 345 ? 45.06455 4.71552 144.96327 1.000 37.51461 345 ALA B N 1
ATOM 10708 C CA . ALA C 1 345 ? 45.07632 5.84167 144.04745 1.000 27.69835 345 ALA B CA 1
ATOM 10709 C C . ALA C 1 345 ? 45.26909 7.09457 144.86165 1.000 26.25894 345 ALA B C 1
ATOM 10710 O O . ALA C 1 345 ? 44.71208 7.22529 145.96468 1.000 24.00143 345 ALA B O 1
ATOM 10712 N N . GLY C 1 346 ? 46.04191 8.01781 144.30278 1.000 25.48008 346 GLY B N 1
ATOM 10713 C CA . GLY C 1 346 ? 46.25967 9.29075 144.95398 1.000 31.42027 346 GLY B CA 1
ATOM 10714 C C . GLY C 1 346 ? 47.27171 9.18476 146.07995 1.000 37.61469 346 GLY B C 1
ATOM 10715 O O . GLY C 1 346 ? 48.10589 8.26591 146.15779 1.000 43.39148 346 GLY B O 1
ATOM 10716 N N . VAL C 1 347 ? 47.21853 10.18062 146.92711 1.000 36.17363 347 VAL B N 1
ATOM 10717 C CA . VAL C 1 347 ? 48.13552 10.32962 148.04312 1.000 35.85727 347 VAL B CA 1
ATOM 10718 C C . VAL C 1 347 ? 47.66970 9.44834 149.20799 1.000 36.95753 347 VAL B C 1
ATOM 10719 O O . VAL C 1 347 ? 46.48276 9.13509 149.34496 1.000 31.37708 347 VAL B O 1
ATOM 10723 N N . ASN C 1 348 ? 48.61280 8.99639 150.03590 1.000 43.46732 348 ASN B N 1
ATOM 10724 C CA . ASN C 1 348 ? 48.32395 8.28114 151.27879 1.000 30.08733 348 ASN B CA 1
ATOM 10725 C C . ASN C 1 348 ? 48.59979 9.20200 152.47594 1.000 47.47162 348 ASN B C 1
ATOM 10726 O O . ASN C 1 348 ? 49.04357 10.34711 152.30111 1.000 62.04196 348 ASN B O 1
ATOM 10731 N N . GLU C 1 349 ? 48.27390 8.73574 153.69787 1.000 41.56658 349 GLU B N 1
ATOM 10732 C CA . GLU C 1 349 ? 48.48276 9.55259 154.89899 1.000 39.43278 349 GLU B CA 1
ATOM 10733 C C . GLU C 1 349 ? 49.84763 10.22185 154.88608 1.000 46.74846 349 GLU B C 1
ATOM 10734 O O . GLU C 1 349 ? 49.96440 11.44085 155.04528 1.000 53.46922 349 GLU B O 1
ATOM 10740 N N . GLN C 1 350 ? 50.88478 9.41709 154.64594 1.000 39.84397 350 GLN B N 1
ATOM 10741 C CA . GLN C 1 350 ? 52.26469 9.88735 154.68800 1.000 41.44888 350 GLN B CA 1
ATOM 10742 C C . GLN C 1 350 ? 52.54847 10.94157 153.63816 1.000 37.93939 350 GLN B C 1
ATOM 10743 O O . GLN C 1 350 ? 53.20528 11.95765 153.92831 1.000 51.08749 350 GLN B O 1
ATOM 10749 N N . MET C 1 351 ? 52.12650 10.70769 152.39713 1.000 32.86330 351 MET B N 1
ATOM 10750 C CA . MET C 1 351 ? 52.42830 11.70791 151.38628 1.000 47.43907 351 MET B CA 1
ATOM 10751 C C . MET C 1 351 ? 51.62305 12.99372 151.60050 1.000 58.79110 351 MET B C 1
ATOM 10752 O O . MET C 1 351 ? 52.09184 14.08487 151.21667 1.000 58.40843 351 MET B O 1
ATOM 10757 N N . ALA C 1 352 ? 50.46008 12.88739 152.26250 1.000 31.73047 352 ALA B N 1
ATOM 10758 C CA . ALA C 1 352 ? 49.65686 14.06418 152.57970 1.000 48.00285 352 ALA B CA 1
ATOM 10759 C C . ALA C 1 352 ? 50.32072 14.87714 153.67582 1.000 46.54479 352 ALA B C 1
ATOM 10760 O O . ALA C 1 352 ? 50.32348 16.11114 153.62901 1.000 46.64130 352 ALA B O 1
ATOM 10762 N N . LYS C 1 353 ? 50.87887 14.18708 154.67770 1.000 47.92772 353 LYS B N 1
ATOM 10763 C CA . LYS C 1 353 ? 51.62675 14.86206 155.72780 1.000 49.28978 353 LYS B CA 1
ATOM 10764 C C . LYS C 1 353 ? 52.86161 15.54139 155.14689 1.000 61.40694 353 LYS B C 1
ATOM 10765 O O . LYS C 1 353 ? 53.10439 16.72440 155.39107 1.000 51.02409 353 LYS B O 1
ATOM 10771 N N . GLU C 1 354 ? 53.56373 14.84766 154.26177 1.000 56.58550 354 GLU B N 1
ATOM 10772 C CA . GLU C 1 354 ? 54.77662 15.40199 153.67384 1.000 49.59606 354 GLU B CA 1
ATOM 10773 C C . GLU C 1 354 ? 54.47640 16.49210 152.65702 1.000 52.45237 354 GLU B C 1
ATOM 10774 O O . GLU C 1 354 ? 55.31223 17.36629 152.43615 1.000 63.42258 354 GLU B O 1
ATOM 10780 N N . ALA C 1 355 ? 53.29439 16.47896 152.05503 1.000 43.39798 355 ALA B N 1
ATOM 10781 C CA . ALA C 1 355 ? 52.85016 17.61001 151.25222 1.000 49.87651 355 ALA B CA 1
ATOM 10782 C C . ALA C 1 355 ? 52.23896 18.72776 152.09941 1.000 56.90345 355 ALA B C 1
ATOM 10783 O O . ALA C 1 355 ? 51.87175 19.79077 151.57258 1.000 52.29850 355 ALA B O 1
ATOM 10785 N N . GLY C 1 356 ? 52.12402 18.52853 153.40438 1.000 55.77824 356 GLY B N 1
ATOM 10786 C CA . GLY C 1 356 ? 51.54583 19.58929 154.19755 1.000 57.73144 356 GLY B CA 1
ATOM 10787 C C . GLY C 1 356 ? 50.05279 19.74103 154.03860 1.000 58.46588 356 GLY B C 1
ATOM 10788 O O . GLY C 1 356 ? 49.50760 20.79087 154.38577 1.000 61.83982 356 GLY B O 1
ATOM 10789 N N . LEU C 1 357 ? 49.36798 18.72598 153.51944 1.000 63.41286 357 LEU B N 1
ATOM 10790 C CA . LEU C 1 357 ? 47.93096 18.83973 153.34648 1.000 51.92965 357 LEU B CA 1
ATOM 10791 C C . LEU C 1 357 ? 47.18403 18.53038 154.63444 1.000 46.77268 357 LEU B C 1
ATOM 10792 O O . LEU C 1 357 ? 47.66218 17.81033 155.51932 1.000 51.69428 357 LEU B O 1
ATOM 10797 N N . ASP C 1 358 ? 46.01592 19.13614 154.73156 1.000 47.55313 358 ASP B N 1
ATOM 10798 C CA . ASP C 1 358 ? 45.12395 19.05079 155.87555 1.000 48.21995 358 ASP B CA 1
ATOM 10799 C C . ASP C 1 358 ? 43.98213 18.09763 155.52142 1.000 49.87404 358 ASP B C 1
ATOM 10800 O O . ASP C 1 358 ? 43.13705 18.42460 154.67348 1.000 52.76998 358 ASP B O 1
ATOM 10805 N N . TYR C 1 359 ? 43.90236 16.95550 156.21324 1.000 53.25388 359 TYR B N 1
ATOM 10806 C CA . TYR C 1 359 ? 43.04956 15.88642 155.70108 1.000 49.04804 359 TYR B CA 1
ATOM 10807 C C . TYR C 1 359 ? 42.35372 15.12411 156.80297 1.000 53.23995 359 TYR B C 1
ATOM 10808 O O . TYR C 1 359 ? 42.82074 15.06902 157.94095 1.000 59.14105 359 TYR B O 1
ATOM 10817 N N . PHE C 1 360 ? 41.31885 14.39798 156.39687 1.000 45.34644 360 PHE B N 1
ATOM 10818 C CA . PHE C 1 360 ? 40.73805 13.39973 157.27071 1.000 41.26527 360 PHE B CA 1
ATOM 10819 C C . PHE C 1 360 ? 40.53630 12.06681 156.53650 1.000 44.05029 360 PHE B C 1
ATOM 10820 O O . PHE C 1 360 ? 40.62630 11.96402 155.30549 1.000 37.83847 360 PHE B O 1
ATOM 10828 N N . THR C 1 361 ? 40.31351 11.03163 157.33934 1.000 44.13575 361 THR B N 1
ATOM 10829 C CA . THR C 1 361 ? 40.29577 9.65070 156.89412 1.000 34.41936 361 THR B CA 1
ATOM 10830 C C . THR C 1 361 ? 38.96189 9.02739 157.26304 1.000 40.14256 361 THR B C 1
ATOM 10831 O O . THR C 1 361 ? 38.33583 9.42811 158.24611 1.000 53.55059 361 THR B O 1
ATOM 10835 N N . VAL C 1 362 ? 38.51907 8.05543 156.45589 1.000 52.16682 362 VAL B N 1
ATOM 10836 C CA . VAL C 1 362 ? 37.40124 7.17216 156.81477 1.000 41.45665 362 VAL B CA 1
ATOM 10837 C C . VAL C 1 362 ? 37.69249 5.81631 156.21055 1.000 32.37522 362 VAL B C 1
ATOM 10838 O O . VAL C 1 362 ? 38.26550 5.72159 155.12552 1.000 29.42694 362 VAL B O 1
ATOM 10842 N N . ILE C 1 363 ? 37.26670 4.76212 156.89938 1.000 48.10166 363 ILE B N 1
ATOM 10843 C CA . ILE C 1 363 ? 37.42496 3.38823 156.42316 1.000 45.65688 363 ILE B CA 1
ATOM 10844 C C . ILE C 1 363 ? 36.06509 2.73196 156.44908 1.000 44.96761 363 ILE B C 1
ATOM 10845 O O . ILE C 1 363 ? 35.37509 2.79467 157.47010 1.000 52.76053 363 ILE B O 1
ATOM 10850 N N . ALA C 1 364 ? 35.66719 2.11406 155.33898 1.000 32.98323 364 ALA B N 1
ATOM 10851 C CA . ALA C 1 364 ? 34.33830 1.50982 155.26691 1.000 21.37343 364 ALA B CA 1
ATOM 10852 C C . ALA C 1 364 ? 34.34353 0.28496 154.38971 1.000 31.62803 364 ALA B C 1
ATOM 10853 O O . ALA C 1 364 ? 34.17249 0.39012 153.16673 1.000 46.15352 364 ALA B O 1
ATOM 10855 N N . PRO C 1 365 ? 34.47176 -0.90211 154.96952 1.000 26.76030 365 PRO B N 1
ATOM 10856 C CA . PRO C 1 365 ? 34.24499 -2.12903 154.19533 1.000 29.79134 365 PRO B CA 1
ATOM 10857 C C . PRO C 1 365 ? 32.78300 -2.24424 153.78733 1.000 32.56921 365 PRO B C 1
ATOM 10858 O O . PRO C 1 365 ? 31.87892 -1.76753 154.47942 1.000 33.26251 365 PRO B O 1
ATOM 10862 N N . SER C 1 366 ? 32.56212 -2.91911 152.67022 1.000 36.61582 366 SER B N 1
ATOM 10863 C CA . SER C 1 366 ? 31.24113 -3.04727 152.08122 1.000 31.17488 366 SER B CA 1
ATOM 10864 C C . SER C 1 366 ? 31.25435 -4.25012 151.16903 1.000 38.94958 366 SER B C 1
ATOM 10865 O O . SER C 1 366 ? 32.33444 -4.73385 150.79194 1.000 40.77810 366 SER B O 1
ATOM 10868 N N . PRO C 1 367 ? 30.07945 -4.78929 150.82996 1.000 42.69983 367 PRO B N 1
ATOM 10869 C CA . PRO C 1 367 ? 30.06067 -5.99516 150.00277 1.000 49.83208 367 PRO B CA 1
ATOM 10870 C C . PRO C 1 367 ? 30.34859 -5.70287 148.53781 1.000 40.88081 367 PRO B C 1
ATOM 10871 O O . PRO C 1 367 ? 29.89640 -4.71687 147.94997 1.000 24.98257 367 PRO B O 1
ATOM 10875 N N . ASP C 1 368 ? 31.13176 -6.62063 147.98165 1.000 46.26443 368 ASP B N 1
ATOM 10876 C CA . ASP C 1 368 ? 31.50575 -6.66934 146.57364 1.000 41.89606 368 ASP B CA 1
ATOM 10877 C C . ASP C 1 368 ? 30.27973 -6.64043 145.66766 1.000 47.36482 368 ASP B C 1
ATOM 10878 O O . ASP C 1 368 ? 30.27159 -5.96326 144.63277 1.000 31.26268 368 ASP B O 1
ATOM 10883 N N . ARG C 1 369 ? 29.22688 -7.36469 146.04756 1.000 50.60994 369 ARG B N 1
ATOM 10884 C CA . ARG C 1 369 ? 27.96888 -7.44781 145.31157 1.000 49.53441 369 ARG B CA 1
ATOM 10885 C C . ARG C 1 369 ? 26.83889 -7.42419 146.33358 1.000 39.92172 369 ARG B C 1
ATOM 10886 O O . ARG C 1 369 ? 27.07590 -7.37534 147.54359 1.000 33.82229 369 ARG B O 1
ATOM 10894 N N . ALA C 1 370 ? 25.60590 -7.49735 145.85359 1.000 33.64459 370 ALA B N 1
ATOM 10895 C CA . ALA C 1 370 ? 24.48394 -7.65771 146.76758 1.000 36.66850 370 ALA B CA 1
ATOM 10896 C C . ALA C 1 370 ? 24.73719 -8.86081 147.66738 1.000 42.60621 370 ALA B C 1
ATOM 10897 O O . ALA C 1 370 ? 25.09839 -9.93966 147.18021 1.000 38.69144 370 ALA B O 1
ATOM 10899 N N . HIS C 1 371 ? 24.57617 -8.66205 148.98842 1.000 48.25895 371 HIS B N 1
ATOM 10900 C CA . HIS C 1 371 ? 25.01038 -9.69112 149.94525 1.000 43.90632 371 HIS B CA 1
ATOM 10901 C C . HIS C 1 371 ? 24.39064 -11.07320 149.68504 1.000 41.12014 371 HIS B C 1
ATOM 10902 O O . HIS C 1 371 ? 25.04284 -12.09811 149.90786 1.000 39.15413 371 HIS B O 1
ATOM 10909 N N . TYR C 1 372 ? 23.16864 -11.13735 149.17304 1.000 38.36253 372 TYR B N 1
ATOM 10910 C CA . TYR C 1 372 ? 22.58589 -12.45742 148.93284 1.000 47.11808 372 TYR B CA 1
ATOM 10911 C C . TYR C 1 372 ? 23.19201 -13.16811 147.72372 1.000 50.92585 372 TYR B C 1
ATOM 10912 O O . TYR C 1 372 ? 23.05625 -14.39012 147.59453 1.000 42.60671 372 TYR B O 1
ATOM 10921 N N . TYR C 1 373 ? 23.82687 -12.46486 146.87082 1.000 54.33425 373 TYR B N 1
ATOM 10922 C CA . TYR C 1 373 ? 24.26597 -13.10358 145.64671 1.000 50.62384 373 TYR B CA 1
ATOM 10923 C C . TYR C 1 373 ? 25.50714 -13.96438 145.87856 1.000 46.59631 373 TYR B C 1
ATOM 10924 O O . TYR C 1 373 ? 26.29711 -13.71637 146.79159 1.000 54.72098 373 TYR B O 1
ATOM 10933 N N . PRO C 1 374 ? 25.67333 -15.00522 145.08039 1.000 52.13535 374 PRO B N 1
ATOM 10934 C CA . PRO C 1 374 ? 26.83350 -15.89402 145.25123 1.000 53.76202 374 PRO B CA 1
ATOM 10935 C C . PRO C 1 374 ? 28.17336 -15.17874 145.07833 1.000 43.51819 374 PRO B C 1
ATOM 10936 O O . PRO C 1 374 ? 28.30918 -14.25858 144.26547 1.000 48.18338 374 PRO B O 1
ATOM 10940 N N . GLN C 1 375 ? 29.17346 -15.65067 145.85024 1.000 44.90514 375 GLN B N 1
ATOM 10941 C CA . GLN C 1 375 ? 30.56437 -15.16441 145.87330 1.000 46.32811 375 GLN B CA 1
ATOM 10942 C C . GLN C 1 375 ? 30.68009 -13.69345 146.29453 1.000 47.32568 375 GLN B C 1
ATOM 10943 O O . GLN C 1 375 ? 31.62695 -12.99220 145.87463 1.000 42.18572 375 GLN B O 1
ATOM 10949 N N . ALA C 1 376 ? 29.71601 -13.17476 147.05963 1.000 48.33515 376 ALA B N 1
ATOM 10950 C CA . ALA C 1 376 ? 29.83975 -11.80781 147.54284 1.000 43.86873 376 ALA B CA 1
ATOM 10951 C C . ALA C 1 376 ? 31.01374 -11.69274 148.50985 1.000 44.30649 376 ALA B C 1
ATOM 10952 O O . ALA C 1 376 ? 31.09890 -12.46388 149.47072 1.000 43.45788 376 ALA B O 1
ATOM 10954 N N . ASN C 1 377 ? 31.91755 -10.72953 148.27699 1.000 47.34422 377 ASN B N 1
ATOM 10955 C CA . ASN C 1 377 ? 32.95852 -10.45749 149.26402 1.000 36.67235 377 ASN B CA 1
ATOM 10956 C C . ASN C 1 377 ? 32.88525 -9.05059 149.81924 1.000 38.48034 377 ASN B C 1
ATOM 10957 O O . ASN C 1 377 ? 32.14708 -8.18966 149.34339 1.000 51.76841 377 ASN B O 1
ATOM 10962 N N . TYR C 1 378 ? 33.63523 -8.85562 150.89326 1.000 42.06397 378 TYR B N 1
ATOM 10963 C CA . TYR C 1 378 ? 33.67100 -7.58572 151.59247 1.000 38.00048 378 TYR B CA 1
ATOM 10964 C C . TYR C 1 378 ? 35.02188 -6.98541 151.27054 1.000 43.18114 378 TYR B C 1
ATOM 10965 O O . TYR C 1 378 ? 36.05899 -7.54427 151.64544 1.000 56.55058 378 TYR B O 1
ATOM 10974 N N . ILE C 1 379 ? 35.00665 -5.82232 150.67073 1.000 33.77670 379 ILE B N 1
ATOM 10975 C CA . ILE C 1 379 ? 36.22952 -5.17904 150.35481 1.000 35.52111 379 ILE B CA 1
ATOM 10976 C C . ILE C 1 379 ? 36.40630 -3.99014 151.24400 1.000 47.78414 379 ILE B C 1
ATOM 10977 O O . ILE C 1 379 ? 35.49716 -3.25034 151.40913 1.000 55.25458 379 ILE B O 1
ATOM 10982 N N . ARG C 1 380 ? 37.58528 -3.84401 151.83801 1.000 41.40969 380 ARG B N 1
ATOM 10983 C CA . ARG C 1 380 ? 37.85008 -2.72910 152.73818 1.000 37.00274 380 ARG B CA 1
ATOM 10984 C C . ARG C 1 380 ? 38.46085 -1.55687 151.98736 1.000 37.33414 380 ARG B C 1
ATOM 10985 O O . ARG C 1 380 ? 39.45387 -1.71556 151.27732 1.000 41.70578 380 ARG B O 1
ATOM 10993 N N . LEU C 1 381 ? 37.86662 -0.37801 152.14456 1.000 35.55674 381 LEU B N 1
ATOM 10994 C CA . LEU C 1 381 ? 38.36739 0.77120 151.48173 1.000 32.99546 381 LEU B CA 1
ATOM 10995 C C . LEU C 1 381 ? 38.71421 1.82511 152.45190 1.000 33.92779 381 LEU B C 1
ATOM 10996 O O . LEU C 1 381 ? 38.08019 1.97983 153.43993 1.000 36.37433 381 LEU B O 1
ATOM 11001 N N . LYS C 1 382 ? 39.75406 2.55835 152.14900 1.000 28.56613 382 LYS B N 1
ATOM 11002 C CA . LYS C 1 382 ? 40.13485 3.71530 152.93518 1.000 27.00023 382 LYS B CA 1
ATOM 11003 C C . LYS C 1 382 ? 40.06361 4.92643 152.03037 1.000 34.10534 382 LYS B C 1
ATOM 11004 O O . LYS C 1 382 ? 40.52460 4.88670 150.87736 1.000 42.38614 382 LYS B O 1
ATOM 11010 N N . LEU C 1 383 ? 39.47241 5.99124 152.54555 1.000 28.42497 383 LEU B N 1
ATOM 11011 C CA . LEU C 1 383 ? 39.25617 7.20532 151.77975 1.000 27.51920 383 LEU B CA 1
ATOM 11012 C C . LEU C 1 383 ? 39.90296 8.35232 152.53192 1.000 26.17818 383 LEU B C 1
ATOM 11013 O O . LEU C 1 383 ? 39.70094 8.52209 153.74795 1.000 24.86340 383 LEU B O 1
ATOM 11018 N N . ILE C 1 384 ? 40.73681 9.08460 151.82003 1.000 22.61203 384 ILE B N 1
ATOM 11019 C CA . ILE C 1 384 ? 41.41059 10.22963 152.39320 1.000 39.74073 384 ILE B CA 1
ATOM 11020 C C . ILE C 1 384 ? 40.89035 11.45565 151.68240 1.000 41.94737 384 ILE B C 1
ATOM 11021 O O . ILE C 1 384 ? 41.14029 11.66089 150.48343 1.000 38.18260 384 ILE B O 1
ATOM 11026 N N . VAL C 1 385 ? 40.11421 12.23738 152.42454 1.000 50.64213 385 VAL B N 1
ATOM 11027 C CA . VAL C 1 385 ? 39.45998 13.40034 151.86473 1.000 48.54377 385 VAL B CA 1
ATOM 11028 C C . VAL C 1 385 ? 40.03274 14.67636 152.44893 1.000 41.73347 385 VAL B C 1
ATOM 11029 O O . VAL C 1 385 ? 40.40174 14.75024 153.63593 1.000 39.28384 385 VAL B O 1
ATOM 11033 N N . GLU C 1 386 ? 40.00753 15.71749 151.60109 1.000 39.00159 386 GLU B N 1
ATOM 11034 C CA . GLU C 1 386 ? 40.72930 16.96559 151.82128 1.000 45.34407 386 GLU B CA 1
ATOM 11035 C C . GLU C 1 386 ? 39.86112 17.95331 152.57745 1.000 45.61985 386 GLU B C 1
ATOM 11036 O O . GLU C 1 386 ? 38.72906 18.21615 152.17151 1.000 47.49401 386 GLU B O 1
ATOM 11042 N N . LYS C 1 387 ? 40.39302 18.53724 153.64654 1.000 45.14358 387 LYS B N 1
ATOM 11043 C CA . LYS C 1 387 ? 39.52289 19.28593 154.55667 1.000 42.23247 387 LYS B CA 1
ATOM 11044 C C . LYS C 1 387 ? 39.19362 20.66096 153.97089 1.000 50.55706 387 LYS B C 1
ATOM 11045 O O . LYS C 1 387 ? 39.93250 21.22223 153.14997 1.000 50.15229 387 LYS B O 1
ATOM 11051 N N . GLY C 1 388 ? 38.05852 21.19968 154.37099 1.000 57.34245 388 GLY B N 1
ATOM 11052 C CA . GLY C 1 388 ? 37.63227 22.44969 153.76020 1.000 44.61605 388 GLY B CA 1
ATOM 11053 C C . GLY C 1 388 ? 37.05628 22.31580 152.36719 1.000 38.55708 388 GLY B C 1
ATOM 11054 O O . GLY C 1 388 ? 35.87322 22.60860 152.19725 1.000 43.07746 388 GLY B O 1
ATOM 11055 N N . SER C 1 389 ? 37.85334 21.93712 151.35211 1.000 47.60052 389 SER B N 1
ATOM 11056 C CA . SER C 1 389 ? 37.29036 21.71422 150.01109 1.000 50.01635 389 SER B CA 1
ATOM 11057 C C . SER C 1 389 ? 36.52561 20.39310 149.88689 1.000 51.02795 389 SER B C 1
ATOM 11058 O O . SER C 1 389 ? 35.73663 20.24410 148.94187 1.000 48.66028 389 SER B O 1
ATOM 11061 N N . TRP C 1 390 ? 36.83181 19.41402 150.75773 1.000 46.26224 390 TRP B N 1
ATOM 11062 C CA . TRP C 1 390 ? 36.26707 18.06091 150.75252 1.000 43.23571 390 TRP B CA 1
ATOM 11063 C C . TRP C 1 390 ? 36.60720 17.30718 149.47939 1.000 42.22296 390 TRP B C 1
ATOM 11064 O O . TRP C 1 390 ? 35.88437 16.38210 149.09026 1.000 49.64350 390 TRP B O 1
ATOM 11075 N N . ARG C 1 391 ? 37.71311 17.69849 148.84344 1.000 36.00768 391 ARG B N 1
ATOM 11076 C CA . ARG C 1 391 ? 38.22124 16.97677 147.68432 1.000 32.36570 391 ARG B CA 1
ATOM 11077 C C . ARG C 1 391 ? 38.64751 15.57479 148.10809 1.000 35.92979 391 ARG B C 1
ATOM 11078 O O . ARG C 1 391 ? 39.09057 15.34669 149.23805 1.000 34.91583 391 ARG B O 1
ATOM 11086 N N . VAL C 1 392 ? 38.45968 14.61289 147.21794 1.000 39.60365 392 VAL B N 1
ATOM 11087 C CA . VAL C 1 392 ? 38.88595 13.25093 147.50072 1.000 43.21980 392 VAL B CA 1
ATOM 11088 C C . VAL C 1 392 ? 40.31196 13.15929 146.97968 1.000 43.63340 392 VAL B C 1
ATOM 11089 O O . VAL C 1 392 ? 40.50894 13.17452 145.76368 1.000 41.59228 392 VAL B O 1
ATOM 11093 N N . ILE C 1 393 ? 41.29500 13.02133 147.87865 1.000 44.51741 393 ILE B N 1
ATOM 11094 C CA . ILE C 1 393 ? 42.70597 13.11866 147.48864 1.000 38.74658 393 ILE B CA 1
ATOM 11095 C C . ILE C 1 393 ? 43.45823 11.77580 147.52442 1.000 30.28945 393 ILE B C 1
ATOM 11096 O O . ILE C 1 393 ? 44.55624 11.68111 146.92739 1.000 39.22740 393 ILE B O 1
ATOM 11101 N N . GLY C 1 394 ? 42.85844 10.72360 148.08426 1.000 30.16725 394 GLY B N 1
ATOM 11102 C CA . GLY C 1 394 ? 43.42570 9.38871 148.04704 1.000 24.34432 394 GLY B CA 1
ATOM 11103 C C . GLY C 1 394 ? 42.44691 8.31046 148.46888 1.000 25.52776 394 GLY B C 1
ATOM 11104 O O . GLY C 1 394 ? 41.57187 8.55015 149.31693 1.000 29.18307 394 GLY B O 1
ATOM 11105 N N . ALA C 1 395 ? 42.60013 7.11458 147.88169 1.000 34.48404 395 ALA B N 1
ATOM 11106 C CA . ALA C 1 395 ? 41.80736 5.93638 148.21451 1.000 37.30042 395 ALA B CA 1
ATOM 11107 C C . ALA C 1 395 ? 42.66660 4.66954 148.24230 1.000 35.81989 395 ALA B C 1
ATOM 11108 O O . ALA C 1 395 ? 43.55663 4.47684 147.40225 1.000 30.29072 395 ALA B O 1
ATOM 11110 N N . GLN C 1 396 ? 42.36379 3.77333 149.18216 1.000 39.96258 396 GLN B N 1
ATOM 11111 C CA . GLN C 1 396 ? 43.04404 2.48244 149.26594 1.000 36.07266 396 GLN B CA 1
ATOM 11112 C C . GLN C 1 396 ? 42.00825 1.39123 149.39378 1.000 38.62016 396 GLN B C 1
ATOM 11113 O O . GLN C 1 396 ? 40.96422 1.59293 150.00983 1.000 40.28114 396 GLN B O 1
ATOM 11119 N N . GLY C 1 397 ? 42.29446 0.25538 148.77660 1.000 25.39167 397 GLY B N 1
ATOM 11120 C CA . GLY C 1 397 ? 41.46668 -0.91580 148.88342 1.000 34.32885 397 GLY B CA 1
ATOM 11121 C C . GLY C 1 397 ? 42.29992 -2.17365 148.95221 1.000 33.6168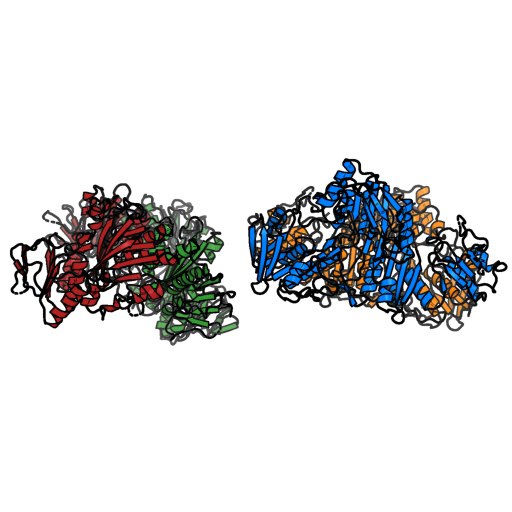5 397 GLY B C 1
ATOM 11122 O O . GLY C 1 397 ? 43.34594 -2.29334 148.30218 1.000 38.92182 397 GLY B O 1
ATOM 11123 N N . VAL C 1 398 ? 41.86611 -3.09987 149.79407 1.000 20.23184 398 VAL B N 1
ATOM 11124 C CA . VAL C 1 398 ? 42.48037 -4.41477 149.92785 1.000 32.55490 398 VAL B CA 1
ATOM 11125 C C . VAL C 1 398 ? 41.35056 -5.41302 150.12971 1.000 38.87523 398 VAL B C 1
ATOM 11126 O O . VAL C 1 398 ? 40.25650 -5.05730 150.57878 1.000 38.84928 398 VAL B O 1
ATOM 11130 N N . GLY C 1 399 ? 41.59980 -6.66291 149.77150 1.000 38.16398 399 GLY B N 1
ATOM 11131 C CA . GLY C 1 399 ? 40.58199 -7.64216 150.09836 1.000 37.94585 399 GLY B CA 1
ATOM 11132 C C . GLY C 1 399 ? 40.35418 -8.72804 149.07019 1.000 39.68606 399 GLY B C 1
ATOM 11133 O O . GLY C 1 399 ? 40.98717 -8.74275 148.00318 1.000 49.54066 399 GLY B O 1
ATOM 11134 N N . MET C 1 400 ? 39.43536 -9.64526 149.34806 1.000 33.32257 400 MET B N 1
ATOM 11135 C CA . MET C 1 400 ? 39.34557 -10.78814 148.45688 1.000 39.19336 400 MET B CA 1
ATOM 11136 C C . MET C 1 400 ? 38.46851 -10.58511 147.22692 1.000 48.38832 400 MET B C 1
ATOM 11137 O O . MET C 1 400 ? 38.66763 -11.26590 146.19281 1.000 58.73932 400 MET B O 1
ATOM 11142 N N . GLY C 1 401 ? 37.47934 -9.70631 147.30408 1.000 32.94457 401 GLY B N 1
ATOM 11143 C CA . GLY C 1 401 ? 36.54330 -9.55032 146.21711 1.000 41.73649 401 GLY B CA 1
ATOM 11144 C C . GLY C 1 401 ? 37.12015 -8.85501 145.01022 1.000 38.37544 401 GLY B C 1
ATOM 11145 O O . GLY C 1 401 ? 38.25920 -9.11973 144.59116 1.000 44.11318 401 GLY B O 1
ATOM 11146 N N . GLU C 1 402 ? 36.26599 -8.04708 144.38436 1.000 31.14156 402 GLU B N 1
ATOM 11147 C CA . GLU C 1 402 ? 36.59481 -7.20883 143.23449 1.000 42.24380 402 GLU B CA 1
ATOM 11148 C C . GLU C 1 402 ? 36.88554 -5.77185 143.68671 1.000 40.61921 402 GLU B C 1
ATOM 11149 O O . GLU C 1 402 ? 36.02037 -4.89301 143.64486 1.000 41.06735 402 GLU B O 1
ATOM 11155 N N . VAL C 1 403 ? 38.12850 -5.50567 144.07274 1.000 33.38320 403 VAL B N 1
ATOM 11156 C CA . VAL C 1 403 ? 38.40225 -4.16970 144.58694 1.000 29.40907 403 VAL B CA 1
ATOM 11157 C C . VAL C 1 403 ? 38.89205 -3.21243 143.49409 1.000 36.21329 403 VAL B C 1
ATOM 11158 O O . VAL C 1 403 ? 38.66682 -1.99449 143.60129 1.000 47.82296 403 VAL B O 1
ATOM 11162 N N . ALA C 1 404 ? 39.54014 -3.74114 142.43900 1.000 30.50360 404 ALA B N 1
ATOM 11163 C CA . ALA C 1 404 ? 40.14796 -2.88186 141.43213 1.000 24.60718 404 ALA B CA 1
ATOM 11164 C C . ALA C 1 404 ? 39.12377 -1.93397 140.86129 1.000 26.97034 404 ALA B C 1
ATOM 11165 O O . ALA C 1 404 ? 39.41454 -0.76089 140.69947 1.000 32.75548 404 ALA B O 1
ATOM 11167 N N . LYS C 1 405 ? 37.90085 -2.40016 140.60723 1.000 22.66522 405 LYS B N 1
ATOM 11168 C CA . LYS C 1 405 ? 36.84868 -1.52028 140.09339 1.000 21.14881 405 LYS B CA 1
ATOM 11169 C C . LYS C 1 405 ? 36.64346 -0.30046 140.97759 1.000 28.22671 405 LYS B C 1
ATOM 11170 O O . LYS C 1 405 ? 36.57523 0.83260 140.48877 1.000 23.38380 405 LYS B O 1
ATOM 11176 N N . ARG C 1 406 ? 36.49251 -0.51370 142.28255 1.000 41.62370 406 ARG B N 1
ATOM 11177 C CA . ARG C 1 406 ? 36.25230 0.64012 143.12274 1.000 40.19324 406 ARG B CA 1
ATOM 11178 C C . ARG C 1 406 ? 37.48013 1.54236 143.12387 1.000 41.63124 406 ARG B C 1
ATOM 11179 O O . ARG C 1 406 ? 37.33390 2.77231 143.24407 1.000 41.70263 406 ARG B O 1
ATOM 11187 N N . ILE C 1 407 ? 38.68724 0.98462 142.95476 1.000 26.15632 407 ILE B N 1
ATOM 11188 C CA . ILE C 1 407 ? 39.80305 1.93684 142.90490 1.000 24.68688 407 ILE B CA 1
ATOM 11189 C C . ILE C 1 407 ? 39.91591 2.61208 141.54601 1.000 27.30422 407 ILE B C 1
ATOM 11190 O O . ILE C 1 407 ? 40.37569 3.74518 141.46518 1.000 26.39683 407 ILE B O 1
ATOM 11195 N N . ASP C 1 408 ? 39.47701 1.97116 140.46891 1.000 32.50078 408 ASP B N 1
ATOM 11196 C CA . ASP C 1 408 ? 39.43586 2.65536 139.17902 1.000 31.38620 408 ASP B CA 1
ATOM 11197 C C . ASP C 1 408 ? 38.41165 3.78416 139.20121 1.000 25.74972 408 ASP B C 1
ATOM 11198 O O . ASP C 1 408 ? 38.68243 4.90329 138.73239 1.000 27.88872 408 ASP B O 1
ATOM 11203 N N . VAL C 1 409 ? 37.24471 3.53184 139.79619 1.000 29.63540 409 VAL B N 1
ATOM 11204 C CA . VAL C 1 409 ? 36.27550 4.60764 139.90437 1.000 30.57909 409 VAL B CA 1
ATOM 11205 C C . VAL C 1 409 ? 36.82830 5.72061 140.76954 1.000 40.34122 409 VAL B C 1
ATOM 11206 O O . VAL C 1 409 ? 36.83207 6.88967 140.35473 1.000 52.37409 409 VAL B O 1
ATOM 11210 N N . LEU C 1 410 ? 37.40038 5.36653 141.93848 1.000 34.64614 410 LEU B N 1
ATOM 11211 C CA . LEU C 1 410 ? 37.90420 6.40748 142.83664 1.000 24.56555 410 LEU B CA 1
ATOM 11212 C C . LEU C 1 410 ? 39.07004 7.15280 142.23174 1.000 25.55850 410 LEU B C 1
ATOM 11213 O O . LEU C 1 410 ? 39.20682 8.36680 142.44993 1.000 28.87440 410 LEU B O 1
ATOM 11218 N N . SER C 1 411 ? 39.89317 6.45409 141.44662 1.000 32.75642 411 SER B N 1
ATOM 11219 C CA . SER C 1 411 ? 41.02004 7.09641 140.78271 1.000 33.83931 411 SER B CA 1
ATOM 11220 C C . SER C 1 411 ? 40.54082 8.13348 139.77588 1.000 32.64561 411 SER B C 1
ATOM 11221 O O . SER C 1 411 ? 40.99560 9.28756 139.78805 1.000 29.17225 411 SER B O 1
ATOM 11224 N N . THR C 1 412 ? 39.54388 7.76342 138.95683 1.000 40.72677 412 THR B N 1
ATOM 11225 C CA . THR C 1 412 ? 38.94569 8.72645 138.04399 1.000 30.33585 412 THR B CA 1
ATOM 11226 C C . THR C 1 412 ? 38.37247 9.90521 138.82419 1.000 29.95034 412 THR B C 1
ATOM 11227 O O . THR C 1 412 ? 38.60924 11.07631 138.47637 1.000 21.63093 412 THR B O 1
ATOM 11231 N N . ALA C 1 413 ? 37.70854 9.60691 139.94715 1.000 48.24014 413 ALA B N 1
ATOM 11232 C CA . ALA C 1 413 ? 37.15036 10.64366 140.80532 1.000 43.60117 413 ALA B CA 1
ATOM 11233 C C . ALA C 1 413 ? 38.22617 11.63880 141.25147 1.000 43.33821 413 ALA B C 1
ATOM 11234 O O . ALA C 1 413 ? 38.08594 12.85481 141.03866 1.000 24.77285 413 ALA B O 1
ATOM 11236 N N . ILE C 1 414 ? 39.35328 11.12893 141.77037 1.000 39.94396 414 ILE B N 1
ATOM 11237 C CA . ILE C 1 414 ? 40.43912 11.99207 142.22549 1.000 30.12620 414 ILE B CA 1
ATOM 11238 C C . ILE C 1 414 ? 41.00594 12.81636 141.07362 1.000 31.55466 414 ILE B C 1
ATOM 11239 O O . ILE C 1 414 ? 41.42173 13.96441 141.27179 1.000 43.99219 414 ILE B O 1
ATOM 11244 N N . GLN C 1 415 ? 41.13204 12.22758 139.87152 1.000 35.87446 415 GLN B N 1
ATOM 11245 C CA . GLN C 1 415 ? 41.63787 13.03985 138.75164 1.000 31.97796 415 GLN B CA 1
ATOM 11246 C C . GLN C 1 415 ? 40.64766 14.10174 138.27683 1.000 29.65885 415 GLN B C 1
ATOM 11247 O O . GLN C 1 415 ? 41.05847 15.05192 137.60397 1.000 30.56966 415 GLN B O 1
ATOM 11253 N N . ALA C 1 416 ? 39.36169 13.96644 138.60182 1.000 33.65436 416 ALA B N 1
ATOM 11254 C CA . ALA C 1 416 ? 38.40048 15.02730 138.34501 1.000 32.81404 416 ALA B CA 1
ATOM 11255 C C . ALA C 1 416 ? 38.27231 15.99109 139.51416 1.000 39.63764 416 ALA B C 1
ATOM 11256 O O . ALA C 1 416 ? 37.60711 17.02598 139.38133 1.000 46.54333 416 ALA B O 1
ATOM 11258 N N . GLY C 1 417 ? 38.92638 15.72603 140.63711 1.000 37.25559 417 GLY B N 1
ATOM 11259 C CA . GLY C 1 417 ? 38.75122 16.62182 141.76025 1.000 33.09341 417 GLY B CA 1
ATOM 11260 C C . GLY C 1 417 ? 37.37925 16.54746 142.38526 1.000 34.30042 417 GLY B C 1
ATOM 11261 O O . GLY C 1 417 ? 36.93107 17.51327 143.00542 1.000 35.92574 417 GLY B O 1
ATOM 11262 N N . MET C 1 418 ? 36.71346 15.40535 142.26509 1.000 34.79571 418 MET B N 1
ATOM 11263 C CA . MET C 1 418 ? 35.39050 15.23000 142.83608 1.000 35.64397 418 MET B CA 1
ATOM 11264 C C . MET C 1 418 ? 35.44551 15.32077 144.35709 1.000 33.32476 418 MET B C 1
ATOM 11265 O O . MET C 1 418 ? 36.44058 14.97686 145.00302 1.000 34.29252 418 MET B O 1
ATOM 11270 N N . THR C 1 419 ? 34.39041 15.87148 144.91619 1.000 35.74714 419 THR B N 1
ATOM 11271 C CA . THR C 1 419 ? 34.22541 15.98922 146.35122 1.000 34.29660 419 THR B CA 1
ATOM 11272 C C . THR C 1 419 ? 33.44464 14.80699 146.88104 1.000 40.89966 419 THR B C 1
ATOM 11273 O O . THR C 1 419 ? 32.62974 14.21494 146.16695 1.000 50.57953 419 THR B O 1
ATOM 11277 N N . ILE C 1 420 ? 33.62872 14.51381 148.17399 1.000 38.59925 420 ILE B N 1
ATOM 11278 C CA . ILE C 1 420 ? 32.86493 13.41358 148.74082 1.000 41.47260 420 ILE B CA 1
ATOM 11279 C C . ILE C 1 420 ? 31.38188 13.66134 148.47688 1.000 38.53632 420 ILE B C 1
ATOM 11280 O O . ILE C 1 420 ? 30.61506 12.73023 148.18875 1.000 31.88161 420 ILE B O 1
ATOM 11285 N N . ASP C 1 421 ? 31.00264 14.93827 148.41609 1.000 29.84209 421 ASP B N 1
ATOM 11286 C CA . ASP C 1 421 ? 29.59456 15.32404 148.20817 1.000 37.22262 421 ASP B CA 1
ATOM 11287 C C . ASP C 1 421 ? 29.13760 15.00017 146.81413 1.000 35.93905 421 ASP B C 1
ATOM 11288 O O . ASP C 1 421 ? 27.99469 14.53699 146.59007 1.000 37.32842 421 ASP B O 1
ATOM 11293 N N . GLN C 1 422 ? 29.98154 15.24949 145.83116 1.000 34.11529 422 GLN B N 1
ATOM 11294 C CA . GLN C 1 422 ? 29.46860 14.83559 144.56110 1.000 43.22530 422 GLN B CA 1
ATOM 11295 C C . GLN C 1 422 ? 29.70188 13.36068 144.32486 1.000 45.33171 422 GLN B C 1
ATOM 11296 O O . GLN C 1 422 ? 28.78901 12.68658 143.81976 1.000 36.13860 422 GLN B O 1
ATOM 11302 N N . LEU C 1 423 ? 30.79300 12.80580 144.87476 1.000 39.93022 423 LEU B N 1
ATOM 11303 C CA . LEU C 1 423 ? 31.00927 11.37987 144.70453 1.000 28.76451 423 LEU B CA 1
ATOM 11304 C C . LEU C 1 423 ? 29.78143 10.58656 145.15342 1.000 36.80923 423 LEU B C 1
ATOM 11305 O O . LEU C 1 423 ? 29.36560 9.64459 144.47127 1.000 42.40386 423 LEU B O 1
ATOM 11310 N N . ALA C 1 424 ? 29.12836 11.00526 146.24449 1.000 33.90899 424 ALA B N 1
ATOM 11311 C CA . ALA C 1 424 ? 28.02552 10.20097 146.74938 1.000 29.48882 424 ALA B CA 1
ATOM 11312 C C . ALA C 1 424 ? 26.86053 10.08190 145.75837 1.000 37.77328 424 ALA B C 1
ATOM 11313 O O . ALA C 1 424 ? 26.14172 9.07376 145.79222 1.000 45.09696 424 ALA B O 1
ATOM 11315 N N . ASN C 1 425 ? 26.68834 11.03102 144.83753 1.000 35.68042 425 ASN B N 1
ATOM 11316 C CA . ASN C 1 425 ? 25.58734 10.94896 143.88453 1.000 28.39107 425 ASN B CA 1
ATOM 11317 C C . ASN C 1 425 ? 26.00144 10.35425 142.55843 1.000 33.61640 425 ASN B C 1
ATOM 11318 O O . ASN C 1 425 ? 25.28140 10.49227 141.56746 1.000 39.64524 425 ASN B O 1
ATOM 11323 N N . LEU C 1 426 ? 27.16955 9.73848 142.50732 1.000 27.11730 426 LEU B N 1
ATOM 11324 C CA . LEU C 1 426 ? 27.72463 9.24379 141.26023 1.000 22.29944 426 LEU B CA 1
ATOM 11325 C C . LEU C 1 426 ? 26.90785 8.06171 140.73405 1.000 25.92879 426 LEU B C 1
ATOM 11326 O O . LEU C 1 426 ? 26.65004 7.09555 141.45790 1.000 35.74233 426 LEU B O 1
ATOM 11331 N N . ASP C 1 427 ? 26.45382 8.14582 139.49407 1.000 22.42669 427 ASP B N 1
ATOM 11332 C CA . ASP C 1 427 ? 25.65501 7.07176 138.91891 1.000 23.08710 427 ASP B CA 1
ATOM 11333 C C . ASP C 1 427 ? 26.62621 5.99602 138.47373 1.000 30.36087 427 ASP B C 1
ATOM 11334 O O . ASP C 1 427 ? 27.36417 6.18431 137.50575 1.000 41.65722 427 ASP B O 1
ATOM 11339 N N . LEU C 1 428 ? 26.61144 4.85191 139.13454 1.000 25.29624 428 LEU B N 1
ATOM 11340 C CA . LEU C 1 428 ? 27.43865 3.76014 138.68736 1.000 18.84782 428 LEU B CA 1
ATOM 11341 C C . LEU C 1 428 ? 26.51583 2.73406 138.08821 1.000 34.05938 428 LEU B C 1
ATOM 11342 O O . LEU C 1 428 ? 25.30480 2.92183 138.05025 1.000 51.45441 428 LEU B O 1
ATOM 11347 N N . ALA C 1 429 ? 27.10003 1.67226 137.56103 1.000 34.49676 429 ALA B N 1
ATOM 11348 C CA . ALA C 1 429 ? 26.33323 0.57720 136.98687 1.000 32.08831 429 ALA B CA 1
ATOM 11349 C C . ALA C 1 429 ? 26.06744 -0.42503 138.10771 1.000 48.06597 429 ALA B C 1
ATOM 11350 O O . ALA C 1 429 ? 27.00857 -1.09292 138.55559 1.000 79.39275 429 ALA B O 1
ATOM 11352 N N . TYR C 1 430 ? 24.82346 -0.51435 138.60071 1.000 22.70656 430 TYR B N 1
ATOM 11353 C CA . TYR C 1 430 ? 24.49666 -1.43958 139.69057 1.000 37.59220 430 TYR B CA 1
ATOM 11354 C C . TYR C 1 430 ? 23.54087 -2.57170 139.27540 1.000 50.00361 430 TYR B C 1
ATOM 11355 O O . TYR C 1 430 ? 22.43482 -2.33583 138.77946 1.000 41.29782 430 TYR B O 1
ATOM 11364 N N . ALA C 1 431 ? 23.92711 -3.80067 139.57520 1.000 28.27963 431 ALA B N 1
ATOM 11365 C CA . ALA C 1 431 ? 23.03532 -4.94082 139.42903 1.000 30.74330 431 ALA B CA 1
ATOM 11366 C C . ALA C 1 431 ? 23.50454 -5.99089 140.41886 1.000 37.67400 431 ALA B C 1
ATOM 11367 O O . ALA C 1 431 ? 24.71356 -6.10170 140.66582 1.000 57.97907 431 ALA B O 1
ATOM 11369 N N . PRO C 1 432 ? 22.58670 -6.77016 140.99875 1.000 33.13338 432 PRO B N 1
ATOM 11370 C CA . PRO C 1 432 ? 22.92187 -7.60728 142.16861 1.000 29.91010 432 PRO B CA 1
ATOM 11371 C C . PRO C 1 432 ? 24.19603 -8.42001 141.98246 1.000 45.81086 432 PRO B C 1
ATOM 11372 O O . PRO C 1 432 ? 24.94307 -8.60502 142.95442 1.000 37.40114 432 PRO B O 1
ATOM 11376 N N . PRO C 1 433 ? 24.50410 -8.91976 140.78038 1.000 52.83891 433 PRO B N 1
ATOM 11377 C CA . PRO C 1 433 ? 25.77924 -9.63248 140.61125 1.000 48.09686 433 PRO B CA 1
ATOM 11378 C C . PRO C 1 433 ? 27.00907 -8.74223 140.50637 1.000 39.27794 433 PRO B C 1
ATOM 11379 O O . PRO C 1 433 ? 28.11517 -9.29001 140.42427 1.000 45.29684 433 PRO B O 1
ATOM 11383 N N . TYR C 1 434 ? 26.86781 -7.39926 140.49759 1.000 46.77297 434 TYR B N 1
ATOM 11384 C CA . TYR C 1 434 ? 28.00263 -6.50500 140.26372 1.000 47.34668 434 TYR B CA 1
ATOM 11385 C C . TYR C 1 434 ? 28.28446 -5.53513 141.38487 1.000 37.78037 434 TYR B C 1
ATOM 11386 O O . TYR C 1 434 ? 29.43138 -5.07992 141.48592 1.000 40.19818 434 TYR B O 1
ATOM 11395 N N . SER C 1 435 ? 27.26541 -5.20844 142.14193 1.000 42.03662 435 SER B N 1
ATOM 11396 C CA . SER C 1 435 ? 27.39826 -4.32660 143.25307 1.000 39.79178 435 SER B CA 1
ATOM 11397 C C . SER C 1 435 ? 26.17029 -4.40896 144.09007 1.000 43.48053 435 SER B C 1
ATOM 11398 O O . SER C 1 435 ? 25.19539 -4.99009 143.71000 1.000 34.59906 435 SER B O 1
ATOM 11401 N N . PRO C 1 436 ? 26.27318 -3.77414 145.30417 1.000 32.67043 436 PRO B N 1
ATOM 11402 C CA . PRO C 1 436 ? 25.04218 -3.71650 146.07620 1.000 31.36671 436 PRO B CA 1
ATOM 11403 C C . PRO C 1 436 ? 24.25095 -2.53256 145.50540 1.000 44.52815 436 PRO B C 1
ATOM 11404 O O . PRO C 1 436 ? 24.61784 -2.03732 144.44947 1.000 50.65659 436 PRO B O 1
ATOM 11408 N N . ALA C 1 437 ? 23.17987 -2.08786 146.13349 1.000 38.64852 437 ALA B N 1
ATOM 11409 C CA . ALA C 1 437 ? 22.43365 -0.96992 145.58367 1.000 36.73887 437 ALA B CA 1
ATOM 11410 C C . ALA C 1 437 ? 23.29941 0.25026 145.51186 1.000 33.06927 437 ALA B C 1
ATOM 11411 O O . ALA C 1 437 ? 23.26026 0.99340 144.57198 1.000 33.16022 437 ALA B O 1
ATOM 11413 N N . LEU C 1 438 ? 24.08339 0.46125 146.53988 1.000 33.96630 438 LEU B N 1
ATOM 11414 C CA . LEU C 1 438 ? 24.95117 1.59540 146.59405 1.000 29.29446 438 LEU B CA 1
ATOM 11415 C C . LEU C 1 438 ? 26.26029 0.94966 146.57393 1.000 38.32396 438 LEU B C 1
ATOM 11416 O O . LEU C 1 438 ? 26.52346 0.10958 147.36579 1.000 37.53582 438 LEU B O 1
ATOM 11421 N N . ASP C 1 439 ? 27.08621 1.33696 145.63798 1.000 48.51923 439 ASP B N 1
ATOM 11422 C CA . ASP C 1 439 ? 28.37532 0.71324 145.47086 1.000 40.82478 439 ASP B CA 1
ATOM 11423 C C . ASP C 1 439 ? 29.30026 1.10223 146.62191 1.000 34.59315 439 ASP B C 1
ATOM 11424 O O . ASP C 1 439 ? 29.21906 2.22413 147.13609 1.000 41.68353 439 ASP B O 1
ATOM 11429 N N . PRO C 1 440 ? 30.21744 0.19234 147.02675 1.000 35.44743 440 PRO B N 1
ATOM 11430 C CA . PRO C 1 440 ? 31.16339 0.53535 148.09679 1.000 37.40549 440 PRO B CA 1
ATOM 11431 C C . PRO C 1 440 ? 31.74312 1.93949 147.94101 1.000 44.05062 440 PRO B C 1
ATOM 11432 O O . PRO C 1 440 ? 31.95901 2.61337 148.96011 1.000 39.17032 440 PRO B O 1
ATOM 11436 N N . VAL C 1 441 ? 31.93101 2.40873 146.69008 1.000 43.42568 441 VAL B N 1
ATOM 11437 C CA . VAL C 1 441 ? 32.43475 3.76386 146.44829 1.000 39.88757 441 VAL B CA 1
ATOM 11438 C C . VAL C 1 441 ? 31.45456 4.80359 146.99247 1.000 32.70910 441 VAL B C 1
ATOM 11439 O O . VAL C 1 441 ? 31.81739 5.71853 147.75261 1.000 36.73916 441 VAL B O 1
ATOM 11443 N N . ILE C 1 442 ? 30.17958 4.64840 146.64846 1.000 37.33519 442 ILE B N 1
ATOM 11444 C CA . ILE C 1 442 ? 29.18141 5.58612 147.16063 1.000 34.26977 442 ILE B CA 1
ATOM 11445 C C . ILE C 1 442 ? 29.11045 5.50387 148.68061 1.000 34.28611 442 ILE B C 1
ATOM 11446 O O . ILE C 1 442 ? 29.04426 6.52474 149.37878 1.000 19.55439 442 ILE B O 1
ATOM 11451 N N . THR C 1 443 ? 29.23269 4.29481 149.21342 1.000 36.27286 443 THR B N 1
ATOM 11452 C CA . THR C 1 443 ? 29.11375 4.08955 150.64839 1.000 31.22656 443 THR B CA 1
ATOM 11453 C C . THR C 1 443 ? 30.20661 4.83864 151.40749 1.000 30.73895 443 THR B C 1
ATOM 11454 O O . THR C 1 443 ? 29.93450 5.47843 152.43360 1.000 32.81443 443 THR B O 1
ATOM 11458 N N . ILE C 1 444 ? 31.45062 4.75096 150.93046 1.000 28.46462 444 ILE B N 1
ATOM 11459 C CA . ILE C 1 444 ? 32.52250 5.46405 151.61556 1.000 31.69523 444 ILE B CA 1
ATOM 11460 C C . ILE C 1 444 ? 32.28921 6.95703 151.47480 1.000 36.89558 444 ILE B C 1
ATOM 11461 O O . ILE C 1 444 ? 32.59907 7.73794 152.39492 1.000 41.59447 444 ILE B O 1
ATOM 11466 N N . ALA C 1 445 ? 31.70811 7.38010 150.34588 1.000 30.26474 445 ALA B N 1
ATOM 11467 C CA . ALA C 1 445 ? 31.37884 8.79306 150.22211 1.000 30.65425 445 ALA B CA 1
ATOM 11468 C C . ALA C 1 445 ? 30.42977 9.23369 151.35219 1.000 33.37043 445 ALA B C 1
ATOM 11469 O O . ALA C 1 445 ? 30.63858 10.28863 151.99536 1.000 27.47498 445 ALA B O 1
ATOM 11471 N N . ASN C 1 446 ? 29.38893 8.41645 151.61907 1.000 38.51078 446 ASN B N 1
ATOM 11472 C CA . ASN C 1 446 ? 28.41388 8.76910 152.64814 1.000 29.79391 446 ASN B CA 1
ATOM 11473 C C . ASN C 1 446 ? 29.06090 8.74001 154.01813 1.000 26.50779 446 ASN B C 1
ATOM 11474 O O . ASN C 1 446 ? 28.87074 9.65684 154.82128 1.000 26.35996 446 ASN B O 1
ATOM 11479 N N . VAL C 1 447 ? 29.92109 7.75613 154.26196 1.000 29.97407 447 VAL B N 1
ATOM 11480 C CA . VAL C 1 447 ? 30.57813 7.67105 155.56194 1.000 30.83485 447 VAL B CA 1
ATOM 11481 C C . VAL C 1 447 ? 31.42589 8.90717 155.81113 1.000 27.94076 447 VAL B C 1
ATOM 11482 O O . VAL C 1 447 ? 31.36479 9.50999 156.89022 1.000 40.14921 447 VAL B O 1
ATOM 11486 N N . ALA C 1 448 ? 32.16980 9.34848 154.79019 1.000 26.42362 448 ALA B N 1
ATOM 11487 C CA . ALA C 1 448 ? 32.96556 10.56962 154.89737 1.000 29.04114 448 ALA B CA 1
ATOM 11488 C C . ALA C 1 448 ? 32.10034 11.74939 155.26857 1.000 28.06424 448 ALA B C 1
ATOM 11489 O O . ALA C 1 448 ? 32.45220 12.54532 156.15569 1.000 28.54261 448 ALA B O 1
ATOM 11491 N N . MET C 1 449 ? 30.95131 11.84528 154.60960 1.000 32.92090 449 MET B N 1
ATOM 11492 C CA . MET C 1 449 ? 30.00311 12.91505 154.87178 1.000 24.68832 449 MET B CA 1
ATOM 11493 C C . MET C 1 449 ? 29.45715 12.80672 156.29177 1.000 37.22136 449 MET B C 1
ATOM 11494 O O . MET C 1 449 ? 29.02597 13.80355 156.86994 1.000 40.36882 449 MET B O 1
ATOM 11499 N N . ASN C 1 450 ? 29.47239 11.59963 156.85558 1.000 41.12528 450 ASN B N 1
ATOM 11500 C CA . ASN C 1 450 ? 28.97044 11.42432 158.20456 1.000 38.87605 450 ASN B CA 1
ATOM 11501 C C . ASN C 1 450 ? 30.01238 11.83436 159.22161 1.000 45.75017 450 ASN B C 1
ATOM 11502 O O . ASN C 1 450 ? 29.65630 12.33712 160.29270 1.000 50.68869 450 ASN B O 1
ATOM 11507 N N . LYS C 1 451 ? 31.29641 11.64266 158.90556 1.000 43.65605 451 LYS B N 1
ATOM 11508 C CA . LYS C 1 451 ? 32.33332 12.17972 159.77363 1.000 50.73582 451 LYS B CA 1
ATOM 11509 C C . LYS C 1 451 ? 32.37903 13.71173 159.72288 1.000 54.75940 451 LYS B C 1
ATOM 11510 O O . LYS C 1 451 ? 32.23191 14.37754 160.75799 1.000 49.27805 451 LYS B O 1
ATOM 11516 N N . ARG C 1 452 ? 32.50190 14.28195 158.53597 1.000 52.09502 452 ARG B N 1
ATOM 11517 C CA . ARG C 1 452 ? 32.59662 15.71599 158.35719 1.000 52.50676 452 ARG B CA 1
ATOM 11518 C C . ARG C 1 452 ? 31.40750 16.40767 158.93732 1.000 77.88523 452 ARG B C 1
ATOM 11519 O O . ARG C 1 452 ? 31.55332 17.38959 159.60648 1.000 77.59578 452 ARG B O 1
ATOM 11527 N N . ASP C 1 453 ? 30.21959 15.90248 158.70826 1.000 60.48719 453 ASP B N 1
ATOM 11528 C CA . ASP C 1 453 ? 29.04549 16.48416 159.34037 1.000 47.52841 453 ASP B CA 1
ATOM 11529 C C . ASP C 1 453 ? 29.05355 16.26892 160.85033 1.000 48.85735 453 ASP B C 1
ATOM 11530 O O . ASP C 1 453 ? 28.16046 16.79964 161.53243 1.000 51.69972 453 ASP B O 1
ATOM 11535 N N . GLY C 1 454 ? 30.01870 15.53501 161.40420 1.000 52.63257 454 GLY B N 1
ATOM 11536 C CA . GLY C 1 454 ? 30.04876 15.31479 162.83917 1.000 53.93948 454 GLY B CA 1
ATOM 11537 C C . GLY C 1 454 ? 29.07797 14.27452 163.39501 1.000 58.07365 454 GLY B C 1
ATOM 11538 O O . GLY C 1 454 ? 29.00502 14.11931 164.61999 1.000 51.03389 454 GLY B O 1
ATOM 11539 N N . LEU C 1 455 ? 28.39111 13.48452 162.54990 1.000 69.60873 455 LEU B N 1
ATOM 11540 C CA . LEU C 1 455 ? 27.36329 12.57624 163.06877 1.000 47.60531 455 LEU B CA 1
ATOM 11541 C C . LEU C 1 455 ? 27.97552 11.41624 163.82557 1.000 44.37505 455 LEU B C 1
ATOM 11542 O O . LEU C 1 455 ? 27.31465 10.81797 164.67649 1.000 50.26749 455 LEU B O 1
ATOM 11547 N N . PHE C 1 456 ? 29.23458 11.11152 163.57551 1.000 45.04408 456 PHE B N 1
ATOM 11548 C CA . PHE C 1 456 ? 29.92178 10.13352 164.39834 1.000 40.22567 456 PHE B CA 1
ATOM 11549 C C . PHE C 1 456 ? 31.38670 10.53378 164.49539 1.000 38.00611 456 PHE B C 1
ATOM 11550 O O . PHE C 1 456 ? 31.93957 11.16903 163.59448 1.000 33.06386 456 PHE B O 1
ATOM 11558 N N . GLU C 1 457 ? 32.01479 10.15473 165.59132 1.000 52.69095 457 GLU B N 1
ATOM 11559 C CA . GLU C 1 457 ? 33.45276 10.31298 165.73432 1.000 59.27336 457 GLU B CA 1
ATOM 11560 C C . GLU C 1 457 ? 34.06902 8.92711 165.67109 1.000 49.99129 457 GLU B C 1
ATOM 11561 O O . GLU C 1 457 ? 33.74921 8.04292 166.46796 1.000 45.16870 457 GLU B O 1
ATOM 11567 N N . GLY C 1 458 ? 34.99306 8.68743 164.76504 1.000 49.92400 458 GLY B N 1
ATOM 11568 C CA . GLY C 1 458 ? 35.59931 7.37357 164.65182 1.000 47.73079 458 GLY B CA 1
ATOM 11569 C C . GLY C 1 458 ? 37.00435 7.18175 165.18177 1.000 54.14889 458 GLY B C 1
ATOM 11570 O O . GLY C 1 458 ? 37.75117 8.12787 165.33891 1.000 57.41546 458 GLY B O 1
ATOM 11571 N N . ILE C 1 459 ? 37.37859 5.94178 165.45757 1.000 42.81445 459 ILE B N 1
ATOM 11572 C CA . ILE C 1 459 ? 38.69265 5.67294 166.00151 1.000 41.10819 459 ILE B CA 1
ATOM 11573 C C . ILE C 1 459 ? 39.57084 4.65423 165.28434 1.000 54.12243 459 ILE B C 1
ATOM 11574 O O . ILE C 1 459 ? 39.14204 3.59020 164.91717 1.000 37.65274 459 ILE B O 1
ATOM 11579 N N . ASN C 1 460 ? 40.86980 4.87748 165.26835 1.000 71.16588 460 ASN B N 1
ATOM 11580 C CA . ASN C 1 460 ? 41.85596 3.96076 164.66419 1.000 73.70999 460 ASN B CA 1
ATOM 11581 C C . ASN C 1 460 ? 41.89424 2.53268 165.20497 1.000 69.43988 460 ASN B C 1
ATOM 11582 O O . ASN C 1 460 ? 41.68730 2.31946 166.37993 1.000 68.47271 460 ASN B O 1
ATOM 11587 N N . VAL C 1 461 ? 42.16342 1.54887 164.36081 1.000 63.66960 461 VAL B N 1
ATOM 11588 C CA . VAL C 1 461 ? 42.20169 0.16280 164.83758 1.000 67.13917 461 VAL B CA 1
ATOM 11589 C C . VAL C 1 461 ? 43.27975 -0.06315 165.84553 1.000 66.72098 461 VAL B C 1
ATOM 11590 O O . VAL C 1 461 ? 43.14993 -0.95431 166.64639 1.000 71.21784 461 VAL B O 1
ATOM 11594 N N . PHE C 1 462 ? 44.34160 0.71006 165.79264 1.000 62.56586 462 PHE B N 1
ATOM 11595 C CA . PHE C 1 462 ? 45.39165 0.53711 166.75660 1.000 64.04530 462 PHE B CA 1
ATOM 11596 C C . PHE C 1 462 ? 44.90451 1.32683 167.91873 1.000 66.77529 462 PHE B C 1
ATOM 11597 O O . PHE C 1 462 ? 45.33231 2.41987 168.19090 1.000 66.72552 462 PHE B O 1
ATOM 11605 N N . GLU C 1 463 ? 43.93563 0.73753 168.61265 1.000 73.57367 463 GLU B N 1
ATOM 11606 C CA . GLU C 1 463 ? 43.34054 1.33423 169.79876 1.000 71.48268 463 GLU B CA 1
ATOM 11607 C C . GLU C 1 463 ? 44.02869 0.62318 170.94463 1.000 74.38064 463 GLU B C 1
ATOM 11608 O O . GLU C 1 463 ? 44.86559 1.20323 171.63771 1.000 72.12461 463 GLU B O 1
ATOM 11614 N N . LEU C 1 464 ? 43.68693 -0.64692 171.12843 1.000 75.72482 464 LEU B N 1
ATOM 11615 C CA . LEU C 1 464 ? 44.33410 -1.44896 172.15930 1.000 81.25693 464 LEU B CA 1
ATOM 11616 C C . LEU C 1 464 ? 44.52397 -0.64913 173.44342 1.000 84.21027 464 LEU B C 1
ATOM 11617 O O . LEU C 1 464 ? 45.14507 -1.12416 174.39534 1.000 88.02217 464 LEU B O 1
ATOM 11622 N N . LYS C 1 465 ? 44.07173 0.58579 173.40963 1.000 83.25676 465 LYS B N 1
ATOM 11623 C CA . LYS C 1 465 ? 44.20058 1.45264 174.54476 1.000 76.87569 465 LYS B CA 1
ATOM 11624 C C . LYS C 1 465 ? 43.70173 0.77034 175.77766 1.000 82.66374 465 LYS B C 1
ATOM 11625 O O . LYS C 1 465 ? 43.78064 1.31419 176.85875 1.000 103.26497 465 LYS B O 1
ATOM 11631 N N . GLU C 1 466 ? 43.18295 -0.42773 175.62948 1.000 77.50873 466 GLU B N 1
ATOM 11632 C CA . GLU C 1 466 ? 42.70811 -1.15900 176.76337 1.000 77.02432 466 GLU B CA 1
ATOM 11633 C C . GLU C 1 466 ? 43.74813 -1.18398 177.88635 1.000 82.29025 466 GLU B C 1
ATOM 11634 O O . GLU C 1 466 ? 44.83923 -1.74275 177.75324 1.000 77.33596 466 GLU B O 1
ATOM 11640 N N . ASP C 1 472 ? 38.53240 2.96322 182.90008 1.000 95.57811 472 ASP B N 1
ATOM 11641 C CA . ASP C 1 472 ? 38.92657 2.02146 181.88693 1.000 96.48099 472 ASP B CA 1
ATOM 11642 C C . ASP C 1 472 ? 38.22248 2.38253 180.59199 1.000 86.53219 472 ASP B C 1
ATOM 11643 O O . ASP C 1 472 ? 38.14725 3.55557 180.20318 1.000 87.66085 472 ASP B O 1
ATOM 11648 N N . ILE C 1 473 ? 37.62867 1.36451 179.96984 1.000 78.80805 473 ILE B N 1
ATOM 11649 C CA . ILE C 1 473 ? 36.96362 1.52959 178.67887 1.000 75.83209 473 ILE B CA 1
ATOM 11650 C C . ILE C 1 473 ? 35.89882 0.45941 178.51672 1.000 81.36994 473 ILE B C 1
ATOM 11651 O O . ILE C 1 473 ? 36.07605 -0.68662 178.95653 1.000 75.21365 473 ILE B O 1
ATOM 11656 N N . VAL C 1 474 ? 34.78974 0.83030 177.86479 1.000 69.17487 474 VAL B N 1
ATOM 11657 C CA . VAL C 1 474 ? 33.77792 -0.11481 177.38766 1.000 58.18437 474 VAL B CA 1
ATOM 11658 C C . VAL C 1 474 ? 33.96695 -0.37954 175.88961 1.000 57.26245 474 VAL B C 1
ATOM 11659 O O . VAL C 1 474 ? 33.90076 0.54458 175.06976 1.000 66.03928 474 VAL B O 1
ATOM 11663 N N . ILE C 1 475 ? 34.15219 -1.64544 175.51541 1.000 59.58714 475 ILE B N 1
ATOM 11664 C CA . ILE C 1 475 ? 34.08524 -2.05423 174.11134 1.000 50.87128 475 ILE B CA 1
ATOM 11665 C C . ILE C 1 475 ? 32.68835 -2.61647 173.92427 1.000 52.07286 475 ILE B C 1
ATOM 11666 O O . ILE C 1 475 ? 32.40457 -3.75559 174.33209 1.000 43.62122 475 ILE B O 1
ATOM 11671 N N . LEU C 1 476 ? 31.81519 -1.82154 173.29841 1.000 49.31626 476 LEU B N 1
ATOM 11672 C CA . LEU C 1 476 ? 30.42526 -2.22877 173.08436 1.000 44.74969 476 LEU B CA 1
ATOM 11673 C C . LEU C 1 476 ? 30.30739 -2.99358 171.77424 1.000 47.38268 476 LEU B C 1
ATOM 11674 O O . LEU C 1 476 ? 30.43627 -2.40739 170.68634 1.000 39.96741 476 LEU B O 1
ATOM 11679 N N . ASP C 1 477 ? 29.96764 -4.28167 171.87304 1.000 46.41256 477 ASP B N 1
ATOM 11680 C CA . ASP C 1 477 ? 29.93179 -5.15749 170.71290 1.000 42.27696 477 ASP B CA 1
ATOM 11681 C C . ASP C 1 477 ? 28.47684 -5.44771 170.38488 1.000 49.24564 477 ASP B C 1
ATOM 11682 O O . ASP C 1 477 ? 27.79399 -6.14896 171.13678 1.000 55.38899 477 ASP B O 1
ATOM 11687 N N . VAL C 1 478 ? 28.01073 -4.91662 169.26297 1.000 59.17571 478 VAL B N 1
ATOM 11688 C CA . VAL C 1 478 ? 26.61376 -5.09984 168.91596 1.000 57.68208 478 VAL B CA 1
ATOM 11689 C C . VAL C 1 478 ? 26.41094 -6.14070 167.82980 1.000 56.97417 478 VAL B C 1
ATOM 11690 O O . VAL C 1 478 ? 25.40992 -6.09178 167.10982 1.000 47.21075 478 VAL B O 1
ATOM 11694 N N . ARG C 1 479 ? 27.24713 -7.14153 167.72562 1.000 42.41136 479 ARG B N 1
ATOM 11695 C CA . ARG C 1 479 ? 26.99231 -8.16442 166.72946 1.000 45.26888 479 ARG B CA 1
ATOM 11696 C C . ARG C 1 479 ? 26.11753 -9.24168 167.30530 1.000 52.78187 479 ARG B C 1
ATOM 11697 O O . ARG C 1 479 ? 25.54851 -9.06095 168.32834 1.000 60.75448 479 ARG B O 1
ATOM 11705 N N . SER C 1 480 ? 25.96373 -10.35559 166.61413 1.000 56.83657 480 SER B N 1
ATOM 11706 C CA . SER C 1 480 ? 25.17295 -11.45983 167.12296 1.000 46.29807 480 SER B CA 1
ATOM 11707 C C . SER C 1 480 ? 25.80522 -12.85570 167.07973 1.000 64.23487 480 SER B C 1
ATOM 11708 O O . SER C 1 480 ? 25.54539 -13.68389 167.94760 1.000 56.45139 480 SER B O 1
ATOM 11711 N N . GLU C 1 481 ? 26.60125 -13.08238 166.04069 1.000 76.53018 481 GLU B N 1
ATOM 11712 C CA . GLU C 1 481 ? 27.26249 -14.35822 165.79447 1.000 59.38521 481 GLU B CA 1
ATOM 11713 C C . GLU C 1 481 ? 28.12561 -14.88823 166.93138 1.000 66.72747 481 GLU B C 1
ATOM 11714 O O . GLU C 1 481 ? 27.75380 -15.85341 167.59923 1.000 77.57837 481 GLU B O 1
ATOM 11720 N N . GLU C 1 482 ? 29.28349 -14.27204 167.14546 1.000 58.53843 482 GLU B N 1
ATOM 11721 C CA . GLU C 1 482 ? 30.18960 -14.75504 168.19537 1.000 65.65875 482 GLU B CA 1
ATOM 11722 C C . GLU C 1 482 ? 31.24280 -15.85579 167.91518 1.000 74.91326 482 GLU B C 1
ATOM 11723 O O . GLU C 1 482 ? 31.82192 -16.37383 168.87209 1.000 73.41152 482 GLU B O 1
ATOM 11729 N N . GLU C 1 483 ? 31.52286 -16.21954 166.66312 1.000 77.02073 483 GLU B N 1
ATOM 11730 C CA . GLU C 1 483 ? 32.52304 -17.21331 166.44495 1.000 59.59762 483 GLU B CA 1
ATOM 11731 C C . GLU C 1 483 ? 33.87191 -16.48307 166.53704 1.000 57.05717 483 GLU B C 1
ATOM 11732 O O . GLU C 1 483 ? 34.92400 -17.01181 166.17895 1.000 57.25196 483 GLU B O 1
ATOM 11738 N N . ARG C 1 488 ? 34.21409 -12.09432 168.52274 1.000 66.58886 488 ARG B N 1
ATOM 11739 C CA . ARG C 1 488 ? 35.25824 -12.82723 169.20561 1.000 65.17588 488 ARG B CA 1
ATOM 11740 C C . ARG C 1 488 ? 36.41408 -11.95110 169.78673 1.000 65.70700 488 ARG B C 1
ATOM 11741 O O . ARG C 1 488 ? 37.55617 -12.41488 169.79764 1.000 79.56652 488 ARG B O 1
ATOM 11749 N N . ILE C 1 489 ? 36.19585 -10.72622 170.26393 1.000 61.93170 489 ILE B N 1
ATOM 11750 C CA . ILE C 1 489 ? 37.30073 -10.02011 170.90803 1.000 68.89326 489 ILE B CA 1
ATOM 11751 C C . ILE C 1 489 ? 37.31982 -10.42334 172.36996 1.000 74.49881 489 ILE B C 1
ATOM 11752 O O . ILE C 1 489 ? 36.31981 -10.27464 173.09500 1.000 89.49016 489 ILE B O 1
ATOM 11757 N N . GLU C 1 490 ? 38.44394 -10.99219 172.82886 1.000 62.54817 490 GLU B N 1
ATOM 11758 C CA . GLU C 1 490 ? 38.47909 -11.68539 174.10975 1.000 64.88398 490 GLU B CA 1
ATOM 11759 C C . GLU C 1 490 ? 39.13192 -10.74143 175.12389 1.000 71.36905 490 GLU B C 1
ATOM 11760 O O . GLU C 1 490 ? 40.35892 -10.68921 175.25788 1.000 68.30165 490 GLU B O 1
ATOM 11762 N N . SER C 1 491 ? 38.28178 -9.94970 175.80203 1.000 73.88371 491 SER B N 1
ATOM 11763 C CA . SER C 1 491 ? 38.65161 -8.97679 176.83418 1.000 70.50900 491 SER B CA 1
ATOM 11764 C C . SER C 1 491 ? 37.55161 -8.89417 177.88520 1.000 75.00742 491 SER B C 1
ATOM 11765 O O . SER C 1 491 ? 36.38766 -9.20835 177.62217 1.000 75.01219 491 SER B O 1
ATOM 11768 N N . GLU C 1 492 ? 37.92555 -8.48529 179.09626 1.000 78.73717 492 GLU B N 1
ATOM 11769 C CA . GLU C 1 492 ? 36.88952 -8.29865 180.10431 1.000 71.22799 492 GLU B CA 1
ATOM 11770 C C . GLU C 1 492 ? 36.18327 -6.96776 179.91653 1.000 71.08065 492 GLU B C 1
ATOM 11771 O O . GLU C 1 492 ? 35.10923 -6.75906 180.50058 1.000 76.41973 492 GLU B O 1
ATOM 11773 N N . LYS C 1 493 ? 36.73908 -6.08452 179.08166 1.000 64.42960 493 LYS B N 1
ATOM 11774 C CA . LYS C 1 493 ? 36.12683 -4.78860 178.86188 1.000 62.29195 493 LYS B CA 1
ATOM 11775 C C . LYS C 1 493 ? 35.05683 -4.83763 177.78988 1.000 60.71904 493 LYS B C 1
ATOM 11776 O O . LYS C 1 493 ? 34.49462 -3.78869 177.45006 1.000 60.78030 493 LYS B O 1
ATOM 11782 N N . VAL C 1 494 ? 34.67805 -6.01763 177.31270 1.000 57.56253 494 VAL B N 1
ATOM 11783 C CA . VAL C 1 494 ? 33.78105 -6.09162 176.17470 1.000 54.45557 494 VAL B CA 1
ATOM 11784 C C . VAL C 1 494 ? 32.40513 -6.51396 176.67865 1.000 56.50956 494 VAL B C 1
ATOM 11785 O O . VAL C 1 494 ? 32.23935 -7.59309 177.27048 1.000 66.56203 494 VAL B O 1
ATOM 11789 N N . ILE C 1 495 ? 31.42396 -5.63611 176.43681 1.000 52.88880 495 ILE B N 1
ATOM 11790 C CA . ILE C 1 495 ? 30.02100 -5.79444 176.81980 1.000 52.52072 495 ILE B CA 1
ATOM 11791 C C . ILE C 1 495 ? 29.27205 -6.13038 175.53776 1.000 50.92847 495 ILE B C 1
ATOM 11792 O O . ILE C 1 495 ? 29.22787 -5.30524 174.61589 1.000 49.91985 495 ILE B O 1
ATOM 11797 N N . HIS C 1 496 ? 28.67627 -7.31749 175.46358 1.000 48.37687 496 HIS B N 1
ATOM 11798 C CA . HIS C 1 496 ? 27.96633 -7.72043 174.25152 1.000 46.73740 496 HIS B CA 1
ATOM 11799 C C . HIS C 1 496 ? 26.45833 -7.67975 174.43355 1.000 54.70734 496 HIS B C 1
ATOM 11800 O O . HIS C 1 496 ? 25.89349 -8.49197 175.17143 1.000 68.80261 496 HIS B O 1
ATOM 11807 N N . ILE C 1 497 ? 25.80216 -6.86374 173.62369 1.000 54.63095 497 ILE B N 1
ATOM 11808 C CA . ILE C 1 497 ? 24.33916 -6.86900 173.48771 1.000 57.55651 497 ILE B CA 1
ATOM 11809 C C . ILE C 1 497 ? 24.02908 -6.58383 172.02676 1.000 69.48035 497 ILE B C 1
ATOM 11810 O O . ILE C 1 497 ? 24.44588 -5.53966 171.46792 1.000 60.73659 497 ILE B O 1
ATOM 11815 N N . PRO C 1 498 ? 23.42125 -7.51483 171.29662 1.000 65.40148 498 PRO B N 1
ATOM 11816 C CA . PRO C 1 498 ? 23.17420 -7.32365 169.85865 1.000 55.81962 498 PRO B CA 1
ATOM 11817 C C . PRO C 1 498 ? 22.31096 -6.09576 169.54886 1.000 53.80306 498 PRO B C 1
ATOM 11818 O O . PRO C 1 498 ? 21.50688 -5.64805 170.37394 1.000 63.66683 498 PRO B O 1
ATOM 11822 N N . ILE C 1 499 ? 22.47083 -5.52455 168.37995 1.000 46.03061 499 ILE B N 1
ATOM 11823 C CA . ILE C 1 499 ? 21.83059 -4.27161 168.04516 1.000 43.86117 499 ILE B CA 1
ATOM 11824 C C . ILE C 1 499 ? 20.32658 -4.21792 168.14519 1.000 44.12177 499 ILE B C 1
ATOM 11825 O O . ILE C 1 499 ? 19.79340 -3.25510 168.63835 1.000 51.04684 499 ILE B O 1
ATOM 11830 N N . LEU C 1 500 ? 19.64177 -5.24398 167.71003 1.000 40.58821 500 LEU B N 1
ATOM 11831 C CA . LEU C 1 500 ? 18.20577 -5.26027 167.78705 1.000 40.78320 500 LEU B CA 1
ATOM 11832 C C . LEU C 1 500 ? 17.73379 -5.24758 169.20006 1.000 47.06307 500 LEU B C 1
ATOM 11833 O O . LEU C 1 500 ? 16.62472 -4.88084 169.46613 1.000 54.77585 500 LEU B O 1
ATOM 11838 N N . GLU C 1 501 ? 18.55289 -5.71757 170.11197 1.000 47.96602 501 GLU B N 1
ATOM 11839 C CA . GLU C 1 501 ? 18.16892 -5.75787 171.50397 1.000 42.37667 501 GLU B CA 1
ATOM 11840 C C . GLU C 1 501 ? 18.69472 -4.64590 172.36114 1.000 43.57035 501 GLU B C 1
ATOM 11841 O O . GLU C 1 501 ? 18.47673 -4.64513 173.52614 1.000 48.51063 501 GLU B O 1
ATOM 11847 N N . LEU C 1 502 ? 19.40153 -3.70368 171.80228 1.000 46.26296 502 LEU B N 1
ATOM 11848 C CA . LEU C 1 502 ? 20.04534 -2.67568 172.61243 1.000 55.96367 502 LEU B CA 1
ATOM 11849 C C . LEU C 1 502 ? 19.09014 -1.57093 172.99262 1.000 46.97630 502 LEU B C 1
ATOM 11850 O O . LEU C 1 502 ? 19.06507 -1.14512 174.16269 1.000 45.93723 502 LEU B O 1
ATOM 11855 N N . ARG C 1 503 ? 18.24304 -1.14995 172.09670 1.000 55.63966 503 ARG B N 1
ATOM 11856 C CA . ARG C 1 503 ? 17.40484 -0.04416 172.43689 1.000 60.15520 503 ARG B CA 1
ATOM 11857 C C . ARG C 1 503 ? 16.72392 -0.37250 173.71785 1.000 59.56555 503 ARG B C 1
ATOM 11858 O O . ARG C 1 503 ? 16.48076 0.51433 174.49299 1.000 56.12343 503 ARG B O 1
ATOM 11866 N N . GLU C 1 504 ? 16.36216 -1.62160 173.93465 1.000 61.83160 504 GLU B N 1
ATOM 11867 C CA . GLU C 1 504 ? 15.76525 -1.98092 175.20260 1.000 55.67557 504 GLU B CA 1
ATOM 11868 C C . GLU C 1 504 ? 16.75426 -1.99291 176.36459 1.000 60.64551 504 GLU B C 1
ATOM 11869 O O . GLU C 1 504 ? 16.50216 -1.39312 177.37469 1.000 84.83225 504 GLU B O 1
ATOM 11871 N N . ARG C 1 505 ? 17.89939 -2.63967 176.20447 1.000 52.12897 505 ARG B N 1
ATOM 11872 C CA . ARG C 1 505 ? 18.89343 -2.77665 177.27243 1.000 51.61274 505 ARG B CA 1
ATOM 11873 C C . ARG C 1 505 ? 19.99123 -1.73146 177.38259 1.000 54.57631 505 ARG B C 1
ATOM 11874 O O . ARG C 1 505 ? 21.15429 -2.04422 177.28752 1.000 55.99157 505 ARG B O 1
ATOM 11882 N N . LEU C 1 506 ? 19.65699 -0.46953 177.46879 1.000 54.91607 506 LEU B N 1
ATOM 11883 C CA . LEU C 1 506 ? 20.72780 0.49865 177.59993 1.000 55.32923 506 LEU B CA 1
ATOM 11884 C C . LEU C 1 506 ? 21.06279 0.67848 179.05496 1.000 59.42895 506 LEU B C 1
ATOM 11885 O O . LEU C 1 506 ? 21.92065 1.42659 179.41106 1.000 52.77655 506 LEU B O 1
ATOM 11890 N N . ASP C 1 507 ? 20.33893 -0.01579 179.90086 1.000 65.13895 507 ASP B N 1
ATOM 11891 C CA . ASP C 1 507 ? 20.49594 0.05502 181.30086 1.000 62.38961 507 ASP B CA 1
ATOM 11892 C C . ASP C 1 507 ? 21.60812 -0.85683 181.66770 1.000 63.46045 507 ASP B C 1
ATOM 11893 O O . ASP C 1 507 ? 21.54925 -1.49600 182.67960 1.000 68.56060 507 ASP B O 1
ATOM 11898 N N . GLU C 1 508 ? 22.60913 -0.96250 180.82567 1.000 60.15582 508 GLU B N 1
ATOM 11899 C CA . GLU C 1 508 ? 23.70030 -1.84235 181.15152 1.000 64.45333 508 GLU B CA 1
ATOM 11900 C C . GLU C 1 508 ? 24.99617 -1.19204 180.77760 1.000 78.91318 508 GLU B C 1
ATOM 11901 O O . GLU C 1 508 ? 26.02123 -1.44393 181.36455 1.000 80.61037 508 GLU B O 1
ATOM 11907 N N . ILE C 1 509 ? 24.93999 -0.33989 179.78574 1.000 76.65847 509 ILE B N 1
ATOM 11908 C CA . ILE C 1 509 ? 26.11086 0.33741 179.33583 1.000 73.02338 509 ILE B CA 1
ATOM 11909 C C . ILE C 1 509 ? 26.41867 1.39730 180.34800 1.000 70.91906 509 ILE B C 1
ATOM 11910 O O . ILE C 1 509 ? 25.52955 2.05306 180.81911 1.000 62.49018 509 ILE B O 1
ATOM 11915 N N . PRO C 1 510 ? 27.74865 1.53550 180.70000 1.000 71.35761 510 PRO B N 1
ATOM 11916 C CA . PRO C 1 510 ? 28.02046 2.55639 181.71116 1.000 62.42984 510 PRO B CA 1
ATOM 11917 C C . PRO C 1 510 ? 28.07819 3.94549 181.18038 1.000 60.90793 510 PRO B C 1
ATOM 11918 O O . PRO C 1 510 ? 28.62714 4.14276 180.14440 1.000 71.26361 510 PRO B O 1
ATOM 11922 N N . ARG C 1 511 ? 27.53702 4.90627 181.90154 1.000 56.64136 511 ARG B N 1
ATOM 11923 C CA . ARG C 1 511 ? 27.55875 6.28335 181.45476 1.000 60.63652 511 ARG B CA 1
ATOM 11924 C C . ARG C 1 511 ? 28.63660 7.07645 182.12287 1.000 66.00704 511 ARG B C 1
ATOM 11925 O O . ARG C 1 511 ? 28.57537 8.28543 182.15407 1.000 59.91475 511 ARG B O 1
ATOM 11933 N N . ASP C 1 512 ? 29.62774 6.39755 182.66475 1.000 79.76745 512 ASP B N 1
ATOM 11934 C CA . ASP C 1 512 ? 30.72462 7.09166 183.27585 1.000 67.43357 512 ASP B CA 1
ATOM 11935 C C . ASP C 1 512 ? 31.91765 6.88403 182.40480 1.000 65.05008 512 ASP B C 1
ATOM 11936 O O . ASP C 1 512 ? 32.88751 7.59319 182.54590 1.000 69.79150 512 ASP B O 1
ATOM 11941 N N . LYS C 1 513 ? 31.87182 5.92117 181.49164 1.000 68.38599 513 LYS B N 1
ATOM 11942 C CA . LYS C 1 513 ? 33.06084 5.74052 180.67160 1.000 74.59821 513 LYS B CA 1
ATOM 11943 C C . LYS C 1 513 ? 33.08974 6.15076 179.20466 1.000 69.52329 513 LYS B C 1
ATOM 11944 O O . LYS C 1 513 ? 32.27559 6.93168 178.75380 1.000 80.03686 513 LYS B O 1
ATOM 11950 N N . GLU C 1 514 ? 34.08083 5.62207 178.49057 1.000 60.27429 514 GLU B N 1
ATOM 11951 C CA . GLU C 1 514 ? 34.29377 5.84533 177.08160 1.000 67.16721 514 GLU B CA 1
ATOM 11952 C C . GLU C 1 514 ? 33.84400 4.61836 176.40041 1.000 74.31409 514 GLU B C 1
ATOM 11953 O O . GLU C 1 514 ? 34.27321 3.55638 176.74823 1.000 69.40372 514 GLU B O 1
ATOM 11959 N N . ILE C 1 515 ? 32.99395 4.77035 175.40644 1.000 68.76279 515 ILE B N 1
ATOM 11960 C CA . ILE C 1 515 ? 32.45116 3.65536 174.67327 1.000 55.77977 515 ILE B CA 1
ATOM 11961 C C . ILE C 1 515 ? 32.95815 3.62169 173.26726 1.000 52.70400 515 ILE B C 1
ATOM 11962 O O . ILE C 1 515 ? 33.00294 4.62380 172.61542 1.000 59.84343 515 ILE B O 1
ATOM 11967 N N . VAL C 1 516 ? 33.33836 2.44783 172.80707 1.000 57.02737 516 VAL B N 1
ATOM 11968 C CA . VAL C 1 516 ? 33.85638 2.27815 171.45504 1.000 63.18734 516 VAL B CA 1
ATOM 11969 C C . VAL C 1 516 ? 33.01559 1.14908 170.87187 1.000 69.33643 516 VAL B C 1
ATOM 11970 O O . VAL C 1 516 ? 33.14481 -0.00996 171.28468 1.000 60.56130 516 VAL B O 1
ATOM 11974 N N . VAL C 1 517 ? 32.08451 1.50404 169.98894 1.000 61.66469 517 VAL B N 1
ATOM 11975 C CA . VAL C 1 517 ? 31.18469 0.52696 169.40879 1.000 57.79916 517 VAL B CA 1
ATOM 11976 C C . VAL C 1 517 ? 31.98083 -0.31473 168.42565 1.000 67.49752 517 VAL B C 1
ATOM 11977 O O . VAL C 1 517 ? 32.73072 0.21855 167.59772 1.000 65.55779 517 VAL B O 1
ATOM 11981 N N . VAL C 1 518 ? 31.87509 -1.63477 168.54644 1.000 70.36919 518 VAL B N 1
ATOM 11982 C CA . VAL C 1 518 ? 32.61125 -2.55749 167.69228 1.000 56.51620 518 VAL B CA 1
ATOM 11983 C C . VAL C 1 518 ? 31.60543 -3.52359 167.09214 1.000 57.83398 518 VAL B C 1
ATOM 11984 O O . VAL C 1 518 ? 30.90658 -4.23284 167.83104 1.000 70.48448 518 VAL B O 1
ATOM 11988 N N . CYS C 1 519 ? 31.51542 -3.55540 165.76414 1.000 54.61944 519 CYS B N 1
ATOM 11989 C CA . CYS C 1 519 ? 30.64560 -4.54146 165.12899 1.000 53.33424 519 CYS B CA 1
ATOM 11990 C C . CYS C 1 519 ? 31.44972 -5.25914 164.06287 1.000 63.70857 519 CYS B C 1
ATOM 11991 O O . CYS C 1 519 ? 32.68172 -5.27291 164.12385 1.000 68.24276 519 CYS B O 1
ATOM 11994 N N . ALA C 1 520 ? 30.77184 -5.96012 163.15576 1.000 61.23460 520 ALA B N 1
ATOM 11995 C CA . ALA C 1 520 ? 31.49399 -6.77483 162.18362 1.000 62.23220 520 ALA B CA 1
ATOM 11996 C C . ALA C 1 520 ? 32.26881 -5.91652 161.16975 1.000 63.91058 520 ALA B C 1
ATOM 11997 O O . ALA C 1 520 ? 33.48883 -6.05826 161.01571 1.000 68.05374 520 ALA B O 1
ATOM 11999 N N . ILE C 1 521 ? 31.60062 -4.97954 160.50591 1.000 54.35318 521 ILE B N 1
ATOM 12000 C CA . ILE C 1 521 ? 32.25445 -4.19325 159.46403 1.000 47.77048 521 ILE B CA 1
ATOM 12001 C C . ILE C 1 521 ? 32.17717 -2.70130 159.72026 1.000 49.08123 521 ILE B C 1
ATOM 12002 O O . ILE C 1 521 ? 32.75201 -1.92607 158.94638 1.000 47.10136 521 ILE B O 1
ATOM 12007 N N . GLY C 1 522 ? 31.42410 -2.26561 160.73134 1.000 57.41829 522 GLY B N 1
ATOM 12008 C CA . GLY C 1 522 ? 31.29384 -0.87570 161.11357 1.000 47.93084 522 GLY B CA 1
ATOM 12009 C C . GLY C 1 522 ? 29.92473 -0.28792 160.86668 1.000 43.16406 522 GLY B C 1
ATOM 12010 O O . GLY C 1 522 ? 29.59054 0.73892 161.46985 1.000 47.07375 522 GLY B O 1
ATOM 12011 N N . LEU C 1 523 ? 29.08384 -0.94595 160.06659 1.000 52.40177 523 LEU B N 1
ATOM 12012 C CA . LEU C 1 523 ? 27.83571 -0.30913 159.66571 1.000 48.98835 523 LEU B CA 1
ATOM 12013 C C . LEU C 1 523 ? 26.85673 -0.30850 160.82872 1.000 55.14617 523 LEU B C 1
ATOM 12014 O O . LEU C 1 523 ? 26.35853 0.75234 161.24889 1.000 63.01566 523 LEU B O 1
ATOM 12019 N N . ARG C 1 524 ? 26.65596 -1.47664 161.44654 1.000 61.82992 524 ARG B N 1
ATOM 12020 C CA . ARG C 1 524 ? 25.77597 -1.45299 162.60255 1.000 51.33726 524 ARG B CA 1
ATOM 12021 C C . ARG C 1 524 ? 26.42185 -0.71305 163.76166 1.000 48.25488 524 ARG B C 1
ATOM 12022 O O . ARG C 1 524 ? 25.69876 -0.19232 164.60575 1.000 45.33864 524 ARG B O 1
ATOM 12030 N N . SER C 1 525 ? 27.75182 -0.58380 163.78266 1.000 46.41675 525 SER B N 1
ATOM 12031 C CA . SER C 1 525 ? 28.38268 0.25216 164.80079 1.000 46.99752 525 SER B CA 1
ATOM 12032 C C . SER C 1 525 ? 27.94039 1.70709 164.67103 1.000 63.07546 525 SER B C 1
ATOM 12033 O O . SER C 1 525 ? 27.60628 2.35987 165.66513 1.000 59.69076 525 SER B O 1
ATOM 12036 N N . PHE C 1 526 ? 27.93028 2.23329 163.45211 1.000 41.42525 526 PHE B N 1
ATOM 12037 C CA . PHE C 1 526 ? 27.40002 3.57722 163.23933 1.000 45.08541 526 PHE B CA 1
ATOM 12038 C C . PHE C 1 526 ? 25.97000 3.69186 163.74137 1.000 40.11924 526 PHE B C 1
ATOM 12039 O O . PHE C 1 526 ? 25.61783 4.63668 164.46652 1.000 35.89620 526 PHE B O 1
ATOM 12047 N N . GLU C 1 527 ? 25.11918 2.73576 163.36923 1.000 39.20754 527 GLU B N 1
ATOM 12048 C CA . GLU C 1 527 ? 23.73914 2.96343 163.75828 1.000 38.06895 527 GLU B CA 1
ATOM 12049 C C . GLU C 1 527 ? 23.54120 2.76316 165.26725 1.000 37.10025 527 GLU B C 1
ATOM 12050 O O . GLU C 1 527 ? 22.71707 3.46590 165.88938 1.000 35.56944 527 GLU B O 1
ATOM 12056 N N . ALA C 1 528 ? 24.40636 1.95922 165.89711 1.000 36.91231 528 ALA B N 1
ATOM 12057 C CA . ALA C 1 528 ? 24.39840 1.84499 167.35210 1.000 34.91102 528 ALA B CA 1
ATOM 12058 C C . ALA C 1 528 ? 24.82316 3.16197 167.98430 1.000 50.82123 528 ALA B C 1
ATOM 12059 O O . ALA C 1 528 ? 24.13707 3.69970 168.85940 1.000 45.68994 528 ALA B O 1
ATOM 12061 N N . SER C 1 529 ? 25.94905 3.70526 167.53937 1.000 48.39175 529 SER B N 1
ATOM 12062 C CA . SER C 1 529 ? 26.40081 4.97826 168.07357 1.000 55.90367 529 SER B CA 1
ATOM 12063 C C . SER C 1 529 ? 25.28362 5.99206 167.98874 1.000 66.57890 529 SER B C 1
ATOM 12064 O O . SER C 1 529 ? 25.12047 6.83088 168.88188 1.000 64.08048 529 SER B O 1
ATOM 12067 N N . ARG C 1 530 ? 24.49661 5.94108 166.91175 1.000 63.86778 530 ARG B N 1
ATOM 12068 C CA . ARG C 1 530 ? 23.48242 6.96790 166.80093 1.000 40.98574 530 ARG B CA 1
ATOM 12069 C C . ARG C 1 530 ? 22.40547 6.75353 167.83591 1.000 51.95181 530 ARG B C 1
ATOM 12070 O O . ARG C 1 530 ? 22.01030 7.71034 168.52706 1.000 61.54372 530 ARG B O 1
ATOM 12078 N N . ILE C 1 531 ? 22.05672 5.48942 168.08571 1.000 73.67791 531 ILE B N 1
ATOM 12079 C CA . ILE C 1 531 ? 21.08579 5.19807 169.14568 1.000 57.81044 531 ILE B CA 1
ATOM 12080 C C . ILE C 1 531 ? 21.58471 5.70895 170.51175 1.000 57.02015 531 ILE B C 1
ATOM 12081 O O . ILE C 1 531 ? 20.83959 6.36568 171.25587 1.000 46.64112 531 ILE B O 1
ATOM 12086 N N . LEU C 1 532 ? 22.85076 5.43713 170.85469 1.000 53.28167 532 LEU B N 1
ATOM 12087 C CA . LEU C 1 532 ? 23.36170 5.88403 172.14775 1.000 45.16415 532 LEU B CA 1
ATOM 12088 C C . LEU C 1 532 ? 23.46341 7.40003 172.22099 1.000 49.83871 532 LEU B C 1
ATOM 12089 O O . LEU C 1 532 ? 23.14531 7.99681 173.25409 1.000 70.69093 532 LEU B O 1
ATOM 12094 N N . LYS C 1 533 ? 23.95127 8.04030 171.15709 1.000 44.31800 533 LYS B N 1
ATOM 12095 C CA . LYS C 1 533 ? 24.01499 9.50131 171.14832 1.000 45.04933 533 LYS B CA 1
ATOM 12096 C C . LYS C 1 533 ? 22.65588 10.11500 171.47944 1.000 44.71175 533 LYS B C 1
ATOM 12097 O O . LYS C 1 533 ? 22.58570 11.06786 172.25859 1.000 38.67082 533 LYS B O 1
ATOM 12103 N N . HIS C 1 534 ? 21.55697 9.57688 170.91837 1.000 49.72297 534 HIS B N 1
ATOM 12104 C CA . HIS C 1 534 ? 20.27885 10.21858 171.23349 1.000 50.66388 534 HIS B CA 1
ATOM 12105 C C . HIS C 1 534 ? 19.82493 9.92627 172.65145 1.000 64.11901 534 HIS B C 1
ATOM 12106 O O . HIS C 1 534 ? 19.02679 10.69403 173.20058 1.000 79.90062 534 HIS B O 1
ATOM 12113 N N . ALA C 1 535 ? 20.35814 8.85827 173.25727 1.000 59.96421 535 ALA B N 1
ATOM 12114 C CA . ALA C 1 535 ? 20.23322 8.55802 174.67622 1.000 48.22513 535 ALA B CA 1
ATOM 12115 C C . ALA C 1 535 ? 21.19207 9.37007 175.55234 1.000 48.31735 535 ALA B C 1
ATOM 12116 O O . ALA C 1 535 ? 21.30615 9.07190 176.74329 1.000 47.66149 535 ALA B O 1
ATOM 12118 N N . GLY C 1 536 ? 21.93888 10.32830 174.99948 1.000 52.35502 536 GLY B N 1
ATOM 12119 C CA . GLY C 1 536 ? 22.76373 11.20132 175.82561 1.000 52.06773 536 GLY B CA 1
ATOM 12120 C C . GLY C 1 536 ? 24.05984 10.63449 176.36850 1.000 52.26472 536 GLY B C 1
ATOM 12121 O O . GLY C 1 536 ? 24.48878 11.02039 177.45856 1.000 47.07577 536 GLY B O 1
ATOM 12122 N N . PHE C 1 537 ? 24.71401 9.74073 175.64035 1.000 51.96880 537 PHE B N 1
ATOM 12123 C CA . PHE C 1 537 ? 25.92513 9.14588 176.16824 1.000 58.18723 537 PHE B CA 1
ATOM 12124 C C . PHE C 1 537 ? 27.23297 9.96714 176.05835 1.000 60.31807 537 PHE B C 1
ATOM 12125 O O . PHE C 1 537 ? 27.28274 11.12422 175.63254 1.000 50.60400 537 PHE B O 1
ATOM 12133 N N . LYS C 1 539 ? 30.42858 11.78417 173.47060 1.000 51.33455 539 LYS B N 1
ATOM 12134 C CA . LYS C 1 539 ? 31.05677 10.89913 174.45245 1.000 57.04830 539 LYS B CA 1
ATOM 12135 C C . LYS C 1 539 ? 31.23204 9.44024 174.00321 1.000 73.67757 539 LYS B C 1
ATOM 12136 O O . LYS C 1 539 ? 31.53721 8.60516 174.86908 1.000 79.41927 539 LYS B O 1
ATOM 12138 N N . VAL C 1 540 ? 31.04608 9.13641 172.69517 1.000 69.46842 540 VAL B N 1
ATOM 12139 C CA . VAL C 1 540 ? 31.14633 7.77252 172.13995 1.000 60.92681 540 VAL B CA 1
ATOM 12140 C C . VAL C 1 540 ? 32.01132 7.75989 170.86393 1.000 58.36751 540 VAL B C 1
ATOM 12141 O O . VAL C 1 540 ? 31.75416 8.51699 169.91806 1.000 53.70787 540 VAL B O 1
ATOM 12145 N N . LYS C 1 541 ? 32.90850 6.78508 170.75777 1.000 66.83976 541 LYS B N 1
ATOM 12146 C CA . LYS C 1 541 ? 33.73351 6.65942 169.56274 1.000 62.01878 541 LYS B CA 1
ATOM 12147 C C . LYS C 1 541 ? 33.35475 5.35446 168.89053 1.000 44.99639 541 LYS B C 1
ATOM 12148 O O . LYS C 1 541 ? 32.77993 4.45725 169.50140 1.000 46.80045 541 LYS B O 1
ATOM 12150 N N . ILE C 1 542 ? 33.66876 5.23972 167.62251 1.000 40.54386 542 ILE B N 1
ATOM 12151 C CA . ILE C 1 542 ? 33.23797 4.07076 166.87033 1.000 56.10637 542 ILE B CA 1
ATOM 12152 C C . ILE C 1 542 ? 34.43907 3.49011 166.13522 1.000 55.30421 542 ILE B C 1
ATOM 12153 O O . ILE C 1 542 ? 35.27693 4.21635 165.59032 1.000 50.61841 542 ILE B O 1
ATOM 12158 N N . LEU C 1 543 ? 34.52233 2.16412 166.12201 1.000 55.57332 543 LEU B N 1
ATOM 12159 C CA . LEU C 1 543 ? 35.61845 1.47144 165.45588 1.000 53.97501 543 LEU B CA 1
ATOM 12160 C C . LEU C 1 543 ? 35.42243 1.45164 163.94388 1.000 59.22323 543 LEU B C 1
ATOM 12161 O O . LEU C 1 543 ? 34.37351 1.03752 163.44983 1.000 84.72562 543 LEU B O 1
ATOM 12166 N N . GLU C 1 544 ? 36.43634 1.90195 163.21394 1.000 50.18002 544 GLU B N 1
ATOM 12167 C CA . GLU C 1 544 ? 36.37731 1.93718 161.75695 1.000 50.89919 544 GLU B CA 1
ATOM 12168 C C . GLU C 1 544 ? 36.87155 0.62637 161.15473 1.000 55.01104 544 GLU B C 1
ATOM 12169 O O . GLU C 1 544 ? 38.03463 0.25856 161.31466 1.000 56.65995 544 GLU B O 1
ATOM 12175 N N . GLY C 1 545 ? 35.97968 -0.07269 160.45963 1.000 62.43308 545 GLY B N 1
ATOM 12176 C CA . GLY C 1 545 ? 36.31991 -1.33753 159.83543 1.000 66.26990 545 GLY B CA 1
ATOM 12177 C C . GLY C 1 545 ? 35.67615 -2.52076 160.53025 1.000 59.16216 545 GLY B C 1
ATOM 12178 O O . GLY C 1 545 ? 35.58135 -3.60869 159.96307 1.000 64.15178 545 GLY B O 1
ATOM 12179 N N . GLY C 1 546 ? 35.23312 -2.30604 161.76429 1.000 53.44306 546 GLY B N 1
ATOM 12180 C CA . GLY C 1 546 ? 34.59634 -3.35429 162.53913 1.000 55.37652 546 GLY B CA 1
ATOM 12181 C C . GLY C 1 546 ? 35.59254 -4.36219 163.08095 1.000 58.21189 546 GLY B C 1
ATOM 12182 O O . GLY C 1 546 ? 36.63247 -3.99007 163.62400 1.000 57.78625 546 GLY B O 1
ATOM 12183 N N . MET C 1 547 ? 35.27178 -5.64322 162.93175 1.000 65.69816 547 MET B N 1
ATOM 12184 C CA . MET C 1 547 ? 36.14199 -6.71013 163.40757 1.000 66.59568 547 MET B CA 1
ATOM 12185 C C . MET C 1 547 ? 37.16605 -7.10177 162.34749 1.000 68.27024 547 MET B C 1
ATOM 12186 O O . MET C 1 547 ? 38.15418 -7.77463 162.64337 1.000 71.40537 547 MET B O 1
ATOM 12191 N N . ALA C 1 548 ? 36.92495 -6.67462 161.11257 1.000 67.37984 548 ALA B N 1
ATOM 12192 C CA . ALA C 1 548 ? 37.82200 -6.97827 160.01051 1.000 65.21720 548 ALA B CA 1
ATOM 12193 C C . ALA C 1 548 ? 39.23989 -6.44003 160.18457 1.000 72.99868 548 ALA B C 1
ATOM 12194 O O . ALA C 1 548 ? 40.18702 -7.10178 159.80045 1.000 82.57400 548 ALA B O 1
ATOM 12196 N N . PHE C 1 549 ? 39.40267 -5.24608 160.72376 1.000 69.22318 549 PHE B N 1
ATOM 12197 C CA . PHE C 1 549 ? 40.73758 -4.71686 160.94383 1.000 75.52549 549 PHE B CA 1
ATOM 12198 C C . PHE C 1 549 ? 41.16467 -5.08900 162.35276 1.000 74.21623 549 PHE B C 1
ATOM 12199 O O . PHE C 1 549 ? 41.57251 -4.24005 163.12089 1.000 83.31527 549 PHE B O 1
ATOM 12207 N N . TRP C 1 550 ? 41.08491 -6.35807 162.70156 1.000 65.46212 550 TRP B N 1
ATOM 12208 C CA . TRP C 1 550 ? 41.35701 -6.74124 164.08449 1.000 69.52708 550 TRP B CA 1
ATOM 12209 C C . TRP C 1 550 ? 42.55718 -7.65305 164.30333 1.000 67.66778 550 TRP B C 1
ATOM 12210 O O . TRP C 1 550 ? 43.37114 -7.37303 165.18537 1.000 63.40552 550 TRP B O 1
ATOM 12221 N N . PHE C 1 551 ? 42.65139 -8.76691 163.56415 1.000 70.18330 551 PHE B N 1
ATOM 12222 C CA . PHE C 1 551 ? 43.67259 -9.83674 163.73397 1.000 74.20210 551 PHE B CA 1
ATOM 12223 C C . PHE C 1 551 ? 43.97469 -10.23092 165.20190 1.000 70.40179 551 PHE B C 1
ATOM 12224 O O . PHE C 1 551 ? 44.58756 -9.50393 165.98901 1.000 63.10825 551 PHE B O 1
ATOM 12232 N N . MET D 1 1 ? 22.13689 4.69369 231.47672 1.000 68.05173 1 MET C N 1
ATOM 12233 C CA . MET D 1 1 ? 23.21149 4.53364 230.52328 1.000 54.12623 1 MET C CA 1
ATOM 12234 C C . MET D 1 1 ? 23.65570 5.90959 230.30137 1.000 56.89050 1 MET C C 1
ATOM 12235 O O . MET D 1 1 ? 23.10011 6.82060 230.85475 1.000 67.38322 1 MET C O 1
ATOM 12240 N N . ASN D 1 2 ? 24.65541 6.06453 229.46701 1.000 61.65063 2 ASN C N 1
ATOM 12241 C CA . ASN D 1 2 ? 25.10856 7.37650 229.13508 1.000 67.82641 2 ASN C CA 1
ATOM 12242 C C . ASN D 1 2 ? 24.99101 7.50581 227.64815 1.000 66.84400 2 ASN C C 1
ATOM 12243 O O . ASN D 1 2 ? 25.35954 6.62687 226.91084 1.000 51.83102 2 ASN C O 1
ATOM 12248 N N . VAL D 1 3 ? 24.42809 8.61501 227.22658 1.000 58.13034 3 VAL C N 1
ATOM 12249 C CA . VAL D 1 3 ? 24.22861 8.88331 225.83871 1.000 54.30569 3 VAL C CA 1
ATOM 12250 C C . VAL D 1 3 ? 24.94374 10.13823 225.48067 1.000 49.92050 3 VAL C C 1
ATOM 12251 O O . VAL D 1 3 ? 24.83921 11.11712 226.15090 1.000 51.39985 3 VAL C O 1
ATOM 12255 N N . VAL D 1 4 ? 25.67832 10.09828 224.40438 1.000 50.19772 4 VAL C N 1
ATOM 12256 C CA . VAL D 1 4 ? 26.36839 11.27021 223.94733 1.000 50.06499 4 VAL C CA 1
ATOM 12257 C C . VAL D 1 4 ? 25.87293 11.60458 222.56759 1.000 52.80620 4 VAL C C 1
ATOM 12258 O O . VAL D 1 4 ? 25.77342 10.74376 221.72846 1.000 54.91255 4 VAL C O 1
ATOM 12262 N N . VAL D 1 5 ? 25.54911 12.86070 222.33395 1.000 49.56472 5 VAL C N 1
ATOM 12263 C CA . VAL D 1 5 ? 25.05969 13.25805 221.04122 1.000 45.73777 5 VAL C CA 1
ATOM 12264 C C . VAL D 1 5 ? 25.90170 14.36298 220.44210 1.000 53.57861 5 VAL C C 1
ATOM 12265 O O . VAL D 1 5 ? 26.25916 15.27277 221.13513 1.000 48.79726 5 VAL C O 1
ATOM 12269 N N . ILE D 1 6 ? 26.20518 14.25916 219.15296 1.000 54.65539 6 ILE C N 1
ATOM 12270 C CA . ILE D 1 6 ? 27.01113 15.26611 218.47184 1.000 44.60382 6 ILE C CA 1
ATOM 12271 C C . ILE D 1 6 ? 26.14199 16.18046 217.61535 1.000 45.44880 6 ILE C C 1
ATOM 12272 O O . ILE D 1 6 ? 25.74249 15.81576 216.50944 1.000 42.37673 6 ILE C O 1
ATOM 12277 N N . GLY D 1 7 ? 25.85445 17.37043 218.13169 1.000 58.87280 7 GLY C N 1
ATOM 12278 C CA . GLY D 1 7 ? 25.03738 18.33474 217.41919 1.000 60.93069 7 GLY C CA 1
ATOM 12279 C C . GLY D 1 7 ? 24.73496 19.56564 218.24954 1.000 78.50671 7 GLY C C 1
ATOM 12280 O O . GLY D 1 7 ? 25.62533 20.13733 218.87830 1.000 98.86600 7 GLY C O 1
ATOM 12281 N N . GLY D 1 8 ? 23.47005 19.97491 218.25410 1.000 65.57907 8 GLY C N 1
ATOM 12282 C CA . GLY D 1 8 ? 23.04759 21.13986 219.00949 1.000 57.68040 8 GLY C CA 1
ATOM 12283 C C . GLY D 1 8 ? 21.87450 21.85223 218.36608 1.000 60.98566 8 GLY C C 1
ATOM 12284 O O . GLY D 1 8 ? 21.40291 22.87224 218.87145 1.000 77.03630 8 GLY C O 1
ATOM 12285 N N . GLY D 1 9 ? 21.40195 21.31455 217.24616 1.000 51.16838 9 GLY C N 1
ATOM 12286 C CA . GLY D 1 9 ? 20.28180 21.89892 216.53270 1.000 52.46237 9 GLY C CA 1
ATOM 12287 C C . GLY D 1 9 ? 18.97476 21.19015 216.82507 1.000 46.91516 9 GLY C C 1
ATOM 12288 O O . GLY D 1 9 ? 18.75408 20.70698 217.93506 1.000 45.19282 9 GLY C O 1
ATOM 12289 N N . ALA D 1 10 ? 18.10336 21.12952 215.82340 1.000 41.29795 10 ALA C N 1
ATOM 12290 C CA . ALA D 1 10 ? 16.81628 20.47977 215.97177 1.000 45.58380 10 ALA C CA 1
ATOM 12291 C C . ALA D 1 10 ? 17.00309 19.01567 216.28842 1.000 57.51523 10 ALA C C 1
ATOM 12292 O O . ALA D 1 10 ? 16.53338 18.52857 217.32651 1.000 63.11720 10 ALA C O 1
ATOM 12294 N N . ALA D 1 11 ? 17.74560 18.31267 215.42700 1.000 61.40915 11 ALA C N 1
ATOM 12295 C CA . ALA D 1 11 ? 17.90135 16.86961 215.56367 1.000 57.34290 11 ALA C CA 1
ATOM 12296 C C . ALA D 1 11 ? 18.54179 16.51822 216.89735 1.000 65.40608 11 ALA C C 1
ATOM 12297 O O . ALA D 1 11 ? 17.92696 15.83620 217.73046 1.000 63.72867 11 ALA C O 1
ATOM 12299 N N . GLY D 1 12 ? 19.77798 16.99692 217.12097 1.000 60.51818 12 GLY C N 1
ATOM 12300 C CA . GLY D 1 12 ? 20.52438 16.69853 218.33762 1.000 64.28997 12 GLY C CA 1
ATOM 12301 C C . GLY D 1 12 ? 19.72191 16.83246 219.61996 1.000 63.81969 12 GLY C C 1
ATOM 12302 O O . GLY D 1 12 ? 19.55900 15.86735 220.38384 1.000 57.70152 12 GLY C O 1
ATOM 12303 N N . LEU D 1 13 ? 19.18225 18.03253 219.84539 1.000 60.57783 13 LEU C N 1
ATOM 12304 C CA . LEU D 1 13 ? 18.52780 18.30743 221.10770 1.000 54.42833 13 LEU C CA 1
ATOM 12305 C C . LEU D 1 13 ? 17.15270 17.68071 221.20711 1.000 67.54429 13 LEU C C 1
ATOM 12306 O O . LEU D 1 13 ? 16.76804 17.30658 222.30519 1.000 52.29150 13 LEU C O 1
ATOM 12311 N N . LYS D 1 14 ? 16.37725 17.56308 220.11839 1.000 53.16728 14 LYS C N 1
ATOM 12312 C CA . LYS D 1 14 ? 15.11216 16.84532 220.27574 1.000 51.88703 14 LYS C CA 1
ATOM 12313 C C . LYS D 1 14 ? 15.36900 15.40419 220.64137 1.000 53.21732 14 LYS C C 1
ATOM 12314 O O . LYS D 1 14 ? 14.68421 14.84118 221.50752 1.000 60.69546 14 LYS C O 1
ATOM 12320 N N . ALA D 1 15 ? 16.36262 14.79610 220.00087 1.000 60.10086 15 ALA C N 1
ATOM 12321 C CA . ALA D 1 15 ? 16.78249 13.46293 220.41145 1.000 58.36188 15 ALA C CA 1
ATOM 12322 C C . ALA D 1 15 ? 17.10807 13.47158 221.89533 1.000 58.98268 15 ALA C C 1
ATOM 12323 O O . ALA D 1 15 ? 16.59319 12.64655 222.66137 1.000 78.25105 15 ALA C O 1
ATOM 12325 N N . ALA D 1 16 ? 17.87845 14.46734 222.33822 1.000 59.35302 16 ALA C N 1
ATOM 12326 C CA . ALA D 1 16 ? 18.23901 14.52999 223.75509 1.000 62.73601 16 ALA C CA 1
ATOM 12327 C C . ALA D 1 16 ? 17.01239 14.64508 224.65959 1.000 63.47478 16 ALA C C 1
ATOM 12328 O O . ALA D 1 16 ? 16.91063 13.94791 225.68550 1.000 65.30484 16 ALA C O 1
ATOM 12330 N N . SER D 1 17 ? 16.05642 15.50036 224.28312 1.000 63.00117 17 SER C N 1
ATOM 12331 C CA . SER D 1 17 ? 14.91181 15.75944 225.14161 1.000 60.86185 17 SER C CA 1
ATOM 12332 C C . SER D 1 17 ? 14.04959 14.52160 225.27071 1.000 64.20472 17 SER C C 1
ATOM 12333 O O . SER D 1 17 ? 13.63695 14.16848 226.37980 1.000 73.03729 17 SER C O 1
ATOM 12336 N N . ARG D 1 18 ? 13.79502 13.83386 224.16068 1.000 62.99850 18 ARG C N 1
ATOM 12337 C CA . ARG D 1 18 ? 12.97180 12.63402 224.24577 1.000 67.84775 18 ARG C CA 1
ATOM 12338 C C . ARG D 1 18 ? 13.65489 11.54872 225.07930 1.000 64.36331 18 ARG C C 1
ATOM 12339 O O . ARG D 1 18 ? 12.99405 10.86571 225.89542 1.000 61.91775 18 ARG C O 1
ATOM 12347 N N . ILE D 1 19 ? 14.97479 11.37047 224.92875 1.000 57.40306 19 ILE C N 1
ATOM 12348 C CA . ILE D 1 19 ? 15.59891 10.37217 225.79332 1.000 63.63352 19 ILE C CA 1
ATOM 12349 C C . ILE D 1 19 ? 15.46156 10.77792 227.24845 1.000 70.90273 19 ILE C C 1
ATOM 12350 O O . ILE D 1 19 ? 15.25671 9.92580 228.12037 1.000 72.00570 19 ILE C O 1
ATOM 12355 N N . ARG D 1 20 ? 15.55095 12.07785 227.54867 1.000 68.58957 20 ARG C N 1
ATOM 12356 C CA . ARG D 1 20 ? 15.32857 12.45563 228.94182 1.000 65.58677 20 ARG C CA 1
ATOM 12357 C C . ARG D 1 20 ? 13.93066 12.04684 229.40029 1.000 60.56090 20 ARG C C 1
ATOM 12358 O O . ARG D 1 20 ? 13.76796 11.48267 230.49124 1.000 66.49698 20 ARG C O 1
ATOM 12366 N N . ARG D 1 21 ? 12.90141 12.28421 228.61873 1.000 62.50548 21 ARG C N 1
ATOM 12367 C CA . ARG D 1 21 ? 11.57752 11.93540 229.09917 1.000 66.29550 21 ARG C CA 1
ATOM 12368 C C . ARG D 1 21 ? 11.39431 10.47439 229.37197 1.000 65.41821 21 ARG C C 1
ATOM 12369 O O . ARG D 1 21 ? 10.78061 10.11434 230.33714 1.000 73.64607 21 ARG C O 1
ATOM 12377 N N . LYS D 1 22 ? 11.89180 9.63045 228.49962 1.000 57.54451 22 LYS C N 1
ATOM 12378 C CA . LYS D 1 22 ? 11.76757 8.20944 228.70139 1.000 62.48841 22 LYS C CA 1
ATOM 12379 C C . LYS D 1 22 ? 12.60289 7.63804 229.84196 1.000 58.48750 22 LYS C C 1
ATOM 12380 O O . LYS D 1 22 ? 12.17495 6.72501 230.51596 1.000 57.84245 22 LYS C O 1
ATOM 12386 N N . ASP D 1 23 ? 13.80508 8.16075 230.03560 1.000 60.97283 23 ASP C N 1
ATOM 12387 C CA . ASP D 1 23 ? 14.68640 7.71536 231.10817 1.000 61.65668 23 ASP C CA 1
ATOM 12388 C C . ASP D 1 23 ? 15.10698 8.92911 231.93824 1.000 63.72100 23 ASP C C 1
ATOM 12389 O O . ASP D 1 23 ? 15.66796 9.84509 231.40320 1.000 68.27033 23 ASP C O 1
ATOM 12394 N N . GLY D 1 24 ? 14.86248 8.94691 233.24034 1.000 68.02687 24 GLY C N 1
ATOM 12395 C CA . GLY D 1 24 ? 15.20603 10.12169 234.01743 1.000 72.68260 24 GLY C CA 1
ATOM 12396 C C . GLY D 1 24 ? 16.60226 10.11629 234.59489 1.000 63.53254 24 GLY C C 1
ATOM 12397 O O . GLY D 1 24 ? 17.09563 11.18111 234.98290 1.000 55.27447 24 GLY C O 1
ATOM 12398 N N . ASP D 1 25 ? 17.25103 8.94414 234.65542 1.000 67.77352 25 ASP C N 1
ATOM 12399 C CA . ASP D 1 25 ? 18.60121 8.82174 235.20187 1.000 68.32996 25 ASP C CA 1
ATOM 12400 C C . ASP D 1 25 ? 19.62571 8.28571 234.19837 1.000 63.35075 25 ASP C C 1
ATOM 12401 O O . ASP D 1 25 ? 20.71678 7.86440 234.60287 1.000 63.76884 25 ASP C O 1
ATOM 12406 N N . ALA D 1 26 ? 19.33022 8.32502 232.90250 1.000 69.85388 26 ALA C N 1
ATOM 12407 C CA . ALA D 1 26 ? 20.38782 8.24499 231.90507 1.000 65.27272 26 ALA C CA 1
ATOM 12408 C C . ALA D 1 26 ? 21.22910 9.51780 231.93499 1.000 63.03521 26 ALA C C 1
ATOM 12409 O O . ALA D 1 26 ? 20.74546 10.60684 232.26138 1.000 64.39714 26 ALA C O 1
ATOM 12411 N N . SER D 1 27 ? 22.50894 9.35359 231.60546 1.000 64.17459 27 SER C N 1
ATOM 12412 C CA . SER D 1 27 ? 23.47315 10.44739 231.54430 1.000 62.41050 27 SER C CA 1
ATOM 12413 C C . SER D 1 27 ? 23.56869 10.93565 230.09235 1.000 55.43953 27 SER C C 1
ATOM 12414 O O . SER D 1 27 ? 24.02519 10.20572 229.20304 1.000 52.72326 27 SER C O 1
ATOM 12417 N N . ILE D 1 28 ? 23.11886 12.16379 229.84976 1.000 50.81595 28 ILE C N 1
ATOM 12418 C CA . ILE D 1 28 ? 23.03146 12.71006 228.50490 1.000 48.67079 28 ILE C CA 1
ATOM 12419 C C . ILE D 1 28 ? 24.00067 13.87688 228.40974 1.000 50.72084 28 ILE C C 1
ATOM 12420 O O . ILE D 1 28 ? 23.88217 14.86676 229.14498 1.000 53.75932 28 ILE C O 1
ATOM 12425 N N . THR D 1 29 ? 24.97430 13.73583 227.52734 1.000 59.00525 29 THR C N 1
ATOM 12426 C CA . THR D 1 29 ? 25.92539 14.77670 227.18917 1.000 55.94380 29 THR C CA 1
ATOM 12427 C C . THR D 1 29 ? 25.70391 15.15602 225.72833 1.000 56.63750 29 THR C C 1
ATOM 12428 O O . THR D 1 29 ? 25.79238 14.30317 224.83913 1.000 52.68410 29 THR C O 1
ATOM 12432 N N . VAL D 1 30 ? 25.37908 16.42014 225.48469 1.000 51.78839 30 VAL C N 1
ATOM 12433 C CA . VAL D 1 30 ? 25.30068 16.95541 224.13582 1.000 50.39789 30 VAL C CA 1
ATOM 12434 C C . VAL D 1 30 ? 26.54077 17.79319 223.90350 1.000 51.62720 30 VAL C C 1
ATOM 12435 O O . VAL D 1 30 ? 26.81626 18.73398 224.66058 1.000 50.83334 30 VAL C O 1
ATOM 12439 N N . VAL D 1 31 ? 27.27428 17.43723 222.84615 1.000 64.75467 31 VAL C N 1
ATOM 12440 C CA . VAL D 1 31 ? 28.51127 18.09604 222.43780 1.000 59.18209 31 VAL C CA 1
ATOM 12441 C C . VAL D 1 31 ? 28.17704 19.06133 221.31911 1.000 49.73476 31 VAL C C 1
ATOM 12442 O O . VAL D 1 31 ? 27.73053 18.62462 220.25220 1.000 59.64802 31 VAL C O 1
ATOM 12446 N N . GLU D 1 32 ? 28.43540 20.35423 221.53426 1.000 40.42874 32 GLU C N 1
ATOM 12447 C CA . GLU D 1 32 ? 28.18624 21.39047 220.53655 1.000 46.23593 32 GLU C CA 1
ATOM 12448 C C . GLU D 1 32 ? 29.44231 22.21325 220.27622 1.000 51.59524 32 GLU C C 1
ATOM 12449 O O . GLU D 1 32 ? 30.18674 22.53992 221.20999 1.000 61.75765 32 GLU C O 1
ATOM 12455 N N . ALA D 1 33 ? 29.65889 22.56645 218.99920 1.000 54.06800 33 ALA C N 1
ATOM 12456 C CA . ALA D 1 33 ? 30.86189 23.29727 218.59088 1.000 59.60720 33 ALA C CA 1
ATOM 12457 C C . ALA D 1 33 ? 30.77929 24.82325 218.77220 1.000 56.24681 33 ALA C C 1
ATOM 12458 O O . ALA D 1 33 ? 31.82049 25.47000 218.93892 1.000 57.67313 33 ALA C O 1
ATOM 12460 N N . GLY D 1 34 ? 29.58840 25.43152 218.72577 1.000 54.54464 34 GLY C N 1
ATOM 12461 C CA . GLY D 1 34 ? 29.45972 26.87654 218.74110 1.000 61.15429 34 GLY C CA 1
ATOM 12462 C C . GLY D 1 34 ? 29.03437 27.47438 220.09238 1.000 65.23324 34 GLY C C 1
ATOM 12463 O O . GLY D 1 34 ? 28.93561 26.78021 221.10328 1.000 74.46163 34 GLY C O 1
ATOM 12464 N N . LYS D 1 35 ? 28.82565 28.81242 220.09371 1.000 58.24228 35 LYS C N 1
ATOM 12465 C CA . LYS D 1 35 ? 28.33426 29.50230 221.29303 1.000 58.24222 35 LYS C CA 1
ATOM 12466 C C . LYS D 1 35 ? 26.89328 29.13856 221.54252 1.000 70.90467 35 LYS C C 1
ATOM 12467 O O . LYS D 1 35 ? 26.55158 28.60943 222.60355 1.000 78.38413 35 LYS C O 1
ATOM 12469 N N . TYR D 1 36 ? 26.04795 29.38493 220.55689 1.000 70.08067 36 TYR C N 1
ATOM 12470 C CA . TYR D 1 36 ? 24.61498 29.24720 220.70442 1.000 64.84887 36 TYR C CA 1
ATOM 12471 C C . TYR D 1 36 ? 24.21257 27.80834 220.43330 1.000 61.68979 36 TYR C C 1
ATOM 12472 O O . TYR D 1 36 ? 24.91515 27.03832 219.77488 1.000 67.32363 36 TYR C O 1
ATOM 12481 N N . VAL D 1 37 ? 23.03868 27.46650 220.92369 1.000 62.79290 37 VAL C N 1
ATOM 12482 C CA . VAL D 1 37 ? 22.59439 26.08660 220.91560 1.000 64.96005 37 VAL C CA 1
ATOM 12483 C C . VAL D 1 37 ? 21.07039 26.01491 220.97318 1.000 68.02231 37 VAL C C 1
ATOM 12484 O O . VAL D 1 37 ? 20.43085 26.67289 221.80555 1.000 63.18521 37 VAL C O 1
ATOM 12488 N N . SER D 1 38 ? 20.48888 25.20920 220.08925 1.000 67.10052 38 SER C N 1
ATOM 12489 C CA . SER D 1 38 ? 19.04478 25.17156 219.86380 1.000 61.64967 38 SER C CA 1
ATOM 12490 C C . SER D 1 38 ? 18.52780 26.44779 219.20024 1.000 59.08053 38 SER C C 1
ATOM 12491 O O . SER D 1 38 ? 17.37897 26.83899 219.42676 1.000 50.53312 38 SER C O 1
ATOM 12494 N N . LEU D 1 39 ? 19.35562 27.10177 218.38204 1.000 58.72050 39 LEU C N 1
ATOM 12495 C CA . LEU D 1 39 ? 18.96266 28.36597 217.77144 1.000 66.23155 39 LEU C CA 1
ATOM 12496 C C . LEU D 1 39 ? 17.96317 28.13340 216.64978 1.000 65.26218 39 LEU C C 1
ATOM 12497 O O . LEU D 1 39 ? 18.12466 27.22552 215.83054 1.000 66.19467 39 LEU C O 1
ATOM 12502 N N . GLY D 1 40 ? 16.93833 28.97763 216.59033 1.000 60.59531 40 GLY C N 1
ATOM 12503 C CA . GLY D 1 40 ? 15.96189 28.83304 215.52468 1.000 61.66844 40 GLY C CA 1
ATOM 12504 C C . GLY D 1 40 ? 16.41250 29.39919 214.19062 1.000 55.19415 40 GLY C C 1
ATOM 12505 O O . GLY D 1 40 ? 15.85452 30.39540 213.71002 1.000 49.05058 40 GLY C O 1
ATOM 12506 N N . ARG D 1 41 ? 17.42113 28.76909 213.59611 1.000 54.35906 41 ARG C N 1
ATOM 12507 C CA . ARG D 1 41 ? 17.95673 29.20822 212.31398 1.000 52.52169 41 ARG C CA 1
ATOM 12508 C C . ARG D 1 41 ? 16.85635 29.33665 211.26643 1.000 49.91372 41 ARG C C 1
ATOM 12509 O O . ARG D 1 41 ? 16.95817 30.14281 210.34155 1.000 50.27401 41 ARG C O 1
ATOM 12517 N N . CYS D 1 42 ? 15.80624 28.53685 211.41669 1.000 48.18552 42 CYS C N 1
ATOM 12518 C CA . CYS D 1 42 ? 14.68588 28.56426 210.48512 1.000 43.70476 42 CYS C CA 1
ATOM 12519 C C . CYS D 1 42 ? 13.95620 29.90141 210.54966 1.000 56.39211 42 CYS C C 1
ATOM 12520 O O . CYS D 1 42 ? 12.80006 30.00973 210.14313 1.000 81.87122 42 CYS C O 1
ATOM 12523 N N . GLY D 1 43 ? 14.64261 30.91816 211.06259 1.000 46.01786 43 GLY C N 1
ATOM 12524 C CA . GLY D 1 43 ? 14.06594 32.24427 211.18206 1.000 51.87756 43 GLY C CA 1
ATOM 12525 C C . GLY D 1 43 ? 15.05205 33.34712 210.84689 1.000 60.45848 43 GLY C C 1
ATOM 12526 O O . GLY D 1 43 ? 14.65316 34.46227 210.51026 1.000 71.13005 43 GLY C O 1
ATOM 12527 N N . LEU D 1 44 ? 16.34202 33.03782 210.93833 1.000 46.85722 44 LEU C N 1
ATOM 12528 C CA . LEU D 1 44 ? 17.38011 34.02266 210.64012 1.000 45.10175 44 LEU C CA 1
ATOM 12529 C C . LEU D 1 44 ? 17.00489 34.99695 209.51845 1.000 50.98029 44 LEU C C 1
ATOM 12530 O O . LEU D 1 44 ? 17.26321 36.20187 209.68458 1.000 48.28506 44 LEU C O 1
ATOM 12535 N N . PRO D 1 45 ? 16.40736 34.58529 208.39060 1.000 48.40183 45 PRO C N 1
ATOM 12536 C CA . PRO D 1 45 ? 16.00620 35.60557 207.41195 1.000 41.93755 45 PRO C CA 1
ATOM 12537 C C . PRO D 1 45 ? 15.07766 36.64365 208.01950 1.000 53.09325 45 PRO C C 1
ATOM 12538 O O . PRO D 1 45 ? 15.31486 37.85563 207.87264 1.000 54.17827 45 PRO C O 1
ATOM 12542 N N . TYR D 1 46 ? 14.04985 36.20073 208.75782 1.000 60.23702 46 TYR C N 1
ATOM 12543 C CA . TYR D 1 46 ? 13.05926 37.12183 209.31837 1.000 63.88569 46 TYR C CA 1
ATOM 12544 C C . TYR D 1 46 ? 13.66187 37.99650 210.41131 1.000 65.35175 46 TYR C C 1
ATOM 12545 O O . TYR D 1 46 ? 13.07324 39.00755 210.79873 1.000 53.91933 46 TYR C O 1
ATOM 12554 N N . TYR D 1 47 ? 14.84098 37.63415 210.89278 1.000 59.17235 47 TYR C N 1
ATOM 12555 C CA . TYR D 1 47 ? 15.63550 38.49482 211.74664 1.000 50.87156 47 TYR C CA 1
ATOM 12556 C C . TYR D 1 47 ? 16.34641 39.57682 210.93557 1.000 51.34086 47 TYR C C 1
ATOM 12557 O O . TYR D 1 47 ? 16.28380 40.76177 211.27482 1.000 56.22419 47 TYR C O 1
ATOM 12566 N N . VAL D 1 48 ? 17.04192 39.19088 209.86123 1.000 52.70075 48 VAL C N 1
ATOM 12567 C CA . VAL D 1 48 ? 17.65679 40.19191 208.99118 1.000 47.41065 48 VAL C CA 1
ATOM 12568 C C . VAL D 1 48 ? 16.60382 41.17923 208.51077 1.000 40.06948 48 VAL C C 1
ATOM 12569 O O . VAL D 1 48 ? 16.78911 42.39317 208.60293 1.000 44.12715 48 VAL C O 1
ATOM 12573 N N . GLY D 1 49 ? 15.46652 40.67056 208.02812 1.000 46.90137 49 GLY C N 1
ATOM 12574 C CA . GLY D 1 49 ? 14.43349 41.52089 207.46468 1.000 48.72416 49 GLY C CA 1
ATOM 12575 C C . GLY D 1 49 ? 13.78107 42.48285 208.44611 1.000 57.52595 49 GLY C C 1
ATOM 12576 O O . GLY D 1 49 ? 13.17312 43.47106 208.01853 1.000 48.23436 49 GLY C O 1
ATOM 12577 N N . GLY D 1 50 ? 13.87752 42.21558 209.75402 1.000 63.63078 50 GLY C N 1
ATOM 12578 C CA . GLY D 1 50 ? 13.28610 43.05851 210.77641 1.000 56.25261 50 GLY C CA 1
ATOM 12579 C C . GLY D 1 50 ? 12.04825 42.50264 211.47579 1.000 58.99838 50 GLY C C 1
ATOM 12580 O O . GLY D 1 50 ? 11.62076 43.08054 212.48406 1.000 46.95952 50 GLY C O 1
ATOM 12581 N N . LEU D 1 51 ? 11.48284 41.40785 211.01980 1.000 56.20501 51 LEU C N 1
ATOM 12582 C CA . LEU D 1 51 ? 10.31397 40.85397 211.67914 1.000 50.43246 51 LEU C CA 1
ATOM 12583 C C . LEU D 1 51 ? 10.63442 40.43664 213.06594 1.000 51.25917 51 LEU C C 1
ATOM 12584 O O . LEU D 1 51 ? 9.80978 40.56065 213.94228 1.000 60.27467 51 LEU C O 1
ATOM 12589 N N . VAL D 1 52 ? 11.83037 39.90235 213.24438 1.000 53.02273 52 VAL C N 1
ATOM 12590 C CA . VAL D 1 52 ? 12.29477 39.44301 214.53311 1.000 50.64449 52 VAL C CA 1
ATOM 12591 C C . VAL D 1 52 ? 13.26119 40.47671 215.02693 1.000 56.29809 52 VAL C C 1
ATOM 12592 O O . VAL D 1 52 ? 14.21900 40.78463 214.36162 1.000 54.27814 52 VAL C O 1
ATOM 12596 N N . HIS D 1 53 ? 12.99876 41.03455 216.19014 1.000 58.97620 53 HIS C N 1
ATOM 12597 C CA . HIS D 1 53 ? 13.87618 42.07026 216.71100 1.000 61.97990 53 HIS C CA 1
ATOM 12598 C C . HIS D 1 53 ? 15.30427 41.74287 217.13738 1.000 54.22640 53 HIS C C 1
ATOM 12599 O O . HIS D 1 53 ? 16.19833 42.50173 216.86318 1.000 63.35882 53 HIS C O 1
ATOM 12606 N N . GLU D 1 54 ? 15.51129 40.62370 217.80609 1.000 59.02226 54 GLU C N 1
ATOM 12607 C CA . GLU D 1 54 ? 16.84236 40.21934 218.21450 1.000 64.07318 54 GLU C CA 1
ATOM 12608 C C . GLU D 1 54 ? 16.97899 38.72434 218.06917 1.000 59.16363 54 GLU C C 1
ATOM 12609 O O . GLU D 1 54 ? 16.01485 37.99653 218.12140 1.000 56.70870 54 GLU C O 1
ATOM 12615 N N . VAL D 1 55 ? 18.19682 38.27511 217.88461 1.000 57.47997 55 VAL C N 1
ATOM 12616 C CA . VAL D 1 55 ? 18.47941 36.85510 217.61123 1.000 60.54304 55 VAL C CA 1
ATOM 12617 C C . VAL D 1 55 ? 18.00665 35.94499 218.74024 1.000 63.73924 55 VAL C C 1
ATOM 12618 O O . VAL D 1 55 ? 17.69531 34.75710 218.52114 1.000 55.00259 55 VAL C O 1
ATOM 12622 N N . ASP D 1 56 ? 17.93524 36.46677 219.96437 1.000 73.26635 56 ASP C N 1
ATOM 12623 C CA . ASP D 1 56 ? 17.49748 35.61966 221.05338 1.000 70.62653 56 ASP C CA 1
ATOM 12624 C C . ASP D 1 56 ? 16.00040 35.34499 221.00490 1.000 65.27006 56 ASP C C 1
ATOM 12625 O O . ASP D 1 56 ? 15.52351 34.49895 221.76393 1.000 72.96611 56 ASP C O 1
ATOM 12630 N N . ASN D 1 57 ? 15.25921 36.03032 220.12432 1.000 58.36159 57 ASN C N 1
ATOM 12631 C CA . ASN D 1 57 ? 13.89100 35.62267 219.82477 1.000 63.89865 57 ASN C CA 1
ATOM 12632 C C . ASN D 1 57 ? 13.79945 34.26281 219.13855 1.000 68.47360 57 ASN C C 1
ATOM 12633 O O . ASN D 1 57 ? 12.70130 33.69306 219.07386 1.000 80.19477 57 ASN C O 1
ATOM 12638 N N . LEU D 1 58 ? 14.90413 33.73568 218.61302 1.000 52.69159 58 LEU C N 1
ATOM 12639 C CA . LEU D 1 58 ? 14.86159 32.45782 217.93280 1.000 56.98373 58 LEU C CA 1
ATOM 12640 C C . LEU D 1 58 ? 15.41269 31.34653 218.80637 1.000 67.60754 58 LEU C C 1
ATOM 12641 O O . LEU D 1 58 ? 15.44528 30.18361 218.38514 1.000 89.62480 58 LEU C O 1
ATOM 12646 N N . ARG D 1 59 ? 15.79925 31.70022 220.03829 1.000 69.59326 59 ARG C N 1
ATOM 12647 C CA . ARG D 1 59 ? 16.08148 30.79194 221.15401 1.000 66.99133 59 ARG C CA 1
ATOM 12648 C C . ARG D 1 59 ? 15.26406 31.29389 222.36542 1.000 74.81364 59 ARG C C 1
ATOM 12649 O O . ARG D 1 59 ? 15.80754 32.00761 223.21934 1.000 85.63049 59 ARG C O 1
ATOM 12657 N N . GLU D 1 60 ? 13.97102 30.96415 222.43586 1.000 72.21354 60 GLU C N 1
ATOM 12658 C CA . GLU D 1 60 ? 13.11355 31.50913 223.51829 1.000 68.49887 60 GLU C CA 1
ATOM 12659 C C . GLU D 1 60 ? 11.95946 30.55332 223.81956 1.000 72.69172 60 GLU C C 1
ATOM 12660 O O . GLU D 1 60 ? 12.04110 29.35035 223.55130 1.000 74.22160 60 GLU C O 1
ATOM 12666 N N . THR D 1 61 ? 10.87880 31.10645 224.38408 1.000 75.84614 61 THR C N 1
ATOM 12667 C CA . THR D 1 61 ? 9.78587 30.34756 224.99236 1.000 74.60944 61 THR C CA 1
ATOM 12668 C C . THR D 1 61 ? 8.46803 31.15685 224.94602 1.000 71.72699 61 THR C C 1
ATOM 12669 O O . THR D 1 61 ? 7.39209 30.70500 225.37235 1.000 60.85509 61 THR C O 1
ATOM 12673 N N . ARG D 1 67 ? 17.84772 30.62945 227.03230 1.000 57.35958 67 ARG C N 1
ATOM 12674 C CA . ARG D 1 67 ? 17.93027 29.22551 226.63900 1.000 73.97782 67 ARG C CA 1
ATOM 12675 C C . ARG D 1 67 ? 19.35710 28.72524 226.47135 1.000 73.06222 67 ARG C C 1
ATOM 12676 O O . ARG D 1 67 ? 19.66959 27.95934 225.59209 1.000 56.08661 67 ARG C O 1
ATOM 12684 N N . ASP D 1 68 ? 20.20754 29.14388 227.37610 1.000 71.38721 68 ASP C N 1
ATOM 12685 C CA . ASP D 1 68 ? 21.58945 28.81859 227.34451 1.000 65.90054 68 ASP C CA 1
ATOM 12686 C C . ASP D 1 68 ? 21.74936 27.43746 227.87318 1.000 66.68003 68 ASP C C 1
ATOM 12687 O O . ASP D 1 68 ? 20.81520 26.67466 227.86640 1.000 55.74507 68 ASP C O 1
ATOM 12692 N N . GLU D 1 69 ? 22.97744 27.10512 228.26365 1.000 73.47806 69 GLU C N 1
ATOM 12693 C CA . GLU D 1 69 ? 23.29836 25.78096 228.77127 1.000 60.65895 69 GLU C CA 1
ATOM 12694 C C . GLU D 1 69 ? 22.55981 25.56887 230.07252 1.000 55.03779 69 GLU C C 1
ATOM 12695 O O . GLU D 1 69 ? 22.12270 24.46090 230.38348 1.000 49.77188 69 GLU C O 1
ATOM 12701 N N . ALA D 1 70 ? 22.42234 26.64775 230.83077 1.000 65.28018 70 ALA C N 1
ATOM 12702 C CA . ALA D 1 70 ? 21.71581 26.57666 232.10603 1.000 59.80786 70 ALA C CA 1
ATOM 12703 C C . ALA D 1 70 ? 20.29164 26.09500 231.91849 1.000 54.09353 70 ALA C C 1
ATOM 12704 O O . ALA D 1 70 ? 19.81976 25.25596 232.68552 1.000 60.40151 70 ALA C O 1
ATOM 12706 N N . TYR D 1 71 ? 19.57537 26.63935 230.92487 1.000 56.22660 71 TYR C N 1
ATOM 12707 C CA . TYR D 1 71 ? 18.23814 26.12969 230.61029 1.000 60.88991 71 TYR C CA 1
ATOM 12708 C C . TYR D 1 71 ? 18.26976 24.61571 230.47499 1.000 67.10068 71 TYR C C 1
ATOM 12709 O O . TYR D 1 71 ? 17.51987 23.90074 231.15515 1.000 66.95118 71 TYR C O 1
ATOM 12718 N N . PHE D 1 72 ? 19.14532 24.09969 229.60756 1.000 65.34231 72 PHE C N 1
ATOM 12719 C CA . PHE D 1 72 ? 19.09494 22.64973 229.43230 1.000 59.25665 72 PHE C CA 1
ATOM 12720 C C . PHE D 1 72 ? 19.55126 21.88240 230.68298 1.000 59.41689 72 PHE C C 1
ATOM 12721 O O . PHE D 1 72 ? 19.13909 20.73145 230.87692 1.000 69.26131 72 PHE C O 1
ATOM 12729 N N . LYS D 1 73 ? 20.35073 22.49906 231.55779 1.000 52.94555 73 LYS C N 1
ATOM 12730 C CA . LYS D 1 73 ? 20.74707 21.82974 232.80051 1.000 55.01009 73 LYS C CA 1
ATOM 12731 C C . LYS D 1 73 ? 19.58343 21.75580 233.78294 1.000 60.86919 73 LYS C C 1
ATOM 12732 O O . LYS D 1 73 ? 19.17837 20.66880 234.22789 1.000 50.27779 73 LYS C O 1
ATOM 12738 N N . LYS D 1 74 ? 19.05482 22.92985 234.14137 1.000 80.02096 74 LYS C N 1
ATOM 12739 C CA . LYS D 1 74 ? 18.01924 23.04488 235.16079 1.000 69.89957 74 LYS C CA 1
ATOM 12740 C C . LYS D 1 74 ? 16.75392 22.29923 234.74614 1.000 63.92816 74 LYS C C 1
ATOM 12741 O O . LYS D 1 74 ? 16.10510 21.65121 235.58127 1.000 66.48387 74 LYS C O 1
ATOM 12747 N N . LEU D 1 75 ? 16.38844 22.36555 233.46329 1.000 55.56660 75 LEU C N 1
ATOM 12748 C CA . LEU D 1 75 ? 15.10916 21.79890 233.06368 1.000 50.85555 75 LEU C CA 1
ATOM 12749 C C . LEU D 1 75 ? 15.21075 20.29992 232.81736 1.000 56.49572 75 LEU C C 1
ATOM 12750 O O . LEU D 1 75 ? 14.40478 19.51199 233.34152 1.000 58.97676 75 LEU C O 1
ATOM 12755 N N . LYS D 1 76 ? 16.18035 19.89987 232.00291 1.000 49.74461 76 LYS C N 1
ATOM 12756 C CA . LYS D 1 76 ? 16.23987 18.53495 231.51662 1.000 50.57185 76 LYS C CA 1
ATOM 12757 C C . LYS D 1 76 ? 17.43491 17.75959 232.05902 1.000 59.04276 76 LYS C C 1
ATOM 12758 O O . LYS D 1 76 ? 17.55054 16.55862 231.76474 1.000 60.21367 76 LYS C O 1
ATOM 12764 N N . ASN D 1 77 ? 18.31635 18.39425 232.85280 1.000 64.65022 77 ASN C N 1
ATOM 12765 C CA . ASN D 1 77 ? 19.51041 17.71689 233.38121 1.000 63.08296 77 ASN C CA 1
ATOM 12766 C C . ASN D 1 77 ? 20.36385 17.15993 232.23677 1.000 72.03509 77 ASN C C 1
ATOM 12767 O O . ASN D 1 77 ? 20.93765 16.06879 232.32734 1.000 79.84427 77 ASN C O 1
ATOM 12772 N N . ILE D 1 78 ? 20.40658 17.89413 231.12589 1.000 71.50619 78 ILE C N 1
ATOM 12773 C CA . ILE D 1 78 ? 21.22406 17.54517 229.96951 1.000 65.99397 78 ILE C CA 1
ATOM 12774 C C . ILE D 1 78 ? 22.47227 18.39889 230.03619 1.000 74.92144 78 ILE C C 1
ATOM 12775 O O . ILE D 1 78 ? 22.39656 19.63690 230.10746 1.000 72.57200 78 ILE C O 1
ATOM 12780 N N . ASP D 1 79 ? 23.62312 17.75165 230.02662 1.000 74.00567 79 ASP C N 1
ATOM 12781 C CA . ASP D 1 79 ? 24.88031 18.48237 230.09828 1.000 70.62159 79 ASP C CA 1
ATOM 12782 C C . ASP D 1 79 ? 25.28183 18.84455 228.67019 1.000 64.89863 79 ASP C C 1
ATOM 12783 O O . ASP D 1 79 ? 25.60333 17.96064 227.86390 1.000 60.35343 79 ASP C O 1
ATOM 12788 N N . VAL D 1 80 ? 25.20398 20.13663 228.33347 1.000 63.20615 80 VAL C N 1
ATOM 12789 C CA . VAL D 1 80 ? 25.60457 20.59080 227.00840 1.000 60.18956 80 VAL C CA 1
ATOM 12790 C C . VAL D 1 80 ? 26.91677 21.34950 227.12403 1.000 55.75401 80 VAL C C 1
ATOM 12791 O O . VAL D 1 80 ? 26.99524 22.41836 227.75221 1.000 51.40567 80 VAL C O 1
ATOM 12795 N N . LEU D 1 81 ? 27.94341 20.77139 226.50353 1.000 50.94808 81 LEU C N 1
ATOM 12796 C CA . LEU D 1 81 ? 29.27648 21.36513 226.36612 1.000 59.70174 81 LEU C CA 1
ATOM 12797 C C . LEU D 1 81 ? 29.35418 22.24436 225.10726 1.000 67.38844 81 LEU C C 1
ATOM 12798 O O . LEU D 1 81 ? 29.46564 21.72955 223.97912 1.000 57.69494 81 LEU C O 1
ATOM 12803 N N . THR D 1 82 ? 29.27055 23.55534 225.31554 1.000 77.00923 82 THR C N 1
ATOM 12804 C CA . THR D 1 82 ? 29.34734 24.53352 224.23770 1.000 69.52952 82 THR C CA 1
ATOM 12805 C C . THR D 1 82 ? 30.79022 24.77330 223.79819 1.000 72.75565 82 THR C C 1
ATOM 12806 O O . THR D 1 82 ? 31.71851 24.66295 224.59881 1.000 72.46390 82 THR C O 1
ATOM 12810 N N . GLU D 1 83 ? 30.97080 25.10750 222.52518 1.000 74.36011 83 GLU C N 1
ATOM 12811 C CA . GLU D 1 83 ? 32.29465 25.38532 221.97472 1.000 71.20746 83 GLU C CA 1
ATOM 12812 C C . GLU D 1 83 ? 33.26545 24.21309 222.10312 1.000 72.86927 83 GLU C C 1
ATOM 12813 O O . GLU D 1 83 ? 34.46257 24.40779 222.30770 1.000 64.67721 83 GLU C O 1
ATOM 12815 N N . THR D 1 84 ? 32.74314 22.99923 221.97409 1.000 63.30587 84 THR C N 1
ATOM 12816 C CA . THR D 1 84 ? 33.56291 21.79704 222.05355 1.000 66.41485 84 THR C CA 1
ATOM 12817 C C . THR D 1 84 ? 33.40924 21.03632 220.74546 1.000 62.19812 84 THR C C 1
ATOM 12818 O O . THR D 1 84 ? 32.28902 20.81564 220.28586 1.000 61.97685 84 THR C O 1
ATOM 12822 N N . VAL D 1 85 ? 34.52092 20.63619 220.13596 1.000 63.28095 85 VAL C N 1
ATOM 12823 C CA . VAL D 1 85 ? 34.42028 19.91645 218.87186 1.000 63.69420 85 VAL C CA 1
ATOM 12824 C C . VAL D 1 85 ? 34.62907 18.44036 219.14450 1.000 60.29763 85 VAL C C 1
ATOM 12825 O O . VAL D 1 85 ? 35.50429 18.06302 219.92609 1.000 59.18270 85 VAL C O 1
ATOM 12829 N N . ALA D 1 86 ? 33.80066 17.60065 218.54766 1.000 55.83374 86 ALA C N 1
ATOM 12830 C CA . ALA D 1 86 ? 34.09434 16.17759 218.50028 1.000 51.81624 86 ALA C CA 1
ATOM 12831 C C . ALA D 1 86 ? 34.99483 15.96263 217.30289 1.000 62.03156 86 ALA C C 1
ATOM 12832 O O . ALA D 1 86 ? 34.65048 16.35591 216.18410 1.000 68.88829 86 ALA C O 1
ATOM 12834 N N . THR D 1 87 ? 36.16379 15.38034 217.53233 1.000 68.74656 87 THR C N 1
ATOM 12835 C CA . THR D 1 87 ? 37.11835 15.27434 216.45194 1.000 63.26843 87 THR C CA 1
ATOM 12836 C C . THR D 1 87 ? 37.28885 13.85440 215.93360 1.000 63.73308 87 THR C C 1
ATOM 12837 O O . THR D 1 87 ? 37.70537 13.69353 214.78341 1.000 67.20181 87 THR C O 1
ATOM 12841 N N . GLU D 1 88 ? 36.94893 12.82832 216.72354 1.000 70.47021 88 GLU C N 1
ATOM 12842 C CA . GLU D 1 88 ? 36.89944 11.46843 216.19830 1.000 61.68004 88 GLU C CA 1
ATOM 12843 C C . GLU D 1 88 ? 35.97359 10.61747 217.05350 1.000 60.37394 88 GLU C C 1
ATOM 12844 O O . GLU D 1 88 ? 35.85210 10.81726 218.26758 1.000 60.29814 88 GLU C O 1
ATOM 12850 N N . ILE D 1 89 ? 35.31513 9.67673 216.38057 1.000 64.10264 89 ILE C N 1
ATOM 12851 C CA . ILE D 1 89 ? 34.48314 8.63380 216.98070 1.000 60.76980 89 ILE C CA 1
ATOM 12852 C C . ILE D 1 89 ? 35.22981 7.31166 216.88216 1.000 73.71111 89 ILE C C 1
ATOM 12853 O O . ILE D 1 89 ? 35.71432 6.94676 215.79990 1.000 76.04529 89 ILE C O 1
ATOM 12858 N N . ASP D 1 90 ? 35.28309 6.57544 217.99100 1.000 73.25487 90 ASP C N 1
ATOM 12859 C CA . ASP D 1 90 ? 35.92683 5.26329 218.05450 1.000 76.82241 90 ASP C CA 1
ATOM 12860 C C . ASP D 1 90 ? 34.86175 4.23445 218.41172 1.000 66.04373 90 ASP C C 1
ATOM 12861 O O . ASP D 1 90 ? 34.50817 4.08730 219.58483 1.000 67.00750 90 ASP C O 1
ATOM 12866 N N . ARG D 1 91 ? 34.35521 3.51474 217.41078 1.000 62.01585 91 ARG C N 1
ATOM 12867 C CA . ARG D 1 91 ? 33.28211 2.56392 217.67801 1.000 68.18621 91 ARG C CA 1
ATOM 12868 C C . ARG D 1 91 ? 33.75914 1.34568 218.44560 1.000 76.67016 91 ARG C C 1
ATOM 12869 O O . ARG D 1 91 ? 32.93021 0.63074 219.02178 1.000 75.49666 91 ARG C O 1
ATOM 12877 N N . SER D 1 92 ? 35.06510 1.09139 218.46504 1.000 70.36018 92 SER C N 1
ATOM 12878 C CA . SER D 1 92 ? 35.55111 -0.09284 219.16063 1.000 65.63957 92 SER C CA 1
ATOM 12879 C C . SER D 1 92 ? 35.55474 0.10987 220.67467 1.000 63.26179 92 SER C C 1
ATOM 12880 O O . SER D 1 92 ? 35.21283 -0.81220 221.42563 1.000 74.77417 92 SER C O 1
ATOM 12883 N N . ARG D 1 93 ? 35.90618 1.30670 221.14776 1.000 62.51545 93 ARG C N 1
ATOM 12884 C CA . ARG D 1 93 ? 35.89379 1.60044 222.57382 1.000 64.69179 93 ARG C CA 1
ATOM 12885 C C . ARG D 1 93 ? 34.62011 2.31163 223.01245 1.000 77.84116 93 ARG C C 1
ATOM 12886 O O . ARG D 1 93 ? 34.50765 2.70343 224.18657 1.000 72.00039 93 ARG C O 1
ATOM 12894 N N . LYS D 1 94 ? 33.65380 2.46001 222.10585 1.000 81.68526 94 LYS C N 1
ATOM 12895 C CA . LYS D 1 94 ? 32.46606 3.27822 222.33046 1.000 63.41560 94 LYS C CA 1
ATOM 12896 C C . LYS D 1 94 ? 32.85859 4.61201 222.98056 1.000 66.91188 94 LYS C C 1
ATOM 12897 O O . LYS D 1 94 ? 32.49210 4.92087 224.11376 1.000 62.03975 94 LYS C O 1
ATOM 12903 N N . THR D 1 95 ? 33.65847 5.38298 222.24640 1.000 64.48538 95 THR C N 1
ATOM 12904 C CA . THR D 1 95 ? 34.18794 6.65077 222.73944 1.000 60.07094 95 THR C CA 1
ATOM 12905 C C . THR D 1 95 ? 34.03176 7.74500 221.68471 1.000 61.05532 95 THR C C 1
ATOM 12906 O O . THR D 1 95 ? 33.97124 7.47525 220.47868 1.000 67.66667 95 THR C O 1
ATOM 12910 N N . VAL D 1 96 ? 33.96221 8.99093 222.15397 1.000 56.44898 96 VAL C N 1
ATOM 12911 C CA . VAL D 1 96 ? 34.04313 10.17607 221.30216 1.000 57.29245 96 VAL C CA 1
ATOM 12912 C C . VAL D 1 96 ? 35.14453 11.06374 221.84390 1.000 70.26498 96 VAL C C 1
ATOM 12913 O O . VAL D 1 96 ? 35.04208 11.56154 222.97204 1.000 70.18373 96 VAL C O 1
ATOM 12917 N N . LYS D 1 97 ? 36.18427 11.28267 221.04554 1.000 74.83369 97 LYS C N 1
ATOM 12918 C CA . LYS D 1 97 ? 37.25062 12.18636 221.44330 1.000 69.39420 97 LYS C CA 1
ATOM 12919 C C . LYS D 1 97 ? 36.81783 13.63550 221.17875 1.000 69.13050 97 LYS C C 1
ATOM 12920 O O . LYS D 1 97 ? 36.38447 13.97381 220.06798 1.000 64.75216 97 LYS C O 1
ATOM 12922 N N . ILE D 1 98 ? 37.00439 14.52728 222.15284 1.000 70.51625 98 ILE C N 1
ATOM 12923 C CA . ILE D 1 98 ? 36.63065 15.94738 222.03726 1.000 66.44306 98 ILE C CA 1
ATOM 12924 C C . ILE D 1 98 ? 37.69502 16.97108 222.43104 1.000 68.54103 98 ILE C C 1
ATOM 12925 O O . ILE D 1 98 ? 38.62822 16.64175 223.11962 1.000 73.64708 98 ILE C O 1
ATOM 12930 N N . VAL D 1 99 ? 37.51912 18.21020 221.98334 1.000 60.55764 99 VAL C N 1
ATOM 12931 C CA . VAL D 1 99 ? 38.45646 19.28995 222.28218 1.000 74.47154 99 VAL C CA 1
ATOM 12932 C C . VAL D 1 99 ? 37.77801 20.38494 223.09965 1.000 74.33785 99 VAL C C 1
ATOM 12933 O O . VAL D 1 99 ? 36.67098 20.81623 222.77416 1.000 82.12055 99 VAL C O 1
ATOM 12937 N N . ARG D 1 100 ? 38.34053 20.76860 224.21651 1.000 68.24038 100 ARG C N 1
ATOM 12938 C CA . ARG D 1 100 ? 37.68404 21.77560 224.97795 1.000 60.38551 100 ARG C CA 1
ATOM 12939 C C . ARG D 1 100 ? 38.72245 22.63127 225.56972 1.000 68.66634 100 ARG C C 1
ATOM 12940 O O . ARG D 1 100 ? 39.66256 22.13396 226.14026 1.000 88.15903 100 ARG C O 1
ATOM 12948 N N . ASN D 1 101 ? 38.56867 23.92133 225.42902 1.000 62.02569 101 ASN C N 1
ATOM 12949 C CA . ASN D 1 101 ? 39.50209 24.81501 226.02683 1.000 66.85172 101 ASN C CA 1
ATOM 12950 C C . ASN D 1 101 ? 40.88182 24.49782 225.50323 1.000 69.45139 101 ASN C C 1
ATOM 12951 O O . ASN D 1 101 ? 41.87612 24.75548 226.14590 1.000 76.20596 101 ASN C O 1
ATOM 12956 N N . GLY D 1 102 ? 40.94224 23.92003 224.32710 1.000 66.93162 102 GLY C N 1
ATOM 12957 C CA . GLY D 1 102 ? 42.21195 23.60787 223.73055 1.000 74.66924 102 GLY C CA 1
ATOM 12958 C C . GLY D 1 102 ? 42.85191 22.39662 224.31808 1.000 77.44096 102 GLY C C 1
ATOM 12959 O O . GLY D 1 102 ? 43.93168 22.02146 223.92559 1.000 78.03000 102 GLY C O 1
ATOM 12960 N N . SER D 1 103 ? 42.18014 21.76958 225.25822 1.000 72.70237 103 SER C N 1
ATOM 12961 C CA . SER D 1 103 ? 42.72413 20.58135 225.87078 1.000 72.94334 103 SER C CA 1
ATOM 12962 C C . SER D 1 103 ? 41.73877 19.52863 225.52596 1.000 73.89146 103 SER C C 1
ATOM 12963 O O . SER D 1 103 ? 40.57791 19.67482 225.80844 1.000 81.39915 103 SER C O 1
ATOM 12966 N N . GLU D 1 104 ? 42.20830 18.46865 224.90358 1.000 66.28564 104 GLU C N 1
ATOM 12967 C CA . GLU D 1 104 ? 41.37489 17.36291 224.46369 1.000 60.01575 104 GLU C CA 1
ATOM 12968 C C . GLU D 1 104 ? 40.90112 16.43280 225.55570 1.000 69.65819 104 GLU C C 1
ATOM 12969 O O . GLU D 1 104 ? 41.53348 16.31647 226.57043 1.000 80.12347 104 GLU C O 1
ATOM 12975 N N . ASP D 1 105 ? 39.77889 15.76708 225.33701 1.000 71.57844 105 ASP C N 1
ATOM 12976 C CA . ASP D 1 105 ? 39.26604 14.77202 226.26702 1.000 65.70876 105 ASP C CA 1
ATOM 12977 C C . ASP D 1 105 ? 38.47754 13.70332 225.57412 1.000 64.18313 105 ASP C C 1
ATOM 12978 O O . ASP D 1 105 ? 38.39007 13.70156 224.36415 1.000 67.04395 105 ASP C O 1
ATOM 12983 N N . GLU D 1 106 ? 37.94763 12.76429 226.33814 1.000 60.29324 106 GLU C N 1
ATOM 12984 C CA . GLU D 1 106 ? 37.22617 11.64155 225.74821 1.000 66.87456 106 GLU C CA 1
ATOM 12985 C C . GLU D 1 106 ? 35.93740 11.38468 226.50466 1.000 70.10397 106 GLU C C 1
ATOM 12986 O O . GLU D 1 106 ? 35.93486 11.27345 227.73664 1.000 70.68689 106 GLU C O 1
ATOM 12992 N N . LEU D 1 107 ? 34.85908 11.27406 225.74205 1.000 72.93299 107 LEU C N 1
ATOM 12993 C CA . LEU D 1 107 ? 33.54320 10.92524 226.24550 1.000 71.36351 107 LEU C CA 1
ATOM 12994 C C . LEU D 1 107 ? 33.26677 9.45836 225.92233 1.000 62.34611 107 LEU C C 1
ATOM 12995 O O . LEU D 1 107 ? 33.45923 9.02554 224.78417 1.000 63.45392 107 LEU C O 1
ATOM 13000 N N . ASN D 1 108 ? 32.80999 8.70127 226.91236 1.000 65.54732 108 ASN C N 1
ATOM 13001 C CA . ASN D 1 108 ? 32.39460 7.32141 226.68326 1.000 61.90419 108 ASN C CA 1
ATOM 13002 C C . ASN D 1 108 ? 30.87157 7.26174 226.62183 1.000 50.06618 108 ASN C C 1
ATOM 13003 O O . ASN D 1 108 ? 30.17401 7.82373 227.47021 1.000 50.61852 108 ASN C O 1
ATOM 13008 N N . TYR D 1 109 ? 30.38003 6.57004 225.61389 1.000 49.99213 109 TYR C N 1
ATOM 13009 C CA . TYR D 1 109 ? 28.96090 6.47740 225.33942 1.000 59.74710 109 TYR C CA 1
ATOM 13010 C C . TYR D 1 109 ? 28.54955 5.01650 225.23931 1.000 61.99327 109 TYR C C 1
ATOM 13011 O O . TYR D 1 109 ? 29.35723 4.14740 224.88283 1.000 65.26615 109 TYR C O 1
ATOM 13020 N N . ASP D 1 110 ? 27.26861 4.76172 225.51875 1.000 57.85634 110 ASP C N 1
ATOM 13021 C CA . ASP D 1 110 ? 26.63322 3.48091 225.23176 1.000 59.12378 110 ASP C CA 1
ATOM 13022 C C . ASP D 1 110 ? 25.72377 3.58034 224.01213 1.000 63.13320 110 ASP C C 1
ATOM 13023 O O . ASP D 1 110 ? 25.71824 2.70051 223.13796 1.000 71.73327 110 ASP C O 1
ATOM 13028 N N . TYR D 1 111 ? 24.94797 4.65052 223.94163 1.000 57.32261 111 TYR C N 1
ATOM 13029 C CA . TYR D 1 111 ? 24.32659 5.07689 222.70495 1.000 54.94282 111 TYR C CA 1
ATOM 13030 C C . TYR D 1 111 ? 24.87273 6.45584 222.32300 1.000 51.04942 111 TYR C C 1
ATOM 13031 O O . TYR D 1 111 ? 25.27424 7.24859 223.18999 1.000 45.97917 111 TYR C O 1
ATOM 13040 N N . LEU D 1 112 ? 24.94028 6.70508 221.00602 1.000 49.48701 112 LEU C N 1
ATOM 13041 C CA . LEU D 1 112 ? 25.48433 7.94506 220.46304 1.000 53.79733 112 LEU C CA 1
ATOM 13042 C C . LEU D 1 112 ? 24.55901 8.45347 219.35950 1.000 53.14208 112 LEU C C 1
ATOM 13043 O O . LEU D 1 112 ? 24.14851 7.67872 218.48251 1.000 48.35074 112 LEU C O 1
ATOM 13048 N N . VAL D 1 113 ? 24.22431 9.74853 219.41287 1.000 53.26079 113 VAL C N 1
ATOM 13049 C CA . VAL D 1 113 ? 23.48705 10.43589 218.34829 1.000 49.94858 113 VAL C CA 1
ATOM 13050 C C . VAL D 1 113 ? 24.47391 11.27083 217.53707 1.000 47.45672 113 VAL C C 1
ATOM 13051 O O . VAL D 1 113 ? 25.19031 12.11758 218.08795 1.000 48.50009 113 VAL C O 1
ATOM 13055 N N . ILE D 1 114 ? 24.53836 11.02107 216.23499 1.000 47.24430 114 ILE C N 1
ATOM 13056 C CA . ILE D 1 114 ? 25.25318 11.88609 215.30288 1.000 41.22723 114 ILE C CA 1
ATOM 13057 C C . ILE D 1 114 ? 24.21515 12.81543 214.70046 1.000 48.74297 114 ILE C C 1
ATOM 13058 O O . ILE D 1 114 ? 23.34776 12.37376 213.93471 1.000 61.49870 114 ILE C O 1
ATOM 13063 N N . ALA D 1 115 ? 24.28456 14.10035 215.05367 1.000 49.96098 115 ALA C N 1
ATOM 13064 C CA . ALA D 1 115 ? 23.33058 15.07564 214.57923 1.000 41.40758 115 ALA C CA 1
ATOM 13065 C C . ALA D 1 115 ? 24.15573 16.31552 214.26114 1.000 38.39957 115 ALA C C 1
ATOM 13066 O O . ALA D 1 115 ? 24.15821 17.33339 214.94334 1.000 38.06780 115 ALA C O 1
ATOM 13068 N N . THR D 1 116 ? 24.92029 16.21456 213.19283 1.000 44.34667 116 THR C N 1
ATOM 13069 C CA . THR D 1 116 ? 25.93639 17.20040 212.89462 1.000 50.72411 116 THR C CA 1
ATOM 13070 C C . THR D 1 116 ? 25.49521 18.22069 211.86699 1.000 55.80125 116 THR C C 1
ATOM 13071 O O . THR D 1 116 ? 26.31222 19.03960 211.43683 1.000 46.40997 116 THR C O 1
ATOM 13075 N N . GLY D 1 117 ? 24.23503 18.17304 211.44347 1.000 71.45200 117 GLY C N 1
ATOM 13076 C CA . GLY D 1 117 ? 23.72686 19.12033 210.46384 1.000 65.46185 117 GLY C CA 1
ATOM 13077 C C . GLY D 1 117 ? 24.43232 19.03244 209.11955 1.000 50.55367 117 GLY C C 1
ATOM 13078 O O . GLY D 1 117 ? 24.90592 17.98142 208.66917 1.000 43.23403 117 GLY C O 1
ATOM 13079 N N . ALA D 1 118 ? 24.50031 20.17555 208.46274 1.000 47.51531 118 ALA C N 1
ATOM 13080 C CA . ALA D 1 118 ? 25.06782 20.26068 207.13654 1.000 44.78812 118 ALA C CA 1
ATOM 13081 C C . ALA D 1 118 ? 25.66707 21.64557 207.01557 1.000 51.87311 118 ALA C C 1
ATOM 13082 O O . ALA D 1 118 ? 25.20552 22.58455 207.66893 1.000 71.09468 118 ALA C O 1
ATOM 13084 N N . ARG D 1 119 ? 26.74977 21.75850 206.19217 1.000 59.39348 119 ARG C N 1
ATOM 13085 C CA . ARG D 1 119 ? 27.38195 23.03741 205.93317 1.000 54.11118 119 ARG C CA 1
ATOM 13086 C C . ARG D 1 119 ? 26.91954 23.57677 204.58645 1.000 49.36464 119 ARG C C 1
ATOM 13087 O O . ARG D 1 119 ? 26.50104 22.80102 203.72647 1.000 50.48311 119 ARG C O 1
ATOM 13095 N N . PRO D 1 120 ? 26.96575 24.90379 204.39069 1.000 55.07799 120 PRO C N 1
ATOM 13096 C CA . PRO D 1 120 ? 26.66736 25.46011 203.06491 1.000 51.73195 120 PRO C CA 1
ATOM 13097 C C . PRO D 1 120 ? 27.72287 25.03307 202.05642 1.000 64.00408 120 PRO C C 1
ATOM 13098 O O . PRO D 1 120 ? 28.92700 25.12077 202.32097 1.000 62.26731 120 PRO C O 1
ATOM 13102 N N . ALA D 1 121 ? 27.24832 24.52939 200.91251 1.000 67.97859 121 ALA C N 1
ATOM 13103 C CA . ALA D 1 121 ? 28.11682 24.16942 199.79910 1.000 53.73423 121 ALA C CA 1
ATOM 13104 C C . ALA D 1 121 ? 28.70285 25.42141 199.18311 1.000 58.92942 121 ALA C C 1
ATOM 13105 O O . ALA D 1 121 ? 27.97593 26.36962 198.87457 1.000 55.40050 121 ALA C O 1
ATOM 13107 N N . LYS D 1 122 ? 30.01378 25.42416 199.01561 1.000 64.87508 122 LYS C N 1
ATOM 13108 C CA . LYS D 1 122 ? 30.70883 26.58711 198.49156 1.000 55.88638 122 LYS C CA 1
ATOM 13109 C C . LYS D 1 122 ? 30.98121 26.33433 197.02541 1.000 56.00706 122 LYS C C 1
ATOM 13110 O O . LYS D 1 122 ? 31.73789 25.40523 196.70094 1.000 71.61893 122 LYS C O 1
ATOM 13116 N N . PRO D 1 123 ? 30.38201 27.07664 196.09078 1.000 53.18035 123 PRO C N 1
ATOM 13117 C CA . PRO D 1 123 ? 30.74542 26.89183 194.67460 1.000 54.17048 123 PRO C CA 1
ATOM 13118 C C . PRO D 1 123 ? 32.20941 27.23355 194.46410 1.000 52.36954 123 PRO C C 1
ATOM 13119 O O . PRO D 1 123 ? 32.65077 28.33040 194.78814 1.000 55.93117 123 PRO C O 1
ATOM 13123 N N . PRO D 1 124 ? 32.97203 26.31748 193.97463 1.000 54.84958 124 PRO C N 1
ATOM 13124 C CA . PRO D 1 124 ? 34.38700 26.55922 193.76513 1.000 61.97851 124 PRO C CA 1
ATOM 13125 C C . PRO D 1 124 ? 34.65686 27.69435 192.78624 1.000 65.44008 124 PRO C C 1
ATOM 13126 O O . PRO D 1 124 ? 34.85535 27.42153 191.61511 1.000 74.57708 124 PRO C O 1
ATOM 13130 N N . ILE D 1 125 ? 34.69831 28.94725 193.25846 1.000 68.53970 125 ILE C N 1
ATOM 13131 C CA . ILE D 1 125 ? 34.97221 30.06936 192.36857 1.000 67.28106 125 ILE C CA 1
ATOM 13132 C C . ILE D 1 125 ? 35.74873 31.14805 193.11848 1.000 59.65023 125 ILE C C 1
ATOM 13133 O O . ILE D 1 125 ? 35.67823 31.27083 194.35653 1.000 55.89431 125 ILE C O 1
ATOM 13138 N N . GLU D 1 126 ? 36.44660 31.95405 192.33936 1.000 63.78304 126 GLU C N 1
ATOM 13139 C CA . GLU D 1 126 ? 37.38702 32.92275 192.87618 1.000 63.85839 126 GLU C CA 1
ATOM 13140 C C . GLU D 1 126 ? 36.67854 34.06176 193.60667 1.000 66.89454 126 GLU C C 1
ATOM 13141 O O . GLU D 1 126 ? 35.75646 34.67906 193.06114 1.000 64.25539 126 GLU C O 1
ATOM 13147 N N . GLY D 1 127 ? 37.14207 34.37243 194.81555 1.000 56.69932 127 GLY C N 1
ATOM 13148 C CA . GLY D 1 127 ? 36.59460 35.47141 195.56997 1.000 53.19537 127 GLY C CA 1
ATOM 13149 C C . GLY D 1 127 ? 35.50188 35.05846 196.51331 1.000 59.13391 127 GLY C C 1
ATOM 13150 O O . GLY D 1 127 ? 34.85830 35.92248 197.12272 1.000 66.95527 127 GLY C O 1
ATOM 13151 N N . ILE D 1 128 ? 35.26565 33.78249 196.64316 1.000 59.55558 128 ILE C N 1
ATOM 13152 C CA . ILE D 1 128 ? 34.21188 33.30355 197.48648 1.000 58.52986 128 ILE C CA 1
ATOM 13153 C C . ILE D 1 128 ? 34.38951 33.63424 198.95147 1.000 56.19536 128 ILE C C 1
ATOM 13154 O O . ILE D 1 128 ? 33.44082 33.78430 199.66487 1.000 54.40922 128 ILE C O 1
ATOM 13159 N N . GLU D 1 129 ? 35.61971 33.71389 199.40501 1.000 58.19961 129 GLU C N 1
ATOM 13160 C CA . GLU D 1 129 ? 35.90131 34.00456 200.79996 1.000 56.38637 129 GLU C CA 1
ATOM 13161 C C . GLU D 1 129 ? 36.10973 35.45546 201.09515 1.000 49.65230 129 GLU C C 1
ATOM 13162 O O . GLU D 1 129 ? 36.45923 35.81818 202.18809 1.000 51.73581 129 GLU C O 1
ATOM 13168 N N . ALA D 1 130 ? 35.90753 36.28869 200.10539 1.000 54.26095 130 ALA C N 1
ATOM 13169 C CA . ALA D 1 130 ? 36.09090 37.70862 200.27059 1.000 52.72431 130 ALA C CA 1
ATOM 13170 C C . ALA D 1 130 ? 35.10139 38.23564 201.27207 1.000 59.32628 130 ALA C C 1
ATOM 13171 O O . ALA D 1 130 ? 34.02134 37.71885 201.41339 1.000 57.77418 130 ALA C O 1
ATOM 13173 N N . GLU D 1 131 ? 35.47989 39.27643 201.98212 1.000 69.94846 131 GLU C N 1
ATOM 13174 C CA . GLU D 1 131 ? 34.62440 39.81942 202.99855 1.000 63.16644 131 GLU C CA 1
ATOM 13175 C C . GLU D 1 131 ? 33.37323 40.24682 202.32012 1.000 61.57088 131 GLU C C 1
ATOM 13176 O O . GLU D 1 131 ? 33.40390 40.70602 201.20419 1.000 66.63706 131 GLU C O 1
ATOM 13182 N N . GLY D 1 132 ? 32.26045 40.06993 202.99852 1.000 63.13717 132 GLY C N 1
ATOM 13183 C CA . GLY D 1 132 ? 30.97632 40.42330 202.44808 1.000 60.47939 132 GLY C CA 1
ATOM 13184 C C . GLY D 1 132 ? 30.24981 39.30959 201.76015 1.000 62.16561 132 GLY C C 1
ATOM 13185 O O . GLY D 1 132 ? 29.12970 39.48490 201.36761 1.000 50.80906 132 GLY C O 1
ATOM 13186 N N . VAL D 1 133 ? 30.88552 38.15648 201.63868 1.000 65.75293 133 VAL C N 1
ATOM 13187 C CA . VAL D 1 133 ? 30.28304 36.98572 201.03669 1.000 62.76639 133 VAL C CA 1
ATOM 13188 C C . VAL D 1 133 ? 29.94434 36.18656 202.25667 1.000 67.96586 133 VAL C C 1
ATOM 13189 O O . VAL D 1 133 ? 30.78760 35.93622 203.08230 1.000 76.95789 133 VAL C O 1
ATOM 13193 N N . VAL D 1 134 ? 28.69130 35.80381 202.37109 1.000 63.89345 134 VAL C N 1
ATOM 13194 C CA . VAL D 1 134 ? 28.17064 35.19569 203.58217 1.000 64.60693 134 VAL C CA 1
ATOM 13195 C C . VAL D 1 134 ? 27.31523 33.99694 203.19827 1.000 64.65623 134 VAL C C 1
ATOM 13196 O O . VAL D 1 134 ? 27.04572 33.74622 202.02433 1.000 55.47768 134 VAL C O 1
ATOM 13200 N N . THR D 1 135 ? 26.88547 33.25784 204.21430 1.000 54.12770 135 THR C N 1
ATOM 13201 C CA . THR D 1 135 ? 25.81521 32.27909 204.09753 1.000 54.92283 135 THR C CA 1
ATOM 13202 C C . THR D 1 135 ? 24.82870 32.52909 205.22296 1.000 62.02799 135 THR C C 1
ATOM 13203 O O . THR D 1 135 ? 25.16222 33.16483 206.21895 1.000 70.41998 135 THR C O 1
ATOM 13207 N N . LEU D 1 136 ? 23.60354 32.04738 205.07634 1.000 59.16219 136 LEU C N 1
ATOM 13208 C CA . LEU D 1 136 ? 22.63300 32.28339 206.14776 1.000 61.14810 136 LEU C CA 1
ATOM 13209 C C . LEU D 1 136 ? 22.53711 31.08523 207.07057 1.000 70.39346 136 LEU C C 1
ATOM 13210 O O . LEU D 1 136 ? 21.46315 30.62939 207.42890 1.000 82.26232 136 LEU C O 1
ATOM 13215 N N . THR D 1 137 ? 23.68616 30.57191 207.48403 1.000 76.33199 137 THR C N 1
ATOM 13216 C CA . THR D 1 137 ? 23.72919 29.34675 208.26378 1.000 59.11367 137 THR C CA 1
ATOM 13217 C C . THR D 1 137 ? 23.89082 29.58643 209.75676 1.000 60.61683 137 THR C C 1
ATOM 13218 O O . THR D 1 137 ? 23.46095 28.74137 210.55577 1.000 65.47435 137 THR C O 1
ATOM 13222 N N . SER D 1 138 ? 24.46222 30.71923 210.16376 1.000 52.09081 138 SER C N 1
ATOM 13223 C CA . SER D 1 138 ? 24.71283 31.00692 211.56471 1.000 58.46967 138 SER C CA 1
ATOM 13224 C C . SER D 1 138 ? 24.20027 32.39395 211.94217 1.000 61.57049 138 SER C C 1
ATOM 13225 O O . SER D 1 138 ? 24.03613 33.29015 211.09941 1.000 58.58932 138 SER C O 1
ATOM 13228 N N . ALA D 1 139 ? 23.92280 32.54077 213.24331 1.000 57.37822 139 ALA C N 1
ATOM 13229 C CA . ALA D 1 139 ? 23.62429 33.85173 213.79067 1.000 48.06275 139 ALA C CA 1
ATOM 13230 C C . ALA D 1 139 ? 24.70335 34.83757 213.39144 1.000 58.88601 139 ALA C C 1
ATOM 13231 O O . ALA D 1 139 ? 24.40939 35.92473 212.89076 1.000 80.07271 139 ALA C O 1
ATOM 13233 N N . GLU D 1 140 ? 25.96832 34.42427 213.53688 1.000 58.30009 140 GLU C N 1
ATOM 13234 C CA . GLU D 1 140 ? 27.11641 35.29707 213.29260 1.000 62.18844 140 GLU C CA 1
ATOM 13235 C C . GLU D 1 140 ? 27.07499 35.86135 211.88072 1.000 56.43004 140 GLU C C 1
ATOM 13236 O O . GLU D 1 140 ? 27.20016 37.07637 211.66490 1.000 56.48103 140 GLU C O 1
ATOM 13242 N N . GLU D 1 141 ? 26.85442 34.98858 210.90664 1.000 63.08753 141 GLU C N 1
ATOM 13243 C CA . GLU D 1 141 ? 26.80598 35.41886 209.51474 1.000 64.63730 141 GLU C CA 1
ATOM 13244 C C . GLU D 1 141 ? 25.61007 36.35116 209.24738 1.000 54.22285 141 GLU C C 1
ATOM 13245 O O . GLU D 1 141 ? 25.74602 37.37027 208.54552 1.000 51.62128 141 GLU C O 1
ATOM 13251 N N . ALA D 1 142 ? 24.43923 36.05230 209.82878 1.000 45.04316 142 ALA C N 1
ATOM 13252 C CA . ALA D 1 142 ? 23.31839 36.99257 209.71339 1.000 47.85494 142 ALA C CA 1
ATOM 13253 C C . ALA D 1 142 ? 23.68589 38.37338 210.25551 1.000 51.92402 142 ALA C C 1
ATOM 13254 O O . ALA D 1 142 ? 23.34989 39.41557 209.65883 1.000 65.56334 142 ALA C O 1
ATOM 13256 N N . GLU D 1 143 ? 24.33334 38.41703 211.39427 1.000 58.70935 143 GLU C N 1
ATOM 13257 C CA . GLU D 1 143 ? 24.69184 39.68384 211.97737 1.000 54.26493 143 GLU C CA 1
ATOM 13258 C C . GLU D 1 143 ? 25.64467 40.44580 211.12914 1.000 61.35032 143 GLU C C 1
ATOM 13259 O O . GLU D 1 143 ? 25.57290 41.64483 211.06040 1.000 52.45959 143 GLU C O 1
ATOM 13265 N N . LYS D 1 144 ? 26.55828 39.75373 210.48466 1.000 67.19017 144 LYS C N 1
ATOM 13266 C CA . LYS D 1 144 ? 27.52310 40.41568 209.64641 1.000 60.37039 144 LYS C CA 1
ATOM 13267 C C . LYS D 1 144 ? 26.78383 41.11104 208.56183 1.000 59.95016 144 LYS C C 1
ATOM 13268 O O . LYS D 1 144 ? 27.21088 42.13903 208.13086 1.000 68.88832 144 LYS C O 1
ATOM 13270 N N . ILE D 1 145 ? 25.70052 40.54337 208.07914 1.000 55.71687 145 ILE C N 1
ATOM 13271 C CA . ILE D 1 145 ? 24.92027 41.21672 207.07257 1.000 59.87264 145 ILE C CA 1
ATOM 13272 C C . ILE D 1 145 ? 24.37079 42.45472 207.71602 1.000 79.18146 145 ILE C C 1
ATOM 13273 O O . ILE D 1 145 ? 24.28876 43.47186 207.08524 1.000 84.34885 145 ILE C O 1
ATOM 13278 N N . ILE D 1 146 ? 23.96926 42.38457 208.97516 1.000 55.54046 146 ILE C N 1
ATOM 13279 C CA . ILE D 1 146 ? 23.44076 43.60356 209.60259 1.000 54.26271 146 ILE C CA 1
ATOM 13280 C C . ILE D 1 146 ? 24.50705 44.70231 209.73839 1.000 61.89918 146 ILE C C 1
ATOM 13281 O O . ILE D 1 146 ? 24.22920 45.88142 209.47572 1.000 56.73067 146 ILE C O 1
ATOM 13286 N N . GLU D 1 147 ? 25.74112 44.34597 210.13485 1.000 70.63077 147 GLU C N 1
ATOM 13287 C CA . GLU D 1 147 ? 26.78840 45.36872 210.27763 1.000 61.17554 147 GLU C CA 1
ATOM 13288 C C . GLU D 1 147 ? 27.16401 45.97389 208.93260 1.000 60.10555 147 GLU C C 1
ATOM 13289 O O . GLU D 1 147 ? 27.35723 47.18787 208.83376 1.000 63.12271 147 GLU C O 1
ATOM 13291 N N . MET D 1 148 ? 27.26143 45.17807 207.86642 1.000 66.75340 148 MET C N 1
ATOM 13292 C CA . MET D 1 148 ? 27.61108 45.82824 206.60740 1.000 62.35017 148 MET C CA 1
ATOM 13293 C C . MET D 1 148 ? 26.48207 46.70257 206.10101 1.000 54.86466 148 MET C C 1
ATOM 13294 O O . MET D 1 148 ? 26.73699 47.65766 205.36809 1.000 55.50493 148 MET C O 1
ATOM 13299 N N . TRP D 1 149 ? 25.22914 46.40378 206.44043 1.000 59.01915 149 TRP C N 1
ATOM 13300 C CA . TRP D 1 149 ? 24.22421 47.39706 206.07301 1.000 63.42650 149 TRP C CA 1
ATOM 13301 C C . TRP D 1 149 ? 24.30682 48.63787 206.97821 1.000 55.55259 149 TRP C C 1
ATOM 13302 O O . TRP D 1 149 ? 24.16388 49.77499 206.49448 1.000 51.97328 149 TRP C O 1
ATOM 13313 N N . GLU D 1 150 ? 24.57129 48.46357 208.28308 1.000 56.34094 150 GLU C N 1
ATOM 13314 C CA . GLU D 1 150 ? 24.84587 49.62535 209.14319 1.000 56.78129 150 GLU C CA 1
ATOM 13315 C C . GLU D 1 150 ? 25.98184 50.48921 208.58992 1.000 63.00724 150 GLU C C 1
ATOM 13316 O O . GLU D 1 150 ? 25.99919 51.71016 208.81014 1.000 75.36289 150 GLU C O 1
ATOM 13322 N N . GLU D 1 151 ? 26.94344 49.88314 207.88843 1.000 66.90498 151 GLU C N 1
ATOM 13323 C CA . GLU D 1 151 ? 28.14040 50.56497 207.40910 1.000 61.19358 151 GLU C CA 1
ATOM 13324 C C . GLU D 1 151 ? 28.01097 51.10827 205.98425 1.000 56.66618 151 GLU C C 1
ATOM 13325 O O . GLU D 1 151 ? 28.98188 51.65916 205.46098 1.000 53.85348 151 GLU C O 1
ATOM 13331 N N . GLY D 1 152 ? 26.84869 50.97964 205.34467 1.000 56.34912 152 GLY C N 1
ATOM 13332 C CA . GLY D 1 152 ? 26.62632 51.59193 204.04588 1.000 53.40384 152 GLY C CA 1
ATOM 13333 C C . GLY D 1 152 ? 26.34167 50.67322 202.86381 1.000 50.44449 152 GLY C C 1
ATOM 13334 O O . GLY D 1 152 ? 26.40832 51.11642 201.71387 1.000 50.55351 152 GLY C O 1
ATOM 13335 N N . ALA D 1 153 ? 26.00949 49.40524 203.10970 1.000 61.40235 153 ALA C N 1
ATOM 13336 C CA . ALA D 1 153 ? 25.75187 48.46550 202.02062 1.000 63.11943 153 ALA C CA 1
ATOM 13337 C C . ALA D 1 153 ? 24.37469 48.71891 201.41520 1.000 58.22907 153 ALA C C 1
ATOM 13338 O O . ALA D 1 153 ? 23.37800 48.86599 202.13261 1.000 66.73932 153 ALA C O 1
ATOM 13340 N N . GLU D 1 154 ? 24.32019 48.77017 200.09623 1.000 52.85081 154 GLU C N 1
ATOM 13341 C CA . GLU D 1 154 ? 23.09601 49.13456 199.41377 1.000 68.21166 154 GLU C CA 1
ATOM 13342 C C . GLU D 1 154 ? 22.75336 48.21886 198.25373 1.000 65.84619 154 GLU C C 1
ATOM 13343 O O . GLU D 1 154 ? 21.60519 48.26119 197.78318 1.000 59.49363 154 GLU C O 1
ATOM 13349 N N . LYS D 1 155 ? 23.70500 47.42675 197.74921 1.000 57.51055 155 LYS C N 1
ATOM 13350 C CA . LYS D 1 155 ? 23.48037 46.51401 196.63013 1.000 50.04422 155 LYS C CA 1
ATOM 13351 C C . LYS D 1 155 ? 23.77725 45.10286 197.10775 1.000 63.98367 155 LYS C C 1
ATOM 13352 O O . LYS D 1 155 ? 24.66553 44.89851 197.93736 1.000 48.85312 155 LYS C O 1
ATOM 13358 N N . ALA D 1 156 ? 23.02485 44.13811 196.59385 1.000 52.97295 156 ALA C N 1
ATOM 13359 C CA . ALA D 1 156 ? 23.16273 42.76600 197.03954 1.000 51.13407 156 ALA C CA 1
ATOM 13360 C C . ALA D 1 156 ? 22.99907 41.83826 195.84743 1.000 49.44822 156 ALA C C 1
ATOM 13361 O O . ALA D 1 156 ? 22.14479 42.07261 194.98680 1.000 52.58644 156 ALA C O 1
ATOM 13363 N N . VAL D 1 157 ? 23.81982 40.78709 195.79891 1.000 51.42355 157 VAL C N 1
ATOM 13364 C CA . VAL D 1 157 ? 23.58724 39.64831 194.91779 1.000 48.63246 157 VAL C CA 1
ATOM 13365 C C . VAL D 1 157 ? 23.31832 38.43520 195.79266 1.000 46.85575 157 VAL C C 1
ATOM 13366 O O . VAL D 1 157 ? 23.98167 38.24387 196.81237 1.000 41.48671 157 VAL C O 1
ATOM 13370 N N . VAL D 1 158 ? 22.32500 37.63849 195.41189 1.000 46.71885 158 VAL C N 1
ATOM 13371 C CA . VAL D 1 158 ? 22.11393 36.30443 195.96772 1.000 49.69492 158 VAL C CA 1
ATOM 13372 C C . VAL D 1 158 ? 22.41629 35.28257 194.87341 1.000 55.02633 158 VAL C C 1
ATOM 13373 O O . VAL D 1 158 ? 21.94288 35.42189 193.73362 1.000 63.40418 158 VAL C O 1
ATOM 13377 N N . ILE D 1 159 ? 23.20720 34.25834 195.19891 1.000 58.27781 159 ILE C N 1
ATOM 13378 C CA . ILE D 1 159 ? 23.41160 33.14047 194.28162 1.000 68.28909 159 ILE C CA 1
ATOM 13379 C C . ILE D 1 159 ? 22.47552 32.01059 194.69177 1.000 65.11465 159 ILE C C 1
ATOM 13380 O O . ILE D 1 159 ? 22.67778 31.36635 195.72057 1.000 61.36569 159 ILE C O 1
ATOM 13385 N N . GLY D 1 160 ? 21.43116 31.77296 193.90013 1.000 50.14004 160 GLY C N 1
ATOM 13386 C CA . GLY D 1 160 ? 20.54402 30.66111 194.15326 1.000 55.10097 160 GLY C CA 1
ATOM 13387 C C . GLY D 1 160 ? 19.14225 31.11734 194.48289 1.000 49.20464 160 GLY C C 1
ATOM 13388 O O . GLY D 1 160 ? 18.94278 31.90321 195.41311 1.000 69.18863 160 GLY C O 1
ATOM 13389 N N . ALA D 1 161 ? 18.15985 30.65670 193.71318 1.000 46.62885 161 ALA C N 1
ATOM 13390 C CA . ALA D 1 161 ? 16.75202 30.86994 194.03876 1.000 53.71517 161 ALA C CA 1
ATOM 13391 C C . ALA D 1 161 ? 16.14604 29.65493 194.75477 1.000 60.29262 161 ALA C C 1
ATOM 13392 O O . ALA D 1 161 ? 15.00985 29.24723 194.47513 1.000 68.45433 161 ALA C O 1
ATOM 13394 N N . GLY D 1 162 ? 16.89927 29.05359 195.68936 1.000 50.64632 162 GLY C N 1
ATOM 13395 C CA . GLY D 1 162 ? 16.33445 28.13353 196.64540 1.000 55.61216 162 GLY C CA 1
ATOM 13396 C C . GLY D 1 162 ? 15.47699 28.87653 197.64588 1.000 58.32797 162 GLY C C 1
ATOM 13397 O O . GLY D 1 162 ? 15.34524 30.10356 197.61316 1.000 64.04645 162 GLY C O 1
ATOM 13398 N N . PHE D 1 163 ? 14.84518 28.12049 198.54798 1.000 60.45116 163 PHE C N 1
ATOM 13399 C CA . PHE D 1 163 ? 14.03571 28.84348 199.51643 1.000 63.10186 163 PHE C CA 1
ATOM 13400 C C . PHE D 1 163 ? 14.91623 29.69012 200.41025 1.000 67.36271 163 PHE C C 1
ATOM 13401 O O . PHE D 1 163 ? 14.52461 30.80214 200.76561 1.000 81.40365 163 PHE C O 1
ATOM 13409 N N . ILE D 1 164 ? 16.12925 29.23281 200.71969 1.000 49.71593 164 ILE C N 1
ATOM 13410 C CA . ILE D 1 164 ? 17.02174 30.06947 201.50951 1.000 49.21351 164 ILE C CA 1
ATOM 13411 C C . ILE D 1 164 ? 17.44369 31.29253 200.70658 1.000 59.76194 164 ILE C C 1
ATOM 13412 O O . ILE D 1 164 ? 17.32912 32.42946 201.18084 1.000 50.93727 164 ILE C O 1
ATOM 13417 N N . GLY D 1 165 ? 17.91517 31.08766 199.47135 1.000 74.56830 165 GLY C N 1
ATOM 13418 C CA . GLY D 1 165 ? 18.19306 32.19877 198.57346 1.000 60.39050 165 GLY C CA 1
ATOM 13419 C C . GLY D 1 165 ? 17.12329 33.27800 198.58208 1.000 51.93764 165 GLY C C 1
ATOM 13420 O O . GLY D 1 165 ? 17.35272 34.37685 199.08819 1.000 52.51908 165 GLY C O 1
ATOM 13421 N N . LEU D 1 166 ? 15.93003 32.93435 198.08847 1.000 52.94743 166 LEU C N 1
ATOM 13422 C CA . LEU D 1 166 ? 14.83318 33.90061 197.95008 1.000 56.24392 166 LEU C CA 1
ATOM 13423 C C . LEU D 1 166 ? 14.38983 34.49845 199.29236 1.000 55.19118 166 LEU C C 1
ATOM 13424 O O . LEU D 1 166 ? 13.92410 35.64854 199.34576 1.000 53.00545 166 LEU C O 1
ATOM 13429 N N . GLU D 1 167 ? 14.47909 33.74222 200.38718 1.000 53.59318 167 GLU C N 1
ATOM 13430 C CA . GLU D 1 167 ? 14.12771 34.37906 201.64944 1.000 50.09728 167 GLU C CA 1
ATOM 13431 C C . GLU D 1 167 ? 15.19809 35.38175 202.05822 1.000 63.34612 167 GLU C C 1
ATOM 13432 O O . GLU D 1 167 ? 14.88455 36.39870 202.68553 1.000 71.32411 167 GLU C O 1
ATOM 13438 N N . SER D 1 168 ? 16.45489 35.15156 201.67969 1.000 57.28939 168 SER C N 1
ATOM 13439 C CA . SER D 1 168 ? 17.46622 36.15828 201.97049 1.000 56.30839 168 SER C CA 1
ATOM 13440 C C . SER D 1 168 ? 17.40508 37.30348 200.98773 1.000 62.18035 168 SER C C 1
ATOM 13441 O O . SER D 1 168 ? 17.81145 38.42434 201.30879 1.000 62.22636 168 SER C O 1
ATOM 13444 N N . ALA D 1 169 ? 16.91356 37.03182 199.78687 1.000 65.98905 169 ALA C N 1
ATOM 13445 C CA . ALA D 1 169 ? 16.59043 38.10006 198.86720 1.000 63.24960 169 ALA C CA 1
ATOM 13446 C C . ALA D 1 169 ? 15.58788 39.04015 199.49976 1.000 53.44876 169 ALA C C 1
ATOM 13447 O O . ALA D 1 169 ? 15.83917 40.24208 199.59489 1.000 51.00190 169 ALA C O 1
ATOM 13449 N N . GLU D 1 170 ? 14.45595 38.49930 199.98410 1.000 66.18424 170 GLU C N 1
ATOM 13450 C CA . GLU D 1 170 ? 13.43136 39.37341 200.56166 1.000 65.35277 170 GLU C CA 1
ATOM 13451 C C . GLU D 1 170 ? 13.95199 40.03806 201.81858 1.000 69.91779 170 GLU C C 1
ATOM 13452 O O . GLU D 1 170 ? 13.85731 41.26206 201.97285 1.000 69.16584 170 GLU C O 1
ATOM 13458 N N . ALA D 1 171 ? 14.56217 39.25377 202.70720 1.000 69.19511 171 ALA C N 1
ATOM 13459 C CA . ALA D 1 171 ? 15.16875 39.82541 203.89807 1.000 61.56229 171 ALA C CA 1
ATOM 13460 C C . ALA D 1 171 ? 16.07786 41.00128 203.54194 1.000 65.95029 171 ALA C C 1
ATOM 13461 O O . ALA D 1 171 ? 16.05334 42.04216 204.19915 1.000 66.73384 171 ALA C O 1
ATOM 13463 N N . LEU D 1 172 ? 16.83942 40.87833 202.46163 1.000 65.78922 172 LEU C N 1
ATOM 13464 C CA . LEU D 1 172 ? 17.78152 41.94218 202.14146 1.000 55.14385 172 LEU C CA 1
ATOM 13465 C C . LEU D 1 172 ? 17.08454 43.14545 201.52096 1.000 55.70484 172 LEU C C 1
ATOM 13466 O O . LEU D 1 172 ? 17.46789 44.28732 201.78503 1.000 65.98246 172 LEU C O 1
ATOM 13471 N N . LYS D 1 173 ? 16.08516 42.91983 200.67030 1.000 62.88616 173 LYS C N 1
ATOM 13472 C CA . LYS D 1 173 ? 15.34617 44.03309 200.08580 1.000 69.77258 173 LYS C CA 1
ATOM 13473 C C . LYS D 1 173 ? 14.58275 44.80006 201.15424 1.000 61.71368 173 LYS C C 1
ATOM 13474 O O . LYS D 1 173 ? 14.43497 46.02711 201.04853 1.000 62.95343 173 LYS C O 1
ATOM 13480 N N . ASN D 1 174 ? 14.11201 44.11396 202.20729 1.000 55.91397 174 ASN C N 1
ATOM 13481 C CA . ASN D 1 174 ? 13.48759 44.85888 203.30168 1.000 64.31236 174 ASN C CA 1
ATOM 13482 C C . ASN D 1 174 ? 14.49606 45.76253 204.01546 1.000 68.33537 174 ASN C C 1
ATOM 13483 O O . ASN D 1 174 ? 14.08856 46.58446 204.84977 1.000 78.42616 174 ASN C O 1
ATOM 13488 N N . LEU D 1 175 ? 15.75790 45.66933 203.64395 1.000 57.08222 175 LEU C N 1
ATOM 13489 C CA . LEU D 1 175 ? 16.78030 46.54801 204.18472 1.000 61.51912 175 LEU C CA 1
ATOM 13490 C C . LEU D 1 175 ? 17.02615 47.67215 203.19684 1.000 63.48684 175 LEU C C 1
ATOM 13491 O O . LEU D 1 175 ? 17.92838 48.45192 203.36164 1.000 59.14300 175 LEU C O 1
ATOM 13496 N N . ASP D 1 176 ? 16.19677 47.74852 202.17118 1.000 60.74875 176 ASP C N 1
ATOM 13497 C CA . ASP D 1 176 ? 16.29958 48.73469 201.12032 1.000 63.93805 176 ASP C CA 1
ATOM 13498 C C . ASP D 1 176 ? 17.59026 48.71657 200.29982 1.000 63.96407 176 ASP C C 1
ATOM 13499 O O . ASP D 1 176 ? 18.18136 49.73451 199.99779 1.000 61.95274 176 ASP C O 1
ATOM 13504 N N . MET D 1 177 ? 17.99686 47.51056 199.94244 1.000 61.61238 177 MET C N 1
ATOM 13505 C CA . MET D 1 177 ? 19.14149 47.25147 199.12194 1.000 52.41093 177 MET C CA 1
ATOM 13506 C C . MET D 1 177 ? 18.52790 46.87485 197.80911 1.000 59.74863 177 MET C C 1
ATOM 13507 O O . MET D 1 177 ? 17.37282 46.54610 197.76849 1.000 46.91878 177 MET C O 1
ATOM 13512 N N . GLU D 1 178 ? 19.31651 46.95088 196.74182 1.000 57.86571 178 GLU C N 1
ATOM 13513 C CA . GLU D 1 178 ? 18.86291 46.56723 195.41592 1.000 49.52785 178 GLU C CA 1
ATOM 13514 C C . GLU D 1 178 ? 19.23560 45.10415 195.41250 1.000 60.10861 178 GLU C C 1
ATOM 13515 O O . GLU D 1 178 ? 20.36965 44.76184 195.74900 1.000 52.97914 178 GLU C O 1
ATOM 13521 N N . VAL D 1 179 ? 18.30827 44.22141 195.06469 1.000 56.37081 179 VAL C N 1
ATOM 13522 C CA . VAL D 1 179 ? 18.65500 42.81533 195.12929 1.000 55.67538 179 VAL C CA 1
ATOM 13523 C C . VAL D 1 179 ? 18.61733 42.24460 193.72420 1.000 63.37612 179 VAL C C 1
ATOM 13524 O O . VAL D 1 179 ? 17.65909 42.47195 192.97761 1.000 65.94810 179 VAL C O 1
ATOM 13528 N N . THR D 1 180 ? 19.66604 41.52345 193.35766 1.000 47.83240 180 THR C N 1
ATOM 13529 C CA . THR D 1 180 ? 19.64240 40.69668 192.16851 1.000 48.56630 180 THR C CA 1
ATOM 13530 C C . THR D 1 180 ? 19.93126 39.27054 192.58213 1.000 50.32766 180 THR C C 1
ATOM 13531 O O . THR D 1 180 ? 20.79354 39.04419 193.44175 1.000 57.18191 180 THR C O 1
ATOM 13535 N N . VAL D 1 181 ? 19.19682 38.32181 191.98223 1.000 49.96333 181 VAL C N 1
ATOM 13536 C CA . VAL D 1 181 ? 19.34963 36.90072 192.27490 1.000 58.52877 181 VAL C CA 1
ATOM 13537 C C . VAL D 1 181 ? 19.78998 36.18187 190.99759 1.000 52.86881 181 VAL C C 1
ATOM 13538 O O . VAL D 1 181 ? 19.25262 36.42419 189.91285 1.000 48.37764 181 VAL C O 1
ATOM 13542 N N . ILE D 1 182 ? 20.81086 35.33662 191.13104 1.000 50.90624 182 ILE C N 1
ATOM 13543 C CA . ILE D 1 182 ? 21.43527 34.63470 190.01667 1.000 52.54973 182 ILE C CA 1
ATOM 13544 C C . ILE D 1 182 ? 21.18504 33.14671 190.23248 1.000 50.65230 182 ILE C C 1
ATOM 13545 O O . ILE D 1 182 ? 21.64231 32.57342 191.23520 1.000 52.51634 182 ILE C O 1
ATOM 13550 N N . GLU D 1 183 ? 20.45155 32.52605 189.29865 1.000 49.25740 183 GLU C N 1
ATOM 13551 C CA . GLU D 1 183 ? 20.07028 31.13111 189.39153 1.000 43.65046 183 GLU C CA 1
ATOM 13552 C C . GLU D 1 183 ? 20.70968 30.35419 188.26013 1.000 56.69383 183 GLU C C 1
ATOM 13553 O O . GLU D 1 183 ? 20.73133 30.80340 187.11221 1.000 46.87290 183 GLU C O 1
ATOM 13559 N N . MET D 1 184 ? 21.18657 29.16102 188.62272 1.000 65.71554 184 MET C N 1
ATOM 13560 C CA . MET D 1 184 ? 21.83001 28.22305 187.71530 1.000 49.51008 184 MET C CA 1
ATOM 13561 C C . MET D 1 184 ? 20.85249 27.59545 186.71556 1.000 40.67014 184 MET C C 1
ATOM 13562 O O . MET D 1 184 ? 21.25399 27.27858 185.58934 1.000 40.22447 184 MET C O 1
ATOM 13567 N N . MET D 1 185 ? 19.61761 27.35563 187.14099 1.000 40.85040 185 MET C N 1
ATOM 13568 C CA . MET D 1 185 ? 18.55517 26.68200 186.38527 1.000 49.45186 185 MET C CA 1
ATOM 13569 C C . MET D 1 185 ? 17.56200 27.44338 185.52680 1.000 55.93107 185 MET C C 1
ATOM 13570 O O . MET D 1 185 ? 17.67018 28.62139 185.33998 1.000 60.90733 185 MET C O 1
ATOM 13575 N N . ASP D 1 186 ? 16.62462 26.69769 184.95102 1.000 52.16986 186 ASP C N 1
ATOM 13576 C CA . ASP D 1 186 ? 15.62339 27.25607 184.04751 1.000 47.37396 186 ASP C CA 1
ATOM 13577 C C . ASP D 1 186 ? 14.69486 28.25615 184.71306 1.000 61.09846 186 ASP C C 1
ATOM 13578 O O . ASP D 1 186 ? 14.21881 29.19437 184.07242 1.000 61.11048 186 ASP C O 1
ATOM 13583 N N . ARG D 1 187 ? 14.43531 28.05496 185.99712 1.000 55.25844 187 ARG C N 1
ATOM 13584 C CA . ARG D 1 187 ? 13.56478 28.93101 186.70562 1.000 54.84678 187 ARG C CA 1
ATOM 13585 C C . ARG D 1 187 ? 13.87434 28.96167 188.15351 1.000 60.61972 187 ARG C C 1
ATOM 13586 O O . ARG D 1 187 ? 14.59936 28.14442 188.64408 1.000 70.40076 187 ARG C O 1
ATOM 13594 N N . VAL D 1 188 ? 13.28581 29.91767 188.84192 1.000 73.91035 188 VAL C N 1
ATOM 13595 C CA . VAL D 1 188 ? 13.44941 30.07836 190.29089 1.000 63.31744 188 VAL C CA 1
ATOM 13596 C C . VAL D 1 188 ? 12.80645 28.92335 191.05692 1.000 56.55198 188 VAL C C 1
ATOM 13597 O O . VAL D 1 188 ? 11.78417 28.35765 190.64220 1.000 54.18877 188 VAL C O 1
ATOM 13601 N N . ALA D 1 189 ? 13.40383 28.60800 192.20663 1.000 60.42041 189 ALA C N 1
ATOM 13602 C CA . ALA D 1 189 ? 12.98194 27.51592 193.09158 1.000 61.81742 189 ALA C CA 1
ATOM 13603 C C . ALA D 1 189 ? 12.89538 26.18708 192.37236 1.000 58.71634 189 ALA C C 1
ATOM 13604 O O . ALA D 1 189 ? 11.81421 25.58333 192.28267 1.000 57.94174 189 ALA C O 1
ATOM 13606 N N . PRO D 1 190 ? 14.01406 25.65594 191.85483 1.000 61.77897 190 PRO C N 1
ATOM 13607 C CA . PRO D 1 190 ? 13.92548 24.46612 190.99264 1.000 64.65009 190 PRO C CA 1
ATOM 13608 C C . PRO D 1 190 ? 13.53048 23.17907 191.71255 1.000 53.74200 190 PRO C C 1
ATOM 13609 O O . PRO D 1 190 ? 12.92305 22.30232 191.08462 1.000 55.05695 190 PRO C O 1
ATOM 13613 N N . ALA D 1 191 ? 13.88094 23.01775 192.99338 1.000 54.22771 191 ALA C N 1
ATOM 13614 C CA . ALA D 1 191 ? 13.54594 21.77169 193.67528 1.000 48.27698 191 ALA C CA 1
ATOM 13615 C C . ALA D 1 191 ? 12.04099 21.65498 193.86483 1.000 49.07358 191 ALA C C 1
ATOM 13616 O O . ALA D 1 191 ? 11.49278 20.54808 193.95484 1.000 53.09252 191 ALA C O 1
ATOM 13618 N N . MET D 1 192 ? 11.36224 22.78712 193.90931 1.000 47.65922 192 MET C N 1
ATOM 13619 C CA . MET D 1 192 ? 9.98241 22.81133 194.31285 1.000 57.32806 192 MET C CA 1
ATOM 13620 C C . MET D 1 192 ? 9.03499 22.95776 193.14424 1.000 59.29650 192 MET C C 1
ATOM 13621 O O . MET D 1 192 ? 7.89092 22.51299 193.23260 1.000 58.20236 192 MET C O 1
ATOM 13626 N N . LEU D 1 193 ? 9.46670 23.58287 192.06119 1.000 57.76561 193 LEU C N 1
ATOM 13627 C CA . LEU D 1 193 ? 8.51941 24.04126 191.06165 1.000 56.79604 193 LEU C CA 1
ATOM 13628 C C . LEU D 1 193 ? 9.00080 23.70243 189.66040 1.000 56.52521 193 LEU C C 1
ATOM 13629 O O . LEU D 1 193 ? 10.19667 23.54622 189.40191 1.000 59.35370 193 LEU C O 1
ATOM 13634 N N . ASP D 1 194 ? 8.03043 23.57580 188.77275 1.000 59.97736 194 ASP C N 1
ATOM 13635 C CA . ASP D 1 194 ? 8.24787 23.56403 187.34466 1.000 57.73401 194 ASP C CA 1
ATOM 13636 C C . ASP D 1 194 ? 8.31696 24.97812 186.78090 1.000 54.94884 194 ASP C C 1
ATOM 13637 O O . ASP D 1 194 ? 7.86640 25.95410 187.38826 1.000 56.59944 194 ASP C O 1
ATOM 13642 N N . ARG D 1 195 ? 8.91053 25.11122 185.59870 1.000 60.12445 195 ARG C N 1
ATOM 13643 C CA . ARG D 1 195 ? 9.01457 26.42631 184.97591 1.000 50.61137 195 ARG C CA 1
ATOM 13644 C C . ARG D 1 195 ? 7.62373 27.03159 185.04956 1.000 58.91608 195 ARG C C 1
ATOM 13645 O O . ARG D 1 195 ? 7.39021 28.02451 185.73784 1.000 60.46870 195 ARG C O 1
ATOM 13653 N N . GLU D 1 196 ? 6.70332 26.39893 184.33480 1.000 63.78046 196 GLU C N 1
ATOM 13654 C CA . GLU D 1 196 ? 5.29439 26.78723 184.30941 1.000 55.09614 196 GLU C CA 1
ATOM 13655 C C . GLU D 1 196 ? 4.84303 27.64511 185.48475 1.000 53.05226 196 GLU C C 1
ATOM 13656 O O . GLU D 1 196 ? 4.19919 28.68128 185.31920 1.000 62.95487 196 GLU C O 1
ATOM 13662 N N . MET D 1 197 ? 5.13739 27.17082 186.68355 1.000 51.06724 197 MET C N 1
ATOM 13663 C CA . MET D 1 197 ? 4.69500 27.80468 187.90984 1.000 47.76640 197 MET C CA 1
ATOM 13664 C C . MET D 1 197 ? 5.69241 28.82237 188.42065 1.000 50.72976 197 MET C C 1
ATOM 13665 O O . MET D 1 197 ? 5.30680 29.93538 188.79101 1.000 43.67920 197 MET C O 1
ATOM 13670 N N . ALA D 1 198 ? 6.97234 28.44209 188.43308 1.000 64.54347 198 ALA C N 1
ATOM 13671 C CA . ALA D 1 198 ? 8.02270 29.34378 188.87684 1.000 53.61328 198 ALA C CA 1
ATOM 13672 C C . ALA D 1 198 ? 8.00070 30.67493 188.13311 1.000 50.48658 198 ALA C C 1
ATOM 13673 O O . ALA D 1 198 ? 8.46613 31.68372 188.69012 1.000 51.86855 198 ALA C O 1
ATOM 13675 N N . VAL D 1 199 ? 7.47923 30.71328 186.89831 1.000 60.31755 199 VAL C N 1
ATOM 13676 C CA . VAL D 1 199 ? 7.33626 32.01443 186.24362 1.000 66.41747 199 VAL C CA 1
ATOM 13677 C C . VAL D 1 199 ? 6.67484 32.99839 187.20206 1.000 55.31196 199 VAL C C 1
ATOM 13678 O O . VAL D 1 199 ? 7.25819 34.02120 187.53903 1.000 53.46613 199 VAL C O 1
ATOM 13682 N N . LEU D 1 200 ? 5.47193 32.65056 187.65046 1.000 51.24898 200 LEU C N 1
ATOM 13683 C CA . LEU D 1 200 ? 4.72047 33.47755 188.58490 1.000 50.00104 200 LEU C CA 1
ATOM 13684 C C . LEU D 1 200 ? 5.61402 34.02615 189.69266 1.000 55.74495 200 LEU C C 1
ATOM 13685 O O . LEU D 1 200 ? 5.83631 35.23508 189.76981 1.000 66.59528 200 LEU C O 1
ATOM 13690 N N . VAL D 1 201 ? 6.12616 33.14587 190.55030 1.000 62.07022 201 VAL C N 1
ATOM 13691 C CA . VAL D 1 201 ? 6.98768 33.60248 191.63705 1.000 49.16429 201 VAL C CA 1
ATOM 13692 C C . VAL D 1 201 ? 8.01769 34.59936 191.10784 1.000 46.09930 201 VAL C C 1
ATOM 13693 O O . VAL D 1 201 ? 8.06911 35.75827 191.54804 1.000 52.79824 201 VAL C O 1
ATOM 13697 N N . GLU D 1 202 ? 8.80321 34.18338 190.11046 1.000 43.02723 202 GLU C N 1
ATOM 13698 C CA . GLU D 1 202 ? 9.77114 35.04731 189.43125 1.000 54.15784 202 GLU C CA 1
ATOM 13699 C C . GLU D 1 202 ? 9.26633 36.47347 189.15072 1.000 59.10590 202 GLU C C 1
ATOM 13700 O O . GLU D 1 202 ? 9.89269 37.46726 189.53866 1.000 68.79041 202 GLU C O 1
ATOM 13706 N N . ASN D 1 203 ? 8.12209 36.58184 188.47118 1.000 59.17541 203 ASN C N 1
ATOM 13707 C CA . ASN D 1 203 ? 7.55724 37.88303 188.13364 1.000 52.85412 203 ASN C CA 1
ATOM 13708 C C . ASN D 1 203 ? 7.06688 38.64290 189.36498 1.000 53.47742 203 ASN C C 1
ATOM 13709 O O . ASN D 1 203 ? 7.14715 39.87087 189.39218 1.000 53.35546 203 ASN C O 1
ATOM 13714 N N . HIS D 1 204 ? 6.54213 37.95782 190.38505 1.000 59.65043 204 HIS C N 1
ATOM 13715 C CA . HIS D 1 204 ? 6.23176 38.65465 191.63230 1.000 49.42604 204 HIS C CA 1
ATOM 13716 C C . HIS D 1 204 ? 7.48812 39.28327 192.22094 1.000 47.95078 204 HIS C C 1
ATOM 13717 O O . HIS D 1 204 ? 7.48053 40.45719 192.63116 1.000 51.14560 204 HIS C O 1
ATOM 13724 N N . LEU D 1 205 ? 8.58697 38.51802 192.26337 1.000 42.70459 205 LEU C N 1
ATOM 13725 C CA . LEU D 1 205 ? 9.83028 39.09666 192.75000 1.000 42.47617 205 LEU C CA 1
ATOM 13726 C C . LEU D 1 205 ? 10.18325 40.34374 191.96810 1.000 54.81380 205 LEU C C 1
ATOM 13727 O O . LEU D 1 205 ? 10.33570 41.42959 192.54624 1.000 54.70242 205 LEU C O 1
ATOM 13732 N N . ARG D 1 206 ? 10.28571 40.21397 190.64003 1.000 57.40374 206 ARG C N 1
ATOM 13733 C CA . ARG D 1 206 ? 10.61265 41.38305 189.83313 1.000 54.58951 206 ARG C CA 1
ATOM 13734 C C . ARG D 1 206 ? 9.67302 42.54519 190.15971 1.000 46.61443 206 ARG C C 1
ATOM 13735 O O . ARG D 1 206 ? 10.11433 43.68206 190.33375 1.000 46.30144 206 ARG C O 1
ATOM 13743 N N . GLU D 1 207 ? 8.39303 42.26943 190.34615 1.000 50.81724 207 GLU C N 1
ATOM 13744 C CA . GLU D 1 207 ? 7.45337 43.34757 190.62872 1.000 59.37783 207 GLU C CA 1
ATOM 13745 C C . GLU D 1 207 ? 7.65204 43.96527 192.00876 1.000 65.36553 207 GLU C C 1
ATOM 13746 O O . GLU D 1 207 ? 7.09038 45.03634 192.29218 1.000 61.42903 207 GLU C O 1
ATOM 13752 N N . LYS D 1 208 ? 8.41924 43.32294 192.88734 1.000 70.36959 208 LYS C N 1
ATOM 13753 C CA . LYS D 1 208 ? 8.74587 43.95063 194.16133 1.000 56.27914 208 LYS C CA 1
ATOM 13754 C C . LYS D 1 208 ? 10.13301 44.59633 194.16992 1.000 47.74004 208 LYS C C 1
ATOM 13755 O O . LYS D 1 208 ? 10.59751 45.03403 195.22682 1.000 49.31510 208 LYS C O 1
ATOM 13761 N N . GLY D 1 209 ? 10.80058 44.68741 193.02168 1.000 54.70201 209 GLY C N 1
ATOM 13762 C CA . GLY D 1 209 ? 12.11269 45.30914 192.94529 1.000 52.72695 209 GLY C CA 1
ATOM 13763 C C . GLY D 1 209 ? 13.28253 44.35587 193.06466 1.000 62.19302 209 GLY C C 1
ATOM 13764 O O . GLY D 1 209 ? 14.43764 44.80461 193.10730 1.000 64.87336 209 GLY C O 1
ATOM 13765 N N . VAL D 1 210 ? 13.02129 43.05990 193.15751 1.000 68.45202 210 VAL C N 1
ATOM 13766 C CA . VAL D 1 210 ? 14.06707 42.05468 193.14692 1.000 53.27697 210 VAL C CA 1
ATOM 13767 C C . VAL D 1 210 ? 14.28143 41.66691 191.70376 1.000 48.35480 210 VAL C C 1
ATOM 13768 O O . VAL D 1 210 ? 13.34808 41.22724 191.03104 1.000 49.48228 210 VAL C O 1
ATOM 13772 N N . ASN D 1 211 ? 15.49827 41.80674 191.22332 1.000 51.87144 211 ASN C N 1
ATOM 13773 C CA . ASN D 1 211 ? 15.76866 41.33194 189.88712 1.000 48.61333 211 ASN C CA 1
ATOM 13774 C C . ASN D 1 211 ? 16.26139 39.89281 189.98166 1.000 57.15333 211 ASN C C 1
ATOM 13775 O O . ASN D 1 211 ? 16.91168 39.49349 190.95333 1.000 62.98382 211 ASN C O 1
ATOM 13780 N N . VAL D 1 212 ? 15.90482 39.11408 188.96265 1.000 65.55586 212 VAL C N 1
ATOM 13781 C CA . VAL D 1 212 ? 16.07051 37.66505 188.94431 1.000 67.63085 212 VAL C CA 1
ATOM 13782 C C . VAL D 1 212 ? 16.59390 37.26820 187.58404 1.000 55.97004 212 VAL C C 1
ATOM 13783 O O . VAL D 1 212 ? 15.94657 37.56153 186.57534 1.000 67.47789 212 VAL C O 1
ATOM 13787 N N . VAL D 1 213 ? 17.71473 36.54697 187.53847 1.000 51.83978 213 VAL C N 1
ATOM 13788 C CA . VAL D 1 213 ? 18.20512 35.99510 186.27317 1.000 58.01570 213 VAL C CA 1
ATOM 13789 C C . VAL D 1 213 ? 18.48386 34.49601 186.42978 1.000 47.27287 213 VAL C C 1
ATOM 13790 O O . VAL D 1 213 ? 19.19513 34.07468 187.35342 1.000 43.75056 213 VAL C O 1
ATOM 13794 N N . THR D 1 214 ? 17.90634 33.69731 185.52585 1.000 48.79331 214 THR C N 1
ATOM 13795 C CA . THR D 1 214 ? 17.96402 32.23929 185.51855 1.000 45.21656 214 THR C CA 1
ATOM 13796 C C . THR D 1 214 ? 18.90550 31.75830 184.41510 1.000 54.01764 214 THR C C 1
ATOM 13797 O O . THR D 1 214 ? 19.32132 32.52538 183.53708 1.000 51.16874 214 THR C O 1
ATOM 13801 N N . SER D 1 215 ? 19.21324 30.45623 184.46673 1.000 65.38254 215 SER C N 1
ATOM 13802 C CA . SER D 1 215 ? 20.11572 29.75321 183.52425 1.000 62.84601 215 SER C CA 1
ATOM 13803 C C . SER D 1 215 ? 21.42779 30.50398 183.29188 1.000 56.48373 215 SER C C 1
ATOM 13804 O O . SER D 1 215 ? 21.90039 30.64509 182.16073 1.000 68.75400 215 SER C O 1
ATOM 13807 N N . THR D 1 216 ? 22.03831 30.97564 184.37674 1.000 43.55302 216 THR C N 1
ATOM 13808 C CA . THR D 1 216 ? 23.37042 31.56136 184.33734 1.000 48.84071 216 THR C CA 1
ATOM 13809 C C . THR D 1 216 ? 24.13477 31.01897 185.52894 1.000 60.50209 216 THR C C 1
ATOM 13810 O O . THR D 1 216 ? 23.56215 30.84989 186.60713 1.000 66.17612 216 THR C O 1
ATOM 13814 N N . ARG D 1 217 ? 25.40663 30.71274 185.33839 1.000 59.76285 217 ARG C N 1
ATOM 13815 C CA . ARG D 1 217 ? 26.27103 30.52433 186.48502 1.000 52.84960 217 ARG C CA 1
ATOM 13816 C C . ARG D 1 217 ? 26.90246 31.84813 186.86703 1.000 54.39846 217 ARG C C 1
ATOM 13817 O O . ARG D 1 217 ? 26.77641 32.85728 186.17927 1.000 54.47653 217 ARG C O 1
ATOM 13825 N N . VAL D 1 218 ? 27.60189 31.82877 187.98275 1.000 50.98577 218 VAL C N 1
ATOM 13826 C CA . VAL D 1 218 ? 28.51726 32.89450 188.33960 1.000 51.69285 218 VAL C CA 1
ATOM 13827 C C . VAL D 1 218 ? 29.93104 32.40225 188.06196 1.000 53.26026 218 VAL C C 1
ATOM 13828 O O . VAL D 1 218 ? 30.29394 31.27511 188.42061 1.000 54.94017 218 VAL C O 1
ATOM 13832 N N . GLU D 1 219 ? 30.72397 33.23921 187.39881 1.000 64.00360 219 GLU C N 1
ATOM 13833 C CA . GLU D 1 219 ? 32.06472 32.88200 186.96523 1.000 52.70574 219 GLU C CA 1
ATOM 13834 C C . GLU D 1 219 ? 33.12520 33.29359 187.97290 1.000 52.63718 219 GLU C C 1
ATOM 13835 O O . GLU D 1 219 ? 34.00916 32.50233 188.31840 1.000 51.66896 219 GLU C O 1
ATOM 13841 N N . LYS D 1 220 ? 33.00167 34.49751 188.51317 1.000 55.41548 220 LYS C N 1
ATOM 13842 C CA . LYS D 1 220 ? 33.97914 35.03813 189.43590 1.000 51.63180 220 LYS C CA 1
ATOM 13843 C C . LYS D 1 220 ? 33.26471 36.00710 190.37136 1.000 47.68567 220 LYS C C 1
ATOM 13844 O O . LYS D 1 220 ? 32.14070 36.46139 190.10188 1.000 48.59035 220 LYS C O 1
ATOM 13850 N N . ILE D 1 221 ? 33.92320 36.28075 191.49915 1.000 51.37037 221 ILE C N 1
ATOM 13851 C CA . ILE D 1 221 ? 33.50579 37.30266 192.45551 1.000 58.67007 221 ILE C CA 1
ATOM 13852 C C . ILE D 1 221 ? 34.62203 38.34541 192.50627 1.000 67.99154 221 ILE C C 1
ATOM 13853 O O . ILE D 1 221 ? 35.64925 38.14906 193.17484 1.000 69.98816 221 ILE C O 1
ATOM 13858 N N . VAL D 1 222 ? 34.43899 39.45959 191.77356 1.000 77.60860 222 VAL C N 1
ATOM 13859 C CA . VAL D 1 222 ? 35.39922 40.55638 191.78139 1.000 71.62038 222 VAL C CA 1
ATOM 13860 C C . VAL D 1 222 ? 35.45190 41.18310 193.17849 1.000 58.85505 222 VAL C C 1
ATOM 13861 O O . VAL D 1 222 ? 34.42820 41.47020 193.79894 1.000 49.01676 222 VAL C O 1
ATOM 13865 N N . SER D 1 223 ? 36.63515 41.40675 193.69408 1.000 48.80140 223 SER C N 1
ATOM 13866 C CA . SER D 1 223 ? 36.72377 41.96949 195.00215 1.000 52.16659 223 SER C CA 1
ATOM 13867 C C . SER D 1 223 ? 37.69004 43.10827 195.06399 1.000 54.27305 223 SER C C 1
ATOM 13868 O O . SER D 1 223 ? 38.81886 43.00410 194.64954 1.000 52.39718 223 SER C O 1
ATOM 13871 N N . GLN D 1 224 ? 37.23348 44.22727 195.58438 1.000 65.86000 224 GLN C N 1
ATOM 13872 C CA . GLN D 1 224 ? 38.06477 45.39607 195.68828 1.000 76.52003 224 GLN C CA 1
ATOM 13873 C C . GLN D 1 224 ? 38.42237 45.64072 197.12019 1.000 76.02002 224 GLN C C 1
ATOM 13874 O O . GLN D 1 224 ? 37.56675 45.94575 197.91958 1.000 67.45609 224 GLN C O 1
ATOM 13880 N N . ASP D 1 225 ? 39.69648 45.53239 197.44168 1.000 78.61950 225 ASP C N 1
ATOM 13881 C CA . ASP D 1 225 ? 40.09904 45.71504 198.80456 1.000 64.27243 225 ASP C CA 1
ATOM 13882 C C . ASP D 1 225 ? 39.40614 44.66203 199.63662 1.000 65.32002 225 ASP C C 1
ATOM 13883 O O . ASP D 1 225 ? 39.42262 44.74180 200.84663 1.000 74.61919 225 ASP C O 1
ATOM 13888 N N . ASP D 1 226 ? 38.79268 43.68429 198.98168 1.000 66.08855 226 ASP C N 1
ATOM 13889 C CA . ASP D 1 226 ? 38.03169 42.63033 199.59977 1.000 69.64240 226 ASP C CA 1
ATOM 13890 C C . ASP D 1 226 ? 36.61688 43.15060 199.80242 1.000 69.36572 226 ASP C C 1
ATOM 13891 O O . ASP D 1 226 ? 36.20137 43.49748 200.89064 1.000 63.95900 226 ASP C O 1
ATOM 13896 N N . LYS D 1 227 ? 35.88147 43.22296 198.71171 1.000 63.62333 227 LYS C N 1
ATOM 13897 C CA . LYS D 1 227 ? 34.51959 43.67824 198.77333 1.000 69.06232 227 LYS C CA 1
ATOM 13898 C C . LYS D 1 227 ? 33.69806 42.81559 197.86748 1.000 68.21893 227 LYS C C 1
ATOM 13899 O O . LYS D 1 227 ? 33.35297 41.71859 198.24441 1.000 66.78711 227 LYS C O 1
ATOM 13905 N N . VAL D 1 228 ? 33.34771 43.30289 196.68371 1.000 75.31191 228 VAL C N 1
ATOM 13906 C CA . VAL D 1 228 ? 32.55018 42.51823 195.76587 1.000 78.54914 228 VAL C CA 1
ATOM 13907 C C . VAL D 1 228 ? 32.11983 43.21057 194.46916 1.000 68.13985 228 VAL C C 1
ATOM 13908 O O . VAL D 1 228 ? 32.38098 44.37956 194.22328 1.000 55.68827 228 VAL C O 1
ATOM 13912 N N . ARG D 1 229 ? 31.43935 42.40387 193.66927 1.000 70.83635 229 ARG C N 1
ATOM 13913 C CA . ARG D 1 229 ? 30.87791 42.70323 192.38155 1.000 59.84154 229 ARG C CA 1
ATOM 13914 C C . ARG D 1 229 ? 30.97741 41.30531 191.84424 1.000 68.01704 229 ARG C C 1
ATOM 13915 O O . ARG D 1 229 ? 31.94638 40.65205 192.12075 1.000 62.32637 229 ARG C O 1
ATOM 13917 N N . ALA D 1 230 ? 29.98902 40.81866 191.11453 1.000 76.51445 230 ALA C N 1
ATOM 13918 C CA . ALA D 1 230 ? 30.04054 39.44974 190.62225 1.000 75.23531 230 ALA C CA 1
ATOM 13919 C C . ALA D 1 230 ? 29.82795 39.34807 189.14232 1.000 80.88602 230 ALA C C 1
ATOM 13920 O O . ALA D 1 230 ? 28.96189 39.99235 188.62977 1.000 80.92407 230 ALA C O 1
ATOM 13922 N N . VAL D 1 231 ? 30.63151 38.53103 188.46985 1.000 72.59060 231 VAL C N 1
ATOM 13923 C CA . VAL D 1 231 ? 30.51192 38.35533 187.02686 1.000 68.93927 231 VAL C CA 1
ATOM 13924 C C . VAL D 1 231 ? 29.51055 37.25760 186.68504 1.000 64.67560 231 VAL C C 1
ATOM 13925 O O . VAL D 1 231 ? 29.80535 36.06951 186.82370 1.000 58.27249 231 VAL C O 1
ATOM 13929 N N . ILE D 1 232 ? 28.32546 37.66094 186.23958 1.000 85.24582 232 ILE C N 1
ATOM 13930 C CA . ILE D 1 232 ? 27.27812 36.71323 185.87780 1.000 77.90201 232 ILE C CA 1
ATOM 13931 C C . ILE D 1 232 ? 27.82654 35.59728 184.99538 1.000 56.27501 232 ILE C C 1
ATOM 13932 O O . ILE D 1 232 ? 28.78730 35.79622 184.25205 1.000 68.11867 232 ILE C O 1
ATOM 13934 N N . ASN D 1 234 ? 27.18136 34.74391 182.41447 1.000 57.57733 234 ASN C N 1
ATOM 13935 C CA . ASN D 1 234 ? 26.89290 35.08224 181.02564 1.000 74.65927 234 ASN C CA 1
ATOM 13936 C C . ASN D 1 234 ? 27.90489 36.06813 180.45044 1.000 84.51949 234 ASN C C 1
ATOM 13937 O O . ASN D 1 234 ? 28.04444 36.18933 179.23341 1.000 91.03498 234 ASN C O 1
ATOM 13942 N N . GLY D 1 235 ? 28.60738 36.76881 181.33430 1.000 76.53073 235 GLY C N 1
ATOM 13943 C CA . GLY D 1 235 ? 29.60242 37.73968 180.91810 1.000 69.17379 235 GLY C CA 1
ATOM 13944 C C . GLY D 1 235 ? 29.25189 39.15067 181.34950 1.000 64.72725 235 GLY C C 1
ATOM 13945 O O . GLY D 1 235 ? 29.77389 40.12366 180.80748 1.000 62.60988 235 GLY C O 1
ATOM 13946 N N . LYS D 1 236 ? 28.36130 39.26068 182.33087 1.000 73.35494 236 LYS C N 1
ATOM 13947 C CA . LYS D 1 236 ? 27.93777 40.55867 182.83928 1.000 69.63104 236 LYS C CA 1
ATOM 13948 C C . LYS D 1 236 ? 28.40137 40.76630 184.27714 1.000 69.48212 236 LYS C C 1
ATOM 13949 O O . LYS D 1 236 ? 28.77543 39.81509 184.96281 1.000 73.06989 236 LYS C O 1
ATOM 13955 N N . GLU D 1 237 ? 28.37381 42.01722 184.72738 1.000 75.08886 237 GLU C N 1
ATOM 13956 C CA . GLU D 1 237 ? 28.78540 42.34788 186.06329 1.000 70.08693 237 GLU C CA 1
ATOM 13957 C C . GLU D 1 237 ? 27.60380 42.89999 186.80885 1.000 66.75067 237 GLU C C 1
ATOM 13958 O O . GLU D 1 237 ? 26.83676 43.67026 186.26229 1.000 62.40549 237 GLU C O 1
ATOM 13964 N N . TYR D 1 238 ? 27.46220 42.50278 188.06083 1.000 69.95751 238 TYR C N 1
ATOM 13965 C CA . TYR D 1 238 ? 26.38962 42.97485 188.89433 1.000 73.09127 238 TYR C CA 1
ATOM 13966 C C . TYR D 1 238 ? 27.01921 43.46348 190.14318 1.000 67.50643 238 TYR C C 1
ATOM 13967 O O . TYR D 1 238 ? 27.45635 42.67524 190.93386 1.000 48.86797 238 TYR C O 1
ATOM 13976 N N . PRO D 1 239 ? 27.06557 44.83544 190.30542 1.000 75.23808 239 PRO C N 1
ATOM 13977 C CA . PRO D 1 239 ? 27.68015 45.29608 191.54527 1.000 76.72611 239 PRO C CA 1
ATOM 13978 C C . PRO D 1 239 ? 27.09347 44.63397 192.74238 1.000 73.37674 239 PRO C C 1
ATOM 13979 O O . PRO D 1 239 ? 26.03630 44.08622 192.61268 1.000 71.06499 239 PRO C O 1
ATOM 13983 N N . ALA D 1 240 ? 27.75992 44.68162 193.87713 1.000 72.27297 240 ALA C N 1
ATOM 13984 C CA . ALA D 1 240 ? 27.22423 44.05451 195.03522 1.000 63.45414 240 ALA C CA 1
ATOM 13985 C C . ALA D 1 240 ? 28.01677 44.41311 196.23198 1.000 67.04524 240 ALA C C 1
ATOM 13986 O O . ALA D 1 240 ? 29.19873 44.24486 196.22449 1.000 72.82501 240 ALA C O 1
ATOM 13988 N N . ASP D 1 241 ? 27.37328 44.90505 197.27532 1.000 61.24322 241 ASP C N 1
ATOM 13989 C CA . ASP D 1 241 ? 28.13580 45.20667 198.47108 1.000 62.28957 241 ASP C CA 1
ATOM 13990 C C . ASP D 1 241 ? 28.21388 43.97848 199.34382 1.000 59.92550 241 ASP C C 1
ATOM 13991 O O . ASP D 1 241 ? 29.14515 43.83513 200.13643 1.000 70.84578 241 ASP C O 1
ATOM 13996 N N . VAL D 1 242 ? 27.24762 43.08072 199.17802 1.000 59.74672 242 VAL C N 1
ATOM 13997 C CA . VAL D 1 242 ? 27.22259 41.78360 199.82279 1.000 54.43456 242 VAL C CA 1
ATOM 13998 C C . VAL D 1 242 ? 26.79098 40.73989 198.80775 1.000 54.20487 242 VAL C C 1
ATOM 13999 O O . VAL D 1 242 ? 26.11465 41.02222 197.81307 1.000 51.60601 242 VAL C O 1
ATOM 14003 N N . VAL D 1 243 ? 27.18782 39.51675 199.08337 1.000 53.28692 243 VAL C N 1
ATOM 14004 C CA . VAL D 1 243 ? 26.69730 38.35399 198.37234 1.000 54.55834 243 VAL C CA 1
ATOM 14005 C C . VAL D 1 243 ? 26.32549 37.33787 199.42929 1.000 52.90201 243 VAL C C 1
ATOM 14006 O O . VAL D 1 243 ? 27.12878 37.06253 200.32693 1.000 59.59179 243 VAL C O 1
ATOM 14010 N N . VAL D 1 244 ? 25.11035 36.80414 199.35566 1.000 61.63341 244 VAL C N 1
ATOM 14011 C CA . VAL D 1 244 ? 24.76439 35.61807 200.12857 1.000 60.79244 244 VAL C CA 1
ATOM 14012 C C . VAL D 1 244 ? 24.75577 34.42926 199.16334 1.000 52.25490 244 VAL C C 1
ATOM 14013 O O . VAL D 1 244 ? 24.12636 34.47659 198.09760 1.000 52.28529 244 VAL C O 1
ATOM 14017 N N . VAL D 1 245 ? 25.55467 33.41002 199.48684 1.000 48.38358 245 VAL C N 1
ATOM 14018 C CA . VAL D 1 245 ? 25.67310 32.19815 198.68557 1.000 46.74677 245 VAL C CA 1
ATOM 14019 C C . VAL D 1 245 ? 24.74111 31.15924 199.28273 1.000 52.67889 245 VAL C C 1
ATOM 14020 O O . VAL D 1 245 ? 24.97343 30.66598 200.38655 1.000 54.26242 245 VAL C O 1
ATOM 14024 N N . ALA D 1 246 ? 23.69674 30.80960 198.52407 1.000 57.51907 246 ALA C N 1
ATOM 14025 C CA . ALA D 1 246 ? 22.65272 29.88774 198.96030 1.000 58.33916 246 ALA C CA 1
ATOM 14026 C C . ALA D 1 246 ? 22.43707 28.80899 197.88918 1.000 55.50879 246 ALA C C 1
ATOM 14027 O O . ALA D 1 246 ? 21.35182 28.66233 197.33057 1.000 58.30158 246 ALA C O 1
ATOM 14029 N N . THR D 1 247 ? 23.48680 28.03982 197.60062 1.000 52.16453 247 THR C N 1
ATOM 14030 C CA . THR D 1 247 ? 23.49416 27.18005 196.41946 1.000 55.28249 247 THR C CA 1
ATOM 14031 C C . THR D 1 247 ? 23.34397 25.71001 196.76624 1.000 55.84981 247 THR C C 1
ATOM 14032 O O . THR D 1 247 ? 23.70248 24.84809 195.96194 1.000 55.54019 247 THR C O 1
ATOM 14036 N N . GLY D 1 248 ? 22.79736 25.41591 197.92639 1.000 55.20557 248 GLY C N 1
ATOM 14037 C CA . GLY D 1 248 ? 22.67925 24.06485 198.39718 1.000 41.35154 248 GLY C CA 1
ATOM 14038 C C . GLY D 1 248 ? 23.52469 23.86443 199.63382 1.000 44.94712 248 GLY C C 1
ATOM 14039 O O . GLY D 1 248 ? 24.14409 24.78820 200.15975 1.000 38.19805 248 GLY C O 1
ATOM 14040 N N . ILE D 1 249 ? 23.54860 22.61434 200.08857 1.000 65.04332 249 ILE C N 1
ATOM 14041 C CA . ILE D 1 249 ? 24.26399 22.25196 201.29823 1.000 58.27112 249 ILE C CA 1
ATOM 14042 C C . ILE D 1 249 ? 25.13162 21.02982 201.02566 1.000 42.35350 249 ILE C C 1
ATOM 14043 O O . ILE D 1 249 ? 25.09508 20.42003 199.95356 1.000 41.53680 249 ILE C O 1
ATOM 14048 N N . LYS D 1 250 ? 25.95293 20.71946 202.00028 1.000 34.92599 250 LYS C N 1
ATOM 14049 C CA . LYS D 1 250 ? 26.73965 19.51230 201.95475 1.000 42.20383 250 LYS C CA 1
ATOM 14050 C C . LYS D 1 250 ? 26.72307 18.93104 203.36165 1.000 47.21684 250 LYS C C 1
ATOM 14051 O O . LYS D 1 250 ? 27.10759 19.61778 204.31663 1.000 53.52568 250 LYS C O 1
ATOM 14057 N N . PRO D 1 251 ? 26.27987 17.68310 203.52658 1.000 46.58657 251 PRO C N 1
ATOM 14058 C CA . PRO D 1 251 ? 26.05928 17.14289 204.87556 1.000 37.01673 251 PRO C CA 1
ATOM 14059 C C . PRO D 1 251 ? 27.35948 16.80648 205.59700 1.000 41.86627 251 PRO C C 1
ATOM 14060 O O . PRO D 1 251 ? 28.32315 16.31439 205.00653 1.000 41.23769 251 PRO C O 1
ATOM 14064 N N . ASN D 1 252 ? 27.34705 17.06323 206.90905 1.000 49.83640 252 ASN C N 1
ATOM 14065 C CA . ASN D 1 252 ? 28.52037 16.99682 207.78459 1.000 47.47171 252 ASN C CA 1
ATOM 14066 C C . ASN D 1 252 ? 28.74822 15.54969 208.20522 1.000 45.69193 252 ASN C C 1
ATOM 14067 O O . ASN D 1 252 ? 28.56358 15.14751 209.35822 1.000 51.88869 252 ASN C O 1
ATOM 14072 N N . SER D 1 253 ? 29.16168 14.75878 207.23591 1.000 38.53384 253 SER C N 1
ATOM 14073 C CA . SER D 1 253 ? 29.17444 13.32075 207.40464 1.000 52.35527 253 SER C CA 1
ATOM 14074 C C . SER D 1 253 ? 30.57139 12.74741 207.60299 1.000 48.24315 253 SER C C 1
ATOM 14075 O O . SER D 1 253 ? 30.70020 11.53035 207.77471 1.000 50.86735 253 SER C O 1
ATOM 14078 N N . GLU D 1 254 ? 31.61558 13.59018 207.62975 1.000 53.31517 254 GLU C N 1
ATOM 14079 C CA . GLU D 1 254 ? 32.96946 13.05390 207.60412 1.000 47.27578 254 GLU C CA 1
ATOM 14080 C C . GLU D 1 254 ? 33.37984 12.44256 208.92985 1.000 58.82624 254 GLU C C 1
ATOM 14081 O O . GLU D 1 254 ? 34.12863 11.45740 208.93437 1.000 58.61054 254 GLU C O 1
ATOM 14087 N N . LEU D 1 255 ? 32.90039 12.96245 210.06413 1.000 58.61308 255 LEU C N 1
ATOM 14088 C CA . LEU D 1 255 ? 33.08471 12.21417 211.30692 1.000 59.00634 255 LEU C CA 1
ATOM 14089 C C . LEU D 1 255 ? 32.52136 10.80431 211.19687 1.000 56.88220 255 LEU C C 1
ATOM 14090 O O . LEU D 1 255 ? 33.08738 9.84609 211.76447 1.000 51.10345 255 LEU C O 1
ATOM 14095 N N . ALA D 1 256 ? 31.43104 10.66369 210.43626 1.000 46.99349 256 ALA C N 1
ATOM 14096 C CA . ALA D 1 256 ? 30.75071 9.38587 210.28828 1.000 46.84606 256 ALA C CA 1
ATOM 14097 C C . ALA D 1 256 ? 31.51816 8.42987 209.38680 1.000 46.43972 256 ALA C C 1
ATOM 14098 O O . ALA D 1 256 ? 31.63002 7.24279 209.68454 1.000 55.25084 256 ALA C O 1
ATOM 14100 N N . GLU D 1 257 ? 32.01083 8.92598 208.25771 1.000 41.32278 257 GLU C N 1
ATOM 14101 C CA . GLU D 1 257 ? 32.77529 8.09899 207.32726 1.000 44.09487 257 GLU C CA 1
ATOM 14102 C C . GLU D 1 257 ? 34.08744 7.65159 207.95266 1.000 45.59409 257 GLU C C 1
ATOM 14103 O O . GLU D 1 257 ? 34.44117 6.46653 207.90830 1.000 48.13444 257 GLU C O 1
ATOM 14109 N N . LYS D 1 258 ? 34.80587 8.57732 208.56656 1.000 47.96394 258 LYS C N 1
ATOM 14110 C CA . LYS D 1 258 ? 36.07300 8.16695 209.12800 1.000 49.07925 258 LYS C CA 1
ATOM 14111 C C . LYS D 1 258 ? 35.91727 7.21075 210.34087 1.000 62.74140 258 LYS C C 1
ATOM 14112 O O . LYS D 1 258 ? 36.91044 6.85541 210.99442 1.000 79.46144 258 LYS C O 1
ATOM 14118 N N . ALA D 1 259 ? 34.69330 6.78695 210.66427 1.000 63.52189 259 ALA C N 1
ATOM 14119 C CA . ALA D 1 259 ? 34.43550 5.80781 211.71918 1.000 62.14126 259 ALA C CA 1
ATOM 14120 C C . ALA D 1 259 ? 33.97899 4.46501 211.15510 1.000 58.39380 259 ALA C C 1
ATOM 14121 O O . ALA D 1 259 ? 33.61810 3.56694 211.92007 1.000 50.02004 259 ALA C O 1
ATOM 14123 N N . GLY D 1 260 ? 34.01145 4.30225 209.83506 1.000 62.93639 260 GLY C N 1
ATOM 14124 C CA . GLY D 1 260 ? 33.50995 3.10548 209.20503 1.000 62.82257 260 GLY C CA 1
ATOM 14125 C C . GLY D 1 260 ? 32.01986 3.08984 208.97160 1.000 61.17585 260 GLY C C 1
ATOM 14126 O O . GLY D 1 260 ? 31.51939 2.18408 208.27662 1.000 65.05293 260 GLY C O 1
ATOM 14127 N N . LEU D 1 261 ? 31.28928 4.04489 209.53706 1.000 70.07374 261 LEU C N 1
ATOM 14128 C CA . LEU D 1 261 ? 29.86820 4.17125 209.25863 1.000 63.46921 261 LEU C CA 1
ATOM 14129 C C . LEU D 1 261 ? 29.61865 4.34259 207.75976 1.000 59.02277 261 LEU C C 1
ATOM 14130 O O . LEU D 1 261 ? 30.45647 4.85155 207.01154 1.000 62.42359 261 LEU C O 1
ATOM 14135 N N . LYS D 1 262 ? 28.43940 3.90992 207.34314 1.000 62.29563 262 LYS C N 1
ATOM 14136 C CA . LYS D 1 262 ? 28.10281 3.67525 205.94522 1.000 61.79445 262 LYS C CA 1
ATOM 14137 C C . LYS D 1 262 ? 27.49085 4.93250 205.34370 1.000 59.75541 262 LYS C C 1
ATOM 14138 O O . LYS D 1 262 ? 26.42211 5.36665 205.77719 1.000 56.54568 262 LYS C O 1
ATOM 14144 N N . ILE D 1 263 ? 28.12857 5.48856 204.32156 1.000 61.76311 263 ILE C N 1
ATOM 14145 C CA . ILE D 1 263 ? 27.63157 6.69079 203.66198 1.000 57.74916 263 ILE C CA 1
ATOM 14146 C C . ILE D 1 263 ? 26.93299 6.28118 202.36817 1.000 55.45451 263 ILE C C 1
ATOM 14147 O O . ILE D 1 263 ? 27.52051 5.61022 201.51381 1.000 59.04760 263 ILE C O 1
ATOM 14152 N N . GLY D 1 264 ? 25.66402 6.66048 202.24073 1.000 55.22759 264 GLY C N 1
ATOM 14153 C CA . GLY D 1 264 ? 24.85550 6.33187 201.08398 1.000 55.85199 264 GLY C CA 1
ATOM 14154 C C . GLY D 1 264 ? 25.14427 7.28402 199.95605 1.000 52.92835 264 GLY C C 1
ATOM 14155 O O . GLY D 1 264 ? 25.90053 8.23883 200.10494 1.000 50.58186 264 GLY C O 1
ATOM 14156 N N . GLU D 1 265 ? 24.51577 7.02638 198.80024 1.000 53.79247 265 GLU C N 1
ATOM 14157 C CA . GLU D 1 265 ? 24.95343 7.67451 197.57220 1.000 52.78288 265 GLU C CA 1
ATOM 14158 C C . GLU D 1 265 ? 24.68774 9.17758 197.54658 1.000 51.04903 265 GLU C C 1
ATOM 14159 O O . GLU D 1 265 ? 25.10952 9.85466 196.60455 1.000 51.88347 265 GLU C O 1
ATOM 14165 N N . THR D 1 266 ? 24.03425 9.73153 198.55494 1.000 51.83843 266 THR C N 1
ATOM 14166 C CA . THR D 1 266 ? 23.90359 11.17954 198.62327 1.000 54.00456 266 THR C CA 1
ATOM 14167 C C . THR D 1 266 ? 25.12597 11.85616 199.24092 1.000 43.64536 266 THR C C 1
ATOM 14168 O O . THR D 1 266 ? 25.21423 13.09214 199.23712 1.000 49.04117 266 THR C O 1
ATOM 14172 N N . GLY D 1 267 ? 26.08100 11.09386 199.74441 1.000 48.78030 267 GLY C N 1
ATOM 14173 C CA . GLY D 1 267 ? 27.11943 11.65249 200.55711 1.000 51.05726 267 GLY C CA 1
ATOM 14174 C C . GLY D 1 267 ? 26.79103 11.76028 202.03226 1.000 50.59998 267 GLY C C 1
ATOM 14175 O O . GLY D 1 267 ? 27.67441 12.10894 202.81799 1.000 77.30884 267 GLY C O 1
ATOM 14176 N N . ALA D 1 268 ? 25.56212 11.47246 202.44268 1.000 51.23386 268 ALA C N 1
ATOM 14177 C CA . ALA D 1 268 ? 25.14169 11.62429 203.83087 1.000 50.27092 268 ALA C CA 1
ATOM 14178 C C . ALA D 1 268 ? 25.10467 10.27316 204.52663 1.000 47.55660 268 ALA C C 1
ATOM 14179 O O . ALA D 1 268 ? 24.89320 9.24333 203.88252 1.000 53.91928 268 ALA C O 1
ATOM 14181 N N . ILE D 1 269 ? 25.27319 10.28588 205.85057 1.000 47.36995 269 ILE C N 1
ATOM 14182 C CA . ILE D 1 269 ? 25.14824 9.07075 206.65739 1.000 49.74085 269 ILE C CA 1
ATOM 14183 C C . ILE D 1 269 ? 23.87894 8.30209 206.30773 1.000 54.63967 269 ILE C C 1
ATOM 14184 O O . ILE D 1 269 ? 22.76710 8.82830 206.42726 1.000 44.00601 269 ILE C O 1
ATOM 14189 N N . TRP D 1 270 ? 24.04950 7.06014 205.85343 1.000 64.73224 270 TRP C N 1
ATOM 14190 C CA . TRP D 1 270 ? 22.93023 6.14241 205.67969 1.000 55.44905 270 TRP C CA 1
ATOM 14191 C C . TRP D 1 270 ? 22.40667 5.71426 207.05281 1.000 53.95313 270 TRP C C 1
ATOM 14192 O O . TRP D 1 270 ? 23.18995 5.36793 207.95044 1.000 58.01090 270 TRP C O 1
ATOM 14203 N N . VAL D 1 271 ? 21.08475 5.75251 207.21933 1.000 60.27346 271 VAL C N 1
ATOM 14204 C CA . VAL D 1 271 ? 20.41704 5.09245 208.33546 1.000 60.05913 271 VAL C CA 1
ATOM 14205 C C . VAL D 1 271 ? 19.30863 4.22179 207.75972 1.000 51.26268 271 VAL C C 1
ATOM 14206 O O . VAL D 1 271 ? 18.98918 4.29509 206.56786 1.000 48.36617 271 VAL C O 1
ATOM 14210 N N . ASP D 1 272 ? 18.65780 3.46577 208.62283 1.000 56.60725 272 ASP C N 1
ATOM 14211 C CA . ASP D 1 272 ? 17.51247 2.67009 208.22312 1.000 62.88609 272 ASP C CA 1
ATOM 14212 C C . ASP D 1 272 ? 16.24281 3.38127 208.68775 1.000 62.85832 272 ASP C C 1
ATOM 14213 O O . ASP D 1 272 ? 16.27418 4.53420 209.02696 1.000 57.32985 272 ASP C O 1
ATOM 14218 N N . GLU D 1 273 ? 15.11465 2.70452 208.67106 1.000 62.58364 273 GLU C N 1
ATOM 14219 C CA . GLU D 1 273 ? 13.87395 3.28970 209.11565 1.000 53.23798 273 GLU C CA 1
ATOM 14220 C C . GLU D 1 273 ? 13.93659 3.64041 210.56669 1.000 56.27453 273 GLU C C 1
ATOM 14221 O O . GLU D 1 273 ? 13.41896 4.62144 210.98308 1.000 69.74444 273 GLU C O 1
ATOM 14227 N N . TYR D 1 274 ? 14.56171 2.79913 211.35029 1.000 57.45525 274 TYR C N 1
ATOM 14228 C CA . TYR D 1 274 ? 14.67031 3.02083 212.77229 1.000 63.29383 274 TYR C CA 1
ATOM 14229 C C . TYR D 1 274 ? 15.60869 4.16757 213.12314 1.000 57.27129 274 TYR C C 1
ATOM 14230 O O . TYR D 1 274 ? 15.62222 4.64535 214.24023 1.000 54.98643 274 TYR C O 1
ATOM 14239 N N . MET D 1 275 ? 16.39040 4.58658 212.14792 1.000 51.76269 275 MET C N 1
ATOM 14240 C CA . MET D 1 275 ? 17.34168 5.66035 212.28876 1.000 52.64940 275 MET C CA 1
ATOM 14241 C C . MET D 1 275 ? 18.67281 5.22096 212.85516 1.000 65.35191 275 MET C C 1
ATOM 14242 O O . MET D 1 275 ? 19.47512 6.03572 213.21600 1.000 63.13616 275 MET C O 1
ATOM 14247 N N . ARG D 1 276 ? 18.90757 3.92389 212.94582 1.000 70.35695 276 ARG C N 1
ATOM 14248 C CA . ARG D 1 276 ? 20.18064 3.43453 213.41524 1.000 66.94211 276 ARG C CA 1
ATOM 14249 C C . ARG D 1 276 ? 21.07523 3.61056 212.24393 1.000 83.15111 276 ARG C C 1
ATOM 14250 O O . ARG D 1 276 ? 20.60980 3.63788 211.12611 1.000 70.84679 276 ARG C O 1
ATOM 14258 N N . THR D 1 277 ? 22.37135 3.71024 212.49544 1.000 89.81109 277 THR C N 1
ATOM 14259 C CA . THR D 1 277 ? 23.30697 3.87324 211.42811 1.000 62.20905 277 THR C CA 1
ATOM 14260 C C . THR D 1 277 ? 23.83260 2.47517 211.23265 1.000 56.01739 277 THR C C 1
ATOM 14261 O O . THR D 1 277 ? 23.16153 1.54125 211.56873 1.000 55.92733 277 THR C O 1
ATOM 14265 N N . SER D 1 278 ? 24.99733 2.31103 210.64516 1.000 58.75241 278 SER C N 1
ATOM 14266 C CA . SER D 1 278 ? 25.56599 0.98194 210.47769 1.000 59.11716 278 SER C CA 1
ATOM 14267 C C . SER D 1 278 ? 25.88936 0.32862 211.80644 1.000 69.57273 278 SER C C 1
ATOM 14268 O O . SER D 1 278 ? 25.75516 -0.85238 211.94727 1.000 68.93006 278 SER C O 1
ATOM 14271 N N . ASP D 1 279 ? 26.34290 1.10034 212.77842 1.000 64.95472 279 ASP C N 1
ATOM 14272 C CA . ASP D 1 279 ? 26.66030 0.57902 214.10019 1.000 66.46526 279 ASP C CA 1
ATOM 14273 C C . ASP D 1 279 ? 25.37963 0.66714 214.89871 1.000 67.19435 279 ASP C C 1
ATOM 14274 O O . ASP D 1 279 ? 24.74785 1.68627 214.91314 1.000 67.07478 279 ASP C O 1
ATOM 14279 N N . GLU D 1 280 ? 24.98565 -0.40190 215.56065 1.000 64.15950 280 GLU C N 1
ATOM 14280 C CA . GLU D 1 280 ? 23.73394 -0.39877 216.30114 1.000 70.89341 280 GLU C CA 1
ATOM 14281 C C . GLU D 1 280 ? 23.67159 0.58102 217.44535 1.000 71.97471 280 GLU C C 1
ATOM 14282 O O . GLU D 1 280 ? 22.62683 1.06018 217.79584 1.000 65.74636 280 GLU C O 1
ATOM 14288 N N . SER D 1 281 ? 24.79788 0.84567 218.05396 1.000 67.23790 281 SER C N 1
ATOM 14289 C CA . SER D 1 281 ? 24.83651 1.76445 219.17912 1.000 68.13885 281 SER C CA 1
ATOM 14290 C C . SER D 1 281 ? 24.79165 3.20154 218.72941 1.000 68.54621 281 SER C C 1
ATOM 14291 O O . SER D 1 281 ? 24.78217 4.11538 219.57859 1.000 72.99945 281 SER C O 1
ATOM 14294 N N . ILE D 1 282 ? 24.74619 3.42780 217.41347 1.000 63.39355 282 ILE C N 1
ATOM 14295 C CA . ILE D 1 282 ? 24.99925 4.73985 216.83462 1.000 54.77069 282 ILE C CA 1
ATOM 14296 C C . ILE D 1 282 ? 23.82101 5.18627 215.96716 1.000 54.05164 282 ILE C C 1
ATOM 14297 O O . ILE D 1 282 ? 23.67247 4.75952 214.82314 1.000 62.28312 282 ILE C O 1
ATOM 14302 N N . TYR D 1 283 ? 23.01741 6.09334 216.51465 1.000 54.61305 283 TYR C N 1
ATOM 14303 C CA . TYR D 1 283 ? 21.88725 6.65272 215.78519 1.000 53.87165 283 TYR C CA 1
ATOM 14304 C C . TYR D 1 283 ? 22.29829 7.97475 215.16328 1.000 60.09638 283 TYR C C 1
ATOM 14305 O O . TYR D 1 283 ? 23.15464 8.69447 215.67909 1.000 65.87632 283 TYR C O 1
ATOM 14314 N N . ALA D 1 284 ? 21.72391 8.27909 214.00856 1.000 52.22003 284 ALA C N 1
ATOM 14315 C CA . ALA D 1 284 ? 22.00396 9.57214 213.41770 1.000 53.09986 284 ALA C CA 1
ATOM 14316 C C . ALA D 1 284 ? 20.73880 10.04854 212.74628 1.000 51.31725 284 ALA C C 1
ATOM 14317 O O . ALA D 1 284 ? 19.92845 9.25080 212.27444 1.000 55.97976 284 ALA C O 1
ATOM 14319 N N . GLY D 1 285 ? 20.56408 11.35858 212.74359 1.000 57.15416 285 GLY C N 1
ATOM 14320 C CA . GLY D 1 285 ? 19.34300 11.93794 212.22217 1.000 52.65202 285 GLY C CA 1
ATOM 14321 C C . GLY D 1 285 ? 19.53327 13.42192 212.08538 1.000 53.02656 285 GLY C C 1
ATOM 14322 O O . GLY D 1 285 ? 20.44762 14.02062 212.67114 1.000 55.06215 285 GLY C O 1
ATOM 14323 N N . GLY D 1 286 ? 18.65509 14.01526 211.29883 1.000 39.34049 286 GLY C N 1
ATOM 14324 C CA . GLY D 1 286 ? 18.77026 15.39430 210.96805 1.000 41.20077 286 GLY C CA 1
ATOM 14325 C C . GLY D 1 286 ? 19.46979 15.60040 209.64382 1.000 57.86412 286 GLY C C 1
ATOM 14326 O O . GLY D 1 286 ? 19.51227 14.72256 208.77664 1.000 66.42251 286 GLY C O 1
ATOM 14327 N N . ASP D 1 287 ? 20.06399 16.78930 209.51181 1.000 65.54028 287 ASP C N 1
ATOM 14328 C CA . ASP D 1 287 ? 20.49860 17.30645 208.21074 1.000 56.98694 287 ASP C CA 1
ATOM 14329 C C . ASP D 1 287 ? 21.68422 16.57131 207.62415 1.000 47.63896 287 ASP C C 1
ATOM 14330 O O . ASP D 1 287 ? 21.95979 16.74248 206.43207 1.000 53.72388 287 ASP C O 1
ATOM 14335 N N . CYS D 1 288 ? 22.39636 15.78700 208.43572 1.000 61.71612 288 CYS C N 1
ATOM 14336 C CA . CYS D 1 288 ? 23.55003 15.00584 208.01213 1.000 57.71717 288 CYS C CA 1
ATOM 14337 C C . CYS D 1 288 ? 23.17552 13.63702 207.44801 1.000 63.38940 288 CYS C C 1
ATOM 14338 O O . CYS D 1 288 ? 24.05619 12.90692 207.00854 1.000 70.18092 288 CYS C O 1
ATOM 14341 N N . VAL D 1 289 ? 21.89944 13.28030 207.42744 1.000 66.74524 289 VAL C N 1
ATOM 14342 C CA . VAL D 1 289 ? 21.47608 11.89442 207.27534 1.000 67.06897 289 VAL C CA 1
ATOM 14343 C C . VAL D 1 289 ? 20.70154 11.71783 205.98061 1.000 60.30482 289 VAL C C 1
ATOM 14344 O O . VAL D 1 289 ? 20.08255 12.65506 205.47302 1.000 69.98602 289 VAL C O 1
ATOM 14348 N N . GLU D 1 290 ? 20.78307 10.52392 205.40735 1.000 48.16095 290 GLU C N 1
ATOM 14349 C CA . GLU D 1 290 ? 20.01254 10.21731 204.21059 1.000 52.21851 290 GLU C CA 1
ATOM 14350 C C . GLU D 1 290 ? 18.58259 9.81855 204.57506 1.000 49.66162 290 GLU C C 1
ATOM 14351 O O . GLU D 1 290 ? 18.31591 9.33340 205.67508 1.000 50.46523 290 GLU C O 1
ATOM 14357 N N . THR D 1 291 ? 17.65627 10.01493 203.63946 1.000 46.70978 291 THR C N 1
ATOM 14358 C CA . THR D 1 291 ? 16.28128 9.59717 203.88191 1.000 51.03560 291 THR C CA 1
ATOM 14359 C C . THR D 1 291 ? 15.65469 9.27656 202.53209 1.000 44.90169 291 THR C C 1
ATOM 14360 O O . THR D 1 291 ? 16.20336 9.61564 201.48495 1.000 50.88338 291 THR C O 1
ATOM 14364 N N . THR D 1 292 ? 14.54954 8.53679 202.56638 1.000 47.78001 292 THR C N 1
ATOM 14365 C CA . THR D 1 292 ? 13.89797 8.02316 201.37053 1.000 54.65949 292 THR C CA 1
ATOM 14366 C C . THR D 1 292 ? 12.76800 8.95048 200.93115 1.000 43.16323 292 THR C C 1
ATOM 14367 O O . THR D 1 292 ? 11.98442 9.42050 201.75654 1.000 35.05673 292 THR C O 1
ATOM 14371 N N . CYS D 1 293 ? 12.70156 9.22575 199.63022 1.000 47.38305 293 CYS C N 1
ATOM 14372 C CA . CYS D 1 293 ? 11.56949 9.94410 199.05080 1.000 51.70129 293 CYS C CA 1
ATOM 14373 C C . CYS D 1 293 ? 10.46818 8.93038 198.81803 1.000 46.46562 293 CYS C C 1
ATOM 14374 O O . CYS D 1 293 ? 10.60366 8.05351 197.96881 1.000 48.17463 293 CYS C O 1
ATOM 14377 N N . LEU D 1 294 ? 9.38949 9.01846 199.58446 1.000 45.29586 294 LEU C N 1
ATOM 14378 C CA . LEU D 1 294 ? 8.44424 7.91267 199.54962 1.000 53.58776 294 LEU C CA 1
ATOM 14379 C C . LEU D 1 294 ? 7.61274 7.86609 198.28393 1.000 58.81080 294 LEU C C 1
ATOM 14380 O O . LEU D 1 294 ? 6.86246 6.89429 198.09204 1.000 46.41006 294 LEU C O 1
ATOM 14385 N N . VAL D 1 295 ? 7.68863 8.87923 197.43109 1.000 44.63645 295 VAL C N 1
ATOM 14386 C CA . VAL D 1 295 ? 6.91313 8.73763 196.21737 1.000 51.21515 295 VAL C CA 1
ATOM 14387 C C . VAL D 1 295 ? 7.67957 7.86765 195.23091 1.000 56.64257 295 VAL C C 1
ATOM 14388 O O . VAL D 1 295 ? 7.10212 6.99190 194.57396 1.000 58.65845 295 VAL C O 1
ATOM 14392 N N . THR D 1 296 ? 9.00558 8.01138 195.18642 1.000 70.39474 296 THR C N 1
ATOM 14393 C CA . THR D 1 296 ? 9.82305 7.25138 194.23996 1.000 69.75864 296 THR C CA 1
ATOM 14394 C C . THR D 1 296 ? 10.71907 6.18907 194.88441 1.000 61.45835 296 THR C C 1
ATOM 14395 O O . THR D 1 296 ? 11.11960 5.24311 194.19408 1.000 58.25278 296 THR C O 1
ATOM 14399 N N . GLY D 1 297 ? 10.99560 6.28276 196.18832 1.000 53.01704 297 GLY C N 1
ATOM 14400 C CA . GLY D 1 297 ? 11.92566 5.38944 196.83980 1.000 56.01889 297 GLY C CA 1
ATOM 14401 C C . GLY D 1 297 ? 13.38062 5.68818 196.56829 1.000 59.98078 297 GLY C C 1
ATOM 14402 O O . GLY D 1 297 ? 14.24864 4.94690 197.04882 1.000 72.55359 297 GLY C O 1
ATOM 14403 N N . LYS D 1 298 ? 13.69354 6.72326 195.79437 1.000 53.82633 298 LYS C N 1
ATOM 14404 C CA . LYS D 1 298 ? 15.09358 7.07698 195.69489 1.000 51.43394 298 LYS C CA 1
ATOM 14405 C C . LYS D 1 298 ? 15.51322 7.66864 197.02784 1.000 48.91875 298 LYS C C 1
ATOM 14406 O O . LYS D 1 298 ? 14.68662 8.17367 197.78926 1.000 51.84636 298 LYS C O 1
ATOM 14412 N N . LYS D 1 299 ? 16.79231 7.54431 197.33532 1.000 49.08966 299 LYS C N 1
ATOM 14413 C CA . LYS D 1 299 ? 17.33190 8.11596 198.55422 1.000 46.46155 299 LYS C CA 1
ATOM 14414 C C . LYS D 1 299 ? 17.81309 9.53591 198.25931 1.000 52.72050 299 LYS C C 1
ATOM 14415 O O . LYS D 1 299 ? 18.32673 9.82001 197.17216 1.000 55.04552 299 LYS C O 1
ATOM 14421 N N . ILE D 1 300 ? 17.57065 10.44278 199.20557 1.000 57.04205 300 ILE C N 1
ATOM 14422 C CA . ILE D 1 300 ? 17.76089 11.87878 199.02577 1.000 50.84772 300 ILE C CA 1
ATOM 14423 C C . ILE D 1 300 ? 18.18453 12.46543 200.36772 1.000 45.02944 300 ILE C C 1
ATOM 14424 O O . ILE D 1 300 ? 18.14879 11.80324 201.40961 1.000 45.56051 300 ILE C O 1
ATOM 14429 N N . ILE D 1 301 ? 18.56880 13.72935 200.35381 1.000 49.38705 301 ILE C N 1
ATOM 14430 C CA . ILE D 1 301 ? 18.78543 14.46607 201.58787 1.000 40.41217 301 ILE C CA 1
ATOM 14431 C C . ILE D 1 301 ? 17.66568 15.48730 201.67449 1.000 44.13465 301 ILE C C 1
ATOM 14432 O O . ILE D 1 301 ? 17.55554 16.36348 200.81270 1.000 43.21278 301 ILE C O 1
ATOM 14437 N N . ALA D 1 302 ? 16.79404 15.32929 202.67080 1.000 52.09301 302 ALA C N 1
ATOM 14438 C CA . ALA D 1 302 ? 15.67431 16.24149 202.87741 1.000 53.16225 302 ALA C CA 1
ATOM 14439 C C . ALA D 1 302 ? 16.04495 17.16020 204.03044 1.000 54.98300 302 ALA C C 1
ATOM 14440 O O . ALA D 1 302 ? 15.70034 16.88505 205.18452 1.000 52.00688 302 ALA C O 1
ATOM 14442 N N . PRO D 1 303 ? 16.72408 18.28011 203.74339 1.000 49.80346 303 PRO C N 1
ATOM 14443 C CA . PRO D 1 303 ? 17.39165 19.06477 204.78128 1.000 48.01401 303 PRO C CA 1
ATOM 14444 C C . PRO D 1 303 ? 16.49813 20.12483 205.44282 1.000 48.81770 303 PRO C C 1
ATOM 14445 O O . PRO D 1 303 ? 16.82441 21.30775 205.49692 1.000 66.36727 303 PRO C O 1
ATOM 14449 N N . PHE D 1 304 ? 15.38126 19.68896 206.00817 1.000 38.84520 304 PHE C N 1
ATOM 14450 C CA . PHE D 1 304 ? 14.39567 20.59607 206.57873 1.000 47.68392 304 PHE C CA 1
ATOM 14451 C C . PHE D 1 304 ? 14.26422 20.42581 208.08674 1.000 41.24925 304 PHE C C 1
ATOM 14452 O O . PHE D 1 304 ? 14.68222 19.41661 208.66039 1.000 38.57143 304 PHE C O 1
ATOM 14460 N N . GLY D 1 305 ? 13.67568 21.44281 208.72216 1.000 47.29499 305 GLY C N 1
ATOM 14461 C CA . GLY D 1 305 ? 13.54824 21.44157 210.17321 1.000 43.87126 305 GLY C CA 1
ATOM 14462 C C . GLY D 1 305 ? 12.43725 20.55071 210.68447 1.000 44.02360 305 GLY C C 1
ATOM 14463 O O . GLY D 1 305 ? 12.56453 19.93048 211.75131 1.000 39.50311 305 GLY C O 1
ATOM 14464 N N . ASP D 1 306 ? 11.35094 20.44708 209.93487 1.000 39.95681 306 ASP C N 1
ATOM 14465 C CA . ASP D 1 306 ? 10.32189 19.50423 210.33009 1.000 36.34589 306 ASP C CA 1
ATOM 14466 C C . ASP D 1 306 ? 10.82853 18.06514 210.20862 1.000 46.06313 306 ASP C C 1
ATOM 14467 O O . ASP D 1 306 ? 10.54969 17.21804 211.07557 1.000 50.67255 306 ASP C O 1
ATOM 14472 N N . VAL D 1 307 ? 11.59907 17.78118 209.15527 1.000 37.80837 307 VAL C N 1
ATOM 14473 C CA . VAL D 1 307 ? 12.19273 16.46008 209.00879 1.000 38.47315 307 VAL C CA 1
ATOM 14474 C C . VAL D 1 307 ? 13.10312 16.18166 210.18839 1.000 42.45819 307 VAL C C 1
ATOM 14475 O O . VAL D 1 307 ? 13.15808 15.06255 210.71016 1.000 53.67282 307 VAL C O 1
ATOM 14479 N N . ALA D 1 308 ? 13.81852 17.21342 210.64031 1.000 52.00239 308 ALA C N 1
ATOM 14480 C CA . ALA D 1 308 ? 14.80390 17.05401 211.70790 1.000 50.79978 308 ALA C CA 1
ATOM 14481 C C . ALA D 1 308 ? 14.12934 16.73390 213.03010 1.000 50.94983 308 ALA C C 1
ATOM 14482 O O . ALA D 1 308 ? 14.51540 15.77769 213.70577 1.000 57.47467 308 ALA C O 1
ATOM 14484 N N . ASN D 1 309 ? 13.11065 17.50605 213.41664 1.000 52.32661 309 ASN C N 1
ATOM 14485 C CA . ASN D 1 309 ? 12.41906 17.15596 214.65284 1.000 57.78959 309 ASN C CA 1
ATOM 14486 C C . ASN D 1 309 ? 11.82473 15.75110 214.58080 1.000 52.68493 309 ASN C C 1
ATOM 14487 O O . ASN D 1 309 ? 11.98893 14.96589 215.52959 1.000 59.43662 309 ASN C O 1
ATOM 14492 N N . LYS D 1 310 ? 11.16422 15.40345 213.45899 1.000 61.94376 310 LYS C N 1
ATOM 14493 C CA . LYS D 1 310 ? 10.56289 14.06960 213.34297 1.000 59.91762 310 LYS C CA 1
ATOM 14494 C C . LYS D 1 310 ? 11.60773 12.95934 213.55136 1.000 57.99235 310 LYS C C 1
ATOM 14495 O O . LYS D 1 310 ? 11.43187 12.06022 214.40325 1.000 65.14721 310 LYS C O 1
ATOM 14501 N N . GLN D 1 311 ? 12.73247 13.04924 212.83194 1.000 44.56689 311 GLN C N 1
ATOM 14502 C CA . GLN D 1 311 ? 13.82733 12.08697 212.98733 1.000 40.31239 311 GLN C CA 1
ATOM 14503 C C . GLN D 1 311 ? 14.40287 12.07558 214.40411 1.000 42.01927 311 GLN C C 1
ATOM 14504 O O . GLN D 1 311 ? 14.53488 11.01144 215.01986 1.000 56.11412 311 GLN C O 1
ATOM 14510 N N . GLY D 1 312 ? 14.79632 13.23840 214.91818 1.000 37.12035 312 GLY C N 1
ATOM 14511 C CA . GLY D 1 312 ? 15.37685 13.29402 216.24796 1.000 38.53401 312 GLY C CA 1
ATOM 14512 C C . GLY D 1 312 ? 14.48812 12.67101 217.30919 1.000 54.79131 312 GLY C C 1
ATOM 14513 O O . GLY D 1 312 ? 14.97734 12.01973 218.24088 1.000 60.69274 312 GLY C O 1
ATOM 14514 N N . ARG D 1 313 ? 13.16711 12.84532 217.18573 1.000 60.68420 313 ARG C N 1
ATOM 14515 C CA . ARG D 1 313 ? 12.29633 12.16033 218.13294 1.000 64.05407 313 ARG C CA 1
ATOM 14516 C C . ARG D 1 313 ? 12.33694 10.64435 217.95464 1.000 56.65599 313 ARG C C 1
ATOM 14517 O O . ARG D 1 313 ? 12.36716 9.90316 218.94648 1.000 58.99238 313 ARG C O 1
ATOM 14525 N N . VAL D 1 314 ? 12.27535 10.15460 216.70957 1.000 48.63388 314 VAL C N 1
ATOM 14526 C CA . VAL D 1 314 ? 12.28698 8.70163 216.54229 1.000 37.83387 314 VAL C CA 1
ATOM 14527 C C . VAL D 1 314 ? 13.58207 8.10025 217.10167 1.000 49.70109 314 VAL C C 1
ATOM 14528 O O . VAL D 1 314 ? 13.57705 6.99014 217.66546 1.000 36.78077 314 VAL C O 1
ATOM 14532 N N . ILE D 1 315 ? 14.70218 8.83503 216.99138 1.000 60.42751 315 ILE C N 1
ATOM 14533 C CA . ILE D 1 315 ? 15.97633 8.41764 217.59881 1.000 49.29311 315 ILE C CA 1
ATOM 14534 C C . ILE D 1 315 ? 15.82789 8.34039 219.10485 1.000 47.76747 315 ILE C C 1
ATOM 14535 O O . ILE D 1 315 ? 16.18592 7.34219 219.73352 1.000 54.45372 315 ILE C O 1
ATOM 14540 N N . GLY D 1 316 ? 15.32135 9.43238 219.68625 1.000 58.87180 316 GLY C N 1
ATOM 14541 C CA . GLY D 1 316 ? 15.04391 9.46617 221.12037 1.000 57.84326 316 GLY C CA 1
ATOM 14542 C C . GLY D 1 316 ? 14.22985 8.29025 221.61046 1.000 52.96640 316 GLY C C 1
ATOM 14543 O O . GLY D 1 316 ? 14.61007 7.61499 222.57018 1.000 57.87906 316 GLY C O 1
ATOM 14544 N N . GLU D 1 317 ? 13.15052 7.99761 220.92782 1.000 55.79795 317 GLU C N 1
ATOM 14545 C CA . GLU D 1 317 ? 12.31943 6.88872 221.30893 1.000 61.31472 317 GLU C CA 1
ATOM 14546 C C . GLU D 1 317 ? 13.04712 5.55758 221.23840 1.000 57.76417 317 GLU C C 1
ATOM 14547 O O . GLU D 1 317 ? 12.93829 4.75843 222.12829 1.000 59.43368 317 GLU C O 1
ATOM 14553 N N . ASN D 1 318 ? 13.80066 5.32161 220.18706 1.000 49.51125 318 ASN C N 1
ATOM 14554 C CA . ASN D 1 318 ? 14.53734 4.07649 220.03554 1.000 47.82586 318 ASN C CA 1
ATOM 14555 C C . ASN D 1 318 ? 15.65266 3.78406 221.01505 1.000 57.06018 318 ASN C C 1
ATOM 14556 O O . ASN D 1 318 ? 15.85056 2.65195 221.38876 1.000 68.69647 318 ASN C O 1
ATOM 14561 N N . ILE D 1 319 ? 16.40202 4.79083 221.41096 1.000 53.24029 319 ILE C N 1
ATOM 14562 C CA . ILE D 1 319 ? 17.47035 4.58742 222.35850 1.000 50.40194 319 ILE C CA 1
ATOM 14563 C C . ILE D 1 319 ? 16.86176 4.14430 223.67266 1.000 56.56253 319 ILE C C 1
ATOM 14564 O O . ILE D 1 319 ? 17.49393 3.50301 224.46929 1.000 55.62910 319 ILE C O 1
ATOM 14569 N N . THR D 1 320 ? 15.61392 4.52353 223.87821 1.000 63.93054 320 THR C N 1
ATOM 14570 C CA . THR D 1 320 ? 14.85232 4.24346 225.08145 1.000 63.25133 320 THR C CA 1
ATOM 14571 C C . THR D 1 320 ? 14.13902 2.90362 225.03547 1.000 66.74501 320 THR C C 1
ATOM 14572 O O . THR D 1 320 ? 13.33128 2.58764 225.87972 1.000 67.09238 320 THR C O 1
ATOM 14576 N N . GLY D 1 321 ? 14.44746 2.12975 224.01621 1.000 75.77880 321 GLY C N 1
ATOM 14577 C CA . GLY D 1 321 ? 13.93011 0.79389 223.85015 1.000 83.40285 321 GLY C CA 1
ATOM 14578 C C . GLY D 1 321 ? 12.70574 0.53831 223.03458 1.000 70.11550 321 GLY C C 1
ATOM 14579 O O . GLY D 1 321 ? 12.35839 -0.59956 222.75650 1.000 80.94209 321 GLY C O 1
ATOM 14580 N N . GLY D 1 322 ? 12.05481 1.59153 222.62603 1.000 66.89194 322 GLY C N 1
ATOM 14581 C CA . GLY D 1 322 ? 10.87546 1.44793 221.81646 1.000 73.40534 322 GLY C CA 1
ATOM 14582 C C . GLY D 1 322 ? 11.19686 1.24114 220.36729 1.000 55.51818 322 GLY C C 1
ATOM 14583 O O . GLY D 1 322 ? 12.32172 1.29097 219.96587 1.000 68.20692 322 GLY C O 1
ATOM 14584 N N . ARG D 1 323 ? 10.16851 0.96950 219.59764 1.000 52.50337 323 ARG C N 1
ATOM 14585 C CA . ARG D 1 323 ? 10.23392 0.84376 218.15659 1.000 59.55365 323 ARG C CA 1
ATOM 14586 C C . ARG D 1 323 ? 9.42292 1.96505 217.54412 1.000 66.34837 323 ARG C C 1
ATOM 14587 O O . ARG D 1 323 ? 8.22506 2.08426 217.81960 1.000 74.90596 323 ARG C O 1
ATOM 14589 N N . ALA D 1 324 ? 10.08880 2.80406 216.75602 1.000 50.13820 324 ALA C N 1
ATOM 14590 C CA . ALA D 1 324 ? 9.44876 3.89733 216.05547 1.000 45.87916 324 ALA C CA 1
ATOM 14591 C C . ALA D 1 324 ? 10.14028 4.05643 214.71724 1.000 42.44005 324 ALA C C 1
ATOM 14592 O O . ALA D 1 324 ? 11.35621 3.87219 214.62673 1.000 44.28833 324 ALA C O 1
ATOM 14594 N N . VAL D 1 325 ? 9.37195 4.38679 213.68159 1.000 44.67770 325 VAL C N 1
ATOM 14595 C CA . VAL D 1 325 ? 9.93845 4.48993 212.34039 1.000 46.34695 325 VAL C CA 1
ATOM 14596 C C . VAL D 1 325 ? 9.78354 5.90807 211.78872 1.000 41.87225 325 VAL C C 1
ATOM 14597 O O . VAL D 1 325 ? 8.92587 6.69617 212.20020 1.000 44.52115 325 VAL C O 1
ATOM 14601 N N . PHE D 1 326 ? 10.66325 6.23405 210.85745 1.000 43.64910 326 PHE C N 1
ATOM 14602 C CA . PHE D 1 326 ? 10.54419 7.42424 210.03472 1.000 45.16578 326 PHE C CA 1
ATOM 14603 C C . PHE D 1 326 ? 10.64553 6.88548 208.61058 1.000 42.72471 326 PHE C C 1
ATOM 14604 O O . PHE D 1 326 ? 11.74328 6.66534 208.10611 1.000 44.09958 326 PHE C O 1
ATOM 14612 N N . PRO D 1 327 ? 9.51522 6.61485 207.96096 1.000 50.12215 327 PRO C N 1
ATOM 14613 C CA . PRO D 1 327 ? 9.59857 5.86407 206.69779 1.000 47.52042 327 PRO C CA 1
ATOM 14614 C C . PRO D 1 327 ? 10.29230 6.63413 205.57966 1.000 52.66953 327 PRO C C 1
ATOM 14615 O O . PRO D 1 327 ? 10.94384 6.01415 204.72929 1.000 61.27177 327 PRO C O 1
ATOM 14619 N N . GLY D 1 328 ? 10.22058 7.95915 205.57894 1.000 58.93378 328 GLY C N 1
ATOM 14620 C CA . GLY D 1 328 ? 10.82035 8.76722 204.53986 1.000 46.99397 328 GLY C CA 1
ATOM 14621 C C . GLY D 1 328 ? 10.14063 10.12437 204.50438 1.000 52.47301 328 GLY C C 1
ATOM 14622 O O . GLY D 1 328 ? 9.45307 10.50034 205.43972 1.000 62.76635 328 GLY C O 1
ATOM 14623 N N . VAL D 1 329 ? 10.34636 10.84553 203.40844 1.000 44.30904 329 VAL C N 1
ATOM 14624 C CA . VAL D 1 329 ? 9.72857 12.15170 203.22593 1.000 36.73191 329 VAL C CA 1
ATOM 14625 C C . VAL D 1 329 ? 9.16503 12.19509 201.81515 1.000 40.98568 329 VAL C C 1
ATOM 14626 O O . VAL D 1 329 ? 9.38453 11.30320 200.99890 1.000 43.74859 329 VAL C O 1
ATOM 14630 N N . ILE D 1 330 ? 8.42015 13.26030 201.52664 1.000 50.80923 330 ILE C N 1
ATOM 14631 C CA . ILE D 1 330 ? 7.89968 13.49067 200.19289 1.000 51.71450 330 ILE C CA 1
ATOM 14632 C C . ILE D 1 330 ? 8.26676 14.86169 199.64201 1.000 52.24814 330 ILE C C 1
ATOM 14633 O O . ILE D 1 330 ? 7.69046 15.29001 198.62331 1.000 58.94879 330 ILE C O 1
ATOM 14638 N N . ARG D 1 331 ? 9.17117 15.56737 200.31179 1.000 42.69655 331 ARG C N 1
ATOM 14639 C CA . ARG D 1 331 ? 9.60729 16.89436 199.86687 1.000 50.41582 331 ARG C CA 1
ATOM 14640 C C . ARG D 1 331 ? 8.57654 18.03958 199.89749 1.000 50.79900 331 ARG C C 1
ATOM 14641 O O . ARG D 1 331 ? 8.69945 18.98970 199.12462 1.000 63.54296 331 ARG C O 1
ATOM 14649 N N . THR D 1 332 ? 7.57787 17.96762 200.77486 1.000 51.39821 332 THR C N 1
ATOM 14650 C CA . THR D 1 332 ? 6.58313 19.04082 200.86945 1.000 47.49791 332 THR C CA 1
ATOM 14651 C C . THR D 1 332 ? 7.22564 20.21556 201.53642 1.000 46.96600 332 THR C C 1
ATOM 14652 O O . THR D 1 332 ? 7.34512 20.24230 202.75738 1.000 62.28109 332 THR C O 1
ATOM 14656 N N . ALA D 1 333 ? 7.57955 21.19563 200.75147 1.000 40.21430 333 ALA C N 1
ATOM 14657 C CA . ALA D 1 333 ? 8.26299 22.35139 201.25043 1.000 42.55865 333 ALA C CA 1
ATOM 14658 C C . ALA D 1 333 ? 7.42811 23.56364 200.88698 1.000 51.16677 333 ALA C C 1
ATOM 14659 O O . ALA D 1 333 ? 6.49578 23.49099 200.07233 1.000 51.12041 333 ALA C O 1
ATOM 14661 N N . ILE D 1 334 ? 7.76359 24.66844 201.53106 1.000 47.41262 334 ILE C N 1
ATOM 14662 C CA . ILE D 1 334 ? 7.02579 25.90463 201.35958 1.000 48.23513 334 ILE C CA 1
ATOM 14663 C C . ILE D 1 334 ? 7.94119 27.04536 201.75744 1.000 54.93637 334 ILE C C 1
ATOM 14664 O O . ILE D 1 334 ? 8.67955 26.96401 202.75214 1.000 54.80492 334 ILE C O 1
ATOM 14669 N N . PHE D 1 335 ? 7.83116 28.15852 201.06569 1.000 56.64906 335 PHE C N 1
ATOM 14670 C CA . PHE D 1 335 ? 8.59355 29.31928 201.43562 1.000 51.67635 335 PHE C CA 1
ATOM 14671 C C . PHE D 1 335 ? 7.75371 30.52951 201.17817 1.000 50.88767 335 PHE C C 1
ATOM 14672 O O . PHE D 1 335 ? 6.82840 30.47785 200.41452 1.000 46.79287 335 PHE C O 1
ATOM 14680 N N . LYS D 1 336 ? 8.07920 31.62132 201.83426 1.000 54.29633 336 LYS C N 1
ATOM 14681 C CA . LYS D 1 336 ? 7.31838 32.82151 201.65778 1.000 47.86726 336 LYS C CA 1
ATOM 14682 C C . LYS D 1 336 ? 8.07437 33.94647 201.00770 1.000 47.28304 336 LYS C C 1
ATOM 14683 O O . LYS D 1 336 ? 9.11763 34.35217 201.45937 1.000 47.74222 336 LYS C O 1
ATOM 14689 N N . VAL D 1 337 ? 7.51306 34.44380 199.92801 1.000 48.20645 337 VAL C N 1
ATOM 14690 C CA . VAL D 1 337 ? 8.08803 35.55581 199.23500 1.000 52.31074 337 VAL C CA 1
ATOM 14691 C C . VAL D 1 337 ? 7.33847 36.75088 199.71251 1.000 65.98156 337 VAL C C 1
ATOM 14692 O O . VAL D 1 337 ? 6.56781 36.68787 200.62980 1.000 95.62499 337 VAL C O 1
ATOM 14696 N N . PHE D 1 338 ? 7.56047 37.86895 199.09764 1.000 46.36222 338 PHE C N 1
ATOM 14697 C CA . PHE D 1 338 ? 6.94893 39.07798 199.60811 1.000 56.06275 338 PHE C CA 1
ATOM 14698 C C . PHE D 1 338 ? 5.48801 38.84023 199.94562 1.000 56.97520 338 PHE C C 1
ATOM 14699 O O . PHE D 1 338 ? 5.12743 38.70808 201.11674 1.000 60.27230 338 PHE C O 1
ATOM 14707 N N . ASP D 1 339 ? 4.64760 38.74760 198.92993 1.000 58.25990 339 ASP C N 1
ATOM 14708 C CA . ASP D 1 339 ? 3.22564 38.56187 199.14145 1.000 55.27508 339 ASP C CA 1
ATOM 14709 C C . ASP D 1 339 ? 2.74416 37.20506 198.66037 1.000 57.65149 339 ASP C C 1
ATOM 14710 O O . ASP D 1 339 ? 1.60320 36.83125 198.95774 1.000 58.81125 339 ASP C O 1
ATOM 14715 N N . PHE D 1 340 ? 3.58973 36.46201 197.94391 1.000 58.53488 340 PHE C N 1
ATOM 14716 C CA . PHE D 1 340 ? 3.24225 35.14818 197.44179 1.000 44.27890 340 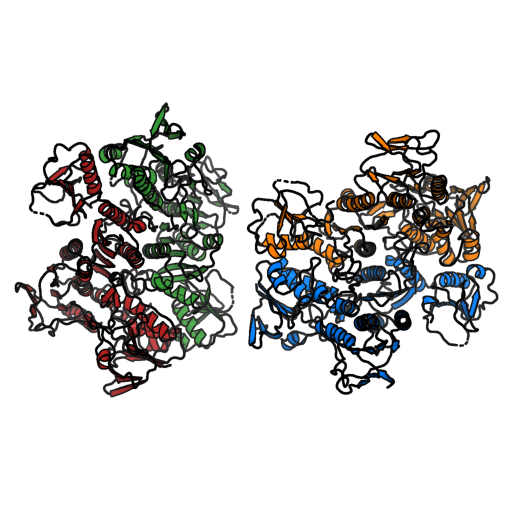PHE C CA 1
ATOM 14717 C C . PHE D 1 340 ? 3.71839 34.06690 198.38640 1.000 44.98953 340 PHE C C 1
ATOM 14718 O O . PHE D 1 340 ? 4.67671 34.22555 199.15006 1.000 53.58459 340 PHE C O 1
ATOM 14726 N N . THR D 1 341 ? 3.01712 32.95907 198.31946 1.000 54.85556 341 THR C N 1
ATOM 14727 C CA . THR D 1 341 ? 3.41708 31.69787 198.90807 1.000 53.75421 341 THR C CA 1
ATOM 14728 C C . THR D 1 341 ? 3.81744 30.80400 197.73975 1.000 50.69485 341 THR C C 1
ATOM 14729 O O . THR D 1 341 ? 3.20904 30.88834 196.66000 1.000 38.10863 341 THR C O 1
ATOM 14733 N N . ALA D 1 342 ? 4.83133 29.95675 197.93519 1.000 47.66004 342 ALA C N 1
ATOM 14734 C CA . ALA D 1 342 ? 5.05374 28.84788 197.01090 1.000 36.63764 342 ALA C CA 1
ATOM 14735 C C . ALA D 1 342 ? 5.24278 27.56769 197.81558 1.000 37.39106 342 ALA C C 1
ATOM 14736 O O . ALA D 1 342 ? 5.92318 27.57334 198.85532 1.000 51.70981 342 ALA C O 1
ATOM 14738 N N . ALA D 1 343 ? 4.67735 26.46590 197.31859 1.000 33.92928 343 ALA C N 1
ATOM 14739 C CA . ALA D 1 343 ? 4.67438 25.22176 198.07936 1.000 44.18655 343 ALA C CA 1
ATOM 14740 C C . ALA D 1 343 ? 4.54576 24.02896 197.15118 1.000 44.18075 343 ALA C C 1
ATOM 14741 O O . ALA D 1 343 ? 3.87938 24.09130 196.11945 1.000 32.11129 343 ALA C O 1
ATOM 14743 N N . SER D 1 344 ? 5.11169 22.91275 197.59375 1.000 54.18925 344 SER C N 1
ATOM 14744 C CA . SER D 1 344 ? 5.38812 21.76186 196.74843 1.000 48.22235 344 SER C CA 1
ATOM 14745 C C . SER D 1 344 ? 5.19918 20.52074 197.59426 1.000 44.17577 344 SER C C 1
ATOM 14746 O O . SER D 1 344 ? 5.47765 20.52445 198.79516 1.000 49.69080 344 SER C O 1
ATOM 14749 N N . ALA D 1 345 ? 4.73671 19.46996 196.95024 1.000 35.49681 345 ALA C N 1
ATOM 14750 C CA . ALA D 1 345 ? 4.50870 18.21388 197.61009 1.000 39.00251 345 ALA C CA 1
ATOM 14751 C C . ALA D 1 345 ? 4.71807 17.14403 196.57281 1.000 40.03815 345 ALA C C 1
ATOM 14752 O O . ALA D 1 345 ? 4.38965 17.33833 195.39197 1.000 41.28281 345 ALA C O 1
ATOM 14754 N N . GLY D 1 346 ? 5.23200 16.00283 197.03739 1.000 57.34726 346 GLY C N 1
ATOM 14755 C CA . GLY D 1 346 ? 5.40842 14.88597 196.14611 1.000 52.99265 346 GLY C CA 1
ATOM 14756 C C . GLY D 1 346 ? 6.43610 15.25394 195.10779 1.000 47.10178 346 GLY C C 1
ATOM 14757 O O . GLY D 1 346 ? 7.40136 15.97568 195.38155 1.000 41.82409 346 GLY C O 1
ATOM 14758 N N . VAL D 1 347 ? 6.19853 14.79522 193.89079 1.000 47.98226 347 VAL C N 1
ATOM 14759 C CA . VAL D 1 347 ? 7.21312 14.74820 192.85139 1.000 38.18313 347 VAL C CA 1
ATOM 14760 C C . VAL D 1 347 ? 6.88594 15.80047 191.80372 1.000 44.76010 347 VAL C C 1
ATOM 14761 O O . VAL D 1 347 ? 5.71086 16.01979 191.47721 1.000 47.13859 347 VAL C O 1
ATOM 14765 N N . ASN D 1 348 ? 7.92589 16.49435 191.30045 1.000 45.88311 348 ASN C N 1
ATOM 14766 C CA . ASN D 1 348 ? 7.75965 17.40659 190.17668 1.000 46.14284 348 ASN C CA 1
ATOM 14767 C C . ASN D 1 348 ? 8.22601 16.74674 188.87238 1.000 57.29054 348 ASN C C 1
ATOM 14768 O O . ASN D 1 348 ? 8.71376 15.61064 188.85097 1.000 60.16954 348 ASN C O 1
ATOM 14773 N N . GLU D 1 349 ? 8.14975 17.51696 187.78055 1.000 63.22163 349 GLU C N 1
ATOM 14774 C CA . GLU D 1 349 ? 8.35211 16.96418 186.43837 1.000 53.13331 349 GLU C CA 1
ATOM 14775 C C . GLU D 1 349 ? 9.76792 16.43891 186.23072 1.000 58.54936 349 GLU C C 1
ATOM 14776 O O . GLU D 1 349 ? 9.94347 15.36999 185.64345 1.000 85.01973 349 GLU C O 1
ATOM 14782 N N . GLN D 1 350 ? 10.79126 17.15560 186.69946 1.000 48.02251 350 GLN C N 1
ATOM 14783 C CA . GLN D 1 350 ? 12.15007 16.63735 186.50884 1.000 60.55035 350 GLN C CA 1
ATOM 14784 C C . GLN D 1 350 ? 12.37308 15.33716 187.24851 1.000 61.30894 350 GLN C C 1
ATOM 14785 O O . GLN D 1 350 ? 12.99167 14.39713 186.71309 1.000 52.20582 350 GLN C O 1
ATOM 14791 N N . MET D 1 351 ? 11.93155 15.27002 188.49467 1.000 49.52337 351 MET C N 1
ATOM 14792 C CA . MET D 1 351 ? 12.21158 14.06882 189.25233 1.000 59.55844 351 MET C CA 1
ATOM 14793 C C . MET D 1 351 ? 11.18524 12.97909 188.98252 1.000 52.43543 351 MET C C 1
ATOM 14794 O O . MET D 1 351 ? 11.52304 11.78999 189.11216 1.000 47.14560 351 MET C O 1
ATOM 14799 N N . ALA D 1 352 ? 9.97714 13.33943 188.52206 1.000 51.93211 352 ALA C N 1
ATOM 14800 C CA . ALA D 1 352 ? 9.07672 12.33373 187.97721 1.000 50.61076 352 ALA C CA 1
ATOM 14801 C C . ALA D 1 352 ? 9.66610 11.70284 186.72387 1.000 61.54750 352 ALA C C 1
ATOM 14802 O O . ALA D 1 352 ? 9.51075 10.49392 186.49070 1.000 70.32595 352 ALA C O 1
ATOM 14804 N N . LYS D 1 353 ? 10.34895 12.50485 185.90775 1.000 57.56187 353 LYS C N 1
ATOM 14805 C CA . LYS D 1 353 ? 11.06239 11.96791 184.75538 1.000 56.27908 353 LYS C CA 1
ATOM 14806 C C . LYS D 1 353 ? 12.19336 11.03959 185.18376 1.000 63.74543 353 LYS C C 1
ATOM 14807 O O . LYS D 1 353 ? 12.27294 9.89066 184.72151 1.000 65.63269 353 LYS C O 1
ATOM 14813 N N . GLU D 1 354 ? 13.08781 11.51923 186.06851 1.000 51.24335 354 GLU C N 1
ATOM 14814 C CA . GLU D 1 354 ? 14.22978 10.68992 186.44691 1.000 47.62963 354 GLU C CA 1
ATOM 14815 C C . GLU D 1 354 ? 13.81083 9.47185 187.26084 1.000 56.01263 354 GLU C C 1
ATOM 14816 O O . GLU D 1 354 ? 14.62770 8.55865 187.41935 1.000 52.82779 354 GLU C O 1
ATOM 14822 N N . ALA D 1 355 ? 12.54599 9.40404 187.70332 1.000 55.92496 355 ALA C N 1
ATOM 14823 C CA . ALA D 1 355 ? 12.01397 8.19403 188.32929 1.000 62.70452 355 ALA C CA 1
ATOM 14824 C C . ALA D 1 355 ? 11.35638 7.22936 187.33936 1.000 72.63716 355 ALA C C 1
ATOM 14825 O O . ALA D 1 355 ? 11.01629 6.10036 187.72528 1.000 75.84888 355 ALA C O 1
ATOM 14827 N N . GLY D 1 356 ? 11.18598 7.64064 186.08151 1.000 62.75340 356 GLY C N 1
ATOM 14828 C CA . GLY D 1 356 ? 10.62540 6.79295 185.05656 1.000 55.37004 356 GLY C CA 1
ATOM 14829 C C . GLY D 1 356 ? 9.12639 6.66926 185.09012 1.000 58.30181 356 GLY C C 1
ATOM 14830 O O . GLY D 1 356 ? 8.57093 5.82852 184.37217 1.000 56.16843 356 GLY C O 1
ATOM 14831 N N . LEU D 1 357 ? 8.45288 7.48526 185.89953 1.000 61.05145 357 LEU C N 1
ATOM 14832 C CA . LEU D 1 357 ? 7.00492 7.41854 186.05408 1.000 50.36197 357 LEU C CA 1
ATOM 14833 C C . LEU D 1 357 ? 6.30458 8.00792 184.83546 1.000 44.87926 357 LEU C C 1
ATOM 14834 O O . LEU D 1 357 ? 6.62265 9.11693 184.39355 1.000 49.05245 357 LEU C O 1
ATOM 14839 N N . ASP D 1 358 ? 5.34421 7.27922 184.29570 1.000 47.29090 358 ASP C N 1
ATOM 14840 C CA . ASP D 1 358 ? 4.50893 7.85360 183.25213 1.000 61.32770 358 ASP C CA 1
ATOM 14841 C C . ASP D 1 358 ? 3.39537 8.64971 183.93571 1.000 69.72443 358 ASP C C 1
ATOM 14842 O O . ASP D 1 358 ? 2.66158 8.11271 184.77989 1.000 74.62249 358 ASP C O 1
ATOM 14847 N N . TYR D 1 359 ? 3.29152 9.93779 183.60799 1.000 60.94936 359 TYR C N 1
ATOM 14848 C CA . TYR D 1 359 ? 2.46401 10.84882 184.38849 1.000 54.63803 359 TYR C CA 1
ATOM 14849 C C . TYR D 1 359 ? 1.73885 11.79515 183.45594 1.000 49.63634 359 TYR C C 1
ATOM 14850 O O . TYR D 1 359 ? 2.11244 11.95729 182.29483 1.000 60.26548 359 TYR C O 1
ATOM 14859 N N . PHE D 1 360 ? 0.70519 12.43128 183.96846 1.000 40.18732 360 PHE C N 1
ATOM 14860 C CA . PHE D 1 360 ? 0.13016 13.56153 183.26790 1.000 49.83130 360 PHE C CA 1
ATOM 14861 C C . PHE D 1 360 ? -0.11922 14.69840 184.25321 1.000 54.10550 360 PHE C C 1
ATOM 14862 O O . PHE D 1 360 ? -0.17078 14.50818 185.47720 1.000 57.29755 360 PHE C O 1
ATOM 14870 N N . THR D 1 361 ? -0.25018 15.89854 183.67949 1.000 56.24225 361 THR C N 1
ATOM 14871 C CA . THR D 1 361 ? -0.18063 17.17339 184.39071 1.000 52.09809 361 THR C CA 1
ATOM 14872 C C . THR D 1 361 ? -1.44055 17.98570 184.15535 1.000 57.72695 361 THR C C 1
ATOM 14873 O O . THR D 1 361 ? -2.01598 17.94703 183.06456 1.000 75.10545 361 THR C O 1
ATOM 14877 N N . VAL D 1 362 ? -1.87800 18.71560 185.17465 1.000 62.91169 362 VAL C N 1
ATOM 14878 C CA . VAL D 1 362 ? -3.00589 19.61988 184.97626 1.000 63.26969 362 VAL C CA 1
ATOM 14879 C C . VAL D 1 362 ? -2.86826 20.77567 185.95943 1.000 53.61536 362 VAL C C 1
ATOM 14880 O O . VAL D 1 362 ? -2.35687 20.60235 187.06520 1.000 49.71942 362 VAL C O 1
ATOM 14884 N N . ILE D 1 363 ? -3.23816 21.98083 185.53780 1.000 52.65204 363 ILE C N 1
ATOM 14885 C CA . ILE D 1 363 ? -3.11357 23.14063 186.41897 1.000 54.62946 363 ILE C CA 1
ATOM 14886 C C . ILE D 1 363 ? -4.39244 23.96492 186.32062 1.000 55.01817 363 ILE C C 1
ATOM 14887 O O . ILE D 1 363 ? -4.89580 24.24124 185.22287 1.000 44.67247 363 ILE C O 1
ATOM 14892 N N . ALA D 1 364 ? -4.93091 24.32882 187.47490 1.000 59.82258 364 ALA C N 1
ATOM 14893 C CA . ALA D 1 364 ? -6.24076 24.93409 187.52852 1.000 48.51030 364 ALA C CA 1
ATOM 14894 C C . ALA D 1 364 ? -6.26310 25.88387 188.71371 1.000 47.13095 364 ALA C C 1
ATOM 14895 O O . ALA D 1 364 ? -6.15676 25.41263 189.84758 1.000 51.32270 364 ALA C O 1
ATOM 14897 N N . PRO D 1 365 ? -6.32890 27.20692 188.51198 1.000 52.01343 365 PRO C N 1
ATOM 14898 C CA . PRO D 1 365 ? -6.39626 28.13672 189.64019 1.000 50.98083 365 PRO C CA 1
ATOM 14899 C C . PRO D 1 365 ? -7.82904 28.32794 190.11078 1.000 40.73131 365 PRO C C 1
ATOM 14900 O O . PRO D 1 365 ? -8.79237 28.12429 189.36611 1.000 46.66455 365 PRO C O 1
ATOM 14904 N N . SER D 1 366 ? -7.95747 28.72573 191.36790 1.000 46.23685 366 SER C N 1
ATOM 14905 C CA . SER D 1 366 ? -9.26823 28.71689 192.00441 1.000 50.49168 366 SER C CA 1
ATOM 14906 C C . SER D 1 366 ? -9.32258 29.78170 193.08063 1.000 42.42072 366 SER C C 1
ATOM 14907 O O . SER D 1 366 ? -8.29028 30.16237 193.64730 1.000 45.63968 366 SER C O 1
ATOM 14910 N N . PRO D 1 367 ? -10.51536 30.26989 193.39418 1.000 48.57515 367 PRO C N 1
ATOM 14911 C CA . PRO D 1 367 ? -10.66473 31.22772 194.48942 1.000 55.40257 367 PRO C CA 1
ATOM 14912 C C . PRO D 1 367 ? -10.23932 30.66337 195.85015 1.000 51.89804 367 PRO C C 1
ATOM 14913 O O . PRO D 1 367 ? -10.45444 29.49635 196.18301 1.000 46.50887 367 PRO C O 1
ATOM 14917 N N . ASP D 1 368 ? -9.56885 31.52808 196.60606 1.000 65.64463 368 ASP C N 1
ATOM 14918 C CA . ASP D 1 368 ? -9.11138 31.25573 197.96483 1.000 60.09770 368 ASP C CA 1
ATOM 14919 C C . ASP D 1 368 ? -10.26912 30.85380 198.86620 1.000 57.65133 368 ASP C C 1
ATOM 14920 O O . ASP D 1 368 ? -10.25910 29.78768 199.49999 1.000 46.53739 368 ASP C O 1
ATOM 14925 N N . ARG D 1 369 ? -11.26189 31.73700 198.96775 1.000 61.38339 369 ARG C N 1
ATOM 14926 C CA . ARG D 1 369 ? -12.47763 31.54711 199.74218 1.000 49.45893 369 ARG C CA 1
ATOM 14927 C C . ARG D 1 369 ? -13.64192 31.85054 198.81369 1.000 47.48756 369 ARG C C 1
ATOM 14928 O O . ARG D 1 369 ? -13.45538 31.91473 197.59663 1.000 44.37683 369 ARG C O 1
ATOM 14936 N N . ALA D 1 370 ? -14.85268 32.00069 199.36619 1.000 50.73698 370 ALA C N 1
ATOM 14937 C CA . ALA D 1 370 ? -16.02095 32.25910 198.52869 1.000 56.30879 370 ALA C CA 1
ATOM 14938 C C . ALA D 1 370 ? -15.73604 33.44221 197.62380 1.000 61.32824 370 ALA C C 1
ATOM 14939 O O . ALA D 1 370 ? -15.20165 34.46301 198.08579 1.000 58.91739 370 ALA C O 1
ATOM 14941 N N . HIS D 1 371 ? -16.05258 33.27852 196.32789 1.000 45.54333 371 HIS C N 1
ATOM 14942 C CA . HIS D 1 371 ? -15.70073 34.32863 195.36995 1.000 48.60901 371 HIS C CA 1
ATOM 14943 C C . HIS D 1 371 ? -16.23726 35.68966 195.81942 1.000 60.05439 371 HIS C C 1
ATOM 14944 O O . HIS D 1 371 ? -15.54009 36.70353 195.70234 1.000 67.82510 371 HIS C O 1
ATOM 14951 N N . TYR D 1 372 ? -17.44302 35.71680 196.43589 1.000 58.94564 372 TYR C N 1
ATOM 14952 C CA . TYR D 1 372 ? -18.11657 36.91985 196.92738 1.000 54.92224 372 TYR C CA 1
ATOM 14953 C C . TYR D 1 372 ? -17.61694 37.39648 198.29128 1.000 57.23834 372 TYR C C 1
ATOM 14954 O O . TYR D 1 372 ? -18.00954 38.48549 198.71764 1.000 60.54310 372 TYR C O 1
ATOM 14963 N N . TYR D 1 373 ? -16.78483 36.61517 198.99981 1.000 57.50395 373 TYR C N 1
ATOM 14964 C CA . TYR D 1 373 ? -16.34123 37.03282 200.33972 1.000 58.25384 373 TYR C CA 1
ATOM 14965 C C . TYR D 1 373 ? -15.10908 37.93258 200.22841 1.000 52.51632 373 TYR C C 1
ATOM 14966 O O . TYR D 1 373 ? -14.27046 37.73657 199.34205 1.000 61.05356 373 TYR C O 1
ATOM 14975 N N . PRO D 1 374 ? -14.98353 38.92439 201.09855 1.000 55.04355 374 PRO C N 1
ATOM 14976 C CA . PRO D 1 374 ? -13.88337 39.88718 200.97031 1.000 52.04256 374 PRO C CA 1
ATOM 14977 C C . PRO D 1 374 ? -12.52040 39.27483 201.25066 1.000 57.36896 374 PRO C C 1
ATOM 14978 O O . PRO D 1 374 ? -12.33118 38.52761 202.22145 1.000 53.31892 374 PRO C O 1
ATOM 14982 N N . GLN D 1 375 ? -11.55464 39.65679 200.40036 1.000 56.35511 375 GLN C N 1
ATOM 14983 C CA . GLN D 1 375 ? -10.16274 39.19349 200.40374 1.000 43.24458 375 GLN C CA 1
ATOM 14984 C C . GLN D 1 375 ? -10.01126 37.78856 199.84241 1.000 43.88624 375 GLN C C 1
ATOM 14985 O O . GLN D 1 375 ? -9.02129 37.10129 200.14690 1.000 39.51968 375 GLN C O 1
ATOM 14991 N N . ALA D 1 376 ? -10.96967 37.33592 199.03670 1.000 49.98053 376 ALA C N 1
ATOM 14992 C CA . ALA D 1 376 ? -10.77023 36.12203 198.25439 1.000 55.65636 376 ALA C CA 1
ATOM 14993 C C . ALA D 1 376 ? -9.67158 36.36299 197.21301 1.000 50.32013 376 ALA C C 1
ATOM 14994 O O . ALA D 1 376 ? -9.67063 37.37712 196.51020 1.000 40.30660 376 ALA C O 1
ATOM 14996 N N . ASN D 1 377 ? -8.72180 35.44380 197.13947 1.000 55.58892 377 ASN C N 1
ATOM 14997 C CA . ASN D 1 377 ? -7.63316 35.51475 196.18706 1.000 49.64971 377 ASN C CA 1
ATOM 14998 C C . ASN D 1 377 ? -7.67076 34.30593 195.28885 1.000 48.30962 377 ASN C C 1
ATOM 14999 O O . ASN D 1 377 ? -8.35687 33.32502 195.55993 1.000 41.36650 377 ASN C O 1
ATOM 15004 N N . TYR D 1 378 ? -6.88916 34.37496 194.22656 1.000 67.92147 378 TYR C N 1
ATOM 15005 C CA . TYR D 1 378 ? -6.76575 33.26411 193.30030 1.000 58.05606 378 TYR C CA 1
ATOM 15006 C C . TYR D 1 378 ? -5.45781 32.54378 193.54966 1.000 53.07462 378 TYR C C 1
ATOM 15007 O O . TYR D 1 378 ? -4.37776 33.11459 193.35035 1.000 65.85263 378 TYR C O 1
ATOM 15016 N N . ILE D 1 379 ? -5.55989 31.30871 194.02846 1.000 44.90074 379 ILE C N 1
ATOM 15017 C CA . ILE D 1 379 ? -4.37803 30.46444 194.13885 1.000 45.10810 379 ILE C CA 1
ATOM 15018 C C . ILE D 1 379 ? -4.27169 29.68566 192.84066 1.000 44.42525 379 ILE C C 1
ATOM 15019 O O . ILE D 1 379 ? -5.27301 29.43900 192.16900 1.000 49.49905 379 ILE C O 1
ATOM 15024 N N . ARG D 1 380 ? -3.05792 29.32448 192.45012 1.000 42.26442 380 ARG C N 1
ATOM 15025 C CA . ARG D 1 380 ? -2.85256 28.53266 191.24189 1.000 45.59146 380 ARG C CA 1
ATOM 15026 C C . ARG D 1 380 ? -2.20069 27.21745 191.61939 1.000 45.11009 380 ARG C C 1
ATOM 15027 O O . ARG D 1 380 ? -1.06950 27.20011 192.12295 1.000 36.87213 380 ARG C O 1
ATOM 15035 N N . LEU D 1 381 ? -2.93201 26.12665 191.40147 1.000 44.81237 381 LEU C N 1
ATOM 15036 C CA . LEU D 1 381 ? -2.44618 24.78749 191.70303 1.000 50.37200 381 LEU C CA 1
ATOM 15037 C C . LEU D 1 381 ? -2.10083 24.06266 190.41975 1.000 50.92092 381 LEU C C 1
ATOM 15038 O O . LEU D 1 381 ? -2.83520 24.14000 189.42605 1.000 45.38751 381 LEU C O 1
ATOM 15043 N N . LYS D 1 382 ? -0.97896 23.35841 190.47019 1.000 38.41514 382 LYS C N 1
ATOM 15044 C CA . LYS D 1 382 ? -0.61555 22.36952 189.48786 1.000 40.18676 382 LYS C CA 1
ATOM 15045 C C . LYS D 1 382 ? -0.52657 21.03136 190.19157 1.000 42.74381 382 LYS C C 1
ATOM 15046 O O . LYS D 1 382 ? 0.04983 20.92403 191.27633 1.000 50.96494 382 LYS C O 1
ATOM 15052 N N . LEU D 1 383 ? -1.10403 20.01661 189.56660 1.000 44.57524 383 LEU C N 1
ATOM 15053 C CA . LEU D 1 383 ? -1.13210 18.66851 190.11036 1.000 54.75113 383 LEU C CA 1
ATOM 15054 C C . LEU D 1 383 ? -0.55171 17.71458 189.07295 1.000 61.02404 383 LEU C C 1
ATOM 15055 O O . LEU D 1 383 ? -0.83314 17.84987 187.87209 1.000 48.22536 383 LEU C O 1
ATOM 15060 N N . ILE D 1 384 ? 0.27727 16.77831 189.54545 1.000 55.31403 384 ILE C N 1
ATOM 15061 C CA . ILE D 1 384 ? 0.89874 15.72833 188.74402 1.000 51.43751 384 ILE C CA 1
ATOM 15062 C C . ILE D 1 384 ? 0.31563 14.39237 189.20099 1.000 63.46333 384 ILE C C 1
ATOM 15063 O O . ILE D 1 384 ? 0.39002 14.03713 190.39489 1.000 67.59907 384 ILE C O 1
ATOM 15068 N N . VAL D 1 385 ? -0.27590 13.65668 188.24708 1.000 59.55385 385 VAL C N 1
ATOM 15069 C CA . VAL D 1 385 ? -0.94307 12.38577 188.51109 1.000 56.40835 385 VAL C CA 1
ATOM 15070 C C . VAL D 1 385 ? -0.25261 11.27877 187.71462 1.000 59.17838 385 VAL C C 1
ATOM 15071 O O . VAL D 1 385 ? 0.08998 11.46892 186.54152 1.000 57.58486 385 VAL C O 1
ATOM 15075 N N . GLU D 1 386 ? -0.03660 10.12060 188.37531 1.000 68.64855 386 GLU C N 1
ATOM 15076 C CA . GLU D 1 386 ? 0.53790 8.93360 187.73487 1.000 59.04533 386 GLU C CA 1
ATOM 15077 C C . GLU D 1 386 ? -0.51957 8.22298 186.91414 1.000 53.62538 386 GLU C C 1
ATOM 15078 O O . GLU D 1 386 ? -1.63444 7.98613 187.39353 1.000 45.73202 386 GLU C O 1
ATOM 15084 N N . LYS D 1 387 ? -0.15612 7.87714 185.67993 1.000 57.25902 387 LYS C N 1
ATOM 15085 C CA . LYS D 1 387 ? -1.10661 7.29252 184.75619 1.000 59.56139 387 LYS C CA 1
ATOM 15086 C C . LYS D 1 387 ? -1.44475 5.87251 185.16005 1.000 49.10283 387 LYS C C 1
ATOM 15087 O O . LYS D 1 387 ? -0.70861 5.20622 185.89864 1.000 46.11592 387 LYS C O 1
ATOM 15093 N N . GLY D 1 388 ? -2.59204 5.42485 184.65541 1.000 58.77257 388 GLY C N 1
ATOM 15094 C CA . GLY D 1 388 ? -3.12421 4.11391 184.94737 1.000 60.57626 388 GLY C CA 1
ATOM 15095 C C . GLY D 1 388 ? -3.60770 3.94975 186.37052 1.000 57.15105 388 GLY C C 1
ATOM 15096 O O . GLY D 1 388 ? -4.79866 3.72996 186.59294 1.000 62.90162 388 GLY C O 1
ATOM 15097 N N . SER D 1 389 ? -2.69731 4.01437 187.34518 1.000 53.72771 389 SER C N 1
ATOM 15098 C CA . SER D 1 389 ? -3.12380 3.87720 188.72932 1.000 60.02421 389 SER C CA 1
ATOM 15099 C C . SER D 1 389 ? -3.97139 5.06230 189.13888 1.000 59.78305 389 SER C C 1
ATOM 15100 O O . SER D 1 389 ? -4.87609 4.92933 189.98020 1.000 66.86518 389 SER C O 1
ATOM 15103 N N . TRP D 1 390 ? -3.69138 6.21635 188.53299 1.000 49.24201 390 TRP C N 1
ATOM 15104 C CA . TRP D 1 390 ? -4.30599 7.50243 188.81547 1.000 50.34677 390 TRP C CA 1
ATOM 15105 C C . TRP D 1 390 ? -3.97034 8.00809 190.21843 1.000 53.53780 390 TRP C C 1
ATOM 15106 O O . TRP D 1 390 ? -4.58195 8.98714 190.68286 1.000 51.59848 390 TRP C O 1
ATOM 15117 N N . ARG D 1 391 ? -3.00822 7.37576 190.89794 1.000 50.19509 391 ARG C N 1
ATOM 15118 C CA . ARG D 1 391 ? -2.46662 7.91741 192.13584 1.000 46.38630 391 ARG C CA 1
ATOM 15119 C C . ARG D 1 391 ? -1.89643 9.30934 191.85888 1.000 48.66496 391 ARG C C 1
ATOM 15120 O O . ARG D 1 391 ? -1.30178 9.54541 190.81069 1.000 51.01967 391 ARG C O 1
ATOM 15128 N N . VAL D 1 392 ? -2.12588 10.25622 192.76215 1.000 48.65263 392 VAL C N 1
ATOM 15129 C CA . VAL D 1 392 ? -1.53264 11.58611 192.64217 1.000 50.25759 392 VAL C CA 1
ATOM 15130 C C . VAL D 1 392 ? -0.12041 11.55970 193.24262 1.000 61.18328 392 VAL C C 1
ATOM 15131 O O . VAL D 1 392 ? 0.08692 11.07744 194.37845 1.000 56.48035 392 VAL C O 1
ATOM 15135 N N . ILE D 1 393 ? 0.85839 12.05164 192.45733 1.000 56.62870 393 ILE C N 1
ATOM 15136 C CA . ILE D 1 393 ? 2.27250 11.95027 192.80377 1.000 58.49211 393 ILE C CA 1
ATOM 15137 C C . ILE D 1 393 ? 2.93289 13.31008 193.07377 1.000 52.12744 393 ILE C C 1
ATOM 15138 O O . ILE D 1 393 ? 3.99015 13.34373 193.71937 1.000 51.00421 393 ILE C O 1
ATOM 15143 N N . GLY D 1 394 ? 2.33996 14.41829 192.63921 1.000 48.74855 394 GLY C N 1
ATOM 15144 C CA . GLY D 1 394 ? 2.86939 15.71610 193.02225 1.000 43.75902 394 GLY C CA 1
ATOM 15145 C C . GLY D 1 394 ? 1.85059 16.83334 192.92386 1.000 49.17540 394 GLY C C 1
ATOM 15146 O O . GLY D 1 394 ? 0.92027 16.78669 192.11321 1.000 47.62306 394 GLY C O 1
ATOM 15147 N N . ALA D 1 395 ? 2.04411 17.86415 193.70498 1.000 47.16775 395 ALA C N 1
ATOM 15148 C CA . ALA D 1 395 ? 1.18733 19.00634 193.63753 1.000 44.70250 395 ALA C CA 1
ATOM 15149 C C . ALA D 1 395 ? 2.03170 20.20111 193.93043 1.000 52.04311 395 ALA C C 1
ATOM 15150 O O . ALA D 1 395 ? 2.95697 20.09877 194.68705 1.000 51.38263 395 ALA C O 1
ATOM 15152 N N . GLN D 1 396 ? 1.73171 21.33429 193.33076 1.000 48.89748 396 GLN C N 1
ATOM 15153 C CA . GLN D 1 396 ? 2.47409 22.53307 193.64270 1.000 50.25556 396 GLN C CA 1
ATOM 15154 C C . GLN D 1 396 ? 1.56032 23.71027 193.60327 1.000 45.19024 396 GLN C C 1
ATOM 15155 O O . GLN D 1 396 ? 0.59105 23.69061 192.91464 1.000 41.39232 396 GLN C O 1
ATOM 15161 N N . GLY D 1 397 ? 1.84684 24.72406 194.39135 1.000 40.99746 397 GLY C N 1
ATOM 15162 C CA . GLY D 1 397 ? 1.01710 25.90023 194.41090 1.000 45.66363 397 GLY C CA 1
ATOM 15163 C C . GLY D 1 397 ? 1.75946 27.18103 194.62885 1.000 46.80654 397 GLY C C 1
ATOM 15164 O O . GLY D 1 397 ? 2.70975 27.23970 195.33950 1.000 37.12311 397 GLY C O 1
ATOM 15165 N N . VAL D 1 398 ? 1.28844 28.22525 194.00623 1.000 54.09618 398 VAL C N 1
ATOM 15166 C CA . VAL D 1 398 ? 1.89176 29.50510 194.12524 1.000 47.10682 398 VAL C CA 1
ATOM 15167 C C . VAL D 1 398 ? 0.71198 30.39534 194.19187 1.000 53.62080 398 VAL C C 1
ATOM 15168 O O . VAL D 1 398 ? -0.35626 30.01365 193.79021 1.000 44.50863 398 VAL C O 1
ATOM 15172 N N . GLY D 1 399 ? 0.89744 31.58020 194.72502 1.000 57.54139 399 GLY C N 1
ATOM 15173 C CA . GLY D 1 399 ? -0.18334 32.50942 194.78762 1.000 54.58034 399 GLY C CA 1
ATOM 15174 C C . GLY D 1 399 ? -0.19470 33.52322 195.87381 1.000 57.48092 399 GLY C C 1
ATOM 15175 O O . GLY D 1 399 ? 0.56665 33.51088 196.80052 1.000 57.38328 399 GLY C O 1
ATOM 15176 N N . MET D 1 400 ? -1.11059 34.43545 195.66634 1.000 62.31957 400 MET C N 1
ATOM 15177 C CA . MET D 1 400 ? -1.39703 35.54635 196.49966 1.000 56.80209 400 MET C CA 1
ATOM 15178 C C . MET D 1 400 ? -2.04757 35.28024 197.82886 1.000 49.60291 400 MET C C 1
ATOM 15179 O O . MET D 1 400 ? -1.64807 35.84697 198.80181 1.000 59.71926 400 MET C O 1
ATOM 15184 N N . GLY D 1 401 ? -3.04873 34.42544 197.90209 1.000 47.52076 401 GLY C N 1
ATOM 15185 C CA . GLY D 1 401 ? -3.67827 34.23133 199.19529 1.000 48.55224 401 GLY C CA 1
ATOM 15186 C C . GLY D 1 401 ? -3.21225 32.98509 199.92188 1.000 53.54710 401 GLY C C 1
ATOM 15187 O O . GLY D 1 401 ? -2.01020 32.80379 200.15338 1.000 65.58609 401 GLY C O 1
ATOM 15188 N N . GLU D 1 402 ? -4.14932 32.09323 200.24407 1.000 42.59815 402 GLU C N 1
ATOM 15189 C CA . GLU D 1 402 ? -3.88924 30.92902 201.09875 1.000 45.29759 402 GLU C CA 1
ATOM 15190 C C . GLU D 1 402 ? -3.57782 29.66410 200.28339 1.000 43.91738 402 GLU C C 1
ATOM 15191 O O . GLU D 1 402 ? -4.47113 28.90236 199.91659 1.000 46.22187 402 GLU C O 1
ATOM 15197 N N . VAL D 1 403 ? -2.29398 29.39088 200.02584 1.000 38.94633 403 VAL C N 1
ATOM 15198 C CA . VAL D 1 403 ? -1.99454 28.17496 199.25149 1.000 50.39831 403 VAL C CA 1
ATOM 15199 C C . VAL D 1 403 ? -1.56242 27.05469 200.19011 1.000 43.18219 403 VAL C C 1
ATOM 15200 O O . VAL D 1 403 ? -1.75878 25.86479 199.90196 1.000 41.94218 403 VAL C O 1
ATOM 15204 N N . ALA D 1 404 ? -1.00389 27.44535 201.33997 1.000 37.97928 404 ALA C N 1
ATOM 15205 C CA . ALA D 1 404 ? -0.39374 26.49205 202.25856 1.000 41.17321 404 ALA C CA 1
ATOM 15206 C C . ALA D 1 404 ? -1.36881 25.39418 202.67373 1.000 42.15763 404 ALA C C 1
ATOM 15207 O O . ALA D 1 404 ? -0.98302 24.22207 202.79435 1.000 57.14077 404 ALA C O 1
ATOM 15209 N N . LYS D 1 405 ? -2.63164 25.74740 202.91328 1.000 44.56812 405 LYS C N 1
ATOM 15210 C CA . LYS D 1 405 ? -3.59172 24.71954 203.29646 1.000 45.09806 405 LYS C CA 1
ATOM 15211 C C . LYS D 1 405 ? -3.77137 23.69679 202.17633 1.000 47.64795 405 LYS C C 1
ATOM 15212 O O . LYS D 1 405 ? -3.72753 22.48173 202.42208 1.000 52.02794 405 LYS C O 1
ATOM 15218 N N . ARG D 1 406 ? -3.95675 24.16906 200.92649 1.000 43.12139 406 ARG C N 1
ATOM 15219 C CA . ARG D 1 406 ? -4.12438 23.23831 199.80038 1.000 53.06550 406 ARG C CA 1
ATOM 15220 C C . ARG D 1 406 ? -2.92365 22.34109 199.61775 1.000 60.44385 406 ARG C C 1
ATOM 15221 O O . ARG D 1 406 ? -3.06706 21.18720 199.18258 1.000 55.44990 406 ARG C O 1
ATOM 15229 N N . ILE D 1 407 ? -1.72744 22.86379 199.87138 1.000 50.02601 407 ILE C N 1
ATOM 15230 C CA . ILE D 1 407 ? -0.60869 21.95757 199.72578 1.000 49.23391 407 ILE C CA 1
ATOM 15231 C C . ILE D 1 407 ? -0.51644 21.00033 200.90156 1.000 52.97694 407 ILE C C 1
ATOM 15232 O O . ILE D 1 407 ? -0.06375 19.86527 200.72417 1.000 50.05485 407 ILE C O 1
ATOM 15237 N N . ASP D 1 408 ? -0.97689 21.39020 202.09981 1.000 50.54760 408 ASP C N 1
ATOM 15238 C CA . ASP D 1 408 ? -0.97967 20.42600 203.19863 1.000 40.63682 408 ASP C CA 1
ATOM 15239 C C . ASP D 1 408 ? -1.98501 19.31726 202.94781 1.000 38.92007 408 ASP C C 1
ATOM 15240 O O . ASP D 1 408 ? -1.67217 18.14215 203.17047 1.000 42.10072 408 ASP C O 1
ATOM 15245 N N . VAL D 1 409 ? -3.17013 19.65161 202.43033 1.000 45.44399 409 VAL C N 1
ATOM 15246 C CA . VAL D 1 409 ? -4.12647 18.58187 202.14950 1.000 42.39171 409 VAL C CA 1
ATOM 15247 C C . VAL D 1 409 ? -3.62410 17.69897 201.01614 1.000 52.12682 409 VAL C C 1
ATOM 15248 O O . VAL D 1 409 ? -3.70533 16.46797 201.10694 1.000 54.06975 409 VAL C O 1
ATOM 15252 N N . LEU D 1 410 ? -3.08539 18.30006 199.94004 1.000 48.19078 410 LEU C N 1
ATOM 15253 C CA . LEU D 1 410 ? -2.61199 17.49417 198.81671 1.000 36.27317 410 LEU C CA 1
ATOM 15254 C C . LEU D 1 410 ? -1.38402 16.69784 199.19508 1.000 38.36558 410 LEU C C 1
ATOM 15255 O O . LEU D 1 410 ? -1.14246 15.62289 198.63878 1.000 41.31988 410 LEU C O 1
ATOM 15260 N N . SER D 1 411 ? -0.62354 17.20750 200.15189 1.000 37.01363 411 SER C N 1
ATOM 15261 C CA . SER D 1 411 ? 0.53051 16.49015 200.66130 1.000 41.03747 411 SER C CA 1
ATOM 15262 C C . SER D 1 411 ? 0.11253 15.24210 201.41323 1.000 46.47029 411 SER C C 1
ATOM 15263 O O . SER D 1 411 ? 0.68522 14.15602 201.21180 1.000 43.75662 411 SER C O 1
ATOM 15266 N N . THR D 1 412 ? -0.85809 15.37913 202.33163 1.000 46.37175 412 THR C N 1
ATOM 15267 C CA . THR D 1 412 ? -1.30108 14.17210 203.00557 1.000 46.38230 412 THR C CA 1
ATOM 15268 C C . THR D 1 412 ? -2.08864 13.28745 202.05471 1.000 44.98120 412 THR C C 1
ATOM 15269 O O . THR D 1 412 ? -2.07584 12.06342 202.21247 1.000 53.51258 412 THR C O 1
ATOM 15273 N N . ALA D 1 413 ? -2.74190 13.86978 201.04807 1.000 34.72248 413 ALA C N 1
ATOM 15274 C CA . ALA D 1 413 ? -3.36847 13.05111 200.02716 1.000 41.10797 413 ALA C CA 1
ATOM 15275 C C . ALA D 1 413 ? -2.33194 12.20202 199.29260 1.000 45.75653 413 ALA C C 1
ATOM 15276 O O . ALA D 1 413 ? -2.55530 11.00612 199.02546 1.000 34.45887 413 ALA C O 1
ATOM 15278 N N . ILE D 1 414 ? -1.17694 12.79984 198.97026 1.000 55.00368 414 ILE C N 1
ATOM 15279 C CA . ILE D 1 414 ? -0.15138 12.07076 198.22273 1.000 50.40359 414 ILE C CA 1
ATOM 15280 C C . ILE D 1 414 ? 0.47472 10.98746 199.08728 1.000 41.31023 414 ILE C C 1
ATOM 15281 O O . ILE D 1 414 ? 0.71530 9.87150 198.61298 1.000 47.27542 414 ILE C O 1
ATOM 15286 N N . GLN D 1 415 ? 0.71228 11.27517 200.37324 1.000 40.01230 415 GLN C N 1
ATOM 15287 C CA . GLN D 1 415 ? 1.15339 10.19591 201.26087 1.000 39.73515 415 GLN C CA 1
ATOM 15288 C C . GLN D 1 415 ? 0.06127 9.16209 201.51610 1.000 44.93859 415 GLN C C 1
ATOM 15289 O O . GLN D 1 415 ? 0.36321 8.05994 201.98077 1.000 43.30525 415 GLN C O 1
ATOM 15295 N N . ALA D 1 416 ? -1.19177 9.48041 201.22764 1.000 49.71328 416 ALA C N 1
ATOM 15296 C CA . ALA D 1 416 ? -2.19296 8.44461 201.31583 1.000 57.48361 416 ALA C CA 1
ATOM 15297 C C . ALA D 1 416 ? -2.23063 7.60586 200.04669 1.000 50.80647 416 ALA C C 1
ATOM 15298 O O . ALA D 1 416 ? -2.87986 6.55500 200.02474 1.000 56.59002 416 ALA C O 1
ATOM 15300 N N . GLY D 1 417 ? -1.52395 8.02291 198.99949 1.000 56.44198 417 GLY C N 1
ATOM 15301 C CA . GLY D 1 417 ? -1.66559 7.35218 197.71542 1.000 51.42960 417 GLY C CA 1
ATOM 15302 C C . GLY D 1 417 ? -3.08577 7.43158 197.19898 1.000 53.65115 417 GLY C C 1
ATOM 15303 O O . GLY D 1 417 ? -3.60319 6.46080 196.64500 1.000 49.27067 417 GLY C O 1
ATOM 15304 N N . MET D 1 418 ? -3.74245 8.56168 197.40745 1.000 69.80469 418 MET C N 1
ATOM 15305 C CA . MET D 1 418 ? -5.11159 8.70906 196.95801 1.000 61.41520 418 MET C CA 1
ATOM 15306 C C . MET D 1 418 ? -5.15413 8.92136 195.44806 1.000 61.94867 418 MET C C 1
ATOM 15307 O O . MET D 1 418 ? -4.21325 9.43627 194.83180 1.000 60.17788 418 MET C O 1
ATOM 15312 N N . THR D 1 419 ? -6.26744 8.50571 194.86042 1.000 64.90263 419 THR C N 1
ATOM 15313 C CA . THR D 1 419 ? -6.54097 8.62603 193.43454 1.000 58.74119 419 THR C CA 1
ATOM 15314 C C . THR D 1 419 ? -7.25779 9.94924 193.15107 1.000 53.61690 419 THR C C 1
ATOM 15315 O O . THR D 1 419 ? -8.00736 10.45124 193.99646 1.000 62.29513 419 THR C O 1
ATOM 15319 N N . ILE D 1 420 ? -7.01813 10.53642 191.96609 1.000 58.59995 420 ILE C N 1
ATOM 15320 C CA . ILE D 1 420 ? -7.82001 11.72065 191.61762 1.000 63.66022 420 ILE C CA 1
ATOM 15321 C C . ILE D 1 420 ? -9.30805 11.40896 191.69414 1.000 58.91544 420 ILE C C 1
ATOM 15322 O O . ILE D 1 420 ? -10.13381 12.33012 191.78563 1.000 63.38961 420 ILE C O 1
ATOM 15327 N N . ASP D 1 421 ? -9.67934 10.13005 191.64404 1.000 48.69295 421 ASP C N 1
ATOM 15328 C CA . ASP D 1 421 ? -11.07134 9.76130 191.85451 1.000 48.19860 421 ASP C CA 1
ATOM 15329 C C . ASP D 1 421 ? -11.43674 9.90210 193.32568 1.000 50.44657 421 ASP C C 1
ATOM 15330 O O . ASP D 1 421 ? -12.38345 10.62124 193.66018 1.000 65.90252 421 ASP C O 1
ATOM 15335 N N . GLN D 1 422 ? -10.67852 9.27077 194.23126 1.000 46.77062 422 GLN C N 1
ATOM 15336 C CA . GLN D 1 422 ? -11.04695 9.44458 195.62944 1.000 45.95493 422 GLN C CA 1
ATOM 15337 C C . GLN D 1 422 ? -10.65844 10.81839 196.18155 1.000 61.71574 422 GLN C C 1
ATOM 15338 O O . GLN D 1 422 ? -11.16394 11.19730 197.25382 1.000 62.47049 422 GLN C O 1
ATOM 15344 N N . LEU D 1 423 ? -9.84056 11.59536 195.44438 1.000 76.02490 423 LEU C N 1
ATOM 15345 C CA . LEU D 1 423 ? -9.53512 12.98522 195.81753 1.000 71.25350 423 LEU C CA 1
ATOM 15346 C C . LEU D 1 423 ? -10.74299 13.88052 195.63616 1.000 79.49007 423 LEU C C 1
ATOM 15347 O O . LEU D 1 423 ? -11.03048 14.74242 196.47844 1.000 62.95401 423 LEU C O 1
ATOM 15352 N N . ALA D 1 424 ? -11.45046 13.69188 194.52640 1.000 59.18162 424 ALA C N 1
ATOM 15353 C CA . ALA D 1 424 ? -12.51342 14.59418 194.13198 1.000 52.46404 424 ALA C CA 1
ATOM 15354 C C . ALA D 1 424 ? -13.67304 14.61624 195.10343 1.000 52.12822 424 ALA C C 1
ATOM 15355 O O . ALA D 1 424 ? -14.43284 15.58541 195.09091 1.000 42.44829 424 ALA C O 1
ATOM 15357 N N . ASN D 1 425 ? -13.77593 13.62010 195.95929 1.000 61.24557 425 ASN C N 1
ATOM 15358 C CA . ASN D 1 425 ? -14.84756 13.57515 196.92469 1.000 61.65895 425 ASN C CA 1
ATOM 15359 C C . ASN D 1 425 ? -14.35104 13.47378 198.33648 1.000 57.92768 425 ASN C C 1
ATOM 15360 O O . ASN D 1 425 ? -14.83890 12.70973 199.11752 1.000 50.22049 425 ASN C O 1
ATOM 15365 N N . LEU D 1 426 ? -13.36275 14.28351 198.64125 1.000 57.49799 426 LEU C N 1
ATOM 15366 C CA . LEU D 1 426 ? -12.77023 14.35514 199.93704 1.000 47.98317 426 LEU C CA 1
ATOM 15367 C C . LEU D 1 426 ? -13.60073 15.33417 200.69154 1.000 44.66172 426 LEU C C 1
ATOM 15368 O O . LEU D 1 426 ? -13.78867 16.42430 200.23882 1.000 63.27578 426 LEU C O 1
ATOM 15373 N N . ASP D 1 427 ? -14.10036 14.95906 201.84867 1.000 41.24336 427 ASP C N 1
ATOM 15374 C CA . ASP D 1 427 ? -14.90687 15.86608 202.62515 1.000 41.28792 427 ASP C CA 1
ATOM 15375 C C . ASP D 1 427 ? -14.00441 16.83476 203.28698 1.000 47.40924 427 ASP C C 1
ATOM 15376 O O . ASP D 1 427 ? -13.27213 16.47444 204.19063 1.000 52.87647 427 ASP C O 1
ATOM 15381 N N . LEU D 1 428 ? -14.06532 18.07486 202.82824 1.000 43.70413 428 LEU C N 1
ATOM 15382 C CA . LEU D 1 428 ? -13.27387 19.15359 203.40614 1.000 45.57924 428 LEU C CA 1
ATOM 15383 C C . LEU D 1 428 ? -14.12735 20.13762 204.19166 1.000 51.67245 428 LEU C C 1
ATOM 15384 O O . LEU D 1 428 ? -15.35738 20.14190 204.11913 1.000 65.37180 428 LEU C O 1
ATOM 15389 N N . ALA D 1 429 ? -13.44688 21.01634 204.91556 1.000 45.61432 429 ALA C N 1
ATOM 15390 C CA . ALA D 1 429 ? -14.11033 21.95131 205.82400 1.000 48.02299 429 ALA C CA 1
ATOM 15391 C C . ALA D 1 429 ? -14.38635 23.23051 205.06634 1.000 44.01193 429 ALA C C 1
ATOM 15392 O O . ALA D 1 429 ? -13.49724 24.06535 204.90016 1.000 45.86074 429 ALA C O 1
ATOM 15394 N N . TYR D 1 430 ? -15.63048 23.40486 204.64586 1.000 43.77078 430 TYR C N 1
ATOM 15395 C CA . TYR D 1 430 ? -16.02956 24.52710 203.81522 1.000 44.81443 430 TYR C CA 1
ATOM 15396 C C . TYR D 1 430 ? -17.02009 25.45318 204.52178 1.000 58.23856 430 TYR C C 1
ATOM 15397 O O . TYR D 1 430 ? -18.04598 25.00429 205.05409 1.000 59.22455 430 TYR C O 1
ATOM 15406 N N . ALA D 1 431 ? -16.69382 26.74111 204.51390 1.000 69.02656 431 ALA C N 1
ATOM 15407 C CA . ALA D 1 431 ? -17.61248 27.85026 204.75547 1.000 54.79180 431 ALA C CA 1
ATOM 15408 C C . ALA D 1 431 ? -17.14757 29.01132 203.88551 1.000 60.20043 431 ALA C C 1
ATOM 15409 O O . ALA D 1 431 ? -15.99373 29.04216 203.45007 1.000 72.03926 431 ALA C O 1
ATOM 15411 N N . PRO D 1 432 ? -18.03348 29.97457 203.58303 1.000 54.96301 432 PRO C N 1
ATOM 15412 C CA . PRO D 1 432 ? -17.68461 31.05067 202.65210 1.000 55.46777 432 PRO C CA 1
ATOM 15413 C C . PRO D 1 432 ? -16.37733 31.76133 202.98773 1.000 54.87073 432 PRO C C 1
ATOM 15414 O O . PRO D 1 432 ? -15.62061 32.10034 202.06750 1.000 60.55101 432 PRO C O 1
ATOM 15418 N N . PRO D 1 433 ? -16.03679 32.00802 204.25465 1.000 58.77783 433 PRO C N 1
ATOM 15419 C CA . PRO D 1 433 ? -14.71455 32.58968 204.55125 1.000 55.54710 433 PRO C CA 1
ATOM 15420 C C . PRO D 1 433 ? -13.50478 31.64543 204.47860 1.000 59.31455 433 PRO C C 1
ATOM 15421 O O . PRO D 1 433 ? -12.40354 32.06312 204.87225 1.000 57.50889 433 PRO C O 1
ATOM 15425 N N . TYR D 1 434 ? -13.67717 30.39553 204.14943 1.000 62.17103 434 TYR C N 1
ATOM 15426 C CA . TYR D 1 434 ? -12.52434 29.54228 204.18482 1.000 58.26798 434 TYR C CA 1
ATOM 15427 C C . TYR D 1 434 ? -12.24099 28.91147 202.85359 1.000 61.12027 434 TYR C C 1
ATOM 15428 O O . TYR D 1 434 ? -11.11519 28.60930 202.50510 1.000 58.18137 434 TYR C O 1
ATOM 15437 N N . SER D 1 435 ? -13.30032 28.67583 202.12396 1.000 68.54606 435 SER C N 1
ATOM 15438 C CA . SER D 1 435 ? -13.17095 28.10905 200.82980 1.000 64.86516 435 SER C CA 1
ATOM 15439 C C . SER D 1 435 ? -14.46720 28.24847 200.10533 1.000 66.07481 435 SER C C 1
ATOM 15440 O O . SER D 1 435 ? -15.48491 28.54957 200.68578 1.000 64.20447 435 SER C O 1
ATOM 15443 N N . PRO D 1 436 ? -14.38477 27.98670 198.75624 1.000 64.46177 436 PRO C N 1
ATOM 15444 C CA . PRO D 1 436 ? -15.66304 28.02211 198.04675 1.000 65.53688 436 PRO C CA 1
ATOM 15445 C C . PRO D 1 436 ? -16.36724 26.68122 198.27676 1.000 57.40366 436 PRO C C 1
ATOM 15446 O O . PRO D 1 436 ? -15.86010 25.89796 199.05442 1.000 49.75104 436 PRO C O 1
ATOM 15450 N N . ALA D 1 437 ? -17.50054 26.40658 197.65215 1.000 52.34301 437 ALA C N 1
ATOM 15451 C CA . ALA D 1 437 ? -18.18571 25.14168 197.91417 1.000 56.89188 437 ALA C CA 1
ATOM 15452 C C . ALA D 1 437 ? -17.34009 23.91755 197.60661 1.000 57.20889 437 ALA C C 1
ATOM 15453 O O . ALA D 1 437 ? -17.35701 22.96442 198.34044 1.000 57.40958 437 ALA C O 1
ATOM 15455 N N . LEU D 1 438 ? -16.60250 23.94960 196.51434 1.000 61.50456 438 LEU C N 1
ATOM 15456 C CA . LEU D 1 438 ? -15.73087 22.87348 196.16280 1.000 54.27292 438 LEU C CA 1
ATOM 15457 C C . LEU D 1 438 ? -14.37968 23.49617 196.31139 1.000 63.92021 438 LEU C C 1
ATOM 15458 O O . LEU D 1 438 ? -14.08671 24.48022 195.69146 1.000 59.86124 438 LEU C O 1
ATOM 15463 N N . ASP D 1 439 ? -13.55348 22.91383 197.15196 1.000 51.70495 439 ASP C N 1
ATOM 15464 C CA . ASP D 1 439 ? -12.24025 23.45349 197.45256 1.000 57.40987 439 ASP C CA 1
ATOM 15465 C C . ASP D 1 439 ? -11.39273 23.45955 196.18723 1.000 58.06669 439 ASP C C 1
ATOM 15466 O O . ASP D 1 439 ? -11.58726 22.61476 195.30415 1.000 53.11502 439 ASP C O 1
ATOM 15471 N N . PRO D 1 440 ? -10.49158 24.42539 196.03907 1.000 54.62955 440 PRO C N 1
ATOM 15472 C CA . PRO D 1 440 ? -9.52002 24.36039 194.95168 1.000 55.04210 440 PRO C CA 1
ATOM 15473 C C . PRO D 1 440 ? -8.95039 22.96830 194.75219 1.000 60.34175 440 PRO C C 1
ATOM 15474 O O . PRO D 1 440 ? -8.73692 22.54947 193.60803 1.000 67.96114 440 PRO C O 1
ATOM 15478 N N . VAL D 1 441 ? -8.72412 22.23904 195.85297 1.000 47.84143 441 VAL C N 1
ATOM 15479 C CA . VAL D 1 441 ? -8.15745 20.89594 195.75049 1.000 46.65876 441 VAL C CA 1
ATOM 15480 C C . VAL D 1 441 ? -9.16689 19.94628 195.12870 1.000 48.95589 441 VAL C C 1
ATOM 15481 O O . VAL D 1 441 ? -8.82340 19.07836 194.30441 1.000 37.03908 441 VAL C O 1
ATOM 15485 N N . ILE D 1 442 ? -10.42771 20.09747 195.52022 1.000 53.38106 442 ILE C N 1
ATOM 15486 C CA . ILE D 1 442 ? -11.50512 19.37683 194.86250 1.000 48.76385 442 ILE C CA 1
ATOM 15487 C C . ILE D 1 442 ? -11.50762 19.70011 193.38056 1.000 46.81117 442 ILE C C 1
ATOM 15488 O O . ILE D 1 442 ? -11.36314 18.81724 192.53134 1.000 51.78358 442 ILE C O 1
ATOM 15493 N N . THR D 1 443 ? -11.66548 20.97720 193.04886 1.000 34.38155 443 THR C N 1
ATOM 15494 C CA . THR D 1 443 ? -11.87295 21.30451 191.64901 1.000 35.91017 443 THR C CA 1
ATOM 15495 C C . THR D 1 443 ? -10.69638 20.85643 190.78147 1.000 41.18004 443 THR C C 1
ATOM 15496 O O . THR D 1 443 ? -10.91691 20.40169 189.66347 1.000 49.35828 443 THR C O 1
ATOM 15500 N N . ILE D 1 444 ? -9.45318 20.92207 191.26800 1.000 47.55230 444 ILE C N 1
ATOM 15501 C CA . ILE D 1 444 ? -8.38662 20.40600 190.40749 1.000 46.62504 444 ILE C CA 1
ATOM 15502 C C . ILE D 1 444 ? -8.40396 18.87201 190.37421 1.000 50.11972 444 ILE C C 1
ATOM 15503 O O . ILE D 1 444 ? -7.95447 18.25510 189.39191 1.000 47.56521 444 ILE C O 1
ATOM 15508 N N . ALA D 1 445 ? -8.91170 18.20192 191.41527 1.000 55.65079 445 ALA C N 1
ATOM 15509 C CA . ALA D 1 445 ? -9.17707 16.78402 191.23811 1.000 43.06196 445 ALA C CA 1
ATOM 15510 C C . ALA D 1 445 ? -10.10358 16.58744 190.03943 1.000 44.45382 445 ALA C C 1
ATOM 15511 O O . ALA D 1 445 ? -9.77910 15.85355 189.08916 1.000 43.53138 445 ALA C O 1
ATOM 15513 N N . ASN D 1 446 ? -11.21943 17.32068 190.01700 1.000 48.91590 446 ASN C N 1
ATOM 15514 C CA . ASN D 1 446 ? -12.14289 17.20109 188.89133 1.000 48.03452 446 ASN C CA 1
ATOM 15515 C C . ASN D 1 446 ? -11.45534 17.51520 187.55113 1.000 53.69208 446 ASN C C 1
ATOM 15516 O O . ASN D 1 446 ? -11.75187 16.86746 186.53812 1.000 51.27874 446 ASN C O 1
ATOM 15521 N N . VAL D 1 447 ? -10.53814 18.49301 187.52196 1.000 64.31521 447 VAL C N 1
ATOM 15522 C CA . VAL D 1 447 ? -9.92653 18.93612 186.26781 1.000 60.14860 447 VAL C CA 1
ATOM 15523 C C . VAL D 1 447 ? -8.97996 17.86901 185.74224 1.000 65.01554 447 VAL C C 1
ATOM 15524 O O . VAL D 1 447 ? -8.93749 17.58823 184.54117 1.000 74.34869 447 VAL C O 1
ATOM 15528 N N . ALA D 1 448 ? -8.19774 17.27368 186.64682 1.000 62.43182 448 ALA C N 1
ATOM 15529 C CA . ALA D 1 448 ? -7.45712 16.06557 186.34231 1.000 55.04127 448 ALA C CA 1
ATOM 15530 C C . ALA D 1 448 ? -8.35959 14.99289 185.72345 1.000 63.66870 448 ALA C C 1
ATOM 15531 O O . ALA D 1 448 ? -7.98410 14.36399 184.73119 1.000 73.87199 448 ALA C O 1
ATOM 15533 N N . MET D 1 449 ? -9.54742 14.74903 186.28787 1.000 68.81041 449 MET C N 1
ATOM 15534 C CA . MET D 1 449 ? -10.32489 13.67132 185.65696 1.000 55.03813 449 MET C CA 1
ATOM 15535 C C . MET D 1 449 ? -10.98831 14.09671 184.35330 1.000 55.11685 449 MET C C 1
ATOM 15536 O O . MET D 1 449 ? -11.27181 13.23392 183.52724 1.000 74.13403 449 MET C O 1
ATOM 15541 N N . ASN D 1 450 ? -11.21611 15.38680 184.14163 1.000 58.47500 450 ASN C N 1
ATOM 15542 C CA . ASN D 1 450 ? -11.69653 15.82215 182.83290 1.000 64.80971 450 ASN C CA 1
ATOM 15543 C C . ASN D 1 450 ? -10.62497 15.71813 181.73646 1.000 63.44770 450 ASN C C 1
ATOM 15544 O O . ASN D 1 450 ? -10.96547 15.48042 180.57255 1.000 57.42322 450 ASN C O 1
ATOM 15549 N N . LYS D 1 451 ? -9.32680 15.87878 182.08899 1.000 73.57513 451 LYS C N 1
ATOM 15550 C CA . LYS D 1 451 ? -8.28524 15.60675 181.09254 1.000 68.09657 451 LYS C CA 1
ATOM 15551 C C . LYS D 1 451 ? -8.06164 14.11974 180.89417 1.000 60.36752 451 LYS C C 1
ATOM 15552 O O . LYS D 1 451 ? -7.87717 13.67391 179.75802 1.000 66.54131 451 LYS C O 1
ATOM 15558 N N . ARG D 1 452 ? -8.03838 13.36152 181.99602 1.000 61.20187 452 ARG C N 1
ATOM 15559 C CA . ARG D 1 452 ? -7.77470 11.92548 181.93864 1.000 61.89353 452 ARG C CA 1
ATOM 15560 C C . ARG D 1 452 ? -8.83417 11.22486 181.11992 1.000 62.71772 452 ARG C C 1
ATOM 15561 O O . ARG D 1 452 ? -8.52269 10.51597 180.15867 1.000 56.00950 452 ARG C O 1
ATOM 15569 N N . ASP D 1 453 ? -10.10599 11.44406 181.47545 1.000 74.88156 453 ASP C N 1
ATOM 15570 C CA . ASP D 1 453 ? -11.27737 10.95545 180.74981 1.000 68.45341 453 ASP C CA 1
ATOM 15571 C C . ASP D 1 453 ? -11.32278 11.55873 179.34895 1.000 74.55029 453 ASP C C 1
ATOM 15572 O O . ASP D 1 453 ? -12.32909 11.43208 178.63831 1.000 79.99388 453 ASP C O 1
ATOM 15577 N N . GLY D 1 454 ? -10.23880 12.22757 178.94665 1.000 82.26956 454 GLY C N 1
ATOM 15578 C CA . GLY D 1 454 ? -10.11618 12.81880 177.62272 1.000 88.84207 454 GLY C CA 1
ATOM 15579 C C . GLY D 1 454 ? -11.11607 13.91007 177.31331 1.000 88.59837 454 GLY C C 1
ATOM 15580 O O . GLY D 1 454 ? -11.12439 14.43228 176.18641 1.000 77.11316 454 GLY C O 1
ATOM 15581 N N . LEU D 1 455 ? -11.94962 14.21706 178.30569 1.000 97.41202 455 LEU C N 1
ATOM 15582 C CA . LEU D 1 455 ? -12.98145 15.23430 178.18928 1.000 81.87163 455 LEU C CA 1
ATOM 15583 C C . LEU D 1 455 ? -12.44649 16.42333 177.42230 1.000 78.48486 455 LEU C C 1
ATOM 15584 O O . LEU D 1 455 ? -13.06976 16.88565 176.46763 1.000 77.98305 455 LEU C O 1
ATOM 15589 N N . PHE D 1 456 ? -11.28722 16.92501 177.83495 1.000 74.40451 456 PHE C N 1
ATOM 15590 C CA . PHE D 1 456 ? -10.72225 18.06102 177.13395 1.000 79.13622 456 PHE C CA 1
ATOM 15591 C C . PHE D 1 456 ? -9.24539 17.80675 176.89933 1.000 80.80837 456 PHE C C 1
ATOM 15592 O O . PHE D 1 456 ? -8.58625 17.09046 177.66194 1.000 80.68315 456 PHE C O 1
ATOM 15600 N N . GLU D 1 457 ? -8.73969 18.36984 175.81524 1.000 78.60881 457 GLU C N 1
ATOM 15601 C CA . GLU D 1 457 ? -7.31882 18.30759 175.52668 1.000 79.17935 457 GLU C CA 1
ATOM 15602 C C . GLU D 1 457 ? -6.73037 19.65239 175.93671 1.000 75.50323 457 GLU C C 1
ATOM 15603 O O . GLU D 1 457 ? -7.28826 20.71157 175.62912 1.000 75.71947 457 GLU C O 1
ATOM 15609 N N . GLY D 1 458 ? -5.63909 19.60702 176.68428 1.000 79.89416 458 GLY C N 1
ATOM 15610 C CA . GLY D 1 458 ? -5.15857 20.77178 177.38031 1.000 87.04128 458 GLY C CA 1
ATOM 15611 C C . GLY D 1 458 ? -3.67060 20.98950 177.18178 1.000 80.55786 458 GLY C C 1
ATOM 15612 O O . GLY D 1 458 ? -2.88984 20.03435 177.08929 1.000 72.78142 458 GLY C O 1
ATOM 15613 N N . ILE D 1 459 ? -3.29936 22.26844 177.09688 1.000 83.07959 459 ILE C N 1
ATOM 15614 C CA . ILE D 1 459 ? -1.91236 22.68918 176.87442 1.000 87.39146 459 ILE C CA 1
ATOM 15615 C C . ILE D 1 459 ? -1.58576 23.86094 177.78852 1.000 93.26979 459 ILE C C 1
ATOM 15616 O O . ILE D 1 459 ? -2.42847 24.73507 178.03201 1.000 79.47983 459 ILE C O 1
ATOM 15621 N N . ASN D 1 460 ? -0.31359 23.92159 178.18604 1.000 97.43040 460 ASN C N 1
ATOM 15622 C CA . ASN D 1 460 ? 0.25196 24.98231 179.01602 1.000 85.06764 460 ASN C CA 1
ATOM 15623 C C . ASN D 1 460 ? 0.51794 26.28240 178.25616 1.000 82.05517 460 ASN C C 1
ATOM 15624 O O . ASN D 1 460 ? 0.16753 26.41469 177.11132 1.000 86.76131 460 ASN C O 1
ATOM 15629 N N . VAL D 1 461 ? 1.17540 27.22014 178.91509 1.000 79.93494 461 VAL C N 1
ATOM 15630 C CA . VAL D 1 461 ? 1.43645 28.51819 178.32423 1.000 81.63087 461 VAL C CA 1
ATOM 15631 C C . VAL D 1 461 ? 2.75123 28.73704 177.63676 1.000 80.93759 461 VAL C C 1
ATOM 15632 O O . VAL D 1 461 ? 2.88315 29.69215 176.89089 1.000 71.42723 461 VAL C O 1
ATOM 15636 N N . PHE D 1 462 ? 3.73315 27.89278 177.90123 1.000 92.21016 462 PHE C N 1
ATOM 15637 C CA . PHE D 1 462 ? 5.01094 28.07763 177.24777 1.000 80.05057 462 PHE C CA 1
ATOM 15638 C C . PHE D 1 462 ? 4.79831 27.78795 175.78879 1.000 76.41163 462 PHE C C 1
ATOM 15639 O O . PHE D 1 462 ? 5.40710 28.38199 174.92267 1.000 75.07460 462 PHE C O 1
ATOM 15647 N N . GLU D 1 463 ? 3.89701 26.87120 175.52097 1.000 72.71410 463 GLU C N 1
ATOM 15648 C CA . GLU D 1 463 ? 3.59442 26.52652 174.16602 1.000 71.39552 463 GLU C CA 1
ATOM 15649 C C . GLU D 1 463 ? 3.09440 27.75876 173.43545 1.000 73.92598 463 GLU C C 1
ATOM 15650 O O . GLU D 1 463 ? 1.91944 28.07203 173.38296 1.000 74.62163 463 GLU C O 1
ATOM 15656 N N . LEU D 1 464 ? 4.06334 28.46166 172.89021 1.000 84.16311 464 LEU C N 1
ATOM 15657 C CA . LEU D 1 464 ? 3.91929 29.68084 172.09849 1.000 84.05477 464 LEU C CA 1
ATOM 15658 C C . LEU D 1 464 ? 4.33368 29.39702 170.68428 1.000 84.64301 464 LEU C C 1
ATOM 15659 O O . LEU D 1 464 ? 5.40447 28.88184 170.41977 1.000 78.10764 464 LEU C O 1
ATOM 15664 N N . LYS D 1 465 ? 3.39240 29.64439 169.80769 1.000 87.26528 465 LYS C N 1
ATOM 15665 C CA . LYS D 1 465 ? 3.55281 29.38061 168.42958 1.000 81.98388 465 LYS C CA 1
ATOM 15666 C C . LYS D 1 465 ? 2.72782 30.46190 167.85610 1.000 91.13398 465 LYS C C 1
ATOM 15667 O O . LYS D 1 465 ? 1.52873 30.32118 167.71054 1.000 94.70923 465 LYS C O 1
ATOM 15669 N N . GLU D 1 466 ? 3.40794 31.55481 167.56304 1.000 89.41483 466 GLU C N 1
ATOM 15670 C CA . GLU D 1 466 ? 2.82797 32.73104 166.98649 1.000 81.21647 466 GLU C CA 1
ATOM 15671 C C . GLU D 1 466 ? 3.99284 33.39993 166.28017 1.000 81.66232 466 GLU C C 1
ATOM 15672 O O . GLU D 1 466 ? 5.06066 32.79973 166.14564 1.000 73.27091 466 GLU C O 1
ATOM 15674 N N . ILE D 1 473 ? -3.08421 29.42603 163.16915 1.000 69.35829 473 ILE C N 1
ATOM 15675 C CA . ILE D 1 473 ? -3.19167 29.31178 164.63817 1.000 78.38308 473 ILE C CA 1
ATOM 15676 C C . ILE D 1 473 ? -4.13325 30.36988 165.15473 1.000 72.11575 473 ILE C C 1
ATOM 15677 O O . ILE D 1 473 ? -4.00615 31.51893 164.76890 1.000 79.07679 473 ILE C O 1
ATOM 15682 N N . VAL D 1 474 ? -5.16104 29.98496 165.89406 1.000 74.26169 474 VAL C N 1
ATOM 15683 C CA . VAL D 1 474 ? -6.11265 30.99107 166.36362 1.000 87.35451 474 VAL C CA 1
ATOM 15684 C C . VAL D 1 474 ? -6.36912 30.82585 167.82268 1.000 83.77867 474 VAL C C 1
ATOM 15685 O O . VAL D 1 474 ? -6.51317 29.71879 168.28953 1.000 84.00243 474 VAL C O 1
ATOM 15689 N N . ILE D 1 475 ? -6.44361 31.93273 168.53192 1.000 81.49307 475 ILE C N 1
ATOM 15690 C CA . ILE D 1 475 ? -6.67708 31.87352 169.93900 1.000 81.06019 475 ILE C CA 1
ATOM 15691 C C . ILE D 1 475 ? -7.99383 32.54975 170.20464 1.000 82.11900 475 ILE C C 1
ATOM 15692 O O . ILE D 1 475 ? -8.18476 33.66787 169.77392 1.000 83.46875 475 ILE C O 1
ATOM 15697 N N . LEU D 1 476 ? -8.88869 31.89180 170.91786 1.000 83.60435 476 LEU C N 1
ATOM 15698 C CA . LEU D 1 476 ? -10.16245 32.51902 171.20147 1.000 81.76791 476 LEU C CA 1
ATOM 15699 C C . LEU D 1 476 ? -10.31381 32.91478 172.63660 1.000 76.25728 476 LEU C C 1
ATOM 15700 O O . LEU D 1 476 ? -10.25864 32.09960 173.53143 1.000 75.60581 476 LEU C O 1
ATOM 15705 N N . ASP D 1 477 ? -10.54447 34.19580 172.81794 1.000 78.79457 477 ASP C N 1
ATOM 15706 C CA . ASP D 1 477 ? -10.67884 34.77058 174.11210 1.000 84.03475 477 ASP C CA 1
ATOM 15707 C C . ASP D 1 477 ? -12.09569 34.70580 174.54963 1.000 88.90852 477 ASP C C 1
ATOM 15708 O O . ASP D 1 477 ? -12.86859 35.61301 174.31510 1.000 83.05194 477 ASP C O 1
ATOM 15713 N N . VAL D 1 478 ? -12.43466 33.61775 175.22456 1.000 92.68747 478 VAL C N 1
ATOM 15714 C CA . VAL D 1 478 ? -13.81753 33.44896 175.65706 1.000 79.18907 478 VAL C CA 1
ATOM 15715 C C . VAL D 1 478 ? -14.16287 34.40981 176.82137 1.000 74.89027 478 VAL C C 1
ATOM 15716 O O . VAL D 1 478 ? -15.23466 34.31893 177.42877 1.000 72.34539 478 VAL C O 1
ATOM 15720 N N . ARG D 1 479 ? -13.30157 35.38758 177.06423 1.000 83.89529 479 ARG C N 1
ATOM 15721 C CA . ARG D 1 479 ? -13.45494 36.37341 178.15647 1.000 80.88899 479 ARG C CA 1
ATOM 15722 C C . ARG D 1 479 ? -14.65475 37.29867 178.13411 1.000 75.38745 479 ARG C C 1
ATOM 15723 O O . ARG D 1 479 ? -15.75189 36.81192 178.05144 1.000 81.26751 479 ARG C O 1
ATOM 15731 N N . SER D 1 480 ? -14.45443 38.61361 178.23728 1.000 73.65405 480 SER C N 1
ATOM 15732 C CA . SER D 1 480 ? -15.55923 39.56185 178.22989 1.000 82.19098 480 SER C CA 1
ATOM 15733 C C . SER D 1 480 ? -15.23380 41.01572 178.52404 1.000 77.53947 480 SER C C 1
ATOM 15734 O O . SER D 1 480 ? -16.00774 41.88595 178.21050 1.000 71.48236 480 SER C O 1
ATOM 15737 N N . GLU D 1 481 ? -14.10351 41.27836 179.14965 1.000 86.34561 481 GLU C N 1
ATOM 15738 C CA . GLU D 1 481 ? -13.73508 42.64521 179.50077 1.000 85.66725 481 GLU C CA 1
ATOM 15739 C C . GLU D 1 481 ? -12.24701 42.83588 179.57623 1.000 81.62122 481 GLU C C 1
ATOM 15740 O O . GLU D 1 481 ? -11.61271 42.46956 180.54492 1.000 72.89067 481 GLU C O 1
ATOM 15746 N N . GLU D 1 482 ? -11.71228 43.44896 178.54114 1.000 77.56582 482 GLU C N 1
ATOM 15747 C CA . GLU D 1 482 ? -10.30828 43.66769 178.41764 1.000 71.91935 482 GLU C CA 1
ATOM 15748 C C . GLU D 1 482 ? -9.70579 44.97346 178.95466 1.000 78.28180 482 GLU C C 1
ATOM 15749 O O . GLU D 1 482 ? -9.85078 46.03960 178.38491 1.000 77.58910 482 GLU C O 1
ATOM 15755 N N . GLU D 1 483 ? -9.02339 44.82910 180.08036 1.000 93.05205 483 GLU C N 1
ATOM 15756 C CA . GLU D 1 483 ? -8.24391 45.83580 180.76525 1.000 91.44477 483 GLU C CA 1
ATOM 15757 C C . GLU D 1 483 ? -6.79004 45.33150 180.70760 1.000 86.92874 483 GLU C C 1
ATOM 15758 O O . GLU D 1 483 ? -5.85285 46.10429 180.77438 1.000 92.44711 483 GLU C O 1
ATOM 15764 N N . PHE D 1 484 ? -6.63837 44.01749 180.57829 1.000 80.49860 484 PHE C N 1
ATOM 15765 C CA . PHE D 1 484 ? -5.39656 43.30525 180.46867 1.000 84.40774 484 PHE C CA 1
ATOM 15766 C C . PHE D 1 484 ? -5.75821 42.41955 179.27865 1.000 97.45870 484 PHE C C 1
ATOM 15767 O O . PHE D 1 484 ? -6.82434 41.83678 179.28095 1.000 106.54953 484 PHE C O 1
ATOM 15775 N N . LYS D 1 485 ? -4.92463 42.31957 178.24730 1.000 102.36223 485 LYS C N 1
ATOM 15776 C CA . LYS D 1 485 ? -5.25926 41.48086 177.08628 1.000 87.88240 485 LYS C CA 1
ATOM 15777 C C . LYS D 1 485 ? -4.00662 41.16573 176.33573 1.000 84.16712 485 LYS C C 1
ATOM 15778 O O . LYS D 1 485 ? -2.96736 41.64144 176.72642 1.000 86.00788 485 LYS C O 1
ATOM 15784 N N . THR D 1 486 ? -4.09120 40.36495 175.27961 1.000 83.78487 486 THR C N 1
ATOM 15785 C CA . THR D 1 486 ? -2.91858 40.03386 174.46310 1.000 79.12429 486 THR C CA 1
ATOM 15786 C C . THR D 1 486 ? -3.09100 40.62316 173.05727 1.000 80.66202 486 THR C C 1
ATOM 15787 O O . THR D 1 486 ? -4.19716 40.71549 172.58172 1.000 75.36172 486 THR C O 1
ATOM 15791 N N . ARG D 1 487 ? -2.00016 41.02505 172.40993 1.000 90.52562 487 ARG C N 1
ATOM 15792 C CA . ARG D 1 487 ? -2.01753 41.66630 171.09606 1.000 79.50740 487 ARG C CA 1
ATOM 15793 C C . ARG D 1 487 ? -1.94220 40.78652 169.85186 1.000 83.18257 487 ARG C C 1
ATOM 15794 O O . ARG D 1 487 ? -1.16243 39.85337 169.79038 1.000 85.83111 487 ARG C O 1
ATOM 15796 N N . ARG D 1 488 ? -2.75352 41.10788 168.85024 1.000 86.61151 488 ARG C N 1
ATOM 15797 C CA . ARG D 1 488 ? -2.77817 40.34713 167.58010 1.000 85.89098 488 ARG C CA 1
ATOM 15798 C C . ARG D 1 488 ? -3.91844 40.76355 166.65662 1.000 79.19166 488 ARG C C 1
ATOM 15799 O O . ARG D 1 488 ? -4.27596 40.02280 165.73062 1.000 74.96701 488 ARG C O 1
ATOM 15801 N N . LYS D 1 493 ? -3.28358 35.99247 166.34747 1.000 79.64074 493 LYS C N 1
ATOM 15802 C CA . LYS D 1 493 ? -4.52991 35.71687 165.65590 1.000 89.95890 493 LYS C CA 1
ATOM 15803 C C . LYS D 1 493 ? -5.70652 35.75594 166.63636 1.000 93.26564 493 LYS C C 1
ATOM 15804 O O . LYS D 1 493 ? -6.38670 34.69106 166.76942 1.000 94.89247 493 LYS C O 1
ATOM 15806 N N . VAL D 1 494 ? -5.96003 36.90887 167.27068 1.000 92.09091 494 VAL C N 1
ATOM 15807 C CA . VAL D 1 494 ? -6.81655 37.01883 168.44603 1.000 84.14917 494 VAL C CA 1
ATOM 15808 C C . VAL D 1 494 ? -8.24364 37.38622 168.01465 1.000 81.98772 494 VAL C C 1
ATOM 15809 O O . VAL D 1 494 ? -8.53555 38.50935 167.61698 1.000 85.85589 494 VAL C O 1
ATOM 15813 N N . ILE D 1 495 ? -9.15682 36.41340 168.09982 1.000 95.23379 495 ILE C N 1
ATOM 15814 C CA . ILE D 1 495 ? -10.58484 36.67474 167.88542 1.000 93.34078 495 ILE C CA 1
ATOM 15815 C C . ILE D 1 495 ? -11.27833 36.60163 169.24767 1.000 88.47554 495 ILE C C 1
ATOM 15816 O O . ILE D 1 495 ? -10.96319 35.74241 170.08439 1.000 85.52278 495 ILE C O 1
ATOM 15821 N N . HIS D 1 496 ? -12.14102 37.56376 169.52219 1.000 87.28168 496 HIS C N 1
ATOM 15822 C CA . HIS D 1 496 ? -12.77048 37.70965 170.82846 1.000 84.35703 496 HIS C CA 1
ATOM 15823 C C . HIS D 1 496 ? -14.26458 37.52100 170.67500 1.000 104.58120 496 HIS C C 1
ATOM 15824 O O . HIS D 1 496 ? -14.89474 38.22829 169.87838 1.000 117.71124 496 HIS C O 1
ATOM 15831 N N . ILE D 1 497 ? -14.82749 36.59197 171.44504 1.000 96.54650 497 ILE C N 1
ATOM 15832 C CA . ILE D 1 497 ? -16.26950 36.38927 171.51156 1.000 81.29529 497 ILE C CA 1
ATOM 15833 C C . ILE D 1 497 ? -16.60403 35.99007 172.94562 1.000 78.99187 497 ILE C C 1
ATOM 15834 O O . ILE D 1 497 ? -16.20810 34.89890 173.37226 1.000 76.65123 497 ILE C O 1
ATOM 15839 N N . PRO D 1 498 ? -17.33857 36.81208 173.70606 1.000 82.76507 498 PRO C N 1
ATOM 15840 C CA . PRO D 1 498 ? -17.64509 36.47288 175.11211 1.000 83.26642 498 PRO C CA 1
ATOM 15841 C C . PRO D 1 498 ? -18.29633 35.09799 175.27510 1.000 84.46265 498 PRO C C 1
ATOM 15842 O O . PRO D 1 498 ? -19.06775 34.64832 174.42531 1.000 91.52266 498 PRO C O 1
ATOM 15846 N N . ILE D 1 499 ? -18.05304 34.43773 176.37688 1.000 77.55690 499 ILE C N 1
ATOM 15847 C CA . ILE D 1 499 ? -18.61027 33.13282 176.51085 1.000 77.51316 499 ILE C CA 1
ATOM 15848 C C . ILE D 1 499 ? -20.09930 33.23317 176.38244 1.000 80.78003 499 ILE C C 1
ATOM 15849 O O . ILE D 1 499 ? -20.71873 32.44643 175.69953 1.000 79.61089 499 ILE C O 1
ATOM 15854 N N . LEU D 1 500 ? -20.67784 34.23017 177.00786 1.000 83.66026 500 LEU C N 1
ATOM 15855 C CA . LEU D 1 500 ? -22.11382 34.40649 176.97045 1.000 78.49742 500 LEU C CA 1
ATOM 15856 C C . LEU D 1 500 ? -22.59431 34.65086 175.56568 1.000 77.77218 500 LEU C C 1
ATOM 15857 O O . LEU D 1 500 ? -23.71650 34.34116 175.23205 1.000 74.73891 500 LEU C O 1
ATOM 15862 N N . GLU D 1 501 ? -21.75650 35.25383 174.74947 1.000 84.10256 501 GLU C N 1
ATOM 15863 C CA . GLU D 1 501 ? -22.14097 35.49317 173.37666 1.000 81.16675 501 GLU C CA 1
ATOM 15864 C C . GLU D 1 501 ? -21.80357 34.33927 172.46631 1.000 79.95789 501 GLU C C 1
ATOM 15865 O O . GLU D 1 501 ? -22.22701 34.32958 171.34247 1.000 91.83269 501 GLU C O 1
ATOM 15871 N N . LEU D 1 502 ? -21.04860 33.36602 172.93184 1.000 72.37663 502 LEU C N 1
ATOM 15872 C CA . LEU D 1 502 ? -20.65117 32.26810 172.06047 1.000 78.89371 502 LEU C CA 1
ATOM 15873 C C . LEU D 1 502 ? -21.67561 31.34044 171.44369 1.000 86.35031 502 LEU C C 1
ATOM 15874 O O . LEU D 1 502 ? -21.54313 31.00163 170.28858 1.000 82.45243 502 LEU C O 1
ATOM 15879 N N . ARG D 1 503 ? -22.69741 30.93552 172.17401 1.000 95.26210 503 ARG C N 1
ATOM 15880 C CA . ARG D 1 503 ? -23.63783 29.97182 171.63119 1.000 89.72296 503 ARG C CA 1
ATOM 15881 C C . ARG D 1 503 ? -24.20219 30.56418 170.37252 1.000 83.79706 503 ARG C C 1
ATOM 15882 O O . ARG D 1 503 ? -24.31572 29.89440 169.36244 1.000 74.11742 503 ARG C O 1
ATOM 15890 N N . GLU D 1 504 ? -24.50789 31.84124 170.43888 1.000 85.21233 504 GLU C N 1
ATOM 15891 C CA . GLU D 1 504 ? -24.98917 32.57955 169.31221 1.000 83.06890 504 GLU C CA 1
ATOM 15892 C C . GLU D 1 504 ? -23.99051 32.98055 168.21890 1.000 86.09218 504 GLU C C 1
ATOM 15893 O O . GLU D 1 504 ? -24.24001 32.71182 167.05294 1.000 95.27541 504 GLU C O 1
ATOM 15899 N N . ARG D 1 505 ? -22.94422 33.69826 168.55663 1.000 85.99980 505 ARG C N 1
ATOM 15900 C CA . ARG D 1 505 ? -22.07254 34.08827 167.50237 1.000 81.84502 505 ARG C CA 1
ATOM 15901 C C . ARG D 1 505 ? -21.63402 32.76727 166.99495 1.000 89.48035 505 ARG C C 1
ATOM 15902 O O . ARG D 1 505 ? -22.38243 32.11257 166.29711 1.000 89.59926 505 ARG C O 1
ATOM 15910 N N . LEU D 1 506 ? -20.41598 32.36395 167.34040 1.000 88.58159 506 LEU C N 1
ATOM 15911 C CA . LEU D 1 506 ? -19.87942 31.08192 166.89895 1.000 83.66724 506 LEU C CA 1
ATOM 15912 C C . LEU D 1 506 ? -19.60000 31.08914 165.39984 1.000 82.62801 506 LEU C C 1
ATOM 15913 O O . LEU D 1 506 ? -18.90138 30.21609 164.88441 1.000 84.09629 506 LEU C O 1
ATOM 15918 N N . ASP D 1 507 ? -20.14905 32.07939 164.70524 1.000 86.34826 507 ASP C N 1
ATOM 15919 C CA . ASP D 1 507 ? -19.96059 32.20262 163.26419 1.000 72.88452 507 ASP C CA 1
ATOM 15920 C C . ASP D 1 507 ? -18.50865 32.52138 162.92469 1.000 69.24369 507 ASP C C 1
ATOM 15921 O O . ASP D 1 507 ? -17.89811 31.86141 162.08233 1.000 75.64762 507 ASP C O 1
ATOM 15926 N N . GLU D 1 508 ? -17.96118 33.53813 163.58268 1.000 75.28409 508 GLU C N 1
ATOM 15927 C CA . GLU D 1 508 ? -16.58018 33.94588 163.35122 1.000 90.70333 508 GLU C CA 1
ATOM 15928 C C . GLU D 1 508 ? -15.63842 32.74767 163.40163 1.000 93.48586 508 GLU C C 1
ATOM 15929 O O . GLU D 1 508 ? -14.76878 32.59365 162.54326 1.000 93.47532 508 GLU C O 1
ATOM 15935 N N . ILE D 1 509 ? -15.81621 31.90352 164.41154 1.000 89.30861 509 ILE C N 1
ATOM 15936 C CA . ILE D 1 509 ? -14.98939 30.72831 164.57399 1.000 92.04547 509 ILE C CA 1
ATOM 15937 C C . ILE D 1 509 ? -14.80605 30.20054 163.16282 1.000 93.77549 509 ILE C C 1
ATOM 15938 O O . ILE D 1 509 ? -15.68833 30.38988 162.34520 1.000 86.55777 509 ILE C O 1
ATOM 15943 N N . PRO D 1 510 ? -13.65330 29.63336 162.82727 1.000 89.51080 510 PRO C N 1
ATOM 15944 C CA . PRO D 1 510 ? -13.46893 29.19058 161.43712 1.000 82.39208 510 PRO C CA 1
ATOM 15945 C C . PRO D 1 510 ? -13.48536 27.68963 161.16684 1.000 83.36582 510 PRO C C 1
ATOM 15946 O O . PRO D 1 510 ? -14.20280 27.24896 160.26803 1.000 89.94362 510 PRO C O 1
ATOM 15950 N N . ARG D 1 511 ? -12.69223 26.93932 161.92439 1.000 103.41231 511 ARG C N 1
ATOM 15951 C CA . ARG D 1 511 ? -12.56660 25.49232 161.77207 1.000 155.37129 511 ARG C CA 1
ATOM 15952 C C . ARG D 1 511 ? -11.51506 25.25930 160.69062 1.000 158.72073 511 ARG C C 1
ATOM 15953 O O . ARG D 1 511 ? -11.23318 26.15739 159.89768 1.000 151.11418 511 ARG C O 1
ATOM 15955 N N . ASP D 1 512 ? -10.93533 24.06619 160.65617 1.000 167.90966 512 ASP C N 1
ATOM 15956 C CA . ASP D 1 512 ? -9.91478 23.75416 159.65871 1.000 169.92015 512 ASP C CA 1
ATOM 15957 C C . ASP D 1 512 ? -8.60649 24.44981 160.03034 1.000 165.05559 512 ASP C C 1
ATOM 15958 O O . ASP D 1 512 ? -7.63779 24.43674 159.26896 1.000 166.55002 512 ASP C O 1
ATOM 15963 N N . LYS D 1 513 ? -8.59791 25.05358 161.21345 1.000 159.11172 513 LYS C N 1
ATOM 15964 C CA . LYS D 1 513 ? -7.44955 25.76523 161.75114 1.000 153.24141 513 LYS C CA 1
ATOM 15965 C C . LYS D 1 513 ? -7.40006 25.39094 163.22005 1.000 148.66612 513 LYS C C 1
ATOM 15966 O O . LYS D 1 513 ? -8.42092 25.00905 163.79037 1.000 139.12613 513 LYS C O 1
ATOM 15968 N N . GLU D 1 514 ? -6.23280 25.48358 163.84262 1.000 109.79207 514 GLU C N 1
ATOM 15969 C CA . GLU D 1 514 ? -6.15934 25.10530 165.24052 1.000 87.57886 514 GLU C CA 1
ATOM 15970 C C . GLU D 1 514 ? -6.62077 26.25823 166.08391 1.000 81.78659 514 GLU C C 1
ATOM 15971 O O . GLU D 1 514 ? -6.08656 27.35913 166.01492 1.000 81.34885 514 GLU C O 1
ATOM 15977 N N . ILE D 1 515 ? -7.61151 25.97729 166.91124 1.000 78.38091 515 ILE C N 1
ATOM 15978 C CA . ILE D 1 515 ? -8.16695 26.97124 167.79165 1.000 70.91732 515 ILE C CA 1
ATOM 15979 C C . ILE D 1 515 ? -7.87551 26.51492 169.18145 1.000 69.61761 515 ILE C C 1
ATOM 15980 O O . ILE D 1 515 ? -8.15260 25.40790 169.55935 1.000 77.70728 515 ILE C O 1
ATOM 15985 N N . VAL D 1 516 ? -7.29703 27.41665 169.92240 1.000 64.20730 516 VAL C N 1
ATOM 15986 C CA . VAL D 1 516 ? -6.80656 27.20829 171.27117 1.000 71.50908 516 VAL C CA 1
ATOM 15987 C C . VAL D 1 516 ? -7.61901 28.10229 172.19165 1.000 73.79030 516 VAL C C 1
ATOM 15988 O O . VAL D 1 516 ? -7.45975 29.34826 172.18582 1.000 57.96292 516 VAL C O 1
ATOM 15992 N N . VAL D 1 517 ? -8.52584 27.50934 172.96789 1.000 82.49656 517 VAL C N 1
ATOM 15993 C CA . VAL D 1 517 ? -9.46237 28.33640 173.72041 1.000 78.84502 517 VAL C CA 1
ATOM 15994 C C . VAL D 1 517 ? -8.77078 28.86901 174.95824 1.000 79.37708 517 VAL C C 1
ATOM 15995 O O . VAL D 1 517 ? -7.97768 28.17172 175.60880 1.000 83.26934 517 VAL C O 1
ATOM 15999 N N . VAL D 1 518 ? -9.05140 30.12502 175.24859 1.000 77.70951 518 VAL C N 1
ATOM 16000 C CA . VAL D 1 518 ? -8.31985 30.90568 176.23145 1.000 71.45043 518 VAL C CA 1
ATOM 16001 C C . VAL D 1 518 ? -9.30837 31.75074 177.01499 1.000 72.58971 518 VAL C C 1
ATOM 16002 O O . VAL D 1 518 ? -9.90338 32.68597 176.46840 1.000 70.45469 518 VAL C O 1
ATOM 16006 N N . CYS D 1 519 ? -9.45393 31.46753 178.29600 1.000 73.49567 519 CYS C N 1
ATOM 16007 C CA . CYS D 1 519 ? -10.23542 32.37254 179.12847 1.000 74.29190 519 CYS C CA 1
ATOM 16008 C C . CYS D 1 519 ? -9.35687 32.96014 180.22524 1.000 70.95722 519 CYS C C 1
ATOM 16009 O O . CYS D 1 519 ? -8.13090 32.80588 180.22874 1.000 71.29475 519 CYS C O 1
ATOM 16012 N N . ALA D 1 520 ? -10.01136 33.62410 181.18162 1.000 77.85011 520 ALA C N 1
ATOM 16013 C CA . ALA D 1 520 ? -9.29480 34.38875 182.20149 1.000 85.82281 520 ALA C CA 1
ATOM 16014 C C . ALA D 1 520 ? -8.44165 33.49540 183.09299 1.000 91.01466 520 ALA C C 1
ATOM 16015 O O . ALA D 1 520 ? -7.29945 33.85310 183.41062 1.000 101.60607 520 ALA C O 1
ATOM 16017 N N . ILE D 1 521 ? -8.98072 32.35443 183.54298 1.000 83.57675 521 ILE C N 1
ATOM 16018 C CA . ILE D 1 521 ? -8.18462 31.40511 184.32050 1.000 68.23815 521 ILE C CA 1
ATOM 16019 C C . ILE D 1 521 ? -8.58006 29.97027 183.96638 1.000 56.11219 521 ILE C C 1
ATOM 16020 O O . ILE D 1 521 ? -8.19799 29.02605 184.67205 1.000 53.28804 521 ILE C O 1
ATOM 16025 N N . GLY D 1 522 ? -9.35051 29.80363 182.88964 1.000 52.81154 522 GLY C N 1
ATOM 16026 C CA . GLY D 1 522 ? -9.52704 28.52880 182.22647 1.000 45.42031 522 GLY C CA 1
ATOM 16027 C C . GLY D 1 522 ? -10.83009 27.80402 182.50184 1.000 52.36975 522 GLY C C 1
ATOM 16028 O O . GLY D 1 522 ? -11.10157 26.78821 181.83775 1.000 68.14948 522 GLY C O 1
ATOM 16029 N N . LEU D 1 523 ? -11.62862 28.27101 183.46623 1.000 46.70063 523 LEU C N 1
ATOM 16030 C CA . LEU D 1 523 ? -12.93665 27.66624 183.72862 1.000 59.17742 523 LEU C CA 1
ATOM 16031 C C . LEU D 1 523 ? -13.86009 27.79967 182.51700 1.000 73.27110 523 LEU C C 1
ATOM 16032 O O . LEU D 1 523 ? -14.36952 26.80088 181.95801 1.000 83.53667 523 LEU C O 1
ATOM 16037 N N . ARG D 1 524 ? -14.08499 29.04180 182.08833 1.000 56.12420 524 ARG C N 1
ATOM 16038 C CA . ARG D 1 524 ? -14.87940 29.26219 180.90468 1.000 44.16954 524 ARG C CA 1
ATOM 16039 C C . ARG D 1 524 ? -14.21699 28.71729 179.66632 1.000 44.79214 524 ARG C C 1
ATOM 16040 O O . ARG D 1 524 ? -14.91143 28.42862 178.68953 1.000 53.04102 524 ARG C O 1
ATOM 16048 N N . SER D 1 525 ? -12.89502 28.58600 179.67478 1.000 51.90247 525 SER C N 1
ATOM 16049 C CA . SER D 1 525 ? -12.22559 27.92507 178.56640 1.000 59.32553 525 SER C CA 1
ATOM 16050 C C . SER D 1 525 ? -12.67594 26.48019 178.45930 1.000 61.22917 525 SER C C 1
ATOM 16051 O O . SER D 1 525 ? -12.87048 25.95044 177.35527 1.000 58.10461 525 SER C O 1
ATOM 16054 N N . PHE D 1 526 ? -12.83664 25.82300 179.60023 1.000 54.93217 526 PHE C N 1
ATOM 16055 C CA . PHE D 1 526 ? -13.30994 24.45411 179.56916 1.000 54.11666 526 PHE C CA 1
ATOM 16056 C C . PHE D 1 526 ? -14.73515 24.42851 179.04770 1.000 63.63082 526 PHE C C 1
ATOM 16057 O O . PHE D 1 526 ? -15.03768 23.74477 178.04969 1.000 77.03300 526 PHE C O 1
ATOM 16065 N N . GLU D 1 527 ? -15.59674 25.27659 179.63620 1.000 60.88367 527 GLU C N 1
ATOM 16066 C CA . GLU D 1 527 ? -17.00689 25.27496 179.25774 1.000 64.07704 527 GLU C CA 1
ATOM 16067 C C . GLU D 1 527 ? -17.22937 25.68129 177.79290 1.000 50.36353 527 GLU C C 1
ATOM 16068 O O . GLU D 1 527 ? -18.22369 25.25761 177.18921 1.000 51.93766 527 GLU C O 1
ATOM 16074 N N . ALA D 1 528 ? -16.31843 26.44820 177.19270 1.000 53.07657 528 ALA C N 1
ATOM 16075 C CA . ALA D 1 528 ? -16.36195 26.65249 175.74575 1.000 56.28943 528 ALA C CA 1
ATOM 16076 C C . ALA D 1 528 ? -15.87650 25.41853 174.99033 1.000 59.02346 528 ALA C C 1
ATOM 16077 O O . ALA D 1 528 ? -16.56996 24.91684 174.09550 1.000 58.04581 528 ALA C O 1
ATOM 16079 N N . SER D 1 529 ? -14.68447 24.92220 175.34478 1.000 56.05052 529 SER C N 1
ATOM 16080 C CA . SER D 1 529 ? -14.07699 23.80221 174.63333 1.000 62.45339 529 SER C CA 1
ATOM 16081 C C . SER D 1 529 ? -15.07632 22.68947 174.38551 1.000 62.43264 529 SER C C 1
ATOM 16082 O O . SER D 1 529 ? -15.12187 22.11169 173.29041 1.000 67.45645 529 SER C O 1
ATOM 16085 N N . ARG D 1 530 ? -15.88800 22.38045 175.39776 1.000 65.98620 530 ARG C N 1
ATOM 16086 C CA . ARG D 1 530 ? -16.86829 21.31169 175.23294 1.000 73.27222 530 ARG C CA 1
ATOM 16087 C C . ARG D 1 530 ? -18.06053 21.73811 174.36848 1.000 74.48775 530 ARG C C 1
ATOM 16088 O O . ARG D 1 530 ? -18.65298 20.89237 173.68655 1.000 84.96983 530 ARG C O 1
ATOM 16096 N N . ILE D 1 531 ? -18.33526 23.04117 174.35883 1.000 65.85313 531 ILE C N 1
ATOM 16097 C CA . ILE D 1 531 ? -19.35745 23.66355 173.52134 1.000 63.79571 531 ILE C CA 1
ATOM 16098 C C . ILE D 1 531 ? -18.93504 23.54374 172.06216 1.000 72.53857 531 ILE C C 1
ATOM 16099 O O . ILE D 1 531 ? -19.74343 23.29208 171.18342 1.000 78.73813 531 ILE C O 1
ATOM 16104 N N . LEU D 1 532 ? -17.67909 23.82252 171.78273 1.000 74.67862 532 LEU C N 1
ATOM 16105 C CA . LEU D 1 532 ? -17.18263 23.71567 170.43151 1.000 78.86211 532 LEU C CA 1
ATOM 16106 C C . LEU D 1 532 ? -17.19111 22.27676 169.98824 1.000 85.37554 532 LEU C C 1
ATOM 16107 O O . LEU D 1 532 ? -17.51961 21.96804 168.86031 1.000 93.84852 532 LEU C O 1
ATOM 16112 N N . LYS D 1 533 ? -16.84095 21.38451 170.88994 1.000 84.51826 533 LYS C N 1
ATOM 16113 C CA . LYS D 1 533 ? -16.81139 19.98857 170.54066 1.000 75.77832 533 LYS C CA 1
ATOM 16114 C C . LYS D 1 533 ? -18.19462 19.60794 170.13313 1.000 82.81474 533 LYS C C 1
ATOM 16115 O O . LYS D 1 533 ? -18.34215 18.92616 169.13905 1.000 89.81054 533 LYS C O 1
ATOM 16117 N N . HIS D 1 534 ? -19.21725 20.06203 170.85061 1.000 85.95867 534 HIS C N 1
ATOM 16118 C CA . HIS D 1 534 ? -20.56249 19.68839 170.43806 1.000 88.05720 534 HIS C CA 1
ATOM 16119 C C . HIS D 1 534 ? -20.75590 20.24369 169.05524 1.000 91.78749 534 HIS C C 1
ATOM 16120 O O . HIS D 1 534 ? -21.31438 19.58898 168.19933 1.000 102.50040 534 HIS C O 1
ATOM 16127 N N . ALA D 1 535 ? -20.28373 21.46763 168.83928 1.000 85.50954 535 ALA C N 1
ATOM 16128 C CA . ALA D 1 535 ? -20.40609 22.11891 167.54146 1.000 85.50403 535 ALA C CA 1
ATOM 16129 C C . ALA D 1 535 ? -19.91872 21.20802 166.42009 1.000 90.48015 535 ALA C C 1
ATOM 16130 O O . ALA D 1 535 ? -20.62914 20.97535 165.44232 1.000 98.02443 535 ALA C O 1
ATOM 16132 N N . GLY D 1 536 ? -18.70077 20.69573 166.56753 1.000 83.66597 536 GLY C N 1
ATOM 16133 C CA . GLY D 1 536 ? -18.11834 19.81479 165.57313 1.000 86.44176 536 GLY C CA 1
ATOM 16134 C C . GLY D 1 536 ? -16.66038 20.12953 165.30163 1.000 92.18501 536 GLY C C 1
ATOM 16135 O O . GLY D 1 536 ? -16.02584 19.49655 164.45827 1.000 100.49933 536 GLY C O 1
ATOM 16136 N N . PHE D 1 537 ? -16.12789 21.11228 166.02061 1.000 85.17178 537 PHE C N 1
ATOM 16137 C CA . PHE D 1 537 ? -14.73587 21.51401 165.85615 1.000 81.03085 537 PHE C CA 1
ATOM 16138 C C . PHE D 1 537 ? -13.78901 20.35276 166.14156 1.000 85.30748 537 PHE C C 1
ATOM 16139 O O . PHE D 1 537 ? -13.92977 19.65660 167.14849 1.000 86.28064 537 PHE C O 1
ATOM 16147 N N . GLU D 1 538 ? -12.82539 20.14972 165.25015 1.000 90.64063 538 GLU C N 1
ATOM 16148 C CA . GLU D 1 538 ? -11.86056 19.08048 165.40258 1.000 94.27630 538 GLU C CA 1
ATOM 16149 C C . GLU D 1 538 ? -10.67514 19.39106 166.32118 1.000 87.77474 538 GLU C C 1
ATOM 16150 O O . GLU D 1 538 ? -10.26401 18.55582 167.12486 1.000 77.64670 538 GLU C O 1
ATOM 16152 N N . LYS D 1 539 ? -10.13493 20.59396 166.20820 1.000 86.90758 539 LYS C N 1
ATOM 16153 C CA . LYS D 1 539 ? -9.02253 20.93557 167.04883 1.000 87.90284 539 LYS C CA 1
ATOM 16154 C C . LYS D 1 539 ? -9.36894 22.09847 167.92219 1.000 88.05867 539 LYS C C 1
ATOM 16155 O O . LYS D 1 539 ? -9.58092 23.15762 167.40847 1.000 91.24077 539 LYS C O 1
ATOM 16157 N N . VAL D 1 540 ? -9.41448 21.88124 169.23316 1.000 80.14480 540 VAL C N 1
ATOM 16158 C CA . VAL D 1 540 ? -9.73088 22.89011 170.23848 1.000 66.57109 540 VAL C CA 1
ATOM 16159 C C . VAL D 1 540 ? -8.69354 22.61969 171.27703 1.000 60.48026 540 VAL C C 1
ATOM 16160 O O . VAL D 1 540 ? -8.56763 21.51260 171.64577 1.000 50.96634 540 VAL C O 1
ATOM 16164 N N . LYS D 1 541 ? -7.95314 23.59945 171.74993 1.000 65.28097 541 LYS C N 1
ATOM 16165 C CA . LYS D 1 541 ? -6.96780 23.35404 172.78450 1.000 68.25886 541 LYS C CA 1
ATOM 16166 C C . LYS D 1 541 ? -7.33917 24.35292 173.85883 1.000 64.28772 541 LYS C C 1
ATOM 16167 O O . LYS D 1 541 ? -7.63702 25.54103 173.59817 1.000 70.04396 541 LYS C O 1
ATOM 16173 N N . ILE D 1 542 ? -7.35280 23.86769 175.08474 1.000 59.33407 542 ILE C N 1
ATOM 16174 C CA . ILE D 1 542 ? -7.64019 24.75854 176.17702 1.000 59.74067 542 ILE C CA 1
ATOM 16175 C C . ILE D 1 542 ? -6.33186 24.97613 176.89056 1.000 56.19610 542 ILE C C 1
ATOM 16176 O O . ILE D 1 542 ? -5.47297 24.05290 177.11505 1.000 63.96606 542 ILE C O 1
ATOM 16181 N N . LEU D 1 543 ? -6.17248 26.25304 177.18374 1.000 43.07209 543 LEU C N 1
ATOM 16182 C CA . LEU D 1 543 ? -5.01711 26.83967 177.79841 1.000 57.95261 543 LEU C CA 1
ATOM 16183 C C . LEU D 1 543 ? -5.04956 26.75640 179.28840 1.000 65.94476 543 LEU C C 1
ATOM 16184 O O . LEU D 1 543 ? -5.67314 27.55541 179.93880 1.000 60.92247 543 LEU C O 1
ATOM 16189 N N . GLU D 1 544 ? -4.35256 25.78215 179.82795 1.000 70.11357 544 GLU C N 1
ATOM 16190 C CA . GLU D 1 544 ? -4.33505 25.59287 181.23991 1.000 56.48724 544 GLU C CA 1
ATOM 16191 C C . GLU D 1 544 ? -3.81753 26.82264 181.90694 1.000 58.75607 544 GLU C C 1
ATOM 16192 O O . GLU D 1 544 ? -2.90758 27.45453 181.42871 1.000 55.13951 544 GLU C O 1
ATOM 16198 N N . GLY D 1 545 ? -4.43503 27.15456 183.02624 1.000 67.07194 545 GLY C N 1
ATOM 16199 C CA . GLY D 1 545 ? -4.07048 28.30133 183.81132 1.000 65.21432 545 GLY C CA 1
ATOM 16200 C C . GLY D 1 545 ? -4.78941 29.51858 183.32483 1.000 67.98197 545 GLY C C 1
ATOM 16201 O O . GLY D 1 545 ? -5.28894 30.31154 184.09117 1.000 60.87013 545 GLY C O 1
ATOM 16202 N N . GLY D 1 546 ? -4.83688 29.67683 182.02287 1.000 78.74098 546 GLY C N 1
ATOM 16203 C CA . GLY D 1 546 ? -5.50586 30.81509 181.43835 1.000 73.22467 546 GLY C CA 1
ATOM 16204 C C . GLY D 1 546 ? -4.72154 32.08790 181.55529 1.000 74.53337 546 GLY C C 1
ATOM 16205 O O . GLY D 1 546 ? -3.52547 32.08961 181.74783 1.000 75.67591 546 GLY C O 1
ATOM 16206 N N . MET D 1 547 ? -5.41335 33.19807 181.42676 1.000 77.51958 547 MET C N 1
ATOM 16207 C CA . MET D 1 547 ? -4.76404 34.48091 181.51976 1.000 75.87197 547 MET C CA 1
ATOM 16208 C C . MET D 1 547 ? -4.09151 34.54452 182.85951 1.000 76.39354 547 MET C C 1
ATOM 16209 O O . MET D 1 547 ? -3.46917 35.52532 183.21346 1.000 65.19422 547 MET C O 1
ATOM 16214 N N . ALA D 1 548 ? -4.22645 33.47640 183.61736 1.000 82.35277 548 ALA C N 1
ATOM 16215 C CA . ALA D 1 548 ? -3.59794 33.46802 184.93112 1.000 77.65668 548 ALA C CA 1
ATOM 16216 C C . ALA D 1 548 ? -2.08299 33.45371 184.82353 1.000 85.22028 548 ALA C C 1
ATOM 16217 O O . ALA D 1 548 ? -1.38753 33.92139 185.73435 1.000 84.58776 548 ALA C O 1
ATOM 16219 N N . PHE D 1 549 ? -1.55953 32.92081 183.71722 1.000 78.14047 549 PHE C N 1
ATOM 16220 C CA . PHE D 1 549 ? -0.12463 32.79554 183.52565 1.000 62.94023 549 PHE C CA 1
ATOM 16221 C C . PHE D 1 549 ? 0.34708 33.59367 182.33161 1.000 66.56620 549 PHE C C 1
ATOM 16222 O O . PHE D 1 549 ? 1.43783 33.32753 181.82214 1.000 69.03654 549 PHE C O 1
ATOM 16230 N N . TRP D 1 550 ? -0.45390 34.55293 181.85011 1.000 72.36709 550 TRP C N 1
ATOM 16231 C CA . TRP D 1 550 ? -0.04826 35.16208 180.59106 1.000 87.07422 550 TRP C CA 1
ATOM 16232 C C . TRP D 1 550 ? 1.09403 36.14980 180.78481 1.000 99.70512 550 TRP C C 1
ATOM 16233 O O . TRP D 1 550 ? 2.04172 36.15675 179.98745 1.000 107.23472 550 TRP C O 1
ATOM 16244 N N . PHE D 1 551 ? 1.02561 36.98062 181.82399 1.000 94.86388 551 PHE C N 1
ATOM 16245 C CA . PHE D 1 551 ? 2.03493 38.03635 182.07980 1.000 95.40372 551 PHE C CA 1
ATOM 16246 C C . PHE D 1 551 ? 2.55161 38.79448 180.81075 1.000 91.12642 551 PHE C C 1
ATOM 16247 O O . PHE D 1 551 ? 3.28916 38.29449 179.94037 1.000 79.84691 551 PHE C O 1
#

InterPro domains:
  IPR001763 Rhodanese-like domain [PF00581] (463-550)
  IPR001763 Rhodanese-like domain [PS50206] (469-550)
  IPR001763 Rhodanese-like domain [SM00450] (459-551)
  IPR004099 Pyridine nucleotide-disulphide oxidoreductase, dimerisation domain [PF02852] (334-438)
  IPR016156 FAD/NAD-linked reductase, dimerisation domain superfamily [SSF55424] (328-452)
  IPR023753 FAD/NAD(P)-binding domain [PF07992] (1-289)
  IPR036188 FAD/NAD(P)-binding domain superfamily [G3DSA:3.50.50.60] (3-326)
  IPR036188 FAD/NAD(P)-binding domain superfamily [G3DSA:3.50.50.60] (118-441)
  IPR036188 FAD/NAD(P)-binding domain superfamily [SSF51905] (1-320)
  IPR036873 Rhodanese-like domain superfamily [G3DSA:3.40.250.10] (455-551)
  IPR036873 Rhodanese-like domain superfamily [SSF52821] (448-550)
  IPR050260 FAD-dependent oxidoreductase [PTHR43429] (2-437)

Secondary structure (DSSP, 8-state):
-EEEEE--SHHHHHHHHHHHHH-SS-EEEEE-SSS--S--GGGHHHHHTTSSSSGGGGS--SS-----HHHHHHHH--EEETTEEEEEEETTTTEEEEEETTEEEEEE-SEEEE---EEEP----TTTTSTTEE-SSSHHHHHHHHHHHHTT--EEEEE--SHHHHHHHHHHHTTT-EEEEE-SSSSSSTTT--SSHHHHHHHHHHHTTEEEE-S--EEEEE-TTTT-EEEETTTEEEE-SEEEE-S-EEE--HHHHHTT--B-TTSSBP--TTSB-SSTTEEE-STTBEEEBTTT--EEE---HHHHHHHHHHHHHHHTT-------B---EEEE-SS-EEEEEE--HHHHHHTT--EEEEE--EESS-TTSTT--EEEEEEEEETTT-BEEEEEEEESSS-HHHHHHHHHHHHTT-BHHHHTT------TTT--SS-HHHHHHHHHHHHHTTS--EE-S-----EEEEE--S------STTEEE--HHHHTT--SSS-TTSEEEEE-SSSHHHHHHHHHHHHTT---EEEETTGGGG--/-EEEEE--SHHHHHHHHHHHHH-SS-EEEEE-SSS--S--GGGHHHHHTTSS-SGGGGG--TT----SHHHHHHHH--EEETT-EEEEEETTTTEEEEE-SSSEEEEE-SEEEE---EEEP----BTTTSTTEE-SSSHHHHHHHHHHHHTT--EEEEE--SHHHHHHHHHHHHTT-EEEEE-SSSSSSTTT--HHHHHHHHHHHHHTTEEEE-S----BEE-SSS--EEE-TTS-EEE-SEEEE-S-EEE--HHHHHTT--B-TTSSBP--TT-B-SSTTEEE-STTB-EEBTTT--EE----HHHHHHHHHHHHHHHTT-------B---EEEEETTEEEEEEE--HHHHHHTT--EEEEE--EESS-TTSTT--EEEEEEEEETTT-BEEEEEEEESS--HHHHHHHHHHHHHT-BHHHHHT------TTT--SS-HHHHHHHHHHHHHTTS-EEE-S-------EEEE--S-------TTEEE--GGGTTT--SSS-SSS-EEEE-SSSHHHHHHHHHHHHTT--EEEESSTTTT--/-EEEEE--SHHHHHHHHHHHHH-SSSEEEEE-SSS--S--GGGHHHHHTTSSSSGGGGS----HHHHHHHH--EEETT-EEEEEETTTTEEEEEETTEEEEEE-SEEEE---EEEP----TTTTSTTEE-SSSHHHHHHHHHHHHTT--EEEEE--SHHHHHHHHHHHTTT-EEEEE-SSSSSSTTT--HHHHHHHHHHHHHTTEEEE-S----EE--SSS---EE----EE--SEEEE-S-EEE--HHHHTTTPPB-TTSSBP--TT-B-SSTTEEE-STTB-EEBTTT--EE----HHHHHHHHHHHHHHHTT-------B---EEEE-SS-EEEEEE--HHHHHHTT--EEEEEEEEESS-TTSTT--EEEEEEEEETTT-BEEEEEEEESS--HHHHHHHHHHHHHT-BHHHHHT----B-TTT--SS-HHHHHHHHHHHHHTTSS-EE-SS-----EEEE-----SS-----EEE--HHHHTT--SS--SSS-EEEE-SSSHHHHHHHHHHHHHT-S-EEEETTGGGG--/-EEEEE--SHHHHHHHHHHHHH-SSSEEEEEESSS-SS--GGGHHHHHTTSS--GGGGG------HHHHHHHH--EEEETEEEEEEETTTTEEEEEETTEEEEEE-SEEEE---EEEP----TTTTSTTEE-SSSHHHHHHHHHHHHTT--EEEEE--SHHHHHHHHHHHTTT-EEEEEESSSSSSTTT--HHHHHHHHHHHHHTTEEEEES--EEEE------EEETTTEEE--SEEEE-S-EEE--HHHHHTT--B-TTSSBP--TTSB-SSTTEEE-STTB-EEBTTT--EE----HHHHHHHHHHHHHHHTT-------B---EEEEETTEEEEEEE--HHHHHHTT--EEEEE--EESS-TTSTT--EEEEEEEEETTT-BEEEEEEEESS--HHHHHHHHHHHHTT-BHHHHTT------TTT--SS-HHHHHHHHHHHHHTTS--EE-S----S-EEEE--S-------SSEEE--HHHHTT--TTS-TTS-EEEE-SSSHHHHHHHHHHHHHT--SEEEETTGGGG--

Organism: Archaeoglobus fulgidus (strain ATCC 49558 / DSM 4304 / JCM 9628 / NBRC 100126 / VC-16) (NCBI:txid224325)

Foldseek 3Di:
DEEEFEAQEQLRVLLVQLLLVLDVPYAYEYEEQAQDHYAQLVCLLVCLLPVDPDSCVSCDDVPCGQVNCCVPRVHRYHYNKHFDAQALVQQKTWIQDPNRIDIGHHQFYEYAPAWAADQPPAACCPPQQEAASPDPVRSVSVVVLVVVPWAEEEEEALAQRSQSNLQSNCSSVHQAEYEYQAPFHNVQFDDRLFRVLVQVVCVVVRHHYDYNKAWHHFDDCATWTQIPVRPIGGHNHYYYRPGIAAPCVSPVVNVKDADPANAAEADFLQDIPRNSYGYAAQRYWFAQPVLRDIDGQRDSVRSSLSSNSSSQVVSPHRRGDRGAFNWDWHDHPQKIKTKGFDDPVRCVVSVFDWDKFKFWDWQFAPPDPPIWIKIKIWIATPPLQWTGMMMIMDGHDPVVLSVVVNVSNVVRHHLVVQLVDDDDHDRVGAYPRHPSNVRSVVVVCVVVVLAAEDEPDDPDDEAEEEADDDPPDPPDDRYDYDHLVRPLPPPVVPPLPHQYEYAYAAFVSSSVVQNSVVVVVSPNYHYHGGHRSSDD/DEEEEEAAELLRVLQLQLLLVQDVPYAAEYEHQAQDGHFQLVCLLVCLLPVDPARQVRQADVPGDGCGQVNCCVPRVHRYHYNKDFDAAAPVQQWTWIAHPNRIDIGHGQFYEYEHAWAADQPPAALCPFQQEAASPDSVRSVSVSVLLVVPWAEEEEEAQAQRSQSNLQSVVSSNHQYEYEELACFRRVQFDDNQVRVLVQVVCVVSRHHYDYNKDWHHADQPRRAWWTAINVRDIGTGRHYYYRHGIGAPAVNCVVNVWDADPVRAFEADFLQATPDNSYGYFAQRYWFAAPLQRDIGGDHDSVRSSVNSSSNSQVVSPDRDGDHGAFNWDWHDHPQKIKTKTFDDPVRCVVSVFAKDKAKFWDWQFAPVDPPIDTKIKMWIAGPPLQFTGMMIIMDGHDGSVLNVVVNVSNVVRHHLVVQLVDDDDHDRVGAHPRHPSNVRSVVSVCVVVVLAAADEQDDDPCEAEEEQDDDDPDDDDPRYDYHHLVCCVVDCPVPDLPHAYEYAYQQFPSVSVSVNVVVVVNNPHYYYYHGGCSSPD/DEEEEEAQELLRVLLLQLLLVQDVPYHAEYEHQAQDHHFQLVCLLVVLLPVQPDRCVSQDDPPGGHPDQVVCCVPRVHHYQHNKHFDAQAQVQQKTWIAHPVRIDMGHHQFYEYENAWAADQDPAACCVFAQEAASRDPVRSVSNVVLVVVPAAEEEEEALAQRSQSNLQSSVSSVHQYEYEELAPAHNVQFADHLVRVLVQVVCVVVRHHYHYNWDWHHWDDPRRATWTAIRVRDIGDHRHYYYPPGIAAPCVSPVNNVWDADPARAFEAFQLQATPRNRYGYAAQSYWAAAVLQRDIDGLRDSVRSSVSSNSSNQVVSPDDHTHHGAQSWDWHDRPQKIKTKGADYPVVCVVSVFDKDKAKFWDWQFAVPDPPIWTKIKMWIAGPPLQFTGMMIIMTRHPCVVLRVVVNVSNNVRHHLVVQLVDDDDHDRVGAYPRHVSNVRSVVVVCVNVPVAAADDQPPVVVVEAEEEAEDDPCDDDDPNYDYDHLVCVLPVVVPDDQVAEYEYAYQQFPSQSVVVNSVVVVPGNYYYYGGHCSSHD/DEEEEEAFEQQGVLLVQLLCVLPVPYHAEYEEQAQDGHFQLVCLLVCLLPVDPDRCVRVPCHGQVRCCVPRVHRYDYNKDFDAAAPVQQKTWIADPNRIDIDHRQAYEYEHAWAADQPPAALCPFPQEAASPDPVRSVSLVVLLVVPWAEEEEEALALRRQSNQQSVVSSNHQYEYAEQAPAHHVQFDDPLARLVVQVVCVVVRYHYDYNWDWHHWDADVRATWTAIVRRIGTGRHYYYRHDIAAPCVSVVVNVWDQDPQRAFEDAFLQATPDNSYGYAAQRYWFAQVLQRDIDGQHDSVRSNVRSNSSSQVVSPDGDGDRGAQNFDWHDHDQKIKTKGFDDDVVCVVSVFDKDKAKFWDWQFAPPDPPIWIKIKMWIAGPPLQFTGMMIIMTRDDCPVVSVVVRVSNVVSHHLVVQLPDDDDHDRVGAHPRHPSNVVSVVVVCVNVVVAAEDEDVPDDPAAEEELEDDDPDDDDDSYDYAHLVRCVPPVPPVDAVIAYEYAYAQFPSSSVVRNVVVVVPHDHYYYYHRHVVSVD

CATH classification: 3.50.50.60 (+1 more: 3.50.50.60)

B-factor: mean 55.51, std 16.23, range [16.14, 221.27]